Protein 9BT4 (pdb70)

B-factor: mean 22.12, std 11.56, range [0.5, 87.94]

Solvent-accessible surface area: 58934 Å² total; per-residue (Å²): 24,38,56,61,91,14,73,108,112,11,64,16,28,16,0,0,69,1,0,0,25,0,0,35,4,1,102,0,16,0,0,0,2,3,13,15,14,0,0,4,55,0,0,27,32,0,4,64,11,41,6,32,49,79,10,77,100,13,53,40,7,28,6,1,0,7,7,2,1,0,0,0,0,0,0,0,2,3,0,10,1,11,1,0,1,2,0,0,0,19,2,0,1,2,0,1,1,0,0,5,1,0,0,3,11,18,15,3,0,0,0,2,0,0,1,10,0,2,2,8,8,8,0,6,26,4,0,4,0,0,0,0,7,1,16,5,2,1,2,0,0,1,1,1,6,11,0,0,0,4,2,0,0,0,0,0,0,0,30,1,0,18,35,92,102,0,22,0,0,0,0,3,1,3,1,0,5,23,0,0,14,2,30,8,4,0,6,47,6,45,62,118,65,3,58,146,0,10,80,136,20,126,36,129,113,27,0,37,31,199,77,30,6,0,18,6,4,14,0,60,34,52,14,0,0,0,13,8,71,26,6,4,122,2,0,78,31,0,34,86,40,1,74,57,2,3,128,58,0,19,124,61,8,43,0,93,0,25,0,1,31,42,38,51,79,21,146,87,3,64,4,1,2,0,0,8,2,0,7,1,2,1,0,23,34,0,0,55,113,16,51,91,156,45,49,86,4,0,0,0,3,0,0,0,0,2,0,6,0,44,113,66,0,63,167,26,0,60,116,7,68,0,0,0,0,6,4,5,2,0,7,0,5,8,31,7,1,5,0,1,17,13,0,0,3,4,0,13,40,27,227,29,85,30,34,0,4,2,8,3,4,10,2,0,19,20,35,6,27,17,117,20,1,41,114,3,0,67,54,0,54,144,12,31,167,102,32,61,128,72,41,13,57,14,11,57,22,57,134,131,39,120,24,39,55,60,90,13,74,110,109,11,64,17,26,17,0,0,71,1,0,0,26,0,0,36,4,1,102,1,21,0,0,0,2,3,14,16,14,0,0,5,57,0,0,27,33,0,4,63,13,41,6,32,49,76,10,77,98,13,53,41,7,27,6,2,0,7,8,2,1,0,0,0,0,0,0,0,2,3,0,8,1,12,2,0,1,2,0,0,0,20,2,0,0,1,1,1,1,0,0,5,1,0,0,4,11,18,13,3,0,0,0,2,0,0,0,9,0,2,3,7,7,8,0,6,27,3,1,3,0,0,0,0,6,1,16,5,2,2,1,0,0,0,2,1,6,11,0,0,0,4,2,0,0,0,0,0,0,0,28,0,0,21,32,148,82,0,8,0,0,0,0,3,1,3,1,0,5,20,0,0,15,3,29,10,5,0,8,46,6,44,64,117,66,2,59,147,0,9,80,154,25,143,34,98,119,27,0,39,30,195,79,31,8,0,16,7,4,14,0,61,33,52,15,0,4,0,13,7,62,35,6,5,88,3,0,60,33,0,37,86,43,0,75,58,2,4,130,57,0,21,123,60,8,43,0,98,0,26,0,2,32,43,39,54,80,24,144,84,3,80,3,1,1,0,0,8,2,0,6,1,2,1,0,21,42,0,0,58,130,6,52,92,134,44,44,81,4,0,0,0,2,0,0,0,0,1,2,5,0,39,139,62,0,52,164,27,0,60,112,8,71,0,0,0,0,6,4,5,2,0,7,0,2,9,30,6,0,4,0,1,16,14,0,0,4,3,0,12,43,24,233,27,85,30,34,0,3,2,9,2,0,6,1,0,18,21,35,6,26,13,117,22,1,50,128,5,0,65,52,0,60,119,10,40,171,93,34,60,127,70,40,13,57,16,21,32,23,64,131,139,40,80,86,76,146,26,30,3,2,20,0,0,56,1,16,17,0,12,3,9,0,0,0,0,6,0,0,0,18,7,17,15,73,61,0,0,0,2,1,5,25,21,19,9,0,13,1,0,0,25,21,85,26,0,0,0,75,2,0,0,0,3,3,4,47,6,1,4,2,0,0,0,0,0,0,8,2,0,2,102,7,42,69,90,35,73,106,10,55,3,0,0,0,3,27,1,3,4,1,0,1,4,5,3,11,6,2,0,0,0,2,9,26,23,21,30,2,5,4,0,0,3,0,8,8,4,15,22,22,33,30,40,0,14,0,0,0,0,26,56,4,0,30,7,46,6,10,16,26,13,166,108,25,56,5,1,93,76,78,54,13,52,0,7,30,0,0,17,21,20,62,2,33,0,0,0,2,0,0,0,0,32,11,145,30,0,16,126,8,0,106,53,0,6,78,50,126,8,10,0,0,0,2,0,4,0,0,11,4,46,7,1,25,20,95,10,18,70,0,2,65,5,0,72,17,0,7,53,1,1,38,15,12,3,8,7,15,60,122,44,122,68,64,107,37,100,135,26,202,103,50,92,69,0,69,58,8,1,155,38,4,139,11,3,113,17,3,90,95,53,168,26,2,138,100,16,12,53,94,11,49,56,50,0,64,138,18,50,174,108,22,38,28,85,77,126,20,29,3,2,18,0,0,57,1,16,17,0,11,3,10,0,0,0,0,6,0,0,0,18,7,16,16,71,59,0,0,0,3,1,4,25,22,21,8,0,14,1,0,0,25,22,83,26,0,0,0,67,2,0,0,0,4,3,4,46,7,2,4,1,0,0,0,0,0,0,6,3,0,1,101,8,49,69,85,36,72,106,9,57,3,0,0,0,3,26,2,4,4,1,0,1,3,5,2,9,7,2,0,0,0,3,10,27,24,21,25,2,4,4,0,0,2,0,8,7,4,14,23,20,33,30,41,0,12,0,0,0,0,25,58,3,0,28,8,46,6,10,16,29,12,171,108,25,57,4,1,95,74,77,53,13,52,0,8,29,0,1,17,21,20,61,2,33,0,0,0,2,0,0,0,0,32,19,207,19,0,17,122,6,0,107,66,0,6,79,52,126,7,10,0,0,0,1,0,4,0,0,11,4,46,7,1,14,21,94,11,18,73,0,2,69,6,0,66,21,0,6,51,2,0,37,15,12,2,8,5,14,59,121,44,117,66,56,108,44,102,144,22,200,119,50,92,70,0,55,73,8,1,163,44,4,150,14,4,126,16,3,69,94,52,164,14,1,115,105,11,11,58,103,11,48,57,51,0,72,134,19,61,175,104,27,41,23,109,12,44,80,15,6,18,3,110,46,8,30,0,85,82,35,134,0,8,22,21,15,52,100,74,2,48,22,45,84,155,99,27,95,93,69,12,48,13,38,11,4,13,1,3,22,1,8,68,83,100,186,70,28,50,18,62,25,41,76,66,17,11,7,13,24,6,0,12,22,48,30,20,92,23,102,2,16,93,59,71,119,29,108,95,98,11,47,71,13,5,22,2,113,48,7,30,0,88,86,36,141,0,10,20,20,30,51,102,77,2,45,20,52,86,159,101,27,93,94,73,13,67,13,37,27,5,14,2,3,23,1,8,67,84,100,186,66,30,49,18,66,25,40,80,71,16,12,8,14,22,6,0,12,21,47,29,21,90,23,101,2,15,92,61,65,121,96,130,45,31,0,13,0,3,0,3,4,35,47,24,2,38,56,0,0,42,17,0,0,31,0,0,26,86,62,30,47,8,1,2,0,7,18,44,42,32,48,82,19,104,12,10,51,29,60,0,8,0,8,1,17,110,63,36,27,64,34,22,9,41,8,124,90,0,16,15,0,1,0,3,15,12,12,1,28,108,81,33,106,1,12,51,38,22,54,106,96,0,8,0,0,0,9,4,132,54,151,41,141,88,13,179,46,151,36,168,7,134,33,49,18,7,34,0,50,121,8,0,99,98,36,46,40,116,78,79,12,13,10,0,0,0,0,0,0,4,36,17,27,65,22,5,83,11,105,12,0,41,129,10,22,163,128,273,74,53,37,113,0,0,49,100,0,85,120,114,32,112,69,24,0,15,0,4,0,2,4,36,48,24,2,35,31,0,0,20,2,0,0,32,0,0,28,100,60,30,54,9,1,3,0,7,17,43,40,31,46,79,19,98,11,10,51,28,60,0,8,0,2,3,19,133,64,36,17,65,20,23,10,41,8,124,89,0,18,16,0,0,0,3,15,34,29,1,37,157,83,31,104,0,12,51,38,20,52,100,90,0,13,0,0,0,9,15,157,97,140,37,123,74,36,168,46,151,34,165,7,127,32,52,19,6,34,0,53,113,9,0,114,80,57,54,50,116,86,83,12,10,7,0,0,0,0,0,0,4,35,17,27,65,24,4,83,12,102,13,0,32,92,1,5,132,84,121,152,82,39,130,0,0,51,103,0,85,117,113,37

Foldseek 3Di:
DDDVVCVVQWDWDALLLLQLLLLLLLQWQEEEEDDDAPNHSNVVNNVVCVVVVNRPNHDYHDDDALCVRLVVQLQVQQQPTAYEYEEEEPRLVVNLVVLLVQQLLLGAHEYEYQYFFYDVVDFRFWFNASVLVSQVSLAWEFAAAASQRLNLVNLLSSQLCLDPLASGYYYRYAHGCVHRGDIDIYNRDDNVLSPVLHDRRDDPHHPDPVDHDDGDDDDDPVCPVVSVVSSVSSLVVSQVSQVVSQVSCCVRVVDHRDGFKDKFLQPQAQEEEEDGHNVVVLVNVLVVVCVVVVHRYMYIYGGIPGVPPLVVLLVSCVNYLEYEYEHSHDDPPPLAHPCQVVNCVSNVPPPDDHQYAYEYECHSNDDDHSVLSVVSVVQRVCCSVPNDDHRHYHSDDDPVVD/DDDVVCVVQWDWDFLLLLQLLLLLLLQWQEEEEDDDAPNHSNVVNVVVCVVVVNRPNHDYHDDDALCVRLVVVLQVQQQPTAYEYEEEEPRLVVNLVVLLVQQLLLGAHEYEYQYFFYDVVDFRFHFNASVLVNQPSLAWEFAAAASQRLNLVNLLSLQLCLPPLASGYYYRYAHGCVHRGDIDIYNRDDNVLSPVLHDRRDDPHHPDPVDDDDGDDDDDPVCPVVSVVSSVSSLVVSQVSQVVSQVSCCVRVVDHRDGFKDKFLQQQAQEEEEDGHNVVVLVNVLVVVCVVVPHRYMYIYGGIPGVPPLVVLLVSCVNYLEYEYEHSHDDPPPLAHPCQVVNCVSNVPDPDDHQYAYEYECHSNDDDHSVLSVVSVVQRVCCSVPNDDHRHHHSDDDPVVD/DQDFFFAPDFQADQLFLLVLLNRLLRSLADALEAEEEEDASNVVRAPDPPGGRGNHHYDYDYLAAQLVVLLVVLVVCVVVVNNPLYAREYEYECCSPVPRNVVNNLVNQLVFAQHEYEYEYQQARPRVPFHHDLSHAALFAGPPFHDDPPHSGDHDHRDDVQLVSLVSQFQKEWEEESLDSVLSSNRSNVSRRDGTYYYYYYYWHGCRRFPADSVCRSVLRVLCVLQQVGWTFMDGRSHTDDTDDHPRRDQCCVNLVRTPRNVCLVVDPCSVVSSVVSSVSSVVSVVVDVD/DQDFFFAPDFQADQLFLLVLLNRLLRSLADQLEAEEEEDASNVRRAVDPPGGRGNHHYDYDYLAAQLVVLQVVLVVCVVVVNNPLYAREYEYECQSPVPRHVVNNLVNQLVFAQHEYEYEYQQARPRVPFHGDLSHAALFAGPPFHDDPPHSGDHDHRDDVQLVSLVSQAQKEWEEESLDSVLSSNRSNVQRRDGTYYYYYYYWHGCRRQPADSVCRSVLRVLCVLQQVGWGFMDGRSHTDDTDDHPRHDQCCVNLVRTPRNVCLVVDPCSVVSSVVSSVSSVVSCVVVVD/DQPDVRDDDPPVCLVPQLLVLEQKDKDFQPVQDPLPCVLCVFQPFNQWAADPVSHIDGNSSHRNQPCPSCVPGPRNRMDIGGPPD/DQDDVRDDDPPVCLVPQLLVLEQKDKDFQPVQDPLPCVLCVFQPFNQWAADPVSHIDGNSSHRNQPCRSCVPGPRNRMDIGGD/DAKEKEKDAQPLPLQVLQVLLQQQLVVVVWAKDKAWDDDDGDGGHITMIMMDTHNDHDPDDDDDQAGQEYEYQDLVCVVPDQRQGRYDLAGEYEYQPPDAQVVSDHPGNYHYGYDNQQVLCCVQVNHSNRSLLVVLLVCLVPVSGDLVSSLVSPDDPSSSVSNPVSSVHD/DAKEKEKDAQPLPLQVLQVLLQQQLVVVVWAKDKDWDDDDGDGGHITMIMMDTHNDHDPDDDDDQAGQEYEYQDLVCVVPDLRQGNYDLAHEYEYQPPDAFVVSDHPGNYHYGYDVQQCLCCVPVNHSNRSLLVVLLVCLVPVSGDLVSSLVSVVVVPNSVSSPVSSVRD

InterPro domains:
  IPR002880 Pyruvate flavodoxin/ferredoxin oxidoreductase, pyrimidine binding domain [PF01855] (23-240)
  IPR002880 Pyruvate flavodoxin/ferredoxin oxidoreductase, pyrimidine binding domain [cd07034] (16-177)
  IPR009014 Transketolase C-terminal/Pyruvate-ferredoxin oxidoreductase domain II [G3DSA:3.40.50.920] (261-399)
  IPR009014 Transketolase C-terminal/Pyruvate-ferredoxin oxidoreductase domain II [SSF52922] (261-392)
  IPR029061 Thiamin diphosphate-binding fold [SSF52518] (10-257)
  IPR033412 Pyruvate:ferredoxin oxidoreductase, core domain II [PF17147] (270-372)
  IPR050722 Pyruvate:ferredoxin/flavodoxin oxidoreductase [PTHR32154] (7-387)
  IPR053390 Pyruvate Synthase Subunit PorA [NF040682] (10-400)

Organism: Methanosarcina acetivorans (strain ATCC 35395 / DSM 2834 / JCM 12185 / C2A) (NCBI:txid188937)

Nearest PDB structures (foldseek):
  9bt4-assembly2_E  TM=1.006E+00  e=4.915E-37  Methanosarcina acetivorans C2A
  9bt4-assembly1_F  TM=9.941E-01  e=3.213E-35  Methanosarcina acetivorans C2A
  6ciq-assembly2_B  TM=8.459E-01  e=4.376E-11  Moorella thermoacetica ATCC 39073
  6ciq-assembly2_C  TM=8.285E-01  e=1.799E-10  Moorella thermoacetica ATCC 39073
  3g2e-assembly1_D  TM=7.417E-01  e=1.850E-11  Campylobacter jejuni

Sequence (1894 aa):
PLNSADKAKMVVVEGSYAVAHAAKVSRPNVISAYPITPQTHIVEDLSQFMADGEIPNCEYINVESEFSAISALVGASAVGARTYSATTSQGLLLMHEVLFNAAGMRLPIVMTVANRAVSAPINIWNDHQDSIAQRDTGWLQLYAEDVQEAADMVPQIFKIAEDKDVLLPGMACMDGFILSHVYEPVVLLEQDLTDEFLPKYEPEYVLDPKNPLTFGAFADPSTYTEFRYLQEKAMQAALPKIEAVSKEFAEIYGRDHGGLIDGYQLEDAEVVIMAMGSLVGTLKDVVDRYRAKGEKIGILKVRSFRPFPKMQIRKALANANAVVVLDKNISIGTNEGALFTETKACMYNSRCDIPIIGYTLNHGGRDVSVQLVEKIIEETKKVAKSGITVESQFADVKEELLPLNSADKAKMVVVEGSYAVAHAAKVSRPNVISAYPITPQTHIVEDLSQFMADGEIPNCEYINVESEFSAISALVGASAVGARTYSATTSQGLLLMHEVLFNAAGMRLPIVMTVANRAVSAPINIWNDHQDSIAQRDTGWLQLYAEDVQEAADMVPQIFKIAEDKDVLLPGMACMDGFILSHVYEPVVLLEQDLTDEFLPKYEPEYVLDPKNPLTFGAFADPSTYTEFRYLQEKAMQAALPKIEAVSKEFAEIYGRDHGGLIDGYQLEDAEVVIMAMGSLVGTLKDVVDRYRAKGEKIGILKVRSFRPFPKMQIRKALANANAVVVLDKNISIGTNEGALFTETKACMYNSRCDIPIIGYTLNHGGRDVSVQLVEKIIEETKKVAKSGITVESQFADVKEELLAPKTYLSPGHRGCAGCCDALASKFMLMGAGPDTIVINPTGCLEVMTTPFPESAWQVPWIHSLFENGGAVASGVEAALKALGRKGNTRVIGVGGDGSTMDIGIRSLSGAFERGHDITYVCVDNEAYMNTGIQRSSGTPFDASTTTSPAGKVSFGNPRPKKDMPAIMAAHGSPYVATTSIGFPRDMMRKVKKATEIVGPTYIHSHAPCPTGWGFDGSKTIEIAKLAVETCLWPMYEMENGEITQVRKVKDSRPVEEYLRAQKRFKHLFTMEGGEEEIAKIQAAADWNIKHYGLAPKTYLSPGHRGCAGCCDALASKFMLMGAGPDTIVINPTGCLEVMTTPFPESAWQVPWIHSLFENGGAVASGVEAALKALGRKGNTRVIGVGGDGSTMDIGIRSLSGAFERGHDITYVCVDNEAYMNTGIQRSSGTPFDASTTTSPAGKVSFGNPRPKKDMPAIMAAHGSPYVATTSIGFPRDMMRKVKKATEIVGPTYIHSHAPCPTGWGFDGSKTIEIAKLAVETCLWPMYEMENGEITQVRKVKDSRPVEEYLRAQKRFKHLFTMEGGEEEIAKIQAAADWNIKHYGLAVPIGGTCEPGSTLANKTGGWRNFRPVYIYEKCTKCGICQIVCPDMSVLPREDGFFEYNYDYCKGCGICANECPADAIEMILEEKAVPIGGTCEPGSTLANKTGGWRNFRPVYIYEKCTKCGICQIVCPDMSVLPREDGFFEYNYDYCKGCGICANECPADAIEMILEMKEIRIHGRGGQGSVTAAEMLSVAAFEDGKFSQAFPAFGVERRGAPVQAFTRLSDSPIRLRSQIYTPDYVIVQDATLLETVNVASGIKDDGIIIINTKEKPEDLKLDTKARVMTVDATKVAMDIIGLPIVNTVLLGAFAGATGEINVESIKKAVKDRKNAQAIQKAYELIMKEIRIHGRGGQGSVTAAEMLSVAAFEDGKFSQAFPAFGVERRGAPVQAFTRLSDSPIRLRSQIYTPDYVIVQDATLLETVNVASGIKDDGIIIINTKEKPEDLKLDTKARVMTVDATKVAMDIIGLPIVNTVLLGAFAGATGEINVESIKKAVKDRFNAQAIQKAYELI

Secondary structure (DSSP, 8-state):
---GGGGGG-EEEEHHHHHHHHHHHT--SEEEE---TTSHHHHHHHHHHHHTT-SSS-EEEE-SSHHHHHHHHHHHHHHT--EEEEE-HHHHHHTHHHHHHHHHTT---EEEEEE---SSSB--S--SHHHHTTTTS--EEEE-SSHHHHHHHHHHHHHHHHSTTT---EEEEEETTTTTS-EEEE-PPPHHHHHHHSPPP--SS---TTS--EES-B--TTTHHHHHHHHHHHHHHHHHHHHHHHHHHHHHHS----TTEEEES-TT-SEEEEE-STHHHHHHHHHHHHHHTT--EEEEEE-EEES--HHHHHHHTTT-SEEEEEES--BTTTTB-HHHHHHHHHHTTSS----EEEEE--GGG----HHHHHHHHHHHHHHHHH--S-SEEESS--GGG-/---GGGGGG-EEEEHHHHHHHHHHHT--SEEEE---TTSHHHHHHHHHHHHTT-SSS-EEEE-SSHHHHHHHHHHHHHHT--EEEEE-HHHHHHTHHHHHHHHHTT---EEEEEE---SSSB--S--SHHHHTTTTS--EEEE-SSHHHHHHHHHHHHHHHHSTTT---EEEEEETTTTTS-EEEE-PPPHHHHHHHSPPP--SS---TTS--EES-B--TTTHHHHHHHHHHHHHHHHHHHHHHHHHHHHHHS----TTEEEES-TT-SEEEEE-STHHHHHHHHHHHHHHTT--EEEEEE-EEES--HHHHHHHTTT-SEEEEEES--BTTTTB-HHHHHHHHHHHTSS----EEEEE--GGG----HHHHHHHHHHHHHHHHH--S-SEEESS--TTT-/-PPP-B-TT--PPTT-HHHHHHHHHHHHH-SSEEEE--SSHHHHHH-BTT---BSS-EE---SS-HHHHHHHHHHHHHHTT--TT-EEEEEEEHIIIIIITHHHHHHHHHTT-S-EEEEEE-SSBTTTTSB--TTSPTT--BTTB-EETTEES--SPPP-HHHHHHTTT-SEEEEEETTSHHHHHHHHHHHHHSSS-EEEEEE---HHHHT--GGGHHHHHHHHHHTTSS--EEEETTEEEEE---SSPPPTHHHHTT-GGGGGGGTSTTHHHHHHHHHHHHHHHHHHTT-/-----B-TT--PPTT-HHHHHHHHHHHHH-SSEEEE--SSHHHHHH-BTT---BSS-EE---SS-HHHHHHHHHHHHHHTT--TT-EEEEEEEHIIIIIITHHHHHHHHHHT-S-EEEEEE-SSBTTTTSB--TTSPTT--BTTB-EETTEES--SPPP-HHHHHHTTT-SEEEEEETTSHHHHHHHHHHHHHSSS-EEEEEE---HHHHT--GGGHHHHHHHHHHTTSS--EEEETTEEEEE---SSPPPTHHHHTT-GGGTHHHHSTTHHHHHHHHHHHHHHHHHHHT-/-EEEEEEEEBTS-HHHHHHHHHHHHHHTT-EEEEEEPSS---BTSEEEEEEEEESS-----SPP-S-SEEEES-GGGGGT--TTTT--TT-EEEEE-SS-HHHH--S-SSEEEEE--HHHHHHHTSS---TTHHHHHHHHHH-SS-HHHHHHHS----HHHHHHHHHHH-/-EEEEEEEEBTS-HHHHHHHHHHHHHHTT-EEEEEEPSS---BTSEEEEEEEEESS-----SPP-S-SEEEES-GGGGGT--TTTT--TT-EEEEE-SS-HHHH--S-SSEEEEE--HHHHHHHTSS---TTHHHHHHHHHH-SS-HHHHHHHHHHH--HHHHHHHHHH-/---SS--B-TTGGGGS--GGG-SEEEEE-GGG-----HHHHH-TT--EEE-TTS-EEE-TTT-----HHHHH-TT--EEEEE---/---SS--B-TTGGGGS--GGG-SEEEEE-GGG-----HHHHH-TT--EEE-TTS-EEE-TTT-----HHHHH-TT--EEEEE-

Radius of gyration: 35.19 Å; Cα contacts (8 Å, |Δi|>4): 5048; chains: 8; bounding box: 89×86×107 Å

Structure (mmCIF, N/CA/C/O backbone):
data_9BT4
#
_entry.id   9BT4
#
_cell.length_a   79.121
_cell.length_b   79.121
_cell.length_c   496.524
_cell.angle_alpha   90.000
_cell.angle_beta   90.000
_cell.angle_gamma   120.000
#
_symmetry.space_group_name_H-M   'P 65'
#
loop_
_entity.id
_entity.type
_entity.pdbx_description
1 polymer 'Pyruvate:Ferredoxin Oxidoreductase, subunit alpha'
2 polymer 'Pyruvate:Ferredoxin Oxidoreductase, subunit beta'
3 polymer 'Pyruvate:Ferredoxin Oxidoreductase, subunit delta'
4 polymer 'Pyruvate:Ferredoxin Oxidoreductase, subunit gamma'
5 non-polymer 'IRON/SULFUR CLUSTER'
6 non-polymer 'THIAMINE DIPHOSPHATE'
7 non-polymer 'MAGNESIUM ION'
8 water water
#
loop_
_atom_site.group_PDB
_atom_site.id
_atom_site.type_symbol
_atom_site.label_atom_id
_atom_site.label_alt_id
_atom_site.label_comp_id
_atom_site.label_asym_id
_atom_site.label_entity_id
_atom_site.label_seq_id
_atom_site.pdbx_PDB_ins_code
_atom_site.Cartn_x
_atom_site.Cartn_y
_atom_site.Cartn_z
_atom_site.occupancy
_atom_site.B_iso_or_equiv
_atom_site.auth_seq_id
_atom_site.auth_comp_id
_atom_site.auth_asym_id
_atom_site.auth_atom_id
_atom_site.pdbx_PDB_model_num
ATOM 1 N N . PRO A 1 2 ? -39.726 53.350 -48.783 1.000 21.916 2 PRO B N 1
ATOM 2 C CA . PRO A 1 2 ? -39.078 53.804 -50.007 1.000 22.131 2 PRO B CA 1
ATOM 3 C C . PRO A 1 2 ? -39.603 55.182 -50.405 1.000 21.853 2 PRO B C 1
ATOM 4 O O . PRO A 1 2 ? -40.325 55.816 -49.639 1.000 21.809 2 PRO B O 1
ATOM 8 N N . LEU A 1 3 ? -39.234 55.628 -51.609 1.000 21.477 3 LEU B N 1
ATOM 9 C CA . LEU A 1 3 ? -39.595 56.944 -52.111 1.000 21.909 3 LEU B CA 1
ATOM 10 C C . LEU A 1 3 ? -41.115 57.089 -52.122 1.000 22.370 3 LEU B C 1
ATOM 11 O O . LEU A 1 3 ? -41.827 56.164 -52.503 1.000 22.280 3 LEU B O 1
ATOM 16 N N . ASN A 1 4 ? -41.588 58.266 -51.701 1.000 23.338 4 ASN B N 1
ATOM 17 C CA . ASN A 1 4 ? -43.003 58.600 -51.665 1.000 24.480 4 ASN B CA 1
ATOM 18 C C . ASN A 1 4 ? -43.283 59.600 -52.787 1.000 23.809 4 ASN B C 1
ATOM 19 O O . ASN A 1 4 ? -42.779 60.718 -52.756 1.000 22.470 4 ASN B O 1
ATOM 24 N N . SER A 1 5 ? -44.090 59.186 -53.775 1.000 23.885 5 SER B N 1
ATOM 25 C CA . SER A 1 5 ? -44.362 59.992 -54.960 1.000 24.734 5 SER B CA 1
ATOM 26 C C . SER A 1 5 ? -45.010 61.328 -54.597 1.000 23.823 5 SER B C 1
ATOM 27 O O . SER A 1 5 ? -44.869 62.301 -55.336 1.000 24.215 5 SER B O 1
ATOM 30 N N . ALA A 1 6 ? -45.705 61.365 -53.450 1.000 23.459 6 ALA B N 1
ATOM 31 C CA . ALA A 1 6 ? -46.380 62.558 -52.958 1.000 22.944 6 ALA B CA 1
ATOM 32 C C . ALA A 1 6 ? -45.385 63.668 -52.622 1.000 23.008 6 ALA B C 1
ATOM 33 O O . ALA A 1 6 ? -45.788 64.816 -52.438 1.000 23.008 6 ALA B O 1
ATOM 35 N N . ASP A 1 7 ? -44.092 63.319 -52.542 1.000 22.074 7 ASP B N 1
ATOM 36 C CA . ASP A 1 7 ? -43.043 64.231 -52.104 1.000 22.066 7 ASP B CA 1
ATOM 37 C C . ASP A 1 7 ? -42.350 64.900 -53.288 1.000 21.694 7 ASP B C 1
ATOM 38 O O . ASP A 1 7 ? -41.303 65.521 -53.112 1.000 20.939 7 ASP B O 1
ATOM 43 N N . LYS A 1 8 ? -42.943 64.780 -54.482 1.000 21.600 8 LYS B N 1
ATOM 44 C CA . LYS A 1 8 ? -42.291 65.133 -55.734 1.000 21.668 8 LYS B CA 1
ATOM 45 C C . LYS A 1 8 ? -41.713 66.550 -55.695 1.000 21.689 8 LYS B C 1
ATOM 46 O O . LYS A 1 8 ? -40.604 66.777 -56.178 1.000 20.521 8 LYS B O 1
ATOM 52 N N . ALA A 1 9 ? -42.475 67.495 -55.126 1.000 21.540 9 ALA B N 1
ATOM 53 C CA . ALA A 1 9 ? -42.129 68.911 -55.149 1.000 21.710 9 ALA B CA 1
ATOM 54 C C . ALA A 1 9 ? -40.894 69.194 -54.294 1.000 21.814 9 ALA B C 1
ATOM 55 O O . ALA A 1 9 ? -40.255 70.232 -54.460 1.000 22.736 9 ALA B O 1
ATOM 57 N N . LYS A 1 10 ? -40.558 68.260 -53.393 1.000 21.118 10 LYS B N 1
ATOM 58 C CA . LYS A 1 10 ? -39.470 68.449 -52.443 1.000 20.617 10 LYS B CA 1
ATOM 59 C C . LYS A 1 10 ? -38.215 67.699 -52.886 1.000 19.189 10 LYS B C 1
ATOM 60 O O . LYS A 1 10 ? -37.177 67.786 -52.231 1.000 18.617 10 LYS B O 1
ATOM 66 N N . MET A 1 11 ? -38.313 66.976 -54.004 1.000 18.530 11 MET B N 1
ATOM 67 C CA . MET A 1 11 ? -37.239 66.090 -54.431 1.000 18.093 11 MET B CA 1
ATOM 68 C C . MET A 1 11 ? -36.221 66.847 -55.276 1.000 17.331 11 MET B C 1
ATOM 69 O O . MET A 1 11 ? -36.547 67.845 -55.914 1.000 16.457 11 MET B O 1
ATOM 74 N N . VAL A 1 12 ? -34.985 66.340 -55.262 1.000 16.584 12 VAL B N 1
ATOM 75 C CA . VAL A 1 12 ? -33.933 66.771 -56.168 1.000 16.525 12 VAL B CA 1
ATOM 76 C C . VAL A 1 12 ? -33.267 65.523 -56.747 1.000 16.589 12 VAL B C 1
ATOM 77 O O . VAL A 1 12 ? -33.257 64.472 -56.110 1.000 16.539 12 VAL B O 1
ATOM 81 N N . VAL A 1 13 ? -32.711 65.647 -57.958 1.000 16.359 13 VAL B N 1
ATOM 82 C CA . VAL A 1 13 ? -31.994 64.544 -58.577 1.000 16.205 13 VAL B CA 1
ATOM 83 C C . VAL A 1 13 ? -30.514 64.664 -58.221 1.000 15.947 13 VAL B C 1
ATOM 84 O O . VAL A 1 13 ? -29.858 65.616 -58.632 1.000 15.886 13 VAL B O 1
ATOM 88 N N . VAL A 1 14 ? -30.013 63.695 -57.438 1.000 15.436 14 VAL B N 1
ATOM 89 C CA . VAL A 1 14 ? -28.609 63.621 -57.056 1.000 14.748 14 VAL B CA 1
ATOM 90 C C . VAL A 1 14 ? -28.154 62.161 -57.128 1.000 14.447 14 VAL B C 1
ATOM 91 O O . VAL A 1 14 ? -28.973 61.251 -57.238 1.000 14.047 14 VAL B O 1
ATOM 95 N N . GLU A 1 15 ? -26.839 61.944 -57.058 1.000 14.346 15 GLU B N 1
ATOM 96 C CA . GLU A 1 15 ? -26.302 60.592 -57.035 1.000 14.533 15 GLU B CA 1
ATOM 97 C C . GLU A 1 15 ? -26.632 59.954 -55.689 1.000 13.958 15 GLU B C 1
ATOM 98 O O . GLU A 1 15 ? -26.617 60.629 -54.664 1.000 14.056 15 GLU B O 1
ATOM 104 N N . GLY A 1 16 ? -26.914 58.646 -55.710 1.000 13.914 16 GLY B N 1
ATOM 105 C CA . GLY A 1 16 ? -27.195 57.882 -54.504 1.000 13.398 16 GLY B CA 1
ATOM 106 C C . GLY A 1 16 ? -26.137 58.107 -53.424 1.000 13.274 16 GLY B C 1
ATOM 107 O O . GLY A 1 16 ? -26.471 58.314 -52.258 1.000 12.763 16 GLY B O 1
ATOM 108 N N . SER A 1 17 ? -24.862 58.061 -53.834 1.000 13.042 17 SER B N 1
ATOM 109 C CA . SER A 1 17 ? -23.736 58.261 -52.935 1.000 12.583 17 SER B CA 1
ATOM 110 C C . SER A 1 17 ? -23.780 59.658 -52.322 1.000 12.829 17 SER B C 1
ATOM 111 O O . SER A 1 17 ? -23.413 59.832 -51.162 1.000 12.991 17 SER B O 1
ATOM 114 N N . TYR A 1 18 ? -24.232 60.642 -53.109 1.000 12.777 18 TYR B N 1
ATOM 115 C CA . TYR A 1 18 ? -24.349 62.006 -52.619 1.000 12.816 18 TYR B CA 1
ATOM 116 C C . TYR A 1 18 ? -25.427 62.062 -51.536 1.000 12.581 18 TYR B C 1
ATOM 117 O O . TYR A 1 18 ? -25.209 62.635 -50.471 1.000 12.682 18 TYR B O 1
ATOM 126 N N . ALA A 1 19 ? -26.586 61.454 -51.817 1.000 12.540 19 ALA B N 1
ATOM 127 C CA . ALA A 1 19 ? -27.703 61.475 -50.885 1.000 12.323 19 ALA B CA 1
ATOM 128 C C . ALA A 1 19 ? -27.295 60.859 -49.547 1.000 12.398 19 ALA B C 1
ATOM 129 O O . ALA A 1 19 ? -27.682 61.358 -48.495 1.000 12.402 19 ALA B O 1
ATOM 131 N N . VAL A 1 20 ? -26.500 59.783 -49.607 1.000 12.401 20 VAL B N 1
ATOM 132 C CA . VAL A 1 20 ? -26.060 59.055 -48.426 1.000 11.969 20 VAL B CA 1
ATOM 133 C C . VAL A 1 20 ? -25.013 59.869 -47.662 1.000 11.885 20 VAL B C 1
ATOM 134 O O . VAL A 1 20 ? -25.080 59.956 -46.438 1.000 11.495 20 VAL B O 1
ATOM 138 N N . ALA A 1 21 ? -24.047 60.459 -48.384 1.000 12.093 21 ALA B N 1
ATOM 139 C CA . ALA A 1 21 ? -23.025 61.290 -47.759 1.000 12.015 21 ALA B CA 1
ATOM 140 C C . ALA A 1 21 ? -23.673 62.483 -47.057 1.000 12.292 21 ALA B C 1
ATOM 141 O O . ALA A 1 21 ? -23.331 62.805 -45.918 1.000 11.997 21 ALA B O 1
ATOM 143 N N . HIS A 1 22 ? -24.623 63.117 -47.752 1.000 12.317 22 HIS B N 1
ATOM 144 C CA . HIS A 1 22 ? -25.406 64.216 -47.206 1.000 12.431 22 HIS B CA 1
ATOM 145 C C . HIS A 1 22 ? -26.099 63.785 -45.914 1.000 12.362 22 HIS B C 1
ATOM 146 O O . HIS A 1 22 ? -26.087 64.529 -44.936 1.000 12.738 22 HIS B O 1
ATOM 153 N N . ALA A 1 23 ? -26.720 62.596 -45.923 1.000 11.954 23 ALA B N 1
ATOM 154 C CA . ALA A 1 23 ? -27.465 62.112 -44.770 1.000 12.185 23 ALA B CA 1
ATOM 155 C C . ALA A 1 23 ? -26.527 61.880 -43.589 1.000 12.448 23 ALA B C 1
ATOM 156 O O . ALA A 1 23 ? -26.877 62.177 -42.446 1.000 12.272 23 ALA B O 1
ATOM 158 N N . ALA A 1 24 ? -25.331 61.352 -43.882 1.000 12.658 24 ALA B N 1
ATOM 159 C CA . ALA A 1 24 ? -24.308 61.147 -42.869 1.000 12.958 24 ALA B CA 1
ATOM 160 C C . ALA A 1 24 ? -23.903 62.478 -42.227 1.000 13.039 24 ALA B C 1
ATOM 161 O O . ALA A 1 24 ? -23.877 62.587 -41.003 1.000 13.332 24 ALA B O 1
ATOM 163 N N . LYS A 1 25 ? -23.596 63.483 -43.056 1.000 13.244 25 LYS B N 1
ATOM 164 C CA . LYS A 1 25 ? -23.263 64.823 -42.583 1.000 13.658 25 LYS B CA 1
ATOM 165 C C . LYS A 1 25 ? -24.353 65.359 -41.651 1.000 13.435 25 LYS B C 1
ATOM 166 O O . LYS A 1 25 ? -24.061 65.824 -40.551 1.000 13.393 25 LYS B O 1
ATOM 172 N N . VAL A 1 26 ? -25.609 65.287 -42.107 1.000 13.218 26 VAL B N 1
ATOM 173 C CA . VAL A 1 26 ? -26.750 65.837 -41.385 1.000 13.249 26 VAL B CA 1
ATOM 174 C C . VAL A 1 26 ? -26.953 65.093 -40.058 1.000 13.378 26 VAL B C 1
ATOM 175 O O . VAL A 1 26 ? -27.496 65.661 -39.110 1.000 13.005 26 VAL B O 1
ATOM 179 N N . SER A 1 27 ? -26.459 63.846 -39.983 1.000 13.001 27 SER B N 1
ATOM 180 C CA . SER A 1 27 ? -26.530 63.022 -38.782 1.000 13.090 27 SER B CA 1
ATOM 181 C C . SER A 1 27 ? -25.448 63.401 -37.765 1.000 13.433 27 SER B C 1
ATOM 182 O O . SER A 1 27 ? -25.403 62.830 -36.676 1.000 13.590 27 SER B O 1
ATOM 185 N N . ARG A 1 28 ? -24.566 64.340 -38.138 1.000 13.437 28 ARG B N 1
ATOM 186 C CA . ARG A 1 28 ? -23.604 64.961 -37.233 1.000 13.844 28 ARG B CA 1
ATOM 187 C C . ARG A 1 28 ? -22.667 63.931 -36.591 1.000 13.739 28 ARG B C 1
ATOM 188 O O . ARG A 1 28 ? -22.602 63.821 -35.366 1.000 13.376 28 ARG B O 1
ATOM 196 N N . PRO A 1 29 ? -21.864 63.175 -37.377 1.000 14.043 29 PRO B N 1
ATOM 197 C CA . PRO A 1 29 ? -20.833 62.319 -36.788 1.000 13.754 29 PRO B CA 1
ATOM 198 C C . PRO A 1 29 ? -19.718 63.206 -36.235 1.000 13.439 29 PRO B C 1
ATOM 199 O O . PRO A 1 29 ? -19.590 64.363 -36.638 1.000 13.220 29 PRO B O 1
ATOM 203 N N . ASN A 1 30 ? -18.922 62.658 -35.310 1.000 12.995 30 ASN B N 1
ATOM 204 C CA . ASN A 1 30 ? -17.792 63.375 -34.740 1.000 12.742 30 ASN B CA 1
ATOM 205 C C . ASN A 1 30 ? -16.486 62.812 -35.290 1.000 12.908 30 ASN B C 1
ATOM 206 O O . ASN A 1 30 ? -15.470 63.502 -35.292 1.000 12.783 30 ASN B O 1
ATOM 211 N N . VAL A 1 31 ? -16.508 61.545 -35.724 1.000 12.966 31 VAL B N 1
ATOM 212 C CA . VAL A 1 31 ? -15.341 60.953 -36.363 1.000 13.179 31 VAL B CA 1
ATOM 213 C C . VAL A 1 31 ? -15.810 60.146 -37.573 1.000 13.298 31 VAL B C 1
ATOM 214 O O . VAL A 1 31 ? -16.673 59.275 -37.450 1.000 13.389 31 VAL B O 1
ATOM 218 N N . ILE A 1 32 ? -15.254 60.493 -38.739 1.000 13.161 32 ILE B N 1
ATOM 219 C CA . ILE A 1 32 ? -15.424 59.738 -39.970 1.000 13.553 32 ILE B CA 1
ATOM 220 C C . ILE A 1 32 ? -14.063 59.153 -40.333 1.000 14.465 32 ILE B C 1
ATOM 221 O O . ILE A 1 32 ? -13.062 59.870 -40.338 1.000 14.675 32 ILE B O 1
ATOM 226 N N . SER A 1 33 ? -14.041 57.845 -40.604 1.000 15.351 33 SER B N 1
ATOM 227 C CA . SER A 1 33 ? -12.868 57.187 -41.156 1.000 16.692 33 SER B CA 1
ATOM 228 C C . SER A 1 33 ? -13.206 56.714 -42.565 1.000 17.467 33 SER B C 1
ATOM 229 O O . SER A 1 33 ? -14.362 56.417 -42.868 1.000 17.817 33 SER B O 1
ATOM 232 N N . ALA A 1 34 ? -12.190 56.658 -43.427 1.000 17.599 34 ALA B N 1
ATOM 233 C CA . ALA A 1 34 ? -12.446 56.394 -44.833 1.000 17.554 34 ALA B CA 1
ATOM 234 C C . ALA A 1 34 ? -11.295 55.608 -45.449 1.000 16.653 34 ALA B C 1
ATOM 235 O O . ALA A 1 34 ? -10.132 55.982 -45.301 1.000 17.240 34 ALA B O 1
ATOM 237 N N . TYR A 1 35 ? -11.649 54.513 -46.129 1.000 15.764 35 TYR B N 1
ATOM 238 C CA . TYR A 1 35 ? -10.729 53.819 -47.015 1.000 14.765 35 TYR B CA 1
ATOM 239 C C . TYR A 1 35 ? -11.452 53.551 -48.333 1.000 13.968 35 TYR B C 1
ATOM 240 O O . TYR A 1 35 ? -12.576 53.052 -48.326 1.000 14.022 35 TYR B O 1
ATOM 249 N N . PRO A 1 36 ? -10.856 53.896 -49.500 1.000 13.766 36 PRO B N 1
ATOM 250 C CA . PRO A 1 36 ? -11.557 53.764 -50.780 1.000 13.547 36 PRO B CA 1
ATOM 251 C C . PRO A 1 36 ? -11.643 52.325 -51.283 1.000 13.557 36 PRO B C 1
ATOM 252 O O . PRO A 1 36 ? -10.707 51.545 -51.107 1.000 13.172 36 PRO B O 1
ATOM 256 N N . ILE A 1 37 ? -12.791 51.996 -51.892 1.000 13.441 37 ILE B N 1
ATOM 257 C CA . ILE A 1 37 ? -13.009 50.748 -52.609 1.000 13.369 37 ILE B CA 1
ATOM 258 C C . ILE A 1 37 ? -14.276 50.893 -53.450 1.000 13.492 37 ILE B C 1
ATOM 259 O O . ILE A 1 37 ? -15.322 51.274 -52.928 1.000 13.351 37 ILE B O 1
ATOM 264 N N . THR A 1 38 ? -14.158 50.583 -54.749 1.000 13.667 38 THR B N 1
ATOM 265 C CA . THR A 1 38 ? -15.286 50.570 -55.671 1.000 13.930 38 THR B CA 1
ATOM 266 C C . THR A 1 38 ? -16.302 49.543 -55.181 1.000 13.612 38 THR B C 1
ATOM 267 O O . THR A 1 38 ? -15.917 48.429 -54.826 1.000 13.469 38 THR B O 1
ATOM 271 N N . PRO A 1 39 ? -17.626 49.835 -55.187 1.000 13.653 39 PRO B N 1
ATOM 272 C CA . PRO A 1 39 ? -18.172 51.142 -55.574 1.000 13.666 39 PRO B CA 1
ATOM 273 C C . PRO A 1 39 ? -18.634 52.062 -54.442 1.000 14.203 39 PRO B C 1
ATOM 274 O O . PRO A 1 39 ? -19.628 52.780 -54.586 1.000 15.032 39 PRO B O 1
ATOM 278 N N . GLN A 1 40 ? -17.890 52.045 -53.329 1.000 13.576 40 GLN B N 1
ATOM 279 C CA . GLN A 1 40 ? -18.179 52.857 -52.155 1.000 13.772 40 GLN B CA 1
ATOM 280 C C . GLN A 1 40 ? -17.592 54.265 -52.290 1.000 13.637 40 GLN B C 1
ATOM 281 O O . GLN A 1 40 ? -18.000 55.152 -51.549 1.000 13.614 40 GLN B O 1
ATOM 287 N N . THR A 1 41 ? -16.668 54.477 -53.245 1.000 14.013 41 THR B N 1
ATOM 288 C CA . THR A 1 41 ? -15.754 55.619 -53.226 1.000 14.118 41 THR B CA 1
ATOM 289 C C . THR A 1 41 ? -16.479 56.967 -53.213 1.000 14.056 41 THR B C 1
ATOM 290 O O . THR A 1 41 ? -16.009 57.903 -52.569 1.000 14.230 41 THR B O 1
ATOM 294 N N . HIS A 1 42 ? -17.585 57.084 -53.954 1.000 13.956 42 HIS B N 1
ATOM 295 C CA . HIS A 1 42 ? -18.266 58.366 -54.096 1.000 14.217 42 HIS B CA 1
ATOM 296 C C . HIS A 1 42 ? -18.781 58.864 -52.745 1.000 14.111 42 HIS B C 1
ATOM 297 O O . HIS A 1 42 ? -18.825 60.070 -52.510 1.000 14.471 42 HIS B O 1
ATOM 304 N N . ILE A 1 43 ? -19.158 57.937 -51.854 1.000 13.621 43 ILE B N 1
ATOM 305 C CA . ILE A 1 43 ? -19.640 58.316 -50.533 1.000 13.961 43 ILE B CA 1
ATOM 306 C C . ILE A 1 43 ? -18.548 59.079 -49.776 1.000 14.197 43 ILE B C 1
ATOM 307 O O . ILE A 1 43 ? -18.787 60.176 -49.273 1.000 13.580 43 ILE B O 1
ATOM 312 N N . VAL A 1 44 ? -17.342 58.504 -49.721 1.000 14.556 44 VAL B N 1
ATOM 313 C CA . VAL A 1 44 ? -16.279 59.085 -48.913 1.000 15.096 44 VAL B CA 1
ATOM 314 C C . VAL A 1 44 ? -15.673 60.305 -49.612 1.000 15.076 44 VAL B C 1
ATOM 315 O O . VAL A 1 44 ? -15.214 61.230 -48.943 1.000 15.055 44 VAL B O 1
ATOM 319 N N . GLU A 1 45 ? -15.688 60.311 -50.952 1.000 15.408 45 GLU B N 1
ATOM 320 C CA . GLU A 1 45 ? -15.234 61.463 -51.720 1.000 15.476 45 GLU B CA 1
ATOM 321 C C . GLU A 1 45 ? -16.110 62.674 -51.400 1.000 15.421 45 GLU B C 1
ATOM 322 O O . GLU A 1 45 ? -15.601 63.782 -51.221 1.000 14.957 45 GLU B O 1
ATOM 328 N N . ASP A 1 46 ? -17.428 62.445 -51.347 1.000 15.323 46 ASP B N 1
ATOM 329 C CA . ASP A 1 46 ? -18.404 63.492 -51.077 1.000 15.648 46 ASP B CA 1
ATOM 330 C C . ASP A 1 46 ? -18.221 64.028 -49.660 1.000 15.254 46 ASP B C 1
ATOM 331 O O . ASP A 1 46 ? -18.265 65.242 -49.454 1.000 14.948 46 ASP B O 1
ATOM 336 N N . LEU A 1 47 ? -18.002 63.114 -48.701 1.000 14.866 47 LEU B N 1
ATOM 337 C CA . LEU A 1 47 ? -17.754 63.471 -47.312 1.000 14.601 47 LEU B CA 1
ATOM 338 C C . LEU A 1 47 ? -16.471 64.297 -47.197 1.000 14.776 47 LEU B C 1
ATOM 339 O O . LEU A 1 47 ? -16.428 65.268 -46.448 1.000 14.495 47 LEU B O 1
ATOM 344 N N . SER A 1 48 ? -15.426 63.908 -47.938 1.000 15.105 48 SER B N 1
ATOM 345 C CA . SER A 1 48 ? -14.151 64.609 -47.861 1.000 15.738 48 SER B CA 1
ATOM 346 C C . SER A 1 48 ? -14.277 66.030 -48.411 1.000 15.491 48 SER B C 1
ATOM 347 O O . SER A 1 48 ? -13.581 66.932 -47.945 1.000 15.442 48 SER B O 1
ATOM 350 N N . GLN A 1 49 ? -15.157 66.214 -49.406 1.000 14.891 49 GLN B N 1
ATOM 351 C CA . GLN A 1 49 ? -15.403 67.525 -49.988 1.000 15.408 49 GLN B CA 1
ATOM 352 C C . GLN A 1 49 ? -16.119 68.413 -48.969 1.000 15.673 49 GLN B C 1
ATOM 353 O O . GLN A 1 49 ? -15.785 69.588 -48.832 1.000 15.520 49 GLN B O 1
ATOM 359 N N . PHE A 1 50 ? -17.105 67.841 -48.261 1.000 15.851 50 PHE B N 1
ATOM 360 C CA . PHE A 1 50 ? -17.814 68.545 -47.199 1.000 15.970 50 PHE B CA 1
ATOM 361 C C . PHE A 1 50 ? -16.817 69.019 -46.142 1.000 16.285 50 PHE B C 1
ATOM 362 O O . PHE A 1 50 ? -16.913 70.149 -45.664 1.000 16.113 50 PHE B O 1
ATOM 370 N N . MET A 1 51 ? -15.867 68.143 -45.787 1.000 16.152 51 MET B N 1
ATOM 371 C CA . MET A 1 51 ? -14.818 68.466 -44.831 1.000 17.161 51 MET B CA 1
ATOM 372 C C . MET A 1 51 ? -13.930 69.582 -45.385 1.000 17.411 51 MET B C 1
ATOM 373 O O . MET A 1 51 ? -13.571 70.501 -44.653 1.000 17.662 51 MET B O 1
ATOM 378 N N . ALA A 1 52 ? -13.595 69.499 -46.680 1.000 17.296 52 ALA B N 1
ATOM 379 C CA . ALA A 1 52 ? -12.701 70.453 -47.325 1.000 17.595 52 ALA B CA 1
ATOM 380 C C . ALA A 1 52 ? -13.324 71.849 -47.358 1.000 17.818 52 ALA B C 1
ATOM 381 O O . ALA A 1 52 ? -12.603 72.845 -47.426 1.000 17.357 52 ALA B O 1
ATOM 383 N N . ASP A 1 53 ? -14.663 71.903 -47.301 1.000 18.439 53 ASP B N 1
ATOM 384 C CA . ASP A 1 53 ? -15.413 73.151 -47.346 1.000 19.153 53 ASP B CA 1
ATOM 385 C C . ASP A 1 53 ? -15.854 73.576 -45.945 1.000 18.885 53 ASP B C 1
ATOM 386 O O . ASP A 1 53 ? -16.527 74.594 -45.792 1.000 18.265 53 ASP B O 1
ATOM 391 N N . GLY A 1 54 ? -15.469 72.788 -44.932 1.000 18.881 54 GLY B N 1
ATOM 392 C CA . GLY A 1 54 ? -15.719 73.100 -43.532 1.000 19.495 54 GLY B CA 1
ATOM 393 C C . GLY A 1 54 ? -17.193 72.961 -43.149 1.000 20.646 54 GLY B C 1
ATOM 394 O O . GLY A 1 54 ? -17.675 73.656 -42.256 1.000 20.572 54 GLY B O 1
ATOM 395 N N . GLU A 1 55 ? -17.896 72.034 -43.805 1.000 20.772 55 GLU B N 1
ATOM 396 C CA . GLU A 1 55 ? -19.340 71.939 -43.672 1.000 21.847 55 GLU B CA 1
ATOM 397 C C . GLU A 1 55 ? -19.748 71.078 -42.476 1.000 21.816 55 GLU B C 1
ATOM 398 O O . GLU A 1 55 ? -20.903 71.130 -42.064 1.000 22.331 55 GLU B O 1
ATOM 404 N N . ILE A 1 56 ? -18.823 70.277 -41.930 1.000 20.910 56 ILE B N 1
ATOM 405 C CA . ILE A 1 56 ? -19.183 69.384 -40.836 1.000 20.355 56 ILE B CA 1
ATOM 406 C C . ILE A 1 56 ? -18.494 69.841 -39.551 1.000 20.363 56 ILE B C 1
ATOM 407 O O . ILE A 1 56 ? -17.308 69.580 -39.356 1.000 20.570 56 ILE B O 1
ATOM 412 N N . PRO A 1 57 ? -19.218 70.517 -38.625 1.000 20.099 57 PRO B N 1
ATOM 413 C CA . PRO A 1 57 ? -18.627 70.961 -37.360 1.000 19.874 57 PRO B CA 1
ATOM 414 C C . PRO A 1 57 ? -18.414 69.793 -36.398 1.000 19.007 57 PRO B C 1
ATOM 415 O O . PRO A 1 57 ? -19.042 68.749 -36.550 1.000 19.132 57 PRO B O 1
ATOM 419 N N . ASN A 1 58 ? -17.521 69.991 -35.416 1.000 18.369 58 ASN B N 1
ATOM 420 C CA . ASN A 1 58 ? -17.256 69.046 -34.340 1.000 18.274 58 ASN B CA 1
ATOM 421 C C . ASN A 1 58 ? -16.970 67.659 -34.917 1.000 17.682 58 ASN B C 1
ATOM 422 O O . ASN A 1 58 ? -17.500 66.665 -34.421 1.000 16.773 58 ASN B O 1
ATOM 427 N N . CYS A 1 59 ? -16.141 67.600 -35.968 1.000 17.134 59 CYS B N 1
ATOM 428 C CA . CYS A 1 59 ? -15.912 66.351 -36.678 1.000 17.556 59 CYS B CA 1
ATOM 429 C C . CYS A 1 59 ? -14.494 66.309 -37.244 1.000 18.089 59 CYS B C 1
ATOM 430 O O . CYS A 1 59 ? -13.997 67.297 -37.784 1.000 17.890 59 CYS B O 1
ATOM 433 N N . GLU A 1 60 ? -13.859 65.141 -37.096 1.000 18.123 60 GLU B N 1
ATOM 434 C CA . GLU A 1 60 ? -12.566 64.843 -37.685 1.000 19.112 60 GLU B CA 1
ATOM 435 C C . GLU A 1 60 ? -12.752 63.731 -38.714 1.000 18.635 60 GLU B C 1
ATOM 436 O O . GLU A 1 60 ? -13.520 62.796 -38.486 1.000 17.818 60 GLU B O 1
ATOM 442 N N . TYR A 1 61 ? -12.044 63.854 -39.843 1.000 17.991 61 TYR B N 1
ATOM 443 C CA . TYR A 1 61 ? -12.094 62.875 -40.918 1.000 18.106 61 TYR B CA 1
ATOM 444 C C . TYR A 1 61 ? -10.700 62.284 -41.115 1.000 17.242 61 TYR B C 1
ATOM 445 O O . TYR A 1 61 ? -9.739 63.031 -41.269 1.000 17.260 61 TYR B O 1
ATOM 454 N N . ILE A 1 62 ? -10.603 60.948 -41.127 1.000 16.368 62 ILE B N 1
ATOM 455 C CA . ILE A 1 62 ? -9.317 60.268 -41.189 1.000 16.698 62 ILE B CA 1
ATOM 456 C C . ILE A 1 62 ? -9.241 59.429 -42.466 1.000 16.435 62 ILE B C 1
ATOM 457 O O . ILE A 1 62 ? -10.016 58.488 -42.641 1.000 16.493 62 ILE B O 1
ATOM 462 N N . ASN A 1 63 ? -8.295 59.784 -43.346 1.000 16.145 63 ASN B N 1
ATOM 463 C CA . ASN A 1 63 ? -7.900 58.964 -44.483 1.000 16.285 63 ASN B CA 1
ATOM 464 C C . ASN A 1 63 ? -6.894 57.920 -43.996 1.000 15.444 63 ASN B C 1
ATOM 465 O O . ASN A 1 63 ? -5.695 58.183 -43.962 1.000 15.433 63 ASN B O 1
ATOM 470 N N . VAL A 1 64 ? -7.395 56.734 -43.627 1.000 14.819 64 VAL B N 1
ATOM 471 C CA . VAL A 1 64 ? -6.571 55.677 -43.052 1.000 14.114 64 VAL B CA 1
ATOM 472 C C . VAL A 1 64 ? -5.860 54.905 -44.168 1.000 13.696 64 VAL B C 1
ATOM 473 O O . VAL A 1 64 ? -6.036 55.210 -45.348 1.000 13.831 64 VAL B O 1
ATOM 477 N N . GLU A 1 65 ? -5.053 53.907 -43.779 1.000 13.486 65 GLU B N 1
ATOM 478 C CA . GLU A 1 65 ? -4.209 53.153 -44.696 1.000 13.354 65 GLU B CA 1
ATOM 479 C C . GLU A 1 65 ? -4.785 51.759 -44.972 1.000 12.842 65 GLU B C 1
ATOM 480 O O . GLU A 1 65 ? -4.232 51.018 -45.785 1.000 12.617 65 GLU B O 1
ATOM 486 N N . SER A 1 66 ? -5.893 51.407 -44.304 1.000 12.255 66 SER B N 1
ATOM 487 C CA . SER A 1 66 ? -6.556 50.127 -44.526 1.000 12.060 66 SER B CA 1
ATOM 488 C C . SER A 1 66 ? -7.956 50.151 -43.921 1.000 11.773 66 SER B C 1
ATOM 489 O O . SER A 1 66 ? -8.240 50.976 -43.058 1.000 11.582 66 SER B O 1
ATOM 492 N N . GLU A 1 67 ? -8.812 49.215 -44.350 1.000 11.861 67 GLU B N 1
ATOM 493 C CA . GLU A 1 67 ? -10.139 49.095 -43.759 1.000 12.070 67 GLU B CA 1
ATOM 494 C C . GLU A 1 67 ? -10.029 48.633 -42.309 1.000 11.800 67 GLU B C 1
ATOM 495 O O . GLU A 1 67 ? -10.857 49.001 -41.476 1.000 11.678 67 GLU B O 1
ATOM 501 N N . PHE A 1 68 ? -9.019 47.804 -42.025 1.000 11.453 68 PHE B N 1
ATOM 502 C CA . PHE A 1 68 ? -8.798 47.336 -40.665 1.000 11.374 68 PHE B CA 1
ATOM 503 C C . PHE A 1 68 ? -8.652 48.548 -39.743 1.000 11.190 68 PHE B C 1
ATOM 504 O O . PHE A 1 68 ? -9.242 48.582 -38.665 1.000 11.234 68 PHE B O 1
ATOM 512 N N . SER A 1 69 ? -7.888 49.552 -40.194 1.000 11.285 69 SER B N 1
ATOM 513 C CA . SER A 1 69 ? -7.692 50.775 -39.432 1.000 11.340 69 SER B CA 1
ATOM 514 C C . SER A 1 69 ? -8.927 51.677 -39.470 1.000 11.223 69 SER B C 1
ATOM 515 O O . SER A 1 69 ? -9.158 52.428 -38.527 1.000 11.424 69 SER B O 1
ATOM 518 N N . ALA A 1 70 ? -9.715 51.607 -40.553 1.000 10.851 70 ALA B N 1
ATOM 519 C CA . ALA A 1 70 ? -10.920 52.418 -40.660 1.000 10.800 70 ALA B CA 1
ATOM 520 C C . ALA A 1 70 ? -11.859 52.124 -39.493 1.000 10.750 70 ALA B C 1
ATOM 521 O O . ALA A 1 70 ? -12.245 53.030 -38.754 1.000 10.874 70 ALA B O 1
ATOM 523 N N . ILE A 1 71 ? -12.200 50.841 -39.326 1.000 10.438 71 ILE B N 1
ATOM 524 C CA . ILE A 1 71 ? -13.124 50.418 -38.286 1.000 10.532 71 ILE B CA 1
ATOM 525 C C . ILE A 1 71 ? -12.465 50.533 -36.907 1.000 10.744 71 ILE B C 1
ATOM 526 O O . ILE A 1 71 ? -13.137 50.892 -35.940 1.000 10.756 71 ILE B O 1
ATOM 531 N N . SER A 1 72 ? -11.151 50.260 -36.822 1.000 10.931 72 SER B N 1
ATOM 532 C CA . SER A 1 72 ? -10.442 50.241 -35.548 1.000 11.115 72 SER B CA 1
ATOM 533 C C . SER A 1 72 ? -10.367 51.644 -34.947 1.000 11.430 72 SER B C 1
ATOM 534 O O . SER A 1 72 ? -10.483 51.806 -33.732 1.000 11.649 72 SER B O 1
ATOM 537 N N . ALA A 1 73 ? -10.165 52.652 -35.803 1.000 11.251 73 ALA B N 1
ATOM 538 C CA . ALA A 1 73 ? -10.183 54.035 -35.356 1.000 11.304 73 ALA B CA 1
ATOM 539 C C . ALA A 1 73 ? -11.547 54.376 -34.763 1.000 11.460 73 ALA B C 1
ATOM 540 O O . ALA A 1 73 ? -11.624 55.103 -33.779 1.000 11.535 73 ALA B O 1
ATOM 542 N N . LEU A 1 74 ? -12.619 53.838 -35.358 1.000 11.710 74 LEU B N 1
ATOM 543 C CA . LEU A 1 74 ? -13.968 54.137 -34.895 1.000 11.933 74 LEU B CA 1
ATOM 544 C C . LEU A 1 74 ? -14.247 53.470 -33.550 1.000 12.089 74 LEU B C 1
ATOM 545 O O . LEU A 1 74 ? -15.045 53.982 -32.768 1.000 12.202 74 LEU B O 1
ATOM 550 N N . VAL A 1 75 ? -13.584 52.339 -33.283 1.000 12.313 75 VAL B N 1
ATOM 551 C CA . VAL A 1 75 ? -13.674 51.689 -31.983 1.000 12.525 75 VAL B CA 1
ATOM 552 C C . VAL A 1 75 ? -13.105 52.628 -30.918 1.000 12.838 75 VAL B C 1
ATOM 553 O O . VAL A 1 75 ? -13.739 52.862 -29.890 1.000 12.682 75 VAL B O 1
ATOM 557 N N . GLY A 1 76 ? -11.908 53.168 -31.180 1.000 13.066 76 GLY B N 1
ATOM 558 C CA . GLY A 1 76 ? -11.279 54.122 -30.279 1.000 12.936 76 GLY B CA 1
ATOM 559 C C . GLY A 1 76 ? -12.151 55.363 -30.096 1.000 13.007 76 GLY B C 1
ATOM 560 O O . GLY A 1 76 ? -12.370 55.817 -28.972 1.000 13.122 76 GLY B O 1
ATOM 561 N N . ALA A 1 77 ? -12.665 55.884 -31.215 1.000 12.833 77 ALA B N 1
ATOM 562 C CA . ALA A 1 77 ? -13.404 57.136 -31.220 1.000 12.860 77 ALA B CA 1
ATOM 563 C C . ALA A 1 77 ? -14.739 56.972 -30.496 1.000 12.707 77 ALA B C 1
ATOM 564 O O . ALA A 1 77 ? -15.144 57.847 -29.729 1.000 12.532 77 ALA B O 1
ATOM 566 N N . SER A 1 78 ? -15.408 55.838 -30.737 1.000 12.658 78 SER B N 1
ATOM 567 C CA . SER A 1 78 ? -16.710 55.574 -30.144 1.000 13.082 78 SER B CA 1
ATOM 568 C C . SER A 1 78 ? -16.593 55.515 -28.620 1.000 13.368 78 SER B C 1
ATOM 569 O O . SER A 1 78 ? -17.442 56.042 -27.902 1.000 13.596 78 SER B O 1
ATOM 572 N N . ALA A 1 79 ? -15.507 54.899 -28.145 1.000 13.167 79 ALA B N 1
ATOM 573 C CA . ALA A 1 79 ? -15.274 54.678 -26.728 1.000 13.340 79 ALA B CA 1
ATOM 574 C C . ALA A 1 79 ? -14.970 55.988 -26.001 1.000 13.365 79 ALA B C 1
ATOM 575 O O . ALA A 1 79 ? -15.109 56.055 -24.782 1.000 13.358 79 ALA B O 1
ATOM 577 N N . VAL A 1 80 ? -14.544 57.015 -26.751 1.000 13.172 80 VAL B N 1
ATOM 578 C CA . VAL A 1 80 ? -14.340 58.353 -26.210 1.000 12.890 80 VAL B CA 1
ATOM 579 C C . VAL A 1 80 ? -15.683 59.081 -26.123 1.000 13.103 80 VAL B C 1
ATOM 580 O O . VAL A 1 80 ? -15.831 60.017 -25.334 1.000 13.015 80 VAL B O 1
ATOM 584 N N . GLY A 1 81 ? -16.657 58.652 -26.939 1.000 12.824 81 GLY B N 1
ATOM 585 C CA . GLY A 1 81 ? -17.992 59.231 -26.901 1.000 12.932 81 GLY B CA 1
ATOM 586 C C . GLY A 1 81 ? -18.413 59.868 -28.225 1.000 13.159 81 GLY B C 1
ATOM 587 O O . GLY A 1 81 ? -19.489 60.460 -28.305 1.000 13.262 81 GLY B O 1
ATOM 588 N N . ALA A 1 82 ? -17.580 59.728 -29.266 1.000 12.385 82 ALA B N 1
ATOM 589 C CA . ALA A 1 82 ? -17.896 60.273 -30.579 1.000 12.210 82 ALA B CA 1
ATOM 590 C C . ALA A 1 82 ? -18.973 59.437 -31.269 1.000 12.182 82 ALA B C 1
ATOM 591 O O . ALA A 1 82 ? -18.977 58.212 -31.168 1.000 11.896 82 ALA B O 1
ATOM 593 N N . ARG A 1 83 ? -19.881 60.117 -31.981 1.000 11.728 83 ARG B N 1
ATOM 594 C CA . ARG A 1 83 ? -20.682 59.459 -33.000 1.000 11.787 83 ARG B CA 1
ATOM 595 C C . ARG A 1 83 ? -19.762 59.127 -34.174 1.000 11.690 83 ARG B C 1
ATOM 596 O O . ARG A 1 83 ? -19.005 59.989 -34.618 1.000 11.713 83 ARG B O 1
ATOM 604 N N . THR A 1 84 ? -19.826 57.878 -34.660 1.000 11.612 84 THR B N 1
ATOM 605 C CA . THR A 1 84 ? -18.848 57.384 -35.622 1.000 11.638 84 THR B CA 1
ATOM 606 C C . THR A 1 84 ? -19.522 56.885 -36.899 1.000 11.736 84 THR B C 1
ATOM 607 O O . THR A 1 84 ? -20.584 56.265 -36.853 1.000 12.000 84 THR B O 1
ATOM 611 N N . TYR A 1 85 ? -18.855 57.117 -38.038 1.000 11.875 85 TYR B N 1
ATOM 612 C CA . TYR A 1 85 ? -19.384 56.718 -39.334 1.000 12.157 85 TYR B CA 1
ATOM 613 C C . TYR A 1 85 ? -18.258 56.296 -40.277 1.000 12.204 85 TYR B C 1
ATOM 614 O O . TYR A 1 85 ? -17.192 56.906 -40.309 1.000 12.023 85 TYR B O 1
ATOM 623 N N . SER A 1 86 ? -18.517 55.234 -41.047 1.000 12.285 86 SER B N 1
ATOM 624 C CA . SER A 1 86 ? -17.707 54.909 -42.210 1.000 12.522 86 SER B CA 1
ATOM 625 C C . SER A 1 86 ? -18.593 54.305 -43.297 1.000 12.255 86 SER B C 1
ATOM 626 O O . SER A 1 86 ? -19.802 54.177 -43.130 1.000 12.379 86 SER B O 1
ATOM 629 N N . ALA A 1 87 ? -17.971 53.954 -44.424 1.000 12.515 87 ALA B N 1
ATOM 630 C CA . ALA A 1 87 ? -18.626 53.203 -45.479 1.000 12.352 87 ALA B CA 1
ATOM 631 C C . ALA A 1 87 ? -17.602 52.254 -46.088 1.000 12.237 87 ALA B C 1
ATOM 632 O O . ALA A 1 87 ? -16.419 52.579 -46.156 1.000 11.957 87 ALA B O 1
ATOM 634 N N . THR A 1 88 ? -18.064 51.068 -46.492 1.000 12.087 88 THR B N 1
ATOM 635 C CA . THR A 1 88 ? -17.165 50.058 -47.030 1.000 12.153 88 THR B CA 1
ATOM 636 C C . THR A 1 88 ? -17.963 49.104 -47.917 1.000 11.978 88 THR B C 1
ATOM 637 O O . THR A 1 88 ? -19.131 49.362 -48.217 1.000 11.932 88 THR B O 1
ATOM 641 N N . THR A 1 89 ? -17.308 48.020 -48.347 1.000 11.784 89 THR B N 1
ATOM 642 C CA . THR A 1 89 ? -17.906 47.014 -49.213 1.000 11.632 89 THR B CA 1
ATOM 643 C C . THR A 1 89 ? -16.897 45.888 -49.435 1.000 11.396 89 THR B C 1
ATOM 644 O O . THR A 1 89 ? -15.697 46.080 -49.268 1.000 11.236 89 THR B O 1
ATOM 648 N N . SER A 1 90 ? -17.409 44.713 -49.817 1.000 11.193 90 SER B N 1
ATOM 649 C CA . SER A 1 90 ? -16.615 43.707 -50.507 1.000 11.011 90 SER B CA 1
ATOM 650 C C . SER A 1 90 ? -15.342 43.381 -49.725 1.000 10.857 90 SER B C 1
ATOM 651 O O . SER A 1 90 ? -15.400 43.098 -48.528 1.000 10.695 90 SER B O 1
ATOM 654 N N . GLN A 1 91 ? -14.194 43.438 -50.414 1.000 10.606 91 GLN B N 1
ATOM 655 C CA . GLN A 1 91 ? -12.896 43.087 -49.856 1.000 10.387 91 GLN B CA 1
ATOM 656 C C . GLN A 1 91 ? -12.643 43.879 -48.578 1.000 10.347 91 GLN B C 1
ATOM 657 O O . GLN A 1 91 ? -12.038 43.365 -47.640 1.000 10.262 91 GLN B O 1
ATOM 663 N N . GLY A 1 92 ? -13.117 45.129 -48.558 1.000 10.265 92 GLY B N 1
ATOM 664 C CA . GLY A 1 92 ? -12.916 46.006 -47.418 1.000 10.294 92 GLY B CA 1
ATOM 665 C C . GLY A 1 92 ? -13.636 45.480 -46.181 1.000 10.361 92 GLY B C 1
ATOM 666 O O . GLY A 1 92 ? -13.062 45.432 -45.089 1.000 10.228 92 GLY B O 1
ATOM 667 N N . LEU A 1 93 ? -14.902 45.096 -46.372 1.000 10.294 93 LEU B N 1
ATOM 668 C CA . LEU A 1 93 ? -15.726 44.575 -45.296 1.000 10.320 93 LEU B CA 1
ATOM 669 C C . LEU A 1 93 ? -15.159 43.243 -44.797 1.000 10.371 93 LEU B C 1
ATOM 670 O O . LEU A 1 93 ? -15.185 42.976 -43.597 1.000 10.237 93 LEU B O 1
ATOM 675 N N . LEU A 1 94 ? -14.632 42.423 -45.719 1.000 10.358 94 LEU B N 1
ATOM 676 C CA . LEU A 1 94 ? -14.061 41.126 -45.365 1.000 10.324 94 LEU B CA 1
ATOM 677 C C . LEU A 1 94 ? -12.839 41.311 -44.466 1.000 10.448 94 LEU B C 1
ATOM 678 O O . LEU A 1 94 ? -12.644 40.551 -43.519 1.000 10.948 94 LEU B O 1
ATOM 683 N N . LEU A 1 95 ? -11.996 42.295 -44.798 1.000 10.364 95 LEU B N 1
ATOM 684 C CA . LEU A 1 95 ? -10.799 42.573 -44.019 1.000 10.091 95 LEU B CA 1
ATOM 685 C C . LEU A 1 95 ? -11.194 42.969 -42.594 1.000 10.102 95 LEU B C 1
ATOM 686 O O . LEU A 1 95 ? -10.509 42.614 -41.641 1.000 10.077 95 LEU B O 1
ATOM 691 N N . MET A 1 96 ? -12.324 43.676 -42.459 1.000 10.153 96 MET B N 1
ATOM 692 C CA . MET A 1 96 ? -12.799 44.176 -41.173 1.000 10.342 96 MET B CA 1
ATOM 693 C C . MET A 1 96 ? -13.333 43.064 -40.262 1.000 10.302 96 MET B C 1
ATOM 694 O O . MET A 1 96 ? -13.555 43.315 -39.078 1.000 10.284 96 MET B O 1
ATOM 699 N N . HIS A 1 97 ? -13.559 41.859 -40.811 1.000 10.192 97 HIS B N 1
ATOM 700 C CA . HIS A 1 97 ? -14.291 40.768 -40.170 1.000 10.191 97 HIS B CA 1
ATOM 701 C C . HIS A 1 97 ? -14.000 40.669 -38.673 1.000 10.512 97 HIS B C 1
ATOM 702 O O . HIS A 1 97 ? -14.927 40.631 -37.860 1.000 10.593 97 HIS B O 1
ATOM 709 N N . GLU A 1 98 ? -12.710 40.601 -38.319 1.000 10.576 98 GLU B N 1
ATOM 710 C CA . GLU A 1 98 ? -12.288 40.418 -36.937 1.000 10.678 98 GLU B CA 1
ATOM 711 C C . GLU A 1 98 ? -12.731 41.605 -36.082 1.000 10.731 98 GLU B C 1
ATOM 712 O O . GLU A 1 98 ? -13.161 41.428 -34.938 1.000 10.657 98 GLU B O 1
ATOM 718 N N . VAL A 1 99 ? -12.616 42.815 -36.642 1.000 10.573 99 VAL B N 1
ATOM 719 C CA . VAL A 1 99 ? -12.969 44.017 -35.899 1.000 10.779 99 VAL B CA 1
ATOM 720 C C . VAL A 1 99 ? -14.489 44.136 -35.788 1.000 11.025 99 VAL B C 1
ATOM 721 O O . VAL A 1 99 ? -14.990 44.774 -34.864 1.000 11.696 99 VAL B O 1
ATOM 725 N N . LEU A 1 100 ? -15.224 43.543 -36.737 1.000 11.022 100 LEU B N 1
ATOM 726 C CA . LEU A 1 100 ? -16.679 43.560 -36.667 1.000 10.952 100 LEU B CA 1
ATOM 727 C C . LEU A 1 100 ? -17.141 42.837 -35.396 1.000 10.895 100 LEU B C 1
ATOM 728 O O . LEU A 1 100 ? -17.951 43.367 -34.638 1.000 10.687 100 LEU B O 1
ATOM 733 N N . PHE A 1 101 ? -16.608 41.629 -35.165 1.000 10.871 101 PHE B N 1
ATOM 734 C CA . PHE A 1 101 ? -16.865 40.868 -33.949 1.000 10.952 101 PHE B CA 1
ATOM 735 C C . PHE A 1 101 ? -16.487 41.676 -32.707 1.000 10.930 101 PHE B C 1
ATOM 736 O O . PHE A 1 101 ? -17.236 41.692 -31.726 1.000 11.097 101 PHE B O 1
ATOM 744 N N . ASN A 1 102 ? -15.321 42.336 -32.760 1.000 10.795 102 ASN B N 1
ATOM 745 C CA . ASN A 1 102 ? -14.780 43.078 -31.632 1.000 11.186 102 ASN B CA 1
ATOM 746 C C . ASN A 1 102 ? -15.696 44.249 -31.275 1.000 11.236 102 ASN B C 1
ATOM 747 O O . ASN A 1 102 ? -16.006 44.450 -30.106 1.000 11.313 102 ASN B O 1
ATOM 752 N N . ALA A 1 103 ? -16.111 45.021 -32.288 1.000 11.216 103 ALA B N 1
ATOM 753 C CA . ALA A 1 103 ? -16.909 46.221 -32.076 1.000 11.510 103 ALA B CA 1
ATOM 754 C C . ALA A 1 103 ? -18.277 45.875 -31.483 1.000 11.646 103 ALA B C 1
ATOM 755 O O . ALA A 1 103 ? -18.752 46.559 -30.581 1.000 11.662 103 ALA B O 1
ATOM 757 N N . ALA A 1 104 ? -18.919 44.823 -32.007 1.000 11.544 104 ALA B N 1
ATOM 758 C CA . ALA A 1 104 ? -20.220 44.407 -31.501 1.000 11.634 104 ALA B CA 1
ATOM 759 C C . ALA A 1 104 ? -20.104 43.887 -30.066 1.000 11.756 104 ALA B C 1
ATOM 760 O O . ALA A 1 104 ? -21.003 44.092 -29.254 1.000 11.557 104 ALA B O 1
ATOM 762 N N . GLY A 1 105 ? -18.993 43.203 -29.768 1.000 11.699 105 GLY B N 1
ATOM 763 C CA . GLY A 1 105 ? -18.743 42.686 -28.431 1.000 11.893 105 GLY B CA 1
ATOM 764 C C . GLY A 1 105 ? -18.386 43.794 -27.441 1.000 12.133 105 GLY B C 1
ATOM 765 O O . GLY A 1 105 ? -18.593 43.637 -26.242 1.000 12.043 105 GLY B O 1
ATOM 766 N N . MET A 1 106 ? -17.844 44.906 -27.953 1.000 12.111 106 MET B N 1
ATOM 767 C CA . MET A 1 106 ? -17.546 46.081 -27.144 1.000 12.725 106 MET B CA 1
ATOM 768 C C . MET A 1 106 ? -18.811 46.916 -26.945 1.000 12.413 106 MET B C 1
ATOM 769 O O . MET A 1 106 ? -18.820 47.838 -26.131 1.000 12.763 106 MET B O 1
ATOM 774 N N . ARG A 1 107 ? -19.867 46.583 -27.694 1.000 12.049 107 ARG B N 1
ATOM 775 C CA . ARG A 1 107 ? -21.169 47.227 -27.589 1.000 12.071 107 ARG B CA 1
ATOM 776 C C . ARG A 1 107 ? -21.046 48.704 -27.969 1.000 12.345 107 ARG B C 1
ATOM 777 O O . ARG A 1 107 ? -21.591 49.577 -27.292 1.000 12.298 107 ARG B O 1
ATOM 785 N N . LEU A 1 108 ? -20.329 48.966 -29.069 1.000 12.164 108 LEU B N 1
ATOM 786 C CA . LEU A 1 108 ? -20.085 50.323 -29.531 1.000 12.501 108 LEU B CA 1
ATOM 787 C C . LEU A 1 108 ? -20.942 50.597 -30.763 1.000 12.529 108 LEU B C 1
ATOM 788 O O . LEU A 1 108 ? -20.823 49.891 -31.765 1.000 12.526 108 LEU B O 1
ATOM 793 N N . PRO A 1 109 ? -21.813 51.635 -30.726 1.000 12.582 109 PRO B N 1
ATOM 794 C CA . PRO A 1 109 ? -22.790 51.872 -31.794 1.000 12.362 109 PRO B CA 1
ATOM 795 C C . PRO A 1 109 ? -22.258 52.579 -33.041 1.000 12.302 109 PRO B C 1
ATOM 796 O O . PRO A 1 109 ? -22.790 53.607 -33.466 1.000 12.325 109 PRO B O 1
ATOM 800 N N . ILE A 1 110 ? -21.207 51.995 -33.626 1.000 12.277 110 ILE B N 1
ATOM 801 C CA . ILE A 1 110 ? -20.605 52.438 -34.875 1.000 12.074 110 ILE B CA 1
ATOM 802 C C . ILE A 1 110 ? -21.562 52.129 -36.026 1.000 12.320 110 ILE B C 1
ATOM 803 O O . ILE A 1 110 ? -22.135 51.041 -36.089 1.000 12.678 110 ILE B O 1
ATOM 808 N N . VAL A 1 111 ? -21.717 53.089 -36.945 1.000 12.183 111 VAL B N 1
ATOM 809 C CA . VAL A 1 111 ? -22.570 52.911 -38.112 1.000 12.321 111 VAL B CA 1
ATOM 810 C C . VAL A 1 111 ? -21.721 52.967 -39.383 1.000 12.493 111 VAL B C 1
ATOM 811 O O . VAL A 1 111 ? -20.833 53.808 -39.514 1.000 12.168 111 VAL B O 1
ATOM 815 N N . MET A 1 112 ? -22.017 52.056 -40.318 1.000 12.449 112 MET B N 1
ATOM 816 C CA . MET A 1 112 ? -21.399 52.069 -41.635 1.000 12.830 112 MET B CA 1
ATOM 817 C C . MET A 1 112 ? -22.459 51.822 -42.702 1.000 12.626 112 MET B C 1
ATOM 818 O O . MET A 1 112 ? -23.366 51.014 -42.504 1.000 13.014 112 MET B O 1
ATOM 823 N N . THR A 1 113 ? -22.329 52.536 -43.826 1.000 12.237 113 THR B N 1
ATOM 824 C CA . THR A 1 113 ? -23.031 52.179 -45.049 1.000 12.280 113 THR B CA 1
ATOM 825 C C . THR A 1 113 ? -22.202 51.120 -45.770 1.000 12.151 113 THR B C 1
ATOM 826 O O . THR A 1 113 ? -20.992 51.272 -45.912 1.000 12.262 113 THR B O 1
ATOM 830 N N . VAL A 1 114 ? -22.863 50.046 -46.211 1.000 12.335 114 VAL B N 1
ATOM 831 C CA . VAL A 1 114 ? -22.213 49.045 -47.043 1.000 12.328 114 VAL B CA 1
ATOM 832 C C . VAL A 1 114 ? -22.807 49.130 -48.447 1.000 12.575 114 VAL B C 1
ATOM 833 O O . VAL A 1 114 ? -24.020 49.009 -48.616 1.000 12.796 114 VAL B O 1
ATOM 837 N N . ALA A 1 115 ? -21.936 49.333 -49.445 1.000 12.304 115 ALA B N 1
ATOM 838 C CA . ALA A 1 115 ? -22.342 49.371 -50.841 1.000 12.440 115 ALA B CA 1
ATOM 839 C C . ALA A 1 115 ? -22.032 48.021 -51.485 1.000 12.335 115 ALA B C 1
ATOM 840 O O . ALA A 1 115 ? -21.015 47.864 -52.156 1.000 12.755 115 ALA B O 1
ATOM 842 N N . ASN A 1 116 ? -22.940 47.063 -51.272 1.000 12.293 116 ASN B N 1
ATOM 843 C CA . ASN A 1 116 ? -22.717 45.637 -51.476 1.000 12.109 116 ASN B CA 1
ATOM 844 C C . ASN A 1 116 ? -22.050 45.343 -52.815 1.000 12.046 116 ASN B C 1
ATOM 845 O O . ASN A 1 116 ? -22.518 45.790 -53.866 1.000 12.463 116 ASN B O 1
ATOM 850 N N . ARG A 1 117 ? -20.974 44.545 -52.749 1.000 11.570 117 ARG B N 1
ATOM 851 C CA . ARG A 1 117 ? -20.232 44.104 -53.919 1.000 11.364 117 ARG B CA 1
ATOM 852 C C . ARG A 1 117 ? -19.679 42.696 -53.685 1.000 11.177 117 ARG B C 1
ATOM 853 O O . ARG A 1 117 ? -19.372 42.316 -52.556 1.000 11.068 117 ARG B O 1
ATOM 861 N N . ALA A 1 118 ? -19.541 41.946 -54.786 1.000 10.916 118 ALA B N 1
ATOM 862 C CA . ALA A 1 118 ? -19.065 40.571 -54.800 1.000 10.925 118 ALA B CA 1
ATOM 863 C C . ALA A 1 118 ? -17.648 40.464 -54.237 1.000 10.935 118 ALA B C 1
ATOM 864 O O . ALA A 1 118 ? -16.913 41.453 -54.169 1.000 10.876 118 ALA B O 1
ATOM 866 N N . VAL A 1 119 ? -17.279 39.236 -53.848 1.000 10.893 119 VAL B N 1
ATOM 867 C CA . VAL A 1 119 ? -16.021 38.983 -53.164 1.000 11.077 119 VAL B CA 1
ATOM 868 C C . VAL A 1 119 ? -15.146 38.035 -53.987 1.000 11.338 119 VAL B C 1
ATOM 869 O O . VAL A 1 119 ? -15.638 37.142 -54.682 1.000 11.431 119 VAL B O 1
ATOM 873 N N . SER A 1 120 ? -13.832 38.258 -53.874 1.000 11.522 120 SER B N 1
ATOM 874 C CA . SER A 1 120 ? -12.769 37.513 -54.532 1.000 11.978 120 SER B CA 1
ATOM 875 C C . SER A 1 120 ? -12.611 36.146 -53.859 1.000 11.890 120 SER B C 1
ATOM 876 O O . SER A 1 120 ? -12.842 36.029 -52.659 1.000 11.639 120 SER B O 1
ATOM 879 N N . ALA A 1 121 ? -12.220 35.101 -54.609 1.000 11.852 121 ALA B N 1
ATOM 880 C CA . ALA A 1 121 ? -11.829 35.146 -56.011 1.000 11.982 121 ALA B CA 1
ATOM 881 C C . ALA A 1 121 ? -12.852 34.411 -56.873 1.000 12.014 121 ALA B C 1
ATOM 882 O O . ALA A 1 121 ? -13.567 33.529 -56.393 1.000 11.986 121 ALA B O 1
ATOM 884 N N . PRO A 1 122 ? -12.933 34.730 -58.186 1.000 12.221 122 PRO B N 1
ATOM 885 C CA . PRO A 1 122 ? -12.145 35.818 -58.772 1.000 11.921 122 PRO B CA 1
ATOM 886 C C . PRO A 1 122 ? -12.660 37.199 -58.371 1.000 11.889 122 PRO B C 1
ATOM 887 O O . PRO A 1 122 ? -13.831 37.361 -58.037 1.000 11.675 122 PRO B O 1
ATOM 891 N N . ILE A 1 123 ? -11.762 38.187 -58.394 1.000 11.927 123 ILE B N 1
ATOM 892 C CA . ILE A 1 123 ? -12.121 39.562 -58.083 1.000 12.054 123 ILE B CA 1
ATOM 893 C C . ILE A 1 123 ? -13.169 40.043 -59.092 1.000 12.314 123 ILE B C 1
ATOM 894 O O . ILE A 1 123 ? -13.153 39.637 -60.254 1.000 12.242 123 ILE B O 1
ATOM 899 N N . ASN A 1 124 ? -14.086 40.895 -58.611 1.000 12.025 124 ASN B N 1
ATOM 900 C CA . ASN A 1 124 ? -15.273 41.339 -59.325 1.000 12.176 124 ASN B CA 1
ATOM 901 C C . ASN A 1 124 ? -15.812 42.551 -58.570 1.000 12.320 124 ASN B C 1
ATOM 902 O O . ASN A 1 124 ? -15.963 42.490 -57.352 1.000 12.023 124 ASN B O 1
ATOM 907 N N . ILE A 1 125 ? -16.114 43.633 -59.301 1.000 12.569 125 ILE B N 1
ATOM 908 C CA . ILE A 1 125 ? -16.387 44.920 -58.674 1.000 13.133 125 ILE B CA 1
ATOM 909 C C . ILE A 1 125 ? -17.885 45.218 -58.621 1.000 13.413 125 ILE B C 1
ATOM 910 O O . ILE A 1 125 ? -18.267 46.315 -58.215 1.000 13.266 125 ILE B O 1
ATOM 915 N N . TRP A 1 126 ? -18.725 44.241 -58.989 1.000 13.780 126 TRP B N 1
ATOM 916 C CA . TRP A 1 126 ? -20.149 44.499 -59.163 1.000 14.428 126 TRP B CA 1
ATOM 917 C C . TRP A 1 126 ? -20.975 43.934 -58.004 1.000 14.270 126 TRP B C 1
ATOM 918 O O . TRP A 1 126 ? -20.441 43.261 -57.127 1.000 14.399 126 TRP B O 1
ATOM 929 N N . ASN A 1 127 ? -22.288 44.203 -58.029 1.000 14.546 127 ASN B N 1
ATOM 930 C CA . ASN A 1 127 ? -23.181 43.987 -56.897 1.000 15.038 127 ASN B CA 1
ATOM 931 C C . ASN A 1 127 ? -23.440 42.505 -56.636 1.000 15.818 127 ASN B C 1
ATOM 932 O O . ASN A 1 127 ? -23.661 41.723 -57.559 1.000 15.265 127 ASN B O 1
ATOM 937 N N . ASP A 1 128 ? -23.490 42.186 -55.338 1.000 17.066 128 ASP B N 1
ATOM 938 C CA . ASP A 1 128 ? -23.662 40.868 -54.757 1.000 18.680 128 ASP B CA 1
ATOM 939 C C . ASP A 1 128 ? -23.755 41.133 -53.253 1.000 17.505 128 ASP B C 1
ATOM 940 O O . ASP A 1 128 ? -23.126 42.077 -52.778 1.000 17.308 128 ASP B O 1
ATOM 945 N N . HIS A 1 129 ? -24.550 40.340 -52.519 1.000 15.544 129 HIS B N 1
ATOM 946 C CA . HIS A 1 129 ? -24.732 40.569 -51.090 1.000 14.712 129 HIS B CA 1
ATOM 947 C C . HIS A 1 129 ? -23.787 39.699 -50.263 1.000 14.107 129 HIS B C 1
ATOM 948 O O . HIS A 1 129 ? -23.915 39.653 -49.043 1.000 13.412 129 HIS B O 1
ATOM 955 N N . GLN A 1 130 ? -22.844 39.015 -50.926 1.000 13.773 130 GLN B N 1
ATOM 956 C CA . GLN A 1 130 ? -21.991 38.048 -50.248 1.000 13.605 130 GLN B CA 1
ATOM 957 C C . GLN A 1 130 ? -21.183 38.723 -49.142 1.000 13.159 130 GLN B C 1
ATOM 958 O O . GLN A 1 130 ? -20.941 38.115 -48.104 1.000 12.973 130 GLN B O 1
ATOM 964 N N . ASP A 1 131 ? -20.777 39.979 -49.372 1.000 12.850 131 ASP B N 1
ATOM 965 C CA . ASP A 1 131 ? -19.902 40.703 -48.458 1.000 12.545 131 ASP B CA 1
ATOM 966 C C . ASP A 1 131 ? -20.537 40.827 -47.068 1.000 12.352 131 ASP B C 1
ATOM 967 O O . ASP A 1 131 ? -19.933 40.422 -46.077 1.000 12.296 131 ASP B O 1
ATOM 972 N N . SER A 1 132 ? -21.752 41.391 -46.997 1.000 12.277 132 SER B N 1
ATOM 973 C CA . SER A 1 132 ? -22.423 41.628 -45.723 1.000 12.147 132 SER B CA 1
ATOM 974 C C . SER A 1 132 ? -23.014 40.338 -45.150 1.000 11.959 132 SER B C 1
ATOM 975 O O . SER A 1 132 ? -22.978 40.125 -43.938 1.000 12.116 132 SER B O 1
ATOM 978 N N . ILE A 1 133 ? -23.555 39.480 -46.022 1.000 11.789 133 ILE B N 1
ATOM 979 C CA . ILE A 1 133 ? -24.171 38.224 -45.603 1.000 11.670 133 ILE B CA 1
ATOM 980 C C . ILE A 1 133 ? -23.139 37.348 -44.885 1.000 11.764 133 ILE B C 1
ATOM 981 O O . ILE A 1 133 ? -23.467 36.683 -43.903 1.000 11.600 133 ILE B O 1
ATOM 986 N N . ALA A 1 134 ? -21.886 37.383 -45.360 1.000 11.772 134 ALA B N 1
ATOM 987 C CA . ALA A 1 134 ? -20.800 36.624 -44.757 1.000 11.905 134 ALA B CA 1
ATOM 988 C C . ALA A 1 134 ? -20.472 37.134 -43.353 1.000 11.895 134 ALA B C 1
ATOM 989 O O . ALA A 1 134 ? -19.725 36.477 -42.629 1.000 11.895 134 ALA B O 1
ATOM 991 N N . GLN A 1 135 ? -21.022 38.303 -42.982 1.000 11.673 135 GLN B N 1
ATOM 992 C CA . GLN A 1 135 ? -20.790 38.893 -41.669 1.000 11.827 135 GLN B CA 1
ATOM 993 C C . GLN A 1 135 ? -21.961 38.631 -40.716 1.000 12.168 135 GLN B C 1
ATOM 994 O O . GLN A 1 135 ? -22.079 39.303 -39.689 1.000 12.019 135 GLN B O 1
ATOM 1000 N N . ARG A 1 136 ? -22.807 37.636 -41.021 1.000 12.540 136 ARG B N 1
ATOM 1001 C CA . ARG A 1 136 ? -24.079 37.506 -40.311 1.000 12.939 136 ARG B CA 1
ATOM 1002 C C . ARG A 1 136 ? -23.914 37.001 -38.873 1.000 13.369 136 ARG B C 1
ATOM 1003 O O . ARG A 1 136 ? -24.903 36.908 -38.141 1.000 13.252 136 ARG B O 1
ATOM 1011 N N . ASP A 1 137 ? -22.678 36.687 -38.458 1.000 14.045 137 ASP B N 1
ATOM 1012 C CA . ASP A 1 137 ? -22.425 36.234 -37.095 1.000 14.529 137 ASP B CA 1
ATOM 1013 C C . ASP A 1 137 ? -21.761 37.324 -36.248 1.000 14.360 137 ASP B C 1
ATOM 1014 O O . ASP A 1 137 ? -21.603 37.145 -35.043 1.000 14.497 137 ASP B O 1
ATOM 1019 N N . THR A 1 138 ? -21.382 38.452 -36.868 1.000 13.506 138 THR B N 1
ATOM 1020 C CA . THR A 1 138 ? -20.488 39.416 -36.233 1.000 13.045 138 THR B CA 1
ATOM 1021 C C . THR A 1 138 ? -21.194 40.221 -35.140 1.000 12.734 138 THR B C 1
ATOM 1022 O O . THR A 1 138 ? -20.530 40.882 -34.344 1.000 12.591 138 THR B O 1
ATOM 1026 N N . GLY A 1 139 ? -22.529 40.186 -35.121 1.000 12.213 139 GLY B N 1
ATOM 1027 C CA . GLY A 1 139 ? -23.293 40.864 -34.086 1.000 12.085 139 GLY B CA 1
ATOM 1028 C C . GLY A 1 139 ? -23.668 42.295 -34.471 1.000 12.108 139 GLY B C 1
ATOM 1029 O O . GLY A 1 139 ? -24.093 43.075 -33.613 1.000 12.414 139 GLY B O 1
ATOM 1030 N N . TRP A 1 140 ? -23.509 42.631 -35.758 1.000 11.487 140 TRP B N 1
ATOM 1031 C CA . TRP A 1 140 ? -23.936 43.924 -36.276 1.000 11.252 140 TRP B CA 1
ATOM 1032 C C . TRP A 1 140 ? -25.387 43.865 -36.744 1.000 11.495 140 TRP B C 1
ATOM 1033 O O . TRP A 1 140 ? -25.829 42.865 -37.310 1.000 11.182 140 TRP B O 1
ATOM 1044 N N . LEU A 1 141 ? -26.104 44.977 -36.535 1.000 11.539 141 LEU B N 1
ATOM 1045 C CA . LEU A 1 141 ? -27.375 45.208 -37.201 1.000 11.869 141 LEU B CA 1
ATOM 1046 C C . LEU A 1 141 ? -27.125 45.232 -38.704 1.000 12.203 141 LEU B C 1
ATOM 1047 O O . LEU A 1 141 ? -26.122 45.787 -39.150 1.000 12.245 141 LEU B O 1
ATOM 1052 N N . GLN A 1 142 ? -28.038 44.620 -39.469 1.000 12.409 142 GLN B N 1
ATOM 1053 C CA . GLN A 1 142 ? -27.985 44.678 -40.921 1.000 12.962 142 GLN B CA 1
ATOM 1054 C C . GLN A 1 142 ? -29.370 45.032 -41.457 1.000 12.891 142 GLN B C 1
ATOM 1055 O O . GLN A 1 142 ? -30.303 44.241 -41.341 1.000 12.814 142 GLN B O 1
ATOM 1061 N N . LEU A 1 143 ? -29.487 46.228 -42.042 1.000 12.887 143 LEU B N 1
ATOM 1062 C CA . LEU A 1 143 ? -30.704 46.619 -42.741 1.000 13.316 143 LEU B CA 1
ATOM 1063 C C . LEU A 1 143 ? -30.374 46.791 -44.224 1.000 13.013 143 LEU B C 1
ATOM 1064 O O . LEU A 1 143 ? -29.287 47.253 -44.564 1.000 12.540 143 LEU B O 1
ATOM 1069 N N . TYR A 1 144 ? -31.327 46.425 -45.095 1.000 12.930 144 TYR B N 1
ATOM 1070 C CA . TYR A 1 144 ? -31.127 46.451 -46.538 1.000 12.960 144 TYR B CA 1
ATOM 1071 C C . TYR A 1 144 ? -32.118 47.418 -47.184 1.000 13.272 144 TYR B C 1
ATOM 1072 O O . TYR A 1 144 ? -33.330 47.217 -47.094 1.000 13.124 144 TYR B O 1
ATOM 1081 N N . ALA A 1 145 ? -31.581 48.456 -47.840 1.000 13.297 145 ALA B N 1
ATOM 1082 C CA . ALA A 1 145 ? -32.389 49.507 -48.443 1.000 13.660 145 ALA B CA 1
ATOM 1083 C C . ALA A 1 145 ? -32.733 49.160 -49.889 1.000 14.033 145 ALA B C 1
ATOM 1084 O O . ALA A 1 145 ? -31.940 48.539 -50.591 1.000 13.850 145 ALA B O 1
ATOM 1086 N N . GLU A 1 146 ? -33.910 49.620 -50.330 1.000 14.695 146 GLU B N 1
ATOM 1087 C CA . GLU A 1 146 ? -34.467 49.302 -51.637 1.000 15.598 146 GLU B CA 1
ATOM 1088 C C . GLU A 1 146 ? -34.156 50.397 -52.660 1.000 15.524 146 GLU B C 1
ATOM 1089 O O . GLU A 1 146 ? -34.010 50.109 -53.847 1.000 16.013 146 GLU B O 1
ATOM 1095 N N . ASP A 1 147 ? -34.086 51.656 -52.211 1.000 14.970 147 ASP B N 1
ATOM 1096 C CA . ASP A 1 147 ? -33.859 52.764 -53.127 1.000 14.573 147 ASP B CA 1
ATOM 1097 C C . ASP A 1 147 ? -32.968 53.807 -52.463 1.000 14.188 147 ASP B C 1
ATOM 1098 O O . ASP A 1 147 ? -32.545 53.626 -51.325 1.000 13.833 147 ASP B O 1
ATOM 1103 N N . VAL A 1 148 ? -32.710 54.906 -53.184 1.000 13.894 148 VAL B N 1
ATOM 1104 C CA . VAL A 1 148 ? -31.842 55.962 -52.683 1.000 13.559 148 VAL B CA 1
ATOM 1105 C C . VAL A 1 148 ? -32.484 56.649 -51.477 1.000 13.278 148 VAL B C 1
ATOM 1106 O O . VAL A 1 148 ? -31.807 56.909 -50.487 1.000 13.148 148 VAL B O 1
ATOM 1110 N N . GLN A 1 149 ? -33.788 56.940 -51.555 1.000 13.143 149 GLN B N 1
ATOM 1111 C CA . GLN A 1 149 ? -34.476 57.574 -50.438 1.000 12.872 149 GLN B CA 1
ATOM 1112 C C . GLN A 1 149 ? -34.265 56.767 -49.156 1.000 12.774 149 GLN B C 1
ATOM 1113 O O . GLN A 1 149 ? -33.926 57.319 -48.108 1.000 12.509 149 GLN B O 1
ATOM 1119 N N . GLU A 1 150 ? -34.479 55.450 -49.256 1.000 12.865 150 GLU B N 1
ATOM 1120 C CA . GLU A 1 150 ? -34.415 54.570 -48.102 1.000 13.212 150 GLU B CA 1
ATOM 1121 C C . GLU A 1 150 ? -32.979 54.476 -47.591 1.000 12.833 150 GLU B C 1
ATOM 1122 O O . GLU A 1 150 ? -32.756 54.470 -46.381 1.000 12.652 150 GLU B O 1
ATOM 1128 N N . ALA A 1 151 ? -32.015 54.424 -48.522 1.000 12.553 151 ALA B N 1
ATOM 1129 C CA . ALA A 1 151 ? -30.611 54.243 -48.177 1.000 12.534 151 ALA B CA 1
ATOM 1130 C C . ALA A 1 151 ? -30.096 55.440 -47.382 1.000 12.262 151 ALA B C 1
ATOM 1131 O O . ALA A 1 151 ? -29.350 55.278 -46.416 1.000 11.867 151 ALA B O 1
ATOM 1133 N N . ALA A 1 152 ? -30.499 56.641 -47.806 1.000 12.261 152 ALA B N 1
ATOM 1134 C CA . ALA A 1 152 ? -30.073 57.859 -47.137 1.000 12.322 152 ALA B CA 1
ATOM 1135 C C . ALA A 1 152 ? -30.759 57.988 -45.775 1.000 12.325 152 ALA B C 1
ATOM 1136 O O . ALA A 1 152 ? -30.096 58.256 -44.776 1.000 12.378 152 ALA B O 1
ATOM 1138 N N . ASP A 1 153 ? -32.082 57.773 -45.744 1.000 12.717 153 ASP B N 1
ATOM 1139 C CA . ASP A 1 153 ? -32.883 57.864 -44.529 1.000 12.565 153 ASP B CA 1
ATOM 1140 C C . ASP A 1 153 ? -32.441 56.808 -43.515 1.000 12.971 153 ASP B C 1
ATOM 1141 O O . ASP A 1 153 ? -32.628 56.985 -42.311 1.000 12.349 153 ASP B O 1
ATOM 1146 N N . MET A 1 154 ? -31.829 55.725 -44.011 1.000 13.346 154 MET B N 1
ATOM 1147 C CA . MET A 1 154 ? -31.427 54.605 -43.172 1.000 14.130 154 MET B CA 1
ATOM 1148 C C . MET A 1 154 ? -30.299 55.017 -42.225 1.000 14.111 154 MET B C 1
ATOM 1149 O O . MET A 1 154 ? -30.148 54.433 -41.151 1.000 14.773 154 MET B O 1
ATOM 1154 N N . VAL A 1 155 ? -29.521 56.031 -42.620 1.000 13.584 155 VAL B N 1
ATOM 1155 C CA . VAL A 1 155 ? -28.369 56.472 -41.846 1.000 13.186 155 VAL B CA 1
ATOM 1156 C C . VAL A 1 155 ? -28.816 57.048 -40.495 1.000 13.082 155 VAL B C 1
ATOM 1157 O O . VAL A 1 155 ? -28.407 56.538 -39.452 1.000 12.705 155 VAL B O 1
ATOM 1161 N N . PRO A 1 156 ? -29.669 58.101 -40.429 1.000 12.978 156 PRO B N 1
ATOM 1162 C CA . PRO A 1 156 ? -30.168 58.575 -39.134 1.000 12.991 156 PRO B CA 1
ATOM 1163 C C . PRO A 1 156 ? -30.956 57.522 -38.352 1.000 13.145 156 PRO B C 1
ATOM 1164 O O . PRO A 1 156 ? -30.867 57.466 -37.129 1.000 12.987 156 PRO B O 1
ATOM 1168 N N . GLN A 1 157 ? -31.719 56.685 -39.063 1.000 13.445 157 GLN B N 1
ATOM 1169 C CA . GLN A 1 157 ? -32.518 55.660 -38.406 1.000 13.862 157 GLN B CA 1
ATOM 1170 C C . GLN A 1 157 ? -31.588 54.709 -37.653 1.000 13.703 157 GLN B C 1
ATOM 1171 O O . GLN A 1 157 ? -31.814 54.412 -36.481 1.000 13.000 157 GLN B O 1
ATOM 1177 N N . ILE A 1 158 ? -30.531 54.248 -38.332 1.000 13.792 158 ILE B N 1
ATOM 1178 C CA . ILE A 1 158 ? -29.670 53.222 -37.762 1.000 14.385 158 ILE B CA 1
ATOM 1179 C C . ILE A 1 158 ? -28.823 53.800 -36.622 1.000 13.825 158 ILE B C 1
ATOM 1180 O O . ILE A 1 158 ? -28.549 53.104 -35.646 1.000 13.365 158 ILE B O 1
ATOM 1185 N N . PHE A 1 159 ? -28.454 55.089 -36.713 1.000 13.552 159 PHE B N 1
ATOM 1186 C CA . PHE A 1 159 ? -27.805 55.775 -35.600 1.000 13.225 159 PHE B CA 1
ATOM 1187 C C . PHE A 1 159 ? -28.706 55.734 -34.366 1.000 13.265 159 PHE B C 1
ATOM 1188 O O . PHE A 1 159 ? -28.231 55.504 -33.258 1.000 12.890 159 PHE B O 1
ATOM 1196 N N . LYS A 1 160 ? -30.011 55.967 -34.566 1.000 13.783 160 LYS B N 1
ATOM 1197 C CA . LYS A 1 160 ? -30.950 56.052 -33.455 1.000 14.231 160 LYS B CA 1
ATOM 1198 C C . LYS A 1 160 ? -31.152 54.676 -32.824 1.000 14.469 160 LYS B C 1
ATOM 1199 O O . LYS A 1 160 ? -31.250 54.558 -31.598 1.000 14.927 160 LYS B O 1
ATOM 1205 N N . ILE A 1 161 ? -31.225 53.643 -33.670 1.000 14.008 161 ILE B N 1
ATOM 1206 C CA . ILE A 1 161 ? -31.386 52.278 -33.191 1.000 13.648 161 ILE B CA 1
ATOM 1207 C C . ILE A 1 161 ? -30.133 51.869 -32.422 1.000 13.619 161 ILE B C 1
ATOM 1208 O O . ILE A 1 161 ? -30.226 51.468 -31.265 1.000 13.746 161 ILE B O 1
ATOM 1213 N N . ALA A 1 162 ? -28.971 51.981 -33.083 1.000 13.518 162 ALA B N 1
ATOM 1214 C CA . ALA A 1 162 ? -27.709 51.469 -32.569 1.000 13.562 162 ALA B CA 1
ATOM 1215 C C . ALA A 1 162 ? -27.381 52.109 -31.222 1.000 13.757 162 ALA B C 1
ATOM 1216 O O . ALA A 1 162 ? -26.943 51.428 -30.297 1.000 13.219 162 ALA B O 1
ATOM 1218 N N . GLU A 1 163 ? -27.603 53.426 -31.127 1.000 14.101 163 GLU B N 1
ATOM 1219 C CA . GLU A 1 163 ? -27.165 54.207 -29.981 1.000 14.776 163 GLU B CA 1
ATOM 1220 C C . GLU A 1 163 ? -28.131 54.071 -28.806 1.000 15.668 163 GLU B C 1
ATOM 1221 O O . GLU A 1 163 ? -27.825 54.538 -27.711 1.000 15.433 163 GLU B O 1
ATOM 1227 N N . ASP A 1 164 ? -29.296 53.454 -29.036 1.000 16.439 164 ASP B N 1
ATOM 1228 C CA . ASP A 1 164 ? -30.280 53.281 -27.977 1.000 17.698 164 ASP B CA 1
ATOM 1229 C C . ASP A 1 164 ? -29.673 52.445 -26.851 1.000 18.132 164 ASP B C 1
ATOM 1230 O O . ASP A 1 164 ? -29.003 51.451 -27.121 1.000 17.016 164 ASP B O 1
ATOM 1235 N N . LYS A 1 165 ? -29.932 52.856 -25.598 1.000 19.082 165 LYS B N 1
ATOM 1236 C CA . LYS A 1 165 ? -29.362 52.246 -24.399 1.000 20.953 165 LYS B CA 1
ATOM 1237 C C . LYS A 1 165 ? -29.663 50.750 -24.310 1.000 19.988 165 LYS B C 1
ATOM 1238 O O . LYS A 1 165 ? -28.899 50.010 -23.694 1.000 19.837 165 LYS B O 1
ATOM 1244 N N . ASP A 1 166 ? -30.792 50.321 -24.884 1.000 19.737 166 ASP B N 1
ATOM 1245 C CA . ASP A 1 166 ? -31.200 48.925 -24.827 1.000 19.937 166 ASP B CA 1
ATOM 1246 C C . ASP A 1 166 ? -30.586 48.113 -25.965 1.000 18.514 166 ASP B C 1
ATOM 1247 O O . ASP A 1 166 ? -30.748 46.895 -26.003 1.000 18.727 166 ASP B O 1
ATOM 1252 N N . VAL A 1 167 ? -29.903 48.791 -26.895 1.000 16.478 167 VAL B N 1
ATOM 1253 C CA . VAL A 1 167 ? -29.357 48.120 -28.064 1.000 15.080 167 VAL B CA 1
ATOM 1254 C C . VAL A 1 167 ? -27.832 48.145 -27.980 1.000 14.368 167 VAL B C 1
ATOM 1255 O O . VAL A 1 167 ? -27.217 47.122 -27.685 1.000 14.002 167 VAL B O 1
ATOM 1259 N N . LEU A 1 168 ? -27.237 49.318 -28.234 1.000 13.609 168 LEU B N 1
ATOM 1260 C CA . LEU A 1 168 ? -25.791 49.492 -28.183 1.000 13.096 168 LEU B CA 1
ATOM 1261 C C . LEU A 1 168 ? -25.108 48.371 -28.967 1.000 12.798 168 LEU B C 1
ATOM 1262 O O . LEU A 1 168 ? -24.316 47.600 -28.428 1.000 12.802 168 LEU B O 1
ATOM 1267 N N . LEU A 1 169 ? -25.470 48.276 -30.248 1.000 12.367 169 LEU B N 1
ATOM 1268 C CA . LEU A 1 169 ? -24.809 47.400 -31.198 1.000 12.041 169 LEU B CA 1
ATOM 1269 C C . LEU A 1 169 ? -24.450 48.241 -32.416 1.000 12.019 169 LEU B C 1
ATOM 1270 O O . LEU A 1 169 ? -25.197 49.149 -32.778 1.000 12.024 169 LEU B O 1
ATOM 1275 N N . PRO A 1 170 ? -23.305 47.976 -33.084 1.000 11.807 170 PRO B N 1
ATOM 1276 C CA . PRO A 1 170 ? -22.990 48.651 -34.344 1.000 11.727 170 PRO B CA 1
ATOM 1277 C C . PRO A 1 170 ? -23.953 48.182 -35.435 1.000 11.578 170 PRO B C 1
ATOM 1278 O O . PRO A 1 170 ? -24.577 47.132 -35.299 1.000 11.366 170 PRO B O 1
ATOM 1282 N N . GLY A 1 171 ? -24.064 48.959 -36.520 1.000 11.535 171 GLY B N 1
ATOM 1283 C CA . GLY A 1 171 ? -25.031 48.651 -37.562 1.000 11.751 171 GLY B CA 1
ATOM 1284 C C . GLY A 1 171 ? -24.508 48.950 -38.964 1.000 11.973 171 GLY B C 1
ATOM 1285 O O . GLY A 1 171 ? -23.746 49.898 -39.153 1.000 11.785 171 GLY B O 1
ATOM 1286 N N . MET A 1 172 ? -24.947 48.122 -39.926 1.000 12.190 172 MET B N 1
ATOM 1287 C CA . MET A 1 172 ? -24.683 48.289 -41.348 1.000 12.727 172 MET B CA 1
ATOM 1288 C C . MET A 1 172 ? -25.973 48.675 -42.066 1.000 12.720 172 MET B C 1
ATOM 1289 O O . MET A 1 172 ? -26.964 47.946 -42.006 1.000 12.765 172 MET B O 1
ATOM 1294 N N . ALA A 1 173 ? -25.922 49.810 -42.770 1.000 12.755 173 ALA B N 1
ATOM 1295 C CA . ALA A 1 173 ? -26.958 50.225 -43.701 1.000 13.128 173 ALA B CA 1
ATOM 1296 C C . ALA A 1 173 ? -26.537 49.821 -45.114 1.000 13.404 173 ALA B C 1
ATOM 1297 O O . ALA A 1 173 ? -25.668 50.453 -45.711 1.000 13.692 173 ALA B O 1
ATOM 1299 N N . CYS A 1 174 ? -27.148 48.749 -45.632 1.000 13.662 174 CYS B N 1
ATOM 1300 C CA . CYS A 1 174 ? -26.689 48.118 -46.860 1.000 14.062 174 CYS B CA 1
ATOM 1301 C C . CYS A 1 174 ? -27.480 48.647 -48.054 1.000 14.438 174 CYS B C 1
ATOM 1302 O O . CYS A 1 174 ? -28.704 48.768 -47.985 1.000 15.104 174 CYS B O 1
ATOM 1305 N N . MET A 1 175 ? -26.755 48.947 -49.141 1.000 13.937 175 MET B N 1
ATOM 1306 C CA . MET A 1 175 ? -27.331 49.428 -50.389 1.000 14.060 175 MET B CA 1
ATOM 1307 C C . MET A 1 175 ? -26.537 48.834 -51.552 1.000 13.628 175 MET B C 1
ATOM 1308 O O . MET A 1 175 ? -25.316 48.731 -51.476 1.000 13.231 175 MET B O 1
ATOM 1313 N N . ASP A 1 176 ? -27.230 48.470 -52.639 1.000 13.624 176 ASP B N 1
ATOM 1314 C CA . ASP A 1 176 ? -26.586 47.746 -53.729 1.000 13.876 176 ASP B CA 1
ATOM 1315 C C . ASP A 1 176 ? -25.523 48.608 -54.409 1.000 13.426 176 ASP B C 1
ATOM 1316 O O . ASP A 1 176 ? -25.806 49.719 -54.854 1.000 13.414 176 ASP B O 1
ATOM 1321 N N . GLY A 1 177 ? -24.300 48.069 -54.467 1.000 13.063 177 GLY B N 1
ATOM 1322 C CA . GLY A 1 177 ? -23.176 48.698 -55.141 1.000 13.358 177 GLY B CA 1
ATOM 1323 C C . GLY A 1 177 ? -23.479 48.944 -56.618 1.000 13.487 177 GLY B C 1
ATOM 1324 O O . GLY A 1 177 ? -24.018 48.070 -57.296 1.000 13.518 177 GLY B O 1
ATOM 1325 N N . PHE A 1 178 ? -23.150 50.160 -57.077 1.000 13.353 178 PHE B N 1
ATOM 1326 C CA . PHE A 1 178 ? -23.442 50.655 -58.416 1.000 13.531 178 PHE B CA 1
ATOM 1327 C C . PHE A 1 178 ? -24.933 50.953 -58.565 1.000 13.731 178 PHE B C 1
ATOM 1328 O O . PHE A 1 178 ? -25.311 52.095 -58.833 1.000 13.803 178 PHE B O 1
ATOM 1336 N N . ILE A 1 179 ? -25.767 49.920 -58.388 1.000 13.607 179 ILE B N 1
ATOM 1337 C CA . ILE A 1 179 ? -27.201 50.035 -58.618 1.000 13.534 179 ILE B CA 1
ATOM 1338 C C . ILE A 1 179 ? -27.756 51.236 -57.850 1.000 13.530 179 ILE B C 1
ATOM 1339 O O . ILE A 1 179 ? -28.527 52.012 -58.412 1.000 13.359 179 ILE B O 1
ATOM 1344 N N . LEU A 1 180 ? -27.350 51.388 -56.582 1.000 13.047 180 LEU B N 1
ATOM 1345 C CA . LEU A 1 180 ? -27.860 52.469 -55.750 1.000 13.300 180 LEU B CA 1
ATOM 1346 C C . LEU A 1 180 ? -26.800 53.546 -55.527 1.000 13.877 180 LEU B C 1
ATOM 1347 O O . LEU A 1 180 ? -27.140 54.717 -55.345 1.000 14.411 180 LEU B O 1
ATOM 1352 N N . SER A 1 181 ? -25.523 53.155 -55.541 1.000 13.470 181 SER B N 1
ATOM 1353 C CA . SER A 1 181 ? -24.464 54.095 -55.210 1.000 13.757 181 SER B CA 1
ATOM 1354 C C . SER A 1 181 ? -24.216 55.076 -56.355 1.000 13.866 181 SER B C 1
ATOM 1355 O O . SER A 1 181 ? -23.849 56.223 -56.105 1.000 14.312 181 SER B O 1
ATOM 1358 N N . HIS A 1 182 ? -24.419 54.621 -57.599 1.000 14.026 182 HIS B N 1
ATOM 1359 C CA . HIS A 1 182 ? -23.978 55.355 -58.776 1.000 13.919 182 HIS B CA 1
ATOM 1360 C C . HIS A 1 182 ? -25.156 55.864 -59.610 1.000 14.028 182 HIS B C 1
ATOM 1361 O O . HIS A 1 182 ? -24.945 56.491 -60.652 1.000 13.786 182 HIS B O 1
ATOM 1368 N N . VAL A 1 183 ? -26.382 55.585 -59.149 1.000 13.699 183 VAL B N 1
ATOM 1369 C CA . VAL A 1 183 ? -27.593 56.032 -59.822 1.000 13.955 183 VAL B CA 1
ATOM 1370 C C . VAL A 1 183 ? -27.897 57.477 -59.420 1.000 14.555 183 VAL B C 1
ATOM 1371 O O . VAL A 1 183 ? -27.613 57.887 -58.293 1.000 15.292 183 VAL B O 1
ATOM 1375 N N . TYR A 1 184 ? -28.465 58.235 -60.366 1.000 14.523 184 TYR B N 1
ATOM 1376 C CA . TYR A 1 184 ? -29.062 59.536 -60.102 1.000 15.278 184 TYR B CA 1
ATOM 1377 C C . TYR A 1 184 ? -30.573 59.374 -60.208 1.000 15.185 184 TYR B C 1
ATOM 1378 O O . TYR A 1 184 ? -31.070 58.880 -61.218 1.000 15.198 184 TYR B O 1
ATOM 1387 N N . GLU A 1 185 ? -31.290 59.768 -59.151 1.000 15.582 185 GLU B N 1
ATOM 1388 C CA . GLU A 1 185 ? -32.740 59.666 -59.137 1.000 16.191 185 GLU B CA 1
ATOM 1389 C C . GLU A 1 185 ? -33.310 60.706 -58.176 1.000 16.203 185 GLU B C 1
ATOM 1390 O O . GLU A 1 185 ? -32.600 61.202 -57.303 1.000 16.435 185 GLU B O 1
ATOM 1396 N N . PRO A 1 186 ? -34.603 61.084 -58.320 1.000 16.565 186 PRO B N 1
ATOM 1397 C CA . PRO A 1 186 ? -35.233 62.023 -57.393 1.000 16.206 186 PRO B CA 1
ATOM 1398 C C . PRO A 1 186 ? -35.220 61.466 -55.973 1.000 16.249 186 PRO B C 1
ATOM 1399 O O . PRO A 1 186 ? -35.487 60.280 -55.759 1.000 16.184 186 PRO B O 1
ATOM 1403 N N . VAL A 1 187 ? -34.894 62.340 -55.015 1.000 15.694 187 VAL B N 1
ATOM 1404 C CA . VAL A 1 187 ? -34.843 61.978 -53.608 1.000 15.771 187 VAL B CA 1
ATOM 1405 C C . VAL A 1 187 ? -35.065 63.238 -52.775 1.000 15.379 187 VAL B C 1
ATOM 1406 O O . VAL A 1 187 ? -34.708 64.337 -53.200 1.000 15.485 187 VAL B O 1
ATOM 1410 N N . VAL A 1 188 ? -35.661 63.064 -51.589 1.000 14.821 188 VAL B N 1
ATOM 1411 C CA . VAL A 1 188 ? -35.725 64.142 -50.616 1.000 14.930 188 VAL B CA 1
ATOM 1412 C C . VAL A 1 188 ? -34.475 64.056 -49.744 1.000 14.652 188 VAL B C 1
ATOM 1413 O O . VAL A 1 188 ? -34.317 63.101 -48.981 1.000 14.038 188 VAL B O 1
ATOM 1417 N N . LEU A 1 189 ? -33.591 65.054 -49.898 1.000 14.586 189 LEU B N 1
ATOM 1418 C CA . LEU A 1 189 ? -32.364 65.164 -49.122 1.000 14.775 189 LEU B CA 1
ATOM 1419 C C . LEU A 1 189 ? -32.719 65.338 -47.648 1.000 14.733 189 LEU B C 1
ATOM 1420 O O . LEU A 1 189 ? -33.702 66.003 -47.317 1.000 14.927 189 LEU B O 1
ATOM 1425 N N . LEU A 1 190 ? -31.890 64.755 -46.776 1.000 14.606 190 LEU B N 1
ATOM 1426 C CA . LEU A 1 190 ? -32.193 64.687 -45.355 1.000 14.839 190 LEU B CA 1
ATOM 1427 C C . LEU A 1 190 ? -32.218 66.094 -44.760 1.000 15.123 190 LEU B C 1
ATOM 1428 O O . LEU A 1 190 ? -31.329 66.899 -45.024 1.000 14.892 190 LEU B O 1
ATOM 1433 N N . GLU A 1 191 ? -33.249 66.364 -43.952 1.000 15.419 191 GLU B N 1
ATOM 1434 C CA . GLU A 1 191 ? -33.532 67.700 -43.450 1.000 16.027 191 GLU B CA 1
ATOM 1435 C C . GLU A 1 191 ? -32.824 67.890 -42.109 1.000 15.690 191 GLU B C 1
ATOM 1436 O O . GLU A 1 191 ? -32.992 67.081 -41.200 1.000 15.376 191 GLU B O 1
ATOM 1442 N N . GLN A 1 192 ? -32.052 68.980 -41.998 1.000 15.709 192 GLN B N 1
ATOM 1443 C CA . GLN A 1 192 ? -31.143 69.206 -40.880 1.000 15.580 192 GLN B CA 1
ATOM 1444 C C . GLN A 1 192 ? -31.906 69.420 -39.573 1.000 15.157 192 GLN B C 1
ATOM 1445 O O . GLN A 1 192 ? -31.574 68.813 -38.552 1.000 14.504 192 GLN B O 1
ATOM 1451 N N . ASP A 1 193 ? -32.904 70.312 -39.601 1.000 15.057 193 ASP B N 1
ATOM 1452 C CA . ASP A 1 193 ? -33.617 70.681 -38.387 1.000 15.538 193 ASP B CA 1
ATOM 1453 C C . ASP A 1 193 ? -34.485 69.522 -37.896 1.000 15.072 193 ASP B C 1
ATOM 1454 O O . ASP A 1 193 ? -34.617 69.317 -36.689 1.000 14.572 193 ASP B O 1
ATOM 1459 N N . LEU A 1 194 ? -35.065 68.766 -38.837 1.000 14.996 194 LEU B N 1
ATOM 1460 C CA . LEU A 1 194 ? -35.842 67.583 -38.496 1.000 15.097 194 LEU B CA 1
ATOM 1461 C C . LEU A 1 194 ? -34.942 66.556 -37.810 1.000 15.699 194 LEU B C 1
ATOM 1462 O O . LEU A 1 194 ? -35.340 65.967 -36.804 1.000 16.117 194 LEU B O 1
ATOM 1467 N N . THR A 1 195 ? -33.731 66.361 -38.356 1.000 15.233 195 THR B N 1
ATOM 1468 C CA . THR A 1 195 ? -32.819 65.336 -37.865 1.000 15.101 195 THR B CA 1
ATOM 1469 C C . THR A 1 195 ? -32.296 65.716 -36.479 1.000 15.515 195 THR B C 1
ATOM 1470 O O . THR A 1 195 ? -32.085 64.849 -35.636 1.000 15.258 195 THR B O 1
ATOM 1474 N N . ASP A 1 196 ? -32.089 67.018 -36.254 1.000 16.423 196 ASP B N 1
ATOM 1475 C CA . ASP A 1 196 ? -31.620 67.514 -34.969 1.000 16.966 196 ASP B CA 1
ATOM 1476 C C . ASP A 1 196 ? -32.644 67.220 -33.876 1.000 17.366 196 ASP B C 1
ATOM 1477 O O . ASP A 1 196 ? -32.290 67.144 -32.703 1.000 17.606 196 ASP B O 1
ATOM 1482 N N . GLU A 1 197 ? -33.909 67.046 -34.270 1.000 17.693 197 GLU B N 1
ATOM 1483 C CA . GLU A 1 197 ? -34.960 66.741 -33.313 1.000 18.418 197 GLU B CA 1
ATOM 1484 C C . GLU A 1 197 ? -35.193 65.234 -33.237 1.000 18.246 197 GLU B C 1
ATOM 1485 O O . GLU A 1 197 ? -35.481 64.708 -32.165 1.000 18.708 197 GLU B O 1
ATOM 1491 N N . PHE A 1 198 ? -35.039 64.548 -34.375 1.000 17.102 198 PHE B N 1
ATOM 1492 C CA . PHE A 1 198 ? -35.325 63.123 -34.449 1.000 16.725 198 PHE B CA 1
ATOM 1493 C C . PHE A 1 198 ? -34.216 62.321 -33.768 1.000 16.352 198 PHE B C 1
ATOM 1494 O O . PHE A 1 198 ? -34.496 61.362 -33.049 1.000 16.504 198 PHE B O 1
ATOM 1502 N N . LEU A 1 199 ? -32.964 62.718 -34.018 1.000 15.898 199 LEU B N 1
ATOM 1503 C CA . LEU A 1 199 ? -31.801 61.948 -33.604 1.000 16.112 199 LEU B CA 1
ATOM 1504 C C . LEU A 1 199 ? -31.097 62.659 -32.449 1.000 16.445 199 LEU B C 1
ATOM 1505 O O . LEU A 1 199 ? -30.360 63.623 -32.663 1.000 16.067 199 LEU B O 1
ATOM 1510 N N . PRO A 1 200 ? -31.301 62.195 -31.193 1.000 16.783 200 PRO B N 1
ATOM 1511 C CA . PRO A 1 200 ? -30.651 62.796 -30.028 1.000 17.396 200 PRO B CA 1
ATOM 1512 C C . PRO A 1 200 ? -29.141 62.631 -30.162 1.000 17.826 200 PRO B C 1
ATOM 1513 O O . PRO A 1 200 ? -28.673 61.626 -30.697 1.000 17.977 200 PRO B O 1
ATOM 1517 N N . LYS A 1 201 ? -28.393 63.624 -29.670 1.000 18.389 201 LYS B N 1
ATOM 1518 C CA . LYS A 1 201 ? -26.943 63.534 -29.595 1.000 19.207 201 LYS B CA 1
ATOM 1519 C C . LYS A 1 201 ? -26.572 62.265 -28.826 1.000 18.154 201 LYS B C 1
ATOM 1520 O O . LYS A 1 201 ? -27.251 61.891 -27.872 1.000 17.948 201 LYS B O 1
ATOM 1526 N N . TYR A 1 202 ? -25.508 61.590 -29.271 1.000 17.481 202 TYR B N 1
ATOM 1527 C CA . TYR A 1 202 ? -25.042 60.388 -28.598 1.000 17.613 202 TYR B CA 1
ATOM 1528 C C . TYR A 1 202 ? -24.533 60.790 -27.218 1.000 18.610 202 TYR B C 1
ATOM 1529 O O . TYR A 1 202 ? -23.619 61.604 -27.110 1.000 18.304 202 TYR B O 1
ATOM 1538 N N . GLU A 1 203 ? -25.156 60.237 -26.173 1.000 20.574 203 GLU B N 1
ATOM 1539 C CA . GLU A 1 203 ? -24.768 60.552 -24.807 1.000 23.354 203 GLU B CA 1
ATOM 1540 C C . GLU A 1 203 ? -24.490 59.253 -24.055 1.000 23.499 203 GLU B C 1
ATOM 1541 O O . GLU A 1 203 ? -25.334 58.784 -23.294 1.000 25.523 203 GLU B O 1
ATOM 1547 N N . PRO A 1 204 ? -23.313 58.619 -24.270 1.000 23.057 204 PRO B N 1
ATOM 1548 C CA . PRO A 1 204 ? -22.969 57.374 -23.576 1.000 23.228 204 PRO B CA 1
ATOM 1549 C C . PRO A 1 204 ? -22.747 57.588 -22.081 1.000 24.368 204 PRO B C 1
ATOM 1550 O O . PRO A 1 204 ? -22.246 58.632 -21.674 1.000 23.185 204 PRO B O 1
ATOM 1554 N N . GLU A 1 205 ? -23.105 56.579 -21.278 1.000 26.577 205 GLU B N 1
ATOM 1555 C CA . GLU A 1 205 ? -22.953 56.653 -19.832 1.000 29.796 205 GLU B CA 1
ATOM 1556 C C . GLU A 1 205 ? -21.478 56.591 -19.432 1.000 27.712 205 GLU B C 1
ATOM 1557 O O . GLU A 1 205 ? -21.070 57.275 -18.497 1.000 28.220 205 GLU B O 1
ATOM 1563 N N . TYR A 1 206 ? -20.684 55.777 -20.140 1.000 24.971 206 TYR B N 1
ATOM 1564 C CA . TYR A 1 206 ? -19.301 55.539 -19.752 1.000 22.888 206 TYR B CA 1
ATOM 1565 C C . TYR A 1 206 ? -18.384 55.701 -20.960 1.000 20.441 206 TYR B C 1
ATOM 1566 O O . TYR A 1 206 ? -18.613 55.099 -22.006 1.000 19.331 206 TYR B O 1
ATOM 1575 N N . VAL A 1 207 ? -17.336 56.514 -20.793 1.000 17.948 207 VAL B N 1
ATOM 1576 C CA . VAL A 1 207 ? -16.410 56.800 -21.876 1.000 17.032 207 VAL B CA 1
ATOM 1577 C C . VAL A 1 207 ? -14.991 56.810 -21.318 1.000 16.472 207 VAL B C 1
ATOM 1578 O O . VAL A 1 207 ? -14.792 56.795 -20.103 1.000 16.310 207 VAL B O 1
ATOM 1582 N N . LEU A 1 208 ? -14.020 56.829 -22.234 1.000 16.014 208 LEU B N 1
ATOM 1583 C CA . LEU A 1 208 ? -12.635 57.101 -21.899 1.000 15.971 208 LEU B CA 1
ATOM 1584 C C . LEU A 1 208 ? -12.516 58.579 -21.535 1.000 16.443 208 LEU B C 1
ATOM 1585 O O . LEU A 1 208 ? -12.787 59.454 -22.361 1.000 16.156 208 LEU B O 1
ATOM 1590 N N . ASP A 1 209 ? -12.096 58.831 -20.290 1.000 16.572 209 ASP B N 1
ATOM 1591 C CA . ASP A 1 209 ? -12.096 60.162 -19.710 1.000 17.022 209 ASP B CA 1
ATOM 1592 C C . ASP A 1 209 ? -11.174 60.166 -18.492 1.000 16.863 209 ASP B C 1
ATOM 1593 O O . ASP A 1 209 ? -11.458 59.492 -17.504 1.000 16.389 209 ASP B O 1
ATOM 1598 N N . PRO A 1 210 ? -10.040 60.908 -18.534 1.000 16.692 210 PRO B N 1
ATOM 1599 C CA . PRO A 1 210 ? -9.098 60.945 -17.411 1.000 17.121 210 PRO B CA 1
ATOM 1600 C C . PRO A 1 210 ? -9.683 61.364 -16.062 1.000 17.442 210 PRO B C 1
ATOM 1601 O O . PRO A 1 210 ? -9.131 61.017 -15.020 1.000 16.741 210 PRO B O 1
ATOM 1605 N N . LYS A 1 211 ? -10.793 62.111 -16.098 1.000 18.436 211 LYS B N 1
ATOM 1606 C CA . LYS A 1 211 ? -11.464 62.581 -14.894 1.000 20.597 211 LYS B CA 1
ATOM 1607 C C . LYS A 1 211 ? -12.345 61.481 -14.301 1.000 20.667 211 LYS B C 1
ATOM 1608 O O . LYS A 1 211 ? -12.725 61.561 -13.136 1.000 20.874 211 LYS B O 1
ATOM 1614 N N . ASN A 1 212 ? -12.664 60.458 -15.106 1.000 19.709 212 ASN B N 1
ATOM 1615 C CA . ASN A 1 212 ? -13.464 59.331 -14.652 1.000 19.554 212 ASN B CA 1
ATOM 1616 C C . ASN A 1 212 ? -12.882 58.045 -15.240 1.000 18.522 212 ASN B C 1
ATOM 1617 O O . ASN A 1 212 ? -13.480 57.442 -16.130 1.000 18.488 212 ASN B O 1
ATOM 1622 N N . PRO A 1 213 ? -11.677 57.616 -14.789 1.000 17.817 213 PRO B N 1
ATOM 1623 C CA . PRO A 1 213 ? -10.968 56.497 -15.415 1.000 17.183 213 PRO B CA 1
ATOM 1624 C C . PRO A 1 213 ? -11.740 55.184 -15.341 1.000 16.536 213 PRO B C 1
ATOM 1625 O O . PRO A 1 213 ? -12.232 54.815 -14.277 1.000 16.530 213 PRO B O 1
ATOM 1629 N N . LEU A 1 214 ? -11.857 54.515 -16.496 1.000 15.580 214 LEU B N 1
ATOM 1630 C CA . LEU A 1 214 ? -12.498 53.213 -16.620 1.000 15.184 214 LEU B CA 1
ATOM 1631 C C . LEU A 1 214 ? -11.717 52.365 -17.625 1.000 14.644 214 LEU B C 1
ATOM 1632 O O . LEU A 1 214 ? -10.973 52.896 -18.449 1.000 13.871 214 LEU B O 1
ATOM 1637 N N . THR A 1 215 ? -11.926 51.043 -17.553 1.000 14.376 215 THR B N 1
ATOM 1638 C CA . THR A 1 215 ? -11.266 50.068 -18.409 1.000 14.102 215 THR B CA 1
ATOM 1639 C C . THR A 1 215 ? -12.293 49.444 -19.359 1.000 13.940 215 THR B C 1
ATOM 1640 O O . THR A 1 215 ? -13.336 48.966 -18.914 1.000 13.947 215 THR B O 1
ATOM 1644 N N . PHE A 1 216 ? -11.969 49.444 -20.661 1.000 13.506 216 PHE B N 1
ATOM 1645 C CA . PHE A 1 216 ? -12.826 48.921 -21.718 1.000 13.766 216 PHE B CA 1
ATOM 1646 C C . PHE A 1 216 ? -12.059 47.851 -22.490 1.000 13.468 216 PHE B C 1
ATOM 1647 O O . PHE A 1 216 ? -10.905 48.064 -22.852 1.000 13.693 216 PHE B O 1
ATOM 1655 N N . GLY A 1 217 ? -12.703 46.702 -22.734 1.000 13.006 217 GLY B N 1
ATOM 1656 C CA . GLY A 1 217 ? -12.086 45.626 -23.501 1.000 12.923 217 GLY B CA 1
ATOM 1657 C C . GLY A 1 217 ? -11.323 44.641 -22.617 1.000 12.955 217 GLY B C 1
ATOM 1658 O O . GLY A 1 217 ? -10.283 44.112 -23.016 1.000 12.661 217 GLY B O 1
ATOM 1659 N N . ALA A 1 218 ? -11.868 44.387 -21.422 1.000 12.584 218 ALA B N 1
ATOM 1660 C CA . ALA A 1 218 ? -11.297 43.446 -20.470 1.000 13.099 218 ALA B CA 1
ATOM 1661 C C . ALA A 1 218 ? -11.423 42.008 -20.984 1.000 13.454 218 ALA B C 1
ATOM 1662 O O . ALA A 1 218 ? -12.125 41.746 -21.960 1.000 13.570 218 ALA B O 1
ATOM 1664 N N . PHE A 1 219 ? -10.739 41.089 -20.293 1.000 14.144 219 PHE B N 1
ATOM 1665 C CA . PHE A 1 219 ? -10.620 39.685 -20.653 1.000 14.811 219 PHE B CA 1
ATOM 1666 C C . PHE A 1 219 ? -11.642 38.879 -19.851 1.000 14.779 219 PHE B C 1
ATOM 1667 O O . PHE A 1 219 ? -11.678 38.965 -18.625 1.000 14.527 219 PHE B O 1
ATOM 1675 N N . ALA A 1 220 ? -12.470 38.092 -20.551 1.000 14.588 220 ALA B N 1
ATOM 1676 C CA . ALA A 1 220 ? -13.518 37.331 -19.887 1.000 15.006 220 ALA B CA 1
ATOM 1677 C C . ALA A 1 220 ? -13.202 35.838 -19.920 1.000 15.702 220 ALA B C 1
ATOM 1678 O O . ALA A 1 220 ? -13.028 35.257 -20.989 1.000 16.692 220 ALA B O 1
ATOM 1680 N N . ASP A 1 221 ? -13.154 35.223 -18.734 1.000 16.151 221 ASP B N 1
ATOM 1681 C CA . ASP A 1 221 ? -12.916 33.793 -18.619 1.000 16.289 221 ASP B CA 1
ATOM 1682 C C . ASP A 1 221 ? -14.241 33.048 -18.787 1.000 15.148 221 ASP B C 1
ATOM 1683 O O . ASP A 1 221 ? -15.288 33.674 -18.966 1.000 14.891 221 ASP B O 1
ATOM 1688 N N . PRO A 1 222 ? -14.246 31.694 -18.756 1.000 14.319 222 PRO B N 1
ATOM 1689 C CA . PRO A 1 222 ? -15.486 30.930 -18.916 1.000 14.202 222 PRO B CA 1
ATOM 1690 C C . PRO A 1 222 ? -16.631 31.257 -17.953 1.000 14.194 222 PRO B C 1
ATOM 1691 O O . PRO A 1 222 ? -17.785 30.947 -18.245 1.000 13.893 222 PRO B O 1
ATOM 1695 N N . SER A 1 223 ? -16.315 31.904 -16.822 1.000 14.250 223 SER B N 1
ATOM 1696 C CA . SER A 1 223 ? -17.323 32.161 -15.803 1.000 14.975 223 SER B CA 1
ATOM 1697 C C . SER A 1 223 ? -18.197 33.378 -16.124 1.000 14.685 223 SER B C 1
ATOM 1698 O O . SER A 1 223 ? -19.209 33.577 -15.452 1.000 14.908 223 SER B O 1
ATOM 1701 N N . THR A 1 224 ? -17.843 34.165 -17.158 1.000 14.082 224 THR B N 1
ATOM 1702 C CA . THR A 1 224 ? -18.625 35.352 -17.504 1.000 13.879 224 THR B CA 1
ATOM 1703 C C . THR A 1 224 ? -18.883 35.486 -19.010 1.000 13.359 224 THR B C 1
ATOM 1704 O O . THR A 1 224 ? -19.786 36.221 -19.402 1.000 12.903 224 THR B O 1
ATOM 1708 N N . TYR A 1 225 ? -18.091 34.812 -19.857 1.000 12.673 225 TYR B N 1
ATOM 1709 C CA . TYR A 1 225 ? -18.167 35.023 -21.299 1.000 12.400 225 TYR B CA 1
ATOM 1710 C C . TYR A 1 225 ? -19.588 34.775 -21.815 1.000 12.210 225 TYR B C 1
ATOM 1711 O O . TYR A 1 225 ? -20.108 35.576 -22.593 1.000 12.251 225 TYR B O 1
ATOM 1720 N N . THR A 1 226 ? -20.219 33.679 -21.365 1.000 12.018 226 THR B N 1
ATOM 1721 C CA . THR A 1 226 ? -21.553 33.309 -21.818 1.000 11.872 226 THR B CA 1
ATOM 1722 C C . THR A 1 226 ? -22.517 34.489 -21.673 1.000 11.798 226 THR B C 1
ATOM 1723 O O . THR A 1 226 ? -23.323 34.740 -22.568 1.000 11.242 226 THR B O 1
ATOM 1727 N N . GLU A 1 227 ? -22.424 35.208 -20.546 1.000 11.913 227 GLU B N 1
ATOM 1728 C CA . GLU A 1 227 ? -23.366 36.268 -20.206 1.000 12.393 227 GLU B CA 1
ATOM 1729 C C . GLU A 1 227 ? -23.223 37.462 -21.153 1.000 12.382 227 GLU B C 1
ATOM 1730 O O . GLU A 1 227 ? -24.215 38.122 -21.468 1.000 12.305 227 GLU B O 1
ATOM 1736 N N . PHE A 1 228 ? -21.991 37.738 -21.602 1.000 12.446 228 PHE B N 1
ATOM 1737 C CA . PHE A 1 228 ? -21.733 38.783 -22.587 1.000 12.371 228 PHE B CA 1
ATOM 1738 C C . PHE A 1 228 ? -22.460 38.451 -23.890 1.000 12.453 228 PHE B C 1
ATOM 1739 O O . PHE A 1 228 ? -23.116 39.306 -24.479 1.000 12.445 228 PHE B O 1
ATOM 1747 N N . ARG A 1 229 ? -22.340 37.191 -24.324 1.000 12.623 229 ARG B N 1
ATOM 1748 C CA . ARG A 1 229 ? -22.955 36.718 -25.551 1.000 12.484 229 ARG B CA 1
ATOM 1749 C C . ARG A 1 229 ? -24.474 36.777 -25.424 1.000 12.518 229 ARG B C 1
ATOM 1750 O O . ARG A 1 229 ? -25.159 37.152 -26.371 1.000 12.346 229 ARG B O 1
ATOM 1758 N N . TYR A 1 230 ? -24.983 36.388 -24.249 1.000 12.840 230 TYR B N 1
ATOM 1759 C CA . TYR A 1 230 ? -26.411 36.384 -23.985 1.000 13.922 230 TYR B CA 1
ATOM 1760 C C . TYR A 1 230 ? -26.966 37.802 -24.124 1.000 13.603 230 TYR B C 1
ATOM 1761 O O . TYR A 1 230 ? -28.046 37.992 -24.675 1.000 13.497 230 TYR B O 1
ATOM 1770 N N . LEU A 1 231 ? -26.214 38.789 -23.622 1.000 13.685 231 LEU B N 1
ATOM 1771 C CA . LEU A 1 231 ? -26.658 40.176 -23.608 1.000 13.687 231 LEU B CA 1
ATOM 1772 C C . LEU A 1 231 ? -26.633 40.770 -25.016 1.000 13.461 231 LEU B C 1
ATOM 1773 O O . LEU A 1 231 ? -27.449 41.632 -25.325 1.000 13.411 231 LEU B O 1
ATOM 1778 N N . GLN A 1 232 ? -25.691 40.320 -25.856 1.000 13.212 232 GLN B N 1
ATOM 1779 C CA . GLN A 1 232 ? -25.683 40.705 -27.261 1.000 13.307 232 GLN B CA 1
ATOM 1780 C C . GLN A 1 232 ? -26.970 40.231 -27.936 1.000 13.578 232 GLN B C 1
ATOM 1781 O O . GLN A 1 232 ? -27.613 40.987 -28.666 1.000 13.062 232 GLN B O 1
ATOM 1787 N N . GLU A 1 233 ? -27.334 38.967 -27.691 1.000 13.891 233 GLU B N 1
ATOM 1788 C CA . GLU A 1 233 ? -28.555 38.408 -28.248 1.000 14.468 233 GLU B CA 1
ATOM 1789 C C . GLU A 1 233 ? -29.757 39.204 -27.742 1.000 14.777 233 GLU B C 1
ATOM 1790 O O . GLU A 1 233 ? -30.646 39.547 -28.521 1.000 14.575 233 GLU B O 1
ATOM 1796 N N . LYS A 1 234 ? -29.753 39.523 -26.441 1.000 14.995 234 LYS B N 1
ATOM 1797 C CA . LYS A 1 234 ? -30.831 40.280 -25.819 1.000 16.428 234 LYS B CA 1
ATOM 1798 C C . LYS A 1 234 ? -30.954 41.661 -26.468 1.000 15.799 234 LYS B C 1
ATOM 1799 O O . LYS A 1 234 ? -32.062 42.162 -26.654 1.000 15.545 234 LYS B O 1
ATOM 1805 N N . ALA A 1 235 ? -29.807 42.259 -26.814 1.000 15.346 235 ALA B N 1
ATOM 1806 C CA . ALA A 1 235 ? -29.759 43.556 -27.473 1.000 15.219 235 ALA B CA 1
ATOM 1807 C C . ALA A 1 235 ? -30.382 43.482 -28.869 1.000 15.223 235 ALA B C 1
ATOM 1808 O O . ALA A 1 235 ? -31.059 44.417 -29.292 1.000 14.927 235 ALA B O 1
ATOM 1810 N N . MET A 1 236 ? -30.145 42.368 -29.576 1.000 15.151 236 MET B N 1
ATOM 1811 C CA . MET A 1 236 ? -30.752 42.125 -30.878 1.000 15.357 236 MET B CA 1
ATOM 1812 C C . MET A 1 236 ? -32.271 41.989 -30.755 1.000 16.345 236 MET B C 1
ATOM 1813 O O . MET A 1 236 ? -33.014 42.485 -31.608 1.000 15.061 236 MET B O 1
ATOM 1818 N N . GLN A 1 237 ? -32.713 41.301 -29.693 1.000 17.567 237 GLN B N 1
ATOM 1819 C CA . GLN A 1 237 ? -34.123 41.153 -29.360 1.000 19.598 237 GLN B CA 1
ATOM 1820 C C . GLN A 1 237 ? -34.774 42.517 -29.148 1.000 18.093 237 GLN B C 1
ATOM 1821 O O . GLN A 1 237 ? -35.891 42.742 -29.605 1.000 18.245 237 GLN B O 1
ATOM 1827 N N . ALA A 1 238 ? -34.079 43.404 -28.427 1.000 17.029 238 ALA B N 1
ATOM 1828 C CA . ALA A 1 238 ? -34.564 44.748 -28.151 1.000 16.095 238 ALA B CA 1
ATOM 1829 C C . ALA A 1 238 ? -34.631 45.567 -29.439 1.000 15.643 238 ALA B C 1
ATOM 1830 O O . ALA A 1 238 ? -35.483 46.447 -29.572 1.000 15.181 238 ALA B O 1
ATOM 1832 N N . ALA A 1 239 ? -33.726 45.268 -30.382 1.000 14.879 239 ALA B N 1
ATOM 1833 C CA . ALA A 1 239 ? -33.643 46.011 -31.629 1.000 14.975 239 ALA B CA 1
ATOM 1834 C C . ALA A 1 239 ? -34.843 45.715 -32.531 1.000 14.862 239 ALA B C 1
ATOM 1835 O O . ALA A 1 239 ? -35.180 46.526 -33.390 1.000 15.079 239 ALA B O 1
ATOM 1837 N N . LEU A 1 240 ? -35.509 44.573 -32.316 1.000 14.727 240 LEU B N 1
ATOM 1838 C CA . LEU A 1 240 ? -36.668 44.208 -33.119 1.000 14.996 240 LEU B CA 1
ATOM 1839 C C . LEU A 1 240 ? -37.753 45.284 -33.010 1.000 15.522 240 LEU B C 1
ATOM 1840 O O . LEU A 1 240 ? -38.117 45.885 -34.021 1.000 15.551 240 LEU B O 1
ATOM 1845 N N . PRO A 1 241 ? -38.317 45.571 -31.808 1.000 16.112 241 PRO B N 1
ATOM 1846 C CA . PRO A 1 241 ? -39.307 46.644 -31.673 1.000 16.265 241 PRO B CA 1
ATOM 1847 C C . PRO A 1 241 ? -38.734 48.047 -31.870 1.000 16.221 241 PRO B C 1
ATOM 1848 O O . PRO A 1 241 ? -39.462 48.966 -32.240 1.000 15.641 241 PRO B O 1
ATOM 1852 N N . LYS A 1 242 ? -37.428 48.201 -31.621 1.000 16.203 242 LYS B N 1
ATOM 1853 C CA . LYS A 1 242 ? -36.763 49.479 -31.815 1.000 16.914 242 LYS B CA 1
ATOM 1854 C C . LYS A 1 242 ? -36.792 49.861 -33.294 1.000 16.248 242 LYS B C 1
ATOM 1855 O O . LYS A 1 242 ? -37.062 51.012 -33.632 1.000 16.488 242 LYS B O 1
ATOM 1861 N N . ILE A 1 243 ? -36.526 48.883 -34.170 1.000 15.931 243 ILE B N 1
ATOM 1862 C CA . ILE A 1 243 ? -36.506 49.111 -35.607 1.000 15.740 243 ILE B CA 1
ATOM 1863 C C . ILE A 1 243 ? -37.896 49.528 -36.091 1.000 16.319 243 ILE B C 1
ATOM 1864 O O . ILE A 1 243 ? -38.010 50.404 -36.948 1.000 16.496 243 ILE B O 1
ATOM 1869 N N . GLU A 1 244 ? -38.941 48.898 -35.539 1.000 16.693 244 GLU B N 1
ATOM 1870 C CA . GLU A 1 244 ? -40.319 49.242 -35.861 1.000 17.695 244 GLU B CA 1
ATOM 1871 C C . GLU A 1 244 ? -40.649 50.648 -35.360 1.000 17.209 244 GLU B C 1
ATOM 1872 O O . GLU A 1 244 ? -41.283 51.434 -36.065 1.000 16.611 244 GLU B O 1
ATOM 1878 N N . ALA A 1 245 ? -40.227 50.944 -34.125 1.000 17.038 245 ALA B N 1
ATOM 1879 C CA . ALA A 1 245 ? -40.563 52.197 -33.466 1.000 16.910 245 ALA B CA 1
ATOM 1880 C C . ALA A 1 245 ? -39.904 53.372 -34.184 1.000 16.578 245 ALA B C 1
ATOM 1881 O O . ALA A 1 245 ? -40.537 54.403 -34.399 1.000 16.441 245 ALA B O 1
ATOM 1883 N N . VAL A 1 246 ? -38.628 53.202 -34.553 1.000 16.633 246 VAL B N 1
ATOM 1884 C CA . VAL A 1 246 ? -37.850 54.264 -35.177 1.000 16.469 246 VAL B CA 1
ATOM 1885 C C . VAL A 1 246 ? -38.386 54.523 -36.583 1.000 17.087 246 VAL B C 1
ATOM 1886 O O . VAL A 1 246 ? -38.484 55.675 -37.005 1.000 17.233 246 VAL B O 1
ATOM 1890 N N . SER A 1 247 ? -38.757 53.448 -37.287 1.000 17.571 247 SER B N 1
ATOM 1891 C CA . SER A 1 247 ? -39.337 53.568 -38.617 1.000 18.839 247 SER B CA 1
ATOM 1892 C C . SER A 1 247 ? -40.640 54.365 -38.557 1.000 19.166 247 SER B C 1
ATOM 1893 O O . SER A 1 247 ? -40.873 55.236 -39.396 1.000 18.476 247 SER B O 1
ATOM 1896 N N . LYS A 1 248 ? -41.476 54.059 -37.555 1.000 19.572 248 LYS B N 1
ATOM 1897 C CA . LYS A 1 248 ? -42.755 54.730 -37.370 1.000 20.798 248 LYS B CA 1
ATOM 1898 C C . LYS A 1 248 ? -42.520 56.194 -37.003 1.000 20.939 248 LYS B C 1
ATOM 1899 O O . LYS A 1 248 ? -43.207 57.080 -37.514 1.000 21.075 248 LYS B O 1
ATOM 1905 N N . GLU A 1 249 ? -41.544 56.438 -36.119 1.000 21.070 249 GLU B N 1
ATOM 1906 C CA . GLU A 1 249 ? -41.251 57.787 -35.659 1.000 21.253 249 GLU B CA 1
ATOM 1907 C C . GLU A 1 249 ? -40.722 58.632 -36.819 1.000 20.084 249 GLU B C 1
ATOM 1908 O O . GLU A 1 249 ? -41.043 59.816 -36.932 1.000 19.531 249 GLU B O 1
ATOM 1914 N N . PHE A 1 250 ? -39.906 58.010 -37.678 1.000 18.278 250 PHE B N 1
ATOM 1915 C CA . PHE A 1 250 ? -39.384 58.672 -38.862 1.000 17.344 250 PHE B CA 1
ATOM 1916 C C . PHE A 1 250 ? -40.548 59.055 -39.771 1.000 17.346 250 PHE B C 1
ATOM 1917 O O . PHE A 1 250 ? -40.585 60.164 -40.297 1.000 16.645 250 PHE B O 1
ATOM 1925 N N . ALA A 1 251 ? -41.494 58.122 -39.947 1.000 17.520 251 ALA B N 1
ATOM 1926 C CA . ALA A 1 251 ? -42.663 58.366 -40.777 1.000 18.767 251 ALA B CA 1
ATOM 1927 C C . ALA A 1 251 ? -43.424 59.593 -40.274 1.000 19.547 251 ALA B C 1
ATOM 1928 O O . ALA A 1 251 ? -43.881 60.404 -41.075 1.000 19.684 251 ALA B O 1
ATOM 1930 N N . GLU A 1 252 ? -43.532 59.718 -38.946 1.000 20.695 252 GLU B N 1
ATOM 1931 C CA . GLU A 1 252 ? -44.303 60.769 -38.301 1.000 22.907 252 GLU B CA 1
ATOM 1932 C C . GLU A 1 252 ? -43.614 62.123 -38.464 1.000 22.390 252 GLU B C 1
ATOM 1933 O O . GLU A 1 252 ? -44.276 63.149 -38.603 1.000 22.943 252 GLU B O 1
ATOM 1939 N N . ILE A 1 253 ? -42.281 62.120 -38.439 1.000 20.636 253 ILE B N 1
ATOM 1940 C CA . ILE A 1 253 ? -41.535 63.367 -38.449 1.000 19.781 253 ILE B CA 1
ATOM 1941 C C . ILE A 1 253 ? -41.260 63.812 -39.885 1.000 19.431 253 ILE B C 1
ATOM 1942 O O . ILE A 1 253 ? -41.402 64.995 -40.200 1.000 19.322 253 ILE B O 1
ATOM 1947 N N . TYR A 1 254 ? -40.906 62.858 -40.757 1.000 18.154 254 TYR B N 1
ATOM 1948 C CA . TYR A 1 254 ? -40.427 63.180 -42.093 1.000 17.865 254 TYR B CA 1
ATOM 1949 C C . TYR A 1 254 ? -41.500 62.927 -43.151 1.000 17.752 254 TYR B C 1
ATOM 1950 O O . TYR A 1 254 ? -41.377 63.409 -44.276 1.000 18.345 254 TYR B O 1
ATOM 1959 N N . GLY A 1 255 ? -42.523 62.139 -42.804 1.000 17.530 255 GLY B N 1
ATOM 1960 C CA . GLY A 1 255 ? -43.552 61.752 -43.757 1.000 17.455 255 GLY B CA 1
ATOM 1961 C C . GLY A 1 255 ? -43.053 60.704 -44.750 1.000 17.813 255 GLY B C 1
ATOM 1962 O O . GLY A 1 255 ? -43.541 60.635 -45.877 1.000 18.626 255 GLY B O 1
ATOM 1963 N N . ARG A 1 256 ? -42.060 59.905 -44.331 1.000 17.606 256 ARG B N 1
ATOM 1964 C CA . ARG A 1 256 ? -41.519 58.842 -45.166 1.000 17.591 256 ARG B CA 1
ATOM 1965 C C . ARG A 1 256 ? -41.500 57.540 -44.366 1.000 17.395 256 ARG B C 1
ATOM 1966 O O . ARG A 1 256 ? -40.863 57.469 -43.318 1.000 17.281 256 ARG B O 1
ATOM 1974 N N . ASP A 1 257 ? -42.205 56.525 -44.880 1.000 17.833 257 ASP B N 1
ATOM 1975 C CA . ASP A 1 257 ? -42.419 55.268 -44.178 1.000 18.888 257 ASP B CA 1
ATOM 1976 C C . ASP A 1 257 ? -41.633 54.155 -44.866 1.000 18.171 257 ASP B C 1
ATOM 1977 O O . ASP A 1 257 ? -41.950 53.762 -45.988 1.000 18.307 257 ASP B O 1
ATOM 1982 N N . HIS A 1 258 ? -40.615 53.642 -44.165 1.000 17.188 258 HIS B N 1
ATOM 1983 C CA . HIS A 1 258 ? -39.713 52.653 -44.734 1.000 16.331 258 HIS B CA 1
ATOM 1984 C C . HIS A 1 258 ? -40.082 51.241 -44.277 1.000 16.116 258 HIS B C 1
ATOM 1985 O O . HIS A 1 258 ? -39.425 50.284 -44.670 1.000 16.495 258 HIS B O 1
ATOM 1992 N N . GLY A 1 259 ? -41.112 51.115 -43.433 1.000 16.103 259 GLY B N 1
ATOM 1993 C CA . GLY A 1 259 ? -41.783 49.837 -43.225 1.000 16.065 259 GLY B CA 1
ATOM 1994 C C . GLY A 1 259 ? -41.194 48.949 -42.123 1.000 16.033 259 GLY B C 1
ATOM 1995 O O . GLY A 1 259 ? -41.695 47.848 -41.908 1.000 16.356 259 GLY B O 1
ATOM 1996 N N . GLY A 1 260 ? -40.136 49.392 -41.432 1.000 15.397 260 GLY B N 1
ATOM 1997 C CA . GLY A 1 260 ? -39.692 48.681 -40.238 1.000 15.443 260 GLY B CA 1
ATOM 1998 C C . GLY A 1 260 ? -38.915 47.401 -40.559 1.000 14.962 260 GLY B C 1
ATOM 1999 O O . GLY A 1 260 ? -37.920 47.454 -41.269 1.000 15.021 260 GLY B O 1
ATOM 2000 N N . LEU A 1 261 ? -39.377 46.256 -40.033 1.000 14.465 261 LEU B N 1
ATOM 2001 C CA . LEU A 1 261 ? -38.639 44.999 -40.135 1.000 14.456 261 LEU B CA 1
ATOM 2002 C C . LEU A 1 261 ? -38.836 44.345 -41.507 1.000 14.689 261 LEU B C 1
ATOM 2003 O O . LEU A 1 261 ? -37.875 43.878 -42.118 1.000 14.466 261 LEU B O 1
ATOM 2008 N N . ILE A 1 262 ? -40.093 44.257 -41.955 1.000 14.725 262 ILE B N 1
ATOM 2009 C CA . ILE A 1 262 ? -40.431 43.636 -43.229 1.000 14.934 262 ILE B CA 1
ATOM 2010 C C . ILE A 1 262 ? -41.471 44.511 -43.921 1.000 15.227 262 ILE B C 1
ATOM 2011 O O . ILE A 1 262 ? -42.107 45.334 -43.274 1.000 15.322 262 ILE B O 1
ATOM 2016 N N . ASP A 1 263 ? -41.659 44.301 -45.229 1.000 15.385 263 ASP B N 1
ATOM 2017 C CA . ASP A 1 263 ? -42.575 45.122 -46.006 1.000 15.735 263 ASP B CA 1
ATOM 2018 C C . ASP A 1 263 ? -43.224 44.266 -47.091 1.000 15.283 263 ASP B C 1
ATOM 2019 O O . ASP A 1 263 ? -42.546 43.768 -47.985 1.000 15.563 263 ASP B O 1
ATOM 2024 N N . GLY A 1 264 ? -44.548 44.111 -47.007 1.000 15.401 264 GLY B N 1
ATOM 2025 C CA . GLY A 1 264 ? -45.295 43.341 -47.989 1.000 15.295 264 GLY B CA 1
ATOM 2026 C C . GLY A 1 264 ? -45.744 44.216 -49.157 1.000 15.502 264 GLY B C 1
ATOM 2027 O O . GLY A 1 264 ? -46.065 45.384 -48.973 1.000 15.271 264 GLY B O 1
ATOM 2028 N N . TYR A 1 265 ? -45.747 43.638 -50.363 1.000 15.899 265 TYR B N 1
ATOM 2029 C CA . TYR A 1 265 ? -46.297 44.304 -51.534 1.000 16.336 265 TYR B CA 1
ATOM 2030 C C . TYR A 1 265 ? -47.273 43.341 -52.197 1.000 16.901 265 TYR B C 1
ATOM 2031 O O . TYR A 1 265 ? -46.851 42.311 -52.720 1.000 16.791 265 TYR B O 1
ATOM 2040 N N . GLN A 1 266 ? -48.571 43.674 -52.137 1.000 17.407 266 GLN B N 1
ATOM 2041 C CA . GLN A 1 266 ? -49.629 42.811 -52.650 1.000 18.394 266 GLN B CA 1
ATOM 2042 C C . GLN A 1 266 ? -49.521 41.430 -52.000 1.000 18.096 266 GLN B C 1
ATOM 2043 O O . GLN A 1 266 ? -49.669 40.409 -52.672 1.000 17.993 266 GLN B O 1
ATOM 2049 N N . LEU A 1 267 ? -49.280 41.412 -50.682 1.000 17.869 267 LEU B N 1
ATOM 2050 C CA . LEU A 1 267 ? -48.855 40.208 -49.982 1.000 18.002 267 LEU B CA 1
ATOM 2051 C C . LEU A 1 267 ? -50.048 39.422 -49.437 1.000 18.732 267 LEU B C 1
ATOM 2052 O O . LEU A 1 267 ? -50.026 38.194 -49.442 1.000 18.288 267 LEU B O 1
ATOM 2057 N N . GLU A 1 268 ? -51.089 40.135 -48.985 1.000 19.947 268 GLU B N 1
ATOM 2058 C CA . GLU A 1 268 ? -52.152 39.567 -48.164 1.000 21.241 268 GLU B CA 1
ATOM 2059 C C . GLU A 1 268 ? -52.843 38.380 -48.840 1.000 20.381 268 GLU B C 1
ATOM 2060 O O . GLU A 1 268 ? -53.157 37.398 -48.170 1.000 20.242 268 GLU B O 1
ATOM 2066 N N . ASP A 1 269 ? -53.085 38.479 -50.155 1.000 19.208 269 ASP B N 1
ATOM 2067 C CA . ASP A 1 269 ? -53.850 37.481 -50.891 1.000 18.910 269 ASP B CA 1
ATOM 2068 C C . ASP A 1 269 ? -52.956 36.738 -51.886 1.000 18.015 269 ASP B C 1
ATOM 2069 O O . ASP A 1 269 ? -53.455 36.018 -52.749 1.000 18.126 269 ASP B O 1
ATOM 2074 N N . ALA A 1 270 ? -51.636 36.924 -51.767 1.000 16.765 270 ALA B N 1
ATOM 2075 C CA . ALA A 1 270 ? -50.678 36.310 -52.674 1.000 16.636 270 ALA B CA 1
ATOM 2076 C C . ALA A 1 270 ? -50.698 34.791 -52.518 1.000 16.906 270 ALA B C 1
ATOM 2077 O O . ALA A 1 270 ? -50.659 34.279 -51.400 1.000 16.505 270 ALA B O 1
ATOM 2079 N N . GLU A 1 271 ? -50.768 34.092 -53.660 1.000 16.686 271 GLU B N 1
ATOM 2080 C CA . GLU A 1 271 ? -50.600 32.649 -53.727 1.000 17.322 271 GLU B CA 1
ATOM 2081 C C . GLU A 1 271 ? -49.108 32.321 -53.788 1.000 16.727 271 GLU B C 1
ATOM 2082 O O . GLU A 1 271 ? -48.642 31.404 -53.109 1.000 16.974 271 GLU B O 1
ATOM 2088 N N . VAL A 1 272 ? -48.377 33.077 -54.617 1.000 15.689 272 VAL B N 1
ATOM 2089 C CA . VAL A 1 272 ? -46.928 32.970 -54.726 1.000 15.247 272 VAL B CA 1
ATOM 2090 C C . VAL A 1 272 ? -46.312 34.203 -54.068 1.000 14.576 272 VAL B C 1
ATOM 2091 O O . VAL A 1 272 ? -46.623 35.329 -54.447 1.000 14.304 272 VAL B O 1
ATOM 2095 N N . VAL A 1 273 ? -45.427 33.974 -53.095 1.000 14.045 273 VAL B N 1
ATOM 2096 C CA . VAL A 1 273 ? -44.741 35.064 -52.424 1.000 14.176 273 VAL B CA 1
ATOM 2097 C C . VAL A 1 273 ? -43.262 35.017 -52.801 1.000 14.019 273 VAL B C 1
ATOM 2098 O O . VAL A 1 273 ? -42.629 33.966 -52.705 1.000 14.176 273 VAL B O 1
ATOM 2102 N N . ILE A 1 274 ? -42.739 36.163 -53.255 1.000 13.644 274 ILE B N 1
ATOM 2103 C CA . ILE A 1 274 ? -41.319 36.334 -53.521 1.000 13.484 274 ILE B CA 1
ATOM 2104 C C . ILE A 1 274 ? -40.694 37.060 -52.331 1.000 13.564 274 ILE B C 1
ATOM 2105 O O . ILE A 1 274 ? -41.143 38.145 -51.959 1.000 13.155 274 ILE B O 1
ATOM 2110 N N . MET A 1 275 ? -39.638 36.466 -51.765 1.000 13.009 275 MET B N 1
ATOM 2111 C CA . MET A 1 275 ? -38.877 37.103 -50.703 1.000 13.323 275 MET B CA 1
ATOM 2112 C C . MET A 1 275 ? -37.534 37.568 -51.258 1.000 13.252 275 MET B C 1
ATOM 2113 O O . MET A 1 275 ? -36.908 36.853 -52.036 1.000 13.061 275 MET B O 1
ATOM 2118 N N . ALA A 1 276 ? -37.113 38.774 -50.851 1.000 13.344 276 ALA B N 1
ATOM 2119 C CA . ALA A 1 276 ? -35.861 39.366 -51.302 1.000 13.347 276 ALA B CA 1
ATOM 2120 C C . ALA A 1 276 ? -35.473 40.531 -50.394 1.000 13.622 276 ALA B C 1
ATOM 2121 O O . ALA A 1 276 ? -36.272 40.974 -49.572 1.000 13.015 276 ALA B O 1
ATOM 2123 N N . MET A 1 277 ? -34.235 41.019 -50.568 1.000 13.809 277 MET B N 1
ATOM 2124 C CA . MET A 1 277 ? -33.726 42.161 -49.823 1.000 14.138 277 MET B CA 1
ATOM 2125 C C . MET A 1 277 ? -33.040 43.130 -50.784 1.000 13.749 277 MET B C 1
ATOM 2126 O O . MET A 1 277 ? -32.406 42.708 -51.747 1.000 13.802 277 MET B O 1
ATOM 2131 N N . GLY A 1 278 ? -33.184 44.434 -50.517 1.000 13.867 278 GLY B N 1
ATOM 2132 C CA . GLY A 1 278 ? -32.446 45.452 -51.250 1.000 13.654 278 GLY B CA 1
ATOM 2133 C C . GLY A 1 278 ? -33.141 45.880 -52.543 1.000 13.782 278 GLY B C 1
ATOM 2134 O O . GLY A 1 278 ? -34.344 45.680 -52.711 1.000 13.115 278 GLY B O 1
ATOM 2135 N N . SER A 1 279 ? -32.347 46.460 -53.458 1.000 14.152 279 SER B N 1
ATOM 2136 C CA . SER A 1 279 ? -32.833 47.182 -54.629 1.000 14.495 279 SER B CA 1
ATOM 2137 C C . SER A 1 279 ? -33.631 46.284 -55.576 1.000 14.347 279 SER B C 1
ATOM 2138 O O . SER A 1 279 ? -34.468 46.773 -56.331 1.000 14.218 279 SER B O 1
ATOM 2141 N N . LEU A 1 280 ? -33.381 44.971 -55.515 1.000 14.059 280 LEU B N 1
ATOM 2142 C CA . LEU A 1 280 ? -34.058 44.006 -56.369 1.000 13.886 280 LEU B CA 1
ATOM 2143 C C . LEU A 1 280 ? -35.575 44.140 -56.227 1.000 13.838 280 LEU B C 1
ATOM 2144 O O . LEU A 1 280 ? -36.308 43.887 -57.179 1.000 13.651 280 LEU B O 1
ATOM 2149 N N . VAL A 1 281 ? -36.029 44.550 -55.034 1.000 14.125 281 VAL B N 1
ATOM 2150 C CA . VAL A 1 281 ? -37.445 44.671 -54.715 1.000 13.748 281 VAL B CA 1
ATOM 2151 C C . VAL A 1 281 ? -38.133 45.636 -55.685 1.000 13.570 281 VAL B C 1
ATOM 2152 O O . VAL A 1 281 ? -39.304 45.451 -56.006 1.000 13.435 281 VAL B O 1
ATOM 2156 N N . GLY A 1 282 ? -37.409 46.669 -56.129 1.000 13.650 282 GLY B N 1
ATOM 2157 C CA . GLY A 1 282 ? -37.923 47.614 -57.109 1.000 13.755 282 GLY B CA 1
ATOM 2158 C C . GLY A 1 282 ? -38.322 46.919 -58.412 1.000 14.129 282 GLY B C 1
ATOM 2159 O O . GLY A 1 282 ? -39.429 47.118 -58.912 1.000 13.958 282 GLY B O 1
ATOM 2160 N N . THR A 1 283 ? -37.405 46.109 -58.958 1.000 13.904 283 THR B N 1
ATOM 2161 C CA . THR A 1 283 ? -37.657 45.356 -60.177 1.000 13.840 283 THR B CA 1
ATOM 2162 C C . THR A 1 283 ? -38.837 44.412 -59.943 1.000 13.979 283 THR B C 1
ATOM 2163 O O . THR A 1 283 ? -39.723 44.308 -60.789 1.000 13.688 283 THR B O 1
ATOM 2167 N N . LEU A 1 284 ? -38.832 43.743 -58.780 1.000 13.937 284 LEU B N 1
ATOM 2168 C CA . LEU A 1 284 ? -39.859 42.782 -58.402 1.000 13.607 284 LEU B CA 1
ATOM 2169 C C . LEU A 1 284 ? -41.239 43.442 -58.389 1.000 14.237 284 LEU B C 1
ATOM 2170 O O . LEU A 1 284 ? -42.220 42.824 -58.804 1.000 14.029 284 LEU B O 1
ATOM 2175 N N . LYS A 1 285 ? -41.313 44.686 -57.894 1.000 14.238 285 LYS B N 1
ATOM 2176 C CA . LYS A 1 285 ? -42.581 45.401 -57.798 1.000 14.577 285 LYS B CA 1
ATOM 2177 C C . LYS A 1 285 ? -43.181 45.624 -59.184 1.000 15.431 285 LYS B C 1
ATOM 2178 O O . LYS A 1 285 ? -44.389 45.470 -59.361 1.000 15.933 285 LYS B O 1
ATOM 2184 N N . ASP A 1 286 ? -42.327 45.984 -60.151 1.000 15.858 286 ASP B N 1
ATOM 2185 C CA . ASP A 1 286 ? -42.748 46.224 -61.522 1.000 16.725 286 ASP B CA 1
ATOM 2186 C C . ASP A 1 286 ? -43.284 44.938 -62.146 1.000 16.482 286 ASP B C 1
ATOM 2187 O O . ASP A 1 286 ? -44.286 44.972 -62.858 1.000 16.336 286 ASP B O 1
ATOM 2192 N N . VAL A 1 287 ? -42.613 43.813 -61.869 1.000 15.822 287 VAL B N 1
ATOM 2193 C CA . VAL A 1 287 ? -43.002 42.535 -62.450 1.000 16.094 287 VAL B CA 1
ATOM 2194 C C . VAL A 1 287 ? -44.314 42.073 -61.818 1.000 16.085 287 VAL B C 1
ATOM 2195 O O . VAL A 1 287 ? -45.199 41.577 -62.514 1.000 16.762 287 VAL B O 1
ATOM 2199 N N . VAL A 1 288 ? -44.426 42.255 -60.499 1.000 15.526 288 VAL B N 1
ATOM 2200 C CA . VAL A 1 288 ? -45.619 41.869 -59.761 1.000 16.066 288 VAL B CA 1
ATOM 2201 C C . VAL A 1 288 ? -46.831 42.630 -60.300 1.000 15.964 288 VAL B C 1
ATOM 2202 O O . VAL A 1 288 ? -47.901 42.046 -60.444 1.000 15.632 288 VAL B O 1
ATOM 2206 N N . ASP A 1 289 ? -46.643 43.921 -60.601 1.000 16.134 289 ASP B N 1
ATOM 2207 C CA . ASP A 1 289 ? -47.690 44.764 -61.166 1.000 17.632 289 ASP B CA 1
ATOM 2208 C C . ASP A 1 289 ? -48.185 44.183 -62.489 1.000 18.149 289 ASP B C 1
ATOM 2209 O O . ASP A 1 289 ? -49.384 44.175 -62.754 1.000 17.726 289 ASP B O 1
ATOM 2214 N N . ARG A 1 290 ? -47.249 43.702 -63.314 1.000 19.334 290 ARG B N 1
ATOM 2215 C CA . ARG A 1 290 ? -47.580 43.099 -64.596 1.000 20.859 290 ARG B CA 1
ATOM 2216 C C . ARG A 1 290 ? -48.400 41.824 -64.390 1.000 20.130 290 ARG B C 1
ATOM 2217 O O . ARG A 1 290 ? -49.361 41.582 -65.120 1.000 19.288 290 ARG B O 1
ATOM 2225 N N . TYR A 1 291 ? -48.016 41.014 -63.395 1.000 19.146 291 TYR B N 1
ATOM 2226 C CA . TYR A 1 291 ? -48.735 39.787 -63.081 1.000 19.372 291 TYR B CA 1
ATOM 2227 C C . TYR A 1 291 ? -50.116 40.115 -62.522 1.000 19.666 291 TYR B C 1
ATOM 2228 O O . TYR A 1 291 ? -51.099 39.456 -62.861 1.000 20.041 291 TYR B O 1
ATOM 2237 N N . ARG A 1 292 ? -50.156 41.137 -61.663 1.000 19.743 292 ARG B N 1
ATOM 2238 C CA . ARG A 1 292 ? -51.372 41.626 -61.035 1.000 21.420 292 ARG B CA 1
ATOM 2239 C C . ARG A 1 292 ? -52.335 42.180 -62.084 1.000 21.654 292 ARG B C 1
ATOM 2240 O O . ARG A 1 292 ? -53.547 42.048 -61.940 1.000 21.746 292 ARG B O 1
ATOM 2248 N N . ALA A 1 293 ? -51.783 42.798 -63.135 1.000 21.693 293 ALA B N 1
ATOM 2249 C CA . ALA A 1 293 ? -52.583 43.339 -64.223 1.000 22.301 293 ALA B CA 1
ATOM 2250 C C . ALA A 1 293 ? -53.307 42.221 -64.973 1.000 22.647 293 ALA B C 1
ATOM 2251 O O . ALA A 1 293 ? -54.349 42.467 -65.581 1.000 22.963 293 ALA B O 1
ATOM 2253 N N . LYS A 1 294 ? -52.752 41.000 -64.916 1.000 23.064 294 LYS B N 1
ATOM 2254 C CA . LYS A 1 294 ? -53.320 39.829 -65.573 1.000 24.053 294 LYS B CA 1
ATOM 2255 C C . LYS A 1 294 ? -54.041 38.945 -64.554 1.000 22.919 294 LYS B C 1
ATOM 2256 O O . LYS A 1 294 ? -54.350 37.791 -64.848 1.000 21.416 294 LYS B O 1
ATOM 2262 N N . GLY A 1 295 ? -54.272 39.488 -63.352 1.000 22.602 295 GLY B N 1
ATOM 2263 C CA . GLY A 1 295 ? -55.081 38.849 -62.324 1.000 22.732 295 GLY B CA 1
ATOM 2264 C C . GLY A 1 295 ? -54.392 37.673 -61.630 1.000 22.806 295 GLY B C 1
ATOM 2265 O O . GLY A 1 295 ? -55.067 36.802 -61.083 1.000 22.686 295 GLY B O 1
ATOM 2266 N N . GLU A 1 296 ? -53.054 37.661 -61.630 1.000 21.703 296 GLU B N 1
ATOM 2267 C CA . GLU A 1 296 ? -52.311 36.590 -60.977 1.000 21.840 296 GLU B CA 1
ATOM 2268 C C . GLU A 1 296 ? -51.852 37.034 -59.588 1.000 20.201 296 GLU B C 1
ATOM 2269 O O . GLU A 1 296 ? -51.242 38.091 -59.446 1.000 19.215 296 GLU B O 1
ATOM 2275 N N . LYS A 1 297 ? -52.132 36.196 -58.578 1.000 19.354 297 LYS B N 1
ATOM 2276 C CA . LYS A 1 297 ? -51.934 36.558 -57.182 1.000 19.206 297 LYS B CA 1
ATOM 2277 C C . LYS A 1 297 ? -50.471 36.336 -56.799 1.000 17.609 297 LYS B C 1
ATOM 2278 O O . LYS A 1 297 ? -50.143 35.377 -56.101 1.000 17.060 297 LYS B O 1
ATOM 2284 N N . ILE A 1 298 ? -49.602 37.228 -57.284 1.000 16.705 298 ILE B N 1
ATOM 2285 C CA . ILE A 1 298 ? -48.191 37.231 -56.930 1.000 15.749 298 ILE B CA 1
ATOM 2286 C C . ILE A 1 298 ? -47.967 38.398 -55.976 1.000 15.284 298 ILE B C 1
ATOM 2287 O O . ILE A 1 298 ? -48.551 39.463 -56.162 1.000 15.088 298 ILE B O 1
ATOM 2292 N N . GLY A 1 299 ? -47.123 38.183 -54.961 1.000 14.484 299 GLY B N 1
ATOM 2293 C CA . GLY A 1 299 ? -46.764 39.244 -54.037 1.000 14.563 299 GLY B CA 1
ATOM 2294 C C . GLY A 1 299 ? -45.296 39.156 -53.631 1.000 14.428 299 GLY B C 1
ATOM 2295 O O . GLY A 1 299 ? -44.604 38.199 -53.986 1.000 14.547 299 GLY B O 1
ATOM 2296 N N . ILE A 1 300 ? -44.850 40.171 -52.882 1.000 14.012 300 ILE B N 1
ATOM 2297 C CA . ILE A 1 300 ? -43.483 40.269 -52.393 1.000 13.605 300 ILE B CA 1
ATOM 2298 C C . ILE A 1 300 ? -43.517 40.424 -50.875 1.000 13.559 300 ILE B C 1
ATOM 2299 O O . ILE A 1 300 ? -44.347 41.159 -50.340 1.000 13.165 300 ILE B O 1
ATOM 2304 N N . LEU A 1 301 ? -42.593 39.729 -50.206 1.000 13.057 301 LEU B N 1
ATOM 2305 C CA . LEU A 1 301 ? -42.250 40.002 -48.821 1.000 13.255 301 LEU B CA 1
ATOM 2306 C C . LEU A 1 301 ? -40.807 40.498 -48.791 1.000 13.135 301 LEU B C 1
ATOM 2307 O O . LEU A 1 301 ? -39.875 39.710 -48.920 1.000 12.360 301 LEU B O 1
ATOM 2312 N N . LYS A 1 302 ? -40.645 41.818 -48.651 1.000 13.394 302 LYS B N 1
ATOM 2313 C CA . LYS A 1 302 ? -39.324 42.412 -48.519 1.000 13.874 302 LYS B CA 1
ATOM 2314 C C . LYS A 1 302 ? -38.851 42.244 -47.078 1.000 14.025 302 LYS B C 1
ATOM 2315 O O . LYS A 1 302 ? -39.566 42.593 -46.140 1.000 14.216 302 LYS B O 1
ATOM 2321 N N . VAL A 1 303 ? -37.640 41.701 -46.922 1.000 13.722 303 VAL B N 1
ATOM 2322 C CA . VAL A 1 303 ? -36.990 41.667 -45.622 1.000 13.607 303 VAL B CA 1
ATOM 2323 C C . VAL A 1 303 ? -36.043 42.861 -45.544 1.000 13.738 303 VAL B C 1
ATOM 2324 O O . VAL A 1 303 ? -35.075 42.941 -46.299 1.000 13.810 303 VAL B O 1
ATOM 2328 N N . ARG A 1 304 ? -36.368 43.804 -44.650 1.000 13.295 304 ARG B N 1
ATOM 2329 C CA . ARG A 1 304 ? -35.582 45.017 -44.483 1.000 13.440 304 ARG B CA 1
ATOM 2330 C C . ARG A 1 304 ? -34.498 44.779 -43.433 1.000 13.345 304 ARG B C 1
ATOM 2331 O O . ARG A 1 304 ? -33.331 45.072 -43.675 1.000 14.073 304 ARG B O 1
ATOM 2339 N N . SER A 1 305 ? -34.899 44.243 -42.273 1.000 12.733 305 SER B N 1
ATOM 2340 C CA . SER A 1 305 ? -33.973 43.891 -41.207 1.000 12.562 305 SER B CA 1
ATOM 2341 C C . SER A 1 305 ? -33.553 42.431 -41.352 1.000 12.293 305 SER B C 1
ATOM 2342 O O . SER A 1 305 ? -34.385 41.533 -41.234 1.000 12.253 305 SER B O 1
ATOM 2345 N N . PHE A 1 306 ? -32.261 42.200 -41.599 1.000 11.792 306 PHE B N 1
ATOM 2346 C CA . PHE A 1 306 ? -31.746 40.844 -41.700 1.000 11.793 306 PHE B CA 1
ATOM 2347 C C . PHE A 1 306 ? -31.157 40.417 -40.357 1.000 11.381 306 PHE B C 1
ATOM 2348 O O . PHE A 1 306 ? -31.241 39.251 -39.989 1.000 11.354 306 PHE B O 1
ATOM 2356 N N . ARG A 1 307 ? -30.518 41.369 -39.671 1.000 11.270 307 ARG B N 1
ATOM 2357 C CA . ARG A 1 307 ? -30.071 41.212 -38.296 1.000 11.170 307 ARG B CA 1
ATOM 2358 C C . ARG A 1 307 ? -30.549 42.435 -37.515 1.000 11.369 307 ARG B C 1
ATOM 2359 O O . ARG A 1 307 ? -30.148 43.556 -37.824 1.000 11.428 307 ARG B O 1
ATOM 2367 N N . PRO A 1 308 ? -31.451 42.287 -36.517 1.000 11.591 308 PRO B N 1
ATOM 2368 C CA . PRO A 1 308 ? -31.981 40.983 -36.105 1.000 11.696 308 PRO B CA 1
ATOM 2369 C C . PRO A 1 308 ? -32.897 40.353 -37.150 1.000 11.913 308 PRO B C 1
ATOM 2370 O O . PRO A 1 308 ? -33.505 41.056 -37.961 1.000 12.003 308 PRO B O 1
ATOM 2374 N N . PHE A 1 309 ? -32.996 39.022 -37.107 1.000 12.276 309 PHE B N 1
ATOM 2375 C CA . PHE A 1 309 ? -33.823 38.296 -38.053 1.000 12.818 309 PHE B CA 1
ATOM 2376 C C . PHE A 1 309 ? -35.267 38.279 -37.555 1.000 13.331 309 PHE B C 1
ATOM 2377 O O . PHE A 1 309 ? -35.539 37.777 -36.469 1.000 13.317 309 PHE B O 1
ATOM 2385 N N . PRO A 1 310 C -36.226 38.855 -38.318 1.000 13.910 310 PRO B N 1
ATOM 2386 C CA . PRO A 1 310 C -37.613 38.975 -37.857 1.000 14.497 310 PRO B CA 1
ATOM 2387 C C . PRO A 1 310 C -38.462 37.714 -38.027 1.000 15.626 310 PRO B C 1
ATOM 2388 O O . PRO A 1 310 C -39.417 37.701 -38.800 1.000 14.745 310 PRO B O 1
ATOM 2392 N N . LYS A 1 311 ? -38.112 36.670 -37.264 1.000 17.063 311 LYS B N 1
ATOM 2393 C CA . LYS A 1 311 ? -38.679 35.336 -37.415 1.000 19.635 311 LYS B CA 1
ATOM 2394 C C . LYS A 1 311 ? -40.202 35.352 -37.266 1.000 20.052 311 LYS B C 1
ATOM 2395 O O . LYS A 1 311 ? -40.906 34.782 -38.098 1.000 19.974 311 LYS B O 1
ATOM 2401 N N . MET A 1 312 ? -40.700 35.981 -36.193 1.000 20.429 312 MET B N 1
ATOM 2402 C CA . MET A 1 312 ? -42.119 35.947 -35.872 1.000 21.031 312 MET B CA 1
ATOM 2403 C C . MET A 1 312 ? -42.907 36.711 -36.931 1.000 19.726 312 MET B C 1
ATOM 2404 O O . MET A 1 312 ? -43.996 36.295 -37.318 1.000 18.254 312 MET B O 1
ATOM 2409 N N . GLN A 1 313 ? -42.329 37.827 -37.394 1.000 18.375 313 GLN B N 1
ATOM 2410 C CA . GLN A 1 313 ? -42.946 38.681 -38.394 1.000 17.935 313 GLN B CA 1
ATOM 2411 C C . GLN A 1 313 ? -43.060 37.931 -39.721 1.000 17.488 313 GLN B C 1
ATOM 2412 O O . GLN A 1 313 ? -44.098 37.984 -40.379 1.000 17.039 313 GLN B O 1
ATOM 2418 N N . ILE A 1 314 ? -41.983 37.235 -40.107 1.000 16.977 314 ILE B N 1
ATOM 2419 C CA . ILE A 1 314 ? -41.944 36.492 -41.358 1.000 16.970 314 ILE B CA 1
ATOM 2420 C C . ILE A 1 314 ? -42.956 35.347 -41.309 1.000 18.163 314 ILE B C 1
ATOM 2421 O O . ILE A 1 314 ? -43.698 35.136 -42.267 1.000 17.236 314 ILE B O 1
ATOM 2426 N N . ARG A 1 315 ? -42.984 34.624 -40.181 1.000 19.897 315 ARG B N 1
ATOM 2427 C CA . ARG A 1 315 ? -43.871 33.483 -40.013 1.000 22.711 315 ARG B CA 1
ATOM 2428 C C . ARG A 1 315 ? -45.325 33.907 -40.203 1.000 22.260 315 ARG B C 1
ATOM 2429 O O . ARG A 1 315 ? -46.078 33.222 -40.889 1.000 22.309 315 ARG B O 1
ATOM 2437 N N . LYS A 1 316 ? -45.700 35.045 -39.606 1.000 21.882 316 LYS B N 1
ATOM 2438 C CA . LYS A 1 316 ? -47.067 35.537 -39.675 1.000 21.884 316 LYS B CA 1
ATOM 2439 C C . LYS A 1 316 ? -47.401 35.978 -41.101 1.000 20.961 316 LYS B C 1
ATOM 2440 O O . LYS A 1 316 ? -48.514 35.752 -41.575 1.000 20.597 316 LYS B O 1
ATOM 2446 N N . ALA A 1 317 ? -46.425 36.607 -41.768 1.000 19.382 317 ALA B N 1
ATOM 2447 C CA . ALA A 1 317 ? -46.626 37.233 -43.067 1.000 18.627 317 ALA B CA 1
ATOM 2448 C C . ALA A 1 317 ? -46.811 36.193 -44.174 1.000 17.827 317 ALA B C 1
ATOM 2449 O O . ALA A 1 317 ? -47.433 36.491 -45.191 1.000 17.686 317 ALA B O 1
ATOM 2451 N N . LEU A 1 318 ? -46.275 34.981 -43.965 1.000 17.323 318 LEU B N 1
ATOM 2452 C CA . LEU A 1 318 ? -46.286 33.918 -44.963 1.000 17.798 318 LEU B CA 1
ATOM 2453 C C . LEU A 1 318 ? -47.470 32.972 -44.764 1.000 18.800 318 LEU B C 1
ATOM 2454 O O . LEU A 1 318 ? -47.606 31.999 -45.507 1.000 19.196 318 LEU B O 1
ATOM 2459 N N . ALA A 1 319 ? -48.332 33.272 -43.784 1.000 19.494 319 ALA B N 1
ATOM 2460 C CA . ALA A 1 319 ? -49.331 32.329 -43.295 1.000 21.079 319 ALA B CA 1
ATOM 2461 C C . ALA A 1 319 ? -50.329 31.910 -44.378 1.000 22.080 319 ALA B C 1
ATOM 2462 O O . ALA A 1 319 ? -50.847 30.797 -44.320 1.000 22.699 319 ALA B O 1
ATOM 2464 N N . ASN A 1 320 ? -50.587 32.781 -45.363 1.000 22.777 320 ASN B N 1
ATOM 2465 C CA . ASN A 1 320 ? -51.624 32.516 -46.353 1.000 23.928 320 ASN B CA 1
ATOM 2466 C C . ASN A 1 320 ? -51.051 32.077 -47.702 1.000 22.767 320 ASN B C 1
ATOM 2467 O O . ASN A 1 320 ? -51.816 31.777 -48.617 1.000 22.517 320 ASN B O 1
ATOM 2472 N N . ALA A 1 321 ? -49.719 32.027 -47.822 1.000 21.557 321 ALA B N 1
ATOM 2473 C CA . ALA A 1 321 ? -49.066 31.723 -49.089 1.000 19.939 321 ALA B CA 1
ATOM 2474 C C . ALA A 1 321 ? -49.248 30.251 -49.452 1.000 19.563 321 ALA B C 1
ATOM 2475 O O . ALA A 1 321 ? -49.381 29.408 -48.569 1.000 20.784 321 ALA B O 1
ATOM 2477 N N . ASN A 1 322 ? -49.253 29.960 -50.761 1.000 18.516 322 ASN B N 1
ATOM 2478 C CA . ASN A 1 322 ? -49.350 28.601 -51.275 1.000 18.067 322 ASN B CA 1
ATOM 2479 C C . ASN A 1 322 ? -47.957 28.073 -51.614 1.000 17.319 322 ASN B C 1
ATOM 2480 O O . ASN A 1 322 ? -47.725 26.865 -51.588 1.000 17.665 322 ASN B O 1
ATOM 2485 N N . ALA A 1 323 ? -47.048 28.990 -51.964 1.000 16.208 323 ALA B N 1
ATOM 2486 C CA . ALA A 1 323 ? -45.656 28.675 -52.251 1.000 15.415 323 ALA B CA 1
ATOM 2487 C C . ALA A 1 323 ? -44.808 29.930 -52.060 1.000 15.038 323 ALA B C 1
ATOM 2488 O O . ALA A 1 323 ? -45.274 31.043 -52.314 1.000 14.371 323 ALA B O 1
ATOM 2490 N N . VAL A 1 324 ? -43.565 29.738 -51.602 1.000 14.214 324 VAL B N 1
ATOM 2491 C CA . VAL A 1 324 ? -42.656 30.850 -51.372 1.000 13.558 324 VAL B CA 1
ATOM 2492 C C . VAL A 1 324 ? -41.394 30.614 -52.197 1.000 13.464 324 VAL B C 1
ATOM 2493 O O . VAL A 1 324 ? -40.852 29.508 -52.193 1.000 13.377 324 VAL B O 1
ATOM 2497 N N . VAL A 1 325 ? -40.955 31.661 -52.911 1.000 12.996 325 VAL B N 1
ATOM 2498 C CA . VAL A 1 325 ? -39.677 31.658 -53.602 1.000 12.771 325 VAL B CA 1
ATOM 2499 C C . VAL A 1 325 ? -38.768 32.713 -52.972 1.000 12.848 325 VAL B C 1
ATOM 2500 O O . VAL A 1 325 ? -39.125 33.890 -52.881 1.000 13.155 325 VAL B O 1
ATOM 2504 N N . VAL A 1 326 ? -37.586 32.270 -52.531 1.000 12.585 326 VAL B N 1
ATOM 2505 C CA . VAL A 1 326 ? -36.641 33.149 -51.863 1.000 12.474 326 VAL B CA 1
ATOM 2506 C C . VAL A 1 326 ? -35.485 33.438 -52.818 1.000 12.783 326 VAL B C 1
ATOM 2507 O O . VAL A 1 326 ? -34.862 32.511 -53.333 1.000 13.147 326 VAL B O 1
ATOM 2511 N N . LEU A 1 327 ? -35.213 34.731 -53.033 1.000 12.445 327 LEU B N 1
ATOM 2512 C CA . LEU A 1 327 ? -34.130 35.183 -53.894 1.000 12.711 327 LEU B CA 1
ATOM 2513 C C . LEU A 1 327 ? -32.974 35.679 -53.030 1.000 12.924 327 LEU B C 1
ATOM 2514 O O . LEU A 1 327 ? -33.164 36.547 -52.183 1.000 13.044 327 LEU B O 1
ATOM 2519 N N . ASP A 1 328 ? -31.783 35.112 -53.261 1.000 12.836 328 ASP B N 1
ATOM 2520 C CA . ASP A 1 328 ? -30.578 35.491 -52.541 1.000 13.223 328 ASP B CA 1
ATOM 2521 C C . ASP A 1 328 ? -29.495 35.910 -53.525 1.000 12.852 328 ASP B C 1
ATOM 2522 O O . ASP A 1 328 ? -29.245 35.201 -54.498 1.000 13.091 328 ASP B O 1
ATOM 2527 N N . LYS A 1 329 ? -28.849 37.045 -53.228 1.000 12.307 329 LYS B N 1
ATOM 2528 C CA . LYS A 1 329 ? -27.672 37.498 -53.952 1.000 12.549 329 LYS B CA 1
ATOM 2529 C C . LYS A 1 329 ? -26.415 37.024 -53.223 1.000 12.457 329 LYS B C 1
ATOM 2530 O O . LYS A 1 329 ? -25.476 37.791 -53.014 1.000 12.417 329 LYS B O 1
ATOM 2536 N N . ASN A 1 330 ? -26.406 35.738 -52.857 1.000 12.420 330 ASN B N 1
ATOM 2537 C CA . ASN A 1 330 ? -25.333 35.140 -52.078 1.000 12.678 330 ASN B CA 1
ATOM 2538 C C . ASN A 1 330 ? -25.538 33.629 -52.071 1.000 12.998 330 ASN B C 1
ATOM 2539 O O . ASN A 1 330 ? -26.602 33.146 -52.463 1.000 12.830 330 ASN B O 1
ATOM 2544 N N . ILE A 1 331 ? -24.521 32.903 -51.595 1.000 13.176 331 ILE B N 1
ATOM 2545 C CA . ILE A 1 331 ? -24.597 31.456 -51.469 1.000 13.844 331 ILE B CA 1
ATOM 2546 C C . ILE A 1 331 ? -23.582 31.004 -50.422 1.000 14.104 331 ILE B C 1
ATOM 2547 O O . ILE A 1 331 ? -22.457 31.495 -50.398 1.000 14.377 331 ILE B O 1
ATOM 2552 N N . SER A 1 332 ? -24.000 30.074 -49.558 1.000 13.764 332 SER B N 1
ATOM 2553 C CA . SER A 1 332 ? -23.077 29.418 -48.649 1.000 14.148 332 SER B CA 1
ATOM 2554 C C . SER A 1 332 ? -22.514 28.187 -49.357 1.000 14.017 332 SER B C 1
ATOM 2555 O O . SER A 1 332 ? -23.157 27.138 -49.390 1.000 14.038 332 SER B O 1
ATOM 2558 N N . ILE A 1 333 ? -21.340 28.361 -49.978 1.000 13.766 333 ILE B N 1
ATOM 2559 C CA . ILE A 1 333 ? -20.691 27.318 -50.762 1.000 13.913 333 ILE B CA 1
ATOM 2560 C C . ILE A 1 333 ? -20.592 26.054 -49.911 1.000 13.377 333 ILE B C 1
ATOM 2561 O O . ILE A 1 333 ? -19.969 26.057 -48.853 1.000 13.993 333 ILE B O 1
ATOM 2566 N N . GLY A 1 334 ? -21.235 24.981 -50.379 1.000 13.133 334 GLY B N 1
ATOM 2567 C CA . GLY A 1 334 ? -21.285 23.737 -49.629 1.000 13.433 334 GLY B CA 1
ATOM 2568 C C . GLY A 1 334 ? -22.705 23.382 -49.200 1.000 13.527 334 GLY B C 1
ATOM 2569 O O . GLY A 1 334 ? -22.934 22.285 -48.693 1.000 13.556 334 GLY B O 1
ATOM 2570 N N . THR A 1 335 ? -23.646 24.315 -49.401 1.000 13.722 335 THR B N 1
ATOM 2571 C CA . THR A 1 335 ? -25.041 24.097 -49.045 1.000 14.358 335 THR B CA 1
ATOM 2572 C C . THR A 1 335 ? -25.942 24.312 -50.260 1.000 15.253 335 THR B C 1
ATOM 2573 O O . THR A 1 335 ? -27.103 23.898 -50.241 1.000 16.678 335 THR B O 1
ATOM 2577 N N . ASN A 1 336 ? -25.406 24.999 -51.282 1.000 14.940 336 ASN B N 1
ATOM 2578 C CA . ASN A 1 336 ? -26.139 25.365 -52.487 1.000 15.354 336 ASN B CA 1
ATOM 2579 C C . ASN A 1 336 ? -27.286 26.323 -52.157 1.000 15.033 336 ASN B C 1
ATOM 2580 O O . ASN A 1 336 ? -28.194 26.499 -52.965 1.000 14.786 336 ASN B O 1
ATOM 2585 N N . GLU A 1 337 ? -27.243 26.950 -50.976 1.000 14.579 337 GLU B N 1
ATOM 2586 C CA . GLU A 1 337 ? -28.356 27.788 -50.554 1.000 14.795 337 GLU B CA 1
ATOM 2587 C C . GLU A 1 337 ? -27.877 29.186 -50.168 1.000 14.064 337 GLU B C 1
ATOM 2588 O O . GLU A 1 337 ? -26.810 29.345 -49.581 1.000 13.332 337 GLU B O 1
ATOM 2594 N N . GLY A 1 338 ? -28.703 30.190 -50.490 1.000 13.739 338 GLY B N 1
ATOM 2595 C CA . GLY A 1 338 ? -28.531 31.531 -49.952 1.000 13.069 338 GLY B CA 1
ATOM 2596 C C . GLY A 1 338 ? -29.034 31.606 -48.511 1.000 12.712 338 GLY B C 1
ATOM 2597 O O . GLY A 1 338 ? -29.829 30.769 -48.088 1.000 12.454 338 GLY B O 1
ATOM 2598 N N . ALA A 1 339 ? -28.570 32.620 -47.768 1.000 12.459 339 ALA B N 1
ATOM 2599 C CA . ALA A 1 339 ? -28.783 32.696 -46.328 1.000 12.423 339 ALA B CA 1
ATOM 2600 C C . ALA A 1 339 ? -30.237 33.016 -45.985 1.000 12.363 339 ALA B C 1
ATOM 2601 O O . ALA A 1 339 ? -30.751 32.528 -44.976 1.000 12.046 339 ALA B O 1
ATOM 2603 N N . LEU A 1 340 ? -30.900 33.833 -46.817 1.000 12.063 340 LEU B N 1
ATOM 2604 C CA . LEU A 1 340 ? -32.296 34.159 -46.553 1.000 11.993 340 LEU B CA 1
ATOM 2605 C C . LEU A 1 340 ? -33.164 32.913 -46.724 1.000 11.671 340 LEU B C 1
ATOM 2606 O O . LEU A 1 340 ? -34.103 32.704 -45.960 1.000 11.523 340 LEU B O 1
ATOM 2611 N N . PHE A 1 341 ? -32.845 32.096 -47.733 1.000 11.616 341 PHE B N 1
ATOM 2612 C CA . PHE A 1 341 ? -33.590 30.872 -47.997 1.000 11.648 341 PHE B CA 1
ATOM 2613 C C . PHE A 1 341 ? -33.447 29.927 -46.804 1.000 11.726 341 PHE B C 1
ATOM 2614 O O . PHE A 1 341 ? -34.442 29.406 -46.299 1.000 11.690 341 PHE B O 1
ATOM 2622 N N . THR A 1 342 ? -32.197 29.721 -46.371 1.000 11.778 342 THR B N 1
ATOM 2623 C CA . THR A 1 342 ? -31.876 28.849 -45.251 1.000 12.276 342 THR B CA 1
ATOM 2624 C C . THR A 1 342 ? -32.632 29.304 -44.004 1.000 12.757 342 THR B C 1
ATOM 2625 O O . THR A 1 342 ? -33.272 28.494 -43.336 1.000 12.654 342 THR B O 1
ATOM 2629 N N . GLU A 1 343 ? -32.567 30.608 -43.710 1.000 13.172 343 GLU B N 1
ATOM 2630 C CA . GLU A 1 343 ? -33.133 31.139 -42.478 1.000 13.827 343 GLU B CA 1
ATOM 2631 C C . GLU A 1 343 ? -34.660 31.188 -42.530 1.000 13.431 343 GLU B C 1
ATOM 2632 O O . GLU A 1 343 ? -35.307 31.040 -41.493 1.000 13.224 343 GLU B O 1
ATOM 2638 N N . THR A 1 344 ? -35.229 31.395 -43.725 1.000 13.633 344 THR B N 1
ATOM 2639 C CA . THR A 1 344 ? -36.678 31.391 -43.882 1.000 13.718 344 THR B CA 1
ATOM 2640 C C . THR A 1 344 ? -37.217 29.996 -43.565 1.000 13.710 344 THR B C 1
ATOM 2641 O O . THR A 1 344 ? -38.152 29.854 -42.782 1.000 13.582 344 THR B O 1
ATOM 2645 N N . LYS A 1 345 ? -36.609 28.967 -44.165 1.000 13.777 345 LYS B N 1
ATOM 2646 C CA . LYS A 1 345 ? -36.982 27.586 -43.889 1.000 14.132 345 LYS B CA 1
ATOM 2647 C C . LYS A 1 345 ? -36.841 27.283 -42.399 1.000 14.545 345 LYS B C 1
ATOM 2648 O O . LYS A 1 345 ? -37.698 26.608 -41.826 1.000 14.636 345 LYS B O 1
ATOM 2654 N N . ALA A 1 346 ? -35.765 27.793 -41.779 1.000 14.655 346 ALA B N 1
ATOM 2655 C CA . ALA A 1 346 ? -35.473 27.498 -40.384 1.000 15.242 346 ALA B CA 1
ATOM 2656 C C . ALA A 1 346 ? -36.546 28.083 -39.467 1.000 15.568 346 ALA B C 1
ATOM 2657 O O . ALA A 1 346 ? -36.950 27.434 -38.506 1.000 15.201 346 ALA B O 1
ATOM 2659 N N . CYS A 1 347 ? -37.000 29.307 -39.772 1.000 16.073 347 CYS B N 1
ATOM 2660 C CA . CYS A 1 347 ? -37.996 29.970 -38.943 1.000 17.027 347 CYS B CA 1
ATOM 2661 C C . CYS A 1 347 ? -39.383 29.370 -39.181 1.000 17.343 347 CYS B C 1
ATOM 2662 O O . CYS A 1 347 ? -40.250 29.456 -38.313 1.000 17.272 347 CYS B O 1
ATOM 2665 N N . MET A 1 348 ? -39.573 28.720 -40.337 1.000 17.102 348 MET B N 1
ATOM 2666 C CA . MET A 1 348 ? -40.870 28.166 -40.702 1.000 17.153 348 MET B CA 1
ATOM 2667 C C . MET A 1 348 ? -40.998 26.710 -40.252 1.000 16.877 348 MET B C 1
ATOM 2668 O O . MET A 1 348 ? -42.105 26.183 -40.202 1.000 16.702 348 MET B O 1
ATOM 2673 N N . TYR A 1 349 ? -39.869 26.073 -39.910 1.000 16.771 349 TYR B N 1
ATOM 2674 C CA . TYR A 1 349 ? -39.818 24.634 -39.689 1.000 17.026 349 TYR B CA 1
ATOM 2675 C C . TYR A 1 349 ? -40.806 24.194 -38.604 1.000 18.087 349 TYR B C 1
ATOM 2676 O O . TYR A 1 349 ? -41.613 23.294 -38.835 1.000 17.003 349 TYR B O 1
ATOM 2685 N N . ASN A 1 350 ? -40.715 24.802 -37.414 1.000 19.065 350 ASN B N 1
ATOM 2686 C CA . ASN A 1 350 ? -41.492 24.345 -36.268 1.000 21.420 350 ASN B CA 1
ATOM 2687 C C . ASN A 1 350 ? -42.884 24.979 -36.249 1.000 23.837 350 ASN B C 1
ATOM 2688 O O . ASN A 1 350 ? -43.562 24.952 -35.223 1.000 25.368 350 ASN B O 1
ATOM 2693 N N . SER A 1 351 ? -43.314 25.544 -37.379 1.000 25.510 351 SER B N 1
ATOM 2694 C CA . SER A 1 351 ? -44.668 26.063 -37.465 1.000 28.111 351 SER B CA 1
ATOM 2695 C C . SER A 1 351 ? -45.560 25.037 -38.162 1.000 29.428 351 SER B C 1
ATOM 2696 O O . SER A 1 351 ? -45.064 24.065 -38.733 1.000 28.685 351 SER B O 1
ATOM 2699 N N . ARG A 1 352 ? -46.876 25.264 -38.106 1.000 31.065 352 ARG B N 1
ATOM 2700 C CA . ARG A 1 352 ? -47.843 24.325 -38.653 1.000 35.365 352 ARG B CA 1
ATOM 2701 C C . ARG A 1 352 ? -47.908 24.470 -40.175 1.000 35.141 352 ARG B C 1
ATOM 2702 O O . ARG A 1 352 ? -48.390 23.575 -40.867 1.000 34.479 352 ARG B O 1
ATOM 2710 N N . CYS A 1 353 ? -47.399 25.598 -40.685 1.000 35.081 353 CYS B N 1
ATOM 2711 C CA . CYS A 1 353 ? -47.407 25.903 -42.108 1.000 36.850 353 CYS B CA 1
ATOM 2712 C C . CYS A 1 353 ? -46.309 25.105 -42.811 1.000 36.431 353 CYS B C 1
ATOM 2713 O O . CYS A 1 353 ? -45.127 25.299 -42.528 1.000 37.269 353 CYS B O 1
ATOM 2716 N N . ASP A 1 354 ? -46.712 24.218 -43.732 1.000 33.682 354 ASP B N 1
ATOM 2717 C CA . ASP A 1 354 ? -45.784 23.301 -44.379 1.000 33.247 354 ASP B CA 1
ATOM 2718 C C . ASP A 1 354 ? -45.751 23.516 -45.893 1.000 30.462 354 ASP B C 1
ATOM 2719 O O . ASP A 1 354 ? -45.479 22.579 -46.641 1.000 30.477 354 ASP B O 1
ATOM 2724 N N . ILE A 1 355 ? -46.002 24.753 -46.336 1.000 26.637 355 ILE B N 1
ATOM 2725 C CA . ILE A 1 355 ? -46.049 25.084 -47.753 1.000 24.656 355 ILE B CA 1
ATOM 2726 C C . ILE A 1 355 ? -44.652 24.969 -48.365 1.000 21.787 355 ILE B C 1
ATOM 2727 O O . ILE A 1 355 ? -43.652 25.165 -47.677 1.000 21.331 355 ILE B O 1
ATOM 2732 N N . PRO A 1 356 ? -44.536 24.649 -49.676 1.000 20.101 356 PRO B N 1
ATOM 2733 C CA . PRO A 1 356 ? -43.228 24.566 -50.328 1.000 18.674 356 PRO B CA 1
ATOM 2734 C C . PRO A 1 356 ? -42.522 25.919 -50.364 1.000 17.426 356 PRO B C 1
ATOM 2735 O O . PRO A 1 356 ? -43.128 26.933 -50.713 1.000 16.629 356 PRO B O 1
ATOM 2739 N N . ILE A 1 357 ? -41.242 25.908 -49.970 1.000 15.463 357 ILE B N 1
ATOM 2740 C CA . ILE A 1 357 ? -40.376 27.071 -50.076 1.000 14.846 357 ILE B CA 1
ATOM 2741 C C . ILE A 1 357 ? -39.172 26.674 -50.925 1.000 14.277 357 ILE B C 1
ATOM 2742 O O . ILE A 1 357 ? -38.496 25.693 -50.614 1.000 14.124 357 ILE B O 1
ATOM 2747 N N . ILE A 1 358 ? -38.932 27.432 -52.002 1.000 13.464 358 ILE B N 1
ATOM 2748 C CA . ILE A 1 358 ? -37.811 27.168 -52.895 1.000 13.471 358 ILE B CA 1
ATOM 2749 C C . ILE A 1 358 ? -36.872 28.372 -52.918 1.000 13.240 358 ILE B C 1
ATOM 2750 O O . ILE A 1 358 ? -37.258 29.480 -52.540 1.000 12.575 358 ILE B O 1
ATOM 2755 N N . GLY A 1 359 ? -35.638 28.130 -53.380 1.000 13.229 359 GLY B N 1
ATOM 2756 C CA . GLY A 1 359 ? -34.613 29.161 -53.420 1.000 13.643 359 GLY B CA 1
ATOM 2757 C C . GLY A 1 359 ? -33.974 29.286 -54.801 1.000 13.859 359 GLY B C 1
ATOM 2758 O O . GLY A 1 359 ? -33.770 28.289 -55.495 1.000 13.952 359 GLY B O 1
ATOM 2759 N N . TYR A 1 360 ? -33.674 30.533 -55.183 1.000 13.938 360 TYR B N 1
ATOM 2760 C CA . TYR A 1 360 ? -32.843 30.845 -56.332 1.000 14.649 360 TYR B CA 1
ATOM 2761 C C . TYR A 1 360 ? -31.729 31.782 -55.872 1.000 14.391 360 TYR B C 1
ATOM 2762 O O . TYR A 1 360 ? -32.003 32.794 -55.232 1.000 14.315 360 TYR B O 1
ATOM 2771 N N . THR A 1 361 ? -30.480 31.445 -56.214 1.000 13.688 361 THR B N 1
ATOM 2772 C CA . THR A 1 361 ? -29.388 32.390 -56.038 1.000 13.383 361 THR B CA 1
ATOM 2773 C C . THR A 1 361 ? -29.124 33.078 -57.378 1.000 13.190 361 THR B C 1
ATOM 2774 O O . THR A 1 361 ? -29.151 32.442 -58.433 1.000 13.177 361 THR B O 1
ATOM 2778 N N . LEU A 1 362 ? -28.904 34.395 -57.327 1.000 12.989 362 LEU B N 1
ATOM 2779 C CA . LEU A 1 362 ? -28.837 35.197 -58.537 1.000 13.022 362 LEU B CA 1
ATOM 2780 C C . LEU A 1 362 ? -28.045 36.472 -58.262 1.000 12.951 362 LEU B C 1
ATOM 2781 O O . LEU A 1 362 ? -27.726 36.774 -57.109 1.000 12.420 362 LEU B O 1
ATOM 2786 N N . ASN A 1 363 ? -27.724 37.196 -59.344 1.000 12.917 363 ASN B N 1
ATOM 2787 C CA . ASN A 1 363 ? -27.036 38.475 -59.271 1.000 13.122 363 ASN B CA 1
ATOM 2788 C C . ASN A 1 363 ? -25.615 38.268 -58.748 1.000 12.998 363 ASN B C 1
ATOM 2789 O O . ASN A 1 363 ? -25.017 39.197 -58.209 1.000 13.240 363 ASN B O 1
ATOM 2794 N N . HIS A 1 364 ? -25.075 37.050 -58.912 1.000 13.007 364 HIS B N 1
ATOM 2795 C CA . HIS A 1 364 ? -23.702 36.779 -58.509 1.000 12.888 364 HIS B CA 1
ATOM 2796 C C . HIS A 1 364 ? -22.773 37.611 -59.384 1.000 12.815 364 HIS B C 1
ATOM 2797 O O . HIS A 1 364 ? -22.922 37.626 -60.603 1.000 12.880 364 HIS B O 1
ATOM 2804 N N . GLY A 1 365 ? -21.825 38.299 -58.742 1.000 12.788 365 GLY B N 1
ATOM 2805 C CA . GLY A 1 365 ? -20.839 39.103 -59.445 1.000 12.893 365 GLY B CA 1
ATOM 2806 C C . GLY A 1 365 ? -21.492 40.111 -60.387 1.000 13.026 365 GLY B C 1
ATOM 2807 O O . GLY A 1 365 ? -20.958 40.385 -61.458 1.000 13.432 365 GLY B O 1
ATOM 2808 N N . GLY A 1 366 ? -22.660 40.628 -59.984 1.000 13.225 366 GLY B N 1
ATOM 2809 C CA . GLY A 1 366 ? -23.316 41.739 -60.659 1.000 13.786 366 GLY B CA 1
ATOM 2810 C C . GLY A 1 366 ? -24.150 41.332 -61.874 1.000 14.573 366 GLY B C 1
ATOM 2811 O O . GLY A 1 366 ? -24.633 42.205 -62.597 1.000 14.655 366 GLY B O 1
ATOM 2812 N N . ARG A 1 367 ? -24.326 40.021 -62.102 1.000 14.595 367 ARG B N 1
ATOM 2813 C CA . ARG A 1 367 ? -25.078 39.570 -63.267 1.000 15.008 367 ARG B CA 1
ATOM 2814 C C . ARG A 1 367 ? -26.503 40.111 -63.179 1.000 15.849 367 ARG B C 1
ATOM 2815 O O . ARG A 1 367 ? -27.195 39.888 -62.188 1.000 16.410 367 ARG B O 1
ATOM 2823 N N . ASP A 1 368 ? -26.930 40.809 -64.235 1.000 16.232 368 ASP B N 1
ATOM 2824 C CA . ASP A 1 368 ? -28.150 41.599 -64.194 1.000 17.301 368 ASP B CA 1
ATOM 2825 C C . ASP A 1 368 ? -29.358 40.692 -63.982 1.000 17.433 368 ASP B C 1
ATOM 2826 O O . ASP A 1 368 ? -29.453 39.624 -64.584 1.000 17.471 368 ASP B O 1
ATOM 2831 N N . VAL A 1 369 ? -30.275 41.140 -63.117 1.000 17.532 369 VAL B N 1
ATOM 2832 C CA . VAL A 1 369 ? -31.559 40.481 -62.951 1.000 17.776 369 VAL B CA 1
ATOM 2833 C C . VAL A 1 369 ? -32.591 41.247 -63.775 1.000 18.438 369 VAL B C 1
ATOM 2834 O O . VAL A 1 369 ? -33.013 42.345 -63.409 1.000 18.369 369 VAL B O 1
ATOM 2838 N N . SER A 1 370 ? -32.984 40.646 -64.901 1.000 18.264 370 SER B N 1
ATOM 2839 C CA . SER A 1 370 ? -33.921 41.267 -65.820 1.000 18.656 370 SER B CA 1
ATOM 2840 C C . SER A 1 370 ? -35.351 40.906 -65.426 1.000 18.761 370 SER B C 1
ATOM 2841 O O . SER A 1 370 ? -35.584 39.945 -64.690 1.000 18.656 370 SER B O 1
ATOM 2844 N N . VAL A 1 371 ? -36.300 41.683 -65.958 1.000 19.006 371 VAL B N 1
ATOM 2845 C CA . VAL A 1 371 ? -37.720 41.411 -65.811 1.000 18.988 371 VAL B CA 1
ATOM 2846 C C . VAL A 1 371 ? -38.025 39.989 -66.286 1.000 18.653 371 VAL B C 1
ATOM 2847 O O . VAL A 1 371 ? -38.809 39.279 -65.658 1.000 18.714 371 VAL B O 1
ATOM 2851 N N . GLN A 1 372 ? -37.374 39.574 -67.381 1.000 18.513 372 GLN B N 1
ATOM 2852 C CA . GLN A 1 372 ? -37.637 38.283 -68.002 1.000 18.616 372 GLN B CA 1
ATOM 2853 C C . GLN A 1 372 ? -37.165 37.145 -67.097 1.000 18.008 372 GLN B C 1
ATOM 2854 O O . GLN A 1 372 ? -37.812 36.103 -67.021 1.000 18.130 372 GLN B O 1
ATOM 2860 N N . LEU A 1 373 ? -36.030 37.340 -66.415 1.000 17.920 373 LEU B N 1
ATOM 2861 C CA . LEU A 1 373 ? -35.551 36.340 -65.469 1.000 17.556 373 LEU B CA 1
ATOM 2862 C C . LEU A 1 373 ? -36.532 36.208 -64.303 1.000 16.848 373 LEU B C 1
ATOM 2863 O O . LEU A 1 373 ? -36.829 35.102 -63.857 1.000 15.945 373 LEU B O 1
ATOM 2868 N N . VAL A 1 374 ? -37.033 37.348 -63.816 1.000 16.543 374 VAL B N 1
ATOM 2869 C CA . VAL A 1 374 ? -37.996 37.344 -62.727 1.000 16.622 374 VAL B CA 1
ATOM 2870 C C . VAL A 1 374 ? -39.245 36.585 -63.174 1.000 16.850 374 VAL B C 1
ATOM 2871 O O . VAL A 1 374 ? -39.786 35.785 -62.412 1.000 16.543 374 VAL B O 1
ATOM 2875 N N . GLU A 1 375 ? -39.678 36.816 -64.422 1.000 17.229 375 GLU B N 1
ATOM 2876 C CA . GLU A 1 375 ? -40.864 36.151 -64.946 1.000 18.298 375 GLU B CA 1
ATOM 2877 C C . GLU A 1 375 ? -40.660 34.636 -64.964 1.000 17.559 375 GLU B C 1
ATOM 2878 O O . GLU A 1 375 ? -41.547 33.888 -64.558 1.000 17.441 375 GLU B O 1
ATOM 2884 N N . LYS A 1 376 ? -39.481 34.197 -65.422 1.000 17.427 376 LYS B N 1
ATOM 2885 C CA . LYS A 1 376 ? -39.135 32.782 -65.463 1.000 18.127 376 LYS B CA 1
ATOM 2886 C C . LYS A 1 376 ? -39.257 32.173 -64.065 1.000 17.288 376 LYS B C 1
ATOM 2887 O O . LYS A 1 376 ? -39.832 31.100 -63.901 1.000 16.760 376 LYS B O 1
ATOM 2893 N N . ILE A 1 377 ? -38.722 32.876 -63.058 1.000 16.138 377 ILE B N 1
ATOM 2894 C CA . ILE A 1 377 ? -38.716 32.381 -61.690 1.000 16.069 377 ILE B CA 1
ATOM 2895 C C . ILE A 1 377 ? -40.150 32.262 -61.164 1.000 16.077 377 ILE B C 1
ATOM 2896 O O . ILE A 1 377 ? -40.496 31.268 -60.525 1.000 16.235 377 ILE B O 1
ATOM 2901 N N . ILE A 1 378 ? -40.989 33.260 -61.463 1.000 16.389 378 ILE B N 1
ATOM 2902 C CA . ILE A 1 378 ? -42.376 33.255 -61.019 1.000 17.179 378 ILE B CA 1
ATOM 2903 C C . ILE A 1 378 ? -43.118 32.071 -61.640 1.000 17.773 378 ILE B C 1
ATOM 2904 O O . ILE A 1 378 ? -43.853 31.370 -60.948 1.000 18.411 378 ILE B O 1
ATOM 2909 N N . GLU A 1 379 ? -42.904 31.839 -62.941 1.000 18.713 379 GLU B N 1
ATOM 2910 C CA . GLU A 1 379 ? -43.573 30.751 -63.640 1.000 19.885 379 GLU B CA 1
ATOM 2911 C C . GLU A 1 379 ? -43.213 29.408 -63.004 1.000 20.800 379 GLU B C 1
ATOM 2912 O O . GLU A 1 379 ? -44.082 28.555 -62.824 1.000 20.865 379 GLU B O 1
ATOM 2918 N N . GLU A 1 380 ? -41.930 29.228 -62.663 1.000 21.490 380 GLU B N 1
ATOM 2919 C CA . GLU A 1 380 ? -41.460 27.986 -62.064 1.000 22.435 380 GLU B CA 1
ATOM 2920 C C . GLU A 1 380 ? -42.115 27.782 -60.696 1.000 21.700 380 GLU B C 1
ATOM 2921 O O . GLU A 1 380 ? -42.485 26.659 -60.351 1.000 21.755 380 GLU B O 1
ATOM 2927 N N . THR A 1 381 ? -42.279 28.878 -59.939 1.000 20.012 381 THR B N 1
ATOM 2928 C CA . THR A 1 381 ? -42.830 28.825 -58.593 1.000 20.052 381 THR B CA 1
ATOM 2929 C C . THR A 1 381 ? -44.335 28.555 -58.654 1.000 21.144 381 THR B C 1
ATOM 2930 O O . THR A 1 381 ? -44.882 27.908 -57.761 1.000 20.446 381 THR B O 1
ATOM 2934 N N . LYS A 1 382 ? -44.991 29.061 -59.708 1.000 21.870 382 LYS B N 1
ATOM 2935 C CA . LYS A 1 382 ? -46.407 28.801 -59.938 1.000 23.177 382 LYS B CA 1
ATOM 2936 C C . LYS A 1 382 ? -46.637 27.301 -60.105 1.000 23.623 382 LYS B C 1
ATOM 2937 O O . LYS A 1 382 ? -47.600 26.757 -59.569 1.000 23.892 382 LYS B O 1
ATOM 2943 N N . LYS A 1 383 ? -45.730 26.645 -60.842 1.000 24.568 383 LYS B N 1
ATOM 2944 C CA . LYS A 1 383 ? -45.759 25.205 -61.056 1.000 26.038 383 LYS B CA 1
ATOM 2945 C C . LYS A 1 383 ? -45.580 24.464 -59.730 1.000 25.874 383 LYS B C 1
ATOM 2946 O O . LYS A 1 383 ? -46.246 23.458 -59.493 1.000 26.266 383 LYS B O 1
ATOM 2952 N N . VAL A 1 384 ? -44.672 24.962 -58.881 1.000 24.121 384 VAL B N 1
ATOM 2953 C CA . VAL A 1 384 ? -44.420 24.381 -57.570 1.000 24.419 384 VAL B CA 1
ATOM 2954 C C . VAL A 1 384 ? -45.692 24.445 -56.722 1.000 24.826 384 VAL B C 1
ATOM 2955 O O . VAL A 1 384 ? -46.064 23.455 -56.093 1.000 24.437 384 VAL B O 1
ATOM 2959 N N . ALA A 1 385 ? -46.354 25.610 -56.723 1.000 25.721 385 ALA B N 1
ATOM 2960 C CA . ALA A 1 385 ? -47.587 25.822 -55.979 1.000 27.501 385 ALA B CA 1
ATOM 2961 C C . ALA A 1 385 ? -48.638 24.782 -56.368 1.000 29.524 385 ALA B C 1
ATOM 2962 O O . ALA A 1 385 ? -49.421 24.351 -55.525 1.000 30.213 385 ALA B O 1
ATOM 2964 N N . LYS A 1 386 ? -48.635 24.377 -57.643 1.000 31.009 386 LYS B N 1
ATOM 2965 C CA . LYS A 1 386 ? -49.676 23.513 -58.175 1.000 33.781 386 LYS B CA 1
ATOM 2966 C C . LYS A 1 386 ? -49.268 22.044 -58.093 1.000 34.138 386 LYS B C 1
ATOM 2967 O O . LYS A 1 386 ? -50.133 21.182 -57.969 1.000 34.899 386 LYS B O 1
ATOM 2973 N N . SER A 1 387 ? -47.958 21.764 -58.153 1.000 33.473 387 SER B N 1
ATOM 2974 C CA . SER A 1 387 ? -47.506 20.421 -58.486 1.000 33.811 387 SER B CA 1
ATOM 2975 C C . SER A 1 387 ? -46.390 19.923 -57.566 1.000 33.807 387 SER B C 1
ATOM 2976 O O . SER A 1 387 ? -46.107 18.726 -57.542 1.000 36.338 387 SER B O 1
ATOM 2979 N N . GLY A 1 388 ? -45.745 20.836 -56.828 1.000 31.246 388 GLY B N 1
ATOM 2980 C CA . GLY A 1 388 ? -44.728 20.452 -55.859 1.000 27.582 388 GLY B CA 1
ATOM 2981 C C . GLY A 1 388 ? -43.319 20.803 -56.332 1.000 24.955 388 GLY B C 1
ATOM 2982 O O . GLY A 1 388 ? -43.131 21.214 -57.473 1.000 24.238 388 GLY B O 1
ATOM 2983 N N . ILE A 1 389 ? -42.339 20.626 -55.435 1.000 23.686 389 ILE B N 1
ATOM 2984 C CA . ILE A 1 389 ? -40.953 21.000 -55.683 1.000 23.049 389 ILE B CA 1
ATOM 2985 C C . ILE A 1 389 ? -40.316 20.006 -56.649 1.000 23.237 389 ILE B C 1
ATOM 2986 O O . ILE A 1 389 ? -40.471 18.798 -56.486 1.000 23.725 389 ILE B O 1
ATOM 2991 N N . THR A 1 390 ? -39.595 20.546 -57.641 1.000 23.312 390 THR B N 1
ATOM 2992 C CA . THR A 1 390 ? -38.725 19.784 -58.526 1.000 24.005 390 THR B CA 1
ATOM 2993 C C . THR A 1 390 ? -37.278 19.963 -58.069 1.000 22.288 390 THR B C 1
ATOM 2994 O O . THR A 1 390 ? -36.571 18.989 -57.833 1.000 22.225 390 THR B O 1
ATOM 2998 N N . VAL A 1 391 ? -36.842 21.224 -57.981 1.000 20.716 391 VAL B N 1
ATOM 2999 C CA . VAL A 1 391 ? -35.500 21.566 -57.541 1.000 20.410 391 VAL B CA 1
ATOM 3000 C C . VAL A 1 391 ? -35.630 22.552 -56.383 1.000 19.694 391 VAL B C 1
ATOM 3001 O O . VAL A 1 391 ? -36.219 23.618 -56.545 1.000 19.453 391 VAL B O 1
ATOM 3005 N N . GLU A 1 392 ? -35.085 22.180 -55.216 1.000 19.158 392 GLU B N 1
ATOM 3006 C CA . GLU A 1 392 ? -35.268 22.962 -54.003 1.000 18.651 392 GLU B CA 1
ATOM 3007 C C . GLU A 1 392 ? -34.511 24.286 -54.101 1.000 17.845 392 GLU B C 1
ATOM 3008 O O . GLU A 1 392 ? -35.073 25.341 -53.810 1.000 17.714 392 GLU B O 1
ATOM 3014 N N . SER A 1 393 ? -33.233 24.213 -54.498 1.000 16.946 393 SER B N 1
ATOM 3015 C CA . SER A 1 393 ? -32.374 25.382 -54.611 1.000 16.127 393 SER B CA 1
ATOM 3016 C C . SER A 1 393 ? -31.520 25.256 -55.871 1.000 16.294 393 SER B C 1
ATOM 3017 O O . SER A 1 393 ? -31.100 24.155 -56.223 1.000 16.107 393 SER B O 1
ATOM 3020 N N . GLN A 1 394 ? -31.279 26.387 -56.544 1.000 15.771 394 GLN B N 1
ATOM 3021 C CA . GLN A 1 394 ? -30.501 26.408 -57.775 1.000 16.101 394 GLN B CA 1
ATOM 3022 C C . GLN A 1 394 ? -30.024 27.827 -58.074 1.000 15.581 394 GLN B C 1
ATOM 3023 O O . GLN A 1 394 ? -30.608 28.796 -57.591 1.000 15.528 394 GLN B O 1
ATOM 3029 N N . PHE A 1 395 ? -28.956 27.925 -58.878 1.000 15.493 395 PHE B N 1
ATOM 3030 C CA . PHE A 1 395 ? -28.556 29.169 -59.519 1.000 15.573 395 PHE B CA 1
ATOM 3031 C C . PHE A 1 395 ? -29.582 29.493 -60.602 1.000 15.986 395 PHE B C 1
ATOM 3032 O O . PHE A 1 395 ? -29.910 28.630 -61.411 1.000 15.165 395 PHE B O 1
ATOM 3040 N N . ALA A 1 396 ? -30.076 30.737 -60.612 1.000 16.532 396 ALA B N 1
ATOM 3041 C CA . ALA A 1 396 ? -31.143 31.133 -61.521 1.000 18.323 396 ALA B CA 1
ATOM 3042 C C . ALA A 1 396 ? -30.647 31.263 -62.962 1.000 19.647 396 ALA B C 1
ATOM 3043 O O . ALA A 1 396 ? -31.412 31.022 -63.893 1.000 19.422 396 ALA B O 1
ATOM 3045 N N . ASP A 1 397 ? -29.377 31.646 -63.145 1.000 21.602 397 ASP B N 1
ATOM 3046 C CA . ASP A 1 397 ? -28.900 32.031 -64.466 1.000 25.084 397 ASP B CA 1
ATOM 3047 C C . ASP A 1 397 ? -27.430 31.649 -64.647 1.000 25.735 397 ASP B C 1
ATOM 3048 O O . ASP A 1 397 ? -26.573 32.522 -64.745 1.000 26.418 397 ASP B O 1
ATOM 3053 N N . VAL A 1 398 ? -27.153 30.341 -64.706 1.000 27.574 398 VAL B N 1
ATOM 3054 C CA . VAL A 1 398 ? -25.823 29.835 -65.023 1.000 28.125 398 VAL B CA 1
ATOM 3055 C C . VAL A 1 398 ? -25.748 29.630 -66.533 1.000 27.921 398 VAL B C 1
ATOM 3056 O O . VAL A 1 398 ? -26.732 29.226 -67.147 1.000 28.025 398 VAL B O 1
ATOM 3060 N N . LYS A 1 399 ? -24.573 29.902 -67.115 1.000 27.511 399 LYS B N 1
ATOM 3061 C CA . LYS A 1 399 ? -24.335 29.680 -68.533 1.000 28.621 399 LYS B CA 1
ATOM 3062 C C . LYS A 1 399 ? -23.663 28.322 -68.734 1.000 30.612 399 LYS B C 1
ATOM 3063 O O . LYS A 1 399 ? -22.456 28.179 -68.551 1.000 28.258 399 LYS B O 1
ATOM 3069 N N . GLU A 1 400 ? -24.467 27.337 -69.147 1.000 35.269 400 GLU B N 1
ATOM 3070 C CA . GLU A 1 400 ? -24.046 25.949 -69.263 1.000 39.982 400 GLU B CA 1
ATOM 3071 C C . GLU A 1 400 ? -22.988 25.779 -70.355 1.000 39.987 400 GLU B C 1
ATOM 3072 O O . GLU A 1 400 ? -22.289 24.769 -70.375 1.000 40.905 400 GLU B O 1
ATOM 3078 N N . GLU A 1 401 ? -22.856 26.782 -71.234 1.000 40.843 401 GLU B N 1
ATOM 3079 C CA . GLU A 1 401 ? -21.878 26.753 -72.313 1.000 42.552 401 GLU B CA 1
ATOM 3080 C C . GLU A 1 401 ? -20.469 26.904 -71.739 1.000 42.160 401 GLU B C 1
ATOM 3081 O O . GLU A 1 401 ? -19.515 26.344 -72.276 1.000 41.274 401 GLU B O 1
ATOM 3087 N N . LEU A 1 402 ? -20.351 27.675 -70.651 1.000 41.567 402 LEU B N 1
ATOM 3088 C CA . LEU A 1 402 ? -19.078 27.886 -69.977 1.000 42.685 402 LEU B CA 1
ATOM 3089 C C . LEU A 1 402 ? -18.821 26.747 -68.991 1.000 44.651 402 LEU B C 1
ATOM 3090 O O . LEU A 1 402 ? -17.687 26.562 -68.548 1.000 44.665 402 LEU B O 1
ATOM 3095 N N . LEU A 1 403 ? -19.889 26.004 -68.659 1.000 45.767 403 LEU B N 1
ATOM 3096 C CA . LEU A 1 403 ? -19.895 24.952 -67.650 1.000 44.654 403 LEU B CA 1
ATOM 3097 C C . LEU A 1 403 ? -19.767 25.580 -66.251 1.000 44.071 403 LEU B C 1
ATOM 3098 O O . LEU A 1 403 ? -20.827 25.783 -65.619 1.000 42.446 403 LEU B O 1
ATOM 3103 N N . PRO B 1 2 ? -13.256 7.543 -34.775 1.000 23.064 2 PRO A N 1
ATOM 3104 C CA . PRO B 1 2 ? -12.518 7.820 -33.549 1.000 22.873 2 PRO A CA 1
ATOM 3105 C C . PRO B 1 2 ? -11.568 6.678 -33.193 1.000 22.592 2 PRO A C 1
ATOM 3106 O O . PRO B 1 2 ? -11.360 5.767 -33.993 1.000 22.345 2 PRO A O 1
ATOM 3110 N N . LEU B 1 3 ? -11.001 6.744 -31.984 1.000 21.895 3 LEU A N 1
ATOM 3111 C CA . LEU B 1 3 ? -10.047 5.759 -31.500 1.000 22.466 3 LEU A CA 1
ATOM 3112 C C . LEU B 1 3 ? -10.693 4.376 -31.492 1.000 22.548 3 LEU A C 1
ATOM 3113 O O . LEU B 1 3 ? -11.855 4.232 -31.128 1.000 22.676 3 LEU A O 1
ATOM 3118 N N . ASN B 1 4 ? -9.911 3.368 -31.891 1.000 23.801 4 ASN A N 1
ATOM 3119 C CA . ASN B 1 4 ? -10.338 1.979 -31.919 1.000 25.157 4 ASN A CA 1
ATOM 3120 C C . ASN B 1 4 ? -9.585 1.228 -30.821 1.000 24.647 4 ASN A C 1
ATOM 3121 O O . ASN B 1 4 ? -8.366 1.102 -30.888 1.000 24.097 4 ASN A O 1
ATOM 3126 N N . SER B 1 5 ? -10.324 0.724 -29.824 1.000 24.077 5 SER A N 1
ATOM 3127 C CA . SER B 1 5 ? -9.735 0.074 -28.660 1.000 25.207 5 SER A CA 1
ATOM 3128 C C . SER B 1 5 ? -8.927 -1.164 -29.053 1.000 24.503 5 SER A C 1
ATOM 3129 O O . SER B 1 5 ? -8.016 -1.556 -28.328 1.000 25.416 5 SER A O 1
ATOM 3132 N N . ALA B 1 6 ? -9.255 -1.761 -30.207 1.000 23.982 6 ALA A N 1
ATOM 3133 C CA . ALA B 1 6 ? -8.562 -2.940 -30.704 1.000 23.712 6 ALA A CA 1
ATOM 3134 C C . ALA B 1 6 ? -7.107 -2.619 -31.045 1.000 23.194 6 ALA A C 1
ATOM 3135 O O . ALA B 1 6 ? -6.299 -3.531 -31.216 1.000 22.604 6 ALA A O 1
ATOM 3137 N N . ASP B 1 7 ? -6.783 -1.322 -31.134 1.000 22.532 7 ASP A N 1
ATOM 3138 C CA . ASP B 1 7 ? -5.465 -0.861 -31.546 1.000 22.387 7 ASP A CA 1
ATOM 3139 C C . ASP B 1 7 ? -4.558 -0.623 -30.340 1.000 22.010 7 ASP A C 1
ATOM 3140 O O . ASP B 1 7 ? -3.485 -0.042 -30.489 1.000 21.022 7 ASP A O 1
ATOM 3145 N N . LYS B 1 8 ? -4.989 -1.082 -29.158 1.000 21.772 8 LYS A N 1
ATOM 3146 C CA . LYS B 1 8 ? -4.379 -0.712 -27.888 1.000 22.200 8 LYS A CA 1
ATOM 3147 C C . LYS B 1 8 ? -2.861 -0.906 -27.912 1.000 22.915 8 LYS A C 1
ATOM 3148 O O . LYS B 1 8 ? -2.121 -0.046 -27.433 1.000 22.082 8 LYS A O 1
ATOM 3154 N N . ALA B 1 9 ? -2.407 -2.033 -28.478 1.000 22.736 9 ALA A N 1
ATOM 3155 C CA . ALA B 1 9 ? -1.005 -2.425 -28.430 1.000 22.876 9 ALA A CA 1
ATOM 3156 C C . ALA B 1 9 ? -0.137 -1.513 -29.298 1.000 22.866 9 ALA A C 1
ATOM 3157 O O . ALA B 1 9 ? 1.087 -1.531 -29.179 1.000 23.500 9 ALA A O 1
ATOM 3159 N N . LYS B 1 10 ? -0.773 -0.710 -30.161 1.000 22.312 10 LYS A N 1
ATOM 3160 C CA . LYS B 1 10 ? -0.056 0.119 -31.120 1.000 21.628 10 LYS A CA 1
ATOM 3161 C C . LYS B 1 10 ? -0.063 1.584 -30.685 1.000 20.214 10 LYS A C 1
ATOM 3162 O O . LYS B 1 10 ? 0.539 2.430 -31.347 1.000 19.769 10 LYS A O 1
ATOM 3168 N N . MET B 1 11 ? -0.739 1.869 -29.569 1.000 19.346 11 MET A N 1
ATOM 3169 C CA . MET B 1 11 ? -0.972 3.239 -29.137 1.000 18.866 11 MET A CA 1
ATOM 3170 C C . MET B 1 11 ? 0.195 3.736 -28.293 1.000 18.351 11 MET A C 1
ATOM 3171 O O . MET B 1 11 ? 0.884 2.951 -27.646 1.000 17.588 11 MET A O 1
ATOM 3176 N N . VAL B 1 12 ? 0.389 5.060 -28.315 1.000 17.863 12 VAL A N 1
ATOM 3177 C CA . VAL B 1 12 ? 1.309 5.758 -27.430 1.000 17.854 12 VAL A CA 1
ATOM 3178 C C . VAL B 1 12 ? 0.560 6.941 -26.818 1.000 18.002 12 VAL A C 1
ATOM 3179 O O . VAL B 1 12 ? -0.390 7.452 -27.412 1.000 17.962 12 VAL A O 1
ATOM 3183 N N . VAL B 1 13 ? 0.994 7.375 -25.630 1.000 17.601 13 VAL A N 1
ATOM 3184 C CA . VAL B 1 13 ? 0.377 8.532 -25.003 1.000 17.557 13 VAL A CA 1
ATOM 3185 C C . VAL B 1 13 ? 1.205 9.766 -25.353 1.000 17.187 13 VAL A C 1
ATOM 3186 O O . VAL B 1 13 ? 2.352 9.883 -24.931 1.000 17.400 13 VAL A O 1
ATOM 3190 N N . VAL B 1 14 ? 0.604 10.668 -26.139 1.000 16.465 14 VAL A N 1
ATOM 3191 C CA . VAL B 1 14 ? 1.230 11.922 -26.531 1.000 15.525 14 VAL A CA 1
ATOM 3192 C C . VAL B 1 14 ? 0.186 13.037 -26.464 1.000 14.795 14 VAL A C 1
ATOM 3193 O O . VAL B 1 14 ? -1.013 12.776 -26.367 1.000 14.009 14 VAL A O 1
ATOM 3197 N N . GLU B 1 15 ? 0.655 14.285 -26.546 1.000 14.270 15 GLU A N 1
ATOM 3198 C CA . GLU B 1 15 ? -0.234 15.435 -26.570 1.000 14.136 15 GLU A CA 1
ATOM 3199 C C . GLU B 1 15 ? -0.961 15.477 -27.912 1.000 13.302 15 GLU A C 1
ATOM 3200 O O . GLU B 1 15 ? -0.386 15.132 -28.939 1.000 12.952 15 GLU A O 1
ATOM 3206 N N . GLY B 1 16 ? -2.225 15.915 -27.890 1.000 13.292 16 GLY A N 1
ATOM 3207 C CA . GLY B 1 16 ? -3.029 16.034 -29.097 1.000 13.076 16 GLY A CA 1
ATOM 3208 C C . GLY B 1 16 ? -2.318 16.841 -30.184 1.000 13.015 16 GLY A C 1
ATOM 3209 O O . GLY B 1 16 ? -2.304 16.444 -31.350 1.000 12.614 16 GLY A O 1
ATOM 3210 N N . SER B 1 17 ? -1.718 17.969 -29.780 1.000 13.055 17 SER A N 1
ATOM 3211 C CA . SER B 1 17 ? -0.981 18.834 -30.689 1.000 12.856 17 SER A CA 1
ATOM 3212 C C . SER B 1 17 ? 0.207 18.099 -31.302 1.000 13.109 17 SER A C 1
ATOM 3213 O O . SER B 1 17 ? 0.554 18.347 -32.456 1.000 13.110 17 SER A O 1
ATOM 3216 N N . TYR B 1 18 ? 0.830 17.207 -30.521 1.000 12.963 18 TYR A N 1
ATOM 3217 C CA . TYR B 1 18 ? 1.948 16.417 -31.016 1.000 12.862 18 TYR A CA 1
ATOM 3218 C C . TYR B 1 18 ? 1.452 15.438 -32.082 1.000 12.575 18 TYR A C 1
ATOM 3219 O O . TYR B 1 18 ? 2.046 15.326 -33.153 1.000 12.785 18 TYR A O 1
ATOM 3228 N N . ALA B 1 19 ? 0.353 14.735 -31.788 1.000 12.596 19 ALA A N 1
ATOM 3229 C CA . ALA B 1 19 ? -0.189 13.756 -32.719 1.000 12.042 19 ALA A CA 1
ATOM 3230 C C . ALA B 1 19 ? -0.541 14.417 -34.052 1.000 11.947 19 ALA A C 1
ATOM 3231 O O . ALA B 1 19 ? -0.321 13.835 -35.110 1.000 11.763 19 ALA A O 1
ATOM 3233 N N . VAL B 1 20 ? -1.070 15.644 -33.985 1.000 11.722 20 VAL A N 1
ATOM 3234 C CA . VAL B 1 20 ? -1.474 16.386 -35.171 1.000 11.344 20 VAL A CA 1
ATOM 3235 C C . VAL B 1 20 ? -0.244 16.890 -35.932 1.000 11.240 20 VAL A C 1
ATOM 3236 O O . VAL B 1 20 ? -0.183 16.767 -37.155 1.000 11.118 20 VAL A O 1
ATOM 3240 N N . ALA B 1 21 ? 0.734 17.459 -35.213 1.000 11.170 21 ALA A N 1
ATOM 3241 C CA . ALA B 1 21 ? 1.969 17.922 -35.834 1.000 11.116 21 ALA A CA 1
ATOM 3242 C C . ALA B 1 21 ? 2.695 16.770 -36.535 1.000 11.377 21 ALA A C 1
ATOM 3243 O O . ALA B 1 21 ? 3.180 16.923 -37.657 1.000 11.338 21 ALA A O 1
ATOM 3245 N N . HIS B 1 22 ? 2.758 15.618 -35.858 1.000 11.343 22 HIS A N 1
ATOM 3246 C CA . HIS B 1 22 ? 3.350 14.410 -36.411 1.000 11.552 22 HIS A CA 1
ATOM 3247 C C . HIS B 1 22 ? 2.639 14.025 -37.709 1.000 11.434 22 HIS A C 1
ATOM 3248 O O . HIS B 1 22 ? 3.298 13.695 -38.692 1.000 11.502 22 HIS A O 1
ATOM 3255 N N . ALA B 1 23 ? 1.298 14.061 -37.698 1.000 11.079 23 ALA A N 1
ATOM 3256 C CA . ALA B 1 23 ? 0.501 13.666 -38.852 1.000 11.607 23 ALA A CA 1
ATOM 3257 C C . ALA B 1 23 ? 0.767 14.600 -40.028 1.000 11.902 23 ALA A C 1
ATOM 3258 O O . ALA B 1 23 ? 0.853 14.154 -41.172 1.000 12.173 23 ALA A O 1
ATOM 3260 N N . ALA B 1 24 ? 0.880 15.901 -39.733 1.000 12.235 24 ALA A N 1
ATOM 3261 C CA . ALA B 1 24 ? 1.215 16.886 -40.750 1.000 12.448 24 ALA A CA 1
ATOM 3262 C C . ALA B 1 24 ? 2.577 16.573 -41.376 1.000 12.697 24 ALA A C 1
ATOM 3263 O O . ALA B 1 24 ? 2.700 16.554 -42.600 1.000 13.042 24 ALA A O 1
ATOM 3265 N N . LYS B 1 25 ? 3.593 16.324 -40.536 1.000 13.007 25 LYS A N 1
ATOM 3266 C CA . LYS B 1 25 ? 4.927 15.951 -41.000 1.000 13.471 25 LYS A CA 1
ATOM 3267 C C . LYS B 1 25 ? 4.858 14.733 -41.926 1.000 13.409 25 LYS A C 1
ATOM 3268 O O . LYS B 1 25 ? 5.403 14.752 -43.030 1.000 13.039 25 LYS A O 1
ATOM 3274 N N . VAL B 1 26 ? 4.167 13.682 -41.470 1.000 13.244 26 VAL A N 1
ATOM 3275 C CA . VAL B 1 26 ? 4.074 12.421 -42.194 1.000 13.431 26 VAL A CA 1
ATOM 3276 C C . VAL B 1 26 ? 3.346 12.630 -43.529 1.000 13.528 26 VAL A C 1
ATOM 3277 O O . VAL B 1 26 ? 3.559 11.868 -44.473 1.000 13.038 26 VAL A O 1
ATOM 3281 N N . SER B 1 27 ? 2.523 13.688 -43.612 1.000 13.176 27 SER A N 1
ATOM 3282 C CA . SER B 1 27 ? 1.777 14.020 -44.820 1.000 13.361 27 SER A CA 1
ATOM 3283 C C . SER B 1 27 ? 2.641 14.776 -45.835 1.000 13.673 27 SER A C 1
ATOM 3284 O O . SER B 1 27 ? 2.165 15.102 -46.921 1.000 13.508 27 SER A O 1
ATOM 3287 N N . ARG B 1 28 ? 3.899 15.064 -45.471 1.000 13.889 28 ARG A N 1
ATOM 3288 C CA . ARG B 1 28 ? 4.906 15.592 -46.387 1.000 14.449 28 ARG A CA 1
ATOM 3289 C C . ARG B 1 28 ? 4.475 16.925 -47.010 1.000 14.430 28 ARG A C 1
ATOM 3290 O O . ARG B 1 28 ? 4.385 17.046 -48.234 1.000 13.800 28 ARG A O 1
ATOM 3298 N N . PRO B 1 29 ? 4.250 17.994 -46.211 1.000 14.776 29 PRO A N 1
ATOM 3299 C CA . PRO B 1 29 ? 4.024 19.324 -46.783 1.000 14.365 29 PRO A CA 1
ATOM 3300 C C . PRO B 1 29 ? 5.336 19.845 -47.366 1.000 14.157 29 PRO A C 1
ATOM 3301 O O . PRO B 1 29 ? 6.415 19.379 -46.995 1.000 14.111 29 PRO A O 1
ATOM 3305 N N . ASN B 1 30 ? 5.237 20.807 -48.288 1.000 13.481 30 ASN A N 1
ATOM 3306 C CA . ASN B 1 30 ? 6.424 21.431 -48.853 1.000 13.378 30 ASN A CA 1
ATOM 3307 C C . ASN B 1 30 ? 6.593 22.834 -48.278 1.000 13.191 30 ASN A C 1
ATOM 3308 O O . ASN B 1 30 ? 7.705 23.348 -48.229 1.000 13.147 30 ASN A O 1
ATOM 3313 N N . VAL B 1 31 ? 5.481 23.457 -47.868 1.000 13.034 31 VAL A N 1
ATOM 3314 C CA . VAL B 1 31 ? 5.541 24.763 -47.227 1.000 13.361 31 VAL A CA 1
ATOM 3315 C C . VAL B 1 31 ? 4.606 24.767 -46.019 1.000 13.666 31 VAL A C 1
ATOM 3316 O O . VAL B 1 31 ? 3.409 24.507 -46.146 1.000 13.983 31 VAL A O 1
ATOM 3320 N N . ILE B 1 32 ? 5.189 25.054 -44.850 1.000 13.612 32 ILE A N 1
ATOM 3321 C CA . ILE B 1 32 ? 4.448 25.288 -43.624 1.000 13.761 32 ILE A CA 1
ATOM 3322 C C . ILE B 1 32 ? 4.614 26.760 -43.265 1.000 14.530 32 ILE A C 1
ATOM 3323 O O . ILE B 1 32 ? 5.733 27.272 -43.250 1.000 14.768 32 ILE A O 1
ATOM 3328 N N . SER B 1 33 ? 3.491 27.434 -42.993 1.000 15.400 33 SER A N 1
ATOM 3329 C CA . SER B 1 33 ? 3.532 28.772 -42.427 1.000 16.670 33 SER A CA 1
ATOM 3330 C C . SER B 1 33 ? 2.956 28.717 -41.015 1.000 17.383 33 SER A C 1
ATOM 3331 O O . SER B 1 33 ? 2.112 27.873 -40.712 1.000 18.017 33 SER A O 1
ATOM 3334 N N . ALA B 1 34 ? 3.430 29.615 -40.151 1.000 17.290 34 ALA A N 1
ATOM 3335 C CA . ALA B 1 34 ? 3.071 29.542 -38.745 1.000 17.166 34 ALA A CA 1
ATOM 3336 C C . ALA B 1 34 ? 2.957 30.941 -38.155 1.000 16.171 34 ALA A C 1
ATOM 3337 O O . ALA B 1 34 ? 3.861 31.762 -38.316 1.000 16.018 34 ALA A O 1
ATOM 3339 N N . TYR B 1 35 ? 1.826 31.183 -37.483 1.000 15.216 35 TYR A N 1
ATOM 3340 C CA . TYR B 1 35 ? 1.671 32.320 -36.591 1.000 14.473 35 TYR A CA 1
ATOM 3341 C C . TYR B 1 35 ? 1.074 31.822 -35.275 1.000 14.031 35 TYR A C 1
ATOM 3342 O O . TYR B 1 35 ? 0.085 31.086 -35.284 1.000 13.607 35 TYR A O 1
ATOM 3351 N N . PRO B 1 36 ? 1.669 32.166 -34.106 1.000 14.130 36 PRO A N 1
ATOM 3352 C CA . PRO B 1 36 ? 1.210 31.619 -32.825 1.000 13.854 36 PRO A CA 1
ATOM 3353 C C . PRO B 1 36 ? -0.066 32.268 -32.300 1.000 13.904 36 PRO A C 1
ATOM 3354 O O . PRO B 1 36 ? -0.246 33.479 -32.427 1.000 13.659 36 PRO A O 1
ATOM 3358 N N . ILE B 1 37 ? -0.944 31.428 -31.733 1.000 13.353 37 ILE A N 1
ATOM 3359 C CA . ILE B 1 37 ? -2.124 31.855 -30.997 1.000 13.211 37 ILE A CA 1
ATOM 3360 C C . ILE B 1 37 ? -2.628 30.679 -30.160 1.000 13.324 37 ILE A C 1
ATOM 3361 O O . ILE B 1 37 ? -2.792 29.575 -30.680 1.000 13.331 37 ILE A O 1
ATOM 3366 N N . THR B 1 38 ? -2.865 30.934 -28.866 1.000 13.468 38 THR A N 1
ATOM 3367 C CA . THR B 1 38 ? -3.435 29.958 -27.946 1.000 13.739 38 THR A CA 1
ATOM 3368 C C . THR B 1 38 ? -4.834 29.593 -28.437 1.000 13.454 38 THR A C 1
ATOM 3369 O O . THR B 1 38 ? -5.595 30.481 -28.815 1.000 13.038 38 THR A O 1
ATOM 3373 N N . PRO B 1 39 ? -5.252 28.304 -28.413 1.000 13.569 39 PRO A N 1
ATOM 3374 C CA . PRO B 1 39 ? -4.384 27.174 -28.054 1.000 13.696 39 PRO A CA 1
ATOM 3375 C C . PRO B 1 39 ? -3.806 26.323 -29.189 1.000 14.207 39 PRO A C 1
ATOM 3376 O O . PRO B 1 39 ? -3.669 25.103 -29.050 1.000 14.772 39 PRO A O 1
ATOM 3380 N N . GLN B 1 40 ? -3.436 26.982 -30.295 1.000 13.489 40 GLN A N 1
ATOM 3381 C CA . GLN B 1 40 ? -2.861 26.325 -31.460 1.000 14.087 40 GLN A CA 1
ATOM 3382 C C . GLN B 1 40 ? -1.343 26.152 -31.323 1.000 14.264 40 GLN A C 1
ATOM 3383 O O . GLN B 1 40 ? -0.759 25.382 -32.079 1.000 14.260 40 GLN A O 1
ATOM 3389 N N . THR B 1 41 ? -0.712 26.830 -30.350 1.000 14.654 41 THR A N 1
ATOM 3390 C CA . THR B 1 41 ? 0.732 27.060 -30.373 1.000 14.916 41 THR A CA 1
ATOM 3391 C C . THR B 1 41 ? 1.539 25.759 -30.365 1.000 14.629 41 THR A C 1
ATOM 3392 O O . THR B 1 41 ? 2.595 25.692 -30.992 1.000 14.767 41 THR A O 1
ATOM 3396 N N . HIS B 1 42 ? 1.064 24.737 -29.645 1.000 14.212 42 HIS A N 1
ATOM 3397 C CA . HIS B 1 42 ? 1.840 23.514 -29.479 1.000 14.357 42 HIS A CA 1
ATOM 3398 C C . HIS B 1 42 ? 2.027 22.807 -30.822 1.000 14.096 42 HIS A C 1
ATOM 3399 O O . HIS B 1 42 ? 3.051 22.163 -31.039 1.000 14.180 42 HIS A O 1
ATOM 3406 N N . ILE B 1 43 ? 1.049 22.950 -31.728 1.000 13.420 43 ILE A N 1
ATOM 3407 C CA . ILE B 1 43 ? 1.131 22.346 -33.051 1.000 13.593 43 ILE A CA 1
ATOM 3408 C C . ILE B 1 43 ? 2.325 22.917 -33.824 1.000 13.973 43 ILE A C 1
ATOM 3409 O O . ILE B 1 43 ? 3.159 22.164 -34.330 1.000 13.169 43 ILE A O 1
ATOM 3414 N N . VAL B 1 44 ? 2.412 24.250 -33.901 1.000 14.515 44 VAL A N 1
ATOM 3415 C CA . VAL B 1 44 ? 3.445 24.895 -34.700 1.000 15.310 44 VAL A CA 1
ATOM 3416 C C . VAL B 1 44 ? 4.804 24.813 -33.997 1.000 15.494 44 VAL A C 1
ATOM 3417 O O . VAL B 1 44 ? 5.844 24.799 -34.660 1.000 15.633 44 VAL A O 1
ATOM 3421 N N . GLU B 1 45 ? 4.794 24.743 -32.659 1.000 15.589 45 GLU A N 1
ATOM 3422 C CA . GLU B 1 45 ? 6.016 24.558 -31.886 1.000 15.522 45 GLU A CA 1
ATOM 3423 C C . GLU B 1 45 ? 6.633 23.197 -32.208 1.000 15.170 45 GLU A C 1
ATOM 3424 O O . GLU B 1 45 ? 7.850 23.079 -32.344 1.000 14.694 45 GLU A O 1
ATOM 3430 N N . ASP B 1 46 ? 5.776 22.171 -32.302 1.000 15.116 46 ASP A N 1
ATOM 3431 C CA . ASP B 1 46 ? 6.204 20.805 -32.570 1.000 15.066 46 ASP A CA 1
ATOM 3432 C C . ASP B 1 46 ? 6.776 20.699 -33.982 1.000 14.748 46 ASP A C 1
ATOM 3433 O O . ASP B 1 46 ? 7.829 20.091 -34.172 1.000 14.757 46 ASP A O 1
ATOM 3438 N N . LEU B 1 47 ? 6.081 21.311 -34.956 1.000 14.114 47 LEU A N 1
ATOM 3439 C CA . LEU B 1 47 ? 6.515 21.351 -36.345 1.000 14.009 47 LEU A CA 1
ATOM 3440 C C . LEU B 1 47 ? 7.861 22.065 -36.452 1.000 14.588 47 LEU A C 1
ATOM 3441 O O . LEU B 1 47 ? 8.735 21.650 -37.209 1.000 14.497 47 LEU A O 1
ATOM 3446 N N . SER B 1 48 ? 7.994 23.157 -35.698 1.000 15.133 48 SER A N 1
ATOM 3447 C CA . SER B 1 48 ? 9.204 23.959 -35.660 1.000 16.399 48 SER A CA 1
ATOM 3448 C C . SER B 1 48 ? 10.400 23.138 -35.170 1.000 15.968 48 SER A C 1
ATOM 3449 O O . SER B 1 48 ? 11.510 23.298 -35.679 1.000 16.110 48 SER A O 1
ATOM 3452 N N . GLN B 1 49 ? 10.163 22.271 -34.177 1.000 15.162 49 GLN A N 1
ATOM 3453 C CA . GLN B 1 49 ? 11.203 21.423 -33.614 1.000 15.272 49 GLN A CA 1
ATOM 3454 C C . GLN B 1 49 ? 11.607 20.362 -34.637 1.000 15.550 49 GLN A C 1
ATOM 3455 O O . GLN B 1 49 ? 12.792 20.060 -34.778 1.000 15.481 49 GLN A O 1
ATOM 3461 N N . PHE B 1 50 ? 10.615 19.807 -35.351 1.000 15.784 50 PHE A N 1
ATOM 3462 C CA . PHE B 1 50 ? 10.872 18.844 -36.417 1.000 16.072 50 PHE A CA 1
ATOM 3463 C C . PHE B 1 50 ? 11.803 19.462 -37.460 1.000 16.345 50 PHE A C 1
ATOM 3464 O O . PHE B 1 50 ? 12.734 18.801 -37.926 1.000 16.196 50 PHE A O 1
ATOM 3472 N N . MET B 1 51 ? 11.530 20.725 -37.819 1.000 15.962 51 MET A N 1
ATOM 3473 C CA . MET B 1 51 ? 12.331 21.477 -38.775 1.000 16.912 51 MET A CA 1
ATOM 3474 C C . MET B 1 51 ? 13.739 21.704 -38.222 1.000 17.124 51 MET A C 1
ATOM 3475 O O . MET B 1 51 ? 14.716 21.606 -38.961 1.000 17.303 51 MET A O 1
ATOM 3480 N N . ALA B 1 52 ? 13.828 22.003 -36.920 1.000 17.224 52 ALA A N 1
ATOM 3481 C CA . ALA B 1 52 ? 15.091 22.296 -36.254 1.000 17.611 52 ALA A CA 1
ATOM 3482 C C . ALA B 1 52 ? 15.994 21.063 -36.227 1.000 17.895 52 ALA A C 1
ATOM 3483 O O . ALA B 1 52 ? 17.217 21.196 -36.167 1.000 17.315 52 ALA A O 1
ATOM 3485 N N . ASP B 1 53 ? 15.376 19.873 -36.282 1.000 18.040 53 ASP A N 1
ATOM 3486 C CA . ASP B 1 53 ? 16.088 18.604 -36.265 1.000 18.839 53 ASP A CA 1
ATOM 3487 C C . ASP B 1 53 ? 16.224 18.031 -37.675 1.000 18.824 53 ASP A C 1
ATOM 3488 O O . ASP B 1 53 ? 16.757 16.935 -37.842 1.000 18.191 53 ASP A O 1
ATOM 3493 N N . GLY B 1 54 ? 15.741 18.776 -38.679 1.000 18.814 54 GLY A N 1
ATOM 3494 C CA . GLY B 1 54 ? 15.863 18.396 -40.080 1.000 19.409 54 GLY A CA 1
ATOM 3495 C C . GLY B 1 54 ? 15.046 17.150 -40.427 1.000 20.427 54 GLY A C 1
ATOM 3496 O O . GLY B 1 54 ? 15.461 16.337 -41.251 1.000 20.379 54 GLY A O 1
ATOM 3497 N N . GLU B 1 55 ? 13.863 17.024 -39.822 1.000 20.608 55 GLU A N 1
ATOM 3498 C CA . GLU B 1 55 ? 13.078 15.806 -39.933 1.000 21.688 55 GLU A CA 1
ATOM 3499 C C . GLU B 1 55 ? 12.092 15.868 -41.099 1.000 21.817 55 GLU A C 1
ATOM 3500 O O . GLU B 1 55 ? 11.519 14.844 -41.462 1.000 21.783 55 GLU A O 1
ATOM 3506 N N . ILE B 1 56 ? 11.871 17.062 -41.666 1.000 21.251 56 ILE A N 1
ATOM 3507 C CA . ILE B 1 56 ? 10.910 17.195 -42.753 1.000 20.690 56 ILE A CA 1
ATOM 3508 C C . ILE B 1 56 ? 11.650 17.562 -44.038 1.000 20.318 56 ILE A C 1
ATOM 3509 O O . ILE B 1 56 ? 12.007 18.719 -44.235 1.000 20.009 56 ILE A O 1
ATOM 3514 N N . PRO B 1 57 ? 11.879 16.598 -44.964 1.000 20.241 57 PRO A N 1
ATOM 3515 C CA . PRO B 1 57 ? 12.579 16.887 -46.218 1.000 20.109 57 PRO A CA 1
ATOM 3516 C C . PRO B 1 57 ? 11.677 17.646 -47.187 1.000 19.210 57 PRO A C 1
ATOM 3517 O O . PRO B 1 57 ? 10.458 17.618 -47.042 1.000 19.480 57 PRO A O 1
ATOM 3521 N N . ASN B 1 58 ? 12.299 18.324 -48.164 1.000 18.905 58 ASN A N 1
ATOM 3522 C CA . ASN B 1 58 ? 11.607 19.019 -49.242 1.000 19.058 58 ASN A CA 1
ATOM 3523 C C . ASN B 1 58 ? 10.563 19.975 -48.668 1.000 18.260 58 ASN A C 1
ATOM 3524 O O . ASN B 1 58 ? 9.443 20.028 -49.169 1.000 17.591 58 ASN A O 1
ATOM 3529 N N . CYS B 1 59 ? 10.926 20.716 -47.613 1.000 17.686 59 CYS A N 1
ATOM 3530 C CA . CYS B 1 59 ? 9.943 21.529 -46.913 1.000 17.689 59 CYS A CA 1
ATOM 3531 C C . CYS B 1 59 ? 10.598 22.781 -46.339 1.000 18.053 59 CYS A C 1
ATOM 3532 O O . CYS B 1 59 ? 11.670 22.716 -45.740 1.000 17.971 59 CYS A O 1
ATOM 3535 N N . GLU B 1 60 ? 9.926 23.919 -46.536 1.000 17.873 60 GLU A N 1
ATOM 3536 C CA . GLU B 1 60 ? 10.316 25.179 -45.929 1.000 18.109 60 GLU A CA 1
ATOM 3537 C C . GLU B 1 60 ? 9.256 25.566 -44.903 1.000 17.413 60 GLU A C 1
ATOM 3538 O O . GLU B 1 60 ? 8.064 25.348 -45.126 1.000 16.136 60 GLU A O 1
ATOM 3544 N N . TYR B 1 61 ? 9.715 26.130 -43.780 1.000 16.949 61 TYR A N 1
ATOM 3545 C CA . TYR B 1 61 ? 8.852 26.590 -42.704 1.000 17.395 61 TYR A CA 1
ATOM 3546 C C . TYR B 1 61 ? 9.044 28.096 -42.538 1.000 16.633 61 TYR A C 1
ATOM 3547 O O . TYR B 1 61 ? 10.178 28.560 -42.458 1.000 16.370 61 TYR A O 1
ATOM 3556 N N . ILE B 1 62 ? 7.935 28.846 -42.476 1.000 16.040 62 ILE A N 1
ATOM 3557 C CA . ILE B 1 62 ? 7.989 30.301 -42.416 1.000 16.141 62 ILE A CA 1
ATOM 3558 C C . ILE B 1 62 ? 7.280 30.792 -41.153 1.000 16.054 62 ILE A C 1
ATOM 3559 O O . ILE B 1 62 ? 6.066 30.628 -41.028 1.000 15.982 62 ILE A O 1
ATOM 3564 N N . ASN B 1 63 ? 8.050 31.399 -40.235 1.000 15.475 63 ASN A N 1
ATOM 3565 C CA . ASN B 1 63 ? 7.505 32.166 -39.124 1.000 15.583 63 ASN A CA 1
ATOM 3566 C C . ASN B 1 63 ? 7.132 33.562 -39.623 1.000 14.840 63 ASN A C 1
ATOM 3567 O O . ASN B 1 63 ? 7.976 34.457 -39.677 1.000 14.257 63 ASN A O 1
ATOM 3572 N N . VAL B 1 64 ? 5.853 33.742 -39.966 1.000 14.102 64 VAL A N 1
ATOM 3573 C CA . VAL B 1 64 ? 5.371 34.985 -40.550 1.000 13.641 64 VAL A CA 1
ATOM 3574 C C . VAL B 1 64 ? 5.047 35.993 -39.444 1.000 13.047 64 VAL A C 1
ATOM 3575 O O . VAL B 1 64 ? 5.211 35.698 -38.259 1.000 12.769 64 VAL A O 1
ATOM 3579 N N . GLU B 1 65 ? 4.584 37.185 -39.849 1.000 12.801 65 GLU A N 1
ATOM 3580 C CA . GLU B 1 65 ? 4.351 38.299 -38.940 1.000 12.695 65 GLU A CA 1
ATOM 3581 C C . GLU B 1 65 ? 2.859 38.490 -38.651 1.000 12.430 65 GLU A C 1
ATOM 3582 O O . GLU B 1 65 ? 2.504 39.326 -37.820 1.000 12.292 65 GLU A O 1
ATOM 3588 N N . SER B 1 66 ? 1.990 37.720 -39.329 1.000 12.194 66 SER A N 1
ATOM 3589 C CA . SER B 1 66 ? 0.551 37.766 -39.088 1.000 12.012 66 SER A CA 1
ATOM 3590 C C . SER B 1 66 ? -0.127 36.539 -39.696 1.000 11.961 66 SER A C 1
ATOM 3591 O O . SER B 1 66 ? 0.429 35.907 -40.587 1.000 12.303 66 SER A O 1
ATOM 3594 N N . GLU B 1 67 ? -1.347 36.229 -39.238 1.000 12.012 67 GLU A N 1
ATOM 3595 C CA . GLU B 1 67 ? -2.125 35.160 -39.851 1.000 12.029 67 GLU A CA 1
ATOM 3596 C C . GLU B 1 67 ? -2.465 35.513 -41.297 1.000 11.691 67 GLU A C 1
ATOM 3597 O O . GLU B 1 67 ? -2.580 34.623 -42.139 1.000 11.462 67 GLU A O 1
ATOM 3603 N N . PHE B 1 68 ? -2.653 36.811 -41.570 1.000 11.291 68 PHE A N 1
ATOM 3604 C CA . PHE B 1 68 ? -2.934 37.247 -42.930 1.000 11.282 68 PHE A CA 1
ATOM 3605 C C . PHE B 1 68 ? -1.816 36.745 -43.846 1.000 11.132 68 PHE A C 1
ATOM 3606 O O . PHE B 1 68 ? -2.083 36.209 -44.920 1.000 11.086 68 PHE A O 1
ATOM 3614 N N . SER B 1 69 ? -0.563 36.895 -43.395 1.000 11.397 69 SER A N 1
ATOM 3615 C CA . SER B 1 69 ? 0.587 36.449 -44.169 1.000 11.570 69 SER A CA 1
ATOM 3616 C C . SER B 1 69 ? 0.731 34.927 -44.154 1.000 11.650 69 SER A C 1
ATOM 3617 O O . SER B 1 69 ? 1.255 34.358 -45.108 1.000 12.298 69 SER A O 1
ATOM 3620 N N . ALA B 1 70 ? 0.282 34.274 -43.076 1.000 11.253 70 ALA A N 1
ATOM 3621 C CA . ALA B 1 70 ? 0.401 32.825 -42.974 1.000 11.035 70 ALA A CA 1
ATOM 3622 C C . ALA B 1 70 ? -0.320 32.160 -44.144 1.000 11.119 70 ALA A C 1
ATOM 3623 O O . ALA B 1 70 ? 0.275 31.368 -44.877 1.000 11.043 70 ALA A O 1
ATOM 3625 N N . ILE B 1 71 ? -1.603 32.505 -44.312 1.000 10.740 71 ILE A N 1
ATOM 3626 C CA . ILE B 1 71 ? -2.443 31.909 -45.339 1.000 10.971 71 ILE A CA 1
ATOM 3627 C C . ILE B 1 71 ? -2.052 32.445 -46.720 1.000 11.106 71 ILE A C 1
ATOM 3628 O O . ILE B 1 71 ? -2.097 31.703 -47.701 1.000 11.190 71 ILE A O 1
ATOM 3633 N N . SER B 1 72 ? -1.633 33.720 -46.785 1.000 11.094 72 SER A N 1
ATOM 3634 C CA . SER B 1 72 ? -1.256 34.360 -48.038 1.000 11.006 72 SER A CA 1
ATOM 3635 C C . SER B 1 72 ? -0.003 33.716 -48.629 1.000 11.195 72 SER A C 1
ATOM 3636 O O . SER B 1 72 ? 0.095 33.565 -49.844 1.000 11.138 72 SER A O 1
ATOM 3639 N N . ALA B 1 73 ? 0.961 33.369 -47.766 1.000 10.810 73 ALA A N 1
ATOM 3640 C CA . ALA B 1 73 ? 2.151 32.667 -48.225 1.000 10.797 73 ALA A CA 1
ATOM 3641 C C . ALA B 1 73 ? 1.764 31.308 -48.799 1.000 10.886 73 ALA A C 1
ATOM 3642 O O . ALA B 1 73 ? 2.382 30.847 -49.753 1.000 10.945 73 ALA A O 1
ATOM 3644 N N . LEU B 1 74 ? 0.731 30.681 -48.223 1.000 11.051 74 LEU A N 1
ATOM 3645 C CA . LEU B 1 74 ? 0.300 29.366 -48.680 1.000 11.343 74 LEU A CA 1
ATOM 3646 C C . LEU B 1 74 ? -0.401 29.455 -50.036 1.000 11.519 74 LEU A C 1
ATOM 3647 O O . LEU B 1 74 ? -0.328 28.516 -50.827 1.000 11.649 74 LEU A O 1
ATOM 3652 N N . VAL B 1 75 ? -1.064 30.587 -50.305 1.000 11.649 75 VAL A N 1
ATOM 3653 C CA . VAL B 1 75 ? -1.658 30.836 -51.611 1.000 11.971 75 VAL A CA 1
ATOM 3654 C C . VAL B 1 75 ? -0.552 30.840 -52.669 1.000 12.439 75 VAL A C 1
ATOM 3655 O O . VAL B 1 75 ? -0.660 30.155 -53.686 1.000 12.368 75 VAL A O 1
ATOM 3659 N N . GLY B 1 76 ? 0.515 31.609 -52.413 1.000 12.764 76 GLY A N 1
ATOM 3660 C CA . GLY B 1 76 ? 1.666 31.666 -53.303 1.000 12.898 76 GLY A CA 1
ATOM 3661 C C . GLY B 1 76 ? 2.294 30.286 -53.495 1.000 13.300 76 GLY A C 1
ATOM 3662 O O . GLY B 1 76 ? 2.540 29.861 -54.624 1.000 13.808 76 GLY A O 1
ATOM 3663 N N . ALA B 1 77 ? 2.515 29.584 -52.378 1.000 12.966 77 ALA A N 1
ATOM 3664 C CA . ALA B 1 77 ? 3.217 28.310 -52.384 1.000 13.125 77 ALA A CA 1
ATOM 3665 C C . ALA B 1 77 ? 2.396 27.245 -53.107 1.000 13.215 77 ALA A C 1
ATOM 3666 O O . ALA B 1 77 ? 2.944 26.457 -53.878 1.000 13.136 77 ALA A O 1
ATOM 3668 N N . SER B 1 78 ? 1.082 27.237 -52.856 1.000 12.902 78 SER A N 1
ATOM 3669 C CA . SER B 1 78 ? 0.191 26.261 -53.462 1.000 13.176 78 SER A CA 1
ATOM 3670 C C . SER B 1 78 ? 0.207 26.401 -54.984 1.000 13.294 78 SER A C 1
ATOM 3671 O O . SER B 1 78 ? 0.241 25.403 -55.700 1.000 13.377 78 SER A O 1
ATOM 3674 N N . ALA B 1 79 ? 0.199 27.652 -55.461 1.000 12.913 79 ALA A N 1
ATOM 3675 C CA . ALA B 1 79 ? 0.128 27.956 -56.880 1.000 13.237 79 ALA A CA 1
ATOM 3676 C C . ALA B 1 79 ? 1.417 27.560 -57.604 1.000 13.480 79 ALA A C 1
ATOM 3677 O O . ALA B 1 79 ? 1.405 27.369 -58.818 1.000 13.549 79 ALA A O 1
ATOM 3679 N N . VAL B 1 80 ? 2.524 27.454 -56.858 1.000 13.325 80 VAL A N 1
ATOM 3680 C CA . VAL B 1 80 ? 3.786 26.966 -57.397 1.000 13.289 80 VAL A CA 1
ATOM 3681 C C . VAL B 1 80 ? 3.737 25.439 -57.485 1.000 13.457 80 VAL A C 1
ATOM 3682 O O . VAL B 1 80 ? 4.452 24.837 -58.290 1.000 13.400 80 VAL A O 1
ATOM 3686 N N . GLY B 1 81 ? 2.886 24.821 -56.654 1.000 13.162 81 GLY A N 1
ATOM 3687 C CA . GLY B 1 81 ? 2.695 23.380 -56.691 1.000 13.522 81 GLY A CA 1
ATOM 3688 C C . GLY B 1 81 ? 3.073 22.682 -55.383 1.000 13.672 81 GLY A C 1
ATOM 3689 O O . GLY B 1 81 ? 3.087 21.452 -55.329 1.000 13.813 81 GLY A O 1
ATOM 3690 N N . ALA B 1 82 ? 3.353 23.462 -54.329 1.000 13.053 82 ALA A N 1
ATOM 3691 C CA . ALA B 1 82 ? 3.670 22.899 -53.025 1.000 12.715 82 ALA A CA 1
ATOM 3692 C C . ALA B 1 82 ? 2.404 22.390 -52.337 1.000 12.789 82 ALA A C 1
ATOM 3693 O O . ALA B 1 82 ? 1.348 23.013 -52.431 1.000 12.583 82 ALA A O 1
ATOM 3695 N N . ARG B 1 83 ? 2.534 21.259 -51.629 1.000 12.215 83 ARG A N 1
ATOM 3696 C CA . ARG B 1 83 ? 1.576 20.902 -50.593 1.000 12.304 83 ARG A CA 1
ATOM 3697 C C . ARG B 1 83 ? 1.768 21.873 -49.432 1.000 12.074 83 ARG A C 1
ATOM 3698 O O . ARG B 1 83 ? 2.901 22.114 -49.020 1.000 12.332 83 ARG A O 1
ATOM 3706 N N . THR B 1 84 ? 0.658 22.430 -48.923 1.000 11.943 84 THR A N 1
ATOM 3707 C CA . THR B 1 84 ? 0.715 23.523 -47.960 1.000 11.822 84 THR A CA 1
ATOM 3708 C C . THR B 1 84 ? -0.071 23.188 -46.693 1.000 11.830 84 THR A C 1
ATOM 3709 O O . THR B 1 84 ? -1.144 22.589 -46.751 1.000 12.055 84 THR A O 1
ATOM 3713 N N . TYR B 1 85 ? 0.464 23.628 -45.547 1.000 11.955 85 TYR A N 1
ATOM 3714 C CA . TYR B 1 85 ? -0.145 23.371 -44.252 1.000 11.962 85 TYR A CA 1
ATOM 3715 C C . TYR B 1 85 ? 0.062 24.563 -43.324 1.000 12.042 85 TYR A C 1
ATOM 3716 O O . TYR B 1 85 ? 1.125 25.175 -43.313 1.000 11.902 85 TYR A O 1
ATOM 3725 N N . SER B 1 86 ? -0.984 24.880 -42.552 1.000 12.191 86 SER A N 1
ATOM 3726 C CA . SER B 1 86 ? -0.854 25.731 -41.380 1.000 12.310 86 SER A CA 1
ATOM 3727 C C . SER B 1 86 ? -1.831 25.266 -40.303 1.000 12.073 86 SER A C 1
ATOM 3728 O O . SER B 1 86 ? -2.540 24.276 -40.476 1.000 12.404 86 SER A O 1
ATOM 3731 N N . ALA B 1 87 ? -1.827 25.977 -39.174 1.000 12.297 87 ALA A N 1
ATOM 3732 C CA . ALA B 1 87 ? -2.798 25.782 -38.113 1.000 12.135 87 ALA A CA 1
ATOM 3733 C C . ALA B 1 87 ? -3.113 27.142 -37.500 1.000 12.048 87 ALA A C 1
ATOM 3734 O O . ALA B 1 87 ? -2.240 28.001 -37.415 1.000 11.912 87 ALA A O 1
ATOM 3736 N N . THR B 1 88 ? -4.372 27.326 -37.089 1.000 12.096 88 THR A N 1
ATOM 3737 C CA . THR B 1 88 ? -4.810 28.607 -36.561 1.000 12.087 88 THR A CA 1
ATOM 3738 C C . THR B 1 88 ? -6.044 28.396 -35.684 1.000 12.024 88 THR A C 1
ATOM 3739 O O . THR B 1 88 ? -6.416 27.257 -35.385 1.000 11.815 88 THR A O 1
ATOM 3743 N N . THR B 1 89 ? -6.655 29.511 -35.265 1.000 11.619 89 THR A N 1
ATOM 3744 C CA . THR B 1 89 ? -7.813 29.504 -34.386 1.000 11.437 89 THR A CA 1
ATOM 3745 C C . THR B 1 89 ? -8.272 30.945 -34.167 1.000 11.067 89 THR A C 1
ATOM 3746 O O . THR B 1 89 ? -7.502 31.881 -34.357 1.000 10.471 89 THR A O 1
ATOM 3750 N N . SER B 1 90 ? -9.541 31.097 -33.768 1.000 10.950 90 SER A N 1
ATOM 3751 C CA . SER B 1 90 ? -10.016 32.287 -33.079 1.000 10.865 90 SER A CA 1
ATOM 3752 C C . SER B 1 90 ? -9.657 33.549 -33.862 1.000 10.718 90 SER A C 1
ATOM 3753 O O . SER B 1 90 ? -9.954 33.648 -35.051 1.000 10.724 90 SER A O 1
ATOM 3756 N N . GLN B 1 91 ? -9.011 34.505 -33.184 1.000 10.718 91 GLN A N 1
ATOM 3757 C CA . GLN B 1 91 ? -8.689 35.809 -33.744 1.000 10.558 91 GLN A CA 1
ATOM 3758 C C . GLN B 1 91 ? -7.896 35.639 -35.036 1.000 10.577 91 GLN A C 1
ATOM 3759 O O . GLN B 1 91 ? -8.051 36.424 -35.968 1.000 10.313 91 GLN A O 1
ATOM 3765 N N . GLY B 1 92 ? -7.047 34.606 -35.067 1.000 10.510 92 GLY A N 1
ATOM 3766 C CA . GLY B 1 92 ? -6.182 34.344 -36.205 1.000 10.594 92 GLY A CA 1
ATOM 3767 C C . GLY B 1 92 ? -6.986 33.964 -37.445 1.000 10.693 92 GLY A C 1
ATOM 3768 O O . GLY B 1 92 ? -6.729 34.481 -38.533 1.000 10.764 92 GLY A O 1
ATOM 3769 N N . LEU B 1 93 ? -7.958 33.062 -37.258 1.000 10.633 93 LEU A N 1
ATOM 3770 C CA . LEU B 1 93 ? -8.831 32.618 -38.333 1.000 10.814 93 LEU A CA 1
ATOM 3771 C C . LEU B 1 93 ? -9.696 33.780 -38.827 1.000 11.004 93 LEU A C 1
ATOM 3772 O O . LEU B 1 93 ? -9.968 33.882 -40.025 1.000 10.910 93 LEU A O 1
ATOM 3777 N N . LEU B 1 94 ? -10.122 34.653 -37.900 1.000 11.068 94 LEU A N 1
ATOM 3778 C CA . LEU B 1 94 ? -10.943 35.812 -38.234 1.000 10.843 94 LEU A CA 1
ATOM 3779 C C . LEU B 1 94 ? -10.158 36.790 -39.106 1.000 10.664 94 LEU A C 1
ATOM 3780 O O . LEU B 1 94 ? -10.709 37.379 -40.036 1.000 10.988 94 LEU A O 1
ATOM 3785 N N . LEU B 1 95 ? -8.882 37.003 -38.769 1.000 10.614 95 LEU A N 1
ATOM 3786 C CA . LEU B 1 95 ? -8.040 37.887 -39.561 1.000 10.445 95 LEU A CA 1
ATOM 3787 C C . LEU B 1 95 ? -7.919 37.334 -40.984 1.000 10.449 95 LEU A C 1
ATOM 3788 O O . LEU B 1 95 ? -7.859 38.098 -41.945 1.000 10.512 95 LEU A O 1
ATOM 3793 N N . MET B 1 96 ? -7.927 35.999 -41.114 1.000 10.480 96 MET A N 1
ATOM 3794 C CA . MET B 1 96 ? -7.725 35.330 -42.395 1.000 10.754 96 MET A CA 1
ATOM 3795 C C . MET B 1 96 ? -8.944 35.432 -43.319 1.000 10.571 96 MET A C 1
ATOM 3796 O O . MET B 1 96 ? -8.826 35.150 -44.511 1.000 10.436 96 MET A O 1
ATOM 3801 N N . HIS B 1 97 ? -10.107 35.815 -42.771 1.000 10.345 97 HIS A N 1
ATOM 3802 C CA . HIS B 1 97 ? -11.415 35.742 -43.421 1.000 10.345 97 HIS A CA 1
ATOM 3803 C C . HIS B 1 97 ? -11.345 36.047 -44.919 1.000 10.481 97 HIS A C 1
ATOM 3804 O O . HIS B 1 97 ? -11.825 35.259 -45.738 1.000 10.296 97 HIS A O 1
ATOM 3811 N N . GLU B 1 98 ? -10.769 37.205 -45.269 1.000 10.490 98 GLU A N 1
ATOM 3812 C CA . GLU B 1 98 ? -10.718 37.664 -46.651 1.000 10.560 98 GLU A CA 1
ATOM 3813 C C . GLU B 1 98 ? -9.929 36.682 -47.518 1.000 10.673 98 GLU A C 1
ATOM 3814 O O . GLU B 1 98 ? -10.324 36.390 -48.650 1.000 10.793 98 GLU A O 1
ATOM 3820 N N . VAL B 1 99 ? -8.805 36.190 -46.983 1.000 10.621 99 VAL A N 1
ATOM 3821 C CA . VAL B 1 99 ? -7.936 35.284 -47.718 1.000 10.704 99 VAL A CA 1
ATOM 3822 C C . VAL B 1 99 ? -8.587 33.907 -47.822 1.000 10.863 99 VAL A C 1
ATOM 3823 O O . VAL B 1 99 ? -8.285 33.154 -48.746 1.000 11.215 99 VAL A O 1
ATOM 3827 N N . LEU B 1 100 ? -9.459 33.561 -46.865 1.000 10.788 100 LEU A N 1
ATOM 3828 C CA . LEU B 1 100 ? -10.164 32.286 -46.937 1.000 10.709 100 LEU A CA 1
ATOM 3829 C C . LEU B 1 100 ? -11.018 32.250 -48.210 1.000 10.548 100 LEU A C 1
ATOM 3830 O O . LEU B 1 100 ? -10.957 31.289 -48.974 1.000 10.501 100 LEU A O 1
ATOM 3835 N N . PHE B 1 101 ? -11.801 33.314 -48.440 1.000 10.439 101 PHE A N 1
ATOM 3836 C CA . PHE B 1 101 ? -12.602 33.472 -49.649 1.000 10.512 101 PHE A CA 1
ATOM 3837 C C . PHE B 1 101 ? -11.722 33.408 -50.899 1.000 10.596 101 PHE A C 1
ATOM 3838 O O . PHE B 1 101 ? -12.094 32.771 -51.887 1.000 10.733 101 PHE A O 1
ATOM 3846 N N . ASN B 1 102 ? -10.564 34.083 -50.846 1.000 10.558 102 ASN A N 1
ATOM 3847 C CA . ASN B 1 102 ? -9.656 34.174 -51.979 1.000 11.111 102 ASN A CA 1
ATOM 3848 C C . ASN B 1 102 ? -9.109 32.789 -52.326 1.000 11.169 102 ASN A C 1
ATOM 3849 O O . ASN B 1 102 ? -9.127 32.396 -53.485 1.000 11.411 102 ASN A O 1
ATOM 3854 N N . ALA B 1 103 ? -8.631 32.054 -51.315 1.000 11.111 103 ALA A N 1
ATOM 3855 C CA . ALA B 1 103 ? -7.986 30.765 -51.524 1.000 11.485 103 ALA A CA 1
ATOM 3856 C C . ALA B 1 103 ? -8.956 29.747 -52.129 1.000 11.959 103 ALA A C 1
ATOM 3857 O O . ALA B 1 103 ? -8.581 28.983 -53.019 1.000 11.872 103 ALA A O 1
ATOM 3859 N N . ALA B 1 104 ? -10.198 29.727 -51.629 1.000 11.962 104 ALA A N 1
ATOM 3860 C CA . ALA B 1 104 ? -11.202 28.802 -52.138 1.000 12.123 104 ALA A CA 1
ATOM 3861 C C . ALA B 1 104 ? -11.604 29.169 -53.570 1.000 12.282 104 ALA A C 1
ATOM 3862 O O . ALA B 1 104 ? -11.886 28.292 -54.383 1.000 11.770 104 ALA A O 1
ATOM 3864 N N . GLY B 1 105 ? -11.630 30.473 -53.870 1.000 12.283 105 GLY A N 1
ATOM 3865 C CA . GLY B 1 105 ? -11.949 30.943 -55.209 1.000 12.418 105 GLY A CA 1
ATOM 3866 C C . GLY B 1 105 ? -10.811 30.681 -56.195 1.000 12.935 105 GLY A C 1
ATOM 3867 O O . GLY B 1 105 ? -11.045 30.539 -57.393 1.000 13.117 105 GLY A O 1
ATOM 3868 N N . MET B 1 106 ? -9.579 30.621 -55.677 1.000 13.075 106 MET A N 1
ATOM 3869 C CA . MET B 1 106 ? -8.406 30.286 -56.475 1.000 13.527 106 MET A CA 1
ATOM 3870 C C . MET B 1 106 ? -8.308 28.771 -56.645 1.000 13.107 106 MET A C 1
ATOM 3871 O O . MET B 1 106 ? -7.472 28.286 -57.405 1.000 13.541 106 MET A O 1
ATOM 3876 N N . ARG B 1 107 ? -9.167 28.036 -55.927 1.000 12.669 107 ARG A N 1
ATOM 3877 C CA . ARG B 1 107 ? -9.263 26.586 -56.016 1.000 12.518 107 ARG A CA 1
ATOM 3878 C C . ARG B 1 107 ? -7.928 25.950 -55.623 1.000 12.804 107 ARG A C 1
ATOM 3879 O O . ARG B 1 107 ? -7.452 25.028 -56.285 1.000 12.827 107 ARG A O 1
ATOM 3887 N N . LEU B 1 108 ? -7.339 26.453 -54.530 1.000 12.567 108 LEU A N 1
ATOM 3888 C CA . LEU B 1 108 ? -6.041 25.988 -54.066 1.000 12.762 108 LEU A CA 1
ATOM 3889 C C . LEU B 1 108 ? -6.242 25.091 -52.848 1.000 12.721 108 LEU A C 1
ATOM 3890 O O . LEU B 1 108 ? -6.819 25.528 -51.852 1.000 12.648 108 LEU A O 1
ATOM 3895 N N . PRO B 1 109 ? -5.776 23.817 -52.892 1.000 12.752 109 PRO A N 1
ATOM 3896 C CA . PRO B 1 109 ? -6.053 22.851 -51.823 1.000 12.483 109 PRO A CA 1
ATOM 3897 C C . PRO B 1 109 ? -5.173 22.961 -50.577 1.000 12.357 109 PRO A C 1
ATOM 3898 O O . PRO B 1 109 ? -4.552 21.984 -50.158 1.000 12.151 109 PRO A O 1
ATOM 3902 N N . ILE B 1 110 ? -5.156 24.159 -49.982 1.000 12.085 110 ILE A N 1
ATOM 3903 C CA . ILE B 1 110 ? -4.454 24.442 -48.738 1.000 11.718 110 ILE A CA 1
ATOM 3904 C C . ILE B 1 110 ? -5.206 23.784 -47.581 1.000 11.899 110 ILE A C 1
ATOM 3905 O O . ILE B 1 110 ? -6.434 23.831 -47.533 1.000 12.034 110 ILE A O 1
ATOM 3910 N N . VAL B 1 111 ? -4.454 23.197 -46.639 1.000 11.955 111 VAL A N 1
ATOM 3911 C CA . VAL B 1 111 ? -5.023 22.527 -45.476 1.000 12.224 111 VAL A CA 1
ATOM 3912 C C . VAL B 1 111 ? -4.563 23.233 -44.199 1.000 12.429 111 VAL A C 1
ATOM 3913 O O . VAL B 1 111 ? -3.388 23.571 -44.055 1.000 12.188 111 VAL A O 1
ATOM 3917 N N . MET B 1 112 ? -5.508 23.449 -43.274 1.000 12.367 112 MET A N 1
ATOM 3918 C CA . MET B 1 112 ? -5.178 23.960 -41.954 1.000 12.818 112 MET A CA 1
ATOM 3919 C C . MET B 1 112 ? -5.916 23.163 -40.885 1.000 12.569 112 MET A C 1
ATOM 3920 O O . MET B 1 112 ? -7.061 22.761 -41.084 1.000 12.994 112 MET A O 1
ATOM 3925 N N . THR B 1 113 ? -5.235 22.934 -39.757 1.000 12.376 113 THR A N 1
ATOM 3926 C CA . THR B 1 113 ? -5.893 22.504 -38.534 1.000 12.272 113 THR A CA 1
ATOM 3927 C C . THR B 1 113 ? -6.394 23.751 -37.810 1.000 12.132 113 THR A C 1
ATOM 3928 O O . THR B 1 113 ? -5.663 24.730 -37.688 1.000 12.252 113 THR A O 1
ATOM 3932 N N . VAL B 1 114 ? -7.656 23.717 -37.374 1.000 11.966 114 VAL A N 1
ATOM 3933 C CA . VAL B 1 114 ? -8.203 24.784 -36.551 1.000 12.171 114 VAL A CA 1
ATOM 3934 C C . VAL B 1 114 ? -8.427 24.231 -35.144 1.000 12.104 114 VAL A C 1
ATOM 3935 O O . VAL B 1 114 ? -9.162 23.261 -34.968 1.000 12.299 114 VAL A O 1
ATOM 3939 N N . ALA B 1 115 ? -7.768 24.846 -34.154 1.000 11.981 115 ALA A N 1
ATOM 3940 C CA . ALA B 1 115 ? -7.963 24.490 -32.757 1.000 12.186 115 ALA A CA 1
ATOM 3941 C C . ALA B 1 115 ? -8.985 25.439 -32.135 1.000 12.253 115 ALA A C 1
ATOM 3942 O O . ALA B 1 115 ? -8.616 26.412 -31.483 1.000 12.463 115 ALA A O 1
ATOM 3944 N N . ASN B 1 116 ? -10.271 25.113 -32.326 1.000 12.441 116 ASN A N 1
ATOM 3945 C CA . ASN B 1 116 ? -11.396 26.020 -32.123 1.000 12.291 116 ASN A CA 1
ATOM 3946 C C . ASN B 1 116 ? -11.313 26.744 -30.782 1.000 12.235 116 ASN A C 1
ATOM 3947 O O . ASN B 1 116 ? -11.199 26.111 -29.730 1.000 12.604 116 ASN A O 1
ATOM 3952 N N . ARG B 1 117 ? -11.409 28.079 -30.850 1.000 11.996 117 ARG A N 1
ATOM 3953 C CA . ARG B 1 117 ? -11.441 28.945 -29.683 1.000 11.721 117 ARG A CA 1
ATOM 3954 C C . ARG B 1 117 ? -12.392 30.119 -29.927 1.000 11.459 117 ARG A C 1
ATOM 3955 O O . ARG B 1 117 ? -12.539 30.586 -31.056 1.000 11.097 117 ARG A O 1
ATOM 3963 N N . ALA B 1 118 ? -13.010 30.590 -28.834 1.000 11.182 118 ALA A N 1
ATOM 3964 C CA . ALA B 1 118 ? -13.957 31.697 -28.810 1.000 11.327 118 ALA A CA 1
ATOM 3965 C C . ALA B 1 118 ? -13.337 32.986 -29.350 1.000 11.365 118 ALA A C 1
ATOM 3966 O O . ALA B 1 118 ? -12.113 33.129 -29.395 1.000 11.210 118 ALA A O 1
ATOM 3968 N N . VAL B 1 119 ? -14.214 33.932 -29.728 1.000 11.365 119 VAL A N 1
ATOM 3969 C CA . VAL B 1 119 ? -13.814 35.142 -30.430 1.000 11.702 119 VAL A CA 1
ATOM 3970 C C . VAL B 1 119 ? -14.193 36.390 -29.625 1.000 11.914 119 VAL A C 1
ATOM 3971 O O . VAL B 1 119 ? -15.200 36.421 -28.915 1.000 12.150 119 VAL A O 1
ATOM 3975 N N . SER B 1 120 ? -13.354 37.420 -29.772 1.000 12.008 120 SER A N 1
ATOM 3976 C CA . SER B 1 120 ? -13.462 38.713 -29.115 1.000 12.227 120 SER A CA 1
ATOM 3977 C C . SER B 1 120 ? -14.569 39.536 -29.782 1.000 12.264 120 SER A C 1
ATOM 3978 O O . SER B 1 120 ? -14.812 39.373 -30.976 1.000 12.027 120 SER A O 1
ATOM 3981 N N . ALA B 1 121 ? -15.248 40.422 -29.030 1.000 12.198 121 ALA A N 1
ATOM 3982 C CA . ALA B 1 121 ? -14.999 40.718 -27.626 1.000 12.401 121 ALA A CA 1
ATOM 3983 C C . ALA B 1 121 ? -16.143 40.200 -26.759 1.000 12.532 121 ALA A C 1
ATOM 3984 O O . ALA B 1 121 ? -17.258 40.001 -27.245 1.000 12.506 121 ALA A O 1
ATOM 3986 N N . PRO B 1 122 ? -15.909 39.985 -25.442 1.000 12.891 122 PRO A N 1
ATOM 3987 C CA . PRO B 1 122 ? -14.578 40.144 -24.850 1.000 12.812 122 PRO A CA 1
ATOM 3988 C C . PRO B 1 122 ? -13.654 38.988 -25.221 1.000 12.735 122 PRO A C 1
ATOM 3989 O O . PRO B 1 122 ? -14.113 37.886 -25.503 1.000 12.967 122 PRO A O 1
ATOM 3993 N N . ILE B 1 123 ? -12.346 39.259 -25.216 1.000 12.689 123 ILE A N 1
ATOM 3994 C CA . ILE B 1 123 ? -11.343 38.249 -25.516 1.000 12.588 123 ILE A CA 1
ATOM 3995 C C . ILE B 1 123 ? -11.456 37.098 -24.511 1.000 12.774 123 ILE A C 1
ATOM 3996 O O . ILE B 1 123 ? -11.740 37.312 -23.333 1.000 13.191 123 ILE A O 1
ATOM 4001 N N . ASN B 1 124 ? -11.239 35.876 -25.014 1.000 12.376 124 ASN A N 1
ATOM 4002 C CA . ASN B 1 124 ? -11.430 34.624 -24.298 1.000 12.223 124 ASN A CA 1
ATOM 4003 C C . ASN B 1 124 ? -10.615 33.565 -25.040 1.000 12.141 124 ASN A C 1
ATOM 4004 O O . ASN B 1 124 ? -10.698 33.482 -26.262 1.000 11.788 124 ASN A O 1
ATOM 4009 N N . ILE B 1 125 ? -9.828 32.767 -24.304 1.000 12.291 125 ILE A N 1
ATOM 4010 C CA . ILE B 1 125 ? -8.858 31.873 -24.927 1.000 12.674 125 ILE A CA 1
ATOM 4011 C C . ILE B 1 125 ? -9.362 30.431 -24.989 1.000 13.010 125 ILE A C 1
ATOM 4012 O O . ILE B 1 125 ? -8.618 29.545 -25.414 1.000 13.138 125 ILE A O 1
ATOM 4017 N N . TRP B 1 126 ? -10.623 30.197 -24.599 1.000 13.355 126 TRP A N 1
ATOM 4018 C CA . TRP B 1 126 ? -11.096 28.829 -24.425 1.000 13.876 126 TRP A CA 1
ATOM 4019 C C . TRP B 1 126 ? -11.978 28.389 -25.597 1.000 13.380 126 TRP A C 1
ATOM 4020 O O . TRP B 1 126 ? -12.251 29.176 -26.497 1.000 13.627 126 TRP A O 1
ATOM 4031 N N . ASN B 1 127 ? -12.410 27.121 -25.581 1.000 13.076 127 ASN A N 1
ATOM 4032 C CA . ASN B 1 127 ? -13.046 26.475 -26.725 1.000 12.810 127 ASN A CA 1
ATOM 4033 C C . ASN B 1 127 ? -14.475 26.971 -26.954 1.000 12.799 127 ASN A C 1
ATOM 4034 O O . ASN B 1 127 ? -15.283 27.030 -26.032 1.000 12.413 127 ASN A O 1
ATOM 4039 N N . ASP B 1 128 ? -14.750 27.342 -28.211 1.000 12.875 128 ASP A N 1
ATOM 4040 C CA . ASP B 1 128 ? -16.065 27.270 -28.834 1.000 13.168 128 ASP A CA 1
ATOM 4041 C C . ASP B 1 128 ? -15.836 27.166 -30.341 1.000 13.153 128 ASP A C 1
ATOM 4042 O O . ASP B 1 128 ? -14.685 27.134 -30.771 1.000 12.975 128 ASP A O 1
ATOM 4047 N N . HIS B 1 129 ? -16.919 27.067 -31.125 1.000 12.591 129 HIS A N 1
ATOM 4048 C CA . HIS B 1 129 ? -16.795 26.823 -32.556 1.000 12.708 129 HIS A CA 1
ATOM 4049 C C . HIS B 1 129 ? -17.067 28.089 -33.361 1.000 12.609 129 HIS A C 1
ATOM 4050 O O . HIS B 1 129 ? -17.138 28.025 -34.583 1.000 12.394 129 HIS A O 1
ATOM 4057 N N . GLN B 1 130 ? -17.223 29.232 -32.679 1.000 12.757 130 GLN A N 1
ATOM 4058 C CA . GLN B 1 130 ? -17.618 30.457 -33.361 1.000 12.918 130 GLN A CA 1
ATOM 4059 C C . GLN B 1 130 ? -16.616 30.816 -34.457 1.000 12.591 130 GLN A C 1
ATOM 4060 O O . GLN B 1 130 ? -17.005 31.340 -35.496 1.000 12.660 130 GLN A O 1
ATOM 4066 N N . ASP B 1 131 ? -15.329 30.523 -34.225 1.000 12.375 131 ASP A N 1
ATOM 4067 C CA . ASP B 1 131 ? -14.266 30.923 -35.137 1.000 11.977 131 ASP A CA 1
ATOM 4068 C C . ASP B 1 131 ? -14.484 30.316 -36.527 1.000 11.890 131 ASP A C 1
ATOM 4069 O O . ASP B 1 131 ? -14.553 31.043 -37.515 1.000 11.699 131 ASP A O 1
ATOM 4074 N N . SER B 1 132 ? -14.594 28.983 -36.602 1.000 11.967 132 SER A N 1
ATOM 4075 C CA . SER B 1 132 ? -14.726 28.293 -37.879 1.000 12.099 132 SER A CA 1
ATOM 4076 C C . SER B 1 132 ? -16.141 28.433 -38.444 1.000 12.012 132 SER A C 1
ATOM 4077 O O . SER B 1 132 ? -16.316 28.575 -39.654 1.000 12.219 132 SER A O 1
ATOM 4080 N N . ILE B 1 133 ? -17.150 28.398 -37.567 1.000 12.027 133 ILE A N 1
ATOM 4081 C CA . ILE B 1 133 ? -18.541 28.493 -37.994 1.000 12.128 133 ILE A CA 1
ATOM 4082 C C . ILE B 1 133 ? -18.769 29.821 -38.721 1.000 12.167 133 ILE A C 1
ATOM 4083 O O . ILE B 1 133 ? -19.493 29.868 -39.715 1.000 12.124 133 ILE A O 1
ATOM 4088 N N . ALA B 1 134 ? -18.109 30.887 -38.248 1.000 11.823 134 ALA A N 1
ATOM 4089 C CA . ALA B 1 134 ? -18.204 32.202 -38.865 1.000 11.954 134 ALA A CA 1
ATOM 4090 C C . ALA B 1 134 ? -17.615 32.204 -40.277 1.000 11.997 134 ALA A C 1
ATOM 4091 O O . ALA B 1 134 ? -17.817 33.166 -41.017 1.000 11.981 134 ALA A O 1
ATOM 4093 N N . GLN B 1 135 ? -16.888 31.135 -40.645 1.000 11.913 135 GLN A N 1
ATOM 4094 C CA . GLN B 1 135 ? -16.260 31.051 -41.959 1.000 11.960 135 GLN A CA 1
ATOM 4095 C C . GLN B 1 135 ? -17.069 30.174 -42.920 1.000 12.275 135 GLN A C 1
ATOM 4096 O O . GLN B 1 135 ? -16.557 29.761 -43.961 1.000 12.180 135 GLN A O 1
ATOM 4102 N N . ARG B 1 136 ? -18.343 29.914 -42.599 1.000 12.637 136 ARG A N 1
ATOM 4103 C CA . ARG B 1 136 ? -19.104 28.890 -43.308 1.000 13.092 136 ARG A CA 1
ATOM 4104 C C . ARG B 1 136 ? -19.467 29.307 -44.739 1.000 13.519 136 ARG A C 1
ATOM 4105 O O . ARG B 1 136 ? -20.038 28.503 -45.474 1.000 13.645 136 ARG A O 1
ATOM 4113 N N . ASP B 1 137 ? -19.137 30.542 -45.140 1.000 14.144 137 ASP A N 1
ATOM 4114 C CA . ASP B 1 137 ? -19.399 30.996 -46.501 1.000 14.861 137 ASP A CA 1
ATOM 4115 C C . ASP B 1 137 ? -18.121 31.028 -47.345 1.000 14.352 137 ASP A C 1
ATOM 4116 O O . ASP B 1 137 ? -18.198 31.226 -48.555 1.000 14.838 137 ASP A O 1
ATOM 4121 N N . THR B 1 138 ? -16.954 30.816 -46.719 1.000 13.418 138 THR A N 1
ATOM 4122 C CA . THR B 1 138 ? -15.667 31.097 -47.350 1.000 12.636 138 THR A CA 1
ATOM 4123 C C . THR B 1 138 ? -15.326 30.088 -48.449 1.000 12.151 138 THR A C 1
ATOM 4124 O O . THR B 1 138 ? -14.430 30.337 -49.254 1.000 11.705 138 THR A O 1
ATOM 4128 N N . GLY B 1 139 ? -16.020 28.944 -48.465 1.000 11.604 139 GLY A N 1
ATOM 4129 C CA . GLY B 1 139 ? -15.814 27.954 -49.508 1.000 11.597 139 GLY A CA 1
ATOM 4130 C C . GLY B 1 139 ? -14.782 26.897 -49.114 1.000 11.552 139 GLY A C 1
ATOM 4131 O O . GLY B 1 139 ? -14.318 26.132 -49.962 1.000 11.826 139 GLY A O 1
ATOM 4132 N N . TRP B 1 140 ? -14.436 26.853 -47.823 1.000 11.234 140 TRP A N 1
ATOM 4133 C CA . TRP B 1 140 ? -13.520 25.847 -47.307 1.000 11.203 140 TRP A CA 1
ATOM 4134 C C . TRP B 1 140 ? -14.278 24.603 -46.852 1.000 11.529 140 TRP A C 1
ATOM 4135 O O . TRP B 1 140 ? -15.355 24.708 -46.270 1.000 11.266 140 TRP A O 1
ATOM 4146 N N . LEU B 1 141 ? -13.671 23.433 -47.100 1.000 11.723 141 LEU A N 1
ATOM 4147 C CA . LEU B 1 141 ? -14.045 22.192 -46.438 1.000 12.480 141 LEU A CA 1
ATOM 4148 C C . LEU B 1 141 ? -13.965 22.406 -44.931 1.000 12.570 141 LEU A C 1
ATOM 4149 O O . LEU B 1 141 ? -13.028 23.039 -44.446 1.000 12.381 141 LEU A O 1
ATOM 4154 N N . GLN B 1 142 ? -14.946 21.867 -44.196 1.000 12.785 142 GLN A N 1
ATOM 4155 C CA . GLN B 1 142 ? -14.924 21.932 -42.743 1.000 13.188 142 GLN A CA 1
ATOM 4156 C C . GLN B 1 142 ? -15.304 20.571 -42.164 1.000 13.277 142 GLN A C 1
ATOM 4157 O O . GLN B 1 142 ? -16.452 20.145 -42.271 1.000 12.994 142 GLN A O 1
ATOM 4163 N N . LEU B 1 143 ? -14.319 19.907 -41.551 1.000 13.223 143 LEU A N 1
ATOM 4164 C CA . LEU B 1 143 ? -14.520 18.640 -40.863 1.000 13.714 143 LEU A CA 1
ATOM 4165 C C . LEU B 1 143 ? -14.188 18.833 -39.383 1.000 13.450 143 LEU A C 1
ATOM 4166 O O . LEU B 1 143 ? -13.237 19.540 -39.055 1.000 13.135 143 LEU A O 1
ATOM 4171 N N . TYR B 1 144 ? -14.979 18.199 -38.503 1.000 13.231 144 TYR A N 1
ATOM 4172 C CA . TYR B 1 144 ? -14.865 18.356 -37.060 1.000 13.540 144 TYR A CA 1
ATOM 4173 C C . TYR B 1 144 ? -14.543 17.009 -36.417 1.000 13.919 144 TYR A C 1
ATOM 4174 O O . TYR B 1 144 ? -15.333 16.071 -36.527 1.000 13.537 144 TYR A O 1
ATOM 4183 N N . ALA B 1 145 ? -13.382 16.943 -35.744 1.000 13.927 145 ALA A N 1
ATOM 4184 C CA . ALA B 1 145 ? -12.877 15.718 -35.138 1.000 14.385 145 ALA A CA 1
ATOM 4185 C C . ALA B 1 145 ? -13.342 15.595 -33.688 1.000 14.755 145 ALA A C 1
ATOM 4186 O O . ALA B 1 145 ? -13.469 16.591 -32.983 1.000 14.645 145 ALA A O 1
ATOM 4188 N N . GLU B 1 146 ? -13.535 14.345 -33.246 1.000 15.363 146 GLU A N 1
ATOM 4189 C CA . GLU B 1 146 ? -14.094 14.029 -31.940 1.000 15.907 146 GLU A CA 1
ATOM 4190 C C . GLU B 1 146 ? -12.990 13.725 -30.925 1.000 15.442 146 GLU A C 1
ATOM 4191 O O . GLU B 1 146 ? -13.162 13.974 -29.733 1.000 15.367 146 GLU A O 1
ATOM 4197 N N . ASP B 1 147 ? -11.865 13.171 -31.392 1.000 14.867 147 ASP A N 1
ATOM 4198 C CA . ASP B 1 147 ? -10.798 12.778 -30.484 1.000 14.516 147 ASP A CA 1
ATOM 4199 C C . ASP B 1 147 ? -9.445 13.040 -31.137 1.000 14.008 147 ASP A C 1
ATOM 4200 O O . ASP B 1 147 ? -9.383 13.521 -32.265 1.000 13.594 147 ASP A O 1
ATOM 4205 N N . VAL B 1 148 ? -8.368 12.709 -30.414 1.000 13.607 148 VAL A N 1
ATOM 4206 C CA . VAL B 1 148 ? -7.021 12.950 -30.909 1.000 13.366 148 VAL A CA 1
ATOM 4207 C C . VAL B 1 148 ? -6.754 12.066 -32.128 1.000 13.061 148 VAL A C 1
ATOM 4208 O O . VAL B 1 148 ? -6.190 12.530 -33.113 1.000 13.121 148 VAL A O 1
ATOM 4212 N N . GLN B 1 149 ? -7.170 10.795 -32.059 1.000 13.149 149 GLN A N 1
ATOM 4213 C CA . GLN B 1 149 ? -6.965 9.875 -33.168 1.000 13.052 149 GLN A CA 1
ATOM 4214 C C . GLN B 1 149 ? -7.555 10.460 -34.451 1.000 12.930 149 GLN A C 1
ATOM 4215 O O . GLN B 1 149 ? -6.909 10.467 -35.498 1.000 12.716 149 GLN A O 1
ATOM 4221 N N . GLU B 1 150 ? -8.800 10.934 -34.356 1.000 13.053 150 GLU A N 1
ATOM 4222 C CA . GLU B 1 150 ? -9.519 11.435 -35.512 1.000 13.283 150 GLU A CA 1
ATOM 4223 C C . GLU B 1 150 ? -8.888 12.740 -35.995 1.000 12.785 150 GLU A C 1
ATOM 4224 O O . GLU B 1 150 ? -8.776 12.956 -37.200 1.000 12.388 150 GLU A O 1
ATOM 4230 N N . ALA B 1 151 ? -8.466 13.591 -35.046 1.000 12.293 151 ALA A N 1
ATOM 4231 C CA . ALA B 1 151 ? -7.910 14.896 -35.380 1.000 12.141 151 ALA A CA 1
ATOM 4232 C C . ALA B 1 151 ? -6.627 14.739 -36.195 1.000 12.102 151 ALA A C 1
ATOM 4233 O O . ALA B 1 151 ? -6.395 15.486 -37.145 1.000 11.625 151 ALA A O 1
ATOM 4235 N N . ALA B 1 152 ? -5.792 13.770 -35.797 1.000 12.082 152 ALA A N 1
ATOM 4236 C CA . ALA B 1 152 ? -4.522 13.542 -36.465 1.000 12.153 152 ALA A CA 1
ATOM 4237 C C . ALA B 1 152 ? -4.754 12.875 -37.820 1.000 12.218 152 ALA A C 1
ATOM 4238 O O . ALA B 1 152 ? -4.217 13.324 -38.827 1.000 12.378 152 ALA A O 1
ATOM 4240 N N . ASP B 1 153 ? -5.580 11.820 -37.840 1.000 12.587 153 ASP A N 1
ATOM 4241 C CA . ASP B 1 153 ? -5.888 11.084 -39.059 1.000 12.639 153 ASP A CA 1
ATOM 4242 C C . ASP B 1 153 ? -6.563 11.999 -40.082 1.000 12.826 153 ASP A C 1
ATOM 4243 O O . ASP B 1 153 ? -6.493 11.748 -41.283 1.000 12.354 153 ASP A O 1
ATOM 4248 N N . MET B 1 154 ? -7.199 13.075 -39.598 1.000 13.125 154 MET A N 1
ATOM 4249 C CA . MET B 1 154 ? -7.962 13.971 -40.452 1.000 13.714 154 MET A CA 1
ATOM 4250 C C . MET B 1 154 ? -7.036 14.761 -41.378 1.000 13.418 154 MET A C 1
ATOM 4251 O O . MET B 1 154 ? -7.459 15.211 -42.441 1.000 13.869 154 MET A O 1
ATOM 4256 N N . VAL B 1 155 ? -5.774 14.927 -40.969 1.000 12.856 155 VAL A N 1
ATOM 4257 C CA . VAL B 1 155 ? -4.816 15.707 -41.738 1.000 12.540 155 VAL A CA 1
ATOM 4258 C C . VAL B 1 155 ? -4.555 15.040 -43.094 1.000 12.526 155 VAL A C 1
ATOM 4259 O O . VAL B 1 155 ? -4.793 15.660 -44.131 1.000 12.194 155 VAL A O 1
ATOM 4263 N N . PRO B 1 156 ? -4.075 13.772 -43.165 1.000 12.481 156 PRO A N 1
ATOM 4264 C CA . PRO B 1 156 ? -3.926 13.099 -44.459 1.000 12.709 156 PRO A CA 1
ATOM 4265 C C . PRO B 1 156 ? -5.236 12.953 -45.231 1.000 12.913 156 PRO A C 1
ATOM 4266 O O . PRO B 1 156 ? -5.241 13.023 -46.459 1.000 12.915 156 PRO A O 1
ATOM 4270 N N . GLN B 1 157 ? -6.345 12.751 -44.509 1.000 13.230 157 GLN A N 1
ATOM 4271 C CA . GLN B 1 157 ? -7.640 12.592 -45.157 1.000 13.508 157 GLN A CA 1
ATOM 4272 C C . GLN B 1 157 ? -8.003 13.873 -45.913 1.000 13.728 157 GLN A C 1
ATOM 4273 O O . GLN B 1 157 ? -8.402 13.810 -47.077 1.000 13.077 157 GLN A O 1
ATOM 4279 N N . ILE B 1 158 ? -7.862 15.029 -45.246 1.000 13.908 158 ILE A N 1
ATOM 4280 C CA . ILE B 1 158 ? -8.273 16.295 -45.842 1.000 14.840 158 ILE A CA 1
ATOM 4281 C C . ILE B 1 158 ? -7.358 16.656 -47.011 1.000 14.059 158 ILE A C 1
ATOM 4282 O O . ILE B 1 158 ? -7.836 17.158 -48.023 1.000 13.786 158 ILE A O 1
ATOM 4287 N N . PHE B 1 159 ? -6.050 16.387 -46.880 1.000 13.599 159 PHE A N 1
ATOM 4288 C CA . PHE B 1 159 ? -5.144 16.540 -48.012 1.000 13.362 159 PHE A CA 1
ATOM 4289 C C . PHE B 1 159 ? -5.673 15.757 -49.214 1.000 13.402 159 PHE A C 1
ATOM 4290 O O . PHE B 1 159 ? -5.691 16.277 -50.325 1.000 13.311 159 PHE A O 1
ATOM 4298 N N . LYS B 1 160 ? -6.100 14.506 -48.988 1.000 13.613 160 LYS A N 1
ATOM 4299 C CA . LYS B 1 160 ? -6.521 13.649 -50.088 1.000 14.016 160 LYS A CA 1
ATOM 4300 C C . LYS B 1 160 ? -7.784 14.208 -50.745 1.000 14.185 160 LYS A C 1
ATOM 4301 O O . LYS B 1 160 ? -7.887 14.237 -51.973 1.000 14.432 160 LYS A O 1
ATOM 4307 N N . ILE B 1 161 ? -8.732 14.662 -49.920 1.000 13.904 161 ILE A N 1
ATOM 4308 C CA . ILE B 1 161 ? -9.982 15.221 -50.414 1.000 13.795 161 ILE A CA 1
ATOM 4309 C C . ILE B 1 161 ? -9.706 16.521 -51.166 1.000 14.048 161 ILE A C 1
ATOM 4310 O O . ILE B 1 161 ? -10.092 16.663 -52.328 1.000 13.948 161 ILE A O 1
ATOM 4315 N N . ALA B 1 162 ? -9.033 17.461 -50.489 1.000 13.965 162 ALA A N 1
ATOM 4316 C CA . ALA B 1 162 ? -8.824 18.809 -51.001 1.000 13.999 162 ALA A CA 1
ATOM 4317 C C . ALA B 1 162 ? -8.129 18.766 -52.361 1.000 14.107 162 ALA A C 1
ATOM 4318 O O . ALA B 1 162 ? -8.533 19.462 -53.289 1.000 13.365 162 ALA A O 1
ATOM 4320 N N . GLU B 1 163 ? -7.097 17.918 -52.470 1.000 14.654 163 GLU A N 1
ATOM 4321 C CA . GLU B 1 163 ? -6.216 17.902 -53.630 1.000 15.307 163 GLU A CA 1
ATOM 4322 C C . GLU B 1 163 ? -6.815 17.112 -54.793 1.000 15.896 163 GLU A C 1
ATOM 4323 O O . GLU B 1 163 ? -6.269 17.147 -55.891 1.000 15.587 163 GLU A O 1
ATOM 4329 N N . ASP B 1 164 ? -7.917 16.391 -54.556 1.000 16.570 164 ASP A N 1
ATOM 4330 C CA . ASP B 1 164 ? -8.572 15.634 -55.614 1.000 17.878 164 ASP A CA 1
ATOM 4331 C C . ASP B 1 164 ? -8.996 16.584 -56.733 1.000 18.029 164 ASP A C 1
ATOM 4332 O O . ASP B 1 164 ? -9.524 17.658 -56.458 1.000 16.589 164 ASP A O 1
ATOM 4337 N N . LYS B 1 165 ? -8.779 16.160 -57.989 1.000 19.118 165 LYS A N 1
ATOM 4338 C CA . LYS B 1 165 ? -8.981 16.991 -59.172 1.000 20.990 165 LYS A CA 1
ATOM 4339 C C . LYS B 1 165 ? -10.437 17.441 -59.319 1.000 20.121 165 LYS A C 1
ATOM 4340 O O . LYS B 1 165 ? -10.701 18.443 -59.980 1.000 20.299 165 LYS A O 1
ATOM 4346 N N . ASP B 1 166 ? -11.377 16.693 -58.728 1.000 19.595 166 ASP A N 1
ATOM 4347 C CA . ASP B 1 166 ? -12.791 17.037 -58.793 1.000 19.489 166 ASP A CA 1
ATOM 4348 C C . ASP B 1 166 ? -13.190 17.975 -57.654 1.000 18.204 166 ASP A C 1
ATOM 4349 O O . ASP B 1 166 ? -14.327 18.451 -57.621 1.000 18.305 166 ASP A O 1
ATOM 4354 N N . VAL B 1 167 ? -12.261 18.230 -56.722 1.000 16.027 167 VAL A N 1
ATOM 4355 C CA . VAL B 1 167 ? -12.563 19.038 -55.550 1.000 15.064 167 VAL A CA 1
ATOM 4356 C C . VAL B 1 167 ? -11.777 20.346 -55.632 1.000 14.429 167 VAL A C 1
ATOM 4357 O O . VAL B 1 167 ? -12.353 21.389 -55.928 1.000 14.085 167 VAL A O 1
ATOM 4361 N N . LEU B 1 168 ? -10.464 20.279 -55.373 1.000 13.724 168 LEU A N 1
ATOM 4362 C CA . LEU B 1 168 ? -9.590 21.444 -55.423 1.000 13.336 168 LEU A CA 1
ATOM 4363 C C . LEU B 1 168 ? -10.216 22.602 -54.645 1.000 13.273 168 LEU A C 1
ATOM 4364 O O . LEU B 1 168 ? -10.481 23.674 -55.189 1.000 13.256 168 LEU A O 1
ATOM 4369 N N . LEU B 1 169 ? -10.484 22.337 -53.362 1.000 12.795 169 LEU A N 1
ATOM 4370 C CA . LEU B 1 169 ? -10.923 23.340 -52.410 1.000 12.455 169 LEU A CA 1
ATOM 4371 C C . LEU B 1 169 ? -10.026 23.219 -51.186 1.000 12.392 169 LEU A C 1
ATOM 4372 O O . LEU B 1 169 ? -9.615 22.115 -50.829 1.000 12.589 169 LEU A O 1
ATOM 4377 N N . PRO B 1 170 ? -9.686 24.341 -50.514 1.000 12.182 170 PRO A N 1
ATOM 4378 C CA . PRO B 1 170 ? -8.949 24.280 -49.251 1.000 12.063 170 PRO A CA 1
ATOM 4379 C C . PRO B 1 170 ? -9.838 23.687 -48.157 1.000 12.087 170 PRO A C 1
ATOM 4380 O O . PRO B 1 170 ? -11.061 23.657 -48.294 1.000 11.986 170 PRO A O 1
ATOM 4384 N N . GLY B 1 171 ? -9.213 23.214 -47.073 1.000 11.994 171 GLY A N 1
ATOM 4385 C CA . GLY B 1 171 ? -9.957 22.522 -46.033 1.000 12.296 171 GLY A CA 1
ATOM 4386 C C . GLY B 1 171 ? -9.448 22.840 -44.631 1.000 12.527 171 GLY A C 1
ATOM 4387 O O . GLY B 1 171 ? -8.249 23.034 -44.430 1.000 12.436 171 GLY A O 1
ATOM 4388 N N . MET B 1 172 ? -10.391 22.872 -43.678 1.000 12.617 172 MET A N 1
ATOM 4389 C CA . MET B 1 172 ? -10.114 23.012 -42.256 1.000 12.986 172 MET A CA 1
ATOM 4390 C C . MET B 1 172 ? -10.417 21.693 -41.552 1.000 12.922 172 MET A C 1
ATOM 4391 O O . MET B 1 172 ? -11.532 21.178 -41.642 1.000 13.079 172 MET A O 1
ATOM 4396 N N . ALA B 1 173 ? -9.412 21.176 -40.838 1.000 12.935 173 ALA A N 1
ATOM 4397 C CA . ALA B 1 173 ? -9.558 20.077 -39.899 1.000 13.285 173 ALA A CA 1
ATOM 4398 C C . ALA B 1 173 ? -9.700 20.654 -38.490 1.000 13.727 173 ALA A C 1
ATOM 4399 O O . ALA B 1 173 ? -8.722 21.111 -37.902 1.000 13.771 173 ALA A O 1
ATOM 4401 N N . CYS B 1 174 ? -10.929 20.645 -37.962 1.000 13.966 174 CYS A N 1
ATOM 4402 C CA . CYS B 1 174 ? -11.234 21.366 -36.735 1.000 14.284 174 CYS A CA 1
ATOM 4403 C C . CYS B 1 174 ? -11.174 20.424 -35.537 1.000 14.224 174 CYS A C 1
ATOM 4404 O O . CYS B 1 174 ? -11.663 19.294 -35.604 1.000 14.913 174 CYS A O 1
ATOM 4407 N N . MET B 1 175 ? -10.567 20.914 -34.451 1.000 13.614 175 MET A N 1
ATOM 4408 C CA . MET B 1 175 ? -10.421 20.163 -33.214 1.000 13.792 175 MET A CA 1
ATOM 4409 C C . MET B 1 175 ? -10.531 21.132 -32.039 1.000 13.199 175 MET A C 1
ATOM 4410 O O . MET B 1 175 ? -9.984 22.229 -32.085 1.000 12.602 175 MET A O 1
ATOM 4415 N N . ASP B 1 176 ? -11.219 20.707 -30.975 1.000 12.974 176 ASP A N 1
ATOM 4416 C CA . ASP B 1 176 ? -11.519 21.602 -29.865 1.000 13.048 176 ASP A CA 1
ATOM 4417 C C . ASP B 1 176 ? -10.239 22.092 -29.190 1.000 12.589 176 ASP A C 1
ATOM 4418 O O . ASP B 1 176 ? -9.404 21.297 -28.766 1.000 12.416 176 ASP A O 1
ATOM 4423 N N . GLY B 1 177 ? -10.109 23.422 -29.116 1.000 12.184 177 GLY A N 1
ATOM 4424 C CA . GLY B 1 177 ? -8.981 24.072 -28.470 1.000 12.524 177 GLY A CA 1
ATOM 4425 C C . GLY B 1 177 ? -8.907 23.701 -26.992 1.000 12.606 177 GLY A C 1
ATOM 4426 O O . GLY B 1 177 ? -9.927 23.691 -26.305 1.000 12.553 177 GLY A O 1
ATOM 4427 N N . PHE B 1 178 ? -7.689 23.373 -26.538 1.000 12.588 178 PHE A N 1
ATOM 4428 C CA . PHE B 1 178 ? -7.413 22.872 -25.199 1.000 12.971 178 PHE A CA 1
ATOM 4429 C C . PHE B 1 178 ? -7.917 21.436 -25.063 1.000 13.377 178 PHE A C 1
ATOM 4430 O O . PHE B 1 178 ? -7.129 20.524 -24.800 1.000 13.436 178 PHE A O 1
ATOM 4438 N N . ILE B 1 179 ? -9.231 21.247 -25.241 1.000 13.565 179 ILE A N 1
ATOM 4439 C CA . ILE B 1 179 ? -9.854 19.951 -25.013 1.000 13.787 179 ILE A CA 1
ATOM 4440 C C . ILE B 1 179 ? -9.090 18.861 -25.768 1.000 13.870 179 ILE A C 1
ATOM 4441 O O . ILE B 1 179 ? -8.819 17.805 -25.199 1.000 13.961 179 ILE A O 1
ATOM 4446 N N . LEU B 1 180 ? -8.749 19.121 -27.040 1.000 13.271 180 LEU A N 1
ATOM 4447 C CA . LEU B 1 180 ? -8.060 18.134 -27.858 1.000 13.235 180 LEU A CA 1
ATOM 4448 C C . LEU B 1 180 ? -6.603 18.529 -28.099 1.000 13.431 180 LEU A C 1
ATOM 4449 O O . LEU B 1 180 ? -5.756 17.663 -28.319 1.000 13.646 180 LEU A O 1
ATOM 4454 N N . SER B 1 181 ? -6.307 19.830 -28.070 1.000 13.066 181 SER A N 1
ATOM 4455 C CA . SER B 1 181 ? -4.963 20.280 -28.397 1.000 13.103 181 SER A CA 1
ATOM 4456 C C . SER B 1 181 ? -3.993 20.010 -27.248 1.000 13.151 181 SER A C 1
ATOM 4457 O O . SER B 1 181 ? -2.814 19.768 -27.495 1.000 13.496 181 SER A O 1
ATOM 4460 N N . HIS B 1 182 ? -4.492 20.064 -26.004 1.000 13.239 182 HIS A N 1
ATOM 4461 C CA . HIS B 1 182 ? -3.629 20.080 -24.830 1.000 13.388 182 HIS A CA 1
ATOM 4462 C C . HIS B 1 182 ? -3.764 18.801 -24.001 1.000 13.468 182 HIS A C 1
ATOM 4463 O O . HIS B 1 182 ? -3.085 18.657 -22.983 1.000 13.616 182 HIS A O 1
ATOM 4470 N N . VAL B 1 183 ? -4.643 17.892 -24.435 1.000 13.424 183 VAL A N 1
ATOM 4471 C CA . VAL B 1 183 ? -4.865 16.629 -23.749 1.000 13.607 183 VAL A CA 1
ATOM 4472 C C . VAL B 1 183 ? -3.765 15.639 -24.139 1.000 14.279 183 VAL A C 1
ATOM 4473 O O . VAL B 1 183 ? -3.257 15.678 -25.259 1.000 14.700 183 VAL A O 1
ATOM 4477 N N . TYR B 1 184 ? -3.398 14.766 -23.192 1.000 14.531 184 TYR A N 1
ATOM 4478 C CA . TYR B 1 184 ? -2.570 13.603 -23.470 1.000 15.293 184 TYR A CA 1
ATOM 4479 C C . TYR B 1 184 ? -3.463 12.370 -23.384 1.000 15.267 184 TYR A C 1
ATOM 4480 O O . TYR B 1 184 ? -4.133 12.159 -22.377 1.000 15.641 184 TYR A O 1
ATOM 4489 N N . GLU B 1 185 ? -3.490 11.581 -24.461 1.000 15.476 185 GLU A N 1
ATOM 4490 C CA . GLU B 1 185 ? -4.282 10.363 -24.481 1.000 16.249 185 GLU A CA 1
ATOM 4491 C C . GLU B 1 185 ? -3.632 9.348 -25.418 1.000 16.252 185 GLU A C 1
ATOM 4492 O O . GLU B 1 185 ? -2.853 9.718 -26.294 1.000 15.967 185 GLU A O 1
ATOM 4498 N N . PRO B 1 186 ? -3.923 8.038 -25.240 1.000 16.934 186 PRO A N 1
ATOM 4499 C CA . PRO B 1 186 ? -3.457 7.006 -26.166 1.000 16.745 186 PRO A CA 1
ATOM 4500 C C . PRO B 1 186 ? -3.921 7.294 -27.591 1.000 16.659 186 PRO A C 1
ATOM 4501 O O . PRO B 1 186 ? -5.083 7.638 -27.811 1.000 17.048 186 PRO A O 1
ATOM 4505 N N . VAL B 1 187 ? -2.998 7.143 -28.548 1.000 16.134 187 VAL A N 1
ATOM 4506 C CA . VAL B 1 187 ? -3.294 7.329 -29.960 1.000 16.012 187 VAL A CA 1
ATOM 4507 C C . VAL B 1 187 ? -2.302 6.510 -30.785 1.000 15.528 187 VAL A C 1
ATOM 4508 O O . VAL B 1 187 ? -1.171 6.288 -30.359 1.000 15.739 187 VAL A O 1
ATOM 4512 N N . VAL B 1 188 ? -2.740 6.079 -31.974 1.000 14.923 188 VAL A N 1
ATOM 4513 C CA . VAL B 1 188 ? -1.840 5.489 -32.952 1.000 14.899 188 VAL A CA 1
ATOM 4514 C C . VAL B 1 188 ? -1.310 6.615 -33.836 1.000 14.855 188 VAL A C 1
ATOM 4515 O O . VAL B 1 188 ? -2.070 7.230 -34.587 1.000 14.300 188 VAL A O 1
ATOM 4519 N N . LEU B 1 189 ? -0.005 6.891 -33.702 1.000 14.635 189 LEU A N 1
ATOM 4520 C CA . LEU B 1 189 ? 0.674 7.918 -34.476 1.000 14.699 189 LEU A CA 1
ATOM 4521 C C . LEU B 1 189 ? 0.653 7.532 -35.954 1.000 14.762 189 LEU A C 1
ATOM 4522 O O . LEU B 1 189 ? 0.717 6.350 -36.296 1.000 14.552 189 LEU A O 1
ATOM 4527 N N . LEU B 1 190 ? 0.583 8.551 -36.818 1.000 14.578 190 LEU A N 1
ATOM 4528 C CA . LEU B 1 190 ? 0.393 8.332 -38.242 1.000 14.560 190 LEU A CA 1
ATOM 4529 C C . LEU B 1 190 ? 1.589 7.575 -38.819 1.000 14.887 190 LEU A C 1
ATOM 4530 O O . LEU B 1 190 ? 2.741 7.912 -38.548 1.000 14.814 190 LEU A O 1
ATOM 4535 N N . GLU B 1 191 ? 1.284 6.545 -39.616 1.000 15.210 191 GLU A N 1
ATOM 4536 C CA . GLU B 1 191 ? 2.281 5.627 -40.146 1.000 16.030 191 GLU A CA 1
ATOM 4537 C C . GLU B 1 191 ? 2.803 6.164 -41.477 1.000 15.699 191 GLU A C 1
ATOM 4538 O O . GLU B 1 191 ? 2.023 6.435 -42.385 1.000 15.344 191 GLU A O 1
ATOM 4544 N N . GLN B 1 192 ? 4.134 6.292 -41.581 1.000 15.864 192 GLN A N 1
ATOM 4545 C CA . GLN B 1 192 ? 4.785 6.960 -42.700 1.000 15.753 192 GLN A CA 1
ATOM 4546 C C . GLN B 1 192 ? 4.591 6.190 -44.008 1.000 15.181 192 GLN A C 1
ATOM 4547 O O . GLN B 1 192 ? 4.244 6.777 -45.035 1.000 14.480 192 GLN A O 1
ATOM 4553 N N . ASP B 1 193 ? 4.849 4.879 -43.973 1.000 15.416 193 ASP A N 1
ATOM 4554 C CA . ASP B 1 193 ? 4.837 4.070 -45.183 1.000 15.776 193 ASP A CA 1
ATOM 4555 C C . ASP B 1 193 ? 3.407 3.868 -45.678 1.000 15.462 193 ASP A C 1
ATOM 4556 O O . ASP B 1 193 ? 3.172 3.808 -46.886 1.000 14.898 193 ASP A O 1
ATOM 4561 N N . LEU B 1 194 ? 2.465 3.753 -44.737 1.000 15.504 194 LEU A N 1
ATOM 4562 C CA . LEU B 1 194 ? 1.051 3.680 -45.073 1.000 15.866 194 LEU A CA 1
ATOM 4563 C C . LEU B 1 194 ? 0.620 4.972 -45.765 1.000 16.034 194 LEU A C 1
ATOM 4564 O O . LEU B 1 194 ? -0.089 4.924 -46.770 1.000 16.659 194 LEU A O 1
ATOM 4569 N N . THR B 1 195 ? 1.064 6.119 -45.228 1.000 15.357 195 THR A N 1
ATOM 4570 C CA . THR B 1 195 ? 0.619 7.416 -45.720 1.000 15.298 195 THR A CA 1
ATOM 4571 C C . THR B 1 195 ? 1.205 7.680 -47.107 1.000 15.553 195 THR A C 1
ATOM 4572 O O . THR B 1 195 ? 0.552 8.290 -47.950 1.000 15.235 195 THR A O 1
ATOM 4576 N N . ASP B 1 196 ? 2.436 7.209 -47.338 1.000 16.219 196 ASP A N 1
ATOM 4577 C CA . ASP B 1 196 ? 3.097 7.389 -48.622 1.000 17.071 196 ASP A CA 1
ATOM 4578 C C . ASP B 1 196 ? 2.340 6.659 -49.727 1.000 17.465 196 ASP A C 1
ATOM 4579 O O . ASP B 1 196 ? 2.469 7.020 -50.892 1.000 18.003 196 ASP A O 1
ATOM 4584 N N . GLU B 1 197 ? 1.559 5.639 -49.352 1.000 17.514 197 GLU A N 1
ATOM 4585 C CA . GLU B 1 197 ? 0.780 4.874 -50.313 1.000 18.441 197 GLU A CA 1
ATOM 4586 C C . GLU B 1 197 ? -0.662 5.376 -50.358 1.000 18.268 197 GLU A C 1
ATOM 4587 O O . GLU B 1 197 ? -1.307 5.304 -51.402 1.000 19.214 197 GLU A O 1
ATOM 4593 N N . PHE B 1 198 ? -1.160 5.887 -49.228 1.000 17.083 198 PHE A N 1
ATOM 4594 C CA . PHE B 1 198 ? -2.537 6.351 -49.146 1.000 16.804 198 PHE A CA 1
ATOM 4595 C C . PHE B 1 198 ? -2.683 7.712 -49.823 1.000 16.249 198 PHE A C 1
ATOM 4596 O O . PHE B 1 198 ? -3.671 7.958 -50.513 1.000 15.516 198 PHE A O 1
ATOM 4604 N N . LEU B 1 199 ? -1.703 8.593 -49.592 1.000 16.079 199 LEU A N 1
ATOM 4605 C CA . LEU B 1 199 ? -1.797 9.988 -49.992 1.000 16.292 199 LEU A CA 1
ATOM 4606 C C . LEU B 1 199 ? -0.842 10.249 -51.155 1.000 17.135 199 LEU A C 1
ATOM 4607 O O . LEU B 1 199 ? 0.365 10.396 -50.950 1.000 16.655 199 LEU A O 1
ATOM 4612 N N . PRO B 1 200 ? -1.353 10.316 -52.407 1.000 17.675 200 PRO A N 1
ATOM 4613 C CA . PRO B 1 200 ? -0.500 10.563 -53.569 1.000 18.383 200 PRO A CA 1
ATOM 4614 C C . PRO B 1 200 ? 0.101 11.960 -53.451 1.000 18.863 200 PRO A C 1
ATOM 4615 O O . PRO B 1 200 ? -0.532 12.869 -52.911 1.000 18.222 200 PRO A O 1
ATOM 4619 N N . LYS B 1 201 ? 1.331 12.108 -53.956 1.000 19.133 201 LYS A N 1
ATOM 4620 C CA . LYS B 1 201 ? 1.983 13.404 -54.046 1.000 20.314 201 LYS A CA 1
ATOM 4621 C C . LYS B 1 201 ? 1.046 14.365 -54.776 1.000 19.084 201 LYS A C 1
ATOM 4622 O O . LYS B 1 201 ? 0.338 13.965 -55.698 1.000 18.352 201 LYS A O 1
ATOM 4628 N N . TYR B 1 202 ? 1.023 15.626 -54.334 1.000 18.240 202 TYR A N 1
ATOM 4629 C CA . TYR B 1 202 ? 0.219 16.633 -55.007 1.000 18.470 202 TYR A CA 1
ATOM 4630 C C . TYR B 1 202 ? 0.825 16.867 -56.388 1.000 19.358 202 TYR A C 1
ATOM 4631 O O . TYR B 1 202 ? 1.986 17.250 -56.501 1.000 19.352 202 TYR A O 1
ATOM 4640 N N . GLU B 1 203 ? 0.038 16.603 -57.433 1.000 21.148 203 GLU A N 1
ATOM 4641 C CA . GLU B 1 203 ? 0.507 16.801 -58.795 1.000 23.317 203 GLU A CA 1
ATOM 4642 C C . GLU B 1 203 ? -0.469 17.720 -59.520 1.000 22.766 203 GLU A C 1
ATOM 4643 O O . GLU B 1 203 ? -1.314 17.254 -60.283 1.000 24.387 203 GLU A O 1
ATOM 4649 N N . PRO B 1 204 ? -0.404 19.048 -59.271 1.000 21.957 204 PRO A N 1
ATOM 4650 C CA . PRO B 1 204 ? -1.312 19.996 -59.918 1.000 21.836 204 PRO A CA 1
ATOM 4651 C C . PRO B 1 204 ? -1.102 20.051 -61.428 1.000 22.649 204 PRO A C 1
ATOM 4652 O O . PRO B 1 204 ? 0.025 19.963 -61.907 1.000 21.303 204 PRO A O 1
ATOM 4656 N N . GLU B 1 205 ? -2.211 20.211 -62.156 1.000 24.718 205 GLU A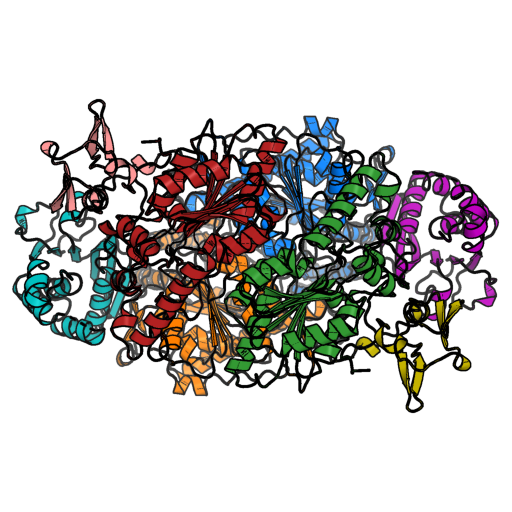 N 1
ATOM 4657 C CA . GLU B 1 205 ? -2.204 20.302 -63.607 1.000 27.186 205 GLU A CA 1
ATOM 4658 C C . GLU B 1 205 ? -1.453 21.558 -64.066 1.000 26.642 205 GLU A C 1
ATOM 4659 O O . GLU B 1 205 ? -0.628 21.481 -64.974 1.000 27.247 205 GLU A O 1
ATOM 4665 N N . TYR B 1 206 ? -1.720 22.704 -63.423 1.000 24.743 206 TYR A N 1
ATOM 4666 C CA . TYR B 1 206 ? -1.169 23.982 -63.852 1.000 23.002 206 TYR A CA 1
ATOM 4667 C C . TYR B 1 206 ? -0.563 24.717 -62.659 1.000 20.414 206 TYR A C 1
ATOM 4668 O O . TYR B 1 206 ? -1.197 24.821 -61.610 1.000 19.316 206 TYR A O 1
ATOM 4677 N N . VAL B 1 207 ? 0.660 25.234 -62.841 1.000 18.122 207 VAL A N 1
ATOM 4678 C CA . VAL B 1 207 ? 1.395 25.883 -61.765 1.000 16.733 207 VAL A CA 1
ATOM 4679 C C . VAL B 1 207 ? 2.131 27.103 -62.313 1.000 16.137 207 VAL A C 1
ATOM 4680 O O . VAL B 1 207 ? 2.245 27.282 -63.526 1.000 16.124 207 VAL A O 1
ATOM 4684 N N . LEU B 1 208 ? 2.637 27.924 -61.388 1.000 15.141 208 LEU A N 1
ATOM 4685 C CA . LEU B 1 208 ? 3.573 28.988 -61.704 1.000 15.154 208 LEU A CA 1
ATOM 4686 C C . LEU B 1 208 ? 4.910 28.349 -62.068 1.000 15.692 208 LEU A C 1
ATOM 4687 O O . LEU B 1 208 ? 5.522 27.668 -61.242 1.000 15.344 208 LEU A O 1
ATOM 4692 N N . ASP B 1 209 ? 5.346 28.598 -63.310 1.000 16.153 209 ASP A N 1
ATOM 4693 C CA . ASP B 1 209 ? 6.505 27.942 -63.889 1.000 16.954 209 ASP A CA 1
ATOM 4694 C C . ASP B 1 209 ? 6.970 28.744 -65.102 1.000 16.566 209 ASP A C 1
ATOM 4695 O O . ASP B 1 209 ? 6.252 28.818 -66.099 1.000 16.114 209 ASP A O 1
ATOM 4700 N N . PRO B 1 210 ? 8.168 29.376 -65.049 1.000 16.347 210 PRO A N 1
ATOM 4701 C CA . PRO B 1 210 ? 8.671 30.179 -66.169 1.000 16.921 210 PRO A CA 1
ATOM 4702 C C . PRO B 1 210 ? 8.746 29.467 -67.518 1.000 17.421 210 PRO A C 1
ATOM 4703 O O . PRO B 1 210 ? 8.719 30.119 -68.560 1.000 17.245 210 PRO A O 1
ATOM 4707 N N . LYS B 1 211 ? 8.835 28.132 -67.485 1.000 18.401 211 LYS A N 1
ATOM 4708 C CA . LYS B 1 211 ? 8.923 27.321 -68.691 1.000 20.483 211 LYS A CA 1
ATOM 4709 C C . LYS B 1 211 ? 7.534 27.089 -69.283 1.000 20.477 211 LYS A C 1
ATOM 4710 O O . LYS B 1 211 ? 7.418 26.683 -70.437 1.000 20.827 211 LYS A O 1
ATOM 4716 N N . ASN B 1 212 ? 6.490 27.353 -68.489 1.000 19.149 212 ASN A N 1
ATOM 4717 C CA . ASN B 1 212 ? 5.115 27.212 -68.942 1.000 19.085 212 ASN A CA 1
ATOM 4718 C C . ASN B 1 212 ? 4.283 28.351 -68.351 1.000 18.053 212 ASN A C 1
ATOM 4719 O O . ASN B 1 212 ? 3.458 28.129 -67.465 1.000 17.856 212 ASN A O 1
ATOM 4724 N N . PRO B 1 213 ? 4.502 29.612 -68.800 1.000 17.170 213 PRO A N 1
ATOM 4725 C CA . PRO B 1 213 ? 3.871 30.777 -68.174 1.000 16.457 213 PRO A CA 1
ATOM 4726 C C . PRO B 1 213 ? 2.347 30.767 -68.246 1.000 15.728 213 PRO A C 1
ATOM 4727 O O . PRO B 1 213 ? 1.780 30.560 -69.315 1.000 15.518 213 PRO A O 1
ATOM 4731 N N . LEU B 1 214 ? 1.710 30.977 -67.087 1.000 14.606 214 LEU A N 1
ATOM 4732 C CA . LEU B 1 214 ? 0.262 31.055 -66.968 1.000 14.190 214 LEU A CA 1
ATOM 4733 C C . LEU B 1 214 ? -0.090 32.180 -65.995 1.000 13.553 214 LEU A C 1
ATOM 4734 O O . LEU B 1 214 ? 0.754 32.612 -65.212 1.000 12.724 214 LEU A O 1
ATOM 4739 N N . THR B 1 215 ? -1.351 32.635 -66.056 1.000 13.302 215 THR A N 1
ATOM 4740 C CA . THR B 1 215 ? -1.856 33.699 -65.199 1.000 13.307 215 THR A CA 1
ATOM 4741 C C . THR B 1 215 ? -2.906 33.131 -64.243 1.000 13.378 215 THR A C 1
ATOM 4742 O O . THR B 1 215 ? -3.862 32.494 -64.685 1.000 13.722 215 THR A O 1
ATOM 4746 N N . PHE B 1 216 ? -2.722 33.390 -62.940 1.000 13.312 216 PHE A N 1
ATOM 4747 C CA . PHE B 1 216 ? -3.610 32.920 -61.884 1.000 13.543 216 PHE A CA 1
ATOM 4748 C C . PHE B 1 216 ? -4.182 34.123 -61.138 1.000 13.643 216 PHE A C 1
ATOM 4749 O O . PHE B 1 216 ? -3.440 35.036 -60.777 1.000 13.569 216 PHE A O 1
ATOM 4757 N N . GLY B 1 217 ? -5.504 34.118 -60.913 1.000 13.182 217 GLY A N 1
ATOM 4758 C CA . GLY B 1 217 ? -6.159 35.175 -60.150 1.000 13.517 217 GLY A CA 1
ATOM 4759 C C . GLY B 1 217 ? -6.579 36.357 -61.025 1.000 13.661 217 GLY A C 1
ATOM 4760 O O . GLY B 1 217 ? -6.484 37.516 -60.610 1.000 13.671 217 GLY A O 1
ATOM 4761 N N . ALA B 1 218 ? -7.050 36.043 -62.237 1.000 13.234 218 ALA A N 1
ATOM 4762 C CA . ALA B 1 218 ? -7.584 37.023 -63.171 1.000 13.775 218 ALA A CA 1
ATOM 4763 C C . ALA B 1 218 ? -8.884 37.633 -62.641 1.000 13.982 218 ALA A C 1
ATOM 4764 O O . ALA B 1 218 ? -9.450 37.162 -61.657 1.000 13.711 218 ALA A O 1
ATOM 4766 N N . PHE B 1 219 ? -9.341 38.689 -63.324 1.000 14.544 219 PHE A N 1
ATOM 4767 C CA . PHE B 1 219 ? -10.501 39.483 -62.953 1.000 14.758 219 PHE A CA 1
ATOM 4768 C C . PHE B 1 219 ? -11.702 38.997 -63.761 1.000 14.753 219 PHE A C 1
ATOM 4769 O O . PHE B 1 219 ? -11.625 38.889 -64.982 1.000 14.488 219 PHE A O 1
ATOM 4777 N N . ALA B 1 220 ? -12.814 38.709 -63.074 1.000 14.505 220 ALA A N 1
ATOM 4778 C CA . ALA B 1 220 ? -13.985 38.165 -63.746 1.000 14.668 220 ALA A CA 1
ATOM 4779 C C . ALA B 1 220 ? -15.136 39.165 -63.706 1.000 15.038 220 ALA A C 1
ATOM 4780 O O . ALA B 1 220 ? -15.561 39.578 -62.632 1.000 15.563 220 ALA A O 1
ATOM 4782 N N . ASP B 1 221 ? -15.644 39.529 -64.889 1.000 15.451 221 ASP A N 1
ATOM 4783 C CA . ASP B 1 221 ? -16.772 40.442 -64.989 1.000 15.953 221 ASP A CA 1
ATOM 4784 C C . ASP B 1 221 ? -18.074 39.656 -64.824 1.000 14.996 221 ASP A C 1
ATOM 4785 O O . ASP B 1 221 ? -18.043 38.435 -64.659 1.000 14.480 221 ASP A O 1
ATOM 4790 N N . PRO B 1 222 ? -19.255 40.321 -64.844 1.000 14.480 222 PRO A N 1
ATOM 4791 C CA . PRO B 1 222 ? -20.532 39.624 -64.664 1.000 14.568 222 PRO A CA 1
ATOM 4792 C C . PRO B 1 222 ? -20.832 38.473 -65.625 1.000 14.809 222 PRO A C 1
ATOM 4793 O O . PRO B 1 222 ? -21.690 37.641 -65.333 1.000 14.914 222 PRO A O 1
ATOM 4797 N N . SER B 1 223 ? -20.122 38.423 -66.759 1.000 15.260 223 SER A N 1
ATOM 4798 C CA . SER B 1 223 ? -20.407 37.418 -67.773 1.000 16.057 223 SER A CA 1
ATOM 4799 C C . SER B 1 223 ? -19.756 36.067 -67.457 1.000 15.619 223 SER A C 1
ATOM 4800 O O . SER B 1 223 ? -20.064 35.085 -68.133 1.000 15.578 223 SER A O 1
ATOM 4803 N N . THR B 1 224 ? -18.885 35.999 -66.433 1.000 14.811 224 THR A N 1
ATOM 4804 C CA . THR B 1 224 ? -18.238 34.733 -66.089 1.000 14.305 224 THR A CA 1
ATOM 4805 C C . THR B 1 224 ? -18.273 34.428 -64.587 1.000 13.630 224 THR A C 1
ATOM 4806 O O . THR B 1 224 ? -18.126 33.268 -64.202 1.000 12.871 224 THR A O 1
ATOM 4810 N N . TYR B 1 225 ? -18.452 35.450 -63.736 1.000 12.974 225 TYR A N 1
ATOM 4811 C CA . TYR B 1 225 ? -18.308 35.267 -62.295 1.000 12.442 225 TYR A CA 1
ATOM 4812 C C . TYR B 1 225 ? -19.234 34.159 -61.783 1.000 12.299 225 TYR A C 1
ATOM 4813 O O . TYR B 1 225 ? -18.803 33.307 -61.005 1.000 12.390 225 TYR A O 1
ATOM 4822 N N . THR B 1 226 ? -20.502 34.167 -62.220 1.000 12.148 226 THR A N 1
ATOM 4823 C CA . THR B 1 226 ? -21.490 33.200 -61.758 1.000 11.980 226 THR A CA 1
ATOM 4824 C C . THR B 1 226 ? -20.946 31.776 -61.901 1.000 12.006 226 THR A C 1
ATOM 4825 O O . THR B 1 226 ? -21.114 30.953 -61.002 1.000 11.801 226 THR A O 1
ATOM 4829 N N . GLU B 1 227 ? -20.295 31.500 -63.038 1.000 12.123 227 GLU A N 1
ATOM 4830 C CA . GLU B 1 227 ? -19.842 30.160 -63.385 1.000 12.560 227 GLU A CA 1
ATOM 4831 C C . GLU B 1 227 ? -18.736 29.690 -62.440 1.000 12.472 227 GLU A C 1
ATOM 4832 O O . GLU B 1 227 ? -18.681 28.509 -62.103 1.000 12.348 227 GLU A O 1
ATOM 4838 N N . PHE B 1 228 ? -17.854 30.608 -62.022 1.000 12.482 228 PHE A N 1
ATOM 4839 C CA . PHE B 1 228 ? -16.837 30.301 -61.022 1.000 12.361 228 PHE A CA 1
ATOM 4840 C C . PHE B 1 228 ? -17.515 29.828 -59.736 1.000 12.675 228 PHE A C 1
ATOM 4841 O O . PHE B 1 228 ? -17.132 28.809 -59.161 1.000 12.344 228 PHE A O 1
ATOM 4849 N N . ARG B 1 229 ? -18.544 30.568 -59.305 1.000 12.764 229 ARG A N 1
ATOM 4850 C CA . ARG B 1 229 ? -19.249 30.274 -58.069 1.000 12.781 229 ARG A CA 1
ATOM 4851 C C . ARG B 1 229 ? -19.948 28.923 -58.183 1.000 13.052 229 ARG A C 1
ATOM 4852 O O . ARG B 1 229 ? -19.937 28.138 -57.236 1.000 12.829 229 ARG A O 1
ATOM 4860 N N . TYR B 1 230 ? -20.552 28.674 -59.353 1.000 13.477 230 TYR A N 1
ATOM 4861 C CA . TYR B 1 230 ? -21.256 27.432 -59.624 1.000 14.500 230 TYR A CA 1
ATOM 4862 C C . TYR B 1 230 ? -20.298 26.248 -59.482 1.000 13.844 230 TYR A C 1
ATOM 4863 O O . TYR B 1 230 ? -20.673 25.224 -58.922 1.000 13.641 230 TYR A O 1
ATOM 4872 N N . LEU B 1 231 ? -19.065 26.404 -59.985 1.000 13.781 231 LEU A N 1
ATOM 4873 C CA . LEU B 1 231 ? -18.079 25.331 -59.994 1.000 13.738 231 LEU A CA 1
ATOM 4874 C C . LEU B 1 231 ? -17.543 25.062 -58.588 1.000 13.522 231 LEU A C 1
ATOM 4875 O O . LEU B 1 231 ? -17.173 23.931 -58.287 1.000 12.913 231 LEU A O 1
ATOM 4880 N N . GLN B 1 232 ? -17.485 26.102 -57.741 1.000 13.056 232 GLN A N 1
ATOM 4881 C CA . GLN B 1 232 ? -17.158 25.918 -56.334 1.000 12.992 232 GLN A CA 1
ATOM 4882 C C . GLN B 1 232 ? -18.216 25.043 -55.662 1.000 13.264 232 GLN A C 1
ATOM 4883 O O . GLN B 1 232 ? -17.888 24.112 -54.925 1.000 12.813 232 GLN A O 1
ATOM 4889 N N . GLU B 1 233 ? -19.493 25.361 -55.908 1.000 13.702 233 GLU A N 1
ATOM 4890 C CA . GLU B 1 233 ? -20.589 24.586 -55.349 1.000 14.680 233 GLU A CA 1
ATOM 4891 C C . GLU B 1 233 ? -20.495 23.143 -55.846 1.000 15.186 233 GLU A C 1
ATOM 4892 O O . GLU B 1 233 ? -20.676 22.209 -55.067 1.000 14.836 233 GLU A O 1
ATOM 4898 N N . LYS B 1 234 ? -20.164 22.977 -57.134 1.000 15.429 234 LYS A N 1
ATOM 4899 C CA . LYS B 1 234 ? -20.045 21.660 -57.742 1.000 16.808 234 LYS A CA 1
ATOM 4900 C C . LYS B 1 234 ? -18.914 20.857 -57.100 1.000 15.563 234 LYS A C 1
ATOM 4901 O O . LYS B 1 234 ? -19.049 19.648 -56.924 1.000 15.278 234 LYS A O 1
ATOM 4907 N N . ALA B 1 235 ? -17.817 21.542 -56.763 1.000 14.663 235 ALA A N 1
ATOM 4908 C CA . ALA B 1 235 ? -16.672 20.943 -56.092 1.000 14.401 235 ALA A CA 1
ATOM 4909 C C . ALA B 1 235 ? -17.050 20.439 -54.698 1.000 14.332 235 ALA A C 1
ATOM 4910 O O . ALA B 1 235 ? -16.580 19.383 -54.278 1.000 13.523 235 ALA A O 1
ATOM 4912 N N . MET B 1 236 ? -17.890 21.206 -53.986 1.000 14.198 236 MET A N 1
ATOM 4913 C CA . MET B 1 236 ? -18.410 20.807 -52.686 1.000 14.682 236 MET A CA 1
ATOM 4914 C C . MET B 1 236 ? -19.297 19.568 -52.815 1.000 15.251 236 MET A C 1
ATOM 4915 O O . MET B 1 236 ? -19.238 18.664 -51.978 1.000 14.136 236 MET A O 1
ATOM 4920 N N . GLN B 1 237 ? -20.118 19.535 -53.871 1.000 16.143 237 GLN A N 1
ATOM 4921 C CA . GLN B 1 237 ? -20.992 18.400 -54.127 1.000 17.576 237 GLN A CA 1
ATOM 4922 C C . GLN B 1 237 ? -20.166 17.150 -54.444 1.000 16.660 237 GLN A C 1
ATOM 4923 O O . GLN B 1 237 ? -20.535 16.053 -54.033 1.000 17.110 237 GLN A O 1
ATOM 4929 N N . ALA B 1 238 ? -19.043 17.323 -55.150 1.000 16.003 238 ALA A N 1
ATOM 4930 C CA . ALA B 1 238 ? -18.120 16.227 -55.422 1.000 15.792 238 ALA A CA 1
ATOM 4931 C C . ALA B 1 238 ? -17.430 15.774 -54.136 1.000 15.750 238 ALA A C 1
ATOM 4932 O O . ALA B 1 238 ? -17.062 14.605 -54.004 1.000 15.437 238 ALA A O 1
ATOM 4934 N N . ALA B 1 239 ? -17.258 16.708 -53.189 1.000 15.178 239 ALA A N 1
ATOM 4935 C CA . ALA B 1 239 ? -16.576 16.409 -51.939 1.000 15.368 239 ALA A CA 1
ATOM 4936 C C . ALA B 1 239 ? -17.421 15.494 -51.049 1.000 15.354 239 ALA A C 1
ATOM 4937 O O . ALA B 1 239 ? -16.873 14.782 -50.213 1.000 15.439 239 ALA A O 1
ATOM 4939 N N . LEU B 1 240 ? -18.747 15.495 -51.245 1.000 15.457 240 LEU A N 1
ATOM 4940 C CA . LEU B 1 240 ? -19.645 14.653 -50.464 1.000 15.484 240 LEU A CA 1
ATOM 4941 C C . LEU B 1 240 ? -19.229 13.182 -50.578 1.000 16.114 240 LEU A C 1
ATOM 4942 O O . LEU B 1 240 ? -18.831 12.586 -49.577 1.000 16.166 240 LEU A O 1
ATOM 4947 N N . PRO B 1 241 ? -19.300 12.534 -51.770 1.000 16.643 241 PRO A N 1
ATOM 4948 C CA . PRO B 1 241 ? -18.853 11.144 -51.905 1.000 16.689 241 PRO A CA 1
ATOM 4949 C C . PRO B 1 241 ? -17.346 10.945 -51.743 1.000 16.607 241 PRO A C 1
ATOM 4950 O O . PRO B 1 241 ? -16.894 9.849 -51.413 1.000 16.224 241 PRO A O 1
ATOM 4954 N N . LYS B 1 242 ? -16.573 12.011 -51.978 1.000 16.331 242 LYS A N 1
ATOM 4955 C CA . LYS B 1 242 ? -15.134 11.958 -51.780 1.000 16.976 242 LYS A CA 1
ATOM 4956 C C . LYS B 1 242 ? -14.814 11.740 -50.300 1.000 16.263 242 LYS A C 1
ATOM 4957 O O . LYS B 1 242 ? -13.958 10.925 -49.968 1.000 16.402 242 LYS A O 1
ATOM 4963 N N . ILE B 1 243 ? -15.511 12.466 -49.416 1.000 15.560 243 ILE A N 1
ATOM 4964 C CA . ILE B 1 243 ? -15.292 12.346 -47.980 1.000 15.541 243 ILE A CA 1
ATOM 4965 C C . ILE B 1 243 ? -15.624 10.926 -47.517 1.000 16.229 243 ILE A C 1
ATOM 4966 O O . ILE B 1 243 ? -14.912 10.369 -46.682 1.000 16.098 243 ILE A O 1
ATOM 4971 N N . GLU B 1 244 ? -16.701 10.351 -48.069 1.000 16.678 244 GLU A N 1
ATOM 4972 C CA . GLU B 1 244 ? -17.096 8.979 -47.780 1.000 17.902 244 GLU A CA 1
ATOM 4973 C C . GLU B 1 244 ? -16.032 7.997 -48.269 1.000 17.492 244 GLU A C 1
ATOM 4974 O O . GLU B 1 244 ? -15.632 7.095 -47.533 1.000 17.445 244 GLU A O 1
ATOM 4980 N N . ALA B 1 245 ? -15.594 8.175 -49.521 1.000 17.513 245 ALA A N 1
ATOM 4981 C CA . ALA B 1 245 ? -14.651 7.274 -50.168 1.000 17.263 245 ALA A CA 1
ATOM 4982 C C . ALA B 1 245 ? -13.307 7.277 -49.443 1.000 16.795 245 ALA A C 1
ATOM 4983 O O . ALA B 1 245 ? -12.709 6.222 -49.243 1.000 16.511 245 ALA A O 1
ATOM 4985 N N . VAL B 1 246 ? -12.833 8.470 -49.062 1.000 16.570 246 VAL A N 1
ATOM 4986 C CA . VAL B 1 246 ? -11.527 8.618 -48.433 1.000 16.041 246 VAL A CA 1
ATOM 4987 C C . VAL B 1 246 ? -11.569 8.042 -47.019 1.000 16.511 246 VAL A C 1
ATOM 4988 O O . VAL B 1 246 ? -10.608 7.414 -46.576 1.000 16.583 246 VAL A O 1
ATOM 4992 N N . SER B 1 247 ? -12.696 8.240 -46.327 1.000 16.767 247 SER A N 1
ATOM 4993 C CA . SER B 1 247 ? -12.878 7.681 -44.995 1.000 17.777 247 SER A CA 1
ATOM 4994 C C . SER B 1 247 ? -12.812 6.154 -45.049 1.000 18.533 247 SER A C 1
ATOM 4995 O O . SER B 1 247 ? -12.149 5.532 -44.218 1.000 17.819 247 SER A O 1
ATOM 4998 N N . LYS B 1 248 ? -13.496 5.566 -46.039 1.000 19.150 248 LYS A N 1
ATOM 4999 C CA . LYS B 1 248 ? -13.547 4.119 -46.204 1.000 20.635 248 LYS A CA 1
ATOM 5000 C C . LYS B 1 248 ? -12.161 3.594 -46.572 1.000 20.934 248 LYS A C 1
ATOM 5001 O O . LYS B 1 248 ? -11.714 2.577 -46.036 1.000 20.785 248 LYS A O 1
ATOM 5007 N N . GLU B 1 249 ? -11.485 4.306 -47.482 1.000 21.059 249 GLU A N 1
ATOM 5008 C CA . GLU B 1 249 ? -10.162 3.916 -47.945 1.000 21.660 249 GLU A CA 1
ATOM 5009 C C . GLU B 1 249 ? -9.164 3.949 -46.785 1.000 20.778 249 GLU A C 1
ATOM 5010 O O . GLU B 1 249 ? -8.304 3.077 -46.675 1.000 20.930 249 GLU A O 1
ATOM 5016 N N . PHE B 1 250 ? -9.287 4.962 -45.920 1.000 18.770 250 PHE A N 1
ATOM 5017 C CA . PHE B 1 250 ? -8.425 5.078 -44.756 1.000 17.811 250 PHE A CA 1
ATOM 5018 C C . PHE B 1 250 ? -8.673 3.891 -43.828 1.000 17.919 250 PHE A C 1
ATOM 5019 O O . PHE B 1 250 ? -7.731 3.333 -43.274 1.000 17.839 250 PHE A O 1
ATOM 5027 N N . ALA B 1 251 ? -9.948 3.518 -43.665 1.000 17.938 251 ALA A N 1
ATOM 5028 C CA . ALA B 1 251 ? -10.323 2.389 -42.829 1.000 19.574 251 ALA A CA 1
ATOM 5029 C C . ALA B 1 251 ? -9.662 1.105 -43.331 1.000 20.323 251 ALA A C 1
ATOM 5030 O O . ALA B 1 251 ? -9.201 0.298 -42.527 1.000 20.703 251 ALA A O 1
ATOM 5032 N N . GLU B 1 252 ? -9.618 0.941 -44.659 1.000 21.477 252 GLU A N 1
ATOM 5033 C CA . GLU B 1 252 ? -9.092 -0.249 -45.309 1.000 23.494 252 GLU A CA 1
ATOM 5034 C C . GLU B 1 252 ? -7.572 -0.317 -45.168 1.000 22.846 252 GLU A C 1
ATOM 5035 O O . GLU B 1 252 ? -7.005 -1.400 -45.044 1.000 22.613 252 GLU A O 1
ATOM 5041 N N . ILE B 1 253 ? -6.915 0.846 -45.201 1.000 21.275 253 ILE A N 1
ATOM 5042 C CA . ILE B 1 253 ? -5.462 0.884 -45.196 1.000 20.166 253 ILE A CA 1
ATOM 5043 C C . ILE B 1 253 ? -4.934 0.880 -43.761 1.000 19.618 253 ILE A C 1
ATOM 5044 O O . ILE B 1 253 ? -3.953 0.192 -43.471 1.000 19.330 253 ILE A O 1
ATOM 5049 N N . TYR B 1 254 ? -5.607 1.617 -42.866 1.000 18.190 254 TYR A N 1
ATOM 5050 C CA . TYR B 1 254 ? -5.073 1.891 -41.540 1.000 17.632 254 TYR A CA 1
ATOM 5051 C C . TYR B 1 254 ? -5.830 1.123 -40.457 1.000 17.466 254 TYR A C 1
ATOM 5052 O O . TYR B 1 254 ? -5.358 1.038 -39.322 1.000 17.556 254 TYR A O 1
ATOM 5061 N N . GLY B 1 255 ? -7.014 0.601 -40.800 1.000 17.280 255 GLY A N 1
ATOM 5062 C CA . GLY B 1 255 ? -7.871 -0.077 -39.838 1.000 17.426 255 GLY A CA 1
ATOM 5063 C C . GLY B 1 255 ? -8.525 0.894 -38.856 1.000 17.693 255 GLY A C 1
ATOM 5064 O O . GLY B 1 255 ? -8.830 0.523 -37.724 1.000 18.933 255 GLY A O 1
ATOM 5065 N N . ARG B 1 256 ? -8.722 2.147 -39.286 1.000 17.250 256 ARG A N 1
ATOM 5066 C CA . ARG B 1 256 ? -9.351 3.150 -38.442 1.000 17.446 256 ARG A CA 1
ATOM 5067 C C . ARG B 1 256 ? -10.468 3.832 -39.228 1.000 17.819 256 ARG A C 1
ATOM 5068 O O . ARG B 1 256 ? -10.214 4.444 -40.263 1.000 16.990 256 ARG A O 1
ATOM 5076 N N . ASP B 1 257 ? -11.696 3.709 -38.711 1.000 18.672 257 ASP A N 1
ATOM 5077 C CA . ASP B 1 257 ? -12.908 4.124 -39.398 1.000 20.312 257 ASP A CA 1
ATOM 5078 C C . ASP B 1 257 ? -13.482 5.369 -38.722 1.000 19.523 257 ASP A C 1
ATOM 5079 O O . ASP B 1 257 ? -13.975 5.301 -37.598 1.000 19.309 257 ASP A O 1
ATOM 5084 N N . HIS B 1 258 ? -13.434 6.499 -39.436 1.000 18.590 258 HIS A N 1
ATOM 5085 C CA . HIS B 1 258 ? -13.821 7.782 -38.867 1.000 17.477 258 HIS A CA 1
ATOM 5086 C C . HIS B 1 258 ? -15.220 8.198 -39.328 1.000 17.201 258 HIS A C 1
ATOM 5087 O O . HIS B 1 258 ? -15.708 9.251 -38.931 1.000 17.765 258 HIS A O 1
ATOM 5094 N N . GLY B 1 259 ? -15.857 7.386 -40.179 1.000 17.266 259 GLY A N 1
ATOM 5095 C CA . GLY B 1 259 ? -17.301 7.461 -40.362 1.000 17.180 259 GLY A CA 1
ATOM 5096 C C . GLY B 1 259 ? -17.782 8.371 -41.498 1.000 16.790 259 GLY A C 1
ATOM 5097 O O . GLY B 1 259 ? -18.983 8.439 -41.745 1.000 17.218 259 GLY A O 1
ATOM 5098 N N . GLY B 1 260 ? -16.878 9.085 -42.182 1.000 15.959 260 GLY A N 1
ATOM 5099 C CA . GLY B 1 260 ? -17.285 9.823 -43.374 1.000 15.748 260 GLY A CA 1
ATOM 5100 C C . GLY B 1 260 ? -18.001 11.137 -43.050 1.000 14.903 260 GLY A C 1
ATOM 5101 O O . GLY B 1 260 ? -17.446 11.976 -42.350 1.000 14.873 260 GLY A O 1
ATOM 5102 N N . LEU B 1 261 ? -19.231 11.305 -43.561 1.000 14.453 261 LEU A N 1
ATOM 5103 C CA . LEU B 1 261 ? -19.963 12.566 -43.463 1.000 14.693 261 LEU A CA 1
ATOM 5104 C C . LEU B 1 261 ? -20.624 12.737 -42.090 1.000 14.689 261 LEU A C 1
ATOM 5105 O O . LEU B 1 261 ? -20.555 13.814 -41.495 1.000 14.302 261 LEU A O 1
ATOM 5110 N N . ILE B 1 262 ? -21.320 11.694 -41.625 1.000 14.910 262 ILE A N 1
ATOM 5111 C CA . ILE B 1 262 ? -22.029 11.715 -40.352 1.000 15.166 262 ILE A CA 1
ATOM 5112 C C . ILE B 1 262 ? -21.786 10.376 -39.657 1.000 15.433 262 ILE A C 1
ATOM 5113 O O . ILE B 1 262 ? -21.371 9.418 -40.295 1.000 15.449 262 ILE A O 1
ATOM 5118 N N . ASP B 1 263 ? -22.049 10.319 -38.348 1.000 15.669 263 ASP A N 1
ATOM 5119 C CA . ASP B 1 263 ? -21.780 9.115 -37.577 1.000 15.981 263 ASP A CA 1
ATOM 5120 C C . ASP B 1 263 ? -22.833 8.969 -36.481 1.000 15.549 263 ASP A C 1
ATOM 5121 O O . ASP B 1 263 ? -22.916 9.798 -35.579 1.000 15.622 263 ASP A O 1
ATOM 5126 N N . GLY B 1 264 ? -23.629 7.901 -36.567 1.000 15.511 264 GLY A N 1
ATOM 5127 C CA . GLY B 1 264 ? -24.668 7.644 -35.581 1.000 15.759 264 GLY A CA 1
ATOM 5128 C C . GLY B 1 264 ? -24.154 6.784 -34.428 1.000 15.701 264 GLY A C 1
ATOM 5129 O O . GLY B 1 264 ? -23.339 5.889 -34.630 1.000 15.291 264 GLY A O 1
ATOM 5130 N N . TYR B 1 265 ? -24.639 7.073 -33.214 1.000 15.879 265 TYR A N 1
ATOM 5131 C CA . TYR B 1 265 ? -24.347 6.255 -32.046 1.000 16.230 265 TYR A CA 1
ATOM 5132 C C . TYR B 1 265 ? -25.675 5.908 -31.385 1.000 16.871 265 TYR A C 1
ATOM 5133 O O . TYR B 1 265 ? -26.350 6.797 -30.868 1.000 16.526 265 TYR A O 1
ATOM 5142 N N . GLN B 1 266 ? -26.053 4.622 -31.450 1.000 17.205 266 GLN A N 1
ATOM 5143 C CA . GLN B 1 266 ? -27.327 4.144 -30.930 1.000 17.952 266 GLN A CA 1
ATOM 5144 C C . GLN B 1 266 ? -28.473 4.908 -31.596 1.000 17.610 266 GLN A C 1
ATOM 5145 O O . GLN B 1 266 ? -29.444 5.282 -30.937 1.000 17.308 266 GLN A O 1
ATOM 5151 N N . LEU B 1 267 ? -28.358 5.125 -32.911 1.000 17.551 267 LEU A N 1
ATOM 5152 C CA . LEU B 1 267 ? -29.185 6.098 -33.610 1.000 17.723 267 LEU A CA 1
ATOM 5153 C C . LEU B 1 267 ? -30.462 5.461 -34.156 1.000 18.559 267 LEU A C 1
ATOM 5154 O O . LEU B 1 267 ? -31.510 6.101 -34.150 1.000 18.028 267 LEU A O 1
ATOM 5159 N N . GLU B 1 268 ? -30.367 4.202 -34.609 1.000 19.875 268 GLU A N 1
ATOM 5160 C CA . GLU B 1 268 ? -31.385 3.568 -35.439 1.000 21.437 268 GLU A CA 1
ATOM 5161 C C . GLU B 1 268 ? -32.760 3.571 -34.769 1.000 20.711 268 GLU A C 1
ATOM 5162 O O . GLU B 1 268 ? -33.769 3.761 -35.445 1.000 20.760 268 GLU A O 1
ATOM 5168 N N . ASP B 1 269 ? -32.794 3.329 -33.451 1.000 19.638 269 ASP A N 1
ATOM 5169 C CA . ASP B 1 269 ? -34.040 3.162 -32.718 1.000 19.078 269 ASP A CA 1
ATOM 5170 C C . ASP B 1 269 ? -34.229 4.305 -31.718 1.000 18.323 269 ASP A C 1
ATOM 5171 O O . ASP B 1 269 ? -35.112 4.238 -30.865 1.000 18.653 269 ASP A O 1
ATOM 5176 N N . ALA B 1 270 ? -33.393 5.346 -31.821 1.000 16.959 270 ALA A N 1
ATOM 5177 C CA . ALA B 1 270 ? -33.450 6.477 -30.907 1.000 16.545 270 ALA A CA 1
ATOM 5178 C C . ALA B 1 270 ? -34.776 7.219 -31.066 1.000 16.700 270 ALA A C 1
ATOM 5179 O O . ALA B 1 270 ? -35.200 7.505 -32.187 1.000 16.298 270 ALA A O 1
ATOM 5181 N N . GLU B 1 271 ? -35.419 7.512 -29.926 1.000 16.584 271 GLU A N 1
ATOM 5182 C CA . GLU B 1 271 ? -36.590 8.373 -29.875 1.000 17.342 271 GLU A CA 1
ATOM 5183 C C . GLU B 1 271 ? -36.129 9.828 -29.812 1.000 16.599 271 GLU A C 1
ATOM 5184 O O . GLU B 1 271 ? -36.707 10.696 -30.466 1.000 16.106 271 GLU A O 1
ATOM 5190 N N . VAL B 1 272 ? -35.089 10.071 -29.006 1.000 15.953 272 VAL A N 1
ATOM 5191 C CA . VAL B 1 272 ? -34.462 11.379 -28.889 1.000 15.610 272 VAL A CA 1
ATOM 5192 C C . VAL B 1 272 ? -33.079 11.302 -29.534 1.000 14.788 272 VAL A C 1
ATOM 5193 O O . VAL B 1 272 ? -32.263 10.462 -29.160 1.000 14.269 272 VAL A O 1
ATOM 5197 N N . VAL B 1 273 ? -32.831 12.192 -30.499 1.000 14.301 273 VAL A N 1
ATOM 5198 C CA . VAL B 1 273 ? -31.547 12.241 -31.181 1.000 14.065 273 VAL A CA 1
ATOM 5199 C C . VAL B 1 273 ? -30.833 13.539 -30.807 1.000 14.125 273 VAL A C 1
ATOM 5200 O O . VAL B 1 273 ? -31.411 14.623 -30.906 1.000 13.678 273 VAL A O 1
ATOM 5204 N N . ILE B 1 274 ? -29.582 13.405 -30.348 1.000 13.543 274 ILE A N 1
ATOM 5205 C CA . ILE B 1 274 ? -28.729 14.552 -30.083 1.000 13.486 274 ILE A CA 1
ATOM 5206 C C . ILE B 1 274 ? -27.799 14.740 -31.280 1.000 13.517 274 ILE A C 1
ATOM 5207 O O . ILE B 1 274 ? -27.098 13.807 -31.674 1.000 12.998 274 ILE A O 1
ATOM 5212 N N . MET B 1 275 ? -27.790 15.959 -31.832 1.000 13.112 275 MET A N 1
ATOM 5213 C CA . MET B 1 275 ? -26.864 16.312 -32.895 1.000 13.289 275 MET A CA 1
ATOM 5214 C C . MET B 1 275 ? -25.796 17.257 -32.354 1.000 13.243 275 MET A C 1
ATOM 5215 O O . MET B 1 275 ? -26.096 18.164 -31.580 1.000 12.802 275 MET A O 1
ATOM 5220 N N . ALA B 1 276 ? -24.547 17.024 -32.776 1.000 13.527 276 ALA A N 1
ATOM 5221 C CA . ALA B 1 276 ? -23.411 17.814 -32.329 1.000 13.787 276 ALA A CA 1
ATOM 5222 C C . ALA B 1 276 ? -22.208 17.548 -33.231 1.000 14.029 276 ALA A C 1
ATOM 5223 O O . ALA B 1 276 ? -22.222 16.615 -34.036 1.000 13.302 276 ALA A O 1
ATOM 5225 N N . MET B 1 277 ? -21.175 18.386 -33.075 1.000 13.996 277 MET A N 1
ATOM 5226 C CA . MET B 1 277 ? -19.924 18.239 -33.799 1.000 14.525 277 MET A CA 1
ATOM 5227 C C . MET B 1 277 ? -18.759 18.343 -32.819 1.000 14.214 277 MET A C 1
ATOM 5228 O O . MET B 1 277 ? -18.826 19.086 -31.845 1.000 14.292 277 MET A O 1
ATOM 5233 N N . GLY B 1 278 ? -17.698 17.572 -33.081 1.000 14.100 278 GLY A N 1
ATOM 5234 C CA . GLY B 1 278 ? -16.450 17.711 -32.350 1.000 13.845 278 GLY A CA 1
ATOM 5235 C C . GLY B 1 278 ? -16.423 16.890 -31.060 1.000 13.651 278 GLY A C 1
ATOM 5236 O O . GLY B 1 278 ? -17.199 15.951 -30.892 1.000 13.188 278 GLY A O 1
ATOM 5237 N N . SER B 1 279 ? -15.523 17.285 -30.149 1.000 13.917 279 SER A N 1
ATOM 5238 C CA . SER B 1 279 ? -15.132 16.490 -28.990 1.000 14.083 279 SER A CA 1
ATOM 5239 C C . SER B 1 279 ? -16.304 16.239 -28.040 1.000 14.022 279 SER A C 1
ATOM 5240 O O . SER B 1 279 ? -16.297 15.255 -27.304 1.000 13.642 279 SER A O 1
ATOM 5243 N N . LEU B 1 280 ? -17.307 17.128 -28.071 1.000 13.616 280 LEU A N 1
ATOM 5244 C CA . LEU B 1 280 ? -18.482 17.023 -27.219 1.000 13.507 280 LEU A CA 1
ATOM 5245 C C . LEU B 1 280 ? -19.127 15.647 -27.379 1.000 13.618 280 LEU A C 1
ATOM 5246 O O . LEU B 1 280 ? -19.698 15.123 -26.428 1.000 13.403 280 LEU A O 1
ATOM 5251 N N . VAL B 1 281 ? -19.023 15.076 -28.588 1.000 13.802 281 VAL A N 1
ATOM 5252 C CA . VAL B 1 281 ? -19.621 13.787 -28.912 1.000 13.828 281 VAL A CA 1
ATOM 5253 C C . VAL B 1 281 ? -19.134 12.719 -27.930 1.000 13.878 281 VAL A C 1
ATOM 5254 O O . VAL B 1 281 ? -19.892 11.821 -27.577 1.000 14.552 281 VAL A O 1
ATOM 5258 N N . GLY B 1 282 ? -17.870 12.820 -27.502 1.000 13.796 282 GLY A N 1
ATOM 5259 C CA . GLY B 1 282 ? -17.304 11.900 -26.526 1.000 13.625 282 GLY A CA 1
ATOM 5260 C C . GLY B 1 282 ? -18.115 11.882 -25.228 1.000 13.800 282 GLY A C 1
ATOM 5261 O O . GLY B 1 282 ? -18.526 10.819 -24.764 1.000 13.686 282 GLY A O 1
ATOM 5262 N N . THR B 1 283 ? -18.343 13.071 -24.656 1.000 13.557 283 THR A N 1
ATOM 5263 C CA . THR B 1 283 ? -19.115 13.219 -23.432 1.000 13.638 283 THR A CA 1
ATOM 5264 C C . THR B 1 283 ? -20.522 12.672 -23.666 1.000 13.697 283 THR A C 1
ATOM 5265 O O . THR B 1 283 ? -21.062 11.964 -22.817 1.000 13.689 283 THR A O 1
ATOM 5269 N N . LEU B 1 284 ? -21.091 13.000 -24.835 1.000 13.643 284 LEU A N 1
ATOM 5270 C CA . LEU B 1 284 ? -22.444 12.597 -25.191 1.000 13.664 284 LEU A CA 1
ATOM 5271 C C . LEU B 1 284 ? -22.562 11.072 -25.200 1.000 14.254 284 LEU A C 1
ATOM 5272 O O . LEU B 1 284 ? -23.584 10.532 -24.775 1.000 14.060 284 LEU A O 1
ATOM 5277 N N . LYS B 1 285 ? -21.525 10.391 -25.705 1.000 14.320 285 LYS A N 1
ATOM 5278 C CA . LYS B 1 285 ? -21.524 8.935 -25.783 1.000 15.017 285 LYS A CA 1
ATOM 5279 C C . LYS B 1 285 ? -21.633 8.331 -24.385 1.000 15.596 285 LYS A C 1
ATOM 5280 O O . LYS B 1 285 ? -22.398 7.391 -24.180 1.000 16.322 285 LYS A O 1
ATOM 5286 N N . ASP B 1 286 ? -20.873 8.889 -23.434 1.000 16.136 286 ASP A N 1
ATOM 5287 C CA . ASP B 1 286 ? -20.879 8.420 -22.056 1.000 17.106 286 ASP A CA 1
ATOM 5288 C C . ASP B 1 286 ? -22.258 8.607 -21.430 1.000 17.286 286 ASP A C 1
ATOM 5289 O O . ASP B 1 286 ? -22.723 7.740 -20.691 1.000 17.493 286 ASP A O 1
ATOM 5294 N N . VAL B 1 287 ? -22.907 9.736 -21.733 1.000 16.582 287 VAL A N 1
ATOM 5295 C CA . VAL B 1 287 ? -24.214 10.020 -21.161 1.000 16.842 287 VAL A CA 1
ATOM 5296 C C . VAL B 1 287 ? -25.262 9.106 -21.796 1.000 16.778 287 VAL A C 1
ATOM 5297 O O . VAL B 1 287 ? -26.114 8.565 -21.094 1.000 17.137 287 VAL A O 1
ATOM 5301 N N . VAL B 1 288 ? -25.177 8.928 -23.120 1.000 16.235 288 VAL A N 1
ATOM 5302 C CA . VAL B 1 288 ? -26.102 8.071 -23.846 1.000 16.731 288 VAL A CA 1
ATOM 5303 C C . VAL B 1 288 ? -26.040 6.647 -23.291 1.000 16.837 288 VAL A C 1
ATOM 5304 O O . VAL B 1 288 ? -27.080 6.020 -23.110 1.000 17.135 288 VAL A O 1
ATOM 5308 N N . ASP B 1 289 ? -24.824 6.158 -23.012 1.000 16.919 289 ASP A N 1
ATOM 5309 C CA . ASP B 1 289 ? -24.614 4.836 -22.436 1.000 18.553 289 ASP A CA 1
ATOM 5310 C C . ASP B 1 289 ? -25.367 4.700 -21.114 1.000 19.033 289 ASP A C 1
ATOM 5311 O O . ASP B 1 289 ? -25.971 3.664 -20.850 1.000 18.600 289 ASP A O 1
ATOM 5316 N N . ARG B 1 290 ? -25.311 5.746 -20.281 1.000 20.432 290 ARG A N 1
ATOM 5317 C CA . ARG B 1 290 ? -26.000 5.742 -18.999 1.000 21.624 290 ARG A CA 1
ATOM 5318 C C . ARG B 1 290 ? -27.511 5.661 -19.217 1.000 20.554 290 ARG A C 1
ATOM 5319 O O . ARG B 1 290 ? -28.201 4.931 -18.507 1.000 19.459 290 ARG A O 1
ATOM 5327 N N . TYR B 1 291 ? -28.014 6.420 -20.200 1.000 19.408 291 TYR A N 1
ATOM 5328 C CA . TYR B 1 291 ? -29.431 6.417 -20.535 1.000 19.153 291 TYR A CA 1
ATOM 5329 C C . TYR B 1 291 ? -29.854 5.052 -21.075 1.000 19.316 291 TYR A C 1
ATOM 5330 O O . TYR B 1 291 ? -30.913 4.550 -20.701 1.000 19.402 291 TYR A O 1
ATOM 5339 N N . ARG B 1 292 ? -29.022 4.468 -21.946 1.000 19.592 292 ARG A N 1
ATOM 5340 C CA . ARG B 1 292 ? -29.336 3.191 -22.570 1.000 20.926 292 ARG A CA 1
ATOM 5341 C C . ARG B 1 292 ? -29.288 2.076 -21.525 1.000 21.529 292 ARG A C 1
ATOM 5342 O O . ARG B 1 292 ? -30.033 1.105 -21.624 1.000 22.583 292 ARG A O 1
ATOM 5350 N N . ALA B 1 293 ? -28.415 2.229 -20.521 1.000 21.665 293 ALA A N 1
ATOM 5351 C CA . ALA B 1 293 ? -28.340 1.280 -19.421 1.000 22.152 293 ALA A CA 1
ATOM 5352 C C . ALA B 1 293 ? -29.650 1.259 -18.634 1.000 22.300 293 ALA A C 1
ATOM 5353 O O . ALA B 1 293 ? -29.958 0.257 -17.995 1.000 23.117 293 ALA A O 1
ATOM 5355 N N . LYS B 1 294 ? -30.413 2.360 -18.692 1.000 22.655 294 LYS A N 1
ATOM 5356 C CA . LYS B 1 294 ? -31.711 2.456 -18.036 1.000 24.059 294 LYS A CA 1
ATOM 5357 C C . LYS B 1 294 ? -32.837 2.222 -19.043 1.000 23.447 294 LYS A C 1
ATOM 5358 O O . LYS B 1 294 ? -34.002 2.433 -18.718 1.000 22.867 294 LYS A O 1
ATOM 5364 N N . GLY B 1 295 ? -32.476 1.824 -20.268 1.000 23.161 295 GLY A N 1
ATOM 5365 C CA . GLY B 1 295 ? -33.440 1.433 -21.286 1.000 23.473 295 GLY A CA 1
ATOM 5366 C C . GLY B 1 295 ? -34.149 2.613 -21.955 1.000 23.097 295 GLY A C 1
ATOM 5367 O O . GLY B 1 295 ? -35.253 2.453 -22.473 1.000 21.986 295 GLY A O 1
ATOM 5368 N N . GLU B 1 296 ? -33.508 3.788 -21.965 1.000 22.010 296 GLU A N 1
ATOM 5369 C CA . GLU B 1 296 ? -34.075 4.943 -22.647 1.000 22.382 296 GLU A CA 1
ATOM 5370 C C . GLU B 1 296 ? -33.444 5.095 -24.031 1.000 21.237 296 GLU A C 1
ATOM 5371 O O . GLU B 1 296 ? -32.224 5.042 -24.164 1.000 20.302 296 GLU A O 1
ATOM 5377 N N . LYS B 1 297 ? -34.293 5.289 -25.052 1.000 20.715 297 LYS A N 1
ATOM 5378 C CA . LYS B 1 297 ? -33.851 5.286 -26.439 1.000 20.384 297 LYS A CA 1
ATOM 5379 C C . LYS B 1 297 ? -33.307 6.667 -26.804 1.000 18.646 297 LYS A C 1
ATOM 5380 O O . LYS B 1 297 ? -33.972 7.440 -27.493 1.000 18.210 297 LYS A O 1
ATOM 5386 N N . ILE B 1 298 ? -32.103 6.974 -26.304 1.000 17.651 298 ILE A N 1
ATOM 5387 C CA . ILE B 1 298 ? -31.387 8.189 -26.662 1.000 16.088 298 ILE A CA 1
ATOM 5388 C C . ILE B 1 298 ? -30.266 7.790 -27.617 1.000 15.833 298 ILE A C 1
ATOM 5389 O O . ILE B 1 298 ? -29.661 6.735 -27.456 1.000 15.349 298 ILE A O 1
ATOM 5394 N N . GLY B 1 299 ? -30.006 8.636 -28.618 1.000 15.232 299 GLY A N 1
ATOM 5395 C CA . GLY B 1 299 ? -28.925 8.386 -29.554 1.000 15.086 299 GLY A CA 1
ATOM 5396 C C . GLY B 1 299 ? -28.276 9.693 -29.997 1.000 15.057 299 GLY A C 1
ATOM 5397 O O . GLY B 1 299 ? -28.774 10.775 -29.678 1.000 15.194 299 GLY A O 1
ATOM 5398 N N . ILE B 1 300 ? -27.159 9.567 -30.724 1.000 14.439 300 ILE A N 1
ATOM 5399 C CA . ILE B 1 300 ? -26.403 10.707 -31.219 1.000 14.123 300 ILE A CA 1
ATOM 5400 C C . ILE B 1 300 ? -26.296 10.607 -32.738 1.000 13.903 300 ILE A C 1
ATOM 5401 O O . ILE B 1 300 ? -26.053 9.529 -33.278 1.000 13.160 300 ILE A O 1
ATOM 5406 N N . LEU B 1 301 ? -26.460 11.756 -33.400 1.000 13.502 301 LEU A N 1
ATOM 5407 C CA . LEU B 1 301 ? -26.032 11.937 -34.775 1.000 13.588 301 LEU A CA 1
ATOM 5408 C C . LEU B 1 301 ? -24.887 12.947 -34.788 1.000 13.401 301 LEU A C 1
ATOM 5409 O O . LEU B 1 301 ? -25.100 14.147 -34.628 1.000 12.772 301 LEU A O 1
ATOM 5414 N N . LYS B 1 302 ? -23.665 12.434 -34.956 1.000 13.403 302 LYS A N 1
ATOM 5415 C CA . LYS B 1 302 ? -22.494 13.285 -35.085 1.000 13.641 302 LYS A CA 1
ATOM 5416 C C . LYS B 1 302 ? -22.393 13.761 -36.530 1.000 13.681 302 LYS A C 1
ATOM 5417 O O . LYS B 1 302 ? -22.423 12.951 -37.456 1.000 13.704 302 LYS A O 1
ATOM 5423 N N . VAL B 1 303 ? -22.277 15.083 -36.700 1.000 13.339 303 VAL A N 1
ATOM 5424 C CA . VAL B 1 303 ? -21.984 15.655 -38.003 1.000 13.170 303 VAL A CA 1
ATOM 5425 C C . VAL B 1 303 ? -20.475 15.878 -38.088 1.000 13.329 303 VAL A C 1
ATOM 5426 O O . VAL B 1 303 ? -19.917 16.677 -37.335 1.000 13.544 303 VAL A O 1
ATOM 5430 N N . ARG B 1 304 ? -19.824 15.124 -38.982 1.000 12.756 304 ARG A N 1
ATOM 5431 C CA . ARG B 1 304 ? -18.379 15.189 -39.141 1.000 12.660 304 ARG A CA 1
ATOM 5432 C C . ARG B 1 304 ? -18.024 16.234 -40.196 1.000 12.409 304 ARG A C 1
ATOM 5433 O O . ARG B 1 304 ? -17.145 17.064 -39.974 1.000 13.180 304 ARG A O 1
ATOM 5441 N N . SER B 1 305 ? -18.706 16.174 -41.345 1.000 11.898 305 SER A N 1
ATOM 5442 C CA . SER B 1 305 ? -18.544 17.168 -42.395 1.000 11.894 305 SER A CA 1
ATOM 5443 C C . SER B 1 305 ? -19.602 18.257 -42.237 1.000 11.664 305 SER A C 1
ATOM 5444 O O . SER B 1 305 ? -20.796 17.974 -42.316 1.000 11.787 305 SER A O 1
ATOM 5447 N N . PHE B 1 306 ? -19.156 19.499 -42.031 1.000 11.387 306 PHE A N 1
ATOM 5448 C CA . PHE B 1 306 ? -20.074 20.622 -41.920 1.000 11.360 306 PHE A CA 1
ATOM 5449 C C . PHE B 1 306 ? -20.152 21.348 -43.262 1.000 11.098 306 PHE A C 1
ATOM 5450 O O . PHE B 1 306 ? -21.203 21.866 -43.631 1.000 10.830 306 PHE A O 1
ATOM 5458 N N . ARG B 1 307 ? -19.015 21.393 -43.963 1.000 11.141 307 ARG A N 1
ATOM 5459 C CA . ARG B 1 307 ? -18.921 21.876 -45.331 1.000 11.337 307 ARG A CA 1
ATOM 5460 C C . ARG B 1 307 ? -18.083 20.869 -46.116 1.000 11.556 307 ARG A C 1
ATOM 5461 O O . ARG B 1 307 ? -16.902 20.690 -45.822 1.000 11.726 307 ARG A O 1
ATOM 5469 N N . PRO B 1 308 ? -18.664 20.146 -47.102 1.000 11.630 308 PRO A N 1
ATOM 5470 C CA . PRO B 1 308 ? -20.062 20.335 -47.502 1.000 11.621 308 PRO A CA 1
ATOM 5471 C C . PRO B 1 308 ? -21.051 19.847 -46.447 1.000 11.875 308 PRO A C 1
ATOM 5472 O O . PRO B 1 308 ? -20.733 18.961 -45.649 1.000 11.340 308 PRO A O 1
ATOM 5476 N N . PHE B 1 309 ? -22.255 20.431 -46.472 1.000 12.141 309 PHE A N 1
ATOM 5477 C CA . PHE B 1 309 ? -23.300 20.077 -45.528 1.000 12.854 309 PHE A CA 1
ATOM 5478 C C . PHE B 1 309 ? -24.051 18.850 -46.039 1.000 13.497 309 PHE A C 1
ATOM 5479 O O . PHE B 1 309 ? -24.626 18.874 -47.127 1.000 13.260 309 PHE A O 1
ATOM 5487 N N . PRO B 1 310 ? -24.049 17.731 -45.278 1.000 14.149 310 PRO A N 1
ATOM 5488 C CA . PRO B 1 310 ? -24.647 16.479 -45.753 1.000 14.722 310 PRO A CA 1
ATOM 5489 C C . PRO B 1 310 ? -26.165 16.396 -45.587 1.000 15.471 310 PRO A C 1
ATOM 5490 O O . PRO B 1 310 ? -26.664 15.566 -44.832 1.000 15.137 310 PRO A O 1
ATOM 5494 N N . LYS B 1 311 ? -26.878 17.251 -46.333 1.000 16.854 311 LYS A N 1
ATOM 5495 C CA . LYS B 1 311 ? -28.326 17.420 -46.259 1.000 19.007 311 LYS A CA 1
ATOM 5496 C C . LYS B 1 311 ? -29.056 16.079 -46.382 1.000 19.889 311 LYS A C 1
ATOM 5497 O O . LYS B 1 311 ? -29.903 15.759 -45.549 1.000 19.923 311 LYS A O 1
ATOM 5503 N N . MET B 1 312 ? -28.735 15.306 -47.427 1.000 20.591 312 MET A N 1
ATOM 5504 C CA . MET B 1 312 ? -29.465 14.087 -47.747 1.000 21.534 312 MET A CA 1
ATOM 5505 C C . MET B 1 312 ? -29.223 13.031 -46.671 1.000 20.001 312 MET A C 1
ATOM 5506 O O . MET B 1 312 ? -30.136 12.295 -46.300 1.000 18.326 312 MET A O 1
ATOM 5511 N N . GLN B 1 313 ? -27.976 12.973 -46.192 1.000 18.592 313 GLN A N 1
ATOM 5512 C CA . GLN B 1 313 ? -27.542 12.002 -45.204 1.000 18.268 313 GLN A CA 1
ATOM 5513 C C . GLN B 1 313 ? -28.232 12.270 -43.867 1.000 17.436 313 GLN A C 1
ATOM 5514 O O . GLN B 1 313 ? -28.657 11.334 -43.193 1.000 16.680 313 GLN A O 1
ATOM 5520 N N . ILE B 1 314 ? -28.344 13.552 -43.493 1.000 16.904 314 ILE A N 1
ATOM 5521 C CA . ILE B 1 314 ? -28.934 13.932 -42.218 1.000 17.042 314 ILE A CA 1
ATOM 5522 C C . ILE B 1 314 ? -30.434 13.643 -42.247 1.000 18.199 314 ILE A C 1
ATOM 5523 O O . ILE B 1 314 ? -30.979 13.085 -41.295 1.000 17.133 314 ILE A O 1
ATOM 5528 N N . ARG B 1 315 ? -31.081 14.009 -43.360 1.000 19.479 315 ARG A N 1
ATOM 5529 C CA . ARG B 1 315 ? -32.517 13.845 -43.510 1.000 21.959 315 ARG A CA 1
ATOM 5530 C C . ARG B 1 315 ? -32.886 12.369 -43.370 1.000 21.673 315 ARG A C 1
ATOM 5531 O O . ARG B 1 315 ? -33.866 12.038 -42.708 1.000 22.384 315 ARG A O 1
ATOM 5539 N N . LYS B 1 316 ? -32.078 11.486 -43.972 1.000 21.553 316 LYS A N 1
ATOM 5540 C CA . LYS B 1 316 ? -32.337 10.054 -43.931 1.000 21.457 316 LYS A CA 1
ATOM 5541 C C . LYS B 1 316 ? -32.126 9.512 -42.517 1.000 20.595 316 LYS A C 1
ATOM 5542 O O . LYS B 1 316 ? -32.891 8.663 -42.057 1.000 19.912 316 LYS A O 1
ATOM 5548 N N . ALA B 1 317 ? -31.082 10.008 -41.841 1.000 19.170 317 ALA A N 1
ATOM 5549 C CA . ALA B 1 317 ? -30.675 9.499 -40.540 1.000 18.585 317 ALA A CA 1
ATOM 5550 C C . ALA B 1 317 ? -31.654 9.910 -39.437 1.000 18.007 317 ALA A C 1
ATOM 5551 O O . ALA B 1 317 ? -31.707 9.257 -38.395 1.000 17.936 317 ALA A O 1
ATOM 5553 N N . LEU B 1 318 ? -32.423 10.982 -39.671 1.000 17.498 318 LEU A N 1
ATOM 5554 C CA . LEU B 1 318 ? -33.365 11.504 -38.688 1.000 17.810 318 LEU A CA 1
ATOM 5555 C C . LEU B 1 318 ? -34.771 10.941 -38.907 1.000 18.368 318 LEU A C 1
ATOM 5556 O O . LEU B 1 318 ? -35.699 11.326 -38.198 1.000 18.757 318 LEU A O 1
ATOM 5561 N N . ALA B 1 319 ? -34.916 10.015 -39.861 1.000 19.335 319 ALA A N 1
ATOM 5562 C CA . ALA B 1 319 ? -36.218 9.575 -40.346 1.000 20.867 319 ALA A CA 1
ATOM 5563 C C . ALA B 1 319 ? -37.069 8.923 -39.255 1.000 21.648 319 ALA A C 1
ATOM 5564 O O . ALA B 1 319 ? -38.293 8.966 -39.339 1.000 23.029 319 ALA A O 1
ATOM 5566 N N . ASN B 1 320 ? -36.440 8.320 -38.239 1.000 22.148 320 ASN A N 1
ATOM 5567 C CA . ASN B 1 320 ? -37.197 7.560 -37.252 1.000 23.066 320 ASN A CA 1
ATOM 5568 C C . ASN B 1 320 ? -37.258 8.263 -35.897 1.000 21.880 320 ASN A C 1
ATOM 5569 O O . ASN B 1 320 ? -37.838 7.719 -34.960 1.000 22.102 320 ASN A O 1
ATOM 5574 N N . ALA B 1 321 ? -36.670 9.460 -35.795 1.000 20.448 321 ALA A N 1
ATOM 5575 C CA . ALA B 1 321 ? -36.599 10.172 -34.524 1.000 19.409 321 ALA A CA 1
ATOM 5576 C C . ALA B 1 321 ? -37.963 10.755 -34.163 1.000 18.825 321 ALA A C 1
ATOM 5577 O O . ALA B 1 321 ? -38.759 11.054 -35.047 1.000 19.450 321 ALA A O 1
ATOM 5579 N N . ASN B 1 322 ? -38.218 10.898 -32.855 1.000 18.338 322 ASN A N 1
ATOM 5580 C CA . ASN B 1 322 ? -39.453 11.472 -32.340 1.000 17.977 322 ASN A CA 1
ATOM 5581 C C . ASN B 1 322 ? -39.227 12.942 -31.988 1.000 16.825 322 ASN A C 1
ATOM 5582 O O . ASN B 1 322 ? -40.164 13.737 -31.996 1.000 17.284 322 ASN A O 1
ATOM 5587 N N . ALA B 1 323 ? -37.978 13.279 -31.650 1.000 15.649 323 ALA A N 1
ATOM 5588 C CA . ALA B 1 323 ? -37.558 14.647 -31.389 1.000 14.678 323 ALA A CA 1
ATOM 5589 C C . ALA B 1 323 ? -36.045 14.737 -31.564 1.000 14.251 323 ALA A C 1
ATOM 5590 O O . ALA B 1 323 ? -35.335 13.762 -31.316 1.000 13.725 323 ALA A O 1
ATOM 5592 N N . VAL B 1 324 ? -35.571 15.912 -31.997 1.000 13.406 324 VAL A N 1
ATOM 5593 C CA . VAL B 1 324 ? -34.155 16.144 -32.238 1.000 12.768 324 VAL A CA 1
ATOM 5594 C C . VAL B 1 324 ? -33.721 17.348 -31.404 1.000 12.632 324 VAL A C 1
ATOM 5595 O O . VAL B 1 324 ? -34.410 18.367 -31.382 1.000 12.366 324 VAL A O 1
ATOM 5599 N N . VAL B 1 325 ? -32.581 17.211 -30.715 1.000 12.511 325 VAL A N 1
ATOM 5600 C CA . VAL B 1 325 ? -31.968 18.334 -30.023 1.000 12.557 325 VAL A CA 1
ATOM 5601 C C . VAL B 1 325 ? -30.597 18.603 -30.640 1.000 12.844 325 VAL A C 1
ATOM 5602 O O . VAL B 1 325 ? -29.759 17.707 -30.733 1.000 13.196 325 VAL A O 1
ATOM 5606 N N . VAL B 1 326 ? -30.385 19.851 -31.071 1.000 12.608 326 VAL A N 1
ATOM 5607 C CA . VAL B 1 326 ? -29.146 20.225 -31.734 1.000 12.430 326 VAL A CA 1
ATOM 5608 C C . VAL B 1 326 ? -28.320 21.079 -30.777 1.000 12.607 326 VAL A C 1
ATOM 5609 O O . VAL B 1 326 ? -28.808 22.082 -30.262 1.000 12.908 326 VAL A O 1
ATOM 5613 N N . LEU B 1 327 ? -27.067 20.664 -30.558 1.000 12.500 327 LEU A N 1
ATOM 5614 C CA . LEU B 1 327 ? -26.141 21.368 -29.687 1.000 12.783 327 LEU A CA 1
ATOM 5615 C C . LEU B 1 327 ? -25.133 22.120 -30.548 1.000 13.037 327 LEU A C 1
ATOM 5616 O O . LEU B 1 327 ? -24.498 21.526 -31.416 1.000 13.076 327 LEU A O 1
ATOM 5621 N N . ASP B 1 328 ? -25.013 23.428 -30.292 1.000 12.800 328 ASP A N 1
ATOM 5622 C CA . ASP B 1 328 ? -24.118 24.308 -31.026 1.000 13.397 328 ASP A CA 1
ATOM 5623 C C . ASP B 1 328 ? -23.207 25.043 -30.051 1.000 12.879 328 ASP A C 1
ATOM 5624 O O . ASP B 1 328 ? -23.684 25.613 -29.072 1.000 12.880 328 ASP A O 1
ATOM 5629 N N . LYS B 1 329 ? -21.901 25.024 -30.345 1.000 12.386 329 LYS A N 1
ATOM 5630 C CA . LYS B 1 329 ? -20.925 25.823 -29.623 1.000 12.741 329 LYS A CA 1
ATOM 5631 C C . LYS B 1 329 ? -20.712 27.131 -30.379 1.000 12.404 329 LYS A C 1
ATOM 5632 O O . LYS B 1 329 ? -19.582 27.535 -30.640 1.000 12.535 329 LYS A O 1
ATOM 5638 N N . ASN B 1 330 ? -21.823 27.781 -30.735 1.000 12.326 330 ASN A N 1
ATOM 5639 C CA . ASN B 1 330 ? -21.797 28.992 -31.537 1.000 12.508 330 ASN A CA 1
ATOM 5640 C C . ASN B 1 330 ? -23.200 29.588 -31.542 1.000 12.800 330 ASN A C 1
ATOM 5641 O O . ASN B 1 330 ? -24.155 28.935 -31.123 1.000 12.863 330 ASN A O 1
ATOM 5646 N N . ILE B 1 331 ? -23.310 30.818 -32.049 1.000 12.914 331 ILE A N 1
ATOM 5647 C CA . ILE B 1 331 ? -24.597 31.484 -32.154 1.000 13.484 331 ILE A CA 1
ATOM 5648 C C . ILE B 1 331 ? -24.476 32.597 -33.188 1.000 13.677 331 ILE A C 1
ATOM 5649 O O . ILE B 1 331 ? -23.494 33.333 -33.190 1.000 14.042 331 ILE A O 1
ATOM 5654 N N . SER B 1 332 ? -25.474 32.692 -34.069 1.000 13.482 332 SER A N 1
ATOM 5655 C CA . SER B 1 332 ? -25.574 33.816 -34.982 1.000 13.773 332 SER A CA 1
ATOM 5656 C C . SER B 1 332 ? -26.372 34.914 -34.284 1.000 13.780 332 SER A C 1
ATOM 5657 O O . SER B 1 332 ? -27.602 34.859 -34.241 1.000 13.576 332 SER A O 1
ATOM 5660 N N . ILE B 1 333 ? -25.645 35.875 -33.697 1.000 13.557 333 ILE A N 1
ATOM 5661 C CA . ILE B 1 333 ? -26.230 36.951 -32.907 1.000 13.803 333 ILE A CA 1
ATOM 5662 C C . ILE B 1 333 ? -27.286 37.675 -33.741 1.000 13.498 333 ILE A C 1
ATOM 5663 O O . ILE B 1 333 ? -26.990 38.215 -34.806 1.000 14.299 333 ILE A O 1
ATOM 5668 N N . GLY B 1 334 ? -28.525 37.652 -33.243 1.000 13.271 334 GLY A N 1
ATOM 5669 C CA . GLY B 1 334 ? -29.654 38.238 -33.943 1.000 13.268 334 GLY A CA 1
ATOM 5670 C C . GLY B 1 334 ? -30.656 37.183 -34.397 1.000 13.450 334 GLY A C 1
ATOM 5671 O O . GLY B 1 334 ? -31.704 37.532 -34.939 1.000 13.817 334 GLY A O 1
ATOM 5672 N N . THR B 1 335 ? -30.320 35.901 -34.186 1.000 13.211 335 THR A N 1
ATOM 5673 C CA . THR B 1 335 ? -31.213 34.804 -34.531 1.000 13.342 335 THR A CA 1
ATOM 5674 C C . THR B 1 335 ? -31.466 33.924 -33.308 1.000 13.653 335 THR A C 1
ATOM 5675 O O . THR B 1 335 ? -32.404 33.130 -33.316 1.000 13.041 335 THR A O 1
ATOM 5679 N N . ASN B 1 336 ? -30.596 34.039 -32.293 1.000 13.913 336 ASN A N 1
ATOM 5680 C CA . ASN B 1 336 ? -30.645 33.214 -31.093 1.000 14.779 336 ASN A CA 1
ATOM 5681 C C . ASN B 1 336 ? -30.393 31.741 -31.425 1.000 14.852 336 ASN A C 1
ATOM 5682 O O . ASN B 1 336 ? -30.707 30.863 -30.624 1.000 14.715 336 ASN A O 1
ATOM 5687 N N . GLU B 1 337 ? -29.814 31.467 -32.600 1.000 14.873 337 GLU A N 1
ATOM 5688 C CA . GLU B 1 337 ? -29.643 30.089 -33.035 1.000 14.863 337 GLU A CA 1
ATOM 5689 C C . GLU B 1 337 ? -28.197 29.812 -33.436 1.000 13.999 337 GLU A C 1
ATOM 5690 O O . GLU B 1 337 ? -27.538 30.657 -34.038 1.000 13.533 337 GLU A O 1
ATOM 5696 N N . GLY B 1 338 ? -27.732 28.600 -33.112 1.000 13.512 338 GLY A N 1
ATOM 5697 C CA . GLY B 1 338 ? -26.491 28.068 -33.658 1.000 12.956 338 GLY A CA 1
ATOM 5698 C C . GLY B 1 338 ? -26.698 27.571 -35.089 1.000 12.350 338 GLY A C 1
ATOM 5699 O O . GLY B 1 338 ? -27.827 27.305 -35.490 1.000 12.123 338 GLY A O 1
ATOM 5700 N N . ALA B 1 339 ? -25.597 27.436 -35.843 1.000 12.080 339 ALA A N 1
ATOM 5701 C CA . ALA B 1 339 ? -25.649 27.224 -37.283 1.000 12.126 339 ALA A CA 1
ATOM 5702 C C . ALA B 1 339 ? -26.117 25.811 -37.628 1.000 12.138 339 ALA A C 1
ATOM 5703 O O . ALA B 1 339 ? -26.802 25.619 -38.634 1.000 11.962 339 ALA A O 1
ATOM 5705 N N . LEU B 1 340 ? -25.749 24.826 -36.797 1.000 11.768 340 LEU A N 1
ATOM 5706 C CA . LEU B 1 340 ? -26.154 23.454 -37.070 1.000 11.966 340 LEU A CA 1
ATOM 5707 C C . LEU B 1 340 ? -27.665 23.317 -36.888 1.000 11.635 340 LEU A C 1
ATOM 5708 O O . LEU B 1 340 ? -28.319 22.633 -37.668 1.000 11.705 340 LEU A O 1
ATOM 5713 N N . PHE B 1 341 ? -28.202 23.976 -35.858 1.000 11.699 341 PHE A N 1
ATOM 5714 C CA . PHE B 1 341 ? -29.636 23.987 -35.604 1.000 11.793 341 PHE A CA 1
ATOM 5715 C C . PHE B 1 341 ? -30.358 24.596 -36.807 1.000 11.948 341 PHE A C 1
ATOM 5716 O O . PHE B 1 341 ? -31.302 24.004 -37.328 1.000 12.198 341 PHE A O 1
ATOM 5724 N N . THR B 1 342 ? -29.906 25.781 -37.234 1.000 12.128 342 THR A N 1
ATOM 5725 C CA . THR B 1 342 ? -30.523 26.489 -38.347 1.000 12.592 342 THR A CA 1
ATOM 5726 C C . THR B 1 342 ? -30.521 25.601 -39.592 1.000 13.005 342 THR A C 1
ATOM 5727 O O . THR B 1 342 ? -31.556 25.424 -40.234 1.000 13.110 342 THR A O 1
ATOM 5731 N N . GLU B 1 343 ? -29.358 25.021 -39.908 1.000 13.335 343 GLU A N 1
ATOM 5732 C CA . GLU B 1 343 ? -29.188 24.277 -41.149 1.000 13.866 343 GLU A CA 1
ATOM 5733 C C . GLU B 1 343 ? -29.909 22.932 -41.094 1.000 13.477 343 GLU A C 1
ATOM 5734 O O . GLU B 1 343 ? -30.361 22.441 -42.128 1.000 13.350 343 GLU A O 1
ATOM 5740 N N . THR B 1 344 ? -30.008 22.342 -39.895 1.000 13.399 344 THR A N 1
ATOM 5741 C CA . THR B 1 344 ? -30.719 21.081 -39.734 1.000 13.458 344 THR A CA 1
ATOM 5742 C C . THR B 1 344 ? -32.200 21.295 -40.043 1.000 13.401 344 THR A C 1
ATOM 5743 O O . THR B 1 344 ? -32.772 20.567 -40.846 1.000 13.276 344 THR A O 1
ATOM 5747 N N . LYS B 1 345 ? -32.801 22.317 -39.422 1.000 13.587 345 LYS A N 1
ATOM 5748 C CA . LYS B 1 345 ? -34.178 22.696 -39.710 1.000 13.929 345 LYS A CA 1
ATOM 5749 C C . LYS B 1 345 ? -34.350 22.985 -41.201 1.000 14.416 345 LYS A C 1
ATOM 5750 O O . LYS B 1 345 ? -35.354 22.590 -41.798 1.000 14.400 345 LYS A O 1
ATOM 5756 N N . ALA B 1 346 ? -33.366 23.669 -41.802 1.000 14.624 346 ALA A N 1
ATOM 5757 C CA . ALA B 1 346 ? -33.461 24.056 -43.203 1.000 15.449 346 ALA A CA 1
ATOM 5758 C C . ALA B 1 346 ? -33.499 22.824 -44.108 1.000 15.818 346 ALA A C 1
ATOM 5759 O O . ALA B 1 346 ? -34.265 22.788 -45.069 1.000 15.693 346 ALA A O 1
ATOM 5761 N N . CYS B 1 347 ? -32.674 21.816 -43.796 1.000 16.472 347 CYS A N 1
ATOM 5762 C CA . CYS B 1 347 ? -32.610 20.621 -44.627 1.000 17.212 347 CYS A CA 1
ATOM 5763 C C . CYS B 1 347 ? -33.833 19.733 -44.390 1.000 17.616 347 CYS A C 1
ATOM 5764 O O . CYS B 1 347 ? -34.182 18.927 -45.250 1.000 17.956 347 CYS A O 1
ATOM 5767 N N . MET B 1 348 ? -34.498 19.896 -43.240 1.000 17.321 348 MET A N 1
ATOM 5768 C CA . MET B 1 348 ? -35.631 19.046 -42.896 1.000 17.279 348 MET A CA 1
ATOM 5769 C C . MET B 1 348 ? -36.947 19.666 -43.361 1.000 16.840 348 MET A C 1
ATOM 5770 O O . MET B 1 348 ? -37.953 18.968 -43.452 1.000 16.895 348 MET A O 1
ATOM 5775 N N . TYR B 1 349 ? -36.924 20.966 -43.681 1.000 16.572 349 TYR A N 1
ATOM 5776 C CA . TYR B 1 349 ? -38.135 21.744 -43.911 1.000 16.532 349 TYR A CA 1
ATOM 5777 C C . TYR B 1 349 ? -39.023 21.109 -44.985 1.000 17.268 349 TYR A C 1
ATOM 5778 O O . TYR B 1 349 ? -40.207 20.873 -44.745 1.000 16.616 349 TYR A O 1
ATOM 5787 N N . ASN B 1 350 ? -38.462 20.864 -46.177 1.000 18.022 350 ASN A N 1
ATOM 5788 C CA . ASN B 1 350 ? -39.268 20.431 -47.312 1.000 19.874 350 ASN A CA 1
ATOM 5789 C C . ASN B 1 350 ? -39.438 18.911 -47.327 1.000 21.757 350 ASN A C 1
ATOM 5790 O O . ASN B 1 350 ? -39.799 18.344 -48.355 1.000 23.377 350 ASN A O 1
ATOM 5795 N N . SER B 1 351 ? -39.189 18.250 -46.194 1.000 23.642 351 SER A N 1
ATOM 5796 C CA . SER B 1 351 ? -39.391 16.812 -46.130 1.000 26.373 351 SER A CA 1
ATOM 5797 C C . SER B 1 351 ? -40.722 16.496 -45.449 1.000 27.475 351 SER A C 1
ATOM 5798 O O . SER B 1 351 ? -41.350 17.381 -44.870 1.000 26.882 351 SER A O 1
ATOM 5801 N N . ARG B 1 352 ? -41.134 15.225 -45.534 1.000 28.957 352 ARG A N 1
ATOM 5802 C CA . ARG B 1 352 ? -42.370 14.740 -44.938 1.000 33.659 352 ARG A CA 1
ATOM 5803 C C . ARG B 1 352 ? -42.255 14.754 -43.413 1.000 34.208 352 ARG A C 1
ATOM 5804 O O . ARG B 1 352 ? -43.255 14.915 -42.715 1.000 34.459 352 ARG A O 1
ATOM 5812 N N . CYS B 1 353 ? -41.025 14.587 -42.911 1.000 34.732 353 CYS A N 1
ATOM 5813 C CA . CYS B 1 353 ? -40.759 14.471 -41.485 1.000 37.014 353 CYS A CA 1
ATOM 5814 C C . CYS B 1 353 ? -40.943 15.829 -40.807 1.000 36.555 353 CYS A C 1
ATOM 5815 O O . CYS B 1 353 ? -40.223 16.778 -41.114 1.000 37.743 353 CYS A O 1
ATOM 5818 N N . ASP B 1 354 ? -41.907 15.903 -39.877 1.000 33.865 354 ASP A N 1
ATOM 5819 C CA . ASP B 1 354 ? -42.301 17.163 -39.262 1.000 32.660 354 ASP A CA 1
ATOM 5820 C C . ASP B 1 354 ? -42.074 17.145 -37.749 1.000 29.967 354 ASP A C 1
ATOM 5821 O O . ASP B 1 354 ? -42.744 17.876 -37.022 1.000 30.569 354 ASP A O 1
ATOM 5826 N N . ILE B 1 355 ? -41.109 16.340 -37.285 1.000 25.716 355 ILE A N 1
ATOM 5827 C CA . ILE B 1 355 ? -40.873 16.139 -35.861 1.000 24.083 355 ILE A CA 1
ATOM 5828 C C . ILE B 1 355 ? -40.268 17.397 -35.237 1.000 21.336 355 ILE A C 1
ATOM 5829 O O . ILE B 1 355 ? -39.563 18.149 -35.904 1.000 20.723 355 ILE A O 1
ATOM 5834 N N . PRO B 1 356 ? -40.506 17.652 -33.930 1.000 19.849 356 PRO A N 1
ATOM 5835 C CA . PRO B 1 356 ? -39.924 18.817 -33.259 1.000 18.691 356 PRO A CA 1
ATOM 5836 C C . PRO B 1 356 ? -38.400 18.751 -33.226 1.000 17.581 356 PRO A C 1
ATOM 5837 O O . PRO B 1 356 ? -37.827 17.715 -32.879 1.000 17.534 356 PRO A O 1
ATOM 5841 N N . ILE B 1 357 ? -37.768 19.865 -33.617 1.000 15.792 357 ILE A N 1
ATOM 5842 C CA . ILE B 1 357 ? -36.326 20.035 -33.527 1.000 14.802 357 ILE A CA 1
ATOM 5843 C C . ILE B 1 357 ? -36.058 21.277 -32.678 1.000 14.387 357 ILE A C 1
ATOM 5844 O O . ILE B 1 357 ? -36.554 22.360 -32.991 1.000 14.173 357 ILE A O 1
ATOM 5849 N N . ILE B 1 358 ? -35.291 21.099 -31.596 1.000 13.747 358 ILE A N 1
ATOM 5850 C CA . ILE B 1 358 ? -34.946 22.201 -30.706 1.000 13.632 358 ILE A CA 1
ATOM 5851 C C . ILE B 1 358 ? -33.430 22.399 -30.675 1.000 13.290 358 ILE A C 1
ATOM 5852 O O . ILE B 1 358 ? -32.668 21.503 -31.041 1.000 12.739 358 ILE A O 1
ATOM 5857 N N . GLY B 1 359 ? -33.008 23.582 -30.210 1.000 13.315 359 GLY A N 1
ATOM 5858 C CA . GLY B 1 359 ? -31.599 23.942 -30.185 1.000 13.874 359 GLY A CA 1
ATOM 5859 C C . GLY B 1 359 ? -31.153 24.442 -28.812 1.000 14.253 359 GLY A C 1
ATOM 5860 O O . GLY B 1 359 ? -31.899 25.136 -28.125 1.000 14.851 359 GLY A O 1
ATOM 5861 N N . TYR B 1 360 ? -29.924 24.069 -28.431 1.000 14.274 360 TYR A N 1
ATOM 5862 C CA . TYR B 1 360 ? -29.238 24.628 -27.279 1.000 14.949 360 TYR A CA 1
ATOM 5863 C C . TYR B 1 360 ? -27.862 25.108 -27.729 1.000 14.712 360 TYR A C 1
ATOM 5864 O O . TYR B 1 360 ? -27.106 24.340 -28.323 1.000 14.953 360 TYR A O 1
ATOM 5873 N N . THR B 1 361 ? -27.544 26.375 -27.433 1.000 13.977 361 THR A N 1
ATOM 5874 C CA . THR B 1 361 ? -26.177 26.854 -27.583 1.000 13.831 361 THR A CA 1
ATOM 5875 C C . THR B 1 361 ? -25.476 26.744 -26.227 1.000 13.701 361 THR A C 1
ATOM 5876 O O . THR B 1 361 ? -26.059 27.060 -25.191 1.000 13.626 361 THR A O 1
ATOM 5880 N N . LEU B 1 362 ? -24.229 26.260 -26.248 1.000 13.707 362 LEU A N 1
ATOM 5881 C CA . LEU B 1 362 ? -23.491 25.957 -25.031 1.000 13.872 362 LEU A CA 1
ATOM 5882 C C . LEU B 1 362 ? -21.991 26.016 -25.311 1.000 13.590 362 LEU A C 1
ATOM 5883 O O . LEU B 1 362 ? -21.572 26.151 -26.461 1.000 13.114 362 LEU A O 1
ATOM 5888 N N . ASN B 1 363 ? -21.200 25.914 -24.233 1.000 13.454 363 ASN A N 1
ATOM 5889 C CA . ASN B 1 363 ? -19.748 25.868 -24.310 1.000 13.752 363 ASN A CA 1
ATOM 5890 C C . ASN B 1 363 ? -19.216 27.204 -24.826 1.000 13.764 363 ASN A C 1
ATOM 5891 O O . ASN B 1 363 ? -18.117 27.252 -25.371 1.000 13.789 363 ASN A O 1
ATOM 5896 N N . HIS B 1 364 ? -20.001 28.280 -24.661 1.000 13.956 364 HIS A N 1
ATOM 5897 C CA . HIS B 1 364 ? -19.559 29.605 -25.071 1.000 13.979 364 HIS A CA 1
ATOM 5898 C C . HIS B 1 364 ? -18.357 29.997 -24.219 1.000 13.832 364 HIS A C 1
ATOM 5899 O O . HIS B 1 364 ? -18.411 29.896 -22.997 1.000 13.869 364 HIS A O 1
ATOM 5906 N N . GLY B 1 365 ? -17.287 30.450 -24.880 1.000 13.948 365 GLY A N 1
ATOM 5907 C CA . GLY B 1 365 ? -16.094 30.913 -24.191 1.000 13.616 365 GLY A CA 1
ATOM 5908 C C . GLY B 1 365 ? -15.563 29.857 -23.226 1.000 13.750 365 GLY A C 1
ATOM 5909 O O . GLY B 1 365 ? -15.107 30.189 -22.135 1.000 14.097 365 GLY A O 1
ATOM 5910 N N . GLY B 1 366 ? -15.671 28.585 -23.629 1.000 13.888 366 GLY A N 1
ATOM 5911 C CA . GLY B 1 366 ? -15.033 27.479 -22.935 1.000 14.315 366 GLY A CA 1
ATOM 5912 C C . GLY B 1 366 ? -15.815 26.970 -21.724 1.000 14.965 366 GLY A C 1
ATOM 5913 O O . GLY B 1 366 ? -15.301 26.138 -20.978 1.000 15.335 366 GLY A O 1
ATOM 5914 N N . ARG B 1 367 ? -17.045 27.458 -21.520 1.000 14.784 367 ARG A N 1
ATOM 5915 C CA . ARG B 1 367 ? -17.817 27.034 -20.359 1.000 15.143 367 ARG A CA 1
ATOM 5916 C C . ARG B 1 367 ? -18.065 25.531 -20.457 1.000 15.938 367 ARG A C 1
ATOM 5917 O O . ARG B 1 367 ? -18.589 25.048 -21.459 1.000 16.154 367 ARG A O 1
ATOM 5925 N N . ASP B 1 368 ? -17.694 24.813 -19.394 1.000 16.283 368 ASP A N 1
ATOM 5926 C CA . ASP B 1 368 ? -17.597 23.363 -19.439 1.000 17.406 368 ASP A CA 1
ATOM 5927 C C . ASP B 1 368 ? -18.982 22.745 -19.605 1.000 17.286 368 ASP A C 1
ATOM 5928 O O . ASP B 1 368 ? -19.941 23.188 -18.983 1.000 17.401 368 ASP A O 1
ATOM 5933 N N . VAL B 1 369 ? -19.063 21.720 -20.460 1.000 17.337 369 VAL A N 1
ATOM 5934 C CA . VAL B 1 369 ? -20.284 20.950 -20.617 1.000 17.768 369 VAL A CA 1
ATOM 5935 C C . VAL B 1 369 ? -20.127 19.660 -19.816 1.000 18.412 369 VAL A C 1
ATOM 5936 O O . VAL B 1 369 ? -19.359 18.772 -20.185 1.000 18.740 369 VAL A O 1
ATOM 5940 N N . SER B 1 370 ? -20.866 19.585 -18.708 1.000 18.411 370 SER A N 1
ATOM 5941 C CA . SER B 1 370 ? -20.792 18.453 -17.803 1.000 18.659 370 SER A CA 1
ATOM 5942 C C . SER B 1 370 ? -21.820 17.402 -18.210 1.000 18.736 370 SER A C 1
ATOM 5943 O O . SER B 1 370 ? -22.772 17.694 -18.937 1.000 18.318 370 SER A O 1
ATOM 5946 N N . VAL B 1 371 ? -21.618 16.183 -17.695 1.000 18.834 371 VAL A N 1
ATOM 5947 C CA . VAL B 1 371 ? -22.585 15.105 -17.812 1.000 18.947 371 VAL A CA 1
ATOM 5948 C C . VAL B 1 371 ? -23.952 15.587 -17.323 1.000 18.550 371 VAL A C 1
ATOM 5949 O O . VAL B 1 371 ? -24.969 15.294 -17.947 1.000 18.439 371 VAL A O 1
ATOM 5953 N N . GLN B 1 372 ? -23.957 16.366 -16.231 1.000 18.555 372 GLN A N 1
ATOM 5954 C CA . GLN B 1 372 ? -25.184 16.812 -15.587 1.000 18.653 372 GLN A CA 1
ATOM 5955 C C . GLN B 1 372 ? -25.955 17.762 -16.501 1.000 18.121 372 GLN A C 1
ATOM 5956 O O . GLN B 1 372 ? -27.181 17.699 -16.568 1.000 18.511 372 GLN A O 1
ATOM 5962 N N . LEU B 1 373 ? -25.227 18.641 -17.199 1.000 18.174 373 LEU A N 1
ATOM 5963 C CA . LEU B 1 373 ? -25.842 19.573 -18.132 1.000 18.022 373 LEU A CA 1
ATOM 5964 C C . LEU B 1 373 ? -26.452 18.807 -19.307 1.000 17.542 373 LEU A C 1
ATOM 5965 O O . LEU B 1 373 ? -27.551 19.124 -19.756 1.000 17.209 373 LEU A O 1
ATOM 5970 N N . VAL B 1 374 ? -25.734 17.787 -19.787 1.000 17.366 374 VAL A N 1
ATOM 5971 C CA . VAL B 1 374 ? -26.233 16.951 -20.867 1.000 17.496 374 VAL A CA 1
ATOM 5972 C C . VAL B 1 374 ? -27.518 16.257 -20.409 1.000 17.586 374 VAL A C 1
ATOM 5973 O O . VAL B 1 374 ? -28.483 16.185 -21.170 1.000 17.347 374 VAL A O 1
ATOM 5977 N N . GLU B 1 375 ? -27.534 15.772 -19.159 1.000 18.115 375 GLU A N 1
ATOM 5978 C CA . GLU B 1 375 ? -28.697 15.061 -18.641 1.000 19.494 375 GLU A CA 1
ATOM 5979 C C . GLU B 1 375 ? -29.915 15.984 -18.620 1.000 18.811 375 GLU A C 1
ATOM 5980 O O . GLU B 1 375 ? -31.011 15.577 -19.002 1.000 18.827 375 GLU A O 1
ATOM 5986 N N . LYS B 1 376 ? -29.705 17.233 -18.191 1.000 18.886 376 LYS A N 1
ATOM 5987 C CA . LYS B 1 376 ? -30.773 18.222 -18.134 1.000 19.822 376 LYS A CA 1
ATOM 5988 C C . LYS B 1 376 ? -31.358 18.425 -19.532 1.000 18.312 376 LYS A C 1
ATOM 5989 O O . LYS B 1 376 ? -32.576 18.438 -19.708 1.000 17.672 376 LYS A O 1
ATOM 5995 N N . ILE B 1 377 ? -30.474 18.549 -20.530 1.000 17.155 377 ILE A N 1
ATOM 5996 C CA . ILE B 1 377 ? -30.890 18.807 -21.901 1.000 16.711 377 ILE A CA 1
ATOM 5997 C C . ILE B 1 377 ? -31.724 17.636 -22.427 1.000 16.760 377 ILE A C 1
ATOM 5998 O O . ILE B 1 377 ? -32.754 17.846 -23.064 1.000 16.538 377 ILE A O 1
ATOM 6003 N N . ILE B 1 378 ? -31.290 16.406 -22.129 1.000 17.014 378 ILE A N 1
ATOM 6004 C CA . ILE B 1 378 ? -31.984 15.210 -22.583 1.000 17.788 378 ILE A CA 1
ATOM 6005 C C . ILE B 1 378 ? -33.379 15.156 -21.963 1.000 18.368 378 ILE A C 1
ATOM 6006 O O . ILE B 1 378 ? -34.356 14.896 -22.663 1.000 18.546 378 ILE A O 1
ATOM 6011 N N . GLU B 1 379 ? -33.464 15.435 -20.656 1.000 19.292 379 GLU A N 1
ATOM 6012 C CA . GLU B 1 379 ? -34.734 15.422 -19.946 1.000 20.422 379 GLU A CA 1
ATOM 6013 C C . GLU B 1 379 ? -35.705 16.418 -20.579 1.000 21.069 379 GLU A C 1
ATOM 6014 O O . GLU B 1 379 ? -36.889 16.119 -20.732 1.000 20.840 379 GLU A O 1
ATOM 6020 N N . GLU B 1 380 ? -35.196 17.602 -20.940 1.000 21.690 380 GLU A N 1
ATOM 6021 C CA . GLU B 1 380 ? -36.024 18.638 -21.541 1.000 22.509 380 GLU A CA 1
ATOM 6022 C C . GLU B 1 380 ? -36.516 18.181 -22.915 1.000 22.089 380 GLU A C 1
ATOM 6023 O O . GLU B 1 380 ? -37.671 18.424 -23.268 1.000 22.001 380 GLU A O 1
ATOM 6029 N N . THR B 1 381 ? -35.646 17.492 -23.668 1.000 20.552 381 THR A N 1
ATOM 6030 C CA . THR B 1 381 ? -35.977 17.039 -25.011 1.000 20.120 381 THR A CA 1
ATOM 6031 C C . THR B 1 381 ? -36.980 15.886 -24.946 1.000 20.965 381 THR A C 1
ATOM 6032 O O . THR B 1 381 ? -37.806 15.733 -25.846 1.000 20.213 381 THR A O 1
ATOM 6036 N N . LYS B 1 382 ? -36.891 15.073 -23.883 1.000 21.412 382 LYS A N 1
ATOM 6037 C CA . LYS B 1 382 ? -37.823 13.972 -23.673 1.000 22.942 382 LYS A CA 1
ATOM 6038 C C . LYS B 1 382 ? -39.245 14.508 -23.520 1.000 24.088 382 LYS A C 1
ATOM 6039 O O . LYS B 1 382 ? -40.191 13.917 -24.037 1.000 24.564 382 LYS A O 1
ATOM 6045 N N . LYS B 1 383 ? -39.374 15.637 -22.811 1.000 25.511 383 LYS A N 1
ATOM 6046 C CA . LYS B 1 383 ? -40.644 16.314 -22.597 1.000 27.175 383 LYS A CA 1
ATOM 6047 C C . LYS B 1 383 ? -41.197 16.829 -23.925 1.000 26.593 383 LYS A C 1
ATOM 6048 O O . LYS B 1 383 ? -42.398 16.743 -24.169 1.000 26.449 383 LYS A O 1
ATOM 6054 N N . VAL B 1 384 ? -40.310 17.367 -24.772 1.000 25.116 384 VAL A N 1
ATOM 6055 C CA . VAL B 1 384 ? -40.692 17.879 -26.079 1.000 25.535 384 VAL A CA 1
ATOM 6056 C C . VAL B 1 384 ? -41.274 16.744 -26.925 1.000 26.655 384 VAL A C 1
ATOM 6057 O O . VAL B 1 384 ? -42.295 16.928 -27.586 1.000 26.380 384 VAL A O 1
ATOM 6061 N N . ALA B 1 385 ? -40.619 15.575 -26.881 1.000 27.495 385 ALA A N 1
ATOM 6062 C CA . ALA B 1 385 ? -41.009 14.402 -27.650 1.000 29.623 385 ALA A CA 1
ATOM 6063 C C . ALA B 1 385 ? -42.442 13.979 -27.331 1.000 32.053 385 ALA A C 1
ATOM 6064 O O . ALA B 1 385 ? -43.131 13.446 -28.198 1.000 33.080 385 ALA A O 1
ATOM 6066 N N . LYS B 1 386 ? -42.885 14.222 -26.090 1.000 33.857 386 LYS A N 1
ATOM 6067 C CA . LYS B 1 386 ? -44.184 13.743 -25.643 1.000 36.036 386 LYS A CA 1
ATOM 6068 C C . LYS B 1 386 ? -45.205 14.878 -25.598 1.000 35.430 386 LYS A C 1
ATOM 6069 O O . LYS B 1 386 ? -46.401 14.621 -25.696 1.000 35.545 386 LYS A O 1
ATOM 6075 N N . SER B 1 387 ? -44.736 16.127 -25.475 1.000 34.404 387 SER A N 1
ATOM 6076 C CA . SER B 1 387 ? -45.619 17.214 -25.079 1.000 33.927 387 SER A CA 1
ATOM 6077 C C . SER B 1 387 ? -45.481 18.439 -25.985 1.000 33.829 387 SER A C 1
ATOM 6078 O O . SER B 1 387 ? -46.320 19.338 -25.932 1.000 35.225 387 SER A O 1
ATOM 6081 N N . GLY B 1 388 ? -44.424 18.481 -26.806 1.000 30.934 388 GLY A N 1
ATOM 6082 C CA . GLY B 1 388 ? -44.243 19.568 -27.758 1.000 27.922 388 GLY A CA 1
ATOM 6083 C C . GLY B 1 388 ? -43.238 20.609 -27.269 1.000 25.122 388 GLY A C 1
ATOM 6084 O O . GLY B 1 388 ? -42.793 20.562 -26.124 1.000 23.952 388 GLY A O 1
ATOM 6085 N N . ILE B 1 389 ? -42.902 21.554 -28.157 1.000 23.639 389 ILE A N 1
ATOM 6086 C CA . ILE B 1 389 ? -41.870 22.551 -27.907 1.000 22.568 389 ILE A CA 1
ATOM 6087 C C . ILE B 1 389 ? -42.397 23.610 -26.943 1.000 22.786 389 ILE A C 1
ATOM 6088 O O . ILE B 1 389 ? -43.500 24.121 -27.120 1.000 23.013 389 ILE A O 1
ATOM 6093 N N . THR B 1 390 ? -41.576 23.924 -25.934 1.000 23.203 390 THR A N 1
ATOM 6094 C CA . THR B 1 390 ? -41.778 25.054 -25.041 1.000 24.349 390 THR A CA 1
ATOM 6095 C C . THR B 1 390 ? -40.918 26.217 -25.535 1.000 22.997 390 THR A C 1
ATOM 6096 O O . THR B 1 390 ? -41.424 27.299 -25.819 1.000 22.784 390 THR A O 1
ATOM 6100 N N . VAL B 1 391 ? -39.605 25.973 -25.618 1.000 21.147 391 VAL A N 1
ATOM 6101 C CA . VAL B 1 391 ? -38.641 26.968 -26.057 1.000 20.517 391 VAL A CA 1
ATOM 6102 C C . VAL B 1 391 ? -37.821 26.356 -27.190 1.000 19.555 391 VAL A C 1
ATOM 6103 O O . VAL B 1 391 ? -37.197 25.311 -27.008 1.000 19.096 391 VAL A O 1
ATOM 6107 N N . GLU B 1 392 ? -37.845 27.017 -28.356 1.000 18.772 392 GLU A N 1
ATOM 6108 C CA . GLU B 1 392 ? -37.287 26.459 -29.580 1.000 18.222 392 GLU A CA 1
ATOM 6109 C C . GLU B 1 392 ? -35.759 26.466 -29.531 1.000 17.482 392 GLU A C 1
ATOM 6110 O O . GLU B 1 392 ? -35.121 25.489 -29.924 1.000 17.347 392 GLU A O 1
ATOM 6116 N N . SER B 1 393 ? -35.188 27.583 -29.067 1.000 16.742 393 SER A N 1
ATOM 6117 C CA . SER B 1 393 ? -33.747 27.749 -28.966 1.000 16.075 393 SER A CA 1
ATOM 6118 C C . SER B 1 393 ? -33.433 28.560 -27.711 1.000 15.941 393 SER A C 1
ATOM 6119 O O . SER B 1 393 ? -34.188 29.466 -27.358 1.000 15.659 393 SER A O 1
ATOM 6122 N N . GLN B 1 394 ? -32.332 28.206 -27.036 1.000 15.685 394 GLN A N 1
ATOM 6123 C CA . GLN B 1 394 ? -31.915 28.874 -25.812 1.000 15.942 394 GLN A CA 1
ATOM 6124 C C . GLN B 1 394 ? -30.443 28.587 -25.523 1.000 15.553 394 GLN A C 1
ATOM 6125 O O . GLN B 1 394 ? -29.887 27.605 -26.010 1.000 15.749 394 GLN A O 1
ATOM 6131 N N . PHE B 1 395 ? -29.829 29.467 -24.721 1.000 15.396 395 PHE A N 1
ATOM 6132 C CA . PHE B 1 395 ? -28.556 29.201 -24.068 1.000 15.438 395 PHE A CA 1
ATOM 6133 C C . PHE B 1 395 ? -28.797 28.154 -22.983 1.000 15.877 395 PHE A C 1
ATOM 6134 O O . PHE B 1 395 ? -29.738 28.287 -22.204 1.000 15.667 395 PHE A O 1
ATOM 6142 N N . ALA B 1 396 ? -27.945 27.120 -22.941 1.000 16.232 396 ALA A N 1
ATOM 6143 C CA . ALA B 1 396 ? -28.146 25.987 -22.049 1.000 17.701 396 ALA A CA 1
ATOM 6144 C C . ALA B 1 396 ? -27.810 26.334 -20.599 1.000 19.130 396 ALA A C 1
ATOM 6145 O O . ALA B 1 396 ? -28.401 25.767 -19.683 1.000 18.624 396 ALA A O 1
ATOM 6147 N N . ASP B 1 397 ? -26.854 27.247 -20.389 1.000 21.220 397 ASP A N 1
ATOM 6148 C CA . ASP B 1 397 ? -26.330 27.463 -19.047 1.000 24.263 397 ASP A CA 1
ATOM 6149 C C . ASP B 1 397 ? -25.901 28.918 -18.848 1.000 24.946 397 ASP A C 1
ATOM 6150 O O . ASP B 1 397 ? -24.728 29.192 -18.613 1.000 25.158 397 ASP A O 1
ATOM 6155 N N . VAL B 1 398 ? -26.867 29.841 -18.918 1.000 27.011 398 VAL A N 1
ATOM 6156 C CA . VAL B 1 398 ? -26.624 31.236 -18.573 1.000 27.612 398 VAL A CA 1
ATOM 6157 C C . VAL B 1 398 ? -26.800 31.384 -17.064 1.000 27.538 398 VAL A C 1
ATOM 6158 O O . VAL B 1 398 ? -27.618 30.692 -16.466 1.000 27.636 398 VAL A O 1
ATOM 6162 N N . LYS B 1 399 ? -26.021 32.294 -16.466 1.000 27.530 399 LYS A N 1
ATOM 6163 C CA . LYS B 1 399 ? -26.101 32.598 -15.047 1.000 27.734 399 LYS A CA 1
ATOM 6164 C C . LYS B 1 399 ? -26.928 33.868 -14.846 1.000 29.338 399 LYS A C 1
ATOM 6165 O O . LYS B 1 399 ? -26.411 34.977 -14.973 1.000 26.885 399 LYS A O 1
ATOM 6171 N N . GLU B 1 400 ? -28.211 33.689 -14.506 1.000 33.476 400 GLU A N 1
ATOM 6172 C CA . GLU B 1 400 ? -29.162 34.782 -14.344 1.000 37.666 400 GLU A CA 1
ATOM 6173 C C . GLU B 1 400 ? -28.674 35.752 -13.267 1.000 37.796 400 GLU A C 1
ATOM 6174 O O . GLU B 1 400 ? -29.061 36.919 -13.258 1.000 38.872 400 GLU A O 1
ATOM 6180 N N . GLU B 1 401 ? -27.810 35.245 -12.382 1.000 38.255 401 GLU A N 1
ATOM 6181 C CA . GLU B 1 401 ? -27.178 35.980 -11.297 1.000 38.761 401 GLU A CA 1
ATOM 6182 C C . GLU B 1 401 ? -26.435 37.199 -11.842 1.000 37.888 401 GLU A C 1
ATOM 6183 O O . GLU B 1 401 ? -26.505 38.281 -11.264 1.000 37.673 401 GLU A O 1
ATOM 6189 N N . LEU B 1 402 ? -25.723 37.009 -12.960 1.000 36.607 402 LEU A N 1
ATOM 6190 C CA . LEU B 1 402 ? -24.849 38.030 -13.522 1.000 36.961 402 LEU A CA 1
ATOM 6191 C C . LEU B 1 402 ? -25.645 39.019 -14.374 1.000 36.660 402 LEU A C 1
ATOM 6192 O O . LEU B 1 402 ? -25.080 39.978 -14.895 1.000 36.028 402 LEU A O 1
ATOM 6197 N N . LEU B 1 403 ? -26.955 38.780 -14.513 1.000 36.419 403 LEU A N 1
ATOM 6198 C CA . LEU B 1 403 ? -27.793 39.609 -15.364 1.000 36.242 403 LEU A CA 1
ATOM 6199 C C . LEU B 1 403 ? -28.671 40.515 -14.483 1.000 37.362 403 LEU A C 1
ATOM 6200 O O . LEU B 1 403 ? -29.572 41.165 -15.057 1.000 38.631 403 LEU A O 1
ATOM 6205 N N . ALA C 2 5 ? 9.222 59.270 -4.809 1.000 32.093 5 ALA C N 1
ATOM 6206 C CA . ALA C 2 5 ? 9.048 58.606 -6.125 1.000 32.280 5 ALA C CA 1
ATOM 6207 C C . ALA C 2 5 ? 7.780 59.118 -6.804 1.000 30.830 5 ALA C C 1
ATOM 6208 O O . ALA C 2 5 ? 6.757 59.293 -6.144 1.000 31.287 5 ALA C O 1
ATOM 6210 N N . PRO C 2 6 ? 7.802 59.368 -8.136 1.000 29.366 6 PRO C N 1
ATOM 6211 C CA . PRO C 2 6 ? 6.590 59.754 -8.865 1.000 28.039 6 PRO C CA 1
ATOM 6212 C C . PRO C 2 6 ? 5.522 58.672 -8.718 1.000 25.961 6 PRO C C 1
ATOM 6213 O O . PRO C 2 6 ? 5.847 57.490 -8.655 1.000 25.873 6 PRO C O 1
ATOM 6217 N N . LYS C 2 7 ? 4.252 59.088 -8.659 1.000 24.892 7 LYS C N 1
ATOM 6218 C CA . LYS C 2 7 ? 3.141 58.152 -8.579 1.000 24.391 7 LYS C CA 1
ATOM 6219 C C . LYS C 2 7 ? 3.060 57.338 -9.868 1.000 22.454 7 LYS C C 1
ATOM 6220 O O . LYS C 2 7 ? 3.298 57.865 -10.956 1.000 21.995 7 LYS C O 1
ATOM 6226 N N . THR C 2 8 ? 2.734 56.047 -9.727 1.000 20.767 8 THR C N 1
ATOM 6227 C CA . THR C 2 8 ? 2.361 55.222 -10.865 1.000 19.659 8 THR C CA 1
ATOM 6228 C C . THR C 2 8 ? 0.845 55.049 -10.838 1.000 19.603 8 THR C C 1
ATOM 6229 O O . THR C 2 8 ? 0.200 55.415 -9.855 1.000 20.077 8 THR C O 1
ATOM 6233 N N . TYR C 2 9 ? 0.285 54.511 -11.928 1.000 18.677 9 TYR C N 1
ATOM 6234 C CA . TYR C 2 9 ? -1.160 54.414 -12.065 1.000 18.516 9 TYR C CA 1
ATOM 6235 C C . TYR C 2 9 ? -1.553 52.981 -12.419 1.000 18.049 9 TYR C C 1
ATOM 6236 O O . TYR C 2 9 ? -2.575 52.752 -13.062 1.000 17.236 9 TYR C O 1
ATOM 6245 N N . LEU C 2 10 ? -0.712 52.035 -11.988 1.000 17.936 10 LEU C N 1
ATOM 6246 C CA . LEU C 2 10 ? -0.995 50.612 -12.070 1.000 18.011 10 LEU C CA 1
ATOM 6247 C C . LEU C 2 10 ? -1.135 50.074 -10.645 1.000 17.857 10 LEU C C 1
ATOM 6248 O O . LEU C 2 10 ? -0.342 50.415 -9.769 1.000 17.013 10 LEU C O 1
ATOM 6253 N N . SER C 2 11 ? -2.168 49.254 -10.420 1.000 18.052 11 SER C N 1
ATOM 6254 C CA . SER C 2 11 ? -2.474 48.746 -9.093 1.000 17.733 11 SER C CA 1
ATOM 6255 C C . SER C 2 11 ? -1.842 47.376 -8.880 1.000 17.414 11 SER C C 1
ATOM 6256 O O . SER C 2 11 ? -1.578 46.655 -9.842 1.000 17.114 11 SER C O 1
ATOM 6259 N N . PRO C 2 12 ? -1.591 46.988 -7.606 1.000 17.049 12 PRO C N 1
ATOM 6260 C CA . PRO C 2 12 ? -1.315 45.593 -7.258 1.000 16.900 12 PRO C CA 1
ATOM 6261 C C . PRO C 2 12 ? -2.476 44.687 -7.663 1.000 16.594 12 PRO C C 1
ATOM 6262 O O . PRO C 2 12 ? -3.598 45.156 -7.856 1.000 15.811 12 PRO C O 1
ATOM 6266 N N . GLY C 2 13 ? -2.189 43.384 -7.767 1.000 16.235 13 GLY C N 1
ATOM 6267 C CA . GLY C 2 13 ? -3.235 42.390 -7.941 1.000 15.803 13 GLY C CA 1
ATOM 6268 C C . GLY C 2 13 ? -3.298 41.846 -9.367 1.000 15.724 13 GLY C C 1
ATOM 6269 O O . GLY C 2 13 ? -4.082 40.936 -9.641 1.000 15.646 13 GLY C O 1
ATOM 6270 N N . HIS C 2 14 ? -2.469 42.406 -10.261 1.000 15.482 14 HIS C N 1
ATOM 6271 C CA . HIS C 2 14 ? -2.352 41.906 -11.624 1.000 15.132 14 HIS C CA 1
ATOM 6272 C C . HIS C 2 14 ? -1.694 40.528 -11.594 1.000 15.571 14 HIS C C 1
ATOM 6273 O O . HIS C 2 14 ? -1.125 40.133 -10.575 1.000 15.998 14 HIS C O 1
ATOM 6280 N N . ARG C 2 15 ? -1.747 39.823 -12.731 1.000 15.342 15 ARG C N 1
ATOM 6281 C CA . ARG C 2 15 ? -1.373 38.418 -12.777 1.000 14.980 15 ARG C CA 1
ATOM 6282 C C . ARG C 2 15 ? -0.013 38.222 -13.441 1.000 15.095 15 ARG C C 1
ATOM 6283 O O . ARG C 2 15 ? 0.278 37.127 -13.915 1.000 14.931 15 ARG C O 1
ATOM 6291 N N . GLY C 2 16 ? 0.829 39.261 -13.448 1.000 14.847 16 GLY C N 1
ATOM 6292 C CA . GLY C 2 16 ? 2.163 39.123 -14.014 1.000 15.261 16 GLY C CA 1
ATOM 6293 C C . GLY C 2 16 ? 2.987 38.106 -13.226 1.000 15.422 16 GLY C C 1
ATOM 6294 O O . GLY C 2 16 ? 2.812 37.989 -12.017 1.000 14.989 16 GLY C O 1
ATOM 6295 N N . CYS C 2 17 ? 3.878 37.370 -13.911 1.000 15.590 17 CYS C N 1
ATOM 6296 C CA . CYS C 2 17 ? 4.774 36.463 -13.204 1.000 16.095 17 CYS C CA 1
ATOM 6297 C C . CYS C 2 17 ? 5.546 37.253 -12.151 1.000 16.458 17 CYS C C 1
ATOM 6298 O O . CYS C 2 17 ? 5.656 38.473 -12.248 1.000 16.229 17 CYS C O 1
ATOM 6301 N N . ALA C 2 18 ? 6.073 36.546 -11.144 1.000 16.787 18 ALA C N 1
ATOM 6302 C CA . ALA C 2 18 ? 7.010 37.154 -10.216 1.000 17.136 18 ALA C CA 1
ATOM 6303 C C . ALA C 2 18 ? 8.161 37.764 -11.013 1.000 16.724 18 ALA C C 1
ATOM 6304 O O . ALA C 2 18 ? 8.795 37.078 -11.814 1.000 16.989 18 ALA C O 1
ATOM 6306 N N . GLY C 2 19 ? 8.377 39.071 -10.821 1.000 16.411 19 GLY C N 1
ATOM 6307 C CA . GLY C 2 19 ? 9.465 39.797 -11.457 1.000 16.112 19 GLY C CA 1
ATOM 6308 C C . GLY C 2 19 ? 9.149 40.236 -12.888 1.000 15.810 19 GLY C C 1
ATOM 6309 O O . GLY C 2 19 ? 10.067 40.395 -13.696 1.000 16.120 19 GLY C O 1
ATOM 6310 N N . CYS C 2 20 ? 7.861 40.472 -13.182 1.000 15.163 20 CYS C N 1
ATOM 6311 C CA . CYS C 2 20 ? 7.395 40.720 -14.543 1.000 14.760 20 CYS C CA 1
ATOM 6312 C C . CYS C 2 20 ? 7.962 42.018 -15.129 1.000 14.601 20 CYS C C 1
ATOM 6313 O O . CYS C 2 20 ? 7.818 43.094 -14.545 1.000 14.373 20 CYS C O 1
ATOM 6316 N N . CYS C 2 21 ? 8.551 41.891 -16.326 1.000 13.959 21 CYS C N 1
ATOM 6317 C CA . CYS C 2 21 ? 9.103 42.984 -17.113 1.000 13.832 21 CYS C CA 1
ATOM 6318 C C . CYS C 2 21 ? 8.001 43.876 -17.686 1.000 13.624 21 CYS C C 1
ATOM 6319 O O . CYS C 2 21 ? 8.188 45.087 -17.811 1.000 13.500 21 CYS C O 1
ATOM 6322 N N . ASP C 2 22 ? 6.864 43.270 -18.054 1.000 13.425 22 ASP C N 1
ATOM 6323 C CA . ASP C 2 22 ? 5.750 44.016 -18.620 1.000 13.335 22 ASP C CA 1
ATOM 6324 C C . ASP C 2 22 ? 5.117 44.909 -17.554 1.000 13.358 22 ASP C C 1
ATOM 6325 O O . ASP C 2 22 ? 4.682 46.018 -17.862 1.000 13.282 22 ASP C O 1
ATOM 6330 N N . ALA C 2 23 ? 5.054 44.402 -16.313 1.000 13.038 23 ALA C N 1
ATOM 6331 C CA . ALA C 2 23 ? 4.582 45.178 -15.178 1.000 13.509 23 ALA C CA 1
ATOM 6332 C C . ALA C 2 23 ? 5.485 46.390 -14.956 1.000 13.805 23 ALA C C 1
ATOM 6333 O O . ALA C 2 23 ? 4.990 47.505 -14.807 1.000 14.218 23 ALA C O 1
ATOM 6335 N N . LEU C 2 24 ? 6.807 46.165 -14.964 1.000 13.670 24 LEU C N 1
ATOM 6336 C CA . LEU C 2 24 ? 7.784 47.227 -14.755 1.000 13.851 24 LEU C CA 1
ATOM 6337 C C . LEU C 2 24 ? 7.689 48.295 -15.848 1.000 13.957 24 LEU C C 1
ATOM 6338 O O . LEU C 2 24 ? 7.659 49.489 -15.540 1.000 13.740 24 LEU C O 1
ATOM 6343 N N . ALA C 2 25 ? 7.665 47.863 -17.119 1.000 13.498 25 ALA C N 1
ATOM 6344 C CA . ALA C 2 25 ? 7.650 48.794 -18.240 1.000 13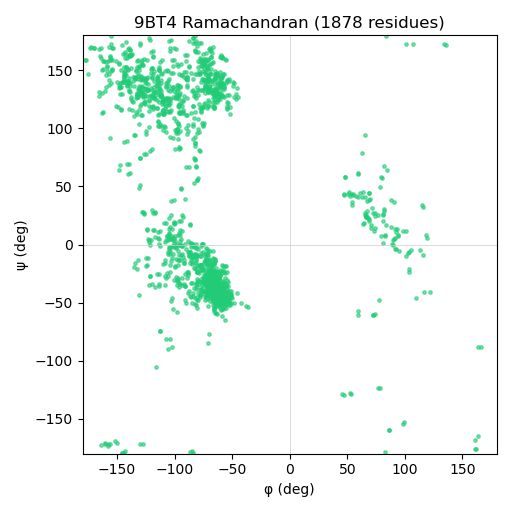.647 25 ALA C CA 1
ATOM 6345 C C . ALA C 2 25 ? 6.421 49.696 -18.176 1.000 13.679 25 ALA C C 1
ATOM 6346 O O . ALA C 2 25 ? 6.530 50.908 -18.367 1.000 13.220 25 ALA C O 1
ATOM 6348 N N . SER C 2 26 ? 5.255 49.089 -17.914 1.000 13.863 26 SER C N 1
ATOM 6349 C CA . SER C 2 26 ? 4.007 49.834 -17.860 1.000 13.812 26 SER C CA 1
ATOM 6350 C C . SER C 2 26 ? 3.989 50.771 -16.654 1.000 13.611 26 SER C C 1
ATOM 6351 O O . SER C 2 26 ? 3.501 51.896 -16.754 1.000 13.240 26 SER C O 1
ATOM 6354 N N . LYS C 2 27 ? 4.531 50.295 -15.525 1.000 13.785 27 LYS C N 1
ATOM 6355 C CA . LYS C 2 27 ? 4.674 51.094 -14.317 1.000 14.286 27 LYS C CA 1
ATOM 6356 C C . LYS C 2 27 ? 5.491 52.358 -14.598 1.000 14.261 27 LYS C C 1
ATOM 6357 O O . LYS C 2 27 ? 5.086 53.456 -14.217 1.000 13.665 27 LYS C O 1
ATOM 6363 N N . PHE C 2 28 ? 6.642 52.198 -15.265 1.000 14.175 28 PHE C N 1
ATOM 6364 C CA . PHE C 2 28 ? 7.534 53.320 -15.519 1.000 14.716 28 PHE C CA 1
ATOM 6365 C C . PHE C 2 28 ? 6.893 54.280 -16.520 1.000 15.708 28 PHE C C 1
ATOM 6366 O O . PHE C 2 28 ? 7.015 55.497 -16.385 1.000 15.872 28 PHE C O 1
ATOM 6374 N N . MET C 2 29 ? 6.205 53.717 -17.521 1.000 16.138 29 MET C N 1
ATOM 6375 C CA . MET C 2 29 ? 5.508 54.507 -18.522 1.000 16.597 29 MET C CA 1
ATOM 6376 C C . MET C 2 29 ? 4.530 55.471 -17.851 1.000 16.089 29 MET C C 1
ATOM 6377 O O . MET C 2 29 ? 4.501 56.661 -18.176 1.000 16.049 29 MET C O 1
ATOM 6382 N N . LEU C 2 30 ? 3.722 54.939 -16.925 1.000 15.816 30 LEU C N 1
ATOM 6383 C CA . LEU C 2 30 ? 2.675 55.707 -16.262 1.000 15.715 30 LEU C CA 1
ATOM 6384 C C . LEU C 2 30 ? 3.276 56.786 -15.360 1.000 15.336 30 LEU C C 1
ATOM 6385 O O . LEU C 2 30 ? 2.692 57.858 -15.201 1.000 15.201 30 LEU C O 1
ATOM 6390 N N . MET C 2 31 ? 4.434 56.485 -14.760 1.000 15.545 31 MET C N 1
ATOM 6391 C CA . MET C 2 31 ? 5.140 57.425 -13.900 1.000 16.032 31 MET C CA 1
ATOM 6392 C C . MET C 2 31 ? 5.603 58.630 -14.715 1.000 15.994 31 MET C C 1
ATOM 6393 O O . MET C 2 31 ? 5.501 59.766 -14.255 1.000 15.936 31 MET C O 1
ATOM 6398 N N . GLY C 2 32 ? 6.091 58.366 -15.934 1.000 15.630 32 GLY C N 1
ATOM 6399 C CA . GLY C 2 32 ? 6.512 59.420 -16.842 1.000 16.178 32 GLY C CA 1
ATOM 6400 C C . GLY C 2 32 ? 5.334 60.209 -17.413 1.000 16.633 32 GLY C C 1
ATOM 6401 O O . GLY C 2 32 ? 5.442 61.419 -17.604 1.000 16.589 32 GLY C O 1
ATOM 6402 N N . ALA C 2 33 ? 4.213 59.524 -17.681 1.000 16.699 33 ALA C N 1
ATOM 6403 C CA . ALA C 2 33 ? 3.100 60.135 -18.397 1.000 17.659 33 ALA C CA 1
ATOM 6404 C C . ALA C 2 33 ? 2.197 60.948 -17.468 1.000 18.174 33 ALA C C 1
ATOM 6405 O O . ALA C 2 33 ? 1.678 61.992 -17.867 1.000 18.235 33 ALA C O 1
ATOM 6407 N N . GLY C 2 34 ? 1.990 60.451 -16.244 1.000 17.987 34 GLY C N 1
ATOM 6408 C CA . GLY C 2 34 ? 1.074 61.083 -15.306 1.000 18.761 34 GLY C CA 1
ATOM 6409 C C . GLY C 2 34 ? -0.371 60.667 -15.576 1.000 18.618 34 GLY C C 1
ATOM 6410 O O . GLY C 2 34 ? -0.621 59.868 -16.476 1.000 18.148 34 GLY C O 1
ATOM 6411 N N . PRO C 2 35 ? -1.358 61.190 -14.806 1.000 18.766 35 PRO C N 1
ATOM 6412 C CA . PRO C 2 35 ? -2.746 60.722 -14.894 1.000 18.509 35 PRO C CA 1
ATOM 6413 C C . PRO C 2 35 ? -3.654 61.305 -15.977 1.000 18.718 35 PRO C C 1
ATOM 6414 O O . PRO C 2 35 ? -4.769 60.820 -16.165 1.000 18.498 35 PRO C O 1
ATOM 6418 N N . ASP C 2 36 ? -3.189 62.353 -16.668 1.000 18.079 36 ASP C N 1
ATOM 6419 C CA . ASP C 2 36 ? -3.999 62.960 -17.714 1.000 18.397 36 ASP C CA 1
ATOM 6420 C C . ASP C 2 36 ? -3.698 62.262 -19.040 1.000 17.653 36 ASP C C 1
ATOM 6421 O O . ASP C 2 36 ? -3.095 62.848 -19.942 1.000 17.272 36 ASP C O 1
ATOM 6426 N N . THR C 2 37 ? -4.081 60.981 -19.116 1.000 17.580 37 THR C N 1
ATOM 6427 C CA . THR C 2 37 ? -3.702 60.130 -20.235 1.000 17.839 37 THR C CA 1
ATOM 6428 C C . THR C 2 37 ? -4.802 59.103 -20.496 1.000 16.920 37 THR C C 1
ATOM 6429 O O . THR C 2 37 ? -5.599 58.800 -19.609 1.000 16.735 37 THR C O 1
ATOM 6433 N N . ILE C 2 38 ? -4.852 58.615 -21.743 1.000 15.544 38 ILE C N 1
ATOM 6434 C CA . ILE C 2 38 ? -5.691 57.490 -22.127 1.000 14.279 38 ILE C CA 1
ATOM 6435 C C . ILE C 2 38 ? -4.778 56.439 -22.750 1.000 13.471 38 ILE C C 1
ATOM 6436 O O . ILE C 2 38 ? -4.008 56.741 -23.659 1.000 12.890 38 ILE C O 1
ATOM 6441 N N . VAL C 2 39 ? -4.868 55.207 -22.242 1.000 13.148 39 VAL C N 1
ATOM 6442 C CA . VAL C 2 39 ? -3.975 54.144 -22.673 1.000 12.557 39 VAL C CA 1
ATOM 6443 C C . VAL C 2 39 ? -4.716 53.223 -23.641 1.000 12.259 39 VAL C C 1
ATOM 6444 O O . VAL C 2 39 ? -5.853 52.834 -23.380 1.000 12.060 39 VAL C O 1
ATOM 6448 N N . ILE C 2 40 ? -4.042 52.891 -24.753 1.000 11.911 40 ILE C N 1
ATOM 6449 C CA . ILE C 2 40 ? -4.482 51.880 -25.706 1.000 11.568 40 ILE C CA 1
ATOM 6450 C C . ILE C 2 40 ? -3.496 50.715 -25.621 1.000 11.513 40 ILE C C 1
ATOM 6451 O O . ILE C 2 40 ? -2.294 50.925 -25.764 1.000 10.937 40 ILE C O 1
ATOM 6456 N N . ASN C 2 41 ? -4.009 49.495 -25.406 1.000 11.775 41 ASN C N 1
ATOM 6457 C CA . ASN C 2 41 ? -3.162 48.368 -25.036 1.000 12.229 41 ASN C CA 1
ATOM 6458 C C . ASN C 2 41 ? -3.549 47.126 -25.839 1.000 12.472 41 ASN C C 1
ATOM 6459 O O . ASN C 2 41 ? -4.456 46.394 -25.442 1.000 13.137 41 ASN C O 1
ATOM 6464 N N . PRO C 2 42 ? -2.878 46.850 -26.983 1.000 12.609 42 PRO C N 1
ATOM 6465 C CA . PRO C 2 42 ? -3.094 45.609 -27.733 1.000 12.440 42 PRO C CA 1
ATOM 6466 C C . PRO C 2 42 ? -2.811 44.335 -26.943 1.000 12.098 42 PRO C C 1
ATOM 6467 O O . PRO C 2 42 ? -2.102 44.365 -25.938 1.000 12.260 42 PRO C O 1
ATOM 6471 N N . THR C 2 43 ? -3.366 43.222 -27.445 1.000 11.626 43 THR C N 1
ATOM 6472 C CA . THR C 2 43 ? -3.327 41.917 -26.803 1.000 11.831 43 THR C CA 1
ATOM 6473 C C . THR C 2 43 ? -1.883 41.519 -26.494 1.000 11.729 43 THR C C 1
ATOM 6474 O O . THR C 2 43 ? -0.971 41.755 -27.284 1.000 11.597 43 THR C O 1
ATOM 6478 N N . GLY C 2 44 ? -1.703 40.896 -25.329 1.000 12.011 44 GLY C N 1
ATOM 6479 C CA . GLY C 2 44 ? -0.406 40.428 -24.875 1.000 12.265 44 GLY C CA 1
ATOM 6480 C C . GLY C 2 44 ? -0.440 40.211 -23.367 1.000 12.659 44 GLY C C 1
ATOM 6481 O O . GLY C 2 44 ? -1.487 40.374 -22.744 1.000 13.160 44 GLY C O 1
ATOM 6482 N N . CYS C 2 45 ? 0.714 39.853 -22.799 1.000 12.604 45 CYS C N 1
ATOM 6483 C CA . CYS C 2 45 ? 0.834 39.598 -21.374 1.000 12.504 45 CYS C CA 1
ATOM 6484 C C . CYS C 2 45 ? 0.288 40.778 -20.577 1.000 12.206 45 CYS C C 1
ATOM 6485 O O . CYS C 2 45 ? -0.519 40.585 -19.675 1.000 12.193 45 CYS C O 1
ATOM 6488 N N . LEU C 2 46 ? 0.727 41.994 -20.926 1.000 12.056 46 LEU C N 1
ATOM 6489 C CA . LEU C 2 46 ? 0.366 43.189 -20.180 1.000 12.039 46 LEU C CA 1
ATOM 6490 C C . LEU C 2 46 ? -1.155 43.311 -20.094 1.000 12.124 46 LEU C C 1
ATOM 6491 O O . LEU C 2 46 ? -1.705 43.483 -19.005 1.000 11.962 46 LEU C O 1
ATOM 6496 N N . GLU C 2 47 ? -1.816 43.209 -21.253 1.000 11.774 47 GLU C N 1
ATOM 6497 C CA . GLU C 2 47 ? -3.262 43.322 -21.353 1.000 12.147 47 GLU C CA 1
ATOM 6498 C C . GLU C 2 47 ? -3.940 42.223 -20.535 1.000 12.583 47 GLU C C 1
ATOM 6499 O O . GLU C 2 47 ? -4.785 42.518 -19.689 1.000 12.812 47 GLU C O 1
ATOM 6505 N N . VAL C 2 48 ? -3.564 40.960 -20.787 1.000 13.091 48 VAL C N 1
ATOM 6506 C CA . VAL C 2 48 ? -4.243 39.827 -20.169 1.000 13.519 48 VAL C CA 1
ATOM 6507 C C . VAL C 2 48 ? -4.105 39.901 -18.645 1.000 13.540 48 VAL C C 1
ATOM 6508 O O . VAL C 2 48 ? -5.074 39.689 -17.917 1.000 13.379 48 VAL C O 1
ATOM 6512 N N . MET C 2 49 ? -2.899 40.220 -18.167 1.000 13.427 49 MET C N 1
ATOM 6513 C CA . MET C 2 49 ? -2.595 40.080 -16.750 1.000 13.932 49 MET C CA 1
ATOM 6514 C C . MET C 2 49 ? -3.228 41.205 -15.930 1.000 13.963 49 MET C C 1
ATOM 6515 O O . MET C 2 49 ? -3.411 41.050 -14.725 1.000 14.383 49 MET C O 1
ATOM 6520 N N . THR C 2 50 ? -3.569 42.323 -16.582 1.000 13.903 50 THR C N 1
ATOM 6521 C CA . THR C 2 50 ? -4.042 43.495 -15.859 1.000 14.054 50 THR C CA 1
ATOM 6522 C C . THR C 2 50 ? -5.564 43.606 -15.894 1.000 14.556 50 THR C C 1
ATOM 6523 O O . THR C 2 50 ? -6.123 44.307 -15.055 1.000 14.951 50 THR C O 1
ATOM 6527 N N . THR C 2 51 ? -6.234 42.936 -16.847 1.000 14.353 51 THR C N 1
ATOM 6528 C CA . THR C 2 51 ? -7.656 43.198 -17.035 1.000 14.247 51 THR C CA 1
ATOM 6529 C C . THR C 2 51 ? -8.506 41.925 -17.080 1.000 14.523 51 THR C C 1
ATOM 6530 O O . THR C 2 51 ? -9.357 41.799 -17.957 1.000 14.431 51 THR C O 1
ATOM 6534 N N . PRO C 2 52 ? -8.394 40.987 -16.106 1.000 15.107 52 PRO C N 1
ATOM 6535 C CA . PRO C 2 52 ? -9.351 39.881 -16.015 1.000 15.083 52 PRO C CA 1
ATOM 6536 C C . PRO C 2 52 ? -10.682 40.372 -15.444 1.000 15.156 52 PRO C C 1
ATOM 6537 O O . PRO C 2 52 ? -10.801 40.590 -14.237 1.000 15.328 52 PRO C O 1
ATOM 6541 N N . PHE C 2 53 ? -11.669 40.564 -16.330 1.000 14.643 53 PHE C N 1
ATOM 6542 C CA . PHE C 2 53 ? -13.002 41.017 -15.958 1.000 14.687 53 PHE C CA 1
ATOM 6543 C C . PHE C 2 53 ? -13.482 40.227 -14.740 1.000 15.186 53 PHE C C 1
ATOM 6544 O O . PHE C 2 53 ? -13.362 39.002 -14.726 1.000 15.382 53 PHE C O 1
ATOM 6552 N N . PRO C 2 54 ? -14.064 40.869 -13.697 1.000 15.627 54 PRO C N 1
ATOM 6553 C CA . PRO C 2 54 ? -14.339 42.311 -13.690 1.000 15.785 54 PRO C CA 1
ATOM 6554 C C . PRO C 2 54 ? -13.301 43.257 -13.081 1.000 16.387 54 PRO C C 1
ATOM 6555 O O . PRO C 2 54 ? -13.641 44.359 -12.655 1.000 16.527 54 PRO C O 1
ATOM 6559 N N . GLU C 2 55 ? -12.030 42.839 -13.073 1.000 16.237 55 GLU C N 1
ATOM 6560 C CA . GLU C 2 55 ? -10.980 43.605 -12.421 1.000 16.911 55 GLU C CA 1
ATOM 6561 C C . GLU C 2 55 ? -10.096 44.291 -13.460 1.000 16.434 55 GLU C C 1
ATOM 6562 O O . GLU C 2 55 ? -9.878 43.753 -14.546 1.000 16.680 55 GLU C O 1
ATOM 6568 N N . SER C 2 56 ? -9.555 45.458 -13.086 1.000 15.605 56 SER C N 1
ATOM 6569 C CA . SER C 2 56 ? -8.535 46.141 -13.866 1.000 15.116 56 SER C CA 1
ATOM 6570 C C . SER C 2 56 ? -7.489 46.768 -12.946 1.000 14.533 56 SER C C 1
ATOM 6571 O O . SER C 2 56 ? -7.837 47.401 -11.951 1.000 14.284 56 SER C O 1
ATOM 6574 N N . ALA C 2 57 ? -6.214 46.622 -13.327 1.000 14.179 57 ALA C N 1
ATOM 6575 C CA . ALA C 2 57 ? -5.102 47.192 -12.578 1.000 14.391 57 ALA C CA 1
ATOM 6576 C C . ALA C 2 57 ? -4.898 48.669 -12.914 1.000 14.424 57 ALA C C 1
ATOM 6577 O O . ALA C 2 57 ? -4.176 49.364 -12.203 1.000 14.657 57 ALA C O 1
ATOM 6579 N N . TRP C 2 58 ? -5.522 49.138 -14.002 1.000 14.535 58 TRP C N 1
ATOM 6580 C CA . TRP C 2 58 ? -5.273 50.481 -14.509 1.000 14.512 58 TRP C CA 1
ATOM 6581 C C . TRP C 2 58 ? -6.091 51.511 -13.734 1.000 14.693 58 TRP C C 1
ATOM 6582 O O . TRP C 2 58 ? -7.296 51.349 -13.560 1.000 14.497 58 TRP C O 1
ATOM 6593 N N . GLN C 2 59 ? -5.412 52.576 -13.294 1.000 15.373 59 GLN C N 1
ATOM 6594 C CA . GLN C 2 59 ? -6.041 53.661 -12.552 1.000 16.339 59 GLN C CA 1
ATOM 6595 C C . GLN C 2 59 ? -6.260 54.860 -13.473 1.000 15.823 59 GLN C C 1
ATOM 6596 O O . GLN C 2 59 ? -6.688 55.923 -13.023 1.000 16.284 59 GLN C O 1
ATOM 6602 N N . VAL C 2 60 ? -5.960 54.668 -14.763 1.000 14.794 60 VAL C N 1
ATOM 6603 C CA . VAL C 2 60 ? -6.217 55.656 -15.800 1.000 14.384 60 VAL C CA 1
ATOM 6604 C C . VAL C 2 60 ? -7.152 55.022 -16.828 1.000 13.858 60 VAL C C 1
ATOM 6605 O O . VAL C 2 60 ? -7.334 53.802 -16.816 1.000 13.647 60 VAL C O 1
ATOM 6609 N N . PRO C 2 61 ? -7.785 55.813 -17.730 1.000 13.761 61 PRO C N 1
ATOM 6610 C CA . PRO C 2 61 ? -8.599 55.243 -18.808 1.000 13.348 61 PRO C CA 1
ATOM 6611 C C . PRO C 2 61 ? -7.748 54.301 -19.656 1.000 12.785 61 PRO C C 1
ATOM 6612 O O . PRO C 2 61 ? -6.591 54.595 -19.952 1.000 11.948 61 PRO C O 1
ATOM 6616 N N . TRP C 2 62 ? -8.342 53.159 -20.022 1.000 12.386 62 TRP C N 1
ATOM 6617 C CA . TRP C 2 62 ? -7.637 52.112 -20.740 1.000 12.220 62 TRP C CA 1
ATOM 6618 C C . TRP C 2 62 ? -8.614 51.409 -21.675 1.000 12.171 62 TRP C C 1
ATOM 6619 O O . TRP C 2 62 ? -9.759 51.157 -21.298 1.000 11.939 62 TRP C O 1
ATOM 6630 N N . ILE C 2 63 ? -8.141 51.108 -22.893 1.000 11.888 63 ILE C N 1
ATOM 6631 C CA . ILE C 2 63 ? -8.935 50.370 -23.859 1.000 11.766 63 ILE C CA 1
ATOM 6632 C C . ILE C 2 63 ? -8.056 49.345 -24.571 1.000 11.970 63 ILE C C 1
ATOM 6633 O O . ILE C 2 63 ? -6.927 49.636 -24.965 1.000 12.313 63 ILE C O 1
ATOM 6638 N N . HIS C 2 64 ? -8.612 48.140 -24.717 1.000 11.535 64 HIS C N 1
ATOM 6639 C CA . HIS C 2 64 ? -8.042 47.088 -25.539 1.000 11.078 64 HIS C CA 1
ATOM 6640 C C . HIS C 2 64 ? -9.066 46.714 -26.605 1.000 10.802 64 HIS C C 1
ATOM 6641 O O . HIS C 2 64 ? -10.227 46.451 -26.294 1.000 10.566 64 HIS C O 1
ATOM 6648 N N . SER C 2 65 ? -8.610 46.703 -27.859 1.000 10.380 65 SER C N 1
ATOM 6649 C CA . SER C 2 65 ? -9.407 46.209 -28.966 1.000 10.253 65 SER C CA 1
ATOM 6650 C C . SER C 2 65 ? -8.862 44.845 -29.386 1.000 10.209 65 SER C C 1
ATOM 6651 O O . SER C 2 65 ? -9.274 43.822 -28.843 1.000 10.181 65 SER C O 1
ATOM 6654 N N . LEU C 2 66 ? -7.904 44.847 -30.319 1.000 10.371 66 LEU C N 1
ATOM 6655 C CA . LEU C 2 66 ? -7.337 43.613 -30.839 1.000 10.660 66 LEU C CA 1
ATOM 6656 C C . LEU C 2 66 ? -5.813 43.659 -30.725 1.000 11.044 66 LEU C C 1
ATOM 6657 O O . LEU C 2 66 ? -5.254 44.565 -30.104 1.000 10.968 66 LEU C O 1
ATOM 6662 N N . PHE C 2 67 ? -5.153 42.658 -31.322 1.000 11.191 67 PHE C N 1
ATOM 6663 C CA . PHE C 2 67 ? -3.707 42.511 -31.262 1.000 11.392 67 PHE C CA 1
ATOM 6664 C C . PHE C 2 67 ? -3.030 43.439 -32.272 1.000 11.750 67 PHE C C 1
ATOM 6665 O O . PHE C 2 67 ? -1.912 43.899 -32.031 1.000 11.452 67 PHE C O 1
ATOM 6673 N N . GLU C 2 68 ? -3.715 43.733 -33.391 1.000 11.751 68 GLU C N 1
ATOM 6674 C CA . GLU C 2 68 ? -3.059 44.350 -34.536 1.000 11.934 68 GLU C CA 1
ATOM 6675 C C . GLU C 2 68 ? -3.270 45.868 -34.599 1.000 12.166 68 GLU C C 1
ATOM 6676 O O . GLU C 2 68 ? -2.596 46.537 -35.384 1.000 12.343 68 GLU C O 1
ATOM 6682 N N . ASN C 2 69 ? -4.199 46.423 -33.803 1.000 12.034 69 ASN C N 1
ATOM 6683 C CA . ASN C 2 69 ? -4.774 47.717 -34.155 1.000 11.752 69 ASN C CA 1
ATOM 6684 C C . ASN C 2 69 ? -4.477 48.824 -33.140 1.000 12.254 69 ASN C C 1
ATOM 6685 O O . ASN C 2 69 ? -5.235 49.790 -33.057 1.000 12.300 69 ASN C O 1
ATOM 6690 N N . GLY C 2 70 ? -3.356 48.718 -32.413 1.000 12.179 70 GLY C N 1
ATOM 6691 C CA . GLY C 2 70 ? -2.968 49.730 -31.436 1.000 12.462 70 GLY C CA 1
ATOM 6692 C C . GLY C 2 70 ? -2.855 51.130 -32.043 1.000 12.502 70 GLY C C 1
ATOM 6693 O O . GLY C 2 70 ? -3.362 52.104 -31.481 1.000 12.552 70 GLY C O 1
ATOM 6694 N N . GLY C 2 71 ? -2.177 51.217 -33.194 1.000 12.358 71 GLY C N 1
ATOM 6695 C CA . GLY C 2 71 ? -1.956 52.482 -33.879 1.000 11.907 71 GLY C CA 1
ATOM 6696 C C . GLY C 2 71 ? -3.268 53.161 -34.268 1.000 11.684 71 GLY C C 1
ATOM 6697 O O . GLY C 2 71 ? -3.451 54.350 -34.007 1.000 11.592 71 GLY C O 1
ATOM 6698 N N . ALA C 2 72 ? -4.176 52.383 -34.875 1.000 11.289 72 ALA C N 1
ATOM 6699 C CA . ALA C 2 72 ? -5.438 52.887 -35.400 1.000 11.025 72 ALA C CA 1
ATOM 6700 C C . ALA C 2 72 ? -6.396 53.267 -34.270 1.000 11.214 72 ALA C C 1
ATOM 6701 O O . ALA C 2 72 ? -7.108 54.263 -34.382 1.000 11.174 72 ALA C O 1
ATOM 6703 N N . VAL C 2 73 ? -6.426 52.465 -33.196 1.000 11.189 73 VAL C N 1
ATOM 6704 C CA . VAL C 2 73 ? -7.303 52.732 -32.063 1.000 11.437 73 VAL C CA 1
ATOM 6705 C C . VAL C 2 73 ? -6.871 54.042 -31.398 1.000 11.841 73 VAL C C 1
ATOM 6706 O O . VAL C 2 73 ? -7.711 54.886 -31.089 1.000 12.123 73 VAL C O 1
ATOM 6710 N N . ALA C 2 74 ? -5.554 54.229 -31.227 1.000 11.742 74 ALA C N 1
ATOM 6711 C CA . ALA C 2 74 ? -5.022 55.455 -30.647 1.000 11.931 74 ALA C CA 1
ATOM 6712 C C . ALA C 2 74 ? -5.362 56.664 -31.519 1.000 12.108 74 ALA C C 1
ATOM 6713 O O . ALA C 2 74 ? -5.691 57.730 -30.992 1.000 12.568 74 ALA C O 1
ATOM 6715 N N . SER C 2 75 ? -5.257 56.497 -32.847 1.000 12.222 75 SER C N 1
ATOM 6716 C CA . SER C 2 75 ? -5.628 57.520 -33.818 1.000 12.340 75 SER C CA 1
ATOM 6717 C C . SER C 2 75 ? -7.063 57.981 -33.585 1.000 12.518 75 SER C C 1
ATOM 6718 O O . SER C 2 75 ? -7.337 59.180 -33.576 1.000 12.679 75 SER C O 1
ATOM 6721 N N . GLY C 2 76 ? -7.974 57.010 -33.448 1.000 12.293 76 GLY C N 1
ATOM 6722 C CA . GLY C 2 76 ? -9.389 57.287 -33.255 1.000 12.490 76 GLY C CA 1
ATOM 6723 C C . GLY C 2 76 ? -9.663 57.992 -31.927 1.000 12.700 76 GLY C C 1
ATOM 6724 O O . GLY C 2 76 ? -10.525 58.862 -31.854 1.000 12.439 76 GLY C O 1
ATOM 6725 N N . VAL C 2 77 ? -8.921 57.610 -30.881 1.000 12.956 77 VAL C N 1
ATOM 6726 C CA . VAL C 2 77 ? -9.044 58.252 -29.580 1.000 13.110 77 VAL C CA 1
ATOM 6727 C C . VAL C 2 77 ? -8.661 59.727 -29.705 1.000 13.882 77 VAL C C 1
ATOM 6728 O O . VAL C 2 77 ? -9.411 60.597 -29.263 1.000 13.490 77 VAL C O 1
ATOM 6732 N N . GLU C 2 78 ? -7.504 59.990 -30.329 1.000 14.679 78 GLU C N 1
ATOM 6733 C CA . GLU C 2 78 ? -6.971 61.336 -30.503 1.000 15.936 78 GLU C CA 1
ATOM 6734 C C . GLU C 2 78 ? -7.941 62.187 -31.327 1.000 15.618 78 GLU C C 1
ATOM 6735 O O . GLU C 2 78 ? -8.197 63.343 -30.985 1.000 15.609 78 GLU C O 1
ATOM 6741 N N . ALA C 2 79 ? -8.483 61.598 -32.403 1.000 14.813 79 ALA C N 1
ATOM 6742 C CA . ALA C 2 79 ? -9.394 62.288 -33.304 1.000 14.482 79 ALA C CA 1
ATOM 6743 C C . ALA C 2 79 ? -10.696 62.652 -32.591 1.000 14.385 79 ALA C C 1
ATOM 6744 O O . ALA C 2 79 ? -11.232 63.742 -32.802 1.000 14.259 79 ALA C O 1
ATOM 6746 N N . ALA C 2 80 ? -11.192 61.734 -31.750 1.000 13.593 80 ALA C N 1
ATOM 6747 C CA . ALA C 2 80 ? -12.430 61.959 -31.016 1.000 14.068 80 ALA C CA 1
ATOM 6748 C C . ALA C 2 80 ? -12.275 63.104 -30.013 1.000 14.358 80 ALA C C 1
ATOM 6749 O O . ALA C 2 80 ? -13.163 63.942 -29.905 1.000 14.602 80 ALA C O 1
ATOM 6751 N N . LEU C 2 81 ? -11.144 63.139 -29.298 1.000 14.582 81 LEU C N 1
ATOM 6752 C CA . LEU C 2 81 ? -10.864 64.197 -28.336 1.000 15.165 81 LEU C CA 1
ATOM 6753 C C . LEU C 2 81 ? -10.866 65.558 -29.034 1.000 15.658 81 LEU C C 1
ATOM 6754 O O . LEU C 2 81 ? -11.429 66.516 -28.514 1.000 16.256 81 LEU C O 1
ATOM 6759 N N . LYS C 2 82 ? -10.232 65.633 -30.211 1.000 16.513 82 LYS C N 1
ATOM 6760 C CA . LYS C 2 82 ? -10.180 66.869 -30.980 1.000 17.319 82 LYS C CA 1
ATOM 6761 C C . LYS C 2 82 ? -11.581 67.260 -31.447 1.000 17.155 82 LYS C C 1
ATOM 6762 O O . LYS C 2 82 ? -11.999 68.405 -31.269 1.000 17.104 82 LYS C O 1
ATOM 6768 N N . ALA C 2 83 ? -12.313 66.298 -32.020 1.000 16.695 83 ALA C N 1
ATOM 6769 C CA . ALA C 2 83 ? -13.643 66.568 -32.544 1.000 16.821 83 ALA C CA 1
ATOM 6770 C C . ALA C 2 83 ? -14.565 67.092 -31.442 1.000 17.026 83 ALA C C 1
ATOM 6771 O O . ALA C 2 83 ? -15.378 67.983 -31.689 1.000 16.463 83 ALA C O 1
ATOM 6773 N N . LEU C 2 84 ? -14.411 66.545 -30.227 1.000 16.970 84 LEU C N 1
ATOM 6774 C CA . LEU C 2 84 ? -15.324 66.811 -29.127 1.000 17.768 84 LEU C CA 1
ATOM 6775 C C . LEU C 2 84 ? -14.802 67.942 -28.241 1.000 18.520 84 LEU C C 1
ATOM 6776 O O . LEU C 2 84 ? -15.450 68.298 -27.260 1.000 19.271 84 LEU C O 1
ATOM 6781 N N . GLY C 2 85 ? -13.628 68.485 -28.582 1.000 19.055 85 GLY C N 1
ATOM 6782 C CA . GLY C 2 85 ? -13.052 69.622 -27.879 1.000 19.175 85 GLY C CA 1
ATOM 6783 C C . GLY C 2 85 ? -12.604 69.255 -26.464 1.000 19.726 85 GLY C C 1
ATOM 6784 O O . GLY C 2 85 ? -12.750 70.053 -25.538 1.000 19.517 85 GLY C O 1
ATOM 6785 N N . ARG C 2 86 ? -12.049 68.047 -26.313 1.000 18.896 86 ARG C N 1
ATOM 6786 C CA . ARG C 2 86 ? -11.679 67.530 -25.006 1.000 19.380 86 ARG C CA 1
ATOM 6787 C C . ARG C 2 86 ? -10.199 67.154 -24.971 1.000 19.271 86 ARG C C 1
ATOM 6788 O O . ARG C 2 86 ? -9.756 66.492 -24.040 1.000 19.735 86 ARG C O 1
ATOM 6796 N N . LYS C 2 87 ? -9.432 67.594 -25.974 1.000 20.340 87 LYS C N 1
ATOM 6797 C CA . LYS C 2 87 ? -8.041 67.188 -26.107 1.000 21.634 87 LYS C CA 1
ATOM 6798 C C . LYS C 2 87 ? -7.215 67.706 -24.926 1.000 21.638 87 LYS C C 1
ATOM 6799 O O . LYS C 2 87 ? -6.535 66.930 -24.259 1.000 21.044 87 LYS C O 1
ATOM 6805 N N . GLY C 2 88 ? -7.271 69.021 -24.679 1.000 21.933 88 GLY C N 1
ATOM 6806 C CA . GLY C 2 88 ? -6.499 69.628 -23.604 1.000 21.623 88 GLY C CA 1
ATOM 6807 C C . GLY C 2 88 ? -5.051 69.145 -23.631 1.000 20.979 88 GLY C C 1
ATOM 6808 O O . GLY C 2 88 ? -4.415 69.172 -24.684 1.000 20.762 88 GLY C O 1
ATOM 6809 N N . ASN C 2 89 ? -4.553 68.681 -22.474 1.000 20.181 89 ASN C N 1
ATOM 6810 C CA . ASN C 2 89 ? -3.198 68.156 -22.363 1.000 19.964 89 ASN C CA 1
ATOM 6811 C C . ASN C 2 89 ? -3.210 66.639 -22.167 1.000 18.972 89 ASN C C 1
ATOM 6812 O O . ASN C 2 89 ? -2.214 66.071 -21.716 1.000 18.541 89 ASN C O 1
ATOM 6817 N N . THR C 2 90 ? -4.335 65.988 -22.493 1.000 17.713 90 THR C N 1
ATOM 6818 C CA . THR C 2 90 ? -4.449 64.546 -22.328 1.000 17.202 90 THR C CA 1
ATOM 6819 C C . THR C 2 90 ? -3.442 63.856 -23.244 1.000 17.176 90 THR C C 1
ATOM 6820 O O . THR C 2 90 ? -3.318 64.218 -24.410 1.000 17.182 90 THR C O 1
ATOM 6824 N N . ARG C 2 91 ? -2.735 62.859 -22.699 1.000 17.031 91 ARG C N 1
ATOM 6825 C CA . ARG C 2 91 ? -1.749 62.103 -23.452 1.000 17.049 91 ARG C CA 1
ATOM 6826 C C . ARG C 2 91 ? -2.395 60.813 -23.956 1.000 16.367 91 ARG C C 1
ATOM 6827 O O . ARG C 2 91 ? -2.859 59.997 -23.165 1.000 16.848 91 ARG C O 1
ATOM 6835 N N . VAL C 2 92 ? -2.433 60.649 -25.282 1.000 15.444 92 VAL C N 1
ATOM 6836 C CA . VAL C 2 92 ? -2.924 59.422 -25.889 1.000 14.809 92 VAL C CA 1
ATOM 6837 C C . VAL C 2 92 ? -1.720 58.513 -26.121 1.000 14.602 92 VAL C C 1
ATOM 6838 O O . VAL C 2 92 ? -0.845 58.837 -26.919 1.000 14.434 92 VAL C O 1
ATOM 6842 N N . ILE C 2 93 ? -1.677 57.389 -25.396 1.000 14.503 93 ILE C N 1
ATOM 6843 C CA . ILE C 2 93 ? -0.499 56.536 -25.384 1.000 15.042 93 ILE C CA 1
ATOM 6844 C C . ILE C 2 93 ? -0.890 55.108 -25.758 1.000 15.150 93 ILE C C 1
ATOM 6845 O O . ILE C 2 93 ? -1.741 54.498 -25.112 1.000 15.495 93 ILE C O 1
ATOM 6850 N N . GLY C 2 94 ? -0.241 54.584 -26.803 1.000 14.754 94 GLY C N 1
ATOM 6851 C CA . GLY C 2 94 ? -0.290 53.164 -27.100 1.000 13.849 94 GLY C CA 1
ATOM 6852 C C . GLY C 2 94 ? 0.835 52.434 -26.373 1.000 13.507 94 GLY C C 1
ATOM 6853 O O . GLY C 2 94 ? 1.965 52.917 -26.325 1.000 13.038 94 GLY C O 1
ATOM 6854 N N . VAL C 2 95 ? 0.509 51.272 -25.795 1.000 13.331 95 VAL C N 1
ATOM 6855 C CA . VAL C 2 95 ? 1.522 50.439 -25.164 1.000 12.953 95 VAL C CA 1
ATOM 6856 C C . VAL C 2 95 ? 1.314 49.000 -25.632 1.000 13.090 95 VAL C C 1
ATOM 6857 O O . VAL C 2 95 ? 0.213 48.461 -25.531 1.000 12.962 95 VAL C O 1
ATOM 6861 N N . GLY C 2 96 ? 2.380 48.394 -26.163 1.000 12.905 96 GLY C N 1
ATOM 6862 C CA . GLY C 2 96 ? 2.264 47.058 -26.725 1.000 12.927 96 GLY C CA 1
ATOM 6863 C C . GLY C 2 96 ? 3.605 46.335 -26.724 1.000 12.938 96 GLY C C 1
ATOM 6864 O O . GLY C 2 96 ? 4.652 46.964 -26.627 1.000 12.992 96 GLY C O 1
ATOM 6865 N N . GLY C 2 97 ? 3.552 45.006 -26.843 1.000 13.061 97 GLY C N 1
ATOM 6866 C CA . GLY C 2 97 ? 4.763 44.205 -26.895 1.000 12.933 97 GLY C CA 1
ATOM 6867 C C . GLY C 2 97 ? 5.427 44.282 -28.268 1.000 13.224 97 GLY C C 1
ATOM 6868 O O . GLY C 2 97 ? 4.877 44.860 -29.206 1.000 13.054 97 GLY C O 1
ATOM 6869 N N . ASP C 2 98 ? 6.619 43.680 -28.355 1.000 13.582 98 ASP C N 1
ATOM 6870 C CA . ASP C 2 98 ? 7.404 43.573 -29.574 1.000 13.615 98 ASP C CA 1
ATOM 6871 C C . ASP C 2 98 ? 6.555 42.972 -30.697 1.000 14.003 98 ASP C C 1
ATOM 6872 O O . ASP C 2 98 ? 6.554 43.472 -31.820 1.000 14.199 98 ASP C O 1
ATOM 6877 N N . GLY C 2 99 ? 5.830 41.893 -30.383 1.000 14.357 99 GLY C N 1
ATOM 6878 C CA . GLY C 2 99 ? 5.016 41.201 -31.368 1.000 15.046 99 GLY C CA 1
ATOM 6879 C C . GLY C 2 99 ? 3.934 42.113 -31.934 1.000 15.688 99 GLY C C 1
ATOM 6880 O O . GLY C 2 99 ? 3.762 42.208 -33.149 1.000 15.669 99 GLY C O 1
ATOM 6881 N N . SER C 2 100 ? 3.225 42.794 -31.030 1.000 16.404 100 SER C N 1
ATOM 6882 C CA . SER C 2 100 ? 2.146 43.689 -31.407 1.000 17.792 100 SER C CA 1
ATOM 6883 C C . SER C 2 100 ? 2.669 44.860 -32.235 1.000 18.226 100 SER C C 1
ATOM 6884 O O . SER C 2 100 ? 2.013 45.280 -33.184 1.000 19.893 100 SER C O 1
ATOM 6887 N N . THR C 2 101 ? 3.846 45.382 -31.866 1.000 17.654 101 THR C N 1
ATOM 6888 C CA . THR C 2 101 ? 4.371 46.607 -32.451 1.000 17.312 101 THR C CA 1
ATOM 6889 C C . THR C 2 101 ? 5.063 46.310 -33.780 1.000 17.171 101 THR C C 1
ATOM 6890 O O . THR C 2 101 ? 4.809 46.970 -34.787 1.000 16.934 101 THR C O 1
ATOM 6894 N N . MET C 2 102 ? 5.970 45.331 -33.755 1.000 16.444 102 MET C N 1
ATOM 6895 C CA . MET C 2 102 ? 6.946 45.162 -34.815 1.000 16.560 102 MET C CA 1
ATOM 6896 C C . MET C 2 102 ? 6.421 44.221 -35.900 1.000 16.542 102 MET C C 1
ATOM 6897 O O . MET C 2 102 ? 6.850 44.305 -37.049 1.000 17.276 102 MET C O 1
ATOM 6902 N N . ASP C 2 103 ? 5.489 43.336 -35.532 1.000 15.791 103 ASP C N 1
ATOM 6903 C CA . ASP C 2 103 ? 5.018 42.305 -36.444 1.000 15.562 103 ASP C CA 1
ATOM 6904 C C . ASP C 2 103 ? 3.604 42.619 -36.923 1.000 14.993 103 ASP C C 1
ATOM 6905 O O . ASP C 2 103 ? 3.427 43.149 -38.017 1.000 15.451 103 ASP C O 1
ATOM 6910 N N . ILE C 2 104 ? 2.606 42.289 -36.094 1.000 13.993 104 ILE C N 1
ATOM 6911 C CA . ILE C 2 104 ? 1.230 42.231 -36.562 1.000 13.449 104 ILE C CA 1
ATOM 6912 C C . ILE C 2 104 ? 0.594 43.624 -36.566 1.000 12.938 104 ILE C C 1
ATOM 6913 O O . ILE C 2 104 ? -0.383 43.860 -37.280 1.000 12.383 104 ILE C O 1
ATOM 6918 N N . GLY C 2 105 ? 1.172 44.555 -35.798 1.000 12.694 105 GLY C N 1
ATOM 6919 C CA . GLY C 2 105 ? 0.576 45.876 -35.659 1.000 12.248 105 GLY C CA 1
ATOM 6920 C C . GLY C 2 105 ? 1.310 46.967 -36.438 1.000 12.023 105 GLY C C 1
ATOM 6921 O O . GLY C 2 105 ? 0.977 48.136 -36.280 1.000 11.892 105 GLY C O 1
ATOM 6922 N N . ILE C 2 106 ? 2.275 46.588 -37.291 1.000 12.217 106 ILE C N 1
ATOM 6923 C CA . ILE C 2 106 ? 3.151 47.558 -37.939 1.000 12.435 106 ILE C CA 1
ATOM 6924 C C . ILE C 2 106 ? 2.401 48.394 -38.982 1.000 12.234 106 ILE C C 1
ATOM 6925 O O . ILE C 2 106 ? 2.732 49.560 -39.172 1.000 12.243 106 ILE C O 1
ATOM 6930 N N . ARG C 2 107 ? 1.399 47.815 -39.657 1.000 12.071 107 ARG C N 1
ATOM 6931 C CA . ARG C 2 107 ? 0.602 48.586 -40.604 1.000 12.168 107 ARG C CA 1
ATOM 6932 C C . ARG C 2 107 ? -0.207 49.649 -39.855 1.000 12.444 107 ARG C C 1
ATOM 6933 O O . ARG C 2 107 ? -0.252 50.809 -40.263 1.000 12.428 107 ARG C O 1
ATOM 6941 N N . SER C 2 108 ? -0.849 49.242 -38.755 1.000 12.560 108 SER C N 1
ATOM 6942 C CA . SER C 2 108 ? -1.657 50.143 -37.947 1.000 13.047 108 SER C CA 1
ATOM 6943 C C . SER C 2 108 ? -0.816 51.331 -37.471 1.000 13.512 108 SER C C 1
ATOM 6944 O O . SER C 2 108 ? -1.262 52.477 -37.526 1.000 13.699 108 SER C O 1
ATOM 6947 N N . LEU C 2 109 ? 0.418 51.043 -37.039 1.000 13.479 109 LEU C N 1
ATOM 6948 C CA . LEU C 2 109 ? 1.321 52.042 -36.486 1.000 13.540 109 LEU C CA 1
ATOM 6949 C C . LEU C 2 109 ? 1.850 52.953 -37.593 1.000 13.377 109 LEU C C 1
ATOM 6950 O O . LEU C 2 109 ? 1.960 54.166 -37.401 1.000 13.374 109 LEU C O 1
ATOM 6955 N N . SER C 2 110 ? 2.183 52.351 -38.741 1.000 12.877 110 SER C N 1
ATOM 6956 C CA . SER C 2 110 ? 2.688 53.072 -39.899 1.000 13.068 110 SER C CA 1
ATOM 6957 C C . SER C 2 110 ? 1.684 54.137 -40.346 1.000 12.895 110 SER C C 1
ATOM 6958 O O . SER C 2 110 ? 2.058 55.282 -40.593 1.000 12.978 110 SER C O 1
ATOM 6961 N N . GLY C 2 111 ? 0.409 53.744 -40.447 1.000 12.916 111 GLY C N 1
ATOM 6962 C CA . GLY C 2 111 ? -0.661 54.657 -40.829 1.000 12.957 111 GLY C CA 1
ATOM 6963 C C . GLY C 2 111 ? -0.788 55.819 -39.846 1.000 13.179 111 GLY C C 1
ATOM 6964 O O . GLY C 2 111 ? -0.884 56.976 -40.258 1.000 13.681 111 GLY C O 1
ATOM 6965 N N . ALA C 2 112 ? -0.771 55.499 -38.546 1.000 13.038 112 ALA C N 1
ATOM 6966 C CA . ALA C 2 112 ? -0.939 56.490 -37.494 1.000 13.139 112 ALA C CA 1
ATOM 6967 C C . ALA C 2 112 ? 0.216 57.493 -37.491 1.000 13.277 112 ALA C C 1
ATOM 6968 O O . ALA C 2 112 ? -0.002 58.682 -37.265 1.000 13.888 112 ALA C O 1
ATOM 6970 N N . PHE C 2 113 ? 1.440 57.009 -37.730 1.000 13.376 113 PHE C N 1
ATOM 6971 C CA . PHE C 2 113 ? 2.625 57.858 -37.725 1.000 14.075 113 PHE C CA 1
ATOM 6972 C C . PHE C 2 113 ? 2.644 58.762 -38.957 1.000 14.367 113 PHE C C 1
ATOM 6973 O O . PHE C 2 113 ? 2.952 59.948 -38.849 1.000 14.363 113 PHE C O 1
ATOM 6981 N N . GLU C 2 114 ? 2.305 58.204 -40.127 1.000 14.726 114 GLU C N 1
ATOM 6982 C CA . GLU C 2 114 ? 2.386 58.991 -41.351 1.000 15.200 114 GLU C CA 1
ATOM 6983 C C . GLU C 2 114 ? 1.339 60.105 -41.332 1.000 14.720 114 GLU C C 1
ATOM 6984 O O . GLU C 2 114 ? 1.570 61.176 -41.881 1.000 14.334 114 GLU C O 1
ATOM 6990 N N . ARG C 2 115 ? 0.202 59.855 -40.667 1.000 14.654 115 ARG C N 1
ATOM 6991 C CA . ARG C 2 115 ? -0.888 60.818 -40.600 1.000 14.344 115 ARG C CA 1
ATOM 6992 C C . ARG C 2 115 ? -0.567 61.930 -39.603 1.000 14.593 115 ARG C C 1
ATOM 6993 O O . ARG C 2 115 ? -1.223 62.968 -39.612 1.000 14.996 115 ARG C O 1
ATOM 7001 N N . GLY C 2 116 ? 0.411 61.687 -38.723 1.000 14.603 116 GLY C N 1
ATOM 7002 C CA . GLY C 2 116 ? 0.956 62.712 -37.845 1.000 14.913 116 GLY C CA 1
ATOM 7003 C C . GLY C 2 116 ? 0.098 62.958 -36.604 1.000 15.192 116 GLY C C 1
ATOM 7004 O O . GLY C 2 116 ? 0.134 64.046 -36.033 1.000 14.845 116 GLY C O 1
ATOM 7005 N N . HIS C 2 117 ? -0.671 61.943 -36.188 1.000 15.148 117 HIS C N 1
ATOM 7006 C CA . HIS C 2 117 ? -1.504 62.059 -34.999 1.000 15.178 117 HIS C CA 1
ATOM 7007 C C . HIS C 2 117 ? -0.626 62.345 -33.785 1.000 15.022 117 HIS C C 1
ATOM 7008 O O . HIS C 2 117 ? 0.492 61.839 -33.692 1.000 15.145 117 HIS C O 1
ATOM 7015 N N . ASP C 2 118 ? -1.142 63.176 -32.872 1.000 14.609 118 ASP C N 1
ATOM 7016 C CA . ASP C 2 118 ? -0.467 63.461 -31.617 1.000 14.876 118 ASP C CA 1
ATOM 7017 C C . ASP C 2 118 ? -0.675 62.292 -30.657 1.000 14.673 118 ASP C C 1
ATOM 7018 O O . ASP C 2 118 ? -1.544 62.339 -29.789 1.000 14.567 118 ASP C O 1
ATOM 7023 N N . ILE C 2 119 ? 0.128 61.239 -30.840 1.000 14.781 119 ILE C N 1
ATOM 7024 C CA . ILE C 2 119 ? 0.074 60.064 -29.987 1.000 14.894 119 ILE C CA 1
ATOM 7025 C C . ILE C 2 119 ? 1.499 59.721 -29.568 1.000 14.683 119 ILE C C 1
ATOM 7026 O O . ILE C 2 119 ? 2.456 60.151 -30.208 1.000 14.905 119 ILE C O 1
ATOM 7031 N N . THR C 2 120 ? 1.619 58.967 -28.470 1.000 14.426 120 THR C N 1
ATOM 7032 C CA . THR C 2 120 ? 2.877 58.356 -28.073 1.000 14.257 120 THR C CA 1
ATOM 7033 C C . THR C 2 120 ? 2.681 56.848 -28.157 1.000 14.348 120 THR C C 1
ATOM 7034 O O . THR C 2 120 ? 1.605 56.353 -27.838 1.000 14.802 120 THR C O 1
ATOM 7038 N N . TYR C 2 121 ? 3.723 56.132 -28.584 1.000 14.245 121 TYR C N 1
ATOM 7039 C CA . TYR C 2 121 ? 3.649 54.683 -28.636 1.000 14.304 121 TYR C CA 1
ATOM 7040 C C . TYR C 2 121 ? 4.867 54.111 -27.922 1.000 13.635 121 TYR C C 1
ATOM 7041 O O . TYR C 2 121 ? 5.995 54.502 -28.219 1.000 13.626 121 TYR C O 1
ATOM 7050 N N . VAL C 2 122 ? 4.606 53.191 -26.984 1.000 12.909 122 VAL C N 1
ATOM 7051 C CA . VAL C 2 122 ? 5.648 52.553 -26.197 1.000 12.973 122 VAL C CA 1
ATOM 7052 C C . VAL C 2 122 ? 5.670 51.065 -26.540 1.000 13.186 122 VAL C C 1
ATOM 7053 O O . VAL C 2 122 ? 4.690 50.358 -26.310 1.000 13.086 122 VAL C O 1
ATOM 7057 N N . CYS C 2 123 ? 6.800 50.604 -27.086 1.000 13.375 123 CYS C N 1
ATOM 7058 C CA . CYS C 2 123 ? 7.011 49.189 -27.333 1.000 14.005 123 CYS C CA 1
ATOM 7059 C C . CYS C 2 123 ? 7.717 48.565 -26.128 1.000 13.854 123 CYS C C 1
ATOM 7060 O O . CYS C 2 123 ? 8.793 49.013 -25.732 1.000 13.436 123 CYS C O 1
ATOM 7063 N N . VAL C 2 124 ? 7.090 47.523 -25.568 1.000 13.680 124 VAL C N 1
ATOM 7064 C CA . VAL C 2 124 ? 7.662 46.729 -24.493 1.000 13.835 124 VAL C CA 1
ATOM 7065 C C . VAL C 2 124 ? 8.278 45.475 -25.109 1.000 13.877 124 VAL C C 1
ATOM 7066 O O . VAL C 2 124 ? 7.581 44.491 -25.369 1.000 13.440 124 VAL C O 1
ATOM 7070 N N . ASP C 2 125 ? 9.595 45.525 -25.332 1.000 13.730 125 ASP C N 1
ATOM 7071 C CA . ASP C 2 125 ? 10.273 44.524 -26.139 1.000 13.483 125 ASP C CA 1
ATOM 7072 C C . ASP C 2 125 ? 10.912 43.470 -25.238 1.000 13.483 125 ASP C C 1
ATOM 7073 O O . ASP C 2 125 ? 12.007 43.683 -24.722 1.000 13.110 125 ASP C O 1
ATOM 7078 N N . ASN C 2 126 ? 10.230 42.324 -25.095 1.000 13.432 126 ASN C N 1
ATOM 7079 C CA . ASN C 2 126 ? 10.774 41.171 -24.390 1.000 13.205 126 ASN C CA 1
ATOM 7080 C C . ASN C 2 126 ? 11.221 40.087 -25.377 1.000 13.272 126 ASN C C 1
ATOM 7081 O O . ASN C 2 126 ? 11.416 38.939 -24.984 1.000 13.033 126 ASN C O 1
ATOM 7086 N N . GLU C 2 127 ? 11.349 40.453 -26.662 1.000 13.352 127 GLU C N 1
ATOM 7087 C CA . GLU C 2 127 ? 12.083 39.674 -27.655 1.000 13.919 127 GLU C CA 1
ATOM 7088 C C . GLU C 2 127 ? 11.431 38.317 -27.938 1.000 14.090 127 GLU C C 1
ATOM 7089 O O . GLU C 2 127 ? 12.106 37.380 -28.370 1.000 14.092 127 GLU C O 1
ATOM 7095 N N . ALA C 2 128 ? 10.114 38.226 -27.710 1.000 14.030 128 ALA C N 1
ATOM 7096 C CA . ALA C 2 128 ? 9.310 37.076 -28.093 1.000 14.141 128 ALA C CA 1
ATOM 7097 C C . ALA C 2 128 ? 7.837 37.372 -27.822 1.000 14.125 128 ALA C C 1
ATOM 7098 O O . ALA C 2 128 ? 7.502 38.378 -27.188 1.000 13.734 128 ALA C O 1
ATOM 7100 N N . TYR C 2 129 ? 6.975 36.486 -28.336 1.000 14.496 129 TYR C N 1
ATOM 7101 C CA . TYR C 2 129 ? 5.559 36.471 -28.004 1.000 14.905 129 TYR C CA 1
ATOM 7102 C C . TYR C 2 129 ? 5.397 35.680 -26.710 1.000 14.678 129 TYR C C 1
ATOM 7103 O O . TYR C 2 129 ? 5.420 34.451 -26.734 1.000 14.305 129 TYR C O 1
ATOM 7112 N N . MET C 2 130 ? 5.222 36.388 -25.585 1.000 15.045 130 MET C N 1
ATOM 7113 C CA . MET C 2 130 ? 5.270 35.730 -24.286 1.000 15.368 130 MET C CA 1
ATOM 7114 C C . MET C 2 130 ? 3.915 35.148 -23.890 1.000 15.829 130 MET C C 1
ATOM 7115 O O . MET C 2 130 ? 3.861 34.009 -23.427 1.000 15.480 130 MET C O 1
ATOM 7120 N N . ASN C 2 131 ? 2.832 35.919 -24.069 1.000 16.097 131 ASN C N 1
ATOM 7121 C CA . ASN C 2 131 ? 1.532 35.487 -23.569 1.000 17.167 131 ASN C CA 1
ATOM 7122 C C . ASN C 2 131 ? 1.162 34.120 -24.141 1.000 16.426 131 ASN C C 1
ATOM 7123 O O . ASN C 2 131 ? 0.530 33.319 -23.457 1.000 16.374 131 ASN C O 1
ATOM 7128 N N . THR C 2 132 ? 1.571 33.871 -25.393 1.000 15.891 132 THR C N 1
ATOM 7129 C CA . THR C 2 132 ? 1.223 32.658 -26.122 1.000 15.370 132 THR C CA 1
ATOM 7130 C C . THR C 2 132 ? 2.219 31.527 -25.855 1.000 15.582 132 THR C C 1
ATOM 7131 O O . THR C 2 132 ? 1.983 30.405 -26.301 1.000 15.838 132 THR C O 1
ATOM 7135 N N . GLY C 2 133 ? 3.341 31.822 -25.179 1.000 14.889 133 GLY C N 1
ATOM 7136 C CA . GLY C 2 133 ? 4.243 30.773 -24.721 1.000 15.227 133 GLY C CA 1
ATOM 7137 C C . GLY C 2 133 ? 5.631 30.791 -25.371 1.000 15.253 133 GLY C C 1
ATOM 7138 O O . GLY C 2 133 ? 6.237 29.735 -25.552 1.000 15.657 133 GLY C O 1
ATOM 7139 N N . ILE C 2 134 ? 6.138 31.991 -25.682 1.000 14.990 134 ILE C N 1
ATOM 7140 C CA . ILE C 2 134 ? 7.538 32.253 -26.012 1.000 15.036 134 ILE C CA 1
ATOM 7141 C C . ILE C 2 134 ? 7.842 31.858 -27.458 1.000 15.189 134 ILE C C 1
ATOM 7142 O O . ILE C 2 134 ? 8.738 31.049 -27.713 1.000 15.692 134 ILE C O 1
ATOM 7147 N N . GLN C 2 135 ? 7.120 32.454 -28.411 1.000 14.892 135 GLN C N 1
ATOM 7148 C CA . GLN C 2 135 ? 7.372 32.160 -29.814 1.000 15.236 135 GLN C CA 1
ATOM 7149 C C . GLN C 2 135 ? 8.172 33.301 -30.437 1.000 15.593 135 GLN C C 1
ATOM 7150 O O . GLN C 2 135 ? 8.149 34.423 -29.936 1.000 15.851 135 GLN C O 1
ATOM 7156 N N . ARG C 2 136 ? 8.850 32.999 -31.552 1.000 15.750 136 ARG C N 1
ATOM 7157 C CA . ARG C 2 136 ? 9.720 33.948 -32.231 1.000 15.964 136 ARG C CA 1
ATOM 7158 C C . ARG C 2 136 ? 8.906 35.114 -32.791 1.000 15.811 136 ARG C C 1
ATOM 7159 O O . ARG C 2 136 ? 7.871 34.908 -33.421 1.000 15.429 136 ARG C O 1
ATOM 7167 N N . SER C 2 137 ? 9.408 36.333 -32.542 1.000 15.902 137 SER C N 1
ATOM 7168 C CA . SER C 2 137 ? 8.961 37.550 -33.204 1.000 16.160 137 SER C CA 1
ATOM 7169 C C . SER C 2 137 ? 10.159 38.210 -33.885 1.000 15.812 137 SER C C 1
ATOM 7170 O O . SER C 2 137 ? 11.285 37.733 -33.757 1.000 15.751 137 SER C O 1
ATOM 7173 N N . SER C 2 138 ? 9.924 39.321 -34.594 1.000 15.379 138 SER C N 1
ATOM 7174 C CA . SER C 2 138 ? 11.034 40.009 -35.238 1.000 15.537 138 SER C CA 1
ATOM 7175 C C . SER C 2 138 ? 11.881 40.743 -34.199 1.000 15.428 138 SER C C 1
ATOM 7176 O O . SER C 2 138 ? 12.970 41.217 -34.517 1.000 15.448 138 SER C O 1
ATOM 7179 N N . GLY C 2 139 ? 11.370 40.803 -32.959 1.000 15.058 139 GLY C N 1
ATOM 7180 C CA . GLY C 2 139 ? 12.096 41.328 -31.812 1.000 14.838 139 GLY C CA 1
ATOM 7181 C C . GLY C 2 139 ? 13.100 40.321 -31.247 1.000 14.462 139 GLY C C 1
ATOM 7182 O O . GLY C 2 139 ? 14.002 40.698 -30.498 1.000 13.948 139 GLY C O 1
ATOM 7183 N N . THR C 2 140 ? 12.925 39.040 -31.596 1.000 14.198 140 THR C N 1
ATOM 7184 C CA . THR C 2 140 ? 13.832 37.983 -31.174 1.000 14.557 140 THR C CA 1
ATOM 7185 C C . THR C 2 140 ? 15.203 38.216 -31.813 1.000 15.201 140 THR C C 1
ATOM 7186 O O . THR C 2 140 ? 15.299 38.463 -33.017 1.000 15.558 140 THR C O 1
ATOM 7190 N N . PRO C 2 141 ? 16.303 38.174 -31.025 1.000 15.866 141 PRO C N 1
ATOM 7191 C CA . PRO C 2 141 ? 17.645 38.385 -31.570 1.000 16.471 141 PRO C CA 1
ATOM 7192 C C . PRO C 2 141 ? 18.208 37.110 -32.192 1.000 17.129 141 PRO C C 1
ATOM 7193 O O . PRO C 2 141 ? 17.605 36.041 -32.097 1.000 17.125 141 PRO C O 1
ATOM 7197 N N . PHE C 2 142 ? 19.375 37.248 -32.826 1.000 17.571 142 PHE C N 1
ATOM 7198 C CA . PHE C 2 142 ? 20.031 36.146 -33.509 1.000 18.165 142 PHE C CA 1
ATOM 7199 C C . PHE C 2 142 ? 20.388 35.045 -32.511 1.000 18.122 142 PHE C C 1
ATOM 7200 O O . PHE C 2 142 ? 20.974 35.311 -31.464 1.000 18.357 142 PHE C O 1
ATOM 7208 N N . ASP C 2 143 ? 20.007 33.808 -32.854 1.000 18.011 143 ASP C N 1
ATOM 7209 C CA . ASP C 2 143 ? 20.399 32.594 -32.147 1.000 18.083 143 ASP C CA 1
ATOM 7210 C C . ASP C 2 143 ? 19.696 32.442 -30.798 1.000 17.750 143 ASP C C 1
ATOM 7211 O O . ASP C 2 143 ? 20.065 31.570 -30.012 1.000 17.698 143 ASP C O 1
ATOM 7216 N N . ALA C 2 144 ? 18.673 33.264 -30.540 1.000 17.093 144 ALA C N 1
ATOM 7217 C CA . ALA C 2 144 ? 17.816 33.025 -29.389 1.000 16.851 144 ALA C CA 1
ATOM 7218 C C . ALA C 2 144 ? 16.934 31.806 -29.654 1.000 16.768 144 ALA C C 1
ATOM 7219 O O . ALA C 2 144 ? 16.379 31.648 -30.746 1.000 16.764 144 ALA C O 1
ATOM 7221 N N . SER C 2 145 ? 16.838 30.933 -28.646 1.000 16.239 145 SER C N 1
ATOM 7222 C CA . SER C 2 145 ? 15.897 29.826 -28.675 1.000 15.936 145 SER C CA 1
ATOM 7223 C C . SER C 2 145 ? 14.513 30.325 -28.266 1.000 15.464 145 SER C C 1
ATOM 7224 O O . SER C 2 145 ? 14.364 30.958 -27.222 1.000 15.413 145 SER C O 1
ATOM 7227 N N . THR C 2 146 ? 13.518 30.053 -29.120 1.000 15.251 146 THR C N 1
ATOM 7228 C CA . THR C 2 146 ? 12.108 30.232 -28.799 1.000 15.278 146 THR C CA 1
ATOM 7229 C C . THR C 2 146 ? 11.387 28.935 -29.162 1.000 15.219 146 THR C C 1
ATOM 7230 O O . THR C 2 146 ? 11.986 28.057 -29.780 1.000 15.564 146 THR C O 1
ATOM 7234 N N . THR C 2 147 ? 10.104 28.818 -28.793 1.000 15.235 147 THR C N 1
ATOM 7235 C CA . THR C 2 147 ? 9.379 27.576 -29.036 1.000 15.484 147 THR C CA 1
ATOM 7236 C C . THR C 2 147 ? 9.049 27.403 -30.521 1.000 15.392 147 THR C C 1
ATOM 7237 O O . THR C 2 147 ? 8.645 26.316 -30.922 1.000 15.762 147 THR C O 1
ATOM 7241 N N . THR C 2 148 ? 9.218 28.461 -31.334 1.000 15.368 148 THR C N 1
ATOM 7242 C CA . THR C 2 148 ? 9.071 28.321 -32.780 1.000 15.309 148 THR C CA 1
ATOM 7243 C C . THR C 2 148 ? 10.398 28.569 -33.497 1.000 15.244 148 THR C C 1
ATOM 7244 O O . THR C 2 148 ? 10.434 28.597 -34.725 1.000 14.890 148 THR C O 1
ATOM 7248 N N . SER C 2 149 ? 11.478 28.751 -32.727 1.000 15.228 149 SER C N 1
ATOM 7249 C CA . SER C 2 149 ? 12.824 28.732 -33.283 1.000 15.875 149 SER C CA 1
ATOM 7250 C C . SER C 2 149 ? 13.762 28.014 -32.316 1.000 16.260 149 SER C C 1
ATOM 7251 O O . SER C 2 149 ? 14.720 28.599 -31.813 1.000 16.046 149 SER C O 1
ATOM 7254 N N . PRO C 2 150 ? 13.512 26.719 -32.015 1.000 17.021 150 PRO C N 1
ATOM 7255 C CA . PRO C 2 150 ? 14.290 26.013 -30.998 1.000 17.381 150 PRO C CA 1
ATOM 7256 C C . PRO C 2 150 ? 15.630 25.554 -31.566 1.000 17.861 150 PRO C C 1
ATOM 7257 O O . PRO C 2 150 ? 15.779 25.414 -32.778 1.000 18.011 150 PRO C O 1
ATOM 7261 N N . ALA C 2 151 ? 16.599 25.326 -30.673 1.000 18.670 151 ALA C N 1
ATOM 7262 C CA . ALA C 2 151 ? 17.840 24.675 -31.057 1.000 18.870 151 ALA C CA 1
ATOM 7263 C C . ALA C 2 151 ? 17.522 23.250 -31.496 1.000 19.613 151 ALA C C 1
ATOM 7264 O O . ALA C 2 151 ? 16.567 22.648 -31.008 1.000 19.914 151 ALA C O 1
ATOM 7266 N N . GLY C 2 152 ? 18.323 22.730 -32.428 1.000 20.209 152 GLY C N 1
ATOM 7267 C CA . GLY C 2 152 ? 18.133 21.378 -32.926 1.000 21.123 152 GLY C CA 1
ATOM 7268 C C . GLY C 2 152 ? 19.373 20.881 -33.660 1.000 22.116 152 GLY C C 1
ATOM 7269 O O . GLY C 2 152 ? 20.402 21.555 -33.672 1.000 21.503 152 GLY C O 1
ATOM 7270 N N . LYS C 2 153 ? 19.244 19.706 -34.289 1.000 22.863 153 LYS C N 1
ATOM 7271 C CA . LYS C 2 153 ? 20.345 19.069 -34.997 1.000 24.648 153 LYS C CA 1
ATOM 7272 C C . LYS C 2 153 ? 20.898 20.006 -36.070 1.000 24.075 153 LYS C C 1
ATOM 7273 O O . LYS C 2 153 ? 22.098 19.995 -36.330 1.000 23.612 153 LYS C O 1
ATOM 7279 N N . VAL C 2 154 ? 20.025 20.824 -36.676 1.000 22.559 154 VAL C N 1
ATOM 7280 C CA . VAL C 2 154 ? 20.446 21.697 -37.762 1.000 21.793 154 VAL C CA 1
ATOM 7281 C C . VAL C 2 154 ? 20.046 23.150 -37.486 1.000 20.749 154 VAL C C 1
ATOM 7282 O O . VAL C 2 154 ? 19.869 23.928 -38.422 1.000 20.835 154 VAL C O 1
ATOM 7286 N N . SER C 2 155 ? 19.931 23.535 -36.208 1.000 20.089 155 SER C N 1
ATOM 7287 C CA . SER C 2 155 ? 19.497 24.890 -35.890 1.000 19.796 155 SER C CA 1
ATOM 7288 C C . SER C 2 155 ? 20.149 25.414 -34.613 1.000 19.591 155 SER C C 1
ATOM 7289 O O . SER C 2 155 ? 20.203 24.717 -33.599 1.000 19.616 155 SER C O 1
ATOM 7292 N N . PHE C 2 156 ? 20.602 26.672 -34.675 1.000 19.199 156 PHE C N 1
ATOM 7293 C CA . PHE C 2 156 ? 21.082 27.391 -33.504 1.000 19.323 156 PHE C CA 1
ATOM 7294 C C . PHE C 2 156 ? 20.013 28.352 -32.986 1.000 18.956 156 PHE C C 1
ATOM 7295 O O . PHE C 2 156 ? 20.326 29.281 -32.243 1.000 18.877 156 PHE C O 1
ATOM 7303 N N . GLY C 2 157 ? 18.752 28.126 -33.373 1.000 18.969 157 GLY C N 1
ATOM 7304 C CA . GLY C 2 157 ? 17.656 28.989 -32.954 1.000 17.948 157 GLY C CA 1
ATOM 7305 C C . GLY C 2 157 ? 17.294 29.992 -34.046 1.000 18.089 157 GLY C C 1
ATOM 7306 O O . GLY C 2 157 ? 17.504 29.729 -35.230 1.000 17.864 157 GLY C O 1
ATOM 7307 N N . ASN C 2 158 ? 16.749 31.142 -33.630 1.000 17.919 158 ASN C N 1
ATOM 7308 C CA . ASN C 2 158 ? 16.317 32.195 -34.537 1.000 17.914 158 ASN C CA 1
ATOM 7309 C C . ASN C 2 158 ? 17.470 32.606 -35.453 1.000 18.733 158 ASN C C 1
ATOM 7310 O O . ASN C 2 158 ? 18.490 33.104 -34.980 1.000 18.909 158 ASN C O 1
ATOM 7315 N N . PRO C 2 159 ? 17.346 32.414 -36.790 1.000 19.915 159 PRO C N 1
ATOM 7316 C CA . PRO C 2 159 ? 18.440 32.713 -37.720 1.000 20.443 159 PRO C CA 1
ATOM 7317 C C . PRO C 2 159 ? 18.488 34.146 -38.251 1.000 21.101 159 PRO C C 1
ATOM 7318 O O . PRO C 2 159 ? 19.350 34.473 -39.066 1.000 20.930 159 PRO C O 1
ATOM 7322 N N . ARG C 2 160 ? 17.567 34.994 -37.775 1.000 21.408 160 ARG C N 1
ATOM 7323 C CA . ARG C 2 160 ? 17.419 36.347 -38.290 1.000 21.971 160 ARG C CA 1
ATOM 7324 C C . ARG C 2 160 ? 17.922 37.356 -37.262 1.000 22.224 160 ARG C C 1
ATOM 7325 O O . ARG C 2 160 ? 17.812 37.122 -36.061 1.000 22.500 160 ARG C O 1
ATOM 7333 N N . PRO C 2 161 ? 18.457 38.525 -37.693 1.000 22.426 161 PRO C N 1
ATOM 7334 C CA . PRO C 2 161 ? 18.800 39.596 -36.757 1.000 22.098 161 PRO C CA 1
ATOM 7335 C C . PRO C 2 161 ? 17.516 40.246 -36.246 1.000 21.791 161 PRO C C 1
ATOM 7336 O O . PRO C 2 161 ? 16.443 40.055 -36.817 1.000 21.070 161 PRO C O 1
ATOM 7340 N N . LYS C 2 162 ? 17.645 41.014 -35.162 1.000 20.795 162 LYS C N 1
ATOM 7341 C CA . LYS C 2 162 ? 16.539 41.777 -34.613 1.000 20.526 162 LYS C CA 1
ATOM 7342 C C . LYS C 2 162 ? 16.162 42.888 -35.593 1.000 20.197 162 LYS C C 1
ATOM 7343 O O . LYS C 2 162 ? 17.025 43.630 -36.058 1.000 20.078 162 LYS C O 1
ATOM 7349 N N . LYS C 2 163 ? 14.864 42.996 -35.909 1.000 19.427 163 LYS C N 1
ATOM 7350 C CA . LYS C 2 163 ? 14.364 44.099 -36.717 1.000 19.276 163 LYS C CA 1
ATOM 7351 C C . LYS C 2 163 ? 14.590 45.413 -35.968 1.000 18.899 163 LYS C C 1
ATOM 7352 O O . LYS C 2 163 ? 14.408 45.473 -34.754 1.000 18.581 163 LYS C O 1
ATOM 7358 N N . ASP C 2 164 ? 15.000 46.454 -36.706 1.000 18.630 164 ASP C N 1
ATOM 7359 C CA . ASP C 2 164 ? 15.356 47.738 -36.118 1.000 18.328 164 ASP C CA 1
ATOM 7360 C C . ASP C 2 164 ? 14.148 48.672 -36.170 1.000 17.402 164 ASP C C 1
ATOM 7361 O O . ASP C 2 164 ? 14.035 49.506 -37.064 1.000 17.070 164 ASP C O 1
ATOM 7366 N N . MET C 2 165 ? 13.264 48.531 -35.180 1.000 16.869 165 MET C N 1
ATOM 7367 C CA . MET C 2 165 ? 12.013 49.269 -35.150 1.000 16.664 165 MET C CA 1
ATOM 7368 C C . MET C 2 165 ? 12.263 50.767 -34.947 1.000 16.020 165 MET C C 1
ATOM 7369 O O . MET C 2 165 ? 11.602 51.582 -35.582 1.000 15.560 165 MET C O 1
ATOM 7374 N N . PRO C 2 166 ? 13.198 51.201 -34.065 1.000 16.121 166 PRO C N 1
ATOM 7375 C CA . PRO C 2 166 ? 13.499 52.630 -33.931 1.000 15.891 166 PRO C CA 1
ATOM 7376 C C . PRO C 2 166 ? 13.869 53.313 -35.248 1.000 15.721 166 PRO C C 1
ATOM 7377 O O . PRO C 2 166 ? 13.376 54.400 -35.540 1.000 15.609 166 PRO C O 1
ATOM 7381 N N . ALA C 2 167 ? 14.734 52.670 -36.040 1.000 15.155 167 ALA C N 1
ATOM 7382 C CA . ALA C 2 167 ? 15.110 53.205 -37.340 1.000 15.151 167 ALA C CA 1
ATOM 7383 C C . ALA C 2 167 ? 13.886 53.281 -38.253 1.000 14.807 167 ALA C C 1
ATOM 7384 O O . ALA C 2 167 ? 13.714 54.251 -38.989 1.000 14.353 167 ALA C O 1
ATOM 7386 N N . ILE C 2 168 ? 13.035 52.251 -38.198 1.000 14.425 168 ILE C N 1
ATOM 7387 C CA . ILE C 2 168 ? 11.867 52.208 -39.063 1.000 14.826 168 ILE C CA 1
ATOM 7388 C C . ILE C 2 168 ? 10.942 53.382 -38.736 1.000 15.216 168 ILE C C 1
ATOM 7389 O O . ILE C 2 168 ? 10.399 54.012 -39.641 1.000 15.560 168 ILE C O 1
ATOM 7394 N N . MET C 2 169 ? 10.778 53.688 -37.443 1.000 15.782 169 MET C N 1
ATOM 7395 C CA . MET C 2 169 ? 9.857 54.740 -37.038 1.000 17.047 169 MET C CA 1
ATOM 7396 C C . MET C 2 169 ? 10.463 56.114 -37.323 1.000 16.590 169 MET C C 1
ATOM 7397 O O . MET C 2 169 ? 9.739 57.055 -37.645 1.000 16.523 169 MET C O 1
ATOM 7402 N N . ALA C 2 170 ? 11.793 56.210 -37.207 1.000 16.171 170 ALA C N 1
ATOM 7403 C CA . ALA C 2 170 ? 12.516 57.414 -37.591 1.000 16.288 170 ALA C CA 1
ATOM 7404 C C . ALA C 2 170 ? 12.282 57.708 -39.072 1.000 15.901 170 ALA C C 1
ATOM 7405 O O . ALA C 2 170 ? 12.053 58.858 -39.446 1.000 15.872 170 ALA C O 1
ATOM 7407 N N . ALA C 2 171 ? 12.306 56.650 -39.895 1.000 15.356 171 ALA C N 1
ATOM 7408 C CA . ALA C 2 171 ? 12.090 56.745 -41.332 1.000 15.694 171 ALA C CA 1
ATOM 7409 C C . ALA C 2 171 ? 10.665 57.194 -41.661 1.000 16.062 171 ALA C C 1
ATOM 7410 O O . ALA C 2 171 ? 10.401 57.613 -42.791 1.000 16.671 171 ALA C O 1
ATOM 7412 N N . HIS C 2 172 ? 9.755 57.104 -40.678 1.000 15.706 172 HIS C N 1
ATOM 7413 C CA . HIS C 2 172 ? 8.381 57.563 -40.833 1.000 16.012 172 HIS C CA 1
ATOM 7414 C C . HIS C 2 172 ? 8.265 59.057 -40.531 1.000 16.722 172 HIS C C 1
ATOM 7415 O O . HIS C 2 172 ? 7.168 59.616 -40.586 1.000 17.505 172 HIS C O 1
ATOM 7422 N N . GLY C 2 173 ? 9.396 59.694 -40.208 1.000 16.216 173 GLY C N 1
ATOM 7423 C CA . GLY C 2 173 ? 9.418 61.123 -39.936 1.000 16.140 173 GLY C CA 1
ATOM 7424 C C . GLY C 2 173 ? 8.967 61.465 -38.516 1.000 15.860 173 GLY C C 1
ATOM 7425 O O . GLY C 2 173 ? 8.595 62.603 -38.252 1.000 16.291 173 GLY C O 1
ATOM 7426 N N . SER C 2 174 ? 9.010 60.486 -37.600 1.000 15.586 174 SER C N 1
ATOM 7427 C CA . SER C 2 174 ? 8.663 60.727 -36.205 1.000 15.938 174 SER C CA 1
ATOM 7428 C C . SER C 2 174 ? 9.604 61.773 -35.606 1.000 15.849 174 SER C C 1
ATOM 7429 O O . SER C 2 174 ? 10.817 61.643 -35.731 1.000 15.676 174 SER C O 1
ATOM 7432 N N . PRO C 2 175 ? 9.079 62.845 -34.961 1.000 15.911 175 PRO C N 1
ATOM 7433 C CA . PRO C 2 175 ? 9.922 63.891 -34.378 1.000 16.050 175 PRO C CA 1
ATOM 7434 C C . PRO C 2 175 ? 10.799 63.451 -33.208 1.000 16.101 175 PRO C C 1
ATOM 7435 O O . PRO C 2 175 ? 11.796 64.106 -32.918 1.000 15.991 175 PRO C O 1
ATOM 7439 N N . TYR C 2 176 ? 10.421 62.349 -32.541 1.000 15.748 176 TYR C N 1
ATOM 7440 C CA . TYR C 2 176 ? 11.168 61.871 -31.388 1.000 15.546 176 TYR C CA 1
ATOM 7441 C C . TYR C 2 176 ? 11.042 60.355 -31.251 1.000 15.297 176 TYR C C 1
ATOM 7442 O O . TYR C 2 176 ? 9.948 59.829 -31.053 1.000 14.845 176 TYR C O 1
ATOM 7451 N N . VAL C 2 177 ? 12.196 59.683 -31.334 1.000 15.196 177 VAL C N 1
ATOM 7452 C CA . VAL C 2 177 ? 12.334 58.244 -31.178 1.000 15.160 177 VAL C CA 1
ATOM 7453 C C . VAL C 2 177 ? 13.445 58.010 -30.155 1.000 15.545 177 VAL C C 1
ATOM 7454 O O . VAL C 2 177 ? 14.505 58.623 -30.251 1.000 15.571 177 VAL C O 1
ATOM 7458 N N . ALA C 2 178 ? 13.184 57.150 -29.164 1.000 15.387 178 ALA C N 1
ATOM 7459 C CA . ALA C 2 178 ? 14.172 56.858 -28.135 1.000 15.215 178 ALA C CA 1
ATOM 7460 C C . ALA C 2 178 ? 14.123 55.384 -27.752 1.000 15.397 178 ALA C C 1
ATOM 7461 O O . ALA C 2 178 ? 13.043 54.801 -27.644 1.000 15.619 178 ALA C O 1
ATOM 7463 N N . THR C 2 179 ? 15.309 54.805 -27.541 1.000 15.581 179 THR C N 1
ATOM 7464 C CA . THR C 2 179 ? 15.425 53.503 -26.906 1.000 16.617 179 THR C CA 1
ATOM 7465 C C . THR C 2 179 ? 15.644 53.700 -25.409 1.000 16.949 179 THR C C 1
ATOM 7466 O O . THR C 2 179 ? 16.262 54.675 -24.977 1.000 16.613 179 THR C O 1
ATOM 7470 N N . THR C 2 180 ? 15.098 52.768 -24.624 1.000 16.664 180 THR C N 1
ATOM 7471 C CA . THR C 2 180 ? 15.298 52.779 -23.185 1.000 16.498 180 THR C CA 1
ATOM 7472 C C . THR C 2 180 ? 15.240 51.341 -22.679 1.000 16.141 180 THR C C 1
ATOM 7473 O O . THR C 2 180 ? 15.233 50.405 -23.477 1.000 15.851 180 THR C O 1
ATOM 7477 N N . SER C 2 181 ? 15.209 51.182 -21.352 1.000 15.541 181 SER C N 1
ATOM 7478 C CA . SER C 2 181 ? 15.305 49.877 -20.724 1.000 15.084 181 SER C CA 1
ATOM 7479 C C . SER C 2 181 ? 14.692 49.949 -19.329 1.000 14.875 181 SER C C 1
ATOM 7480 O O . SER C 2 181 ? 14.861 50.946 -18.632 1.000 14.625 181 SER C O 1
ATOM 7483 N N . ILE C 2 182 ? 13.978 48.887 -18.933 1.000 14.423 182 ILE C N 1
ATOM 7484 C CA . ILE C 2 182 ? 13.426 48.806 -17.589 1.000 14.394 182 ILE C CA 1
ATOM 7485 C C . ILE C 2 182 ? 14.569 48.718 -16.576 1.000 14.868 182 ILE C C 1
ATOM 7486 O O . ILE C 2 182 ? 14.348 48.898 -15.381 1.000 14.815 182 ILE C O 1
ATOM 7491 N N . GLY C 2 183 ? 15.788 48.464 -17.075 1.000 15.099 183 GLY C N 1
ATOM 7492 C CA . GLY C 2 183 ? 16.985 48.406 -16.247 1.000 15.850 183 GLY C CA 1
ATOM 7493 C C . GLY C 2 183 ? 17.406 49.788 -15.752 1.000 16.436 183 GLY C C 1
ATOM 7494 O O . GLY C 2 183 ? 18.199 49.898 -14.822 1.000 16.514 183 GLY C O 1
ATOM 7495 N N . PHE C 2 184 ? 16.873 50.834 -16.393 1.000 17.204 184 PHE C N 1
ATOM 7496 C CA . PHE C 2 184 ? 17.204 52.216 -16.083 1.000 18.023 184 PHE C CA 1
ATOM 7497 C C . PHE C 2 184 ? 15.895 52.980 -15.920 1.000 18.143 184 PHE C C 1
ATOM 7498 O O . PHE C 2 184 ? 15.493 53.716 -16.820 1.000 18.055 184 PHE C O 1
ATOM 7506 N N . PRO C 2 185 ? 15.183 52.784 -14.783 1.000 18.329 185 PRO C N 1
ATOM 7507 C CA . PRO C 2 185 ? 13.823 53.303 -14.608 1.000 18.902 185 PRO C CA 1
ATOM 7508 C C . PRO C 2 185 ? 13.639 54.800 -14.845 1.000 19.785 185 PRO C C 1
ATOM 7509 O O . PRO C 2 185 ? 12.663 55.205 -15.473 1.000 19.758 185 PRO C O 1
ATOM 7513 N N . ARG C 2 186 ? 14.581 55.603 -14.331 1.000 20.044 186 ARG C N 1
ATOM 7514 C CA . ARG C 2 186 ? 14.499 57.054 -14.413 1.000 21.318 186 ARG C CA 1
ATOM 7515 C C . ARG C 2 186 ? 14.688 57.501 -15.861 1.000 20.004 186 ARG C C 1
ATOM 7516 O O . ARG C 2 186 ? 14.018 58.423 -16.315 1.000 19.057 186 ARG C O 1
ATOM 7524 N N . ASP C 2 187 ? 15.601 56.829 -16.572 1.000 19.256 187 ASP C N 1
ATOM 7525 C CA . ASP C 2 187 ? 15.822 57.067 -17.990 1.000 18.815 187 ASP C CA 1
ATOM 7526 C C . ASP C 2 187 ? 14.523 56.836 -18.760 1.000 17.889 187 ASP C C 1
ATOM 7527 O O . ASP C 2 187 ? 14.152 57.640 -19.614 1.000 16.803 187 ASP C O 1
ATOM 7532 N N . MET C 2 188 ? 13.838 55.726 -18.453 1.000 17.323 188 MET C N 1
ATOM 7533 C CA . MET C 2 188 ? 12.616 55.371 -19.158 1.000 17.140 188 MET C CA 1
ATOM 7534 C C . MET C 2 188 ? 11.521 56.398 -18.869 1.000 16.741 188 MET C C 1
ATOM 7535 O O . MET C 2 188 ? 10.838 56.839 -19.789 1.000 16.083 188 MET C O 1
ATOM 7540 N N . MET C 2 189 ? 11.358 56.768 -17.592 1.000 16.876 189 MET C N 1
ATOM 7541 C CA . MET C 2 189 ? 10.322 57.716 -17.201 1.000 17.472 189 MET C CA 1
ATOM 7542 C C . MET C 2 189 ? 10.538 59.044 -17.924 1.000 17.221 189 MET C C 1
ATOM 7543 O O . MET C 2 189 ? 9.584 59.660 -18.387 1.000 16.466 189 MET C O 1
ATOM 7548 N N . ARG C 2 190 ? 11.803 59.472 -17.997 1.000 17.346 190 ARG C N 1
ATOM 7549 C CA . ARG C 2 190 ? 12.177 60.749 -18.585 1.000 18.311 190 ARG C CA 1
ATOM 7550 C C . ARG C 2 190 ? 11.852 60.762 -20.080 1.000 16.856 190 ARG C C 1
ATOM 7551 O O . ARG C 2 190 ? 11.360 61.764 -20.604 1.000 15.411 190 ARG C O 1
ATOM 7559 N N . LYS C 2 191 ? 12.148 59.646 -20.758 1.000 15.991 191 LYS C N 1
ATOM 7560 C CA . LYS C 2 191 ? 11.969 59.544 -22.199 1.000 15.646 191 LYS C CA 1
ATOM 7561 C C . LYS C 2 191 ? 10.482 59.485 -22.545 1.000 15.209 191 LYS C C 1
ATOM 7562 O O . LYS C 2 191 ? 10.044 60.124 -23.498 1.000 15.173 191 LYS C O 1
ATOM 7568 N N . VAL C 2 192 ? 9.710 58.737 -21.752 1.000 14.961 192 VAL C N 1
ATOM 7569 C CA . VAL C 2 192 ? 8.272 58.653 -21.945 1.000 15.335 192 VAL C CA 1
ATOM 7570 C C . VAL C 2 192 ? 7.653 60.043 -21.772 1.000 15.869 192 VAL C C 1
ATOM 7571 O O . VAL C 2 192 ? 6.901 60.495 -22.634 1.000 15.754 192 VAL C O 1
ATOM 7575 N N . LYS C 2 193 ? 7.984 60.718 -20.661 1.000 15.840 193 LYS C N 1
ATOM 7576 C CA . LYS C 2 193 ? 7.434 62.033 -20.368 1.000 16.721 193 LYS C CA 1
ATOM 7577 C C . LYS C 2 193 ? 7.666 62.976 -21.550 1.000 16.673 193 LYS C C 1
ATOM 7578 O O . LYS C 2 193 ? 6.731 63.624 -22.016 1.000 17.002 193 LYS C O 1
ATOM 7584 N N . LYS C 2 194 ? 8.915 63.032 -22.028 1.000 16.845 194 LYS C N 1
ATOM 7585 C CA . LYS C 2 194 ? 9.298 63.886 -23.143 1.000 17.958 194 LYS C CA 1
ATOM 7586 C C . LYS C 2 194 ? 8.510 63.515 -24.401 1.000 17.276 194 LYS C C 1
ATOM 7587 O O . LYS C 2 194 ? 7.979 64.390 -25.083 1.000 16.933 194 LYS C O 1
ATOM 7593 N N . ALA C 2 195 ? 8.422 62.212 -24.695 1.000 16.725 195 ALA C N 1
ATOM 7594 C CA . ALA C 2 195 ? 7.717 61.749 -25.883 1.000 16.875 195 ALA C CA 1
ATOM 7595 C C . ALA C 2 195 ? 6.249 62.180 -25.846 1.000 17.312 195 ALA C C 1
ATOM 7596 O O . ALA C 2 195 ? 5.694 62.554 -26.878 1.000 17.818 195 ALA C O 1
ATOM 7598 N N . THR C 2 196 ? 5.628 62.139 -24.656 1.000 17.434 196 THR C N 1
ATOM 7599 C CA . THR C 2 196 ? 4.207 62.442 -24.535 1.000 17.768 196 THR C CA 1
ATOM 7600 C C . THR C 2 196 ? 3.965 63.939 -24.716 1.000 17.965 196 THR C C 1
ATOM 7601 O O . THR C 2 196 ? 2.869 64.340 -25.099 1.000 18.152 196 THR C O 1
ATOM 7605 N N . GLU C 2 197 ? 4.988 64.752 -24.430 1.000 18.462 197 GLU C N 1
ATOM 7606 C CA . GLU C 2 197 ? 4.829 66.197 -24.356 1.000 20.155 197 GLU C CA 1
ATOM 7607 C C . GLU C 2 197 ? 5.040 66.847 -25.721 1.000 20.271 197 GLU C C 1
ATOM 7608 O O . GLU C 2 197 ? 4.515 67.929 -25.971 1.000 20.803 197 GLU C O 1
ATOM 7614 N N . ILE C 2 198 ? 5.817 66.186 -26.587 1.000 20.084 198 ILE C N 1
ATOM 7615 C CA . ILE C 2 198 ? 5.981 66.603 -27.970 1.000 19.477 198 ILE C CA 1
ATOM 7616 C C . ILE C 2 198 ? 4.660 66.369 -28.702 1.000 19.853 198 ILE C C 1
ATOM 7617 O O . ILE C 2 198 ? 4.020 65.332 -28.521 1.000 19.527 198 ILE C O 1
ATOM 7622 N N . VAL C 2 199 ? 4.244 67.362 -29.495 1.000 19.505 199 VAL C N 1
ATOM 7623 C CA . VAL C 2 199 ? 3.027 67.261 -30.287 1.000 19.270 199 VAL C CA 1
ATOM 7624 C C . VAL C 2 199 ? 3.379 66.566 -31.600 1.000 19.039 199 VAL C C 1
ATOM 7625 O O . VAL C 2 199 ? 4.119 67.114 -32.415 1.000 19.643 199 VAL C O 1
ATOM 7629 N N . GLY C 2 200 ? 2.843 65.355 -31.785 1.000 17.820 200 GLY C N 1
ATOM 7630 C CA . GLY C 2 200 ? 3.144 64.546 -32.956 1.000 16.618 200 GLY C CA 1
ATOM 7631 C C . GLY C 2 200 ? 3.412 63.095 -32.561 1.000 15.464 200 GLY C C 1
ATOM 7632 O O . GLY C 2 200 ? 3.485 62.781 -31.374 1.000 15.028 200 GLY C O 1
ATOM 7633 N N . PRO C 2 201 ? 3.541 62.165 -33.536 1.000 14.734 201 PRO C N 1
ATOM 7634 C CA . PRO C 2 201 ? 3.710 60.743 -33.221 1.000 14.243 201 PRO C CA 1
ATOM 7635 C C . PRO C 2 201 ? 5.128 60.400 -32.768 1.000 14.096 201 PRO C C 1
ATOM 7636 O O . PRO C 2 201 ? 6.084 60.534 -33.530 1.000 14.152 201 PRO C O 1
ATOM 7640 N N . THR C 2 202 ? 5.250 59.972 -31.506 1.000 13.801 202 THR C N 1
ATOM 7641 C CA . THR C 2 202 ? 6.545 59.706 -30.901 1.000 13.641 202 THR C CA 1
ATOM 7642 C C . THR C 2 202 ? 6.609 58.242 -30.473 1.000 13.804 202 THR C C 1
ATOM 7643 O O . THR C 2 202 ? 5.583 57.634 -30.165 1.000 13.729 202 THR C O 1
ATOM 7647 N N . TYR C 2 203 ? 7.829 57.696 -30.452 1.000 14.283 203 TYR C N 1
ATOM 7648 C CA . TYR C 2 203 ? 8.026 56.265 -30.278 1.000 14.591 203 TYR C CA 1
ATOM 7649 C C . TYR C 2 203 ? 9.104 55.992 -29.230 1.000 14.652 203 TYR C C 1
ATOM 7650 O O . TYR C 2 203 ? 10.214 56.516 -29.328 1.000 14.667 203 TYR C O 1
ATOM 7659 N N . ILE C 2 204 ? 8.763 55.134 -28.253 1.000 14.506 204 ILE C N 1
ATOM 7660 C CA . ILE C 2 204 ? 9.677 54.682 -27.214 1.000 14.431 204 ILE C CA 1
ATOM 7661 C C . ILE C 2 204 ? 9.815 53.164 -27.324 1.000 14.566 204 ILE C C 1
ATOM 7662 O O . ILE C 2 204 ? 8.816 52.448 -27.309 1.000 14.819 204 ILE C O 1
ATOM 7667 N N . HIS C 2 205 ? 11.061 52.690 -27.421 1.000 14.213 205 HIS C N 1
ATOM 7668 C CA . HIS C 2 205 ? 11.341 51.268 -27.529 1.000 14.564 205 HIS C CA 1
ATOM 7669 C C . HIS C 2 205 ? 12.094 50.823 -26.276 1.000 14.511 205 HIS C C 1
ATOM 7670 O O . HIS C 2 205 ? 13.279 51.118 -26.129 1.000 13.911 205 HIS C O 1
ATOM 7677 N N . SER C 2 206 ? 11.392 50.117 -25.379 1.000 14.796 206 SER C N 1
ATOM 7678 C CA . SER C 2 206 ? 11.951 49.732 -24.091 1.000 15.337 206 SER C CA 1
ATOM 7679 C C . SER C 2 206 ? 12.307 48.247 -24.073 1.000 15.438 206 SER C C 1
ATOM 7680 O O . SER C 2 206 ? 11.442 47.391 -24.258 1.000 15.330 206 SER C O 1
ATOM 7683 N N . HIS C 2 207 ? 13.596 47.969 -23.838 1.000 15.443 207 HIS C N 1
ATOM 7684 C CA . HIS C 2 207 ? 14.107 46.623 -23.627 1.000 15.872 207 HIS C CA 1
ATOM 7685 C C . HIS C 2 207 ? 13.557 46.096 -22.300 1.000 15.752 207 HIS C C 1
ATOM 7686 O O . HIS C 2 207 ? 13.635 46.779 -21.278 1.000 15.561 207 HIS C O 1
ATOM 7693 N N . ALA C 2 208 ? 12.999 44.876 -22.315 1.000 15.565 208 ALA C N 1
ATOM 7694 C CA . ALA C 2 208 ? 12.308 44.359 -21.143 1.000 15.738 208 ALA C CA 1
ATOM 7695 C C . ALA C 2 208 ? 12.585 42.867 -20.961 1.000 15.692 208 ALA C C 1
ATOM 7696 O O . ALA C 2 208 ? 11.842 42.032 -21.473 1.000 15.853 208 ALA C O 1
ATOM 7698 N N . PRO C 2 209 ? 13.661 42.480 -20.234 1.000 15.394 209 PRO C N 1
ATOM 7699 C CA . PRO C 2 209 ? 13.965 41.066 -19.992 1.000 15.243 209 PRO C CA 1
ATOM 7700 C C . PRO C 2 209 ? 12.866 40.291 -19.270 1.000 15.070 209 PRO C C 1
ATOM 7701 O O . PRO C 2 209 ? 12.398 40.698 -18.208 1.000 14.973 209 PRO C O 1
ATOM 7705 N N . CYS C 2 210 ? 12.473 39.157 -19.859 1.000 14.702 210 CYS C N 1
ATOM 7706 C CA . CYS C 2 210 ? 11.381 38.361 -19.322 1.000 14.798 210 CYS C CA 1
ATOM 7707 C C . CYS C 2 210 ? 11.963 37.137 -18.626 1.000 14.897 210 CYS C C 1
ATOM 7708 O O . CYS C 2 210 ? 12.563 36.290 -19.287 1.000 15.301 210 CYS C O 1
ATOM 7711 N N . PRO C 2 211 ? 11.814 37.016 -17.284 1.000 14.929 211 PRO C N 1
ATOM 7712 C CA . PRO C 2 211 ? 12.369 35.877 -16.548 1.000 15.051 211 PRO C CA 1
ATOM 7713 C C . PRO C 2 211 ? 11.816 34.540 -17.039 1.000 15.357 211 PRO C C 1
ATOM 7714 O O . PRO C 2 211 ? 12.574 33.588 -17.207 1.000 15.504 211 PRO C O 1
ATOM 7718 N N . THR C 2 212 ? 10.500 34.497 -17.289 1.000 15.643 212 THR C N 1
ATOM 7719 C CA . THR C 2 212 ? 9.816 33.293 -17.743 1.000 15.703 212 THR C CA 1
ATOM 7720 C C . THR C 2 212 ? 10.296 32.903 -19.140 1.000 15.793 212 THR C C 1
ATOM 7721 O O . THR C 2 212 ? 10.596 31.735 -19.383 1.000 16.470 212 THR C O 1
ATOM 7725 N N . GLY C 2 213 ? 10.387 33.889 -20.042 1.000 15.761 213 GLY C N 1
ATOM 7726 C CA . GLY C 2 213 ? 10.617 33.639 -21.458 1.000 15.322 213 GLY C CA 1
ATOM 7727 C C . GLY C 2 213 ? 12.094 33.493 -21.822 1.000 15.431 213 GLY C C 1
ATOM 7728 O O . GLY C 2 213 ? 12.432 32.741 -22.735 1.000 15.539 213 GLY C O 1
ATOM 7729 N N . TRP C 2 214 ? 12.964 34.230 -21.119 1.000 15.394 214 TRP C N 1
ATOM 7730 C CA . TRP C 2 214 ? 14.398 34.183 -21.366 1.000 15.354 214 TRP C CA 1
ATOM 7731 C C . TRP C 2 214 ? 15.043 33.079 -20.530 1.000 15.537 214 TRP C C 1
ATOM 7732 O O . TRP C 2 214 ? 16.120 32.599 -20.869 1.000 15.289 214 TRP C O 1
ATOM 7743 N N . GLY C 2 215 ? 14.387 32.709 -19.423 1.000 15.653 215 GLY C N 1
ATOM 7744 C CA . GLY C 2 215 ? 14.875 31.661 -18.540 1.000 15.762 215 GLY C CA 1
ATOM 7745 C C . GLY C 2 215 ? 15.939 32.187 -17.578 1.000 16.056 215 GLY C C 1
ATOM 7746 O O . GLY C 2 215 ? 17.105 31.818 -17.676 1.000 15.938 215 GLY C O 1
ATOM 7747 N N . PHE C 2 216 ? 15.518 33.066 -16.661 1.000 16.459 216 PHE C N 1
ATOM 7748 C CA . PHE C 2 216 ? 16.353 33.510 -15.555 1.000 16.545 216 PHE C CA 1
ATOM 7749 C C . PHE C 2 216 ? 15.456 33.728 -14.339 1.000 17.388 216 PHE C C 1
ATOM 7750 O O . PHE C 2 216 ? 14.236 33.816 -14.473 1.000 17.064 216 PHE C O 1
ATOM 7758 N N . ASP C 2 217 ? 16.070 33.813 -13.153 1.000 18.251 217 ASP C N 1
ATOM 7759 C CA . ASP C 2 217 ? 15.317 33.977 -11.920 1.000 19.486 217 ASP C CA 1
ATOM 7760 C C . ASP C 2 217 ? 14.645 35.348 -11.892 1.000 19.010 217 ASP C C 1
ATOM 7761 O O . ASP C 2 217 ? 15.245 36.342 -12.291 1.000 19.212 217 ASP C O 1
ATOM 7766 N N . GLY C 2 218 ? 13.415 35.385 -11.363 1.000 19.130 218 GLY C N 1
ATOM 7767 C CA . GLY C 2 218 ? 12.585 36.581 -11.336 1.000 19.546 218 GLY C CA 1
ATOM 7768 C C . GLY C 2 218 ? 13.224 37.757 -10.592 1.000 19.824 218 GLY C C 1
ATOM 7769 O O . GLY C 2 218 ? 12.804 38.898 -10.776 1.000 20.417 218 GLY C O 1
ATOM 7770 N N . SER C 2 219 ? 14.240 37.484 -9.761 1.000 19.688 219 SER C N 1
ATOM 7771 C CA . SER C 2 219 ? 14.904 38.531 -8.994 1.000 19.861 219 SER C CA 1
ATOM 7772 C C . SER C 2 219 ? 15.889 39.325 -9.855 1.000 19.658 219 SER C C 1
ATOM 7773 O O . SER C 2 219 ? 16.394 40.360 -9.418 1.000 19.201 219 SER C O 1
ATOM 7776 N N . LYS C 2 220 ? 16.151 38.844 -11.078 1.000 19.781 220 LYS C N 1
ATOM 7777 C CA . LYS C 2 220 ? 17.262 39.345 -11.873 1.000 20.006 220 LYS C CA 1
ATOM 7778 C C . LYS C 2 220 ? 16.799 40.225 -13.036 1.000 20.017 220 LYS C C 1
ATOM 7779 O O . LYS C 2 220 ? 17.626 40.637 -13.848 1.000 20.329 220 LYS C O 1
ATOM 7785 N N . THR C 2 221 ? 15.499 40.543 -13.100 1.000 18.869 221 THR C N 1
ATOM 7786 C CA . THR C 2 221 ? 14.935 41.246 -14.247 1.000 17.858 221 THR C CA 1
ATOM 7787 C C . THR C 2 221 ? 15.716 42.529 -14.543 1.000 17.988 221 THR C C 1
ATOM 7788 O O . THR C 2 221 ? 16.116 42.756 -15.684 1.000 17.450 221 THR C O 1
ATOM 7792 N N . ILE C 2 222 ? 15.917 43.366 -13.517 1.000 18.503 222 ILE C N 1
ATOM 7793 C CA . ILE C 2 222 ? 16.622 44.635 -13.663 1.000 19.034 222 ILE C CA 1
ATOM 7794 C C . ILE C 2 222 ? 18.090 44.374 -14.006 1.000 19.355 222 ILE C C 1
ATOM 7795 O O . ILE C 2 222 ? 18.671 45.062 -14.847 1.000 19.050 222 ILE C O 1
ATOM 7800 N N . GLU C 2 223 ? 18.681 43.372 -13.343 1.000 19.982 223 GLU C N 1
ATOM 7801 C CA . GLU C 2 223 ? 20.095 43.066 -13.497 1.000 20.985 223 GLU C CA 1
ATOM 7802 C C . GLU C 2 223 ? 20.387 42.653 -14.939 1.000 19.536 223 GLU C C 1
ATOM 7803 O O . GLU C 2 223 ? 21.386 43.075 -15.518 1.000 18.986 223 GLU C O 1
ATOM 7809 N N . ILE C 2 224 ? 19.507 41.821 -15.506 1.000 18.916 224 ILE C N 1
ATOM 7810 C CA . ILE C 2 224 ? 19.665 41.333 -16.869 1.000 18.680 224 ILE C CA 1
ATOM 7811 C C . ILE C 2 224 ? 19.579 42.505 -17.847 1.000 18.190 224 ILE C C 1
ATOM 7812 O O . ILE C 2 224 ? 20.339 42.564 -18.811 1.000 18.391 224 ILE C O 1
ATOM 7817 N N . ALA C 2 225 ? 18.657 43.438 -17.579 1.000 18.032 225 ALA C N 1
ATOM 7818 C CA . ALA C 2 225 ? 18.451 44.618 -18.407 1.000 18.079 225 ALA C CA 1
ATOM 7819 C C . ALA C 2 225 ? 19.714 45.479 -18.462 1.000 18.599 225 ALA C C 1
ATOM 7820 O O . ALA C 2 225 ? 20.105 45.941 -19.535 1.000 18.230 225 ALA C O 1
ATOM 7822 N N . LYS C 2 226 ? 20.358 45.674 -17.306 1.000 19.150 226 LYS C N 1
ATOM 7823 C CA . LYS C 2 226 ? 21.582 46.463 -17.223 1.000 21.104 226 LYS C CA 1
ATOM 7824 C C . LYS C 2 226 ? 22.707 45.778 -18.002 1.000 20.976 226 LYS C C 1
ATOM 7825 O O . LYS C 2 226 ? 23.548 46.443 -18.601 1.000 21.164 226 LYS C O 1
ATOM 7831 N N . LEU C 2 227 ? 22.695 44.441 -17.999 1.000 21.634 227 LEU C N 1
ATOM 7832 C CA . LEU C 2 227 ? 23.727 43.631 -18.628 1.000 21.643 227 LEU C CA 1
ATOM 7833 C C . LEU C 2 227 ? 23.632 43.752 -20.151 1.000 21.041 227 LEU C C 1
ATOM 7834 O O . LEU C 2 227 ? 24.649 43.710 -20.843 1.000 20.917 227 LEU C O 1
ATOM 7839 N N . ALA C 2 228 ? 22.407 43.929 -20.666 1.000 19.481 228 ALA C N 1
ATOM 7840 C CA . ALA C 2 228 ? 22.188 44.142 -22.090 1.000 19.521 228 ALA C CA 1
ATOM 7841 C C . ALA C 2 228 ? 22.856 45.438 -22.549 1.000 19.409 228 ALA C C 1
ATOM 7842 O O . ALA C 2 228 ? 23.419 45.492 -23.639 1.000 18.823 228 ALA C O 1
ATOM 7844 N N . VAL C 2 229 ? 22.783 46.476 -21.709 1.000 19.748 229 VAL C N 1
ATOM 7845 C CA . VAL C 2 229 ? 23.355 47.777 -22.027 1.000 20.453 229 VAL C CA 1
ATOM 7846 C C . VAL C 2 229 ? 24.878 47.729 -21.872 1.000 21.911 229 VAL C C 1
ATOM 7847 O O . VAL C 2 229 ? 25.599 48.286 -22.699 1.000 22.337 229 VAL C O 1
ATOM 7851 N N . GLU C 2 230 ? 25.354 47.036 -20.826 1.000 23.025 230 GLU C N 1
ATOM 7852 C CA . GLU C 2 230 ? 26.773 46.936 -20.511 1.000 24.760 230 GLU C CA 1
ATOM 7853 C C . GLU C 2 230 ? 27.545 46.185 -21.600 1.000 24.076 230 GLU C C 1
ATOM 7854 O O . GLU C 2 230 ? 28.715 46.482 -21.829 1.000 23.134 230 GLU C O 1
ATOM 7860 N N . THR C 2 231 ? 26.896 45.209 -22.254 1.000 22.782 231 THR C N 1
ATOM 7861 C CA . THR C 2 231 ? 27.515 44.421 -23.313 1.000 22.300 231 THR C CA 1
ATOM 7862 C C . THR C 2 231 ? 27.351 45.121 -24.662 1.000 22.494 231 THR C C 1
ATOM 7863 O O . THR C 2 231 ? 27.881 44.650 -25.669 1.000 22.807 231 THR C O 1
ATOM 7867 N N . CYS C 2 232 ? 26.585 46.221 -24.673 1.000 22.193 232 CYS C N 1
ATOM 7868 C CA . CYS C 2 232 ? 26.343 47.028 -25.860 1.000 22.501 232 CYS C CA 1
ATOM 7869 C C . CYS C 2 232 ? 25.477 46.284 -26.878 1.000 21.741 232 CYS C C 1
ATOM 7870 O O . CYS C 2 232 ? 25.474 46.631 -28.058 1.000 22.099 232 CYS C O 1
ATOM 7873 N N . LEU C 2 233 ? 24.742 45.266 -26.415 1.000 20.341 233 LEU C N 1
ATOM 7874 C CA . LEU C 2 233 ? 23.764 44.589 -27.251 1.000 20.000 233 LEU C CA 1
ATOM 7875 C C . LEU C 2 233 ? 22.491 45.426 -27.357 1.000 20.158 233 LEU C C 1
ATOM 7876 O O . LEU C 2 233 ? 21.726 45.250 -28.305 1.000 20.655 233 LEU C O 1
ATOM 7881 N N . TRP C 2 234 ? 22.276 46.329 -26.388 1.000 19.515 234 TRP C N 1
ATOM 7882 C CA . TRP C 2 234 ? 21.140 47.240 -26.428 1.000 19.685 234 TRP C CA 1
ATOM 7883 C C . TRP C 2 234 ? 21.594 48.696 -26.318 1.000 19.350 234 TRP C C 1
ATOM 7884 O O . TRP C 2 234 ? 21.841 49.198 -25.222 1.000 19.541 234 TRP C O 1
ATOM 7895 N N . PRO C 2 235 ? 21.725 49.414 -27.456 1.000 19.838 235 PRO C N 1
ATOM 7896 C CA . PRO C 2 235 ? 22.104 50.829 -27.446 1.000 19.850 235 PRO C CA 1
ATOM 7897 C C . PRO C 2 235 ? 20.985 51.713 -26.902 1.000 19.563 235 PRO C C 1
ATOM 7898 O O . PRO C 2 235 ? 19.820 51.553 -27.264 1.000 19.288 235 PRO C O 1
ATOM 7902 N N . MET C 2 236 ? 21.368 52.652 -26.034 1.000 19.397 236 MET C N 1
ATOM 7903 C CA . MET C 2 236 ? 20.439 53.572 -25.402 1.000 20.262 236 MET C CA 1
ATOM 7904 C C . MET C 2 236 ? 20.677 54.960 -25.986 1.000 20.339 236 MET C C 1
ATOM 7905 O O . MET C 2 236 ? 21.742 55.537 -25.772 1.000 19.817 236 MET C O 1
ATOM 7910 N N . TYR C 2 237 ? 19.689 55.476 -26.734 1.000 20.454 237 TYR C N 1
ATOM 7911 C CA . TYR C 2 237 ? 19.878 56.727 -27.452 1.000 21.202 237 TYR C CA 1
ATOM 7912 C C . TYR C 2 237 ? 18.548 57.442 -27.684 1.000 21.603 237 TYR C C 1
ATOM 7913 O O . TYR C 2 237 ? 17.478 56.875 -27.470 1.000 20.553 237 TYR C O 1
ATOM 7922 N N . GLU C 2 238 ? 18.652 58.699 -28.138 1.000 21.898 238 GLU C N 1
ATOM 7923 C CA . GLU C 2 238 ? 17.521 59.526 -28.523 1.000 23.465 238 GLU C CA 1
ATOM 7924 C C . GLU C 2 238 ? 17.733 60.033 -29.947 1.000 24.174 238 GLU C C 1
ATOM 7925 O O . GLU C 2 238 ? 18.853 60.388 -30.325 1.000 24.735 238 GLU C O 1
ATOM 7931 N N . MET C 2 239 ? 16.645 60.043 -30.724 1.000 23.703 239 MET C N 1
ATOM 7932 C CA . MET C 2 239 ? 16.629 60.609 -32.063 1.000 24.686 239 MET C CA 1
ATOM 7933 C C . MET C 2 239 ? 15.584 61.719 -32.120 1.000 25.495 239 MET C C 1
ATOM 7934 O O . MET C 2 239 ? 14.398 61.469 -31.911 1.000 23.561 239 MET C O 1
ATOM 7939 N N . GLU C 2 240 ? 16.051 62.941 -32.399 1.000 27.067 240 GLU C N 1
ATOM 7940 C CA . GLU C 2 240 ? 15.195 64.105 -32.555 1.000 29.905 240 GLU C CA 1
ATOM 7941 C C . GLU C 2 240 ? 15.226 64.522 -34.023 1.000 30.770 240 GLU C C 1
ATOM 7942 O O . GLU C 2 240 ? 16.273 64.915 -34.533 1.000 30.393 240 GLU C O 1
ATOM 7948 N N . ASN C 2 241 ? 14.073 64.383 -34.689 1.000 32.132 241 ASN C N 1
ATOM 7949 C CA . ASN C 2 241 ? 13.913 64.646 -36.113 1.000 33.699 241 ASN C CA 1
ATOM 7950 C C . ASN C 2 241 ? 14.840 63.753 -36.936 1.000 34.401 241 ASN C C 1
ATOM 7951 O O . ASN C 2 241 ? 15.441 64.210 -37.907 1.000 35.275 241 ASN C O 1
ATOM 7956 N N . GLY C 2 242 ? 14.950 62.481 -36.532 1.000 33.933 242 GLY C N 1
ATOM 7957 C CA . GLY C 2 242 ? 15.653 61.465 -37.300 1.000 34.824 242 GLY C CA 1
ATOM 7958 C C . GLY C 2 242 ? 17.171 61.539 -37.141 1.000 35.758 242 GLY C C 1
ATOM 7959 O O . GLY C 2 242 ? 17.895 60.819 -37.826 1.000 37.530 242 GLY C O 1
ATOM 7960 N N . GLU C 2 243 ? 17.638 62.402 -36.231 1.000 35.422 243 GLU C N 1
ATOM 7961 C CA . GLU C 2 243 ? 19.057 62.597 -35.983 1.000 35.424 243 GLU C CA 1
ATOM 7962 C C . GLU C 2 243 ? 19.361 62.211 -34.537 1.000 32.419 243 GLU C C 1
ATOM 7963 O O . GLU C 2 243 ? 18.672 62.647 -33.618 1.000 30.822 243 GLU C O 1
ATOM 7969 N N . ILE C 2 244 ? 20.397 61.387 -34.343 1.000 30.878 244 ILE C N 1
ATOM 7970 C CA . ILE C 2 244 ? 20.779 60.965 -33.004 1.000 30.435 244 ILE C CA 1
ATOM 7971 C C . ILE C 2 244 ? 21.395 62.160 -32.281 1.000 30.672 244 ILE C C 1
ATOM 7972 O O . ILE C 2 244 ? 22.352 62.752 -32.772 1.000 31.090 244 ILE C O 1
ATOM 7977 N N . THR C 2 245 ? 20.832 62.506 -31.115 1.000 29.634 245 THR C N 1
ATOM 7978 C CA . THR C 2 245 ? 21.240 63.704 -30.395 1.000 29.998 245 THR C CA 1
ATOM 7979 C C . THR C 2 245 ? 21.868 63.340 -29.052 1.000 30.483 245 THR C C 1
ATOM 7980 O O . THR C 2 245 ? 22.658 64.112 -28.512 1.000 31.214 245 THR C O 1
ATOM 7984 N N . GLN C 2 246 ? 21.495 62.176 -28.506 1.000 30.168 246 GLN C N 1
ATOM 7985 C CA . GLN C 2 246 ? 22.027 61.717 -27.232 1.000 30.527 246 GLN C CA 1
ATOM 7986 C C . GLN C 2 246 ? 22.278 60.216 -27.314 1.000 29.404 246 GLN C C 1
ATOM 7987 O O . GLN C 2 246 ? 21.475 59.479 -27.882 1.000 28.010 246 GLN C O 1
ATOM 7993 N N . VAL C 2 247 ? 23.407 59.787 -26.743 1.000 28.586 247 VAL C N 1
ATOM 7994 C CA . VAL C 2 247 ? 23.797 58.388 -26.710 1.000 29.298 247 VAL C CA 1
ATOM 7995 C C . VAL C 2 247 ? 24.381 58.102 -25.330 1.000 30.011 247 VAL C C 1
ATOM 7996 O O . VAL C 2 247 ? 25.208 58.867 -24.837 1.000 31.156 247 VAL C O 1
ATOM 8000 N N . ARG C 2 248 ? 23.923 57.010 -24.709 1.000 29.695 248 ARG C N 1
ATOM 8001 C CA . ARG C 2 248 ? 24.470 56.573 -23.436 1.000 29.931 248 ARG C CA 1
ATOM 8002 C C . ARG C 2 248 ? 25.784 55.836 -23.689 1.000 30.140 248 ARG C C 1
ATOM 8003 O O . ARG C 2 248 ? 25.783 54.721 -24.208 1.000 29.353 248 ARG C O 1
ATOM 8011 N N . LYS C 2 249 ? 26.897 56.483 -23.322 1.000 30.958 249 LYS C N 1
ATOM 8012 C CA . LYS C 2 249 ? 28.228 55.910 -23.457 1.000 32.724 249 LYS C CA 1
ATOM 8013 C C . LYS C 2 249 ? 28.388 54.758 -22.469 1.000 32.264 249 LYS C C 1
ATOM 8014 O O . LYS C 2 249 ? 27.815 54.778 -21.382 1.000 31.156 249 LYS C O 1
ATOM 8020 N N . VAL C 2 250 ? 29.175 53.755 -22.869 1.000 34.157 250 VAL C N 1
ATOM 8021 C CA . VAL C 2 250 ? 29.557 52.672 -21.978 1.000 35.549 250 VAL C CA 1
ATOM 8022 C C . VAL C 2 250 ? 31.069 52.474 -22.077 1.000 37.201 250 VAL C C 1
ATOM 8023 O O . VAL C 2 250 ? 31.581 51.931 -23.056 1.000 37.445 250 VAL C O 1
ATOM 8027 N N . LYS C 2 251 ? 31.760 52.963 -21.041 1.000 39.878 251 LYS C N 1
ATOM 8028 C CA . LYS C 2 251 ? 33.210 53.018 -20.974 1.000 43.167 251 LYS C CA 1
ATOM 8029 C C . LYS C 2 251 ? 33.775 51.599 -20.946 1.000 42.889 251 LYS C C 1
ATOM 8030 O O . LYS C 2 251 ? 34.579 51.234 -21.801 1.000 43.029 251 LYS C O 1
ATOM 8036 N N . ASP C 2 252 ? 33.341 50.815 -19.951 1.000 44.066 252 ASP C N 1
ATOM 8037 C CA . ASP C 2 252 ? 33.744 49.423 -19.816 1.000 46.188 252 ASP C CA 1
ATOM 8038 C C . ASP C 2 252 ? 32.653 48.519 -20.386 1.000 42.717 252 ASP C C 1
ATOM 8039 O O . ASP C 2 252 ? 31.683 48.199 -19.700 1.000 43.049 252 ASP C O 1
ATOM 8044 N N . SER C 2 253 ? 32.825 48.118 -21.650 1.000 40.854 253 SER C N 1
ATOM 8045 C CA . SER C 2 253 ? 31.927 47.164 -22.279 1.000 39.313 253 SER C CA 1
ATOM 8046 C C . SER C 2 253 ? 32.300 45.749 -21.844 1.000 37.763 253 SER C C 1
ATOM 8047 O O . SER C 2 253 ? 33.479 45.398 -21.802 1.000 37.171 253 SER C O 1
ATOM 8050 N N . ARG C 2 254 ? 31.280 44.952 -21.510 1.000 35.002 254 ARG C N 1
ATOM 8051 C CA . ARG C 2 254 ? 31.476 43.574 -21.090 1.000 33.468 254 ARG C CA 1
ATOM 8052 C C . ARG C 2 254 ? 31.328 42.652 -22.298 1.000 31.229 254 ARG C C 1
ATOM 8053 O O . ARG C 2 254 ? 30.528 42.930 -23.190 1.000 29.607 254 ARG C O 1
ATOM 8061 N N . PRO C 2 255 ? 32.094 41.536 -22.369 1.000 30.022 255 PRO C N 1
ATOM 8062 C CA . PRO C 2 255 ? 31.890 40.528 -23.412 1.000 28.521 255 PRO C CA 1
ATOM 8063 C C . PRO C 2 255 ? 30.457 40.004 -23.362 1.000 26.139 255 PRO C C 1
ATOM 8064 O O . PRO C 2 255 ? 29.867 39.907 -22.288 1.000 25.416 255 PRO C O 1
ATOM 8068 N N . VAL C 2 256 ? 29.918 39.667 -24.538 1.000 24.905 256 VAL C N 1
ATOM 8069 C CA . VAL C 2 256 ? 28.517 39.303 -24.691 1.000 24.711 256 VAL C CA 1
ATOM 8070 C C . VAL C 2 256 ? 28.201 38.037 -23.891 1.000 25.502 256 VAL C C 1
ATOM 8071 O O . VAL C 2 256 ? 27.065 37.856 -23.459 1.000 25.458 256 VAL C O 1
ATOM 8075 N N . GLU C 2 257 ? 29.211 37.178 -23.684 1.000 25.896 257 GLU C N 1
ATOM 8076 C CA . GLU C 2 257 ? 29.028 35.903 -23.002 1.000 27.018 257 GLU C CA 1
ATOM 8077 C C . GLU C 2 257 ? 28.381 36.105 -21.633 1.000 27.123 257 GLU C C 1
ATOM 8078 O O . GLU C 2 257 ? 27.557 35.293 -21.219 1.000 27.420 257 GLU C O 1
ATOM 8084 N N . GLU C 2 258 ? 28.768 37.182 -20.938 1.000 26.909 258 GLU C N 1
ATOM 8085 C CA . GLU C 2 258 ? 28.316 37.431 -19.577 1.000 27.362 258 GLU C CA 1
ATOM 8086 C C . GLU C 2 258 ? 26.800 37.617 -19.548 1.000 25.777 258 GLU C C 1
ATOM 8087 O O . GLU C 2 258 ? 26.153 37.282 -18.558 1.000 26.311 258 GLU C O 1
ATOM 8093 N N . TYR C 2 259 ? 26.250 38.146 -20.645 1.000 23.758 259 TYR C N 1
ATOM 8094 C CA . TYR C 2 259 ? 24.816 38.342 -20.779 1.000 22.400 259 TYR C CA 1
ATOM 8095 C C . TYR C 2 259 ? 24.173 37.026 -21.208 1.000 22.343 259 TYR C C 1
ATOM 8096 O O . TYR C 2 259 ? 23.172 36.606 -20.630 1.000 22.689 259 TYR C O 1
ATOM 8105 N N . LEU C 2 260 ? 24.788 36.374 -22.202 1.000 21.903 260 LEU C N 1
ATOM 8106 C CA . LEU C 2 260 ? 24.229 35.192 -22.838 1.000 21.908 260 LEU C CA 1
ATOM 8107 C C . LEU C 2 260 ? 24.132 34.044 -21.835 1.000 22.194 260 LEU C C 1
ATOM 8108 O O . LEU C 2 260 ? 23.145 33.311 -21.830 1.000 21.068 260 LEU C O 1
ATOM 8113 N N . ARG C 2 261 ? 25.150 33.912 -20.975 1.000 22.711 261 ARG C N 1
ATOM 8114 C CA . ARG C 2 261 ? 25.283 32.749 -20.111 1.000 23.713 261 ARG C CA 1
ATOM 8115 C C . ARG C 2 261 ? 24.239 32.783 -18.994 1.000 22.774 261 ARG C C 1
ATOM 8116 O O . ARG C 2 261 ? 23.956 31.755 -18.385 1.000 23.206 261 ARG C O 1
ATOM 8124 N N . ALA C 2 262 ? 23.663 33.965 -18.743 1.000 21.283 262 ALA C N 1
ATOM 8125 C CA . ALA C 2 262 ? 22.718 34.154 -17.654 1.000 20.582 262 ALA C CA 1
ATOM 8126 C C . ALA C 2 262 ? 21.311 33.693 -18.042 1.000 20.259 262 ALA C C 1
ATOM 8127 O O . ALA C 2 262 ? 20.399 33.764 -17.221 1.000 20.400 262 ALA C O 1
ATOM 8129 N N . GLN C 2 263 ? 21.146 33.190 -19.275 1.000 19.492 263 GLN C N 1
ATOM 8130 C CA . GLN C 2 263 ? 19.825 33.003 -19.857 1.000 19.261 263 GLN C CA 1
ATOM 8131 C C . GLN C 2 263 ? 19.693 31.618 -20.487 1.000 18.876 263 GLN C C 1
ATOM 8132 O O . GLN C 2 263 ? 20.488 31.246 -21.346 1.000 18.678 263 GLN C O 1
ATOM 8138 N N . LYS C 2 264 ? 18.640 30.893 -20.088 1.000 18.932 264 LYS C N 1
ATOM 8139 C CA . LYS C 2 264 ? 18.306 29.583 -20.632 1.000 20.069 264 LYS C CA 1
ATOM 8140 C C . LYS C 2 264 ? 18.129 29.640 -22.154 1.000 19.377 264 LYS C C 1
ATOM 8141 O O . LYS C 2 264 ? 18.510 28.701 -22.853 1.000 18.103 264 LYS C O 1
ATOM 8147 N N . ARG C 2 265 ? 17.572 30.746 -22.672 1.000 18.064 265 ARG C N 1
ATOM 8148 C CA . ARG C 2 265 ? 17.284 30.854 -24.098 1.000 18.085 265 ARG C CA 1
ATOM 8149 C C . ARG C 2 265 ? 18.571 30.877 -24.932 1.000 18.535 265 ARG C C 1
ATOM 8150 O O . ARG C 2 265 ? 18.502 30.859 -26.161 1.000 18.914 265 ARG C O 1
ATOM 8158 N N . PHE C 2 266 ? 19.740 30.916 -24.271 1.000 18.589 266 PHE C N 1
ATOM 8159 C CA . PHE C 2 266 ? 21.015 30.926 -24.977 1.000 18.579 266 PHE C CA 1
ATOM 8160 C C . PHE C 2 266 ? 21.891 29.748 -24.552 1.000 19.431 266 PHE C C 1
ATOM 8161 O O . PHE C 2 266 ? 23.023 29.623 -25.020 1.000 19.090 266 PHE C O 1
ATOM 8169 N N . LYS C 2 267 ? 21.356 28.874 -23.691 1.000 20.096 267 LYS C N 1
ATOM 8170 C CA . LYS C 2 267 ? 22.140 27.794 -23.109 1.000 21.630 267 LYS C CA 1
ATOM 8171 C C . LYS C 2 267 ? 22.764 26.927 -24.204 1.000 21.101 267 LYS C C 1
ATOM 8172 O O . LYS C 2 267 ? 23.888 26.451 -24.049 1.000 21.044 267 LYS C O 1
ATOM 8178 N N . HIS C 2 268 ? 22.025 26.741 -25.306 1.000 20.396 268 HIS C N 1
ATOM 8179 C CA . HIS C 2 268 ? 22.428 25.878 -26.407 1.000 20.660 268 HIS C CA 1
ATOM 8180 C C . HIS C 2 268 ? 23.743 26.348 -27.029 1.000 20.972 268 HIS C C 1
ATOM 8181 O O . HIS C 2 268 ? 24.482 25.539 -27.583 1.000 21.891 268 HIS C O 1
ATOM 8188 N N . LEU C 2 269 ? 24.035 27.650 -26.933 1.000 20.628 269 LEU C N 1
ATOM 8189 C CA . LEU C 2 269 ? 25.257 28.192 -27.511 1.000 21.174 269 LEU C CA 1
ATOM 8190 C C . LEU C 2 269 ? 26.470 27.738 -26.702 1.000 21.971 269 LEU C C 1
ATOM 8191 O O . LEU C 2 269 ? 27.600 27.826 -27.180 1.000 21.285 269 LEU C O 1
ATOM 8196 N N . PHE C 2 270 ? 26.217 27.248 -25.482 1.000 23.234 270 PHE C N 1
ATOM 8197 C CA . PHE C 2 270 ? 27.274 26.828 -24.577 1.000 24.293 270 PHE C CA 1
ATOM 8198 C C . PHE C 2 270 ? 27.424 25.307 -24.582 1.000 25.396 270 PHE C C 1
ATOM 8199 O O . PHE C 2 270 ? 28.371 24.792 -23.995 1.000 25.867 270 PHE C O 1
ATOM 8207 N N . THR C 2 271 ? 26.506 24.596 -25.251 1.000 26.624 271 THR C N 1
ATOM 8208 C CA . THR C 2 271 ? 26.513 23.138 -25.217 1.000 27.273 271 THR C CA 1
ATOM 8209 C C . THR C 2 271 ? 26.758 22.557 -26.612 1.000 27.426 271 THR C C 1
ATOM 8210 O O . THR C 2 271 ? 27.436 21.538 -26.743 1.000 27.525 271 THR C O 1
ATOM 8214 N N . MET C 2 272 ? 26.202 23.205 -27.645 1.000 26.390 272 MET C N 1
ATOM 8215 C CA . MET C 2 272 ? 26.258 22.691 -29.005 1.000 26.819 272 MET C CA 1
ATOM 8216 C C . MET C 2 272 ? 27.632 22.946 -29.621 1.000 27.946 272 MET C C 1
ATOM 8217 O O . MET C 2 272 ? 28.266 23.962 -29.353 1.000 27.702 272 MET C O 1
ATOM 8222 N N . GLU C 2 273 ? 28.060 22.007 -30.473 1.000 30.070 273 GLU C N 1
ATOM 8223 C CA . GLU C 2 273 ? 29.251 22.141 -31.295 1.000 31.379 273 GLU C CA 1
ATOM 8224 C C . GLU C 2 273 ? 29.084 23.340 -32.228 1.000 29.615 273 GLU C C 1
ATOM 8225 O O . GLU C 2 273 ? 28.088 23.442 -32.944 1.000 29.050 273 GLU C O 1
ATOM 8231 N N . GLY C 2 274 ? 30.066 24.249 -32.197 1.000 28.061 274 GLY C N 1
ATOM 8232 C CA . GLY C 2 274 ? 30.061 25.436 -33.040 1.000 27.848 274 GLY C CA 1
ATOM 8233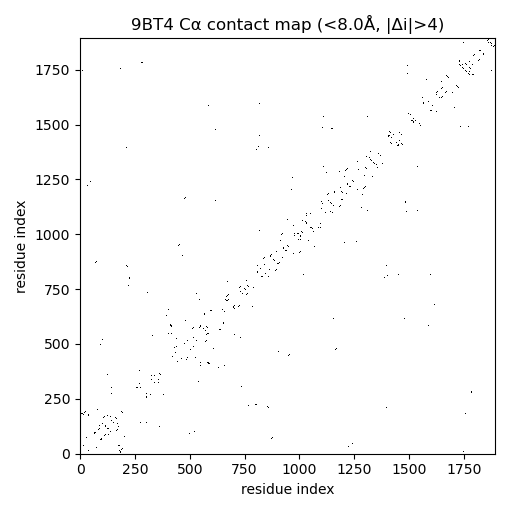 C C . GLY C 2 274 ? 29.396 26.627 -32.352 1.000 28.218 274 GLY C C 1
ATOM 8234 O O . GLY C 2 274 ? 29.224 27.679 -32.964 1.000 27.982 274 GLY C O 1
ATOM 8235 N N . GLY C 2 275 ? 29.036 26.450 -31.073 1.000 28.580 275 GLY C N 1
ATOM 8236 C CA . GLY C 2 275 ? 28.383 27.485 -30.285 1.000 28.670 275 GLY C CA 1
ATOM 8237 C C . GLY C 2 275 ? 29.275 28.711 -30.087 1.000 28.718 275 GLY C C 1
ATOM 8238 O O . GLY C 2 275 ? 28.794 29.842 -30.131 1.000 27.468 275 GLY C O 1
ATOM 8239 N N . GLU C 2 276 ? 30.573 28.463 -29.868 1.000 28.575 276 GLU C N 1
ATOM 8240 C CA . GLU C 2 276 ? 31.587 29.492 -29.690 1.000 29.758 276 GLU C CA 1
ATOM 8241 C C . GLU C 2 276 ? 31.588 30.435 -30.893 1.000 29.025 276 GLU C C 1
ATOM 8242 O O . GLU C 2 276 ? 31.674 31.653 -30.740 1.000 28.136 276 GLU C O 1
ATOM 8248 N N . GLU C 2 277 ? 31.477 29.847 -32.088 1.000 27.748 277 GLU C N 1
ATOM 8249 C CA . GLU C 2 277 ? 31.472 30.570 -33.349 1.000 27.968 277 GLU C CA 1
ATOM 8250 C C . GLU C 2 277 ? 30.226 31.453 -33.434 1.000 26.854 277 GLU C C 1
ATOM 8251 O O . GLU C 2 277 ? 30.276 32.563 -33.964 1.000 26.085 277 GLU C O 1
ATOM 8257 N N . GLU C 2 278 ? 29.110 30.950 -32.894 1.000 25.358 278 GLU C N 1
ATOM 8258 C CA . GLU C 2 278 ? 27.845 31.668 -32.921 1.000 24.945 278 GLU C CA 1
ATOM 8259 C C . GLU C 2 278 ? 27.897 32.857 -31.964 1.000 24.130 278 GLU C C 1
ATOM 8260 O O . GLU C 2 278 ? 27.387 33.929 -32.280 1.000 24.296 278 GLU C O 1
ATOM 8266 N N . ILE C 2 279 ? 28.536 32.661 -30.805 1.000 24.088 279 ILE C N 1
ATOM 8267 C CA . ILE C 2 279 ? 28.684 33.710 -29.806 1.000 24.203 279 ILE C CA 1
ATOM 8268 C C . ILE C 2 279 ? 29.516 34.854 -30.392 1.000 24.925 279 ILE C C 1
ATOM 8269 O O . ILE C 2 279 ? 29.278 36.020 -30.073 1.000 24.693 279 ILE C O 1
ATOM 8274 N N . ALA C 2 280 ? 30.477 34.504 -31.259 1.000 24.224 280 ALA C N 1
ATOM 8275 C CA . ALA C 2 280 ? 31.331 35.471 -31.931 1.000 24.451 280 ALA C CA 1
ATOM 8276 C C . ALA C 2 280 ? 30.506 36.357 -32.864 1.000 24.446 280 ALA C C 1
ATOM 8277 O O . ALA C 2 280 ? 30.780 37.549 -32.987 1.000 24.251 280 ALA C O 1
ATOM 8279 N N . LYS C 2 281 ? 29.497 35.768 -33.518 1.000 23.904 281 LYS C N 1
ATOM 8280 C CA . LYS C 2 281 ? 28.601 36.534 -34.372 1.000 24.070 281 LYS C CA 1
ATOM 8281 C C . LYS C 2 281 ? 27.835 37.558 -33.533 1.000 23.824 281 LYS C C 1
ATOM 8282 O O . LYS C 2 281 ? 27.632 38.687 -33.977 1.000 24.579 281 LYS C O 1
ATOM 8288 N N . ILE C 2 282 ? 27.408 37.151 -32.327 1.000 22.080 282 ILE C N 1
ATOM 8289 C CA . ILE C 2 282 ? 26.673 38.014 -31.411 1.000 21.494 282 ILE C CA 1
ATOM 8290 C C . ILE C 2 282 ? 27.601 39.114 -30.888 1.000 21.689 282 ILE C C 1
ATOM 8291 O O . ILE C 2 282 ? 27.183 40.261 -30.736 1.000 21.484 282 ILE C O 1
ATOM 8296 N N . GLN C 2 283 ? 28.866 38.761 -30.627 1.000 22.275 283 GLN C N 1
ATOM 8297 C CA . GLN C 2 283 ? 29.865 39.744 -30.230 1.000 23.267 283 GLN C CA 1
ATOM 8298 C C . GLN C 2 283 ? 30.060 40.781 -31.339 1.000 23.551 283 GLN C C 1
ATOM 8299 O O . GLN C 2 283 ? 30.254 41.965 -31.058 1.000 24.153 283 GLN C O 1
ATOM 8305 N N . ALA C 2 284 ? 30.007 40.321 -32.596 1.000 23.806 284 ALA C N 1
ATOM 8306 C CA . ALA C 2 284 ? 30.173 41.185 -33.754 1.000 23.792 284 ALA C CA 1
ATOM 8307 C C . ALA C 2 284 ? 29.029 42.197 -33.836 1.000 23.813 284 ALA C C 1
ATOM 8308 O O . ALA C 2 284 ? 29.251 43.349 -34.209 1.000 23.810 284 ALA C O 1
ATOM 8310 N N . ALA C 2 285 ? 27.814 41.754 -33.481 1.000 22.147 285 ALA C N 1
ATOM 8311 C CA . ALA C 2 285 ? 26.642 42.616 -33.455 1.000 22.082 285 ALA C CA 1
ATOM 8312 C C . ALA C 2 285 ? 26.833 43.752 -32.450 1.000 22.349 285 ALA C C 1
ATOM 8313 O O . ALA C 2 285 ? 26.513 44.903 -32.744 1.000 22.178 285 ALA C O 1
ATOM 8315 N N . ALA C 2 286 ? 27.370 43.420 -31.268 1.000 21.974 286 ALA C N 1
ATOM 8316 C CA . ALA C 2 286 ? 27.602 44.402 -30.220 1.000 22.914 286 ALA C CA 1
ATOM 8317 C C . ALA C 2 286 ? 28.691 45.386 -30.647 1.000 24.111 286 ALA C C 1
ATOM 8318 O O . ALA C 2 286 ? 28.589 46.582 -30.378 1.000 23.280 286 ALA C O 1
ATOM 8320 N N . ASP C 2 287 ? 29.727 44.866 -31.319 1.000 25.732 287 ASP C N 1
ATOM 8321 C CA . ASP C 2 287 ? 30.843 45.668 -31.799 1.000 27.566 287 ASP C CA 1
ATOM 8322 C C . ASP C 2 287 ? 30.369 46.623 -32.892 1.000 27.655 287 ASP C C 1
ATOM 8323 O O . ASP C 2 287 ? 30.841 47.754 -32.980 1.000 27.643 287 ASP C O 1
ATOM 8328 N N . TRP C 2 288 ? 29.430 46.151 -33.720 1.000 27.617 288 TRP C N 1
ATOM 8329 C CA . TRP C 2 288 ? 28.800 46.997 -34.719 1.000 28.151 288 TRP C CA 1
ATOM 8330 C C . TRP C 2 288 ? 28.045 48.138 -34.034 1.000 28.220 288 TRP C C 1
ATOM 8331 O O . TRP C 2 288 ? 28.136 49.286 -34.470 1.000 27.651 288 TRP C O 1
ATOM 8342 N N . ASN C 2 289 ? 27.318 47.812 -32.953 1.000 27.271 289 ASN C N 1
ATOM 8343 C CA . ASN C 2 289 ? 26.595 48.798 -32.161 1.000 26.902 289 ASN C CA 1
ATOM 8344 C C . ASN C 2 289 ? 27.554 49.863 -31.637 1.000 27.689 289 ASN C C 1
ATOM 8345 O O . ASN C 2 289 ? 27.253 51.051 -31.704 1.000 28.014 289 ASN C O 1
ATOM 8350 N N . ILE C 2 290 ? 28.703 49.424 -31.109 1.000 29.045 290 ILE C N 1
ATOM 8351 C CA . ILE C 2 290 ? 29.700 50.334 -30.567 1.000 31.148 290 ILE C CA 1
ATOM 8352 C C . ILE C 2 290 ? 30.132 51.326 -31.649 1.000 32.419 290 ILE C C 1
ATOM 8353 O O . ILE C 2 290 ? 30.223 52.521 -31.380 1.000 32.899 290 ILE C O 1
ATOM 8358 N N . LYS C 2 291 ? 30.359 50.829 -32.872 1.000 34.373 291 LYS C N 1
ATOM 8359 C CA . LYS C 2 291 ? 30.829 51.661 -33.971 1.000 36.593 291 LYS C CA 1
ATOM 8360 C C . LYS C 2 291 ? 29.727 52.603 -34.449 1.000 36.609 291 LYS C C 1
ATOM 8361 O O . LYS C 2 291 ? 29.949 53.809 -34.536 1.000 36.944 291 LYS C O 1
ATOM 8367 N N . HIS C 2 292 ? 28.552 52.036 -34.759 1.000 35.786 292 HIS C N 1
ATOM 8368 C CA . HIS C 2 292 ? 27.478 52.752 -35.431 1.000 36.953 292 HIS C CA 1
ATOM 8369 C C . HIS C 2 292 ? 26.916 53.858 -34.539 1.000 36.108 292 HIS C C 1
ATOM 8370 O O . HIS C 2 292 ? 26.712 54.979 -34.999 1.000 36.754 292 HIS C O 1
ATOM 8377 N N . TYR C 2 293 ? 26.649 53.528 -33.270 1.000 34.922 293 TYR C N 1
ATOM 8378 C CA . TYR C 2 293 ? 26.273 54.534 -32.290 1.000 35.812 293 TYR C CA 1
ATOM 8379 C C . TYR C 2 293 ? 27.558 55.082 -31.675 1.000 37.464 293 TYR C C 1
ATOM 8380 O O . TYR C 2 293 ? 28.643 54.602 -31.986 1.000 41.762 293 TYR C O 1
ATOM 8389 N N . GLY C 2 294 ? 27.443 56.098 -30.817 1.000 37.531 294 GLY C N 1
ATOM 8390 C CA . GLY C 2 294 ? 28.641 56.739 -30.297 1.000 38.665 294 GLY C CA 1
ATOM 8391 C C . GLY C 2 294 ? 29.126 56.099 -28.998 1.000 38.607 294 GLY C C 1
ATOM 8392 O O . GLY C 2 294 ? 29.595 56.806 -28.111 1.000 40.208 294 GLY C O 1
ATOM 8393 N N . LEU C 2 295 ? 29.038 54.764 -28.915 1.000 37.267 295 LEU C N 1
ATOM 8394 C CA . LEU C 2 295 ? 29.185 54.033 -27.664 1.000 34.752 295 LEU C CA 1
ATOM 8395 C C . LEU C 2 295 ? 30.636 54.109 -27.161 1.000 33.805 295 LEU C C 1
ATOM 8396 O O . LEU C 2 295 ? 30.783 54.232 -25.926 1.000 33.023 295 LEU C O 1
ATOM 8401 N N . ALA D 2 5 ? 16.334 46.973 -78.718 1.000 33.845 5 ALA D N 1
ATOM 8402 C CA . ALA D 2 5 ? 15.584 47.102 -77.443 1.000 33.743 5 ALA D CA 1
ATOM 8403 C C . ALA D 2 5 ? 15.468 45.738 -76.767 1.000 32.578 5 ALA D C 1
ATOM 8404 O O . ALA D 2 5 ? 15.131 44.752 -77.420 1.000 33.087 5 ALA D O 1
ATOM 8406 N N . PRO D 2 6 ? 15.733 45.641 -75.441 1.000 30.393 6 PRO D N 1
ATOM 8407 C CA . PRO D 2 6 ? 15.503 44.398 -74.700 1.000 28.704 6 PRO D CA 1
ATOM 8408 C C . PRO D 2 6 ? 14.037 43.990 -74.824 1.000 26.443 6 PRO D C 1
ATOM 8409 O O . PRO D 2 6 ? 13.157 44.842 -74.910 1.000 25.812 6 PRO D O 1
ATOM 8413 N N . LYS D 2 7 ? 13.788 42.678 -74.836 1.000 25.247 7 LYS D N 1
ATOM 8414 C CA . LYS D 2 7 ? 12.436 42.164 -74.973 1.000 25.093 7 LYS D CA 1
ATOM 8415 C C . LYS D 2 7 ? 11.646 42.463 -73.699 1.000 22.942 7 LYS D C 1
ATOM 8416 O O . LYS D 2 7 ? 12.190 42.383 -72.596 1.000 21.765 7 LYS D O 1
ATOM 8422 N N . THR D 2 8 ? 10.369 42.832 -73.867 1.000 20.993 8 THR D N 1
ATOM 8423 C CA . THR D 2 8 ? 9.444 42.928 -72.748 1.000 20.018 8 THR D CA 1
ATOM 8424 C C . THR D 2 8 ? 8.512 41.718 -72.786 1.000 20.134 8 THR D C 1
ATOM 8425 O O . THR D 2 8 ? 8.470 41.001 -73.785 1.000 20.807 8 THR D O 1
ATOM 8429 N N . TYR D 2 9 ? 7.786 41.491 -71.686 1.000 19.431 9 TYR D N 1
ATOM 8430 C CA . TYR D 2 9 ? 6.980 40.287 -71.541 1.000 19.057 9 TYR D CA 1
ATOM 8431 C C . TYR D 2 9 ? 5.542 40.663 -71.200 1.000 18.553 9 TYR D C 1
ATOM 8432 O O . TYR D 2 9 ? 4.824 39.889 -70.571 1.000 17.914 9 TYR D O 1
ATOM 8441 N N . LEU D 2 10 ? 5.149 41.865 -71.636 1.000 18.303 10 LEU D N 1
ATOM 8442 C CA . LEU D 2 10 ? 3.776 42.336 -71.563 1.000 18.298 10 LEU D CA 1
ATOM 8443 C C . LEU D 2 10 ? 3.245 42.475 -72.989 1.000 17.855 10 LEU D C 1
ATOM 8444 O O . LEU D 2 10 ? 3.946 42.963 -73.872 1.000 16.939 10 LEU D O 1
ATOM 8449 N N . SER D 2 11 ? 1.999 42.039 -73.203 1.000 18.166 11 SER D N 1
ATOM 8450 C CA . SER D 2 11 ? 1.400 42.034 -74.526 1.000 18.185 11 SER D CA 1
ATOM 8451 C C . SER D 2 11 ? 0.522 43.265 -74.720 1.000 18.035 11 SER D C 1
ATOM 8452 O O . SER D 2 11 ? 0.024 43.836 -73.750 1.000 17.668 11 SER D O 1
ATOM 8455 N N . PRO D 2 12 ? 0.310 43.697 -75.986 1.000 18.000 12 PRO D N 1
ATOM 8456 C CA . PRO D 2 12 ? -0.759 44.642 -76.315 1.000 17.540 12 PRO D CA 1
ATOM 8457 C C . PRO D 2 12 ? -2.131 44.077 -75.947 1.000 17.042 12 PRO D C 1
ATOM 8458 O O . PRO D 2 12 ? -2.281 42.871 -75.756 1.000 16.489 12 PRO D O 1
ATOM 8462 N N . GLY D 2 13 ? -3.129 44.965 -75.878 1.000 16.854 13 GLY D N 1
ATOM 8463 C CA . GLY D 2 13 ? -4.514 44.555 -75.703 1.000 15.902 13 GLY D CA 1
ATOM 8464 C C . GLY D 2 13 ? -5.017 44.775 -74.277 1.000 15.366 13 GLY D C 1
ATOM 8465 O O . GLY D 2 13 ? -6.204 44.588 -74.003 1.000 15.062 13 GLY D O 1
ATOM 8466 N N . HIS D 2 14 ? -4.108 45.175 -73.379 1.000 15.239 14 HIS D N 1
ATOM 8467 C CA . HIS D 2 14 ? -4.481 45.532 -72.019 1.000 15.047 14 HIS D CA 1
ATOM 8468 C C . HIS D 2 14 ? -5.318 46.810 -72.055 1.000 15.707 14 HIS D C 1
ATOM 8469 O O . HIS D 2 14 ? -5.326 47.523 -73.061 1.000 15.920 14 HIS D O 1
ATOM 8476 N N . ARG D 2 15 ? -5.997 47.097 -70.938 1.000 15.656 15 ARG D N 1
ATOM 8477 C CA . ARG D 2 15 ? -7.008 48.142 -70.892 1.000 15.482 15 ARG D CA 1
ATOM 8478 C C . ARG D 2 15 ? -6.481 49.405 -70.213 1.000 15.585 15 ARG D C 1
ATOM 8479 O O . ARG D 2 15 ? -7.266 50.198 -69.703 1.000 15.536 15 ARG D O 1
ATOM 8487 N N . GLY D 2 16 ? -5.160 49.613 -70.229 1.000 15.334 16 GLY D N 1
ATOM 8488 C CA . GLY D 2 16 ? -4.597 50.827 -69.657 1.000 15.582 16 GLY D CA 1
ATOM 8489 C C . GLY D 2 16 ? -5.078 52.064 -70.415 1.000 15.684 16 GLY D C 1
ATOM 8490 O O . GLY D 2 16 ? -5.299 51.996 -71.622 1.000 15.447 16 GLY D O 1
ATOM 8491 N N . CYS D 2 17 ? -5.242 53.194 -69.710 1.000 15.723 17 CYS D N 1
ATOM 8492 C CA . CYS D 2 17 ? -5.579 54.430 -70.403 1.000 16.023 17 CYS D CA 1
ATOM 8493 C C . CYS D 2 17 ? -4.521 54.704 -71.469 1.000 16.350 17 CYS D C 1
ATOM 8494 O O . CYS D 2 17 ? -3.412 54.176 -71.396 1.000 16.193 17 CYS D O 1
ATOM 8497 N N . ALA D 2 18 ? -4.877 55.529 -72.463 1.000 16.335 18 ALA D N 1
ATOM 8498 C CA . ALA D 2 18 ? -3.889 56.051 -73.390 1.000 16.487 18 ALA D CA 1
ATOM 8499 C C . ALA D 2 18 ? -2.774 56.708 -72.582 1.000 16.043 18 ALA D C 1
ATOM 8500 O O . ALA D 2 18 ? -3.038 57.589 -71.765 1.000 16.683 18 ALA D O 1
ATOM 8502 N N . GLY D 2 19 ? -1.543 56.225 -72.779 1.000 15.676 19 GLY D N 1
ATOM 8503 C CA . GLY D 2 19 ? -0.355 56.791 -72.157 1.000 15.309 19 GLY D CA 1
ATOM 8504 C C . GLY D 2 19 ? -0.136 56.306 -70.723 1.000 15.010 19 GLY D C 1
ATOM 8505 O O . GLY D 2 19 ? 0.454 57.026 -69.915 1.000 15.061 19 GLY D O 1
ATOM 8506 N N . CYS D 2 20 ? -0.571 55.074 -70.425 1.000 14.866 20 CYS D N 1
ATOM 8507 C CA . CYS D 2 20 ? -0.612 54.558 -69.059 1.000 14.728 20 CYS D CA 1
ATOM 8508 C C . CYS D 2 20 ? 0.784 54.387 -68.451 1.000 14.468 20 CYS D C 1
ATOM 8509 O O . CYS D 2 20 ? 1.637 53.695 -69.011 1.000 14.347 20 CYS D O 1
ATOM 8512 N N . CYS D 2 21 ? 0.961 54.970 -67.257 1.000 14.160 21 CYS D N 1
ATOM 8513 C CA . CYS D 2 21 ? 2.187 54.919 -66.470 1.000 14.384 21 CYS D CA 1
ATOM 8514 C C . CYS D 2 21 ? 2.426 53.526 -65.884 1.000 14.230 21 CYS D C 1
ATOM 8515 O O . CYS D 2 21 ? 3.572 53.094 -65.759 1.000 13.968 21 CYS D O 1
ATOM 8518 N N . ASP D 2 22 ? 1.341 52.833 -65.511 1.000 13.968 22 ASP D N 1
ATOM 8519 C CA . ASP D 2 22 ? 1.445 51.494 -64.948 1.000 13.834 22 ASP D CA 1
ATOM 8520 C C . ASP D 2 22 ? 1.923 50.513 -66.018 1.000 14.242 22 ASP D C 1
ATOM 8521 O O . ASP D 2 22 ? 2.730 49.631 -65.723 1.000 14.232 22 ASP D O 1
ATOM 8526 N N . ALA D 2 23 ? 1.413 50.676 -67.249 1.000 13.983 23 ALA D N 1
ATOM 8527 C CA . ALA D 2 23 ? 1.852 49.885 -68.389 1.000 14.307 23 ALA D CA 1
ATOM 8528 C C . ALA D 2 23 ? 3.352 50.066 -68.623 1.000 14.673 23 ALA D C 1
ATOM 8529 O O . ALA D 2 23 ? 4.070 49.082 -68.782 1.000 14.810 23 ALA D O 1
ATOM 8531 N N . LEU D 2 24 ? 3.821 51.324 -68.615 1.000 14.528 24 LEU D N 1
ATOM 8532 C CA . LEU D 2 24 ? 5.231 51.635 -68.825 1.000 14.642 24 LEU D CA 1
ATOM 8533 C C . LEU D 2 24 ? 6.111 51.013 -67.738 1.000 14.657 24 LEU D C 1
ATOM 8534 O O . LEU D 2 24 ? 7.138 50.401 -68.045 1.000 14.627 24 LEU D O 1
ATOM 8539 N N . ALA D 2 25 ? 5.719 51.194 -66.468 1.000 14.413 25 ALA D N 1
ATOM 8540 C CA . ALA D 2 25 ? 6.508 50.719 -65.341 1.000 14.264 25 ALA D CA 1
ATOM 8541 C C . ALA D 2 25 ? 6.683 49.204 -65.397 1.000 14.294 25 ALA D C 1
ATOM 8542 O O . ALA D 2 25 ? 7.791 48.701 -65.206 1.000 14.295 25 ALA D O 1
ATOM 8544 N N . SER D 2 26 ? 5.582 48.486 -65.656 1.000 14.213 26 SER D N 1
ATOM 8545 C CA . SER D 2 26 ? 5.617 47.034 -65.718 1.000 14.197 26 SER D CA 1
ATOM 8546 C C . SER D 2 26 ? 6.425 46.569 -66.928 1.000 14.083 26 SER D C 1
ATOM 8547 O O . SER D 2 26 ? 7.189 45.611 -66.830 1.000 13.773 26 SER D O 1
ATOM 8550 N N . LYS D 2 27 ? 6.255 47.270 -68.058 1.000 14.294 27 LYS D N 1
ATOM 8551 C CA . LYS D 2 27 ? 7.005 47.002 -69.275 1.000 14.909 27 LYS D CA 1
ATOM 8552 C C . LYS D 2 27 ? 8.512 47.068 -69.010 1.000 14.730 27 LYS D C 1
ATOM 8553 O O . LYS D 2 27 ? 9.247 46.166 -69.410 1.000 14.326 27 LYS D O 1
ATOM 8559 N N . PHE D 2 28 ? 8.965 48.139 -68.343 1.000 14.493 28 PHE D N 1
ATOM 8560 C CA . PHE D 2 28 ? 10.387 48.349 -68.101 1.000 15.308 28 PHE D CA 1
ATOM 8561 C C . PHE D 2 28 ? 10.902 47.325 -67.092 1.000 15.841 28 PHE D C 1
ATOM 8562 O O . PHE D 2 28 ? 12.006 46.804 -67.237 1.000 16.024 28 PHE D O 1
ATOM 8570 N N . MET D 2 29 ? 10.090 47.050 -66.066 1.000 16.475 29 MET D N 1
ATOM 8571 C CA . MET D 2 29 ? 10.412 46.046 -65.066 1.000 16.694 29 MET D CA 1
ATOM 8572 C C . MET D 2 29 ? 10.744 44.714 -65.741 1.000 15.854 29 MET D C 1
ATOM 8573 O O . MET D 2 29 ? 11.755 44.088 -65.422 1.000 15.721 29 MET D O 1
ATOM 8578 N N . LEU D 2 30 ? 9.876 44.285 -66.666 1.000 15.439 30 LEU D N 1
ATOM 8579 C CA . LEU D 2 30 ? 10.027 42.999 -67.336 1.000 15.170 30 LEU D CA 1
ATOM 8580 C C . LEU D 2 30 ? 11.269 42.992 -68.232 1.000 14.934 30 LEU D C 1
ATOM 8581 O O . LEU D 2 30 ? 11.922 41.959 -68.382 1.000 14.736 30 LEU D O 1
ATOM 8586 N N . MET D 2 31 ? 11.572 44.141 -68.846 1.000 15.036 31 MET D N 1
ATOM 8587 C CA . MET D 2 31 ? 12.737 44.269 -69.712 1.000 15.559 31 MET D CA 1
ATOM 8588 C C . MET D 2 31 ? 14.016 44.055 -68.906 1.000 15.347 31 MET D C 1
ATOM 8589 O O . MET D 2 31 ? 14.936 43.385 -69.372 1.000 15.084 31 MET D O 1
ATOM 8594 N N . GLY D 2 32 ? 14.050 44.615 -67.689 1.000 15.080 32 GLY D N 1
ATOM 8595 C CA . GLY D 2 32 ? 15.173 44.436 -66.784 1.000 15.662 32 GLY D CA 1
ATOM 8596 C C . GLY D 2 32 ? 15.241 43.025 -66.197 1.000 16.375 32 GLY D C 1
ATOM 8597 O O . GLY D 2 32 ? 16.330 42.495 -65.992 1.000 16.712 32 GLY D O 1
ATOM 8598 N N . ALA D 2 33 ? 14.079 42.419 -65.923 1.000 16.224 33 ALA D N 1
ATOM 8599 C CA . ALA D 2 33 ? 14.034 41.160 -65.191 1.000 16.549 33 ALA D CA 1
ATOM 8600 C C . ALA D 2 33 ? 14.305 39.962 -66.099 1.000 16.738 33 ALA D C 1
ATOM 8601 O O . ALA D 2 33 ? 14.948 38.999 -65.683 1.000 16.681 33 ALA D O 1
ATOM 8603 N N . GLY D 2 34 ? 13.781 40.012 -67.328 1.000 16.840 34 GLY D N 1
ATOM 8604 C CA . GLY D 2 34 ? 13.892 38.891 -68.250 1.000 17.825 34 GLY D CA 1
ATOM 8605 C C . GLY D 2 34 ? 12.792 37.862 -67.996 1.000 18.303 34 GLY D C 1
ATOM 8606 O O . GLY D 2 34 ? 11.966 38.058 -67.106 1.000 18.082 34 GLY D O 1
ATOM 8607 N N . PRO D 2 35 ? 12.739 36.751 -68.771 1.000 18.401 35 PRO D N 1
ATOM 8608 C CA . PRO D 2 35 ? 11.630 35.796 -68.682 1.000 18.282 35 PRO D CA 1
ATOM 8609 C C . PRO D 2 35 ? 11.686 34.709 -67.609 1.000 18.467 35 PRO D C 1
ATOM 8610 O O . PRO D 2 35 ? 10.698 34.005 -67.401 1.000 18.432 35 PRO D O 1
ATOM 8614 N N . ASP D 2 36 ? 12.836 34.569 -66.936 1.000 17.847 36 ASP D N 1
ATOM 8615 C CA . ASP D 2 36 ? 12.956 33.571 -65.883 1.000 17.937 36 ASP D CA 1
ATOM 8616 C C . ASP D 2 36 ? 12.489 34.183 -64.562 1.000 17.310 36 ASP D C 1
ATOM 8617 O O . ASP D 2 36 ? 13.288 34.409 -63.654 1.000 16.621 36 ASP D O 1
ATOM 8622 N N . THR D 2 37 ? 11.186 34.482 -64.488 1.000 17.451 37 THR D N 1
ATOM 8623 C CA . THR D 2 37 ? 10.642 35.240 -63.372 1.000 17.743 37 THR D CA 1
ATOM 8624 C C . THR D 2 37 ? 9.205 34.803 -63.102 1.000 16.962 37 THR D C 1
ATOM 8625 O O . THR D 2 37 ? 8.537 34.266 -63.984 1.000 16.779 37 THR D O 1
ATOM 8629 N N . ILE D 2 38 ? 8.762 35.018 -61.858 1.000 15.972 38 ILE D N 1
ATOM 8630 C CA . ILE D 2 38 ? 7.368 34.861 -61.475 1.000 15.054 38 ILE D CA 1
ATOM 8631 C C . ILE D 2 38 ? 6.927 36.173 -60.836 1.000 14.360 38 ILE D C 1
ATOM 8632 O O . ILE D 2 38 ? 7.584 36.682 -59.931 1.000 14.306 38 ILE D O 1
ATOM 8637 N N . VAL D 2 39 ? 5.812 36.713 -61.331 1.000 14.018 39 VAL D N 1
ATOM 8638 C CA . VAL D 2 39 ? 5.345 38.019 -60.902 1.000 13.353 39 VAL D CA 1
ATOM 8639 C C . VAL D 2 39 ? 4.166 37.843 -59.947 1.000 13.089 39 VAL D C 1
ATOM 8640 O O . VAL D 2 39 ? 3.244 37.081 -60.235 1.000 12.697 39 VAL D O 1
ATOM 8644 N N . ILE D 2 40 ? 4.225 38.563 -58.814 1.000 12.719 40 ILE D N 1
ATOM 8645 C CA . ILE D 2 40 ? 3.124 38.698 -57.868 1.000 12.409 40 ILE D CA 1
ATOM 8646 C C . ILE D 2 40 ? 2.612 40.136 -57.965 1.000 12.290 40 ILE D C 1
ATOM 8647 O O . ILE D 2 40 ? 3.391 41.076 -57.811 1.000 11.735 40 ILE D O 1
ATOM 8652 N N . ASN D 2 41 ? 1.303 40.302 -58.203 1.000 12.380 41 ASN D N 1
ATOM 8653 C CA . ASN D 2 41 ? 0.754 41.598 -58.583 1.000 12.647 41 ASN D CA 1
ATOM 8654 C C . ASN D 2 41 ? -0.512 41.896 -57.781 1.000 12.939 41 ASN D C 1
ATOM 8655 O O . ASN D 2 41 ? -1.605 41.488 -58.175 1.000 13.589 41 ASN D O 1
ATOM 8660 N N . PRO D 2 42 ? -0.412 42.617 -56.639 1.000 12.853 42 PRO D N 1
ATOM 8661 C CA . PRO D 2 42 ? -1.597 43.032 -55.882 1.000 12.705 42 PRO D CA 1
ATOM 8662 C C . PRO D 2 42 ? -2.564 43.916 -56.667 1.000 12.136 42 PRO D C 1
ATOM 8663 O O . PRO D 2 42 ? -2.181 44.526 -57.666 1.000 12.161 42 PRO D O 1
ATOM 8667 N N . THR D 2 43 ? -3.808 43.982 -56.170 1.000 11.486 43 THR D N 1
ATOM 8668 C CA . THR D 2 43 ? -4.920 44.670 -56.807 1.000 11.565 43 THR D CA 1
ATOM 8669 C C . THR D 2 43 ? -4.532 46.113 -57.126 1.000 11.486 43 THR D C 1
ATOM 8670 O O . THR D 2 43 ? -3.889 46.790 -56.327 1.000 11.154 43 THR D O 1
ATOM 8674 N N . GLY D 2 44 ? -4.974 46.580 -58.295 1.000 11.880 44 GLY D N 1
ATOM 8675 C CA . GLY D 2 44 ? -4.718 47.941 -58.739 1.000 11.967 44 GLY D CA 1
ATOM 8676 C C . GLY D 2 44 ? -4.935 48.035 -60.243 1.000 12.290 44 GLY D C 1
ATOM 8677 O O . GLY D 2 44 ? -5.340 47.055 -60.862 1.000 13.031 44 GLY D O 1
ATOM 8678 N N . CYS D 2 45 ? -4.653 49.211 -60.814 1.000 12.260 45 CYS D N 1
ATOM 8679 C CA . CYS D 2 45 ? -4.846 49.436 -62.237 1.000 12.194 45 CYS D CA 1
ATOM 8680 C C . CYS D 2 45 ? -4.092 48.386 -63.044 1.000 11.864 45 CYS D C 1
ATOM 8681 O O . CYS D 2 45 ? -4.647 47.822 -63.978 1.000 11.741 45 CYS D O 1
ATOM 8684 N N . LEU D 2 46 ? -2.825 48.146 -62.682 1.000 11.640 46 LEU D N 1
ATOM 8685 C CA . LEU D 2 46 ? -1.974 47.226 -63.420 1.000 11.564 46 LEU D CA 1
ATOM 8686 C C . LEU D 2 46 ? -2.637 45.852 -63.500 1.000 11.558 46 LEU D C 1
ATOM 8687 O O . LEU D 2 46 ? -2.759 45.285 -64.586 1.000 11.528 46 LEU D O 1
ATOM 8692 N N . GLU D 2 47 ? -3.059 45.332 -62.341 1.000 11.558 47 GLU D N 1
ATOM 8693 C CA . GLU D 2 47 ? -3.672 44.015 -62.252 1.000 11.877 47 GLU D CA 1
ATOM 8694 C C . GLU D 2 47 ? -4.965 43.969 -63.067 1.000 12.346 47 GLU D C 1
ATOM 8695 O O . GLU D 2 47 ? -5.133 43.077 -63.898 1.000 12.568 47 GLU D O 1
ATOM 8701 N N . VAL D 2 48 ? -5.866 44.937 -62.828 1.000 12.837 48 VAL D N 1
ATOM 8702 C CA . VAL D 2 48 ? -7.190 44.937 -63.443 1.000 13.452 48 VAL D CA 1
ATOM 8703 C C . VAL D 2 48 ? -7.059 45.034 -64.965 1.000 13.459 48 VAL D C 1
ATOM 8704 O O . VAL D 2 48 ? -7.761 44.339 -65.697 1.000 13.511 48 VAL D O 1
ATOM 8708 N N . MET D 2 49 ? -6.159 45.902 -65.436 1.000 13.416 49 MET D N 1
ATOM 8709 C CA . MET D 2 49 ? -6.132 46.259 -66.846 1.000 13.654 49 MET D CA 1
ATOM 8710 C C . MET D 2 49 ? -5.500 45.147 -67.685 1.000 13.811 49 MET D C 1
ATOM 8711 O O . MET D 2 49 ? -5.757 45.076 -68.887 1.000 13.901 49 MET D O 1
ATOM 8716 N N . THR D 2 50 ? -4.696 44.281 -67.046 1.000 13.544 50 THR D N 1
ATOM 8717 C CA . THR D 2 50 ? -3.924 43.271 -67.756 1.000 13.669 50 THR D CA 1
ATOM 8718 C C . THR D 2 50 ? -4.588 41.895 -67.703 1.000 14.409 50 THR D C 1
ATOM 8719 O O . THR D 2 50 ? -4.237 41.042 -68.512 1.000 14.630 50 THR D O 1
ATOM 8723 N N . THR D 2 51 ? -5.519 41.658 -66.761 1.000 14.326 51 THR D N 1
ATOM 8724 C CA . THR D 2 51 ? -5.995 40.293 -66.560 1.000 14.275 51 THR D CA 1
ATOM 8725 C C . THR D 2 51 ? -7.522 40.181 -66.516 1.000 14.753 51 THR D C 1
ATOM 8726 O O . THR D 2 51 ? -8.052 39.482 -65.653 1.000 14.203 51 THR D O 1
ATOM 8730 N N . PRO D 2 52 ? -8.285 40.773 -67.469 1.000 15.175 52 PRO D N 1
ATOM 8731 C CA . PRO D 2 52 ? -9.723 40.505 -67.558 1.000 15.235 52 PRO D CA 1
ATOM 8732 C C . PRO D 2 52 ? -9.954 39.111 -68.143 1.000 15.206 52 PRO D C 1
ATOM 8733 O O . PRO D 2 52 ? -9.790 38.903 -69.345 1.000 15.627 52 PRO D O 1
ATOM 8737 N N . PHE D 2 53 ? -10.316 38.160 -67.273 1.000 14.968 53 PHE D N 1
ATOM 8738 C CA . PHE D 2 53 ? -10.542 36.773 -67.656 1.000 14.918 53 PHE D CA 1
ATOM 8739 C C . PHE D 2 53 ? -11.460 36.729 -68.878 1.000 15.383 53 PHE D C 1
ATOM 8740 O O . PHE D 2 53 ? -12.470 37.426 -68.899 1.000 15.139 53 PHE D O 1
ATOM 8748 N N . PRO D 2 54 ? -11.185 35.894 -69.913 1.000 16.164 54 PRO D N 1
ATOM 8749 C CA . PRO D 2 54 ? -10.082 34.927 -69.900 1.000 16.325 54 PRO D CA 1
ATOM 8750 C C . PRO D 2 54 ? -8.739 35.360 -70.493 1.000 16.824 54 PRO D C 1
ATOM 8751 O O . PRO D 2 54 ? -7.926 34.516 -70.871 1.000 16.872 54 PRO D O 1
ATOM 8755 N N . GLU D 2 55 ? -8.500 36.676 -70.538 1.000 16.860 55 GLU D N 1
ATOM 8756 C CA . GLU D 2 55 ? -7.318 37.227 -71.183 1.000 17.435 55 GLU D CA 1
ATOM 8757 C C . GLU D 2 55 ? -6.282 37.647 -70.143 1.000 17.068 55 GLU D C 1
ATOM 8758 O O . GLU D 2 55 ? -6.644 38.113 -69.063 1.000 17.710 55 GLU D O 1
ATOM 8764 N N . SER D 2 56 B -4.998 37.528 -70.514 1.000 16.100 56 SER D N 1
ATOM 8765 C CA . SER D 2 56 B -3.885 38.054 -69.736 1.000 15.263 56 SER D CA 1
ATOM 8766 C C . SER D 2 56 B -2.810 38.635 -70.655 1.000 14.657 56 SER D C 1
ATOM 8767 O O . SER D 2 56 B -2.433 38.010 -71.644 1.000 14.309 56 SER D O 1
ATOM 8770 N N . ALA D 2 57 ? -2.290 39.811 -70.279 1.000 14.091 57 ALA D N 1
ATOM 8771 C CA . ALA D 2 57 ? -1.244 40.485 -71.037 1.000 14.209 57 ALA D CA 1
ATOM 8772 C C . ALA D 2 57 ? 0.142 39.950 -70.678 1.000 14.516 57 ALA D C 1
ATOM 8773 O O . ALA D 2 57 ? 1.119 40.275 -71.352 1.000 14.656 57 ALA D O 1
ATOM 8775 N N . TRP D 2 58 ? 0.225 39.144 -69.612 1.000 14.434 58 TRP D N 1
ATOM 8776 C CA . TRP D 2 58 ? 1.506 38.695 -69.084 1.000 14.527 58 TRP D CA 1
ATOM 8777 C C . TRP D 2 58 ? 2.010 37.479 -69.854 1.000 14.916 58 TRP D C 1
ATOM 8778 O O . TRP D 2 58 ? 1.281 36.504 -70.025 1.000 14.932 58 TRP D O 1
ATOM 8789 N N . GLN D 2 59 ? 3.274 37.547 -70.292 1.000 15.797 59 GLN D N 1
ATOM 8790 C CA . GLN D 2 59 ? 3.903 36.457 -71.025 1.000 16.652 59 GLN D CA 1
ATOM 8791 C C . GLN D 2 59 ? 4.820 35.661 -70.098 1.000 16.332 59 GLN D C 1
ATOM 8792 O O . GLN D 2 59 ? 5.499 34.736 -70.540 1.000 16.901 59 GLN D O 1
ATOM 8798 N N . VAL D 2 60 ? 4.825 36.034 -68.812 1.000 15.296 60 VAL D N 1
ATOM 8799 C CA . VAL D 2 60 ? 5.545 35.314 -67.774 1.000 14.687 60 VAL D CA 1
ATOM 8800 C C . VAL D 2 60 ? 4.523 34.821 -66.751 1.000 13.870 60 VAL D C 1
ATOM 8801 O O . VAL D 2 60 ? 3.374 35.267 -66.773 1.000 13.422 60 VAL D O 1
ATOM 8805 N N . PRO D 2 61 ? 4.890 33.889 -65.835 1.000 13.683 61 PRO D N 1
ATOM 8806 C CA . PRO D 2 61 ? 3.981 33.468 -64.765 1.000 13.365 61 PRO D CA 1
ATOM 8807 C C . PRO D 2 61 ? 3.591 34.669 -63.907 1.000 13.018 61 PRO D C 1
ATOM 8808 O O . PRO D 2 61 ? 4.430 35.512 -63.586 1.000 12.353 61 PRO D O 1
ATOM 8812 N N . TRP D 2 62 ? 2.304 34.720 -63.543 1.000 12.501 62 TRP D N 1
ATOM 8813 C CA . TRP D 2 62 ? 1.734 35.853 -62.836 1.000 12.272 62 TRP D CA 1
ATOM 8814 C C . TRP D 2 62 ? 0.637 35.359 -61.900 1.000 12.227 62 TRP D C 1
ATOM 8815 O O . TRP D 2 62 ? -0.191 34.535 -62.290 1.000 11.993 62 TRP D O 1
ATOM 8826 N N . ILE D 2 63 ? 0.643 35.883 -60.670 1.000 11.947 63 ILE D N 1
ATOM 8827 C CA . ILE D 2 63 ? -0.402 35.570 -59.713 1.000 11.869 63 ILE D CA 1
ATOM 8828 C C . ILE D 2 63 ? -0.857 36.850 -59.014 1.000 12.012 63 ILE D C 1
ATOM 8829 O O . ILE D 2 63 ? -0.043 37.686 -58.630 1.000 12.615 63 ILE D O 1
ATOM 8834 N N . HIS D 2 64 ? -2.178 36.977 -58.870 1.000 11.535 64 HIS D N 1
ATOM 8835 C CA . HIS D 2 64 ? -2.790 37.999 -58.038 1.000 11.330 64 HIS D CA 1
ATOM 8836 C C . HIS D 2 64 ? -3.646 37.302 -56.986 1.000 11.129 64 HIS D C 1
ATOM 8837 O O . HIS D 2 64 ? -4.477 36.459 -57.318 1.000 11.000 64 HIS D O 1
ATOM 8844 N N . SER D 2 65 ? -3.414 37.667 -55.723 1.000 10.871 65 SER D N 1
ATOM 8845 C CA . SER D 2 65 ? -4.260 37.236 -54.624 1.000 10.962 65 SER D CA 1
ATOM 8846 C C . SER D 2 65 ? -5.181 38.387 -54.223 1.000 10.948 65 SER D C 1
ATOM 8847 O O . SER D 2 65 ? -6.279 38.503 -54.759 1.000 11.267 65 SER D O 1
ATOM 8850 N N . LEU D 2 66 ? -4.700 39.248 -53.315 1.000 10.845 66 LEU D N 1
ATOM 8851 C CA . LEU D 2 66 ? -5.490 40.344 -52.771 1.000 10.875 66 LEU D CA 1
ATOM 8852 C C . LEU D 2 66 ? -4.700 41.650 -52.870 1.000 10.961 66 LEU D C 1
ATOM 8853 O O . LEU D 2 66 ? -3.637 41.700 -53.485 1.000 11.058 66 LEU D O 1
ATOM 8858 N N . PHE D 2 67 ? -5.235 42.706 -52.249 1.000 11.084 67 PHE D N 1
ATOM 8859 C CA . PHE D 2 67 ? -4.645 44.036 -52.307 1.000 11.331 67 PHE D CA 1
ATOM 8860 C C . PHE D 2 67 ? -3.481 44.146 -51.320 1.000 11.348 67 PHE D C 1
ATOM 8861 O O . PHE D 2 67 ? -2.507 44.851 -51.592 1.000 11.378 67 PHE D O 1
ATOM 8869 N N . GLU D 2 68 ? -3.567 43.418 -50.197 1.000 11.331 68 GLU D N 1
ATOM 8870 C CA . GLU D 2 68 ? -2.699 43.668 -49.055 1.000 11.664 68 GLU D CA 1
ATOM 8871 C C . GLU D 2 68 ? -1.482 42.735 -49.017 1.000 11.969 68 GLU D C 1
ATOM 8872 O O . GLU D 2 68 ? -0.555 42.990 -48.246 1.000 12.320 68 GLU D O 1
ATOM 8878 N N . ASN D 2 69 ? -1.468 41.661 -49.821 1.000 11.773 69 ASN D N 1
ATOM 8879 C CA . ASN D 2 69 ? -0.623 40.521 -49.479 1.000 11.586 69 ASN D CA 1
ATOM 8880 C C . ASN D 2 69 ? 0.482 40.231 -50.500 1.000 11.873 69 ASN D C 1
ATOM 8881 O O . ASN D 2 69 ? 0.952 39.095 -50.585 1.000 11.787 69 ASN D O 1
ATOM 8886 N N . GLY D 2 70 ? 0.950 41.258 -51.220 1.000 11.743 70 GLY D N 1
ATOM 8887 C CA . GLY D 2 70 ? 2.049 41.095 -52.164 1.000 12.046 70 GLY D CA 1
ATOM 8888 C C . GLY D 2 70 ? 3.291 40.461 -51.532 1.000 12.147 70 GLY D C 1
ATOM 8889 O O . GLY D 2 70 ? 3.827 39.478 -52.050 1.000 12.156 70 GLY D O 1
ATOM 8890 N N . GLY D 2 71 ? 3.743 41.040 -50.411 1.000 12.010 71 GLY D N 1
ATOM 8891 C CA . GLY D 2 71 ? 4.936 40.582 -49.713 1.000 11.726 71 GLY D CA 1
ATOM 8892 C C . GLY D 2 71 ? 4.856 39.103 -49.333 1.000 11.586 71 GLY D C 1
ATOM 8893 O O . GLY D 2 71 ? 5.772 38.337 -49.634 1.000 11.565 71 GLY D O 1
ATOM 8894 N N . ALA D 2 72 ? 3.748 38.716 -48.681 1.000 11.070 72 ALA D N 1
ATOM 8895 C CA . ALA D 2 72 ? 3.536 37.359 -48.188 1.000 11.131 72 ALA D CA 1
ATOM 8896 C C . ALA D 2 72 ? 3.399 36.356 -49.336 1.000 11.245 72 ALA D C 1
ATOM 8897 O O . ALA D 2 72 ? 3.908 35.240 -49.240 1.000 11.187 72 ALA D O 1
ATOM 8899 N N . VAL D 2 73 ? 2.680 36.737 -50.399 1.000 11.259 73 VAL D N 1
ATOM 8900 C CA . VAL D 2 73 ? 2.462 35.839 -51.526 1.000 11.651 73 VAL D CA 1
ATOM 8901 C C . VAL D 2 73 ? 3.809 35.546 -52.192 1.000 12.005 73 VAL D C 1
ATOM 8902 O O . VAL D 2 73 ? 4.132 34.389 -52.467 1.000 11.967 73 VAL D O 1
ATOM 8906 N N . ALA D 2 74 ? 4.612 36.598 -52.398 1.000 12.174 74 ALA D N 1
ATOM 8907 C CA . ALA D 2 74 ? 5.942 36.443 -52.969 1.000 12.451 74 ALA D CA 1
ATOM 8908 C C . ALA D 2 74 ? 6.818 35.554 -52.083 1.000 12.713 74 ALA D C 1
ATOM 8909 O O . ALA D 2 74 ? 7.590 34.744 -52.603 1.000 12.953 74 ALA D O 1
ATOM 8911 N N . SER D 2 75 ? 6.684 35.705 -50.756 1.000 12.734 75 SER D N 1
ATOM 8912 C CA . SER D 2 75 ? 7.402 34.891 -49.781 1.000 12.982 75 SER D CA 1
ATOM 8913 C C . SER D 2 75 ? 7.103 33.412 -49.999 1.000 13.088 75 SER D C 1
ATOM 8914 O O . SER D 2 75 ? 8.010 32.580 -49.952 1.000 13.240 75 SER D O 1
ATOM 8917 N N . GLY D 2 76 ? 5.815 33.104 -50.197 1.000 12.803 76 GLY D N 1
ATOM 8918 C CA . GLY D 2 76 ? 5.349 31.737 -50.360 1.000 12.871 76 GLY D CA 1
ATOM 8919 C C . GLY D 2 76 ? 5.821 31.130 -51.679 1.000 13.144 76 GLY D C 1
ATOM 8920 O O . GLY D 2 76 ? 6.128 29.943 -51.734 1.000 12.943 76 GLY D O 1
ATOM 8921 N N . VAL D 2 77 ? 5.869 31.957 -52.734 1.000 13.116 77 VAL D N 1
ATOM 8922 C CA . VAL D 2 77 ? 6.379 31.536 -54.031 1.000 13.155 77 VAL D CA 1
ATOM 8923 C C . VAL D 2 77 ? 7.843 31.119 -53.889 1.000 13.728 77 VAL D C 1
ATOM 8924 O O . VAL D 2 77 ? 8.208 30.015 -54.288 1.000 13.512 77 VAL D O 1
ATOM 8928 N N . GLU D 2 78 ? 8.661 32.000 -53.298 1.000 14.422 78 GLU D N 1
ATOM 8929 C CA . GLU D 2 78 ? 10.092 31.778 -53.132 1.000 15.384 78 GLU D CA 1
ATOM 8930 C C . GLU D 2 78 ? 10.338 30.518 -52.298 1.000 14.868 78 GLU D C 1
ATOM 8931 O O . GLU D 2 78 ? 11.188 29.699 -52.646 1.000 14.710 78 GLU D O 1
ATOM 8937 N N . ALA D 2 79 ? 9.570 30.359 -51.213 1.000 14.360 79 ALA D N 1
ATOM 8938 C CA . ALA D 2 79 ? 9.719 29.229 -50.305 1.000 13.916 79 ALA D CA 1
ATOM 8939 C C . ALA D 2 79 ? 9.363 27.919 -51.007 1.000 14.038 79 ALA D C 1
ATOM 8940 O O . ALA D 2 79 ? 10.025 26.899 -50.800 1.000 13.802 79 ALA D O 1
ATOM 8942 N N . ALA D 2 80 ? 8.318 27.961 -51.842 1.000 13.725 80 ALA D N 1
ATOM 8943 C CA . ALA D 2 80 ? 7.874 26.786 -52.576 1.000 14.018 80 ALA D CA 1
ATOM 8944 C C . ALA D 2 80 ? 8.929 26.353 -53.591 1.000 14.005 80 ALA D C 1
ATOM 8945 O O . ALA D 2 80 ? 9.197 25.165 -53.727 1.000 14.237 80 ALA D O 1
ATOM 8947 N N . LEU D 2 81 ? 9.539 27.322 -54.282 1.000 14.266 81 LEU D N 1
ATOM 8948 C CA . LEU D 2 81 ? 10.582 27.030 -55.254 1.000 14.567 81 LEU D CA 1
ATOM 8949 C C . LEU D 2 81 ? 11.759 26.334 -54.569 1.000 15.001 81 LEU D C 1
ATOM 8950 O O . LEU D 2 81 ? 12.309 25.375 -55.107 1.000 15.211 81 LEU D O 1
ATOM 8955 N N . LYS D 2 82 ? 12.142 26.827 -53.384 1.000 15.689 82 LYS D N 1
ATOM 8956 C CA . LYS D 2 82 ? 13.240 26.241 -52.626 1.000 16.484 82 LYS D CA 1
ATOM 8957 C C . LYS D 2 82 ? 12.882 24.828 -52.170 1.000 16.497 82 LYS D C 1
ATOM 8958 O O . LYS D 2 82 ? 13.675 23.901 -52.341 1.000 16.674 82 LYS D O 1
ATOM 8964 N N . ALA D 2 83 ? 11.676 24.665 -51.611 1.000 15.920 83 ALA D N 1
ATOM 8965 C CA . ALA D 2 83 ? 11.244 23.378 -51.086 1.000 16.289 83 ALA D CA 1
ATOM 8966 C C . ALA D 2 83 ? 11.259 22.316 -52.186 1.000 16.653 83 ALA D C 1
ATOM 8967 O O . ALA D 2 83 ? 11.656 21.178 -51.937 1.000 16.901 83 ALA D O 1
ATOM 8969 N N . LEU D 2 84 ? 10.846 22.712 -53.399 1.000 16.505 84 LEU D N 1
ATOM 8970 C CA . LEU D 2 84 ? 10.615 21.785 -54.496 1.000 17.053 84 LEU D CA 1
ATOM 8971 C C . LEU D 2 84 ? 11.855 21.671 -55.385 1.000 17.663 84 LEU D C 1
ATOM 8972 O O . LEU D 2 84 ? 11.841 20.929 -56.367 1.000 18.198 84 LEU D O 1
ATOM 8977 N N . GLY D 2 85 ? 12.911 22.418 -55.039 1.000 18.063 85 GLY D N 1
ATOM 8978 C CA . GLY D 2 85 ? 14.189 22.368 -55.737 1.000 18.522 85 GLY D CA 1
ATOM 8979 C C . GLY D 2 85 ? 14.106 22.960 -57.144 1.000 19.453 85 GLY D C 1
ATOM 8980 O O . GLY D 2 85 ? 14.728 22.444 -58.072 1.000 18.935 85 GLY D O 1
ATOM 8981 N N . ARG D 2 86 ? 13.351 24.057 -57.285 1.000 18.652 86 ARG D N 1
ATOM 8982 C CA . ARG D 2 86 ? 13.068 24.637 -58.588 1.000 18.985 86 ARG D CA 1
ATOM 8983 C C . ARG D 2 86 ? 13.484 26.106 -58.636 1.000 19.346 86 ARG D C 1
ATOM 8984 O O . ARG D 2 86 ? 13.133 26.811 -59.575 1.000 19.989 86 ARG D O 1
ATOM 8992 N N . LYS D 2 87 ? 14.244 26.559 -57.635 1.000 20.106 87 LYS D N 1
ATOM 8993 C CA . LYS D 2 87 ? 14.579 27.970 -57.513 1.000 21.687 87 LYS D CA 1
ATOM 8994 C C . LYS D 2 87 ? 15.466 28.406 -58.682 1.000 21.585 87 LYS D C 1
ATOM 8995 O O . LYS D 2 87 ? 15.151 29.371 -59.375 1.000 20.563 87 LYS D O 1
ATOM 9001 N N . GLY D 2 88 ? 16.575 27.687 -58.897 1.000 21.557 88 GLY D N 1
ATOM 9002 C CA . GLY D 2 88 ? 17.519 28.046 -59.946 1.000 21.275 88 GLY D CA 1
ATOM 9003 C C . GLY D 2 88 ? 17.799 29.547 -59.939 1.000 20.633 88 GLY D C 1
ATOM 9004 O O . GLY D 2 88 ? 18.105 30.111 -58.891 1.000 20.872 88 GLY D O 1
ATOM 9005 N N . ASN D 2 89 ? 17.657 30.184 -61.110 1.000 20.455 89 ASN D N 1
ATOM 9006 C CA . ASN D 2 89 ? 17.897 31.614 -61.257 1.000 19.868 89 ASN D CA 1
ATOM 9007 C C . ASN D 2 89 ? 16.583 32.373 -61.437 1.000 18.738 89 ASN D C 1
ATOM 9008 O O . ASN D 2 89 ? 16.591 33.510 -61.911 1.000 18.063 89 ASN D O 1
ATOM 9013 N N . THR D 2 90 ? 15.463 31.742 -61.066 1.000 17.453 90 THR D N 1
ATOM 9014 C CA . THR D 2 90 ? 14.148 32.351 -61.217 1.000 16.772 90 THR D CA 1
ATOM 9015 C C . THR D 2 90 ? 14.051 33.581 -60.317 1.000 17.072 90 THR D C 1
ATOM 9016 O O . THR D 2 90 ? 14.440 33.531 -59.153 1.000 17.120 90 THR D O 1
ATOM 9020 N N . ARG D 2 91 ? 13.539 34.685 -60.879 1.000 17.004 91 ARG D N 1
ATOM 9021 C CA . ARG D 2 91 ? 13.369 35.926 -60.143 1.000 17.488 91 ARG D CA 1
ATOM 9022 C C . ARG D 2 91 ? 11.933 36.002 -59.629 1.000 17.029 91 ARG D C 1
ATOM 9023 O O . ARG D 2 91 ? 10.988 35.953 -60.412 1.000 17.466 91 ARG D O 1
ATOM 9031 N N . VAL D 2 92 ? 11.776 36.100 -58.305 1.000 16.287 92 VAL D N 1
ATOM 9032 C CA . VAL D 2 92 ? 10.458 36.288 -57.716 1.000 15.529 92 VAL D CA 1
ATOM 9033 C C . VAL D 2 92 ? 10.263 37.783 -57.480 1.000 15.474 92 VAL D C 1
ATOM 9034 O O . VAL D 2 92 ? 10.965 38.375 -56.662 1.000 15.471 92 VAL D O 1
ATOM 9038 N N 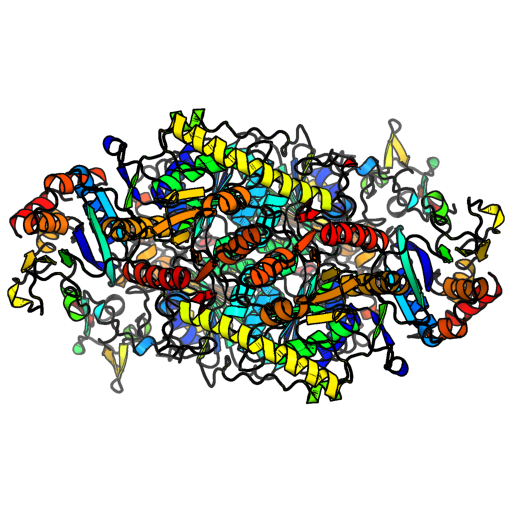. ILE D 2 93 ? 9.307 38.383 -58.204 1.000 15.230 93 ILE D N 1
ATOM 9039 C CA . ILE D 2 93 ? 9.162 39.830 -58.222 1.000 15.454 93 ILE D CA 1
ATOM 9040 C C . ILE D 2 93 ? 7.729 40.212 -57.859 1.000 15.279 93 ILE D C 1
ATOM 9041 O O . ILE D 2 93 ? 6.778 39.802 -58.523 1.000 15.443 93 ILE D O 1
ATOM 9046 N N . GLY D 2 94 ? 7.602 41.030 -56.811 1.000 14.620 94 GLY D N 1
ATOM 9047 C CA . GLY D 2 94 ? 6.346 41.692 -56.505 1.000 14.245 94 GLY D CA 1
ATOM 9048 C C . GLY D 2 94 ? 6.269 43.033 -57.228 1.000 13.876 94 GLY D C 1
ATOM 9049 O O . GLY D 2 94 ? 7.240 43.786 -57.261 1.000 13.515 94 GLY D O 1
ATOM 9050 N N . VAL D 2 95 ? 5.105 43.315 -57.822 1.000 13.682 95 VAL D N 1
ATOM 9051 C CA . VAL D 2 95 ? 4.887 44.605 -58.454 1.000 13.290 95 VAL D CA 1
ATOM 9052 C C . VAL D 2 95 ? 3.540 45.138 -57.972 1.000 13.475 95 VAL D C 1
ATOM 9053 O O . VAL D 2 95 ? 2.529 44.442 -58.048 1.000 13.280 95 VAL D O 1
ATOM 9057 N N . GLY D 2 96 ? 3.552 46.366 -57.446 1.000 13.326 96 GLY D N 1
ATOM 9058 C CA . GLY D 2 96 ? 2.344 46.936 -56.872 1.000 13.474 96 GLY D CA 1
ATOM 9059 C C . GLY D 2 96 ? 2.395 48.457 -56.880 1.000 13.249 96 GLY D C 1
ATOM 9060 O O . GLY D 2 96 ? 3.462 49.044 -56.999 1.000 13.382 96 GLY D O 1
ATOM 9061 N N . GLY D 2 97 ? 1.223 49.078 -56.737 1.000 13.523 97 GLY D N 1
ATOM 9062 C CA . GLY D 2 97 ? 1.133 50.527 -56.687 1.000 13.478 97 GLY D CA 1
ATOM 9063 C C . GLY D 2 97 ? 1.526 51.070 -55.316 1.000 13.737 97 GLY D C 1
ATOM 9064 O O . GLY D 2 97 ? 1.754 50.311 -54.370 1.000 13.545 97 GLY D O 1
ATOM 9065 N N . ASP D 2 98 ? 1.593 52.404 -55.240 1.000 13.784 98 ASP D N 1
ATOM 9066 C CA . ASP D 2 98 ? 1.891 53.138 -54.021 1.000 13.915 98 ASP D CA 1
ATOM 9067 C C . ASP D 2 98 ? 0.948 52.700 -52.899 1.000 14.206 98 ASP D C 1
ATOM 9068 O O . ASP D 2 98 ? 1.385 52.442 -51.779 1.000 14.300 98 ASP D O 1
ATOM 9073 N N . GLY D 2 99 ? -0.350 52.616 -53.210 1.000 14.801 99 GLY D N 1
ATOM 9074 C CA . GLY D 2 99 ? -1.362 52.251 -52.231 1.000 15.596 99 GLY D CA 1
ATOM 9075 C C . GLY D 2 99 ? -1.117 50.857 -51.660 1.000 16.200 99 GLY D C 1
ATOM 9076 O O . GLY D 2 99 ? -1.134 50.665 -50.445 1.000 16.424 99 GLY D O 1
ATOM 9077 N N . SER D 2 100 ? -0.876 49.896 -52.555 1.000 16.820 100 SER D N 1
ATOM 9078 C CA . SER D 2 100 ? -0.634 48.519 -52.161 1.000 18.043 100 SER D CA 1
ATOM 9079 C C . SER D 2 100 ? 0.656 48.393 -51.352 1.000 18.447 100 SER D C 1
ATOM 9080 O O . SER D 2 100 ? 0.715 47.604 -50.414 1.000 19.399 100 SER D O 1
ATOM 9083 N N . THR D 2 101 ? 1.690 49.156 -51.733 1.000 18.197 101 THR D N 1
ATOM 9084 C CA . THR D 2 101 ? 3.017 49.002 -51.150 1.000 17.755 101 THR D CA 1
ATOM 9085 C C . THR D 2 101 ? 3.100 49.744 -49.817 1.000 17.570 101 THR D C 1
ATOM 9086 O O . THR D 2 101 ? 3.534 49.189 -48.809 1.000 17.327 101 THR D O 1
ATOM 9090 N N . MET D 2 102 ? 2.717 51.022 -49.846 1.000 16.796 102 MET D N 1
ATOM 9091 C CA . MET D 2 102 ? 3.037 51.956 -48.783 1.000 16.714 102 MET D CA 1
ATOM 9092 C C . MET D 2 102 ? 1.958 51.944 -47.699 1.000 16.593 102 MET D C 1
ATOM 9093 O O . MET D 2 102 ? 2.251 52.214 -46.537 1.000 17.071 102 MET D O 1
ATOM 9098 N N . ASP D 2 103 ? 0.715 51.632 -48.083 1.000 16.179 103 ASP D N 1
ATOM 9099 C CA . ASP D 2 103 ? -0.413 51.723 -47.167 1.000 15.954 103 ASP D CA 1
ATOM 9100 C C . ASP D 2 103 ? -0.835 50.336 -46.689 1.000 15.508 103 ASP D C 1
ATOM 9101 O O . ASP D 2 103 ? -0.458 49.913 -45.598 1.000 16.245 103 ASP D O 1
ATOM 9106 N N . ILE D 2 104 ? -1.620 49.632 -47.514 1.000 14.384 104 ILE D N 1
ATOM 9107 C CA . ILE D 2 104 ? -2.356 48.472 -47.035 1.000 13.535 104 ILE D CA 1
ATOM 9108 C C . ILE D 2 104 ? -1.462 47.229 -47.024 1.000 13.042 104 ILE D C 1
ATOM 9109 O O . ILE D 2 104 ? -1.740 46.272 -46.307 1.000 12.677 104 ILE D O 1
ATOM 9114 N N . GLY D 2 105 ? -0.372 47.259 -47.796 1.000 12.698 105 GLY D N 1
ATOM 9115 C CA . GLY D 2 105 ? 0.462 46.076 -47.948 1.000 12.092 105 GLY D CA 1
ATOM 9116 C C . GLY D 2 105 ? 1.774 46.146 -47.167 1.000 11.770 105 GLY D C 1
ATOM 9117 O O . GLY D 2 105 ? 2.620 45.276 -47.346 1.000 11.717 105 GLY D O 1
ATOM 9118 N N . ILE D 2 106 ? 1.929 47.150 -46.292 1.000 11.823 106 ILE D N 1
ATOM 9119 C CA . ILE D 2 106 ? 3.208 47.428 -45.646 1.000 12.061 106 ILE D CA 1
ATOM 9120 C C . ILE D 2 106 ? 3.563 46.370 -44.596 1.000 11.998 106 ILE D C 1
ATOM 9121 O O . ILE D 2 106 ? 4.742 46.081 -44.396 1.000 11.939 106 ILE D O 1
ATOM 9126 N N . ARG D 2 107 ? 2.560 45.796 -43.920 1.000 11.815 107 ARG D N 1
ATOM 9127 C CA . ARG D 2 107 ? 2.828 44.726 -42.967 1.000 11.964 107 ARG D CA 1
ATOM 9128 C C . ARG D 2 107 ? 3.339 43.495 -43.719 1.000 12.149 107 ARG D C 1
ATOM 9129 O O . ARG D 2 107 ? 4.327 42.883 -43.321 1.000 12.006 107 ARG D O 1
ATOM 9137 N N . SER D 2 108 ? 2.663 43.157 -44.821 1.000 12.193 108 SER D N 1
ATOM 9138 C CA . SER D 2 108 ? 3.026 42.015 -45.645 1.000 12.683 108 SER D CA 1
ATOM 9139 C C . SER D 2 108 ? 4.471 42.150 -46.126 1.000 12.819 108 SER D C 1
ATOM 9140 O O . SER D 2 108 ? 5.241 41.188 -46.093 1.000 12.569 108 SER D O 1
ATOM 9143 N N . LEU D 2 109 ? 4.834 43.370 -46.538 1.000 12.889 109 LEU D N 1
ATOM 9144 C CA . LEU D 2 109 ? 6.145 43.653 -47.101 1.000 13.071 109 LEU D CA 1
ATOM 9145 C C . LEU D 2 109 ? 7.206 43.656 -46.001 1.000 12.922 109 LEU D C 1
ATOM 9146 O O . LEU D 2 109 ? 8.314 43.165 -46.215 1.000 13.004 109 LEU D O 1
ATOM 9151 N N . SER D 2 110 ? 6.859 44.223 -44.838 1.000 12.678 110 SER D N 1
ATOM 9152 C CA . SER D 2 110 ? 7.760 44.321 -43.699 1.000 12.693 110 SER D CA 1
ATOM 9153 C C . SER D 2 110 ? 8.183 42.921 -43.252 1.000 12.723 110 SER D C 1
ATOM 9154 O O . SER D 2 110 ? 9.365 42.667 -43.019 1.000 12.486 110 SER D O 1
ATOM 9157 N N . GLY D 2 111 ? 7.198 42.020 -43.138 1.000 12.900 111 GLY D N 1
ATOM 9158 C CA . GLY D 2 111 ? 7.452 40.634 -42.771 1.000 12.888 111 GLY D CA 1
ATOM 9159 C C . GLY D 2 111 ? 8.377 39.945 -43.771 1.000 13.135 111 GLY D C 1
ATOM 9160 O O . GLY D 2 111 ? 9.303 39.238 -43.373 1.000 13.922 111 GLY D O 1
ATOM 9161 N N . ALA D 2 112 ? 8.122 40.156 -45.068 1.000 13.330 112 ALA D N 1
ATOM 9162 C CA . ALA D 2 112 ? 8.885 39.498 -46.120 1.000 13.597 112 ALA D CA 1
ATOM 9163 C C . ALA D 2 112 ? 10.342 39.968 -46.119 1.000 13.664 112 ALA D C 1
ATOM 9164 O O . ALA D 2 112 ? 11.253 39.161 -46.289 1.000 13.773 112 ALA D O 1
ATOM 9166 N N . PHE D 2 113 ? 10.555 41.274 -45.924 1.000 13.763 113 PHE D N 1
ATOM 9167 C CA . PHE D 2 113 ? 11.896 41.845 -45.929 1.000 14.456 113 PHE D CA 1
ATOM 9168 C C . PHE D 2 113 ? 12.656 41.400 -44.683 1.000 14.726 113 PHE D C 1
ATOM 9169 O O . PHE D 2 113 ? 13.832 41.053 -44.754 1.000 14.968 113 PHE D O 1
ATOM 9177 N N . GLU D 2 114 ? 11.962 41.412 -43.542 1.000 15.726 114 GLU D N 1
ATOM 9178 C CA . GLU D 2 114 ? 12.568 41.084 -42.261 1.000 16.474 114 GLU D CA 1
ATOM 9179 C C . GLU D 2 114 ? 13.071 39.637 -42.284 1.000 15.846 114 GLU D C 1
ATOM 9180 O O . GLU D 2 114 ? 14.136 39.341 -41.747 1.000 15.066 114 GLU D O 1
ATOM 9186 N N . ARG D 2 115 ? 12.311 38.750 -42.940 1.000 14.992 115 ARG D N 1
ATOM 9187 C CA . ARG D 2 115 ? 12.633 37.332 -42.999 1.000 15.004 115 ARG D CA 1
ATOM 9188 C C . ARG D 2 115 ? 13.770 37.068 -43.987 1.000 15.137 115 ARG D C 1
ATOM 9189 O O . ARG D 2 115 ? 14.371 35.995 -43.960 1.000 15.603 115 ARG D O 1
ATOM 9197 N N . GLY D 2 116 ? 14.039 38.035 -44.872 1.000 15.023 116 GLY D N 1
ATOM 9198 C CA . GLY D 2 116 ? 15.199 37.990 -45.749 1.000 15.172 116 GLY D CA 1
ATOM 9199 C C . GLY D 2 116 ? 14.993 37.104 -46.977 1.000 15.579 116 GLY D C 1
ATOM 9200 O O . GLY D 2 116 ? 15.962 36.592 -47.538 1.000 15.176 116 GLY D O 1
ATOM 9201 N N . HIS D 2 117 ? 13.731 36.939 -47.400 1.000 15.735 117 HIS D N 1
ATOM 9202 C CA . HIS D 2 117 ? 13.416 36.171 -48.597 1.000 15.743 117 HIS D CA 1
ATOM 9203 C C . HIS D 2 117 ? 14.124 36.787 -49.800 1.000 15.599 117 HIS D C 1
ATOM 9204 O O . HIS D 2 117 ? 14.271 38.005 -49.879 1.000 15.203 117 HIS D O 1
ATOM 9211 N N . ASP D 2 118 ? 14.571 35.923 -50.720 1.000 15.253 118 ASP D N 1
ATOM 9212 C CA . ASP D 2 118 ? 15.165 36.369 -51.968 1.000 15.254 118 ASP D CA 1
ATOM 9213 C C . ASP D 2 118 ? 14.051 36.768 -52.932 1.000 14.696 118 ASP D C 1
ATOM 9214 O O . ASP D 2 118 ? 13.660 35.985 -53.792 1.000 14.302 118 ASP D O 1
ATOM 9219 N N . ILE D 2 119 ? 13.540 37.991 -52.751 1.000 14.644 119 ILE D N 1
ATOM 9220 C CA . ILE D 2 119 ? 12.492 38.543 -53.594 1.000 14.573 119 ILE D CA 1
ATOM 9221 C C . ILE D 2 119 ? 12.902 39.954 -54.001 1.000 14.268 119 ILE D C 1
ATOM 9222 O O . ILE D 2 119 ? 13.738 40.570 -53.344 1.000 14.234 119 ILE D O 1
ATOM 9227 N N . THR D 2 120 ? 12.317 40.434 -55.104 1.000 14.003 120 THR D N 1
ATOM 9228 C CA . THR D 2 120 ? 12.416 41.826 -55.513 1.000 13.833 120 THR D CA 1
ATOM 9229 C C . THR D 2 120 ? 11.013 42.415 -55.444 1.000 14.230 120 THR D C 1
ATOM 9230 O O . THR D 2 120 ? 10.044 41.734 -55.769 1.000 14.722 120 THR D O 1
ATOM 9234 N N . TYR D 2 121 ? 10.910 43.669 -54.995 1.000 14.622 121 TYR D N 1
ATOM 9235 C CA . TYR D 2 121 ? 9.618 44.334 -54.938 1.000 14.957 121 TYR D CA 1
ATOM 9236 C C . TYR D 2 121 ? 9.721 45.672 -55.660 1.000 14.370 121 TYR D C 1
ATOM 9237 O O . TYR D 2 121 ? 10.613 46.469 -55.364 1.000 14.335 121 TYR D O 1
ATOM 9246 N N . VAL D 2 122 ? 8.793 45.896 -56.602 1.000 13.554 122 VAL D N 1
ATOM 9247 C CA . VAL D 2 122 ? 8.773 47.108 -57.405 1.000 13.418 122 VAL D CA 1
ATOM 9248 C C . VAL D 2 122 ? 7.504 47.895 -57.079 1.000 13.676 122 VAL D C 1
ATOM 9249 O O . VAL D 2 122 ? 6.396 47.423 -57.317 1.000 13.692 122 VAL D O 1
ATO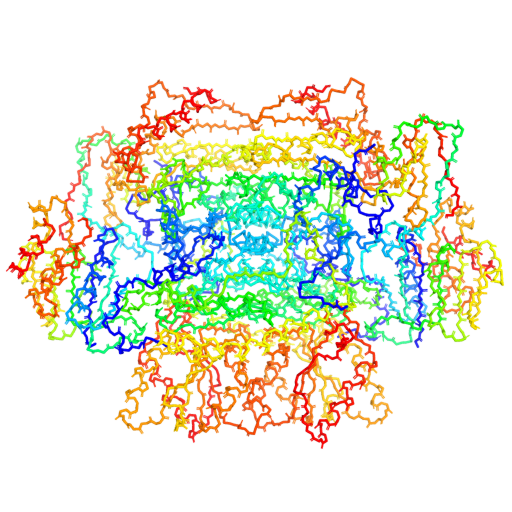M 9253 N N . CYS D 2 123 ? 7.683 49.106 -56.544 1.000 13.821 123 CYS D N 1
ATOM 9254 C CA . CYS D 2 123 ? 6.562 49.994 -56.284 1.000 14.105 123 CYS D CA 1
ATOM 9255 C C . CYS D 2 123 ? 6.350 50.922 -57.479 1.000 14.054 123 CYS D C 1
ATOM 9256 O O . CYS D 2 123 ? 7.257 51.653 -57.875 1.000 14.062 123 CYS D O 1
ATOM 9259 N N . VAL D 2 124 ? 5.131 50.889 -58.030 1.000 14.054 124 VAL D N 1
ATOM 9260 C CA . VAL D 2 124 ? 4.738 51.780 -59.110 1.000 13.966 124 VAL D CA 1
ATOM 9261 C C . VAL D 2 124 ? 3.975 52.951 -58.491 1.000 14.166 124 VAL D C 1
ATOM 9262 O O . VAL D 2 124 ? 2.779 52.845 -58.218 1.000 13.923 124 VAL D O 1
ATOM 9266 N N . ASP D 2 125 ? 4.681 54.069 -58.279 1.000 13.762 125 ASP D N 1
ATOM 9267 C CA . ASP D 2 125 ? 4.157 55.158 -57.467 1.000 13.643 125 ASP D CA 1
ATOM 9268 C C . ASP D 2 125 ? 3.562 56.245 -58.360 1.000 13.585 125 ASP D C 1
ATOM 9269 O O . ASP D 2 125 ? 4.287 57.089 -58.882 1.000 13.181 125 ASP D O 1
ATOM 9274 N N . ASN D 2 126 ? 2.229 56.224 -58.493 1.000 13.447 126 ASN D N 1
ATOM 9275 C CA . ASN D 2 126 ? 1.503 57.259 -59.213 1.000 13.303 126 ASN D CA 1
ATOM 9276 C C . ASN D 2 126 ? 0.790 58.206 -58.242 1.000 13.711 126 ASN D C 1
ATOM 9277 O O . ASN D 2 126 ? -0.083 58.964 -58.657 1.000 13.852 126 ASN D O 1
ATOM 9282 N N . GLU D 2 127 ? 1.145 58.135 -56.949 1.000 13.764 127 GLU D N 1
ATOM 9283 C CA . GLU D 2 127 ? 0.829 59.162 -55.960 1.000 14.108 127 GLU D CA 1
ATOM 9284 C C . GLU D 2 127 ? -0.674 59.289 -55.688 1.000 14.169 127 GLU D C 1
ATOM 9285 O O . GLU D 2 127 ? -1.142 60.350 -55.265 1.000 14.227 127 GLU D O 1
ATOM 9291 N N . ALA D 2 128 ? -1.415 58.197 -55.923 1.000 14.089 128 ALA D N 1
ATOM 9292 C CA . ALA D 2 128 ? -2.806 58.055 -55.522 1.000 14.021 128 ALA D CA 1
ATOM 9293 C C . ALA D 2 128 ? -3.270 56.624 -55.789 1.000 14.214 128 ALA D C 1
ATOM 9294 O O . ALA D 2 128 ? -2.554 55.828 -56.410 1.000 13.714 128 ALA D O 1
ATOM 9296 N N . TYR D 2 129 ? -4.465 56.308 -55.270 1.000 14.387 129 TYR D N 1
ATOM 9297 C CA . TYR D 2 129 ? -5.173 55.084 -55.612 1.000 14.958 129 TYR D CA 1
ATOM 9298 C C . TYR D 2 129 ? -5.944 55.343 -56.903 1.000 14.622 129 TYR D C 1
ATOM 9299 O O . TYR D 2 129 ? -6.990 55.989 -56.876 1.000 14.001 129 TYR D O 1
ATOM 9308 N N . MET D 2 130 ? -5.429 54.827 -58.026 1.000 15.038 130 MET D N 1
ATOM 9309 C CA . MET D 2 130 ? -5.962 55.206 -59.327 1.000 15.144 130 MET D CA 1
ATOM 9310 C C . MET D 2 130 ? -7.144 54.329 -59.732 1.000 15.618 130 MET D C 1
ATOM 9311 O O . MET D 2 130 ? -8.145 54.853 -60.218 1.000 15.099 130 MET D O 1
ATOM 9316 N N . ASN D 2 131 ? -7.031 53.007 -59.536 1.000 15.940 131 ASN D N 1
ATOM 9317 C CA . ASN D 2 131 ? -8.061 52.111 -60.047 1.000 17.000 131 ASN D CA 1
ATOM 9318 C C . ASN D 2 131 ? -9.425 52.482 -59.464 1.000 16.382 131 ASN D C 1
ATOM 9319 O O . ASN D 2 131 ? -10.442 52.347 -60.141 1.000 15.923 131 ASN D O 1
ATOM 9324 N N . THR D 2 132 ? -9.425 52.953 -58.210 1.000 15.682 132 THR D N 1
ATOM 9325 C CA . THR D 2 132 ? -10.648 53.258 -57.480 1.000 15.553 132 THR D CA 1
ATOM 9326 C C . THR D 2 132 ? -11.147 54.680 -57.751 1.000 15.701 132 THR D C 1
ATOM 9327 O O . THR D 2 132 ? -12.253 55.020 -57.330 1.000 15.918 132 THR D O 1
ATOM 9331 N N . GLY D 2 133 ? -10.338 55.513 -58.422 1.000 15.406 133 GLY D N 1
ATOM 9332 C CA . GLY D 2 133 ? -10.807 56.819 -58.869 1.000 15.717 133 GLY D CA 1
ATOM 9333 C C . GLY D 2 133 ? -10.085 58.001 -58.217 1.000 15.667 133 GLY D C 1
ATOM 9334 O O . GLY D 2 133 ? -10.685 59.059 -58.023 1.000 16.019 133 GLY D O 1
ATOM 9335 N N . ILE D 2 134 ? -8.796 57.817 -57.903 1.000 15.244 134 ILE D N 1
ATOM 9336 C CA . ILE D 2 134 ? -7.849 58.882 -57.579 1.000 15.285 134 ILE D CA 1
ATOM 9337 C C . ILE D 2 134 ? -8.022 59.351 -56.133 1.000 15.494 134 ILE D C 1
ATOM 9338 O O . ILE D 2 134 ? -8.239 60.539 -55.885 1.000 16.307 134 ILE D O 1
ATOM 9343 N N . GLN D 2 135 ? -7.892 58.429 -55.176 1.000 15.223 135 GLN D N 1
ATOM 9344 C CA . GLN D 2 135 ? -8.004 58.807 -53.776 1.000 15.631 135 GLN D CA 1
ATOM 9345 C C . GLN D 2 135 ? -6.608 58.935 -53.173 1.000 15.811 135 GLN D C 1
ATOM 9346 O O . GLN D 2 135 ? -5.650 58.368 -53.696 1.000 16.062 135 GLN D O 1
ATOM 9352 N N . ARG D 2 136 ? -6.516 59.679 -52.063 1.000 15.508 136 ARG D N 1
ATOM 9353 C CA . ARG D 2 136 ? -5.253 59.949 -51.393 1.000 15.540 136 ARG D CA 1
ATOM 9354 C C . ARG D 2 136 ? -4.656 58.659 -50.832 1.000 15.447 136 ARG D C 1
ATOM 9355 O O . ARG D 2 136 ? -5.353 57.881 -50.187 1.000 15.231 136 ARG D O 1
ATOM 9363 N N . SER D 2 137 ? -3.353 58.470 -51.084 1.000 15.454 137 SER D N 1
ATOM 9364 C CA . SER D 2 137 ? -2.534 57.465 -50.423 1.000 15.982 137 SER D CA 1
ATOM 9365 C C . SER D 2 137 ? -1.370 58.168 -49.727 1.000 15.511 137 SER D C 1
ATOM 9366 O O . SER D 2 137 ? -1.209 59.378 -49.869 1.000 15.197 137 SER D O 1
ATOM 9369 N N . SER D 2 138 ? -0.546 57.413 -48.987 1.000 15.039 138 SER D N 1
ATOM 9370 C CA . SER D 2 138 ? 0.612 58.026 -48.351 1.000 15.401 138 SER D CA 1
ATOM 9371 C C . SER D 2 138 ? 1.672 58.387 -49.393 1.000 15.704 138 SER D C 1
ATOM 9372 O O . SER D 2 138 ? 2.637 59.081 -49.077 1.000 15.868 138 SER D O 1
ATOM 9375 N N . GLY D 2 139 ? 1.466 57.920 -50.635 1.000 15.629 139 GLY D N 1
ATOM 9376 C CA . GLY D 2 139 ? 2.288 58.287 -51.779 1.000 15.678 139 GLY D CA 1
ATOM 9377 C C . GLY D 2 139 ? 1.942 59.674 -52.325 1.000 15.611 139 GLY D C 1
ATOM 9378 O O . GLY D 2 139 ? 2.737 60.269 -53.057 1.000 15.113 139 GLY D O 1
ATOM 9379 N N . THR D 2 140 ? 0.749 60.173 -51.969 1.000 15.154 140 THR D N 1
ATOM 9380 C CA . THR D 2 140 ? 0.274 61.478 -52.406 1.000 15.109 140 THR D CA 1
ATOM 9381 C C . THR D 2 140 ? 1.165 62.561 -51.796 1.000 15.521 140 THR D C 1
ATOM 9382 O O . THR D 2 140 ? 1.449 62.536 -50.599 1.000 15.708 140 THR D O 1
ATOM 9386 N N . PRO D 2 141 ? 1.666 63.527 -52.602 1.000 16.268 141 PRO D N 1
ATOM 9387 C CA . PRO D 2 141 ? 2.521 64.592 -52.076 1.000 16.346 141 PRO D CA 1
ATOM 9388 C C . PRO D 2 141 ? 1.699 65.700 -51.424 1.000 17.187 141 PRO D C 1
ATOM 9389 O O . PRO D 2 141 ? 0.473 65.721 -51.536 1.000 16.581 141 PRO D O 1
ATOM 9393 N N . PHE D 2 142 ? 2.403 66.617 -50.751 1.000 17.467 142 PHE D N 1
ATOM 9394 C CA . PHE D 2 142 ? 1.787 67.747 -50.073 1.000 18.247 142 PHE D CA 1
ATOM 9395 C C . PHE D 2 142 ? 1.013 68.605 -51.073 1.000 18.174 142 PHE D C 1
ATOM 9396 O O . PHE D 2 142 ? 1.538 68.965 -52.125 1.000 17.919 142 PHE D O 1
ATOM 9404 N N . ASP D 2 143 ? -0.244 68.910 -50.723 1.000 18.355 143 ASP D N 1
ATOM 9405 C CA . ASP D 2 143 ? -1.098 69.856 -51.432 1.000 18.637 143 ASP D CA 1
ATOM 9406 C C . ASP D 2 143 ? -1.551 69.344 -52.798 1.000 18.417 143 ASP D C 1
ATOM 9407 O O . ASP D 2 143 ? -2.079 70.116 -53.597 1.000 18.243 143 ASP D O 1
ATOM 9412 N N . ALA D 2 144 ? -1.380 68.043 -53.057 1.000 18.130 144 ALA D N 1
ATOM 9413 C CA . ALA D 2 144 ? -2.018 67.445 -54.218 1.000 17.865 144 ALA D CA 1
ATOM 9414 C C . ALA D 2 144 ? -3.515 67.295 -53.955 1.000 17.920 144 ALA D C 1
ATOM 9415 O O . ALA D 2 144 ? -3.933 66.911 -52.858 1.000 17.944 144 ALA D O 1
ATOM 9417 N N . SER D 2 145 ? -4.318 67.620 -54.971 1.000 17.317 145 SER D N 1
ATOM 9418 C CA . SER D 2 145 ? -5.749 67.375 -54.914 1.000 17.033 145 SER D CA 1
ATOM 9419 C C . SER D 2 145 ? -6.025 65.925 -55.310 1.000 16.526 145 SER D C 1
ATOM 9420 O O . SER D 2 145 ? -5.540 65.461 -56.340 1.000 16.611 145 SER D O 1
ATOM 9423 N N . THR D 2 146 ? -6.770 65.212 -54.456 1.000 16.188 146 THR D N 1
ATOM 9424 C CA . THR D 2 146 ? -7.320 63.904 -54.784 1.000 15.866 146 THR D CA 1
ATOM 9425 C C . THR D 2 146 ? -8.808 63.930 -54.442 1.000 15.706 146 THR D C 1
ATOM 9426 O O . THR D 2 146 ? -9.285 64.896 -53.849 1.000 15.342 146 THR D O 1
ATOM 9430 N N . THR D 2 147 ? -9.537 62.864 -54.797 1.000 15.866 147 THR D N 1
ATOM 9431 C CA . THR D 2 147 ? -10.975 62.862 -54.563 1.000 16.274 147 THR D CA 1
ATOM 9432 C C . THR D 2 147 ? -11.297 62.674 -53.079 1.000 16.120 147 THR D C 1
ATOM 9433 O O . THR D 2 147 ? -12.436 62.895 -52.682 1.000 16.459 147 THR D O 1
ATOM 9437 N N . THR D 2 148 ? -10.309 62.267 -52.264 1.000 16.052 148 THR D N 1
ATOM 9438 C CA . THR D 2 148 ? -10.517 62.216 -50.821 1.000 15.927 148 THR D CA 1
ATOM 9439 C C . THR D 2 148 ? -9.643 63.248 -50.109 1.000 15.756 148 THR D C 1
ATOM 9440 O O . THR D 2 148 ? -9.617 63.292 -48.881 1.000 15.275 148 THR D O 1
ATOM 9444 N N . SER D 2 149 ? -8.930 64.070 -50.888 1.000 15.810 149 SER D N 1
ATOM 9445 C CA . SER D 2 149 ? -8.264 65.248 -50.350 1.000 16.248 149 SER D CA 1
ATOM 9446 C C . SER D 2 149 ? -8.442 66.412 -51.321 1.000 16.405 149 SER D C 1
ATOM 9447 O O . SER D 2 149 ? -7.472 66.930 -51.873 1.000 16.877 149 SER D O 1
ATOM 9450 N N . PRO D 2 150 ? -9.697 66.838 -51.593 1.000 16.736 150 PRO D N 1
ATOM 9451 C CA . PRO D 2 150 ? -9.946 67.869 -52.600 1.000 17.076 150 PRO D CA 1
ATOM 9452 C C . PRO D 2 150 ? -9.627 69.255 -52.051 1.000 17.419 150 PRO D C 1
ATOM 9453 O O . PRO D 2 150 ? -9.604 69.456 -50.838 1.000 17.371 150 PRO D O 1
ATOM 9457 N N . ALA D 2 151 ? -9.359 70.197 -52.963 1.000 18.406 151 ALA D N 1
ATOM 9458 C CA . ALA D 2 151 ? -9.287 71.602 -52.603 1.000 19.053 151 ALA D CA 1
ATOM 9459 C C . ALA D 2 151 ? -10.670 72.052 -52.145 1.000 19.857 151 ALA D C 1
ATOM 9460 O O . ALA D 2 151 ? -11.683 71.572 -52.658 1.000 20.304 151 ALA D O 1
ATOM 9462 N N . GLY D 2 152 ? -10.699 72.959 -51.165 1.000 20.195 152 GLY D N 1
ATOM 9463 C CA . GLY D 2 152 ? -11.955 73.480 -50.653 1.000 21.189 152 GLY D CA 1
ATOM 9464 C C . GLY D 2 152 ? -11.768 74.833 -49.973 1.000 21.978 152 GLY D C 1
ATOM 9465 O O . GLY D 2 152 ? -10.678 75.401 -50.006 1.000 21.626 152 GLY D O 1
ATOM 9466 N N . LYS D 2 153 ? -12.848 75.321 -49.349 1.000 22.500 153 LYS D N 1
ATOM 9467 C CA . LYS D 2 153 ? -12.856 76.595 -48.648 1.000 24.052 153 LYS D CA 1
ATOM 9468 C C . LYS D 2 153 ? -11.794 76.608 -47.551 1.000 23.980 153 LYS D C 1
ATOM 9469 O O . LYS D 2 153 ? -11.222 77.660 -47.268 1.000 23.321 153 LYS D O 1
ATOM 9475 N N . VAL D 2 154 ? -11.526 75.440 -46.947 1.000 22.411 154 VAL D N 1
ATOM 9476 C CA . VAL D 2 154 ? -10.568 75.373 -45.851 1.000 21.692 154 VAL D CA 1
ATOM 9477 C C . VAL D 2 154 ? -9.487 74.319 -46.118 1.000 21.043 154 VAL D C 1
ATOM 9478 O O . VAL D 2 154 ? -8.878 73.810 -45.178 1.000 21.047 154 VAL D O 1
ATOM 9482 N N . SER D 2 155 ? -9.210 74.019 -47.395 1.000 19.960 155 SER D N 1
ATOM 9483 C CA . SER D 2 155 ? -8.242 72.973 -47.702 1.000 19.832 155 SER D CA 1
ATOM 9484 C C . SER D 2 155 ? -7.469 73.264 -48.985 1.000 19.663 155 SER D C 1
ATOM 9485 O O . SER D 2 155 ? -8.055 73.626 -50.006 1.000 19.665 155 SER D O 1
ATOM 9488 N N . PHE D 2 156 ? -6.150 73.043 -48.917 1.000 19.058 156 PHE D N 1
ATOM 9489 C CA . PHE D 2 156 ? -5.272 73.121 -50.075 1.000 19.292 156 PHE D CA 1
ATOM 9490 C C . PHE D 2 156 ? -4.970 71.723 -50.613 1.000 19.069 156 PHE D C 1
ATOM 9491 O O . PHE D 2 156 ? -4.003 71.541 -51.350 1.000 19.243 156 PHE D O 1
ATOM 9499 N N . GLY D 2 157 ? -5.801 70.741 -50.245 1.000 18.993 157 GLY D N 1
ATOM 9500 C CA . GLY D 2 157 ? -5.589 69.364 -50.665 1.000 18.462 157 GLY D CA 1
ATOM 9501 C C . GLY D 2 157 ? -4.906 68.553 -49.566 1.000 18.675 157 GLY D C 1
ATOM 9502 O O . GLY D 2 157 ? -5.023 68.878 -48.386 1.000 18.507 157 GLY D O 1
ATOM 9503 N N . ASN D 2 158 ? -4.198 67.494 -49.974 1.000 18.919 158 ASN D N 1
ATOM 9504 C CA . ASN D 2 158 ? -3.525 66.586 -49.059 1.000 18.945 158 ASN D CA 1
ATOM 9505 C C . ASN D 2 158 ? -2.593 67.375 -48.141 1.000 19.981 158 ASN D C 1
ATOM 9506 O O . ASN D 2 158 ? -1.661 68.023 -48.613 1.000 19.951 158 ASN D O 1
ATOM 9511 N N . PRO D 2 159 ? -2.826 67.361 -46.805 1.000 20.955 159 PRO D N 1
ATOM 9512 C CA . PRO D 2 159 ? -1.998 68.131 -45.871 1.000 21.495 159 PRO D CA 1
ATOM 9513 C C . PRO D 2 159 ? -0.734 67.443 -45.355 1.000 22.389 159 PRO D C 1
ATOM 9514 O O . PRO D 2 159 ? 0.001 68.018 -44.554 1.000 22.176 159 PRO D O 1
ATOM 9518 N N . ARG D 2 160 ? -0.485 66.215 -45.826 1.000 22.233 160 ARG D N 1
ATOM 9519 C CA . ARG D 2 160 ? 0.616 65.407 -45.323 1.000 22.550 160 ARG D CA 1
ATOM 9520 C C . ARG D 2 160 ? 1.738 65.353 -46.356 1.000 22.756 160 ARG D C 1
ATOM 9521 O O . ARG D 2 160 ? 1.483 65.418 -47.557 1.000 22.789 160 ARG D O 1
ATOM 9529 N N . PRO D 2 161 ? 3.015 65.210 -45.927 1.000 22.775 161 PRO D N 1
ATOM 9530 C CA . PRO D 2 161 ? 4.111 64.978 -46.867 1.000 22.374 161 PRO D CA 1
ATOM 9531 C C . PRO D 2 161 ? 4.053 63.532 -47.350 1.000 21.676 161 PRO D C 1
ATOM 9532 O O . PRO D 2 161 ? 3.382 62.696 -46.748 1.000 20.903 161 PRO D O 1
ATOM 9536 N N . LYS D 2 162 ? 4.758 63.260 -48.450 1.000 21.005 162 LYS D N 1
ATOM 9537 C CA . LYS D 2 162 ? 4.901 61.921 -48.991 1.000 21.067 162 LYS D CA 1
ATOM 9538 C C . LYS D 2 162 ? 5.667 61.045 -47.998 1.000 20.228 162 LYS D C 1
ATOM 9539 O O . LYS D 2 162 ? 6.745 61.423 -47.545 1.000 19.794 162 LYS D O 1
ATOM 9545 N N . LYS D 2 163 ? 5.100 59.877 -47.663 1.000 19.316 163 LYS D N 1
ATOM 9546 C CA . LYS D 2 163 ? 5.803 58.874 -46.873 1.000 18.971 163 LYS D CA 1
ATOM 9547 C C . LYS D 2 163 ? 7.058 58.439 -47.629 1.000 18.601 163 LYS D C 1
ATOM 9548 O O . LYS D 2 163 ? 7.020 58.278 -48.847 1.000 18.682 163 LYS D O 1
ATOM 9554 N N . ASP D 2 164 ? 8.164 58.258 -46.894 1.000 18.358 164 ASP D N 1
ATOM 9555 C CA . ASP D 2 164 ? 9.458 57.932 -47.478 1.000 18.140 164 ASP D CA 1
ATOM 9556 C C . ASP D 2 164 ? 9.675 56.420 -47.439 1.000 17.365 164 ASP D C 1
ATOM 9557 O O . ASP D 2 164 ? 10.379 55.905 -46.572 1.000 17.201 164 ASP D O 1
ATOM 9562 N N . MET D 2 165 ? 9.098 55.723 -48.422 1.000 16.618 165 MET D N 1
ATOM 9563 C CA . MET D 2 165 ? 9.115 54.269 -48.449 1.000 16.283 165 MET D CA 1
ATOM 9564 C C . MET D 2 165 ? 10.541 53.743 -48.646 1.000 15.837 165 MET D C 1
ATOM 9565 O O . MET D 2 165 ? 10.928 52.776 -47.996 1.000 15.588 165 MET D O 1
ATOM 9570 N N . PRO D 2 166 ? 11.380 54.337 -49.530 1.000 15.963 166 PRO D N 1
ATOM 9571 C CA . PRO D 2 166 ? 12.768 53.886 -49.673 1.000 15.748 166 PRO D CA 1
ATOM 9572 C C . PRO D 2 166 ? 13.559 53.896 -48.364 1.000 15.256 166 PRO D C 1
ATOM 9573 O O . PRO D 2 166 ? 14.302 52.962 -48.081 1.000 14.983 166 PRO D O 1
ATOM 9577 N N . ALA D 2 167 ? 13.397 54.957 -47.566 1.000 14.921 167 ALA D N 1
ATOM 9578 C CA . ALA D 2 167 ? 14.041 55.019 -46.264 1.000 14.763 167 ALA D CA 1
ATOM 9579 C C . ALA D 2 167 ? 13.496 53.918 -45.353 1.000 14.510 167 ALA D C 1
ATOM 9580 O O . ALA D 2 167 ? 14.253 53.282 -44.623 1.000 13.857 167 ALA D O 1
ATOM 9582 N N . ILE D 2 168 ? 12.178 53.692 -45.407 1.000 14.177 168 ILE D N 1
ATOM 9583 C CA . ILE D 2 168 ? 11.550 52.685 -44.565 1.000 14.506 168 ILE D CA 1
ATOM 9584 C C . ILE D 2 168 ? 12.132 51.308 -44.882 1.000 14.783 168 ILE D C 1
ATOM 9585 O O . ILE D 2 168 ? 12.420 50.537 -43.970 1.000 14.848 168 ILE D O 1
ATOM 9590 N N . MET D 2 169 ? 12.320 51.007 -46.174 1.000 15.430 169 MET D N 1
ATOM 9591 C CA . MET D 2 169 ? 12.780 49.682 -46.561 1.000 16.106 169 MET D CA 1
ATOM 9592 C C . MET D 2 169 ? 14.276 49.542 -46.288 1.000 16.109 169 MET D C 1
ATOM 9593 O O . MET D 2 169 ? 14.747 48.450 -45.973 1.000 16.152 169 MET D O 1
ATOM 9598 N N . ALA D 2 170 ? 15.008 50.658 -46.391 1.000 15.971 170 ALA D N 1
ATOM 9599 C CA . ALA D 2 170 ? 16.409 50.679 -46.001 1.000 16.113 170 ALA D CA 1
ATOM 9600 C C . ALA D 2 170 ? 16.536 50.309 -44.522 1.000 15.946 170 ALA D C 1
ATOM 9601 O O . ALA D 2 170 ? 17.420 49.539 -44.150 1.000 16.145 170 ALA D O 1
ATOM 9603 N N . ALA D 2 171 ? 15.621 50.836 -43.696 1.000 15.529 171 ALA D N 1
ATOM 9604 C CA . ALA D 2 171 ? 15.618 50.586 -42.262 1.000 16.156 171 ALA D CA 1
ATOM 9605 C C . ALA D 2 171 ? 15.307 49.122 -41.947 1.000 16.769 171 ALA D C 1
ATOM 9606 O O . ALA D 2 171 ? 15.565 48.668 -40.830 1.000 17.160 171 ALA D O 1
ATOM 9608 N N . HIS D 2 172 ? 14.765 48.389 -42.932 1.000 16.742 172 HIS D N 1
ATOM 9609 C CA . HIS D 2 172 ? 14.478 46.969 -42.778 1.000 17.094 172 HIS D CA 1
ATOM 9610 C C . HIS D 2 172 ? 15.717 46.128 -43.081 1.000 17.860 172 HIS D C 1
ATOM 9611 O O . HIS D 2 172 ? 15.658 44.899 -43.016 1.000 18.697 172 HIS D O 1
ATOM 9618 N N . GLY D 2 173 ? 16.827 46.791 -43.428 1.000 17.760 173 GLY D N 1
ATOM 9619 C CA . GLY D 2 173 ? 18.079 46.095 -43.686 1.000 17.285 173 GLY D CA 1
ATOM 9620 C C . GLY D 2 173 ? 18.170 45.551 -45.112 1.000 16.783 173 GLY D C 1
ATOM 9621 O O . GLY D 2 173 ? 19.007 44.696 -45.391 1.000 17.016 173 GLY D O 1
ATOM 9622 N N . SER D 2 174 ? 17.318 46.055 -46.017 1.000 16.381 174 SER D N 1
ATOM 9623 C CA . SER D 2 174 ? 17.356 45.650 -47.416 1.000 16.036 174 SER D CA 1
ATOM 9624 C C . SER D 2 174 ? 18.738 45.933 -48.005 1.000 15.743 174 SER D C 1
ATOM 9625 O O . SER D 2 174 ? 19.232 47.051 -47.890 1.000 15.644 174 SER D O 1
ATOM 9628 N N . PRO D 2 175 ? 19.402 44.936 -48.642 1.000 15.407 175 PRO D N 1
ATOM 9629 C CA . PRO D 2 175 ? 20.720 45.144 -49.244 1.000 15.368 175 PRO D CA 1
ATOM 9630 C C . PRO D 2 175 ? 20.770 46.132 -50.409 1.000 15.382 175 PRO D C 1
ATOM 9631 O O . PRO D 2 175 ? 21.830 46.685 -50.691 1.000 15.084 175 PRO D O 1
ATOM 9635 N N . TYR D 2 176 ? 19.628 46.344 -51.081 1.000 15.144 176 TYR D N 1
ATOM 9636 C CA . TYR D 2 176 ? 19.589 47.221 -52.240 1.000 15.268 176 TYR D CA 1
ATOM 9637 C C . TYR D 2 176 ? 18.219 47.887 -52.365 1.000 15.231 176 TYR D C 1
ATOM 9638 O O . TYR D 2 176 ? 17.203 47.215 -52.540 1.000 14.891 176 TYR D O 1
ATOM 9647 N N . VAL D 2 177 ? 18.227 49.220 -52.273 1.000 15.116 177 VAL D N 1
ATOM 9648 C CA . VAL D 2 177 ? 17.047 50.057 -52.425 1.000 15.155 177 VAL D CA 1
ATOM 9649 C C . VAL D 2 177 ? 17.396 51.136 -53.446 1.000 15.338 177 VAL D C 1
ATOM 9650 O O . VAL D 2 177 ? 18.447 51.765 -53.338 1.000 14.969 177 VAL D O 1
ATOM 9654 N N . ALA D 2 178 ? 16.525 51.324 -54.444 1.000 15.543 178 ALA D N 1
ATOM 9655 C CA . ALA D 2 178 ? 16.766 52.324 -55.473 1.000 15.786 178 ALA D CA 1
ATOM 9656 C C . ALA D 2 178 ? 15.469 53.025 -55.860 1.000 15.748 178 ALA D C 1
ATOM 9657 O O . ALA D 2 178 ? 14.418 52.391 -55.957 1.000 15.944 178 ALA D O 1
ATOM 9659 N N . THR D 2 179 ? 15.573 54.340 -56.078 1.000 15.526 179 THR D N 1
ATOM 9660 C CA . THR D 2 179 ? 14.506 55.097 -56.710 1.000 16.424 179 THR D CA 1
ATOM 9661 C C . THR D 2 179 ? 14.805 55.220 -58.201 1.000 16.832 179 THR D C 1
ATOM 9662 O O . THR D 2 179 ? 15.963 55.286 -58.622 1.000 16.649 179 THR D O 1
ATOM 9666 N N . THR D 2 180 ? 13.730 55.232 -58.989 1.000 16.700 180 THR D N 1
ATOM 9667 C CA . THR D 2 180 ? 13.834 55.394 -60.428 1.000 16.276 180 THR D CA 1
ATOM 9668 C C . THR D 2 180 ? 12.551 56.060 -60.916 1.000 15.954 180 THR D C 1
ATOM 9669 O O . THR D 2 180 ? 11.759 56.545 -60.111 1.000 15.848 180 THR D O 1
ATOM 9673 N N . SER D 2 181 ? 12.362 56.078 -62.238 1.000 15.604 181 SER D N 1
ATOM 9674 C CA . SER D 2 181 ? 11.266 56.803 -62.854 1.000 15.104 181 SER D CA 1
ATOM 9675 C C . SER D 2 181 ? 11.034 56.233 -64.246 1.000 14.880 181 SER D C 1
ATOM 9676 O O . SER D 2 181 ? 11.983 55.824 -64.908 1.000 14.993 181 SER D O 1
ATOM 9679 N N . ILE D 2 182 ? 9.770 56.218 -64.684 1.000 14.590 182 ILE D N 1
ATOM 9680 C CA . ILE D 2 182 ? 9.446 55.784 -66.034 1.000 14.580 182 ILE D CA 1
ATOM 9681 C C . ILE D 2 182 ? 9.939 56.829 -67.037 1.000 15.036 182 ILE D C 1
ATOM 9682 O O . ILE D 2 182 ? 9.985 56.559 -68.235 1.000 15.519 182 ILE D O 1
ATOM 9687 N N . GLY D 2 183 ? 10.321 58.009 -66.531 1.000 15.214 183 GLY D N 1
ATOM 9688 C CA . GLY D 2 183 ? 10.896 59.070 -67.346 1.000 15.702 183 GLY D CA 1
ATOM 9689 C C . GLY D 2 183 ? 12.294 58.709 -67.843 1.000 16.043 183 GLY D C 1
ATOM 9690 O O . GLY D 2 183 ? 12.795 59.315 -68.786 1.000 16.061 183 GLY D O 1
ATOM 9691 N N . PHE D 2 184 ? 12.913 57.719 -67.191 1.000 16.662 184 PHE D N 1
ATOM 9692 C CA . PHE D 2 184 ? 14.269 57.290 -67.497 1.000 17.382 184 PHE D CA 1
ATOM 9693 C C . PHE D 2 184 ? 14.265 55.773 -67.657 1.000 17.417 184 PHE D C 1
ATOM 9694 O O . PHE D 2 184 ? 14.720 55.054 -66.766 1.000 17.178 184 PHE D O 1
ATOM 9702 N N . PRO D 2 185 ? 13.726 55.256 -68.788 1.000 17.499 185 PRO D N 1
ATOM 9703 C CA . PRO D 2 185 ? 13.526 53.816 -68.976 1.000 18.079 185 PRO D CA 1
ATOM 9704 C C . PRO D 2 185 ? 14.753 52.934 -68.747 1.000 19.015 185 PRO D C 1
ATOM 9705 O O . PRO D 2 185 ? 14.651 51.903 -68.087 1.000 18.583 185 PRO D O 1
ATOM 9709 N N . ARG D 2 186 ? 15.902 53.356 -69.294 1.000 19.432 186 ARG D N 1
ATOM 9710 C CA . ARG D 2 186 ? 17.134 52.586 -69.213 1.000 21.017 186 ARG D CA 1
ATOM 9711 C C . ARG D 2 186 ? 17.592 52.486 -67.760 1.000 20.339 186 ARG D C 1
ATOM 9712 O O . ARG D 2 186 ? 18.031 51.428 -67.315 1.000 19.774 186 ARG D O 1
ATOM 9720 N N . ASP D 2 187 ? 17.477 53.603 -67.035 1.000 19.514 187 ASP D N 1
ATOM 9721 C CA . ASP D 2 187 ? 17.797 53.666 -65.619 1.000 19.189 187 ASP D CA 1
ATOM 9722 C C . ASP D 2 187 ? 16.955 52.648 -64.849 1.000 18.112 187 ASP D C 1
ATOM 9723 O O . ASP D 2 187 ? 17.473 51.917 -64.005 1.000 17.012 187 ASP D O 1
ATOM 9728 N N . MET D 2 188 ? 15.652 52.611 -65.150 1.000 17.484 188 MET D N 1
ATOM 9729 C CA . MET D 2 188 ? 14.729 51.740 -64.440 1.000 17.235 188 MET D CA 1
ATOM 9730 C C . MET D 2 188 ? 15.064 50.275 -64.715 1.000 16.732 188 MET D C 1
ATOM 9731 O O . MET D 2 188 ? 15.124 49.478 -63.781 1.000 16.311 188 MET D O 1
ATOM 9736 N N . MET D 2 189 ? 15.276 49.932 -65.993 1.000 17.001 189 MET D N 1
ATOM 9737 C CA . MET D 2 189 ? 15.602 48.566 -66.378 1.000 17.410 189 MET D CA 1
ATOM 9738 C C . MET D 2 189 ? 16.861 48.102 -65.645 1.000 17.400 189 MET D C 1
ATOM 9739 O O . MET D 2 189 ? 16.897 46.985 -65.135 1.000 16.634 189 MET D O 1
ATOM 9744 N N . ARG D 2 190 ? 17.885 48.965 -65.619 1.000 17.857 190 ARG D N 1
ATOM 9745 C CA . ARG D 2 190 ? 19.172 48.665 -65.005 1.000 19.023 190 ARG D CA 1
ATOM 9746 C C . ARG D 2 190 ? 18.999 48.379 -63.513 1.000 17.618 190 ARG D C 1
ATOM 9747 O O . ARG D 2 190 ? 19.590 47.433 -62.992 1.000 16.653 190 ARG D O 1
ATOM 9755 N N . LYS D 2 191 ? 18.201 49.219 -62.839 1.000 16.744 191 LYS D N 1
ATOM 9756 C CA . LYS D 2 191 ? 18.021 49.130 -61.396 1.000 16.458 191 LYS D CA 1
ATOM 9757 C C . LYS D 2 191 ? 17.227 47.873 -61.042 1.000 15.900 191 LYS D C 1
ATOM 9758 O O . LYS D 2 191 ? 17.559 47.180 -60.083 1.000 16.033 191 LYS D O 1
ATOM 9764 N N . VAL D 2 192 ? 16.198 47.576 -61.841 1.000 15.385 192 VAL D N 1
ATOM 9765 C CA . VAL D 2 192 ? 15.389 46.383 -61.648 1.000 15.874 192 VAL D CA 1
ATOM 9766 C C . VAL D 2 192 ? 16.261 45.138 -61.824 1.000 16.289 192 VAL D C 1
ATOM 9767 O O . VAL D 2 192 ? 16.250 44.248 -60.974 1.000 16.000 192 VAL D O 1
ATOM 9771 N N . LYS D 2 193 ? 17.014 45.088 -62.932 1.000 16.540 193 LYS D N 1
ATOM 9772 C CA . LYS D 2 193 ? 17.875 43.954 -63.237 1.000 17.346 193 LYS D CA 1
ATOM 9773 C C . LYS D 2 193 ? 18.808 43.684 -62.056 1.000 17.403 193 LYS D C 1
ATOM 9774 O O . LYS D 2 193 ? 18.895 42.553 -61.583 1.000 17.344 193 LYS D O 1
ATOM 9780 N N . LYS D 2 194 ? 19.484 44.739 -61.585 1.000 17.596 194 LYS D N 1
ATOM 9781 C CA . LYS D 2 194 ? 20.415 44.657 -60.469 1.000 18.208 194 LYS D CA 1
ATOM 9782 C C . LYS D 2 194 ? 19.701 44.152 -59.213 1.000 17.401 194 LYS D C 1
ATOM 9783 O O . LYS D 2 194 ? 20.209 43.266 -58.529 1.000 17.063 194 LYS D O 1
ATOM 9789 N N . ALA D 2 195 ? 18.514 44.704 -58.933 1.000 16.554 195 ALA D N 1
ATOM 9790 C CA . ALA D 2 195 ? 17.762 44.335 -57.741 1.000 16.292 195 ALA D CA 1
ATOM 9791 C C . ALA D 2 195 ? 17.393 42.851 -57.760 1.000 16.103 195 ALA D C 1
ATOM 9792 O O . ALA D 2 195 ? 17.445 42.194 -56.721 1.000 15.798 195 ALA D O 1
A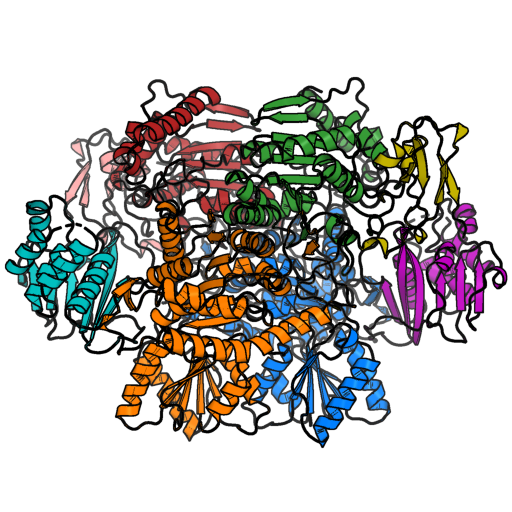TOM 9794 N N . THR D 2 196 ? 17.032 42.328 -58.940 1.000 16.356 196 THR D N 1
ATOM 9795 C CA . THR D 2 196 ? 16.596 40.941 -59.050 1.000 16.877 196 THR D CA 1
ATOM 9796 C C . THR D 2 196 ? 17.772 39.986 -58.849 1.000 17.101 196 THR D C 1
ATOM 9797 O O . THR D 2 196 ? 17.565 38.844 -58.453 1.000 17.470 196 THR D O 1
ATOM 9801 N N . GLU D 2 197 ? 18.992 40.452 -59.142 1.000 17.524 197 GLU D N 1
ATOM 9802 C CA . GLU D 2 197 ? 20.152 39.576 -59.223 1.000 19.161 197 GLU D CA 1
ATOM 9803 C C . GLU D 2 197 ? 20.841 39.434 -57.868 1.000 19.142 197 GLU D C 1
ATOM 9804 O O . GLU D 2 197 ? 21.553 38.459 -57.642 1.000 19.728 197 GLU D O 1
ATOM 9810 N N . ILE D 2 198 ? 20.646 40.421 -56.985 1.000 19.177 198 ILE D N 1
ATOM 9811 C CA . ILE D 2 198 ? 21.110 40.342 -55.609 1.000 18.892 198 ILE D CA 1
ATOM 9812 C C . ILE D 2 198 ? 20.243 39.330 -54.860 1.000 19.216 198 ILE D C 1
ATOM 9813 O O . ILE D 2 198 ? 19.020 39.330 -55.002 1.000 18.863 198 ILE D O 1
ATOM 9818 N N . VAL D 2 199 ? 20.898 38.449 -54.093 1.000 18.728 199 VAL D N 1
ATOM 9819 C CA . VAL D 2 199 ? 20.200 37.454 -53.294 1.000 18.529 199 VAL D CA 1
ATOM 9820 C C . VAL D 2 199 ? 19.760 38.121 -51.994 1.000 18.272 199 VAL D C 1
ATOM 9821 O O . VAL D 2 199 ? 20.590 38.521 -51.181 1.000 19.098 199 VAL D O 1
ATOM 9825 N N . GLY D 2 200 ? 18.442 38.244 -51.817 1.000 17.127 200 GLY D N 1
ATOM 9826 C CA . GLY D 2 200 ? 17.885 38.907 -50.651 1.000 16.048 200 GLY D CA 1
ATOM 9827 C C . GLY D 2 200 ? 16.779 39.881 -51.050 1.000 14.743 200 GLY D C 1
ATOM 9828 O O . GLY D 2 200 ? 16.547 40.104 -52.238 1.000 14.157 200 GLY D O 1
ATOM 9829 N N . PRO D 2 201 ? 16.056 40.473 -50.071 1.000 14.030 201 PRO D N 1
ATOM 9830 C CA . PRO D 2 201 ? 14.911 41.339 -50.373 1.000 13.627 201 PRO D CA 1
ATOM 9831 C C . PRO D 2 201 ? 15.334 42.729 -50.841 1.000 13.467 201 PRO D C 1
ATOM 9832 O O . PRO D 2 201 ? 15.923 43.492 -50.080 1.000 13.567 201 PRO D O 1
ATOM 9836 N N . THR D 2 202 ? 15.033 43.045 -52.107 1.000 13.375 202 THR D N 1
ATOM 9837 C CA . THR D 2 202 ? 15.443 44.307 -52.706 1.000 13.187 202 THR D CA 1
ATOM 9838 C C . THR D 2 202 ? 14.206 45.091 -53.138 1.000 13.279 202 THR D C 1
ATOM 9839 O O . THR D 2 202 ? 13.174 44.505 -53.466 1.000 13.138 202 THR D O 1
ATOM 9843 N N . TYR D 2 203 ? 14.339 46.423 -53.155 1.000 13.705 203 TYR D N 1
ATOM 9844 C CA . TYR D 2 203 ? 13.198 47.309 -53.326 1.000 13.686 203 TYR D CA 1
ATOM 9845 C C . TYR D 2 203 ? 13.495 48.387 -54.367 1.000 13.862 203 TYR D C 1
ATOM 9846 O O . TYR D 2 203 ? 14.496 49.096 -54.259 1.000 14.046 203 TYR D O 1
ATOM 9855 N N . ILE D 2 204 ? 12.585 48.517 -55.347 1.000 13.571 204 ILE D N 1
ATOM 9856 C CA . ILE D 2 204 ? 12.643 49.542 -56.380 1.000 13.645 204 ILE D CA 1
ATOM 9857 C C . ILE D 2 204 ? 11.394 50.417 -56.264 1.000 13.628 204 ILE D C 1
ATOM 9858 O O . ILE D 2 204 ? 10.273 49.912 -56.281 1.000 13.648 204 ILE D O 1
ATOM 9863 N N . HIS D 2 205 ? 11.605 51.733 -56.173 1.000 13.526 205 HIS D N 1
ATOM 9864 C CA . HIS D 2 205 ? 10.508 52.683 -56.066 1.000 14.238 205 HIS D CA 1
ATOM 9865 C C . HIS D 2 205 ? 10.493 53.544 -57.327 1.000 14.208 205 HIS D C 1
ATOM 9866 O O . HIS D 2 205 ? 11.343 54.419 -57.485 1.000 13.709 205 HIS D O 1
ATOM 9873 N N . SER D 2 206 ? 9.518 53.291 -58.210 1.000 14.672 206 SER D N 1
ATOM 9874 C CA . SER D 2 206 ? 9.470 53.946 -59.509 1.000 15.776 206 SER D CA 1
ATOM 9875 C C . SER D 2 206 ? 8.381 55.016 -59.544 1.000 16.116 206 SER D C 1
ATOM 9876 O O . SER D 2 206 ? 7.204 54.724 -59.339 1.000 16.276 206 SER D O 1
ATOM 9879 N N . HIS D 2 207 ? 8.799 56.258 -59.818 1.000 16.291 207 HIS D N 1
ATOM 9880 C CA . HIS D 2 207 ? 7.887 57.376 -60.011 1.000 16.280 207 HIS D CA 1
ATOM 9881 C C . HIS D 2 207 ? 7.153 57.179 -61.340 1.000 16.020 207 HIS D C 1
ATOM 9882 O O . HIS D 2 207 ? 7.777 56.878 -62.359 1.000 15.463 207 HIS D O 1
ATOM 9889 N N . ALA D 2 208 ? 5.821 57.339 -61.324 1.000 15.528 208 ALA D N 1
ATOM 9890 C CA . ALA D 2 208 ? 5.017 56.997 -62.486 1.000 15.767 208 ALA D CA 1
ATOM 9891 C C . ALA D 2 208 ? 3.861 57.983 -62.646 1.000 15.767 208 ALA D C 1
ATOM 9892 O O . ALA D 2 208 ? 2.774 57.757 -62.124 1.000 16.310 208 ALA D O 1
ATOM 9894 N N . PRO D 2 209 ? 4.059 59.113 -63.363 1.000 15.277 209 PRO D N 1
ATOM 9895 C CA . PRO D 2 209 ? 2.987 60.090 -63.578 1.000 15.089 209 PRO D CA 1
ATOM 9896 C C . PRO D 2 209 ? 1.772 59.515 -64.298 1.000 14.739 209 PRO D C 1
ATOM 9897 O O . PRO D 2 209 ? 1.897 58.899 -65.354 1.000 14.542 209 PRO D O 1
ATOM 9901 N N . CYS D 2 210 ? 0.594 59.730 -63.706 1.000 14.738 210 CYS D N 1
ATOM 9902 C CA . CYS D 2 210 ? -0.641 59.191 -64.252 1.000 14.591 210 CYS D CA 1
ATOM 9903 C C . CYS D 2 210 ? -1.395 60.316 -64.948 1.000 14.467 210 CYS D C 1
ATOM 9904 O O . CYS D 2 210 ? -1.814 61.267 -64.294 1.000 14.523 210 CYS D O 1
ATOM 9907 N N . PRO D 2 211 ? -1.587 60.246 -66.285 1.000 14.774 211 PRO D N 1
ATOM 9908 C CA . PRO D 2 211 ? -2.281 61.309 -67.013 1.000 14.838 211 PRO D CA 1
ATOM 9909 C C . PRO D 2 211 ? -3.725 61.481 -66.542 1.000 15.071 211 PRO D C 1
ATOM 9910 O O . PRO D 2 211 ? -4.186 62.606 -66.370 1.000 15.111 211 PRO D O 1
ATOM 9914 N N . THR D 2 212 ? -4.414 60.358 -66.301 1.000 14.972 212 THR D N 1
ATOM 9915 C CA . THR D 2 212 ? -5.807 60.370 -65.870 1.000 15.297 212 THR D CA 1
ATOM 9916 C C . THR D 2 212 ? -5.920 60.981 -64.474 1.000 15.216 212 THR D C 1
ATOM 9917 O O . THR D 2 212 ? -6.762 61.852 -64.248 1.000 15.421 212 THR D O 1
ATOM 9921 N N . GLY D 2 213 ? -5.044 60.545 -63.558 1.000 15.086 213 GLY D N 1
ATOM 9922 C CA . GLY D 2 213 ? -5.152 60.879 -62.145 1.000 14.991 213 GLY D CA 1
ATOM 9923 C C . GLY D 2 213 ? -4.521 62.223 -61.780 1.000 15.150 213 GLY D C 1
ATOM 9924 O O . GLY D 2 213 ? -4.991 62.897 -60.865 1.000 15.405 213 GLY D O 1
ATOM 9925 N N . TRP D 2 214 ? -3.440 62.595 -62.476 1.000 14.966 214 TRP D N 1
ATOM 9926 C CA . TRP D 2 214 ? -2.754 63.852 -62.213 1.000 14.904 214 TRP D CA 1
ATOM 9927 C C . TRP D 2 214 ? -3.379 64.977 -63.036 1.000 15.183 214 TRP D C 1
ATOM 9928 O O . TRP D 2 214 ? -3.257 66.144 -62.675 1.000 15.155 214 TRP D O 1
ATOM 9939 N N . GLY 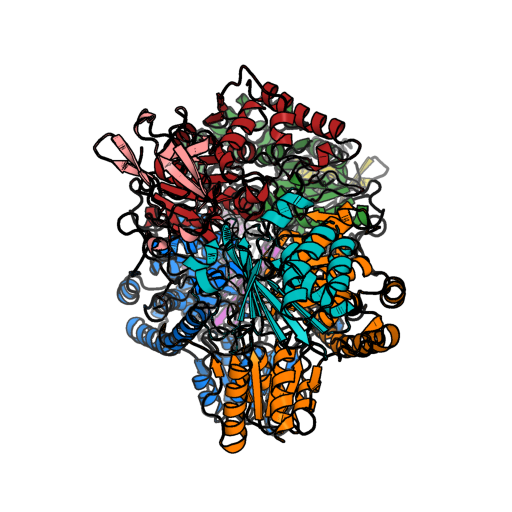D 2 215 ? -4.011 64.611 -64.159 1.000 15.469 215 GLY D N 1
ATOM 9940 C CA . GLY D 2 215 ? -4.688 65.565 -65.025 1.000 15.709 215 GLY D CA 1
ATOM 9941 C C . GLY D 2 215 ? -3.722 66.214 -66.016 1.000 16.308 215 GLY D C 1
ATOM 9942 O O . GLY D 2 215 ? -3.486 67.417 -65.957 1.000 16.646 215 GLY D O 1
ATOM 9943 N N . PHE D 2 216 ? -3.156 65.398 -66.912 1.000 16.521 216 PHE D N 1
ATOM 9944 C CA . PHE D 2 216 ? -2.364 65.884 -68.034 1.000 16.619 216 PHE D CA 1
ATOM 9945 C C . PHE D 2 216 ? -2.633 64.994 -69.246 1.000 17.396 216 PHE D C 1
ATOM 9946 O O . PHE D 2 216 ? -3.159 63.890 -69.109 1.000 17.066 216 PHE D O 1
ATOM 9954 N N . ASP D 2 217 ? -2.251 65.481 -70.433 1.000 18.407 217 ASP D N 1
ATOM 9955 C CA . ASP D 2 217 ? -2.469 64.750 -71.671 1.000 19.406 217 ASP D CA 1
ATOM 9956 C C . ASP D 2 217 ? -1.601 63.494 -71.702 1.000 19.368 217 ASP D C 1
ATOM 9957 O O . ASP D 2 217 ? -0.437 63.529 -71.311 1.000 18.857 217 ASP D O 1
ATOM 9962 N N . GLY D 2 218 ? -2.177 62.404 -72.226 1.000 19.501 218 GLY D N 1
ATOM 9963 C CA . GLY D 2 218 ? -1.544 61.095 -72.272 1.000 19.689 218 GLY D CA 1
ATOM 9964 C C . GLY D 2 218 ? -0.204 61.088 -73.012 1.000 19.921 218 GLY D C 1
ATOM 9965 O O . GLY D 2 218 ? 0.592 60.169 -72.827 1.000 19.793 218 GLY D O 1
ATOM 9966 N N . SER D 2 219 ? 0.049 62.113 -73.837 1.000 19.558 219 SER D N 1
ATOM 9967 C CA . SER D 2 219 ? 1.279 62.180 -74.615 1.000 19.413 219 SER D CA 1
ATOM 9968 C C . SER D 2 219 ? 2.465 62.614 -73.752 1.000 18.976 219 SER D C 1
ATOM 9969 O O . SER D 2 219 ? 3.612 62.520 -74.189 1.000 18.358 219 SER D O 1
ATOM 9972 N N . LYS D 2 220 ? 2.185 63.061 -72.520 1.000 19.133 220 LYS D N 1
ATOM 9973 C CA . LYS D 2 220 ? 3.167 63.787 -71.729 1.000 19.462 220 LYS D CA 1
ATOM 9974 C C . LYS D 2 220 ? 3.709 62.951 -70.569 1.000 19.136 220 LYS D C 1
ATOM 9975 O O . LYS D 2 220 ? 4.515 63.450 -69.786 1.000 19.621 220 LYS D O 1
ATOM 9981 N N . THR D 2 221 ? 3.298 61.678 -70.479 1.000 17.809 221 THR D N 1
ATOM 9982 C CA . THR D 2 221 ? 3.625 60.826 -69.343 1.000 16.950 221 THR D CA 1
ATOM 9983 C C . THR D 2 221 ? 5.128 60.845 -69.054 1.000 16.993 221 THR D C 1
ATOM 9984 O O . THR D 2 221 ? 5.535 61.039 -67.908 1.000 16.454 221 THR D O 1
ATOM 9988 N N . ILE D 2 222 ? 5.943 60.628 -70.092 1.000 17.401 222 ILE D N 1
ATOM 9989 C CA . ILE D 2 222 ? 7.394 60.593 -69.954 1.000 18.087 222 ILE D CA 1
ATOM 9990 C C . ILE D 2 222 ? 7.911 61.992 -69.610 1.000 18.494 222 ILE D C 1
ATOM 9991 O O . ILE D 2 222 ? 8.804 62.141 -68.775 1.000 18.111 222 ILE D O 1
ATOM 9996 N N . GLU D 2 223 ? 7.342 63.014 -70.262 1.000 18.560 223 GLU D N 1
ATOM 9997 C CA . GLU D 2 223 ? 7.809 64.385 -70.108 1.000 19.721 223 GLU D CA 1
ATOM 9998 C C . GLU D 2 223 ? 7.604 64.854 -68.667 1.000 18.435 223 GLU D C 1
ATOM 9999 O O . GLU D 2 223 ? 8.480 65.495 -68.089 1.000 17.694 223 GLU D O 1
ATOM 10005 N N . ILE D 2 224 ? 6.439 64.530 -68.098 1.000 18.098 224 ILE D N 1
ATOM 10006 C CA . ILE D 2 224 ? 6.107 64.908 -66.730 1.000 17.778 224 ILE D CA 1
ATOM 10007 C C . ILE D 2 224 ? 7.077 64.231 -65.761 1.000 17.784 224 ILE D C 1
ATOM 10008 O O . ILE D 2 224 ? 7.532 64.853 -64.803 1.000 18.094 224 ILE D O 1
ATOM 10013 N N . ALA D 2 225 ? 7.401 62.963 -66.035 1.000 17.890 225 ALA D N 1
ATOM 10014 C CA . ALA D 2 225 ? 8.322 62.188 -65.217 1.000 18.235 225 ALA D CA 1
ATOM 10015 C C . ALA D 2 225 ? 9.698 62.854 -65.154 1.000 18.749 225 ALA D C 1
ATOM 10016 O O . ALA D 2 225 ? 10.281 62.975 -64.078 1.000 18.421 225 ALA D O 1
ATOM 10018 N N . LYS D 2 226 ? 10.207 63.291 -66.310 1.000 19.635 226 LYS D N 1
ATOM 10019 C CA . LYS D 2 226 ? 11.508 63.943 -66.384 1.000 21.974 226 LYS D CA 1
ATOM 10020 C C . LYS D 2 226 ? 11.477 65.252 -65.596 1.000 21.547 226 LYS D C 1
ATOM 10021 O O . LYS D 2 226 ? 12.454 65.613 -64.945 1.000 22.036 226 LYS D O 1
ATOM 10027 N N . LEU D 2 227 ? 10.335 65.946 -65.654 1.000 21.921 227 LEU D N 1
ATOM 10028 C CA . LEU D 2 227 ? 10.158 67.243 -65.022 1.000 22.214 227 LEU D CA 1
ATOM 10029 C C . LEU D 2 227 ? 10.188 67.095 -63.500 1.000 21.297 227 LEU D C 1
ATOM 10030 O O . LEU D 2 227 ? 10.667 67.988 -62.801 1.000 21.208 227 LEU D O 1
ATOM 10035 N N . ALA D 2 228 ? 9.691 65.958 -62.992 1.000 19.565 228 ALA D N 1
ATOM 10036 C CA . ALA D 2 228 ? 9.753 65.658 -61.567 1.000 19.383 228 ALA D CA 1
ATOM 10037 C C . ALA D 2 228 ? 11.207 65.615 -61.094 1.000 19.292 228 ALA D C 1
ATOM 10038 O O . ALA D 2 228 ? 11.527 66.106 -60.012 1.000 19.017 228 ALA D O 1
ATOM 10040 N N . VAL D 2 229 ? 12.077 65.024 -61.918 1.000 19.490 229 VAL D N 1
ATOM 10041 C CA . VAL D 2 229 ? 13.483 64.851 -61.580 1.000 20.398 229 VAL D CA 1
ATOM 10042 C C . VAL D 2 229 ? 14.220 66.185 -61.708 1.000 21.958 229 VAL D C 1
ATOM 10043 O O . VAL D 2 229 ? 15.052 66.517 -60.863 1.000 22.462 229 VAL D O 1
ATOM 10047 N N . GLU D 2 230 ? 13.884 66.957 -62.750 1.000 23.164 230 GLU D N 1
ATOM 10048 C CA . GLU D 2 230 ? 14.565 68.208 -63.054 1.000 24.955 230 GLU D CA 1
ATOM 10049 C C . GLU D 2 230 ? 14.249 69.286 -62.015 1.000 24.598 230 GLU D C 1
ATOM 10050 O O . GLU D 2 230 ? 15.066 70.179 -61.794 1.000 23.889 230 GLU D O 1
ATOM 10056 N N . THR D 2 231 ? 13.069 69.197 -61.381 1.000 22.969 231 THR D N 1
ATOM 10057 C CA . THR D 2 231 ? 12.674 70.129 -60.335 1.000 22.595 231 THR D CA 1
ATOM 10058 C C . THR D 2 231 ? 13.201 69.654 -58.981 1.000 22.637 231 THR D C 1
ATOM 10059 O O . THR D 2 231 ? 13.049 70.355 -57.982 1.000 22.588 231 THR D O 1
ATOM 10063 N N . CYS D 2 232 ? 13.784 68.447 -58.961 1.000 22.495 232 CYS D N 1
ATOM 10064 C CA . CYS D 2 232 ? 14.363 67.843 -57.769 1.000 22.498 232 CYS D CA 1
ATOM 10065 C C . CYS D 2 232 ? 13.285 67.464 -56.754 1.000 21.953 232 CYS D C 1
ATOM 10066 O O . CYS D 2 232 ? 13.574 67.320 -55.565 1.000 21.923 232 CYS D O 1
ATOM 10069 N N . LEU D 2 233 ? 12.047 67.289 -57.230 1.000 20.482 233 LEU D N 1
ATOM 10070 C CA . LEU D 2 233 ? 10.979 66.788 -56.380 1.000 20.142 233 LEU D CA 1
ATOM 10071 C C . LEU D 2 233 ? 11.078 65.270 -56.255 1.000 20.171 233 LEU D C 1
ATOM 10072 O O . LEU D 2 233 ? 10.607 64.703 -55.270 1.000 20.992 233 LEU D O 1
ATOM 10077 N N . TRP D 2 234 ? 11.713 64.623 -57.242 1.000 19.568 234 TRP D N 1
ATOM 10078 C CA . TRP D 2 234 ? 11.928 63.187 -57.186 1.000 19.875 234 TRP D CA 1
ATOM 10079 C C . TRP D 2 234 ? 13.416 62.859 -57.287 1.000 19.854 234 TRP D C 1
ATOM 10080 O O . TRP D 2 234 ? 13.988 62.874 -58.377 1.000 19.989 234 TRP D O 1
ATOM 10091 N N . PRO D 2 235 ? 14.085 62.558 -56.150 1.000 19.968 235 PRO D N 1
ATOM 10092 C CA . PRO D 2 235 ? 15.505 62.207 -56.152 1.000 19.928 235 PRO D CA 1
ATOM 10093 C C . PRO D 2 235 ? 15.729 60.804 -56.711 1.000 19.284 235 PRO D C 1
ATOM 10094 O O . PRO D 2 235 ? 15.009 59.867 -56.371 1.000 18.886 235 PRO D O 1
ATOM 10098 N N . MET D 2 236 ? 16.748 60.679 -57.565 1.000 19.276 236 MET D N 1
ATOM 10099 C CA . MET D 2 236 ? 17.084 59.422 -58.208 1.000 20.051 236 MET D CA 1
ATOM 10100 C C . MET D 2 236 ? 18.398 58.920 -57.620 1.000 20.015 236 MET D C 1
ATOM 10101 O O . MET D 2 236 ? 19.438 59.538 -57.835 1.000 19.644 236 MET D O 1
ATOM 10106 N N . TYR D 2 237 ? 18.340 57.809 -56.871 1.000 19.708 237 TYR D N 1
ATOM 10107 C CA . TYR D 2 237 ? 19.514 57.345 -56.146 1.000 20.682 237 TYR D CA 1
ATOM 10108 C C . TYR D 2 237 ? 19.449 55.839 -55.902 1.000 21.467 237 TYR D C 1
ATOM 10109 O O . TYR D 2 237 ? 18.415 55.209 -56.113 1.000 20.716 237 TYR D O 1
ATOM 10118 N N . GLU D 2 238 ? 20.585 55.286 -55.453 1.000 22.064 238 GLU D N 1
ATOM 10119 C CA . GLU D 2 238 ? 20.714 53.893 -55.059 1.000 23.726 238 GLU D CA 1
ATOM 10120 C C . GLU D 2 238 ? 21.261 53.832 -53.636 1.000 24.740 238 GLU D C 1
ATOM 10121 O O . GLU D 2 238 ? 22.112 54.639 -53.255 1.000 25.161 238 GLU D O 1
ATOM 10127 N N . MET D 2 239 ? 20.749 52.869 -52.863 1.000 24.397 239 MET D N 1
ATOM 10128 C CA . MET D 2 239 ? 21.242 52.582 -51.526 1.000 25.376 239 MET D CA 1
ATOM 10129 C C . MET D 2 239 ? 21.694 51.126 -51.463 1.000 26.077 239 MET D C 1
ATOM 10130 O O . MET D 2 239 ? 20.898 50.214 -51.676 1.000 24.169 239 MET D O 1
ATOM 10135 N N . GLU D 2 240 ? 22.986 50.937 -51.179 1.000 27.826 240 GLU D N 1
ATOM 10136 C CA . GLU D 2 240 ? 23.585 49.622 -51.023 1.000 30.665 240 GLU D CA 1
ATOM 10137 C C . GLU D 2 240 ? 23.934 49.439 -49.550 1.000 31.387 240 GLU D C 1
ATOM 10138 O O . GLU D 2 240 ? 24.748 50.184 -49.008 1.000 31.240 240 GLU D O 1
ATOM 10144 N N . ASN D 2 241 ? 23.265 48.470 -48.912 1.000 32.862 241 ASN D N 1
ATOM 10145 C CA . ASN D 2 241 ? 23.402 48.179 -47.491 1.000 33.984 241 ASN D CA 1
ATOM 10146 C C . ASN D 2 241 ? 23.130 49.432 -46.659 1.000 34.185 241 ASN D C 1
ATOM 10147 O O . ASN D 2 241 ? 23.853 49.713 -45.705 1.000 34.814 241 ASN D O 1
ATOM 10152 N N . GLY D 2 242 ? 22.090 50.184 -47.044 1.000 33.501 242 GLY D N 1
ATOM 10153 C CA . GLY D 2 242 ? 21.590 51.308 -46.266 1.000 33.011 242 GLY D CA 1
ATOM 10154 C C . GLY D 2 242 ? 22.393 52.593 -46.469 1.000 33.274 242 GLY D C 1
ATOM 10155 O O . GLY D 2 242 ? 22.085 53.610 -45.850 1.000 34.717 242 GLY D O 1
ATOM 10156 N N . GLU D 2 243 ? 23.419 52.541 -47.329 1.000 32.653 243 GLU D N 1
ATOM 10157 C CA . GLU D 2 243 ? 24.253 53.696 -47.629 1.000 32.707 243 GLU D CA 1
ATOM 10158 C C . GLU D 2 243 ? 24.015 54.134 -49.073 1.000 29.927 243 GLU D C 1
ATOM 10159 O O . GLU D 2 243 ? 24.024 53.308 -49.984 1.000 28.432 243 GLU D O 1
ATOM 10165 N N . ILE D 2 244 ? 23.809 55.442 -49.271 1.000 28.667 244 ILE D N 1
ATOM 10166 C CA . ILE D 2 244 ? 23.639 55.996 -50.605 1.000 29.215 244 ILE D CA 1
ATOM 10167 C C . ILE D 2 244 ? 24.981 55.921 -51.327 1.000 29.915 244 ILE D C 1
ATOM 10168 O O . ILE D 2 244 ? 25.978 56.455 -50.844 1.000 29.702 244 ILE D O 1
ATOM 10173 N N . THR D 2 245 ? 24.992 55.252 -52.486 1.000 29.235 245 THR D N 1
ATOM 10174 C CA . THR D 2 245 ? 26.232 55.014 -53.207 1.000 30.236 245 THR D CA 1
ATOM 10175 C C . THR D 2 245 ? 26.238 55.778 -54.529 1.000 31.017 245 THR D C 1
ATOM 10176 O O . THR D 2 245 ? 27.304 56.082 -55.057 1.000 32.922 245 THR D O 1
ATOM 10180 N N . GLN D 2 246 ? 25.046 56.072 -55.061 1.000 31.038 246 GLN D N 1
ATOM 10181 C CA . GLN D 2 246 ? 24.916 56.774 -56.329 1.000 30.772 246 GLN D CA 1
ATOM 10182 C C . GLN D 2 246 ? 23.734 57.732 -56.242 1.000 29.741 246 GLN D C 1
ATOM 10183 O O . GLN D 2 246 ? 22.696 57.396 -55.677 1.000 27.443 246 GLN D O 1
ATOM 10189 N N . VAL D 2 247 ? 23.913 58.926 -56.812 1.000 29.000 247 VAL D N 1
ATOM 10190 C CA . VAL D 2 247 ? 22.839 59.899 -56.909 1.000 30.112 247 VAL D CA 1
ATOM 10191 C C . VAL D 2 247 ? 22.913 60.555 -58.287 1.000 30.411 247 VAL D C 1
ATOM 10192 O O . VAL D 2 247 ? 24.001 60.823 -58.796 1.000 30.907 247 VAL D O 1
ATOM 10196 N N . ARG D 2 248 ? 21.744 60.759 -58.902 1.000 30.165 248 ARG D N 1
ATOM 10197 C CA . ARG D 2 248 ? 21.658 61.458 -60.172 1.000 30.911 248 ARG D CA 1
ATOM 10198 C C . ARG D 2 248 ? 21.653 62.961 -59.905 1.000 30.926 248 ARG D C 1
ATOM 10199 O O . ARG D 2 248 ? 20.673 63.499 -59.394 1.000 30.730 248 ARG D O 1
ATOM 10207 N N . LYS D 2 249 ? 22.764 63.623 -60.248 1.000 31.230 249 LYS D N 1
ATOM 10208 C CA . LYS D 2 249 ? 22.910 65.051 -60.018 1.000 32.709 249 LYS D CA 1
ATOM 10209 C C . LYS D 2 249 ? 22.059 65.831 -61.017 1.000 31.796 249 LYS D C 1
ATOM 10210 O O . LYS D 2 249 ? 21.852 65.394 -62.147 1.000 30.824 249 LYS D O 1
ATOM 10216 N N . VAL D 2 250 ? 21.554 66.984 -60.564 1.000 33.456 250 VAL D N 1
ATOM 10217 C CA . VAL D 2 250 ? 20.772 67.882 -61.397 1.000 33.951 250 VAL D CA 1
ATOM 10218 C C . VAL D 2 250 ? 21.430 69.259 -61.345 1.000 36.171 250 VAL D C 1
ATOM 10219 O O . VAL D 2 250 ? 21.183 70.038 -60.424 1.000 36.015 250 VAL D O 1
ATOM 10223 N N . LYS D 2 251 ? 22.281 69.532 -62.342 1.000 39.846 251 LYS D N 1
ATOM 10224 C CA . LYS D 2 251 ? 23.004 70.791 -62.437 1.000 44.362 251 LYS D CA 1
ATOM 10225 C C . LYS D 2 251 ? 22.019 71.948 -62.599 1.000 44.255 251 LYS D C 1
ATOM 10226 O O . LYS D 2 251 ? 21.987 72.851 -61.765 1.000 43.635 251 LYS D O 1
ATOM 10232 N N . ASP D 2 252 ? 21.216 71.902 -63.669 1.000 45.392 252 ASP D N 1
ATOM 10233 C CA . ASP D 2 252 ? 20.241 72.946 -63.946 1.000 47.472 252 ASP D CA 1
ATOM 10234 C C . ASP D 2 252 ? 18.874 72.515 -63.415 1.000 43.585 252 ASP D C 1
ATOM 10235 O O . ASP D 2 252 ? 18.101 71.870 -64.121 1.000 43.255 252 ASP D O 1
ATOM 10240 N N . SER D 2 253 ? 18.592 72.881 -62.159 1.000 41.440 253 SER D N 1
ATOM 10241 C CA . SER D 2 253 ? 17.324 72.563 -61.523 1.000 39.694 253 SER D CA 1
ATOM 10242 C C . SER D 2 253 ? 16.270 73.602 -61.902 1.000 37.534 253 SER D C 1
ATOM 10243 O O . SER D 2 253 ? 16.570 74.790 -62.014 1.000 36.688 253 SER D O 1
ATOM 10246 N N . ARG D 2 254 ? 15.032 73.133 -62.094 1.000 34.466 254 ARG D N 1
ATOM 10247 C CA . ARG D 2 254 ? 13.936 73.996 -62.502 1.000 33.001 254 ARG D CA 1
ATOM 10248 C C . ARG D 2 254 ? 13.068 74.316 -61.288 1.000 30.667 254 ARG D C 1
ATOM 10249 O O . ARG D 2 254 ? 12.935 73.487 -60.390 1.000 30.060 254 ARG D O 1
ATOM 10257 N N . PRO D 2 255 ? 12.456 75.524 -61.219 1.000 29.397 255 PRO D N 1
ATOM 10258 C CA . PRO D 2 255 ? 11.495 75.838 -60.159 1.000 27.718 255 PRO D CA 1
ATOM 10259 C C . PRO D 2 255 ? 10.310 74.879 -60.232 1.000 25.290 255 PRO D C 1
ATOM 10260 O O . PRO D 2 255 ? 9.943 74.423 -61.313 1.000 24.811 255 PRO D O 1
ATOM 10264 N N . VAL D 2 256 ? 9.720 74.587 -59.069 1.000 23.946 256 VAL D N 1
ATOM 10265 C CA . VAL D 2 256 ? 8.691 73.564 -58.946 1.000 23.455 256 VAL D CA 1
ATOM 10266 C C . VAL D 2 256 ? 7.442 73.948 -59.743 1.000 24.004 256 VAL D C 1
ATOM 10267 O O . VAL D 2 256 ? 6.710 73.065 -60.189 1.000 23.443 256 VAL D O 1
ATOM 10271 N N . GLU D 2 257 ? 7.211 75.257 -59.923 1.000 24.553 257 GLU D N 1
ATOM 10272 C CA . GLU D 2 257 ? 6.047 75.768 -60.635 1.000 26.210 257 GLU D CA 1
ATOM 10273 C C . GLU D 2 257 ? 5.893 75.082 -61.989 1.000 27.100 257 GLU D C 1
ATOM 10274 O O . GLU D 2 257 ? 4.777 74.777 -62.399 1.000 27.489 257 GLU D O 1
ATOM 10280 N N . GLU D 2 258 ? 7.021 74.858 -62.676 1.000 27.210 258 GLU D N 1
ATOM 10281 C CA . GLU D 2 258 ? 7.030 74.308 -64.023 1.000 27.582 258 GLU D CA 1
ATOM 10282 C C . GLU D 2 258 ? 6.427 72.905 -64.025 1.000 26.293 258 GLU D C 1
ATOM 10283 O O . GLU D 2 258 ? 5.794 72.501 -64.996 1.000 27.007 258 GLU D O 1
ATOM 10289 N N . TYR D 2 259 ? 6.631 72.170 -62.927 1.000 24.540 259 TYR D N 1
ATOM 10290 C CA . TYR D 2 259 ? 6.081 70.832 -62.791 1.000 23.204 259 TYR D CA 1
ATOM 10291 C C . TYR D 2 259 ? 4.615 70.928 -62.377 1.000 23.055 259 TYR D C 1
ATOM 10292 O O . TYR D 2 259 ? 3.761 70.256 -62.955 1.000 22.995 259 TYR D O 1
ATOM 10301 N N . LEU D 2 260 ? 4.337 71.794 -61.395 1.000 22.470 260 LEU D N 1
ATOM 10302 C CA . LEU D 2 260 ? 3.021 71.898 -60.784 1.000 22.869 260 LEU D CA 1
ATOM 10303 C C . LEU D 2 260 ? 2.003 72.425 -61.796 1.000 23.528 260 LEU D C 1
ATOM 10304 O O . LEU D 2 260 ? 0.856 71.979 -61.800 1.000 22.343 260 LEU D O 1
ATOM 10309 N N . ARG D 2 261 ? 2.442 73.359 -62.655 1.000 24.365 261 ARG D N 1
ATOM 10310 C CA . ARG D 2 261 ? 1.580 74.045 -63.609 1.000 25.629 261 ARG D CA 1
ATOM 10311 C C . ARG D 2 261 ? 0.994 73.078 -64.633 1.000 24.480 261 ARG D C 1
ATOM 10312 O O . ARG D 2 261 ? -0.059 73.349 -65.205 1.000 25.138 261 ARG D O 1
ATOM 10320 N N . ALA D 2 262 ? 1.693 71.964 -64.872 1.000 22.776 262 ALA D N 1
ATOM 10321 C CA . ALA D 2 262 ? 1.364 71.069 -65.967 1.000 21.397 262 ALA D CA 1
ATOM 10322 C C . ALA D 2 262 ? 0.264 70.078 -65.579 1.000 20.612 262 ALA D C 1
ATOM 10323 O O . ALA D 2 262 ? -0.136 69.260 -66.404 1.000 20.840 262 ALA D O 1
ATOM 10325 N N . GLN D 2 263 ? -0.241 70.168 -64.340 1.000 19.305 263 GLN D N 1
ATOM 10326 C CA . GLN D 2 263 ? -1.089 69.122 -63.784 1.000 19.081 263 GLN D CA 1
ATOM 10327 C C . GLN D 2 263 ? -2.339 69.714 -63.138 1.000 18.553 263 GLN D C 1
ATOM 10328 O O . GLN D 2 263 ? -2.241 70.592 -62.284 1.000 18.102 263 GLN D O 1
ATOM 10334 N N . LYS D 2 264 ? -3.505 69.166 -63.502 1.000 18.715 264 LYS D N 1
ATOM 10335 C CA . LYS D 2 264 ? -4.785 69.603 -62.962 1.000 19.369 264 LYS D CA 1
ATOM 10336 C C . LYS D 2 264 ? -4.842 69.416 -61.443 1.000 18.705 264 LYS D C 1
ATOM 10337 O O . LYS D 2 264 ? -5.513 70.185 -60.756 1.000 17.670 264 LYS D O 1
ATOM 10343 N N . ARG D 2 265 ? -4.136 68.402 -60.921 1.000 17.946 265 ARG D N 1
ATOM 10344 C CA . ARG D 2 265 ? -4.204 68.078 -59.502 1.000 17.815 265 ARG D CA 1
ATOM 10345 C C . ARG D 2 265 ? -3.539 69.165 -58.650 1.000 18.132 265 ARG D C 1
ATOM 10346 O O . ARG D 2 265 ? -3.599 69.101 -57.422 1.000 18.235 265 ARG D O 1
ATOM 10354 N N . PHE D 2 266 ? -2.908 70.157 -59.297 1.000 18.192 266 PHE D N 1
ATOM 10355 C CA . PHE D 2 266 ? -2.252 71.242 -58.579 1.000 18.470 266 PHE D CA 1
ATOM 10356 C C . PHE D 2 266 ? -2.814 72.597 -59.008 1.000 19.600 266 PHE D C 1
ATOM 10357 O O . PHE D 2 266 ? -2.330 73.636 -58.553 1.000 18.960 266 PHE D O 1
ATOM 10365 N N . LYS D 2 267 ? -3.844 72.580 -59.865 1.000 20.024 267 LYS D N 1
ATOM 10366 C CA . LYS D 2 267 ? -4.376 73.799 -60.458 1.000 21.557 267 LYS D CA 1
ATOM 10367 C C . LYS D 2 267 ? -4.813 74.780 -59.369 1.000 20.869 267 LYS D C 1
ATOM 10368 O O . LYS D 2 267 ? -4.674 75.993 -59.534 1.000 19.829 267 LYS D O 1
ATOM 10374 N N . HIS D 2 268 ? -5.334 74.237 -58.260 1.000 20.114 268 HIS D N 1
ATOM 10375 C CA . HIS D 2 268 ? -5.904 75.023 -57.176 1.000 20.218 268 HIS D CA 1
ATOM 10376 C C . HIS D 2 268 ? -4.849 75.937 -56.551 1.000 20.492 268 HIS D C 1
ATOM 10377 O O . HIS D 2 268 ? -5.186 76.979 -55.995 1.000 20.825 268 HIS D O 1
ATOM 10384 N N . LEU D 2 269 ? -3.572 75.549 -56.657 1.000 20.502 269 LEU D N 1
ATOM 10385 C CA . LEU D 2 269 ? -2.491 76.337 -56.085 1.000 21.285 269 LEU D CA 1
ATOM 10386 C C . LEU D 2 269 ? -2.274 77.605 -56.906 1.000 22.529 269 LEU D C 1
ATOM 10387 O O . LEU D 2 269 ? -1.600 78.525 -56.449 1.000 22.247 269 LEU D O 1
ATOM 10392 N N . PHE D 2 270 ? -2.866 77.644 -58.108 1.000 23.641 270 PHE D N 1
ATOM 10393 C CA . PHE D 2 270 ? -2.717 78.770 -59.015 1.000 24.701 270 PHE D CA 1
ATOM 10394 C C . PHE D 2 270 ? -3.955 79.666 -58.993 1.000 25.892 270 PHE D C 1
ATOM 10395 O O . PHE D 2 270 ? -3.908 80.770 -59.528 1.000 26.396 270 PHE D O 1
ATOM 10403 N N . THR D 2 271 ? -5.049 79.203 -58.370 1.000 26.571 271 THR D N 1
ATOM 10404 C CA . THR D 2 271 ? -6.302 79.948 -58.395 1.000 27.206 271 THR D CA 1
ATOM 10405 C C . THR D 2 271 ? -6.674 80.456 -57.000 1.000 27.564 271 THR D C 1
ATOM 10406 O O . THR D 2 271 ? -7.227 81.549 -56.871 1.000 27.681 271 THR D O 1
ATOM 10410 N N . MET D 2 272 ? -6.375 79.660 -55.963 1.000 26.120 272 MET D N 1
ATOM 10411 C CA . MET D 2 272 ? -6.787 79.965 -54.601 1.000 26.034 272 MET D CA 1
ATOM 10412 C C . MET D 2 272 ? -5.876 81.027 -53.990 1.000 26.981 272 MET D C 1
ATOM 10413 O O . MET D 2 272 ? -4.691 81.099 -54.300 1.000 27.060 272 MET D O 1
ATOM 10418 N N . GLU D 2 273 ? -6.454 81.829 -53.090 1.000 29.079 273 GLU D N 1
ATOM 10419 C CA . GLU D 2 273 ? -5.719 82.796 -52.293 1.000 29.870 273 GLU D CA 1
ATOM 10420 C C . GLU D 2 273 ? -4.775 82.044 -51.356 1.000 27.922 273 GLU D C 1
ATOM 10421 O O . GLU D 2 273 ? -5.189 81.116 -50.662 1.000 27.102 273 GLU D O 1
ATOM 10427 N N . GLY D 2 274 ? -3.498 82.444 -51.364 1.000 26.632 274 GLY D N 1
ATOM 10428 C CA . GLY D 2 274 ? -2.478 81.808 -50.545 1.000 26.747 274 GLY D CA 1
ATOM 10429 C C . GLY D 2 274 ? -1.787 80.663 -51.283 1.000 27.101 274 GLY D C 1
ATOM 10430 O O . GLY D 2 274 ? -0.949 79.967 -50.709 1.000 26.911 274 GLY D O 1
ATOM 10431 N N . GLY D 2 275 ? -2.141 80.489 -52.564 1.000 26.513 275 GLY D N 1
ATOM 10432 C CA . GLY D 2 275 ? -1.595 79.433 -53.403 1.000 27.074 275 GLY D CA 1
ATOM 10433 C C . GLY D 2 275 ? -0.079 79.537 -53.569 1.000 27.161 275 GLY D C 1
ATOM 10434 O O . GLY D 2 275 ? 0.621 78.528 -53.514 1.000 26.252 275 GLY D O 1
ATOM 10435 N N . GLU D 2 276 ? 0.414 80.766 -53.768 1.000 27.925 276 GLU D N 1
ATOM 10436 C CA . GLU D 2 276 ? 1.829 81.020 -54.007 1.000 29.189 276 GLU D CA 1
ATOM 10437 C C . GLU D 2 276 ? 2.648 80.634 -52.775 1.000 28.124 276 GLU D C 1
ATOM 10438 O O . GLU D 2 276 ? 3.762 80.129 -52.900 1.000 27.405 276 GLU D O 1
ATOM 10444 N N . GLU D 2 277 ? 2.066 80.860 -51.592 1.000 26.803 277 GLU D N 1
ATOM 10445 C CA . GLU D 2 277 ? 2.667 80.505 -50.317 1.000 27.342 277 GLU D CA 1
ATOM 10446 C C . GLU D 2 277 ? 2.808 78.984 -50.220 1.000 26.362 277 GLU D C 1
ATOM 10447 O O . GLU D 2 277 ? 3.827 78.477 -49.749 1.000 25.912 277 GLU D O 1
ATOM 10453 N N . GLU D 2 278 ? 1.775 78.268 -50.681 1.000 24.608 278 GLU D N 1
ATOM 10454 C CA . GLU D 2 278 ? 1.763 76.814 -50.680 1.000 24.304 278 GLU D CA 1
ATOM 10455 C C . GLU D 2 278 ? 2.817 76.282 -51.649 1.000 23.579 278 GLU D C 1
ATOM 10456 O O . GLU D 2 278 ? 3.519 75.325 -51.332 1.000 23.900 278 GLU D O 1
ATOM 10462 N N . ILE D 2 279 ? 2.933 76.923 -52.818 1.000 23.394 279 ILE D N 1
ATOM 10463 C CA . ILE D 2 279 ? 3.926 76.553 -53.817 1.000 23.256 279 ILE D CA 1
ATOM 10464 C C . ILE D 2 279 ? 5.326 76.680 -53.212 1.000 24.011 279 ILE D C 1
ATOM 10465 O O . ILE D 2 279 ? 6.208 75.874 -53.515 1.000 23.114 279 ILE D O 1
ATOM 10470 N N . ALA D 2 280 ? 5.506 77.684 -52.341 1.000 23.112 280 ALA D N 1
ATOM 10471 C CA . ALA D 2 280 ? 6.775 77.922 -51.671 1.000 23.713 280 ALA D CA 1
ATOM 10472 C C . ALA D 2 280 ? 7.128 76.750 -50.756 1.000 23.586 280 ALA D C 1
ATOM 10473 O O . ALA D 2 280 ? 8.297 76.390 -50.633 1.000 23.795 280 ALA D O 1
ATOM 10475 N N . LYS D 2 281 ? 6.110 76.152 -50.125 1.000 23.228 281 LYS D N 1
ATOM 10476 C CA . LYS D 2 281 ? 6.326 75.017 -49.239 1.000 23.180 281 LYS D CA 1
ATOM 10477 C C . LYS D 2 281 ? 6.831 73.821 -50.046 1.000 22.811 281 LYS D C 1
ATOM 10478 O O . LYS D 2 281 ? 7.673 73.065 -49.560 1.000 23.267 281 LYS D O 1
ATOM 10484 N N . ILE D 2 282 ? 6.302 73.661 -51.269 1.000 21.485 282 ILE D N 1
ATOM 10485 C CA . ILE D 2 282 ? 6.700 72.594 -52.178 1.000 20.974 282 ILE D CA 1
ATOM 10486 C C . ILE D 2 282 ? 8.118 72.866 -52.688 1.000 21.447 282 ILE D C 1
ATOM 10487 O O . ILE D 2 282 ? 8.932 71.949 -52.793 1.000 21.568 282 ILE D O 1
ATOM 10492 N N . GLN D 2 283 ? 8.410 74.133 -53.002 1.000 21.753 283 GLN D N 1
ATOM 10493 C CA . GLN D 2 283 ? 9.759 74.523 -53.386 1.000 22.675 283 GLN D CA 1
ATOM 10494 C C . GLN D 2 283 ? 10.751 74.153 -52.282 1.000 22.870 283 GLN D C 1
ATOM 10495 O O . GLN D 2 283 ? 11.868 73.719 -52.569 1.000 24.089 283 GLN D O 1
ATOM 10501 N N . ALA D 2 284 ? 10.333 74.332 -51.023 1.000 22.923 284 ALA D N 1
ATOM 10502 C CA . ALA D 2 284 ? 11.178 74.064 -49.869 1.000 22.835 284 ALA D CA 1
ATOM 10503 C C . ALA D 2 284 ? 11.471 72.567 -49.747 1.000 22.917 284 ALA D C 1
ATOM 10504 O O . ALA D 2 284 ? 12.565 72.186 -49.333 1.000 22.776 284 ALA D O 1
ATOM 10506 N N . ALA D 2 285 ? 10.489 71.731 -50.113 1.000 21.896 285 ALA D N 1
ATOM 10507 C CA . ALA D 2 285 ? 10.674 70.288 -50.160 1.000 22.166 285 ALA D CA 1
ATOM 10508 C C . ALA D 2 285 ? 11.738 69.918 -51.194 1.000 22.510 285 ALA D C 1
ATOM 10509 O O . ALA D 2 285 ? 12.597 69.078 -50.929 1.000 21.809 285 ALA D O 1
ATOM 10511 N N . ALA D 2 286 ? 11.684 70.564 -52.367 1.000 22.853 286 ALA D N 1
ATOM 10512 C CA . ALA D 2 286 ? 12.655 70.333 -53.426 1.000 23.180 286 ALA D CA 1
ATOM 10513 C C . ALA D 2 286 ? 14.049 70.759 -52.968 1.000 24.475 286 ALA D C 1
ATOM 10514 O O . ALA D 2 286 ? 15.029 70.059 -53.216 1.000 23.728 286 ALA D O 1
ATOM 10516 N N . ASP D 2 287 ? 14.120 71.908 -52.284 1.000 26.400 287 ASP D N 1
ATOM 10517 C CA . ASP D 2 287 ? 15.377 72.466 -51.803 1.000 28.023 287 ASP D CA 1
ATOM 10518 C C . ASP D 2 287 ? 15.991 71.566 -50.732 1.000 27.691 287 ASP D C 1
ATOM 10519 O O . ASP D 2 287 ? 17.212 71.437 -50.653 1.000 27.441 287 ASP D O 1
ATOM 10524 N N . TRP D 2 288 ? 15.134 70.956 -49.906 1.000 26.909 288 TRP D N 1
ATOM 10525 C CA . TRP D 2 288 ? 15.577 69.993 -48.912 1.000 27.679 288 TRP D CA 1
ATOM 10526 C C . TRP D 2 288 ? 16.201 68.778 -49.601 1.000 27.591 288 TRP D C 1
ATOM 10527 O O . TRP D 2 288 ? 17.271 68.318 -49.197 1.000 27.264 288 TRP D O 1
ATOM 10538 N N . ASN D 2 289 ? 15.534 68.286 -50.657 1.000 26.999 289 ASN D N 1
ATOM 10539 C CA . ASN D 2 289 ? 16.011 67.163 -51.453 1.000 26.628 289 ASN D CA 1
ATOM 10540 C C . ASN D 2 289 ? 17.416 67.437 -51.986 1.000 27.943 289 ASN D C 1
ATOM 10541 O O . ASN D 2 289 ? 18.290 66.576 -51.891 1.000 27.694 289 ASN D O 1
ATOM 10546 N N . ILE D 2 290 ? 17.619 68.633 -52.555 1.000 28.949 290 ILE D N 1
ATOM 10547 C CA . ILE D 2 290 ? 18.907 69.020 -53.111 1.000 30.841 290 ILE D CA 1
ATOM 10548 C C . ILE D 2 290 ? 19.976 68.899 -52.026 1.000 32.383 290 ILE D C 1
ATOM 10549 O O . ILE D 2 290 ? 21.040 68.331 -52.262 1.000 33.492 290 ILE D O 1
ATOM 10554 N N . LYS D 2 291 ? 19.659 69.412 -50.832 1.000 33.244 291 LYS D N 1
ATOM 10555 C CA . LYS D 2 291 ? 20.586 69.471 -49.714 1.000 35.235 291 LYS D CA 1
ATOM 10556 C C . LYS D 2 291 ? 20.905 68.059 -49.222 1.000 34.879 291 LYS D C 1
ATOM 10557 O O . LYS D 2 291 ? 22.073 67.694 -49.120 1.000 34.909 291 LYS D O 1
ATOM 10563 N N . HIS D 2 292 ? 19.852 67.275 -48.953 1.000 34.331 292 HIS D N 1
ATOM 10564 C CA . HIS D 2 292 ? 19.951 65.991 -48.273 1.000 35.064 292 HIS D CA 1
ATOM 10565 C C . HIS D 2 292 ? 20.604 64.929 -49.157 1.000 33.857 292 HIS D C 1
ATOM 10566 O O . HIS D 2 292 ? 21.353 64.094 -48.654 1.000 34.206 292 HIS D O 1
ATOM 10573 N N . TYR D 2 293 ? 20.316 64.958 -50.465 1.000 32.213 293 TYR D N 1
ATOM 10574 C CA . TYR D 2 293 ? 20.763 63.902 -51.362 1.000 31.486 293 TYR D CA 1
ATOM 10575 C C . TYR D 2 293 ? 22.044 64.301 -52.090 1.000 30.932 293 TYR D C 1
ATOM 10576 O O . TYR D 2 293 ? 22.737 63.441 -52.628 1.000 30.751 293 TYR D O 1
ATOM 10585 N N . GLY D 2 294 ? 22.341 65.604 -52.108 1.000 31.622 294 GLY D N 1
ATOM 10586 C CA . GLY D 2 294 ? 23.531 66.121 -52.766 1.000 30.935 294 GLY D CA 1
ATOM 10587 C C . GLY D 2 294 ? 23.343 66.190 -54.279 1.000 31.880 294 GLY D C 1
ATOM 10588 O O . GLY D 2 294 ? 24.195 65.729 -55.037 1.000 31.945 294 GLY D O 1
ATOM 10589 N N . LEU D 2 295 ? 22.220 66.786 -54.700 1.000 31.069 295 LEU D N 1
ATOM 10590 C CA . LEU D 2 295 ? 21.839 66.839 -56.102 1.000 30.639 295 LEU D CA 1
ATOM 10591 C C . LEU D 2 295 ? 22.638 67.947 -56.808 1.000 30.679 295 LEU D C 1
ATOM 10592 O O . LEU D 2 295 ? 22.772 67.841 -58.049 1.000 31.693 295 LEU D O 1
ATOM 10597 N N . ALA E 3 1 ? -22.597 41.969 -11.425 1.000 43.848 -5 ALA G N 1
ATOM 10598 C CA . ALA E 3 1 ? -23.386 41.949 -12.682 1.000 43.632 -5 ALA G CA 1
ATOM 10599 C C . ALA E 3 1 ? -22.511 42.373 -13.861 1.000 43.177 -5 ALA G C 1
ATOM 10600 O O . ALA E 3 1 ? -21.640 43.229 -13.715 1.000 43.387 -5 ALA G O 1
ATOM 10602 N N . VAL E 3 2 ? -22.758 41.762 -15.028 1.000 41.329 -4 VAL G N 1
ATOM 10603 C CA . VAL E 3 2 ? -22.052 42.093 -16.257 1.000 39.202 -4 VAL G CA 1
ATOM 10604 C C . VAL E 3 2 ? -22.632 43.388 -16.827 1.000 40.238 -4 VAL G C 1
ATOM 10605 O O . VAL E 3 2 ? -23.812 43.435 -17.175 1.000 38.735 -4 VAL G O 1
ATOM 10609 N N . PRO E 3 3 ? -21.829 44.475 -16.942 1.000 40.773 -3 PRO G N 1
ATOM 10610 C CA . PRO E 3 3 ? -22.315 45.729 -17.521 1.000 41.982 -3 PRO G CA 1
ATOM 10611 C C . PRO E 3 3 ? -22.274 45.672 -19.047 1.000 43.883 -3 PRO G C 1
ATOM 10612 O O . PRO E 3 3 ? -21.660 44.775 -19.624 1.000 43.383 -3 PRO G O 1
ATOM 10616 N N . ILE E 3 4 ? -22.954 46.626 -19.691 1.000 46.209 -2 ILE G N 1
ATOM 10617 C CA . ILE E 3 4 ? -22.933 46.729 -21.140 1.000 47.517 -2 ILE G CA 1
ATOM 10618 C C . ILE E 3 4 ? -21.592 47.337 -21.546 1.000 47.667 -2 ILE G C 1
ATOM 10619 O O . ILE E 3 4 ? -21.372 48.535 -21.381 1.000 50.682 -2 ILE G O 1
ATOM 10624 N N . GLY E 3 5 ? -20.698 46.479 -22.055 1.000 46.586 -1 GLY G N 1
ATOM 10625 C CA . GLY E 3 5 ? -19.305 46.829 -22.277 1.000 44.446 -1 GLY G CA 1
ATOM 10626 C C . GLY E 3 5 ? -18.444 45.580 -22.465 1.000 44.913 -1 GLY G C 1
ATOM 10627 O O . GLY E 3 5 ? -18.275 45.120 -23.592 1.000 44.895 -1 GLY G O 1
ATOM 10628 N N . GLY E 3 6 ? -17.936 45.008 -21.361 1.000 41.721 0 GLY G N 1
ATOM 10629 C CA . GLY E 3 6 ? -18.294 45.372 -19.996 1.000 36.270 0 GLY G CA 1
ATOM 10630 C C . GLY E 3 6 ? -17.168 46.127 -19.289 1.000 32.830 0 GLY G C 1
ATOM 10631 O O . GLY E 3 6 ? -16.078 45.595 -19.087 1.000 29.846 0 GLY G O 1
ATOM 10632 N N . THR E 3 7 ? -17.473 47.367 -18.894 1.000 30.214 1 THR G N 1
ATOM 10633 C CA . THR E 3 7 ? -16.504 48.301 -18.345 1.000 29.895 1 THR G CA 1
ATOM 10634 C C . THR E 3 7 ? -16.069 47.853 -16.948 1.000 27.720 1 THR G C 1
ATOM 10635 O O . THR E 3 7 ? -16.878 47.336 -16.181 1.000 27.436 1 THR G O 1
ATOM 10639 N N . CYS E 3 8 ? -14.781 48.049 -16.631 1.000 24.990 2 CYS G N 1
ATOM 10640 C CA . CYS E 3 8 ? -14.244 47.710 -15.321 1.000 22.942 2 CYS G CA 1
ATOM 10641 C C . CYS E 3 8 ? -13.854 48.967 -14.547 1.000 22.117 2 CYS G C 1
ATOM 10642 O O . CYS E 3 8 ? -13.407 49.953 -15.136 1.000 21.610 2 CYS G O 1
ATOM 10645 N N . GLU E 3 9 ? -13.999 48.892 -13.216 1.000 21.445 3 GLU G N 1
ATOM 10646 C CA . GLU E 3 9 ? -13.627 49.963 -12.303 1.000 21.203 3 GLU G CA 1
ATOM 10647 C C . GLU E 3 9 ? -12.106 50.047 -12.198 1.000 19.475 3 GLU G C 1
ATOM 10648 O O . GLU E 3 9 ? -11.427 49.023 -12.252 1.000 18.970 3 GLU G O 1
ATOM 10654 N N . PRO E 3 10 ? -11.523 51.259 -12.026 1.000 18.110 4 PRO G N 1
ATOM 10655 C CA . PRO E 3 10 ? -10.068 51.408 -11.953 1.000 17.508 4 PRO G CA 1
ATOM 10656 C C . PRO E 3 10 ? -9.491 50.856 -10.650 1.000 17.614 4 PRO G C 1
ATOM 10657 O O . PRO E 3 10 ? -10.099 50.996 -9.594 1.000 17.612 4 PRO G O 1
ATOM 10661 N N . GLY E 3 11 ? -8.322 50.211 -10.749 1.000 17.816 5 GLY G N 1
ATOM 10662 C CA . GLY E 3 11 ? -7.587 49.713 -9.594 1.000 17.722 5 GLY G CA 1
ATOM 10663 C C . GLY E 3 11 ? -8.314 48.589 -8.853 1.000 18.196 5 GLY G C 1
ATOM 10664 O O . GLY E 3 11 ? -8.048 48.353 -7.674 1.000 18.948 5 GLY G O 1
ATOM 10665 N N . SER E 3 12 ? -9.202 47.881 -9.560 1.000 17.489 6 SER G N 1
ATOM 10666 C CA . SER E 3 12 ? -10.074 46.883 -8.960 1.000 17.102 6 SER G CA 1
ATOM 10667 C C . SER E 3 12 ? -9.391 45.519 -8.844 1.000 16.886 6 SER G C 1
ATOM 10668 O O . SER E 3 12 ? -9.992 44.586 -8.316 1.000 17.361 6 SER G O 1
ATOM 10671 N N . THR E 3 13 ? -8.130 45.412 -9.294 1.000 16.575 7 THR G N 1
ATOM 10672 C CA . THR E 3 13 ? -7.328 44.210 -9.085 1.000 16.904 7 THR G CA 1
ATOM 10673 C C . THR E 3 13 ? -6.924 44.056 -7.615 1.000 17.534 7 THR G C 1
ATOM 10674 O O . THR E 3 13 ? -6.390 43.014 -7.230 1.000 17.111 7 THR G O 1
ATOM 10678 N N . LEU E 3 14 ? -7.186 45.081 -6.793 1.000 18.382 8 LEU G N 1
ATOM 10679 C CA . LEU E 3 14 ? -6.913 44.999 -5.363 1.000 19.780 8 LEU G CA 1
ATOM 10680 C C . LEU E 3 14 ? -7.673 43.821 -4.751 1.000 21.133 8 LEU G C 1
ATOM 10681 O O . LEU E 3 14 ? -7.288 43.310 -3.699 1.000 20.781 8 LEU G O 1
ATOM 10686 N N . ALA E 3 15 ? -8.743 43.390 -5.433 1.000 21.980 9 ALA G N 1
ATOM 10687 C CA . ALA E 3 15 ? -9.557 42.256 -5.016 1.000 23.372 9 ALA G CA 1
ATOM 10688 C C . ALA E 3 15 ? -8.753 40.956 -5.044 1.000 24.194 9 ALA G C 1
ATOM 10689 O O . ALA E 3 15 ? -9.128 39.987 -4.387 1.000 25.804 9 ALA G O 1
ATOM 10691 N N . ASN E 3 16 ? -7.643 40.947 -5.794 1.000 23.181 10 ASN G N 1
ATOM 10692 C CA . ASN E 3 16 ? -6.860 39.742 -6.017 1.000 22.904 10 ASN G CA 1
ATOM 10693 C C . ASN E 3 16 ? -5.548 39.823 -5.236 1.000 23.002 10 ASN G C 1
ATOM 10694 O O . ASN E 3 16 ? -4.579 40.422 -5.698 1.000 21.341 10 ASN G O 1
ATOM 10699 N N . LYS E 3 17 ? -5.535 39.206 -4.047 1.000 23.501 11 LYS G N 1
ATOM 10700 C CA . LYS E 3 17 ? -4.352 39.158 -3.205 1.000 24.065 11 LYS G CA 1
ATOM 10701 C C . LYS E 3 17 ? -3.389 38.128 -3.787 1.000 23.828 11 LYS G C 1
ATOM 10702 O O . LYS E 3 17 ? -3.727 36.950 -3.881 1.000 25.958 11 LYS G O 1
ATOM 10708 N N . THR E 3 18 ? -2.206 38.593 -4.203 1.000 21.532 12 THR G N 1
ATOM 10709 C CA . THR E 3 18 ? -1.233 37.751 -4.883 1.000 20.358 12 THR G CA 1
ATOM 10710 C C . THR E 3 18 ? -0.105 37.364 -3.927 1.000 20.234 12 THR G C 1
ATOM 10711 O O . THR E 3 18 ? 0.859 36.717 -4.332 1.000 19.506 12 THR G O 1
ATOM 10715 N N . GLY E 3 19 ? -0.241 37.758 -2.655 1.000 20.765 13 GLY G N 1
ATOM 10716 C CA . GLY E 3 19 ? 0.730 37.428 -1.621 1.000 20.648 13 GLY G CA 1
ATOM 10717 C C . GLY E 3 19 ? 0.869 35.920 -1.425 1.000 21.562 13 GLY G C 1
ATOM 10718 O O . GLY E 3 19 ? 1.892 35.449 -0.930 1.000 22.549 13 GLY G O 1
ATOM 10719 N N . GLY E 3 20 ? -0.164 35.173 -1.835 1.000 21.919 14 GLY G N 1
ATOM 10720 C CA . GLY E 3 20 ? -0.166 33.720 -1.754 1.000 22.335 14 GLY G CA 1
ATOM 10721 C C . GLY E 3 20 ? 0.683 33.065 -2.843 1.000 22.441 14 GLY G C 1
ATOM 10722 O O . GLY E 3 20 ? 0.770 31.841 -2.901 1.000 23.909 14 GLY G O 1
ATOM 10723 N N . TRP E 3 21 ? 1.312 33.877 -3.703 1.000 21.321 15 TRP G N 1
ATOM 10724 C CA . TRP E 3 21 ? 2.169 33.349 -4.756 1.000 20.619 15 TRP G CA 1
ATOM 10725 C C . TRP E 3 21 ? 3.569 33.058 -4.216 1.000 20.698 15 TRP G C 1
ATOM 10726 O O . TRP E 3 21 ? 4.387 32.463 -4.913 1.000 21.215 15 TRP G O 1
ATOM 10737 N N . ARG E 3 22 ? 3.841 33.498 -2.983 1.000 20.916 16 ARG G N 1
ATOM 10738 C CA . ARG E 3 22 ? 5.200 33.557 -2.466 1.000 21.679 16 ARG G CA 1
ATOM 10739 C C . ARG E 3 22 ? 5.712 32.176 -2.068 1.000 22.827 16 ARG G C 1
ATOM 10740 O O . ARG E 3 22 ? 5.025 31.417 -1.382 1.000 21.760 16 ARG G O 1
ATOM 10748 N N . ASN E 3 23 ? 6.938 31.889 -2.519 1.000 24.937 17 ASN G N 1
ATOM 10749 C CA . ASN E 3 23 ? 7.792 30.853 -1.962 1.000 27.172 17 ASN G CA 1
ATOM 10750 C C . ASN E 3 23 ? 8.782 31.488 -0.987 1.000 28.127 17 ASN G C 1
ATOM 10751 O O . ASN E 3 23 ? 9.189 30.858 -0.013 1.000 28.101 17 ASN G O 1
ATOM 10756 N N . PHE E 3 24 ? 9.164 32.737 -1.282 1.000 28.218 18 PHE G N 1
ATOM 10757 C CA . PHE E 3 24 ? 10.077 33.519 -0.465 1.000 28.237 18 PHE G CA 1
ATOM 10758 C C . PHE E 3 24 ? 9.440 34.875 -0.174 1.000 27.528 18 PHE G C 1
ATOM 10759 O O . PHE E 3 24 ? 8.616 35.355 -0.950 1.000 26.923 18 PHE G O 1
ATOM 10767 N N . ARG E 3 25 ? 9.846 35.488 0.943 1.000 26.216 19 ARG G N 1
ATOM 10768 C CA . ARG E 3 25 ? 9.289 36.757 1.378 1.000 25.707 19 ARG G CA 1
ATOM 10769 C C . ARG E 3 25 ? 10.419 37.735 1.691 1.000 23.752 19 ARG G C 1
ATOM 10770 O O . ARG E 3 25 ? 11.383 37.371 2.363 1.000 24.011 19 ARG G O 1
ATOM 10778 N N . PRO E 3 26 ? 10.334 39.002 1.214 1.000 22.095 20 PRO G N 1
ATOM 10779 C CA . PRO E 3 26 ? 11.315 40.026 1.576 1.000 20.937 20 PRO G CA 1
ATOM 10780 C C . PRO E 3 26 ? 11.031 40.570 2.974 1.000 20.342 20 PRO G C 1
ATOM 10781 O O . PRO E 3 26 ? 9.880 40.644 3.403 1.000 19.710 20 PRO G O 1
ATOM 10785 N N . VAL E 3 27 ? 12.106 40.941 3.674 1.000 20.529 21 VAL G N 1
ATOM 10786 C CA . VAL E 3 27 ? 12.025 41.525 5.002 1.000 20.774 21 VAL G CA 1
ATOM 10787 C C . VAL E 3 27 ? 13.026 42.675 5.057 1.000 20.173 21 VAL G C 1
ATOM 10788 O O . VAL E 3 27 ? 14.196 42.492 4.726 1.000 20.175 21 VAL G O 1
ATOM 10792 N N . TYR E 3 28 ? 12.549 43.857 5.461 1.000 20.364 22 TYR G N 1
ATOM 10793 C CA . TYR E 3 28 ? 13.419 45.009 5.625 1.000 21.043 22 TYR G CA 1
ATOM 10794 C C . TYR E 3 28 ? 14.287 44.823 6.866 1.000 21.690 22 TYR G C 1
ATOM 10795 O O . TYR E 3 28 ? 13.800 44.392 7.911 1.000 21.032 22 TYR G O 1
ATOM 10804 N N . ILE E 3 29 ? 15.574 45.145 6.709 1.000 21.752 23 ILE G N 1
ATOM 10805 C CA . ILE E 3 29 ? 16.490 45.352 7.818 1.000 22.052 23 ILE G CA 1
ATOM 10806 C C . ILE E 3 29 ? 16.673 46.863 7.949 1.000 21.682 23 ILE G C 1
ATOM 10807 O O . ILE E 3 29 ? 17.534 47.444 7.290 1.000 21.734 23 ILE G O 1
ATOM 10812 N N . TYR E 3 30 ? 15.851 47.490 8.800 1.000 21.313 24 TYR G N 1
ATOM 10813 C CA . TYR E 3 30 ? 15.673 48.936 8.776 1.000 21.484 24 TYR G CA 1
ATOM 10814 C C . TYR E 3 30 ? 16.949 49.678 9.171 1.000 22.296 24 TYR G C 1
ATOM 10815 O O . TYR E 3 30 ? 17.144 50.821 8.759 1.000 22.149 24 TYR G O 1
ATOM 10824 N N . GLU E 3 31 ? 17.813 49.021 9.953 1.000 23.775 25 GLU G N 1
ATOM 10825 C CA . GLU E 3 31 ? 19.036 49.640 10.445 1.000 25.300 25 GLU G CA 1
ATOM 10826 C C . GLU E 3 31 ? 20.006 49.857 9.288 1.000 25.106 25 GLU G C 1
ATOM 10827 O O . GLU E 3 31 ? 20.887 50.710 9.377 1.000 25.369 25 GLU G O 1
ATOM 10833 N N . LYS E 3 32 ? 19.835 49.070 8.216 1.000 23.911 26 LYS G N 1
ATOM 10834 C CA . LYS E 3 32 ? 20.754 49.074 7.087 1.000 24.431 26 LYS G CA 1
ATOM 10835 C C . LYS E 3 32 ? 20.252 49.977 5.960 1.000 23.702 26 LYS G C 1
ATOM 10836 O O . LYS E 3 32 ? 20.988 50.224 5.006 1.000 24.851 26 LYS G O 1
ATOM 10842 N N . CYS E 3 33 ? 19.013 50.471 6.076 1.000 22.728 27 CYS G N 1
ATOM 10843 C CA . CYS E 3 33 ? 18.343 51.178 4.992 1.000 23.438 27 CYS G CA 1
ATOM 10844 C C . CYS E 3 33 ? 18.828 52.625 4.902 1.000 24.143 27 CYS G C 1
ATOM 10845 O O . CYS E 3 33 ? 18.876 53.325 5.914 1.000 23.527 27 CYS G O 1
ATOM 10848 N N . THR E 3 34 ? 19.149 53.064 3.673 1.000 24.232 28 THR G N 1
ATOM 10849 C CA . THR E 3 34 ? 19.645 54.408 3.405 1.000 24.354 28 THR G CA 1
ATOM 10850 C C . THR E 3 34 ? 18.505 55.318 2.949 1.000 24.045 28 THR G C 1
ATOM 10851 O O . THR E 3 34 ? 18.717 56.511 2.749 1.000 23.467 28 THR G O 1
ATOM 10855 N N . LYS E 3 35 ? 17.309 54.744 2.767 1.000 24.048 29 LYS G N 1
ATOM 10856 C CA . LYS E 3 35 ? 16.122 55.482 2.351 1.000 24.418 29 LYS G CA 1
ATOM 10857 C C . LYS E 3 35 ? 16.276 56.004 0.918 1.000 23.927 29 LYS G C 1
ATOM 10858 O O . LYS E 3 35 ? 15.677 57.019 0.562 1.000 23.314 29 LYS G O 1
ATOM 10864 N N . CYS E 3 36 ? 17.053 55.284 0.099 1.000 24.035 30 CYS G N 1
ATOM 10865 C CA . CYS E 3 36 ? 17.365 55.692 -1.266 1.000 24.834 30 CYS G CA 1
ATOM 10866 C C . CYS E 3 36 ? 16.118 55.660 -2.153 1.000 24.527 30 CYS G C 1
ATOM 10867 O O . CYS E 3 36 ? 15.985 56.469 -3.068 1.000 24.097 30 CYS G O 1
ATOM 10870 N N . GLY E 3 37 ? 15.214 54.710 -1.883 1.000 24.707 31 GLY G N 1
ATOM 10871 C CA . GLY E 3 37 ? 13.920 54.653 -2.547 1.000 23.938 31 GLY G CA 1
ATOM 10872 C C . GLY E 3 37 ? 13.900 53.735 -3.772 1.000 23.557 31 GLY G C 1
ATOM 10873 O O . GLY E 3 37 ? 12.902 53.698 -4.488 1.000 23.199 31 GLY G O 1
ATOM 10874 N N . ILE E 3 38 ? 14.986 52.982 -3.998 1.000 22.660 32 ILE G N 1
ATOM 10875 C CA . ILE E 3 38 ? 15.105 52.129 -5.174 1.000 22.571 32 ILE G CA 1
ATOM 10876 C C . ILE E 3 38 ? 14.075 50.998 -5.120 1.000 22.372 32 ILE G C 1
ATOM 10877 O O . ILE E 3 38 ? 13.484 50.654 -6.144 1.000 21.655 32 ILE G O 1
ATOM 10882 N N . CYS E 3 39 ? 13.854 50.434 -3.924 1.000 21.538 33 CYS G N 1
ATOM 10883 C CA . CYS E 3 39 ? 12.974 49.284 -3.766 1.000 20.805 33 CYS G CA 1
ATOM 10884 C C . CYS E 3 39 ? 11.551 49.622 -4.201 1.000 20.404 33 CYS G C 1
ATOM 10885 O O . CYS E 3 39 ? 10.875 48.777 -4.781 1.000 20.321 33 CYS G O 1
ATOM 10888 N N . GLN E 3 40 ? 11.104 50.856 -3.933 1.000 20.219 34 GLN G N 1
ATOM 10889 C CA . GLN E 3 40 ? 9.765 51.269 -4.326 1.000 20.447 34 GLN G CA 1
ATOM 10890 C C . GLN E 3 40 ? 9.656 51.301 -5.851 1.000 20.388 34 GLN G C 1
ATOM 10891 O O . GLN E 3 40 ? 8.629 50.910 -6.412 1.000 20.303 34 GLN G O 1
ATOM 10897 N N . ILE E 3 41 ? 10.724 51.775 -6.502 1.000 19.191 35 ILE G N 1
ATOM 10898 C CA . ILE E 3 41 ? 10.761 51.956 -7.946 1.000 19.033 35 ILE G CA 1
ATOM 10899 C C . ILE E 3 41 ? 10.651 50.603 -8.649 1.000 18.505 35 ILE G C 1
ATOM 10900 O O . ILE E 3 41 ? 9.914 50.471 -9.625 1.000 18.554 35 ILE G O 1
ATOM 10905 N N . VAL E 3 42 ? 11.376 49.602 -8.139 1.000 17.864 36 VAL G N 1
ATOM 10906 C CA . VAL E 3 42 ? 11.657 48.400 -8.908 1.000 17.900 36 VAL G CA 1
ATOM 10907 C C . VAL E 3 42 ? 10.620 47.310 -8.631 1.000 17.695 36 VAL G C 1
ATOM 10908 O O . VAL E 3 42 ? 10.704 46.231 -9.215 1.000 17.942 36 VAL G O 1
ATOM 10912 N N . CYS E 3 43 ? 9.649 47.579 -7.748 1.000 17.478 37 CYS G N 1
ATOM 10913 C CA . CYS E 3 43 ? 8.649 46.566 -7.432 1.000 17.118 37 CYS G CA 1
ATOM 10914 C C . CYS E 3 43 ? 7.633 46.451 -8.566 1.000 16.932 37 CYS G C 1
ATOM 10915 O O . CYS E 3 43 ? 6.930 47.416 -8.864 1.000 17.158 37 CYS G O 1
ATOM 10918 N N . PRO E 3 44 ? 7.519 45.264 -9.213 1.000 16.930 38 PRO G N 1
ATOM 10919 C CA . PRO E 3 44 ? 6.555 45.047 -10.297 1.000 16.788 38 PRO G CA 1
ATOM 10920 C C . PRO E 3 44 ? 5.109 45.015 -9.812 1.000 17.180 38 PRO G C 1
ATOM 10921 O O . PRO E 3 44 ? 4.180 45.096 -10.617 1.000 17.313 38 PRO G O 1
ATOM 10925 N N . ASP E 3 45 ? 4.936 44.897 -8.491 1.000 16.726 39 ASP G N 1
ATOM 10926 C CA . ASP E 3 45 ? 3.629 44.623 -7.921 1.000 17.032 39 ASP G CA 1
ATOM 10927 C C . ASP E 3 45 ? 3.168 45.747 -6.998 1.000 16.596 39 ASP G C 1
ATOM 10928 O O . ASP E 3 45 ? 2.194 45.575 -6.270 1.000 16.793 39 ASP G O 1
ATOM 10933 N N . MET E 3 46 ? 3.860 46.893 -7.052 1.000 16.896 40 MET G N 1
ATOM 10934 C CA . MET E 3 46 ? 3.503 48.080 -6.285 1.000 17.104 40 MET G CA 1
ATOM 10935 C C . MET E 3 46 ? 3.228 47.712 -4.825 1.000 17.621 40 MET G C 1
ATOM 10936 O O . MET E 3 46 ? 2.284 48.215 -4.217 1.000 17.945 40 MET G O 1
ATOM 10941 N N . SER E 3 47 ? 4.080 46.849 -4.265 1.000 17.979 41 SER G N 1
ATOM 10942 C CA . SER E 3 47 ? 3.885 46.294 -2.934 1.000 18.354 41 SER G CA 1
ATOM 10943 C C . SER E 3 47 ? 4.834 46.934 -1.920 1.000 18.717 41 SER G C 1
ATOM 10944 O O . SER E 3 47 ? 4.878 46.512 -0.765 1.000 18.550 41 SER G O 1
ATOM 10947 N N . VAL E 3 48 ? 5.599 47.937 -2.369 1.000 19.250 42 VAL G N 1
ATOM 10948 C CA . VAL E 3 48 ? 6.476 48.709 -1.503 1.000 19.139 42 VAL G CA 1
ATOM 10949 C C . VAL E 3 48 ? 5.819 50.067 -1.266 1.000 20.096 42 VAL G C 1
ATOM 10950 O O . VAL E 3 48 ? 5.653 50.843 -2.207 1.000 19.755 42 VAL G O 1
ATOM 10954 N N . LEU E 3 49 ? 5.440 50.336 -0.009 1.000 21.277 43 LEU G N 1
ATOM 10955 C CA . LEU E 3 49 ? 4.657 51.514 0.336 1.000 23.573 43 LEU G CA 1
ATOM 10956 C C . LEU E 3 49 ? 5.543 52.545 1.030 1.000 25.131 43 LEU G C 1
ATOM 10957 O O . LEU E 3 49 ? 6.281 52.201 1.954 1.000 25.069 43 LEU G O 1
ATOM 10962 N N . PRO E 3 50 ? 5.481 53.836 0.624 1.000 26.195 44 PRO G N 1
ATOM 10963 C CA . PRO E 3 50 ? 6.257 54.887 1.284 1.000 26.787 44 PRO G CA 1
ATOM 10964 C C . PRO E 3 50 ? 5.693 55.219 2.662 1.000 27.930 44 PRO G C 1
ATOM 10965 O O . PRO E 3 50 ? 4.526 54.957 2.943 1.000 27.633 44 PRO G O 1
ATOM 10969 N N . ARG E 3 51 ? 6.548 55.790 3.516 1.000 29.756 45 ARG G N 1
ATOM 10970 C CA . ARG E 3 51 ? 6.157 56.229 4.846 1.000 31.481 45 ARG G CA 1
ATOM 10971 C C . ARG E 3 51 ? 6.607 57.675 5.038 1.000 33.656 45 ARG G C 1
ATOM 10972 O O . ARG E 3 51 ? 7.533 58.129 4.367 1.000 33.610 45 ARG G O 1
ATOM 10980 N N . GLU E 3 52 ? 5.949 58.384 5.967 1.000 36.699 46 GLU G N 1
ATOM 10981 C CA . GLU E 3 52 ? 6.291 59.763 6.288 1.000 38.986 46 GLU G CA 1
ATOM 10982 C C . GLU E 3 52 ? 7.743 59.864 6.753 1.000 37.267 46 GLU G C 1
ATOM 10983 O O . GLU E 3 52 ? 8.414 60.850 6.451 1.000 36.963 46 GLU G O 1
ATOM 10989 N N . ASP E 3 53 ? 8.218 58.836 7.472 1.000 35.146 47 ASP G N 1
ATOM 10990 C CA . ASP E 3 53 ? 9.542 58.853 8.078 1.000 33.187 47 ASP G CA 1
ATOM 10991 C C . ASP E 3 53 ? 10.631 58.598 7.034 1.000 31.249 47 ASP G C 1
ATOM 10992 O O . ASP E 3 53 ? 11.817 58.692 7.345 1.000 32.039 47 ASP G O 1
ATOM 10997 N N . GLY E 3 54 ? 10.223 58.258 5.804 1.000 29.147 48 GLY G N 1
ATOM 10998 C CA . GLY E 3 54 ? 11.162 58.096 4.705 1.000 26.276 48 GLY G CA 1
ATOM 10999 C C . GLY E 3 54 ? 11.609 56.648 4.512 1.000 25.490 48 GLY G C 1
ATOM 11000 O O . GLY E 3 54 ? 12.329 56.355 3.560 1.000 25.089 48 GLY G O 1
ATOM 11001 N N . PHE E 3 55 ? 11.193 55.757 5.426 1.000 25.068 49 PHE G N 1
ATOM 11002 C CA . PHE E 3 55 ? 11.368 54.322 5.248 1.000 24.147 49 PHE G CA 1
ATOM 11003 C C . PHE E 3 55 ? 10.254 53.782 4.351 1.000 23.979 49 PHE G C 1
ATOM 11004 O O . PHE E 3 55 ? 9.341 54.518 3.976 1.000 24.297 49 PHE G O 1
ATOM 11012 N N . PHE E 3 56 ? 10.343 52.486 4.021 1.000 23.340 50 PHE G N 1
ATOM 11013 C CA . PHE E 3 56 ? 9.335 51.807 3.220 1.000 23.486 50 PHE G CA 1
ATOM 11014 C C . PHE E 3 56 ? 8.862 50.561 3.963 1.000 23.480 50 PHE G C 1
ATOM 11015 O O . PHE E 3 56 ? 9.555 50.062 4.845 1.000 25.010 50 PHE G O 1
ATOM 11023 N N . GLU E 3 57 ? 7.673 50.072 3.595 1.000 22.888 51 GLU G N 1
ATOM 11024 C CA . GLU E 3 57 ? 7.106 48.869 4.183 1.000 23.101 51 GLU G CA 1
ATOM 11025 C C . GLU E 3 57 ? 6.384 48.069 3.101 1.000 22.143 51 GLU G C 1
ATOM 11026 O O . GLU E 3 57 ? 5.907 48.632 2.113 1.000 21.007 51 GLU G O 1
ATOM 11032 N N . TYR E 3 58 ? 6.304 46.749 3.309 1.000 20.767 52 TYR G N 1
ATOM 11033 C CA . TYR E 3 58 ? 5.730 45.853 2.321 1.000 19.715 52 TYR G CA 1
ATOM 11034 C C . TYR E 3 58 ? 4.230 45.713 2.549 1.000 19.558 52 TYR G C 1
ATOM 11035 O O . TYR E 3 58 ? 3.769 45.666 3.688 1.000 18.761 52 TYR G O 1
ATOM 11044 N N . ASN E 3 59 ? 3.485 45.649 1.440 1.000 18.826 53 ASN G N 1
ATOM 11045 C CA . ASN E 3 59 ? 2.126 45.139 1.471 1.000 19.026 53 ASN G CA 1
ATOM 11046 C C . ASN E 3 59 ? 2.181 43.660 1.099 1.000 19.287 53 ASN G C 1
ATOM 11047 O O . ASN E 3 59 ? 2.241 43.305 -0.079 1.000 19.868 53 ASN G O 1
ATOM 11052 N N . TYR E 3 60 ? 2.177 42.810 2.129 1.000 18.822 54 TYR G N 1
ATOM 11053 C CA . TYR E 3 60 ? 2.340 41.373 1.973 1.000 18.836 54 TYR G CA 1
ATOM 11054 C C . TYR E 3 60 ? 1.078 40.735 1.400 1.000 18.157 54 TYR G C 1
ATOM 11055 O O . TYR E 3 60 ? 1.093 39.553 1.063 1.000 17.701 54 TYR G O 1
ATOM 11064 N N . ASP E 3 61 ? -0.002 41.519 1.295 1.000 18.386 55 ASP G N 1
ATOM 11065 C CA . ASP E 3 61 ? -1.207 41.079 0.611 1.000 19.376 55 ASP G CA 1
ATOM 11066 C C . ASP E 3 61 ? -0.908 40.798 -0.863 1.000 19.143 55 ASP G C 1
ATOM 11067 O O . ASP E 3 61 ? -1.559 39.947 -1.467 1.000 19.104 55 ASP G O 1
ATOM 11072 N N . TYR E 3 62 ? 0.088 41.496 -1.429 1.000 18.541 56 TYR G N 1
ATOM 11073 C CA . TYR E 3 62 ? 0.293 41.476 -2.871 1.000 18.185 56 TYR G CA 1
ATOM 11074 C C . TYR E 3 62 ? 1.684 40.972 -3.253 1.000 18.444 56 TYR G C 1
ATOM 11075 O O . TYR E 3 62 ? 1.851 40.433 -4.345 1.000 18.385 56 TYR G O 1
ATOM 11084 N N . CYS E 3 63 ? 2.673 41.147 -2.364 1.000 18.273 57 CYS G N 1
ATOM 11085 C CA . CYS E 3 63 ? 4.053 40.817 -2.694 1.000 17.784 57 CYS G CA 1
ATOM 11086 C C . CYS E 3 63 ? 4.156 39.372 -3.185 1.000 17.685 57 CYS G C 1
ATOM 11087 O O . CYS E 3 63 ? 3.687 38.455 -2.517 1.000 17.661 57 CYS G O 1
ATOM 11090 N N . LYS E 3 64 ? 4.789 39.184 -4.352 1.000 17.702 58 LYS G N 1
ATOM 11091 C CA . LYS E 3 64 ? 4.902 37.878 -4.990 1.000 17.455 58 LYS G CA 1
ATOM 11092 C C . LYS E 3 64 ? 6.257 37.243 -4.676 1.000 18.127 58 LYS G C 1
ATOM 11093 O O . LYS E 3 64 ? 6.555 36.149 -5.157 1.000 18.017 58 LYS G O 1
ATOM 11099 N N . GLY E 3 65 ? 7.077 37.952 -3.888 1.000 18.307 59 GLY G N 1
ATOM 11100 C CA . GLY E 3 65 ? 8.351 37.443 -3.404 1.000 18.466 59 GLY G CA 1
ATOM 11101 C C . GLY E 3 65 ? 9.337 37.152 -4.533 1.000 19.080 59 GLY G C 1
ATOM 11102 O O . GLY E 3 65 ? 10.053 36.152 -4.488 1.000 19.297 59 GLY G O 1
ATOM 11103 N N . CYS E 3 66 ? 9.381 38.052 -5.524 1.000 18.950 60 CYS G N 1
ATOM 11104 C CA . CYS E 3 66 ? 10.233 37.894 -6.694 1.000 18.427 60 CYS G CA 1
ATOM 11105 C C . CYS E 3 66 ? 11.696 38.145 -6.332 1.000 18.090 60 CYS G C 1
ATOM 11106 O O . CYS E 3 66 ? 12.591 37.538 -6.911 1.000 17.232 60 CYS G O 1
ATOM 11109 N N . GLY E 3 67 ? 11.929 39.066 -5.389 1.000 18.681 61 GLY G N 1
ATOM 11110 C CA . GLY E 3 67 ? 13.261 39.295 -4.852 1.000 17.721 61 GLY G CA 1
ATOM 11111 C C . GLY E 3 67 ? 14.024 40.388 -5.598 1.000 18.052 61 GLY G C 1
ATOM 11112 O O . GLY E 3 67 ? 15.221 40.560 -5.370 1.000 17.741 61 GLY G O 1
ATOM 11113 N N . ILE E 3 68 ? 13.334 41.135 -6.473 1.000 17.769 62 ILE G N 1
ATOM 11114 C CA . ILE E 3 68 ? 13.980 42.206 -7.224 1.000 17.596 62 ILE G CA 1
ATOM 11115 C C . ILE E 3 68 ? 14.469 43.299 -6.271 1.000 17.816 62 ILE G C 1
ATOM 11116 O O . ILE E 3 68 ? 15.592 43.773 -6.417 1.000 17.905 62 ILE G O 1
ATOM 11121 N N . CYS E 3 69 ? 13.616 43.707 -5.318 1.000 18.164 63 CYS G N 1
ATOM 11122 C CA . CYS E 3 69 ? 13.970 44.760 -4.373 1.000 19.042 63 CYS G CA 1
ATOM 11123 C C . CYS E 3 69 ? 15.237 44.376 -3.611 1.000 19.628 63 CYS G C 1
ATOM 11124 O O . CYS E 3 69 ? 16.132 45.203 -3.440 1.000 20.334 63 CYS G O 1
ATOM 11127 N N . ALA E 3 70 ? 15.305 43.110 -3.178 1.000 20.091 64 ALA G N 1
ATOM 11128 C CA . ALA E 3 70 ? 16.448 42.582 -2.450 1.000 21.252 64 ALA G CA 1
ATOM 11129 C C . ALA E 3 70 ? 17.696 42.593 -3.327 1.000 22.139 64 ALA G C 1
ATOM 11130 O O . ALA E 3 70 ? 18.796 42.851 -2.839 1.000 22.911 64 ALA G O 1
ATOM 11132 N N . ASN E 3 71 ? 17.516 42.297 -4.619 1.000 23.038 65 ASN G N 1
ATOM 11133 C CA . ASN E 3 71 ? 18.629 42.179 -5.548 1.000 23.418 65 ASN G CA 1
ATOM 11134 C C . ASN E 3 71 ? 19.204 43.562 -5.843 1.000 22.754 65 ASN G C 1
ATOM 11135 O O . ASN E 3 71 ? 20.413 43.709 -5.987 1.000 22.709 65 ASN G O 1
ATOM 11140 N N . GLU E 3 72 ? 18.324 44.568 -5.925 1.000 22.516 66 GLU G N 1
ATOM 11141 C CA . GLU E 3 72 ? 18.701 45.895 -6.388 1.000 23.018 66 GLU G CA 1
ATOM 11142 C C . GLU E 3 72 ? 19.085 46.819 -5.231 1.000 23.564 66 GLU G C 1
ATOM 11143 O O . GLU E 3 72 ? 19.600 47.906 -5.473 1.000 24.178 66 GLU G O 1
ATOM 11149 N N . CYS E 3 73 ? 18.831 46.402 -3.983 1.000 24.159 67 CYS G N 1
ATOM 11150 C CA . CYS E 3 73 ? 19.163 47.238 -2.836 1.000 24.517 67 CYS G CA 1
ATOM 11151 C C . CYS E 3 73 ? 20.675 47.454 -2.764 1.000 25.196 67 CYS G C 1
ATOM 11152 O O . CYS E 3 73 ? 21.438 46.493 -2.687 1.000 24.799 67 CYS G O 1
ATOM 11155 N N . PRO E 3 74 ? 21.154 48.721 -2.779 1.000 26.333 68 PRO G N 1
ATOM 11156 C CA . PRO E 3 74 ? 22.589 49.001 -2.671 1.000 27.890 68 PRO G CA 1
ATOM 11157 C C . PRO E 3 74 ? 23.167 48.868 -1.262 1.000 29.532 68 PRO G C 1
ATOM 11158 O O . PRO E 3 74 ? 24.363 49.068 -1.066 1.000 31.086 68 PRO G O 1
ATOM 11162 N N . ALA E 3 75 ? 22.317 48.511 -0.292 1.000 30.379 69 ALA G N 1
ATOM 11163 C CA . ALA E 3 75 ? 22.705 48.519 1.110 1.000 30.934 69 ALA G CA 1
ATOM 11164 C C . ALA E 3 75 ? 22.533 47.137 1.738 1.000 31.763 69 ALA G C 1
ATOM 11165 O O . ALA E 3 75 ? 22.786 46.966 2.931 1.000 31.289 69 ALA G O 1
ATOM 11167 N N . ASP E 3 76 ? 22.105 46.158 0.928 1.000 30.787 70 ASP G N 1
ATOM 11168 C CA . ASP E 3 76 ? 21.788 44.820 1.410 1.000 31.396 70 ASP G CA 1
ATOM 11169 C C . ASP E 3 76 ? 20.839 44.909 2.606 1.000 28.736 70 ASP G C 1
ATOM 11170 O O . ASP E 3 76 ? 21.004 44.190 3.590 1.000 29.093 70 ASP G O 1
ATOM 11175 N N . ALA E 3 77 ? 19.834 45.786 2.495 1.000 26.048 71 ALA G N 1
ATOM 11176 C CA . ALA E 3 77 ? 18.940 46.111 3.595 1.000 24.021 71 ALA G CA 1
ATOM 11177 C C . ALA E 3 77 ? 17.649 45.300 3.512 1.000 23.340 71 ALA G C 1
ATOM 11178 O O . ALA E 3 77 ? 16.715 45.552 4.272 1.000 23.001 71 ALA G O 1
ATOM 11180 N N . ILE E 3 78 ? 17.604 44.332 2.586 1.000 22.497 72 ILE G N 1
ATOM 11181 C CA . ILE E 3 78 ? 16.448 43.463 2.425 1.000 22.217 72 ILE G CA 1
ATOM 11182 C C . ILE E 3 78 ? 16.924 42.013 2.423 1.000 22.600 72 ILE G C 1
ATOM 11183 O O . ILE E 3 78 ? 17.836 41.662 1.682 1.000 22.897 72 ILE G O 1
ATOM 11188 N N . GLU E 3 79 ? 16.279 41.179 3.247 1.000 24.216 73 GLU G N 1
ATOM 11189 C CA . GLU E 3 79 ? 16.564 39.753 3.303 1.000 25.894 73 GLU G CA 1
ATOM 11190 C C . GLU E 3 79 ? 15.368 38.972 2.759 1.000 24.626 73 GLU G C 1
ATOM 11191 O O . GLU E 3 79 ? 14.224 39.309 3.056 1.000 23.469 73 GLU G O 1
ATOM 11197 N N . MET E 3 80 ? 15.649 37.919 1.977 1.000 24.322 74 MET G N 1
ATOM 11198 C CA . MET E 3 80 ? 14.628 36.991 1.511 1.000 25.056 74 MET G CA 1
ATOM 11199 C C . MET E 3 80 ? 14.588 35.773 2.434 1.000 26.774 74 MET G C 1
ATOM 11200 O O . MET E 3 80 ? 15.606 35.120 2.650 1.000 27.190 74 MET G O 1
ATOM 11205 N N . ILE E 3 81 ? 13.401 35.477 2.978 1.000 27.900 75 ILE G N 1
ATOM 11206 C CA . ILE E 3 81 ? 13.204 34.328 3.851 1.000 28.909 75 ILE G CA 1
ATOM 11207 C C . ILE E 3 81 ? 12.145 33.413 3.236 1.000 31.370 75 ILE G C 1
ATOM 11208 O O . ILE E 3 81 ? 11.266 33.880 2.514 1.000 30.784 75 ILE G O 1
ATOM 11213 N N . LEU E 3 82 ? 12.252 32.108 3.530 1.000 33.082 76 LEU G N 1
ATOM 11214 C CA . LEU E 3 82 ? 11.285 31.104 3.110 1.000 34.588 76 LEU G CA 1
ATOM 11215 C C . LEU E 3 82 ? 9.893 31.474 3.612 1.000 36.757 76 LEU G C 1
ATOM 11216 O O . LEU E 3 82 ? 9.732 31.851 4.771 1.000 37.286 76 LEU G O 1
ATOM 11221 N N . GLU E 3 83 ? 8.895 31.340 2.730 1.000 37.954 77 GLU G N 1
ATOM 11222 C CA . GLU E 3 83 ? 7.506 31.563 3.095 1.000 41.456 77 GLU G CA 1
ATOM 11223 C C . GLU E 3 83 ? 7.040 30.420 3.996 1.000 47.295 77 GLU G C 1
ATOM 11224 O O . GLU E 3 83 ? 6.331 30.653 4.974 1.000 46.284 77 GLU G O 1
ATOM 11230 N N . GLU E 3 84 ? 7.449 29.193 3.641 1.000 54.267 78 GLU G N 1
ATOM 11231 C CA . GLU E 3 84 ? 7.338 28.008 4.482 1.000 64.116 78 GLU G CA 1
ATOM 11232 C C . GLU E 3 84 ? 5.888 27.529 4.553 1.000 69.239 78 GLU G C 1
ATOM 11233 O O . GLU E 3 84 ? 5.593 26.394 4.182 1.000 69.906 78 GLU G O 1
ATOM 11239 N N . LYS E 3 85 ? 4.997 28.398 5.052 1.000 74.320 79 LYS G N 1
ATOM 11240 C CA . LYS E 3 85 ? 3.581 28.089 5.174 1.000 76.385 79 LYS G CA 1
ATOM 11241 C C . LYS E 3 85 ? 2.760 29.376 4.970 1.000 77.529 79 LYS G C 1
ATOM 11242 O O . LYS E 3 85 ? 2.336 29.610 3.814 1.000 75.595 79 LYS G O 1
ATOM 11248 N N . ALA F 3 1 ? -14.461 27.948 -72.155 1.000 41.383 -5 ALA H N 1
ATOM 11249 C CA . ALA F 3 1 ? -14.938 27.329 -70.894 1.000 41.197 -5 ALA H CA 1
ATOM 11250 C C . ALA F 3 1 ? -14.116 27.840 -69.713 1.000 41.166 -5 ALA H C 1
ATOM 11251 O O . ALA F 3 1 ? -12.925 28.113 -69.854 1.000 41.440 -5 ALA H O 1
ATOM 11253 N N . VAL F 3 2 ? -14.772 27.965 -68.551 1.000 39.699 -4 VAL H N 1
ATOM 11254 C CA . VAL F 3 2 ? -14.129 28.389 -67.316 1.000 38.132 -4 VAL H CA 1
ATOM 11255 C C . VAL F 3 2 ? -13.306 27.226 -66.764 1.000 38.889 -4 VAL H C 1
ATOM 11256 O O . VAL F 3 2 ? -13.860 26.175 -66.440 1.000 37.720 -4 VAL H O 1
ATOM 11260 N N . PRO F 3 3 ? -11.963 27.370 -66.643 1.000 39.782 -3 PRO H N 1
ATOM 11261 C CA . PRO F 3 3 ? -11.127 26.311 -66.071 1.000 41.427 -3 PRO H CA 1
ATOM 11262 C C . PRO F 3 3 ? -11.153 26.366 -64.544 1.000 42.948 -3 PRO H C 1
ATOM 11263 O O . PRO F 3 3 ? -11.627 27.339 -63.960 1.000 43.071 -3 PRO H O 1
ATOM 11267 N N . ILE F 3 4 ? -10.657 25.300 -63.907 1.000 44.602 -2 ILE H N 1
ATOM 11268 C CA . ILE F 3 4 ? -10.531 25.275 -62.459 1.000 45.699 -2 ILE H CA 1
ATOM 11269 C C . ILE F 3 4 ? -9.340 26.153 -62.079 1.000 45.501 -2 ILE H C 1
ATOM 11270 O O . ILE F 3 4 ? -8.190 25.749 -62.238 1.000 48.140 -2 ILE H O 1
ATOM 11275 N N . GLY F 3 5 ? -9.643 27.366 -61.599 1.000 44.062 -1 GLY H N 1
ATOM 11276 C CA . GLY F 3 5 ? -8.645 28.398 -61.369 1.000 41.941 -1 GLY H CA 1
ATOM 11277 C C . GLY F 3 5 ? -9.296 29.763 -61.152 1.000 41.696 -1 GLY H C 1
ATOM 11278 O O . GLY F 3 5 ? -9.603 30.122 -60.018 1.000 41.550 -1 GLY H O 1
ATOM 11279 N N . GLY F 3 6 ? -9.540 30.508 -62.243 1.000 38.973 0 GLY H N 1
ATOM 11280 C CA . GLY F 3 6 ? -9.397 30.038 -63.614 1.000 33.569 0 GLY H CA 1
ATOM 11281 C C . GLY F 3 6 ? -8.183 30.654 -64.308 1.000 30.404 0 GLY H C 1
ATOM 11282 O O . GLY F 3 6 ? -8.118 31.865 -64.507 1.000 27.600 0 GLY H O 1
ATOM 11283 N N . THR F 3 7 ? -7.242 29.783 -64.692 1.000 27.994 1 THR H N 1
ATOM 11284 C CA . THR F 3 7 ? -5.957 30.166 -65.255 1.000 27.557 1 THR H CA 1
ATOM 11285 C C . THR F 3 7 ? -6.152 30.743 -66.656 1.000 25.864 1 THR H C 1
ATOM 11286 O O . THR F 3 7 ? -6.996 30.266 -67.411 1.000 26.478 1 THR H O 1
ATOM 11290 N N . CYS F 3 8 ? -5.365 31.776 -66.989 1.000 23.691 2 CYS H N 1
ATOM 11291 C CA . CYS F 3 8 ? -5.392 32.390 -68.309 1.000 21.687 2 CYS H CA 1
ATOM 11292 C C . CYS F 3 8 ? -4.100 32.090 -69.066 1.000 21.119 2 CYS H C 1
ATOM 11293 O O . CYS F 3 8 ? -3.026 32.009 -68.466 1.000 19.710 2 CYS H O 1
ATOM 11296 N N . GLU F 3 9 ? -4.227 31.953 -70.396 1.000 20.514 3 GLU H N 1
ATOM 11297 C CA . GLU F 3 9 ? -3.100 31.743 -71.292 1.000 21.173 3 GLU H CA 1
ATOM 11298 C C . GLU F 3 9 ? -2.271 33.023 -71.386 1.000 19.142 3 GLU H C 1
ATOM 11299 O O . GLU F 3 9 ? -2.819 34.123 -71.329 1.000 18.057 3 GLU H O 1
ATOM 11305 N N . PRO F 3 10 ? -0.930 32.922 -71.555 1.000 18.254 4 PRO H N 1
ATOM 11306 C CA . PRO F 3 10 ? -0.072 34.106 -71.625 1.000 17.672 4 PRO H CA 1
ATOM 11307 C C . PRO F 3 10 ? -0.268 34.870 -72.933 1.000 17.741 4 PRO H C 1
ATOM 11308 O O . PRO F 3 10 ? -0.423 34.261 -73.988 1.000 17.843 4 PRO H O 1
ATOM 11312 N N . GLY F 3 11 ? -0.270 36.206 -72.845 1.000 17.983 5 GLY H N 1
ATOM 11313 C CA . GLY F 3 11 ? -0.343 37.078 -74.008 1.000 17.732 5 GLY H CA 1
ATOM 11314 C C . GLY F 3 11 ? -1.692 37.015 -74.724 1.000 17.898 5 GLY H C 1
ATOM 11315 O O . GLY F 3 11 ? -1.790 37.380 -75.896 1.000 18.690 5 GLY H O 1
ATOM 11316 N N . SER F 3 12 ? -2.736 36.590 -74.004 1.000 17.152 6 SER H N 1
ATOM 11317 C CA . SER F 3 12 ? -4.034 36.338 -74.609 1.000 16.798 6 SER H CA 1
ATOM 11318 C C . SER F 3 12 ? -4.842 37.625 -74.782 1.000 16.603 6 SER H C 1
ATOM 11319 O O . SER F 3 12 ? -5.922 37.586 -75.366 1.000 17.286 6 SER H O 1
ATOM 11322 N N . THR F 3 13 ? -4.305 38.765 -74.321 1.000 16.077 7 THR H N 1
ATOM 11323 C CA . THR F 3 13 ? -4.954 40.054 -74.534 1.000 16.447 7 THR H CA 1
ATOM 11324 C C . THR F 3 13 ? -4.867 40.483 -76.000 1.000 17.111 7 THR H C 1
ATOM 11325 O O . THR F 3 13 ? -5.465 41.489 -76.383 1.000 16.831 7 THR H O 1
ATOM 11329 N N . LEU F 3 14 ? -4.134 39.717 -76.819 1.000 17.988 8 LEU H N 1
ATOM 11330 C CA . LEU F 3 14 ? -4.049 39.992 -78.246 1.000 19.475 8 LEU H CA 1
ATOM 11331 C C . LEU F 3 14 ? -5.444 39.945 -78.871 1.000 20.405 8 LEU H C 1
ATOM 11332 O O . LEU F 3 14 ? -5.682 40.576 -79.900 1.000 20.277 8 LEU H O 1
ATOM 11337 N N . ALA F 3 15 ? -6.358 39.213 -78.222 1.000 21.687 9 ALA H N 1
ATOM 11338 C CA . ALA F 3 15 ? -7.744 39.084 -78.654 1.000 23.065 9 ALA H CA 1
ATOM 11339 C C . ALA F 3 15 ? -8.486 40.418 -78.569 1.000 23.606 9 ALA H C 1
ATOM 11340 O O . ALA F 3 15 ? -9.562 40.559 -79.150 1.000 25.069 9 ALA H O 1
ATOM 11342 N N . ASN F 3 16 ? -7.914 41.387 -77.841 1.000 22.558 10 ASN H N 1
ATOM 11343 C CA . ASN F 3 16 ? -8.569 42.662 -77.600 1.000 22.380 10 ASN H CA 1
ATOM 11344 C C . ASN F 3 16 ? -7.845 43.772 -78.363 1.000 22.639 10 ASN H C 1
ATOM 11345 O O . ASN F 3 16 ? -6.829 44.291 -77.905 1.000 20.802 10 ASN H O 1
ATOM 11350 N N . LYS F 3 17 ? -8.386 44.129 -79.534 1.000 23.435 11 LYS H N 1
ATOM 11351 C CA . LYS F 3 17 ? -7.823 45.188 -80.355 1.000 24.750 11 LYS H CA 1
ATOM 11352 C C . LYS F 3 17 ? -8.245 46.527 -79.762 1.000 24.614 11 LYS H C 1
ATOM 11353 O O . LYS F 3 17 ? -9.436 46.795 -79.620 1.000 27.186 11 LYS H O 1
ATOM 11359 N N . THR F 3 18 ? -7.253 47.343 -79.392 1.000 21.799 12 THR H N 1
ATOM 11360 C CA . THR F 3 18 ? -7.490 48.604 -78.708 1.000 20.459 12 THR H CA 1
ATOM 11361 C C . THR F 3 18 ? -7.261 49.768 -79.672 1.000 20.584 12 THR H C 1
ATOM 11362 O O . THR F 3 18 ? -7.339 50.931 -79.276 1.000 19.713 12 THR H O 1
ATOM 11366 N N . GLY F 3 19 ? -6.985 49.440 -80.941 1.000 21.466 13 GLY H N 1
ATOM 11367 C CA . GLY F 3 19 ? -6.835 50.431 -81.997 1.000 21.408 13 GLY H CA 1
ATOM 11368 C C . GLY F 3 19 ? -8.078 51.308 -82.146 1.000 22.178 13 GLY H C 1
ATOM 11369 O O . GLY F 3 19 ? -7.986 52.436 -82.625 1.000 22.195 13 GLY H O 1
ATOM 11370 N N . GLY F 3 20 ? -9.231 50.782 -81.710 1.000 22.972 14 GLY H N 1
ATOM 11371 C CA . GLY F 3 20 ? -10.496 51.499 -81.758 1.000 23.352 14 GLY H CA 1
ATOM 11372 C C . GLY F 3 20 ? -10.614 52.575 -80.678 1.000 24.127 14 GLY H C 1
ATOM 11373 O O . GLY F 3 20 ? -11.633 53.260 -80.599 1.000 26.124 14 GLY H O 1
ATOM 11374 N N . TRP F 3 21 ? -9.574 52.732 -79.850 1.000 22.768 15 TRP H N 1
ATOM 11375 C CA . TRP F 3 21 ? -9.589 53.753 -78.811 1.000 22.025 15 TRP H CA 1
ATOM 11376 C C . TRP F 3 21 ? -9.138 55.103 -79.369 1.000 22.136 15 TRP H C 1
ATOM 11377 O O . TRP F 3 21 ? -9.272 56.123 -78.698 1.000 23.021 15 TRP H O 1
ATOM 11388 N N . ARG F 3 22 ? -8.586 55.099 -80.586 1.000 22.622 16 ARG H N 1
ATOM 11389 C CA . ARG F 3 22 ? -7.863 56.252 -81.103 1.000 22.861 16 ARG H CA 1
ATOM 11390 C C . ARG F 3 22 ? -8.816 57.380 -81.495 1.000 23.797 16 ARG H C 1
ATOM 11391 O O . ARG F 3 22 ? -9.832 57.155 -82.151 1.000 22.462 16 ARG H O 1
ATOM 11399 N N . ASN F 3 23 ? -8.447 58.594 -81.075 1.000 25.030 17 ASN H N 1
ATOM 11400 C CA . ASN F 3 23 ? -8.940 59.833 -81.652 1.000 26.696 17 ASN H CA 1
ATOM 11401 C C . ASN F 3 23 ? -7.893 60.389 -82.614 1.000 26.930 17 ASN H C 1
ATOM 11402 O O . ASN F 3 23 ? -8.235 61.059 -83.584 1.000 26.157 17 ASN H O 1
ATOM 11407 N N . PHE F 3 24 ? -6.618 60.105 -82.315 1.000 27.078 18 PHE H N 1
ATOM 11408 C CA . PHE F 3 24 ? -5.491 60.499 -83.144 1.000 27.639 18 PHE H CA 1
ATOM 11409 C C . PHE F 3 24 ? -4.634 59.268 -83.420 1.000 27.262 18 PHE H C 1
ATOM 11410 O O . PHE F 3 24 ? -4.644 58.312 -82.648 1.000 26.310 18 PHE H O 1
ATOM 11418 N N . ARG F 3 25 ? -3.885 59.314 -84.526 1.000 26.446 19 ARG H N 1
ATOM 11419 C CA . ARG F 3 25 ? -3.088 58.179 -84.956 1.000 26.062 19 ARG H CA 1
ATOM 11420 C C . ARG F 3 25 ? -1.675 58.648 -85.293 1.000 23.958 19 ARG H C 1
ATOM 11421 O O . ARG F 3 25 ? -1.506 59.648 -85.989 1.000 23.597 19 ARG H O 1
ATOM 11429 N N . PRO F 3 26 ? -0.621 57.940 -84.818 1.000 22.019 20 PRO H N 1
ATOM 11430 C CA . PRO F 3 26 ? 0.756 58.285 -85.176 1.000 21.106 20 PRO H CA 1
ATOM 11431 C C . PRO F 3 26 ? 1.091 57.766 -86.572 1.000 20.590 20 PRO H C 1
ATOM 11432 O O . PRO F 3 26 ? 0.598 56.720 -86.993 1.000 19.784 20 PRO H O 1
ATOM 11436 N N . VAL F 3 27 ? 1.934 58.523 -87.280 1.000 21.196 21 VAL H N 1
ATOM 11437 C CA . VAL F 3 27 ? 2.379 58.171 -88.618 1.000 21.189 21 VAL H CA 1
ATOM 11438 C C . VAL F 3 27 ? 3.871 58.481 -88.698 1.000 20.971 21 VAL H C 1
ATOM 11439 O O . VAL F 3 27 ? 4.284 59.600 -88.407 1.000 21.078 21 VAL H O 1
ATOM 11443 N N . TYR F 3 28 ? 4.662 57.473 -89.083 1.000 21.585 22 TYR H N 1
ATOM 11444 C CA . TYR F 3 28 ? 6.100 57.631 -89.228 1.000 21.475 22 TYR H CA 1
ATOM 11445 C C . TYR F 3 28 ? 6.403 58.454 -90.476 1.000 21.991 22 TYR H C 1
ATOM 11446 O O . TYR F 3 28 ? 5.837 58.210 -91.541 1.000 21.716 22 TYR H O 1
ATOM 11455 N N . ILE F 3 29 ? 7.297 59.432 -90.311 1.000 22.292 23 ILE H N 1
ATOM 11456 C CA . ILE F 3 29 ? 7.946 60.106 -91.421 1.000 22.742 23 ILE H CA 1
ATOM 11457 C C . ILE F 3 29 ? 9.345 59.503 -91.534 1.000 22.238 23 ILE H C 1
ATOM 11458 O O . ILE F 3 29 ? 10.275 59.964 -90.874 1.000 21.814 23 ILE H O 1
ATOM 11463 N N . TYR F 3 30 ? 9.474 58.461 -92.364 1.000 21.902 24 TYR H N 1
ATOM 11464 C CA . TYR F 3 30 ? 10.643 57.593 -92.342 1.000 22.216 24 TYR H CA 1
ATOM 11465 C C . TYR F 3 30 ? 11.910 58.343 -92.749 1.000 23.089 24 TYR H C 1
ATOM 11466 O O . TYR F 3 30 ? 13.007 57.948 -92.353 1.000 22.946 24 TYR H O 1
ATOM 11475 N N . GLU F 3 31 ? 11.748 59.423 -93.524 1.000 24.579 25 GLU H N 1
ATOM 11476 C CA . GLU F 3 31 ? 12.870 60.213 -94.012 1.000 26.136 25 GLU H CA 1
ATOM 11477 C C . GLU F 3 31 ? 13.578 60.894 -92.845 1.000 26.105 25 GLU H C 1
ATOM 11478 O O . GLU F 3 31 ? 14.774 61.170 -92.926 1.000 26.418 25 GLU H O 1
ATOM 11484 N N . LYS F 3 32 ? 12.820 61.167 -91.774 1.000 24.570 26 LYS H N 1
ATOM 11485 C CA . LYS F 3 32 ? 13.307 61.949 -90.647 1.000 24.836 26 LYS H CA 1
ATOM 11486 C C . LYS F 3 32 ? 13.843 61.044 -89.536 1.000 24.097 26 LYS H C 1
ATOM 11487 O O . LYS F 3 32 ? 14.444 61.535 -88.586 1.000 24.721 26 LYS H O 1
ATOM 11493 N N . CYS F 3 33 ? 13.630 59.728 -89.661 1.000 23.365 27 CYS H N 1
ATOM 11494 C CA . CYS F 3 33 ? 13.916 58.790 -88.584 1.000 23.731 27 CYS H CA 1
ATOM 11495 C C . CYS F 3 33 ? 15.413 58.491 -88.496 1.000 23.993 27 CYS H C 1
ATOM 11496 O O . CYS F 3 33 ? 16.046 58.188 -89.507 1.000 23.637 27 CYS H O 1
ATOM 11499 N N . THR F 3 34 ? 15.954 58.547 -87.269 1.000 23.909 28 THR H N 1
ATOM 11500 C CA . THR F 3 34 ? 17.370 58.318 -87.010 1.000 24.039 28 THR H CA 1
ATOM 11501 C C . THR F 3 34 ? 17.596 56.886 -86.528 1.000 23.534 28 THR H C 1
ATOM 11502 O O . THR F 3 34 ? 18.735 56.493 -86.297 1.000 23.147 28 THR H O 1
ATOM 11506 N N . LYS F 3 35 ? 16.506 56.125 -86.362 1.000 23.163 29 LYS H N 1
ATOM 11507 C CA . LYS F 3 35 ? 16.556 54.732 -85.934 1.000 23.593 29 LYS H CA 1
ATOM 11508 C C . LYS F 3 35 ? 17.101 54.607 -84.507 1.000 22.865 29 LYS H C 1
ATOM 11509 O O . LYS F 3 35 ? 17.655 53.568 -84.145 1.000 22.185 29 LYS H O 1
ATOM 11515 N N . CYS F 3 36 ? 16.917 55.661 -83.702 1.000 22.518 30 CYS H N 1
ATOM 11516 C CA . CYS F 3 36 ? 17.416 55.721 -82.334 1.000 23.254 30 CYS H CA 1
ATOM 11517 C C . CYS F 3 36 ? 16.728 54.676 -81.451 1.000 22.773 30 CYS H C 1
ATOM 11518 O O . CYS F 3 36 ? 17.333 54.158 -80.516 1.000 22.936 30 CYS H O 1
ATOM 11521 N N . GLY F 3 37 ? 15.455 54.391 -81.745 1.000 22.393 31 GLY H N 1
ATOM 11522 C CA . GLY F 3 37 ? 14.730 53.300 -81.111 1.000 22.089 31 GLY H CA 1
ATOM 11523 C C . GLY F 3 37 ? 13.924 53.737 -79.885 1.000 21.822 31 GLY H C 1
ATOM 11524 O O . GLY F 3 37 ? 13.361 52.890 -79.197 1.000 21.829 31 GLY H O 1
ATOM 11525 N N . ILE F 3 38 ? 13.851 55.051 -79.630 1.000 21.376 32 ILE H N 1
ATOM 11526 C CA . ILE F 3 38 ? 13.163 55.576 -78.456 1.000 21.519 32 ILE H CA 1
ATOM 11527 C C . ILE F 3 38 ? 11.672 55.228 -78.502 1.000 21.261 32 ILE H C 1
ATOM 11528 O O . ILE F 3 38 ? 11.092 54.876 -77.475 1.000 20.757 32 ILE H O 1
ATOM 11533 N N . CYS F 3 39 ? 11.063 55.291 -79.696 1.000 20.589 33 CYS H N 1
ATOM 11534 C CA . CYS F 3 39 ? 9.624 55.108 -79.837 1.000 20.288 33 CYS H CA 1
ATOM 11535 C C . CYS F 3 39 ? 9.195 53.708 -79.403 1.000 20.351 33 CYS H C 1
ATOM 11536 O O . CYS F 3 39 ? 8.113 53.550 -78.842 1.000 20.532 33 CYS H O 1
ATOM 11539 N N . GLN F 3 40 ? 10.039 52.700 -79.656 1.000 20.396 34 GLN H N 1
ATOM 11540 C CA . GLN F 3 40 ? 9.715 51.330 -79.282 1.000 20.876 34 GLN H CA 1
ATOM 11541 C C . GLN F 3 40 ? 9.696 51.189 -77.759 1.000 20.829 34 GLN H C 1
ATOM 11542 O O . GLN F 3 40 ? 8.853 50.477 -77.208 1.000 21.146 34 GLN H O 1
ATOM 11548 N N . ILE F 3 41 ? 10.642 51.869 -77.101 1.000 19.839 35 ILE H N 1
ATOM 11549 C CA . ILE F 3 41 ? 10.810 51.828 -75.657 1.000 19.582 35 ILE H CA 1
ATOM 11550 C C . ILE F 3 41 ? 9.589 52.439 -74.970 1.000 18.860 35 ILE H C 1
ATOM 11551 O O . ILE F 3 41 ? 9.089 51.881 -73.994 1.000 18.610 35 ILE H O 1
ATOM 11556 N N . VAL F 3 42 ? 9.110 53.577 -75.489 1.000 18.038 36 VAL H N 1
ATOM 11557 C CA . VAL F 3 42 ? 8.202 54.437 -74.744 1.000 17.736 36 VAL H CA 1
ATOM 11558 C C . VAL F 3 42 ? 6.738 54.058 -74.982 1.000 17.692 36 VAL H C 1
ATOM 11559 O O . VAL F 3 42 ? 5.854 54.660 -74.373 1.000 18.264 36 VAL H O 1
ATOM 11563 N N . CYS F 3 43 ? 6.474 53.088 -75.866 1.000 17.323 37 CYS H N 1
ATOM 11564 C CA . CYS F 3 43 ? 5.092 52.746 -76.180 1.000 17.040 37 CYS H CA 1
ATOM 11565 C C . CYS F 3 43 ? 4.475 51.941 -75.038 1.000 16.746 37 CYS H C 1
ATOM 11566 O O . CYS F 3 43 ? 4.945 50.845 -74.745 1.000 16.849 37 CYS H O 1
ATOM 11569 N N . PRO F 3 44 ? 3.400 52.443 -74.381 1.000 16.813 38 PRO H N 1
ATOM 11570 C CA . PRO F 3 44 ? 2.739 51.711 -73.294 1.000 16.830 38 PRO H CA 1
ATOM 11571 C C . PRO F 3 44 ? 2.028 50.450 -73.777 1.000 17.335 38 PRO H C 1
ATOM 11572 O O . PRO F 3 44 ? 1.681 49.581 -72.976 1.000 17.759 38 PRO H O 1
ATOM 11576 N N . ASP F 3 45 ? 1.819 50.364 -75.095 1.000 17.229 39 ASP H N 1
ATOM 11577 C CA . ASP F 3 45 ? 0.915 49.374 -75.651 1.000 17.543 39 ASP H CA 1
ATOM 11578 C C . ASP F 3 45 ? 1.644 48.403 -76.576 1.000 17.096 39 ASP H C 1
ATOM 11579 O O . ASP F 3 45 ? 0.997 47.645 -77.294 1.000 17.335 39 ASP H O 1
ATOM 11584 N N . MET F 3 46 ? 2.983 48.424 -76.534 1.000 17.135 40 MET H N 1
ATOM 11585 C CA . MET F 3 46 ? 3.821 47.509 -77.298 1.000 17.024 40 MET H CA 1
ATOM 11586 C C . MET F 3 46 ? 3.351 47.440 -78.752 1.000 17.376 40 MET H C 1
ATOM 11587 O O . MET F 3 46 ? 3.286 46.361 -79.339 1.000 16.927 40 MET H O 1
ATOM 11592 N N . SER F 3 47 ? 3.038 48.608 -79.325 1.000 17.807 41 SER H N 1
ATOM 11593 C CA . SER F 3 47 ? 2.481 48.709 -80.664 1.000 18.746 41 SER H CA 1
ATOM 11594 C C . SER F 3 47 ? 3.515 49.241 -81.656 1.000 19.003 41 SER H C 1
ATOM 11595 O O . SER F 3 47 ? 3.178 49.530 -82.804 1.000 19.083 41 SER H O 1
ATOM 11598 N N . VAL F 3 48 ? 4.766 49.382 -81.199 1.000 19.517 42 VAL H N 1
ATOM 11599 C CA . VAL F 3 48 ? 5.880 49.742 -82.062 1.000 19.669 42 VAL H CA 1
ATOM 11600 C C . VAL F 3 48 ? 6.728 48.491 -82.277 1.000 20.933 42 VAL H C 1
ATOM 11601 O O . VAL F 3 48 ? 7.326 47.979 -81.331 1.000 20.788 42 VAL H O 1
ATOM 11605 N N . LEU F 3 49 ? 6.765 48.011 -83.526 1.000 22.156 43 LEU H N 1
ATOM 11606 C CA . LEU F 3 49 ? 7.410 46.751 -83.867 1.000 24.065 43 LEU H CA 1
ATOM 11607 C C . LEU F 3 49 ? 8.736 47.027 -84.571 1.000 25.228 43 LEU H C 1
ATOM 11608 O O . LEU F 3 49 ? 8.800 47.888 -85.447 1.000 24.548 43 LEU H O 1
ATOM 11613 N N . PRO F 3 50 ? 9.829 46.305 -84.224 1.000 26.702 44 PRO H N 1
ATOM 11614 C CA . PRO F 3 50 ? 11.110 46.480 -84.911 1.000 27.782 44 PRO H CA 1
ATOM 11615 C C . PRO F 3 50 ? 11.127 45.820 -86.288 1.000 29.366 44 PRO H C 1
ATOM 11616 O O . PRO F 3 50 ? 10.335 44.922 -86.572 1.000 29.482 44 PRO H O 1
ATOM 11620 N N . ARG F 3 51 ? 12.037 46.294 -87.143 1.000 31.677 45 ARG H N 1
ATOM 11621 C CA . ARG F 3 51 ? 12.212 45.755 -88.482 1.000 33.570 45 ARG H CA 1
ATOM 11622 C C . ARG F 3 51 ? 13.687 45.415 -88.680 1.000 35.390 45 ARG H C 1
ATOM 11623 O O . ARG F 3 51 ? 14.544 45.949 -87.979 1.000 35.627 45 ARG H O 1
ATOM 11631 N N . GLU F 3 52 ? 13.967 44.527 -89.643 1.000 38.667 46 GLU H N 1
ATOM 11632 C CA . GLU F 3 52 ? 15.328 44.114 -89.954 1.000 40.198 46 GLU H CA 1
ATOM 11633 C C . GLU F 3 52 ? 16.160 45.316 -90.394 1.000 37.508 46 GLU H C 1
ATOM 11634 O O . GLU F 3 52 ? 17.343 45.393 -90.069 1.000 36.437 46 GLU H O 1
ATOM 11640 N N . ASP F 3 53 ? 15.524 46.251 -91.116 1.000 34.995 47 ASP H N 1
ATOM 11641 C CA . ASP F 3 53 ? 16.203 47.404 -91.692 1.000 32.465 47 ASP H CA 1
ATOM 11642 C C . ASP F 3 53 ? 16.524 48.444 -90.619 1.000 30.658 47 ASP H C 1
ATOM 11643 O O . ASP F 3 53 ? 17.185 49.442 -90.903 1.000 31.160 47 ASP H O 1
ATOM 11648 N N . GLY F 3 54 ? 16.033 48.219 -89.393 1.000 28.272 48 GLY H N 1
ATOM 11649 C CA . GLY F 3 54 ? 16.343 49.089 -88.270 1.000 25.241 48 GLY H CA 1
ATOM 11650 C C . GLY F 3 54 ? 15.325 50.213 -88.089 1.000 24.076 48 GLY H C 1
ATOM 11651 O O . GLY F 3 54 ? 15.440 50.992 -87.145 1.000 23.177 48 GLY H O 1
ATOM 11652 N N . PHE F 3 55 ? 14.348 50.302 -89.004 1.000 23.408 49 PHE H N 1
ATOM 11653 C CA . PHE F 3 55 ? 13.202 51.184 -88.827 1.000 22.843 49 PHE H CA 1
ATOM 11654 C C . PHE F 3 55 ? 12.153 50.479 -87.967 1.000 22.612 49 PHE H C 1
ATOM 11655 O O . PHE F 3 55 ? 12.292 49.298 -87.656 1.000 22.805 49 PHE H O 1
ATOM 11663 N N . PHE F 3 56 ? 11.096 51.219 -87.608 1.000 22.298 50 PHE H N 1
ATOM 11664 C CA . PHE F 3 56 ? 10.008 50.694 -86.798 1.000 22.584 50 PHE H CA 1
ATOM 11665 C C . PHE F 3 56 ? 8.691 50.887 -87.542 1.000 22.800 50 PHE H C 1
ATOM 11666 O O . PHE F 3 56 ? 8.596 51.730 -88.433 1.000 23.807 50 PHE H O 1
ATOM 11674 N N . GLU F 3 57 ? 7.682 50.096 -87.165 1.000 22.314 51 GLU H N 1
ATOM 11675 C CA . GLU F 3 57 ? 6.358 50.199 -87.757 1.000 22.721 51 GLU H CA 1
ATOM 11676 C C . GLU F 3 57 ? 5.300 49.979 -86.677 1.000 21.827 51 GLU H C 1
ATOM 11677 O O . GLU F 3 57 ? 5.547 49.292 -85.684 1.000 20.971 51 GLU H O 1
ATOM 11683 N N . TYR F 3 58 ? 4.118 50.566 -86.896 1.000 20.599 52 TYR H N 1
ATOM 11684 C CA . TYR F 3 58 ? 3.045 50.542 -85.916 1.000 19.982 52 TYR H CA 1
ATOM 11685 C C . TYR F 3 58 ? 2.165 49.317 -86.126 1.000 20.437 52 TYR H C 1
ATOM 11686 O O . TYR F 3 58 ? 1.906 48.916 -87.260 1.000 20.537 52 TYR H O 1
ATOM 11695 N N . ASN F 3 59 ? 1.706 48.741 -85.009 1.000 20.083 53 ASN H N 1
ATOM 11696 C CA . ASN F 3 59 ? 0.591 47.810 -85.036 1.000 20.405 53 ASN H CA 1
ATOM 11697 C C . ASN F 3 59 ? -0.676 48.586 -84.683 1.000 20.646 53 ASN H C 1
ATOM 11698 O O . ASN F 3 59 ? -0.991 48.782 -83.509 1.000 21.238 53 ASN H O 1
ATOM 11703 N N . TYR F 3 60 ? -1.392 49.022 -85.726 1.000 20.132 54 TYR H N 1
ATOM 11704 C CA . TYR F 3 60 ? -2.564 49.871 -85.583 1.000 20.101 54 TYR H CA 1
ATOM 11705 C C . TYR F 3 60 ? -3.744 49.090 -85.007 1.000 19.462 54 TYR H C 1
ATOM 11706 O O . TYR F 3 60 ? -4.771 49.681 -84.679 1.000 18.843 54 TYR H O 1
ATOM 11715 N N . ASP F 3 61 ? -3.585 47.766 -84.880 1.000 19.462 55 ASP H N 1
ATOM 11716 C CA . ASP F 3 61 ? -4.570 46.937 -84.203 1.000 19.972 55 ASP H CA 1
ATOM 11717 C C . ASP F 3 61 ? -4.674 47.334 -82.731 1.000 19.393 55 ASP H C 1
ATOM 11718 O O . ASP F 3 61 ? -5.748 47.216 -82.144 1.000 19.000 55 ASP H O 1
ATOM 11723 N N . TYR F 3 62 ? -3.567 47.822 -82.149 1.000 18.535 56 TYR H N 1
ATOM 11724 C CA . TYR F 3 62 ? -3.494 48.022 -80.708 1.000 17.926 56 TYR H CA 1
ATOM 11725 C C . TYR F 3 62 ? -3.204 49.477 -80.342 1.000 17.972 56 TYR H C 1
ATOM 11726 O O . TYR F 3 62 ? -3.579 49.908 -79.253 1.000 18.107 56 TYR H O 1
ATOM 11735 N N . CYS F 3 63 ? -2.532 50.224 -81.231 1.000 17.811 57 CYS H N 1
ATOM 11736 C CA . CYS F 3 63 ? -2.134 51.591 -80.914 1.000 17.591 57 CYS H CA 1
ATOM 11737 C C . CYS F 3 63 ? -3.343 52.394 -80.429 1.000 17.240 57 CYS H C 1
ATOM 11738 O O . CYS F 3 63 ? -4.374 52.422 -81.096 1.000 17.156 57 CYS H O 1
ATOM 11741 N N . LYS F 3 64 ? -3.188 53.054 -79.272 1.000 17.163 58 LYS H N 1
ATOM 11742 C CA . LYS F 3 64 ? -4.258 53.805 -78.626 1.000 17.238 58 LYS H CA 1
ATOM 11743 C C . LYS F 3 64 ? -4.140 55.298 -78.940 1.000 18.067 58 LYS H C 1
ATOM 11744 O O . LYS F 3 64 ? -4.975 56.091 -78.501 1.000 18.556 58 LYS H O 1
ATOM 11750 N N . GLY F 3 65 ? -3.089 55.669 -79.685 1.000 18.216 59 GLY H N 1
ATOM 11751 C CA . GLY F 3 65 ? -2.912 57.023 -80.188 1.000 18.060 59 GLY H CA 1
ATOM 11752 C C . GLY F 3 65 ? -2.692 58.043 -79.074 1.000 18.636 59 GLY H C 1
ATOM 11753 O O . GLY F 3 65 ? -3.203 59.161 -79.145 1.000 18.750 59 GLY H O 1
ATOM 11754 N N . CYS F 3 66 ? -1.902 57.653 -78.066 1.000 18.901 60 CYS H N 1
ATOM 11755 C CA . CYS F 3 66 ? -1.620 58.488 -76.908 1.000 18.623 60 CYS H CA 1
ATOM 11756 C C . CYS F 3 66 ? -0.664 59.614 -77.289 1.000 18.607 60 CYS H C 1
ATOM 11757 O O . CYS F 3 66 ? -0.716 60.695 -76.708 1.000 18.018 60 CYS H O 1
ATOM 11760 N N . GLY F 3 67 ? 0.224 59.337 -78.251 1.000 18.844 61 GLY H N 1
ATOM 11761 C CA . GLY F 3 67 ? 1.118 60.346 -78.795 1.000 17.654 61 GLY H CA 1
ATOM 11762 C C . GLY F 3 67 ? 2.425 60.478 -78.016 1.000 17.657 61 GLY H C 1
ATOM 11763 O O . GLY F 3 67 ? 3.141 61.461 -78.202 1.000 17.213 61 GLY H O 1
ATOM 11764 N N . ILE F 3 68 ? 2.742 59.491 -77.161 1.000 17.657 62 ILE H N 1
ATOM 11765 C CA . ILE F 3 68 ? 3.987 59.511 -76.398 1.000 17.635 62 ILE H CA 1
ATOM 11766 C C . ILE F 3 68 ? 5.186 59.369 -77.338 1.000 18.043 62 ILE H C 1
ATOM 11767 O O . ILE F 3 68 ? 6.179 60.078 -77.176 1.000 17.931 62 ILE H O 1
ATOM 11772 N N . CYS F 3 69 ? 5.106 58.421 -78.283 1.000 18.199 63 CYS H N 1
ATOM 11773 C CA . CYS F 3 69 ? 6.189 58.207 -79.235 1.000 18.960 63 CYS H CA 1
ATOM 11774 C C . CYS F 3 69 ? 6.496 59.510 -79.974 1.000 19.528 63 CYS H C 1
ATOM 11775 O O . CYS F 3 69 ? 7.659 59.884 -80.112 1.000 20.652 63 CYS H O 1
ATOM 11778 N N . ALA F 3 70 ? 5.438 60.204 -80.415 1.000 20.303 64 ALA H N 1
ATOM 11779 C CA . ALA F 3 70 ? 5.560 61.453 -81.153 1.000 21.732 64 ALA H CA 1
ATOM 11780 C C . ALA F 3 70 ? 6.182 62.541 -80.280 1.000 22.725 64 ALA H C 1
ATOM 11781 O O . ALA F 3 70 ? 6.943 63.372 -80.773 1.000 23.272 64 ALA H O 1
ATOM 11783 N N . ASN F 3 71 ? 5.841 62.530 -78.985 1.000 23.389 65 ASN H N 1
ATOM 11784 C CA . ASN F 3 71 ? 6.290 63.549 -78.049 1.000 24.137 65 ASN H CA 1
ATOM 11785 C C . ASN F 3 71 ? 7.773 63.360 -77.740 1.000 23.263 65 ASN H C 1
ATOM 11786 O O . ASN F 3 71 ? 8.496 64.338 -77.570 1.000 23.917 65 ASN H O 1
ATOM 11791 N N . GLU F 3 72 ? 8.213 62.098 -77.666 1.000 22.931 66 GLU H N 1
ATOM 11792 C CA . GLU F 3 72 ? 9.552 61.763 -77.203 1.000 22.957 66 GLU H CA 1
ATOM 11793 C C . GLU F 3 72 ? 10.547 61.643 -78.359 1.000 23.043 66 GLU H C 1
ATOM 11794 O O . GLU F 3 72 ? 11.745 61.517 -78.116 1.000 22.575 66 GLU H O 1
ATOM 11800 N N . CYS F 3 73 ? 10.059 61.677 -79.607 1.000 23.608 67 CYS H N 1
ATOM 11801 C CA . CYS F 3 73 ? 10.938 61.518 -80.760 1.000 23.558 67 CYS H CA 1
ATOM 11802 C C . CYS F 3 73 ? 11.884 62.714 -80.865 1.000 24.144 67 CYS H C 1
ATOM 11803 O O . CYS F 3 73 ? 11.436 63.854 -80.968 1.000 23.392 67 CYS H O 1
ATOM 11806 N N . PRO F 3 74 ? 13.220 62.491 -80.856 1.000 25.151 68 PRO H N 1
ATOM 11807 C CA . PRO F 3 74 ? 14.181 63.593 -80.942 1.000 26.800 68 PRO H CA 1
ATOM 11808 C C . PRO F 3 74 ? 14.346 64.158 -82.352 1.000 28.516 68 PRO H C 1
ATOM 11809 O O . PRO F 3 74 ? 15.094 65.111 -82.552 1.000 29.976 68 PRO H O 1
ATOM 11813 N N . ALA F 3 75 ? 13.623 63.576 -83.317 1.000 29.863 69 ALA H N 1
ATOM 11814 C CA . ALA F 3 75 ? 13.821 63.885 -84.723 1.000 30.651 69 ALA H CA 1
ATOM 11815 C C . ALA F 3 75 ? 12.537 64.420 -85.357 1.000 31.415 69 ALA H C 1
ATOM 11816 O O . ALA F 3 75 ? 12.524 64.733 -86.547 1.000 30.912 69 ALA H O 1
ATOM 11818 N N . ASP F 3 76 ? 11.467 64.519 -84.554 1.000 31.154 70 ASP H N 1
ATOM 11819 C CA . ASP F 3 76 ? 10.153 64.940 -85.023 1.000 31.032 70 ASP H CA 1
ATOM 11820 C C . ASP F 3 76 ? 9.738 64.093 -86.226 1.000 28.440 70 ASP H C 1
ATOM 11821 O O . ASP F 3 76 ? 9.174 64.600 -87.196 1.000 27.929 70 ASP H O 1
ATOM 11826 N N . ALA F 3 77 ? 10.006 62.787 -86.127 1.000 26.026 71 ALA H N 1
ATOM 11827 C CA . ALA F 3 77 ? 9.836 61.853 -87.225 1.000 24.312 71 ALA H CA 1
ATOM 11828 C C . ALA F 3 77 ? 8.488 61.141 -87.121 1.000 23.662 71 ALA H C 1
ATOM 11829 O O . ALA F 3 77 ? 8.232 60.195 -87.861 1.000 23.078 71 ALA H O 1
ATOM 11831 N N . ILE F 3 78 ? 7.631 61.610 -86.203 1.000 23.169 72 ILE H N 1
ATOM 11832 C CA . ILE F 3 78 ? 6.300 61.052 -86.025 1.000 22.363 72 ILE H CA 1
ATOM 11833 C C . ILE F 3 78 ? 5.286 62.193 -86.014 1.000 22.834 72 ILE H C 1
ATOM 11834 O O . ILE F 3 78 ? 5.455 63.171 -85.296 1.000 23.536 72 ILE H O 1
ATOM 11839 N N . GLU F 3 79 ? 4.225 62.042 -86.812 1.000 24.810 73 GLU H N 1
ATOM 11840 C CA . GLU F 3 79 ? 3.147 63.015 -86.879 1.000 26.144 73 GLU H CA 1
ATOM 11841 C C . GLU F 3 79 ? 1.862 62.372 -86.360 1.000 25.049 73 GLU H C 1
ATOM 11842 O O . GLU F 3 79 ? 1.571 61.221 -86.685 1.000 23.588 73 GLU H O 1
ATOM 11848 N N . MET F 3 80 ? 1.105 63.128 -85.551 1.000 24.539 74 MET H N 1
ATOM 11849 C CA . MET F 3 80 ? -0.207 62.701 -85.089 1.000 25.612 74 MET H CA 1
ATOM 11850 C C . MET F 3 80 ? -1.277 63.274 -86.017 1.000 26.916 74 MET H C 1
ATOM 11851 O O . MET F 3 80 ? -1.369 64.487 -86.191 1.000 27.464 74 MET H O 1
ATOM 11856 N N . ILE F 3 81 ? -2.073 62.387 -86.623 1.000 28.261 75 ILE H N 1
ATOM 11857 C CA . ILE F 3 81 ? -3.167 62.791 -87.492 1.000 29.720 75 ILE H CA 1
ATOM 11858 C C . ILE F 3 81 ? -4.478 62.296 -86.886 1.000 32.488 75 ILE H C 1
ATOM 11859 O O . ILE F 3 81 ? -4.502 61.265 -86.216 1.000 32.490 75 ILE H O 1
ATOM 11864 N N . LEU F 3 82 ? -5.557 63.047 -87.140 1.000 34.564 76 LEU H N 1
ATOM 11865 C CA . LEU F 3 82 ? -6.872 62.779 -86.581 1.000 36.362 76 LEU H CA 1
ATOM 11866 C C . LEU F 3 82 ? -7.390 61.445 -87.114 1.000 38.284 76 LEU H C 1
ATOM 11867 O O . LEU F 3 82 ? -7.363 61.210 -88.320 1.000 37.160 76 LEU H O 1
ATOM 11872 N N . GLU F 3 83 ? -7.825 60.577 -86.184 1.000 40.713 77 GLU H N 1
ATOM 11873 C CA . GLU F 3 83 ? -8.494 59.309 -86.450 1.000 43.195 77 GLU H CA 1
ATOM 11874 C C . GLU F 3 83 ? -7.882 58.212 -85.556 1.000 45.641 77 GLU H C 1
ATOM 11875 O O . GLU F 3 83 ? -7.916 57.024 -85.971 1.000 47.702 77 GLU H O 1
ATOM 11881 N N . MET G 4 1 ? -12.670 6.210 -14.695 1.000 40.280 1 MET E N 1
ATOM 11882 C CA . MET G 4 1 ? -13.090 5.623 -13.394 1.000 38.993 1 MET E CA 1
ATOM 11883 C C . MET G 4 1 ? -12.392 6.344 -12.239 1.000 34.344 1 MET E C 1
ATOM 11884 O O . MET G 4 1 ? -13.037 6.648 -11.240 1.000 33.918 1 MET E O 1
ATOM 11889 N N . LYS G 4 2 ? -11.087 6.622 -12.388 1.000 29.596 2 LYS E N 1
ATOM 11890 C CA . LYS G 4 2 ? -10.315 7.302 -11.356 1.000 27.354 2 LYS E CA 1
ATOM 11891 C C . LYS G 4 2 ? -9.868 8.673 -11.860 1.000 25.569 2 LYS E C 1
ATOM 11892 O O . LYS G 4 2 ? -9.466 8.808 -13.014 1.000 24.050 2 LYS E O 1
ATOM 11898 N N . GLU G 4 3 ? -9.937 9.680 -10.977 1.000 23.933 3 GLU E N 1
ATOM 11899 C CA . GLU G 4 3 ? -9.610 11.056 -11.329 1.000 23.406 3 GLU E CA 1
ATOM 11900 C C . GLU G 4 3 ? -8.610 11.630 -10.328 1.000 22.294 3 GLU E C 1
ATOM 11901 O O . GLU G 4 3 ? -8.763 11.459 -9.118 1.000 22.389 3 GLU E O 1
ATOM 11907 N N . ILE G 4 4 ? -7.599 12.333 -10.856 1.000 21.175 4 ILE E N 1
ATOM 11908 C CA . ILE G 4 4 ? -6.479 12.835 -10.075 1.000 19.923 4 ILE E CA 1
ATOM 11909 C C . ILE G 4 4 ? -6.295 14.321 -10.373 1.000 19.840 4 ILE E C 1
ATOM 11910 O O . ILE G 4 4 ? -6.250 14.727 -11.534 1.000 19.251 4 ILE E O 1
ATOM 11915 N N . ARG G 4 5 ? -6.181 15.118 -9.305 1.000 19.256 5 ARG E N 1
ATOM 11916 C CA . ARG G 4 5 ? -5.919 16.542 -9.420 1.000 19.657 5 ARG E CA 1
ATOM 11917 C C . ARG G 4 5 ? -4.555 16.845 -8.808 1.000 19.637 5 ARG E C 1
ATOM 11918 O O . ARG G 4 5 ? -4.249 16.377 -7.714 1.000 19.594 5 ARG E O 1
ATOM 11926 N N . ILE G 4 6 ? -3.750 17.637 -9.527 1.000 19.896 6 ILE E N 1
ATOM 11927 C CA . ILE G 4 6 ? -2.418 18.021 -9.086 1.000 20.884 6 ILE E CA 1
ATOM 11928 C C . ILE G 4 6 ? -2.397 19.534 -8.881 1.000 21.462 6 ILE E C 1
ATOM 11929 O O . ILE G 4 6 ? -2.802 20.281 -9.770 1.000 21.610 6 ILE E O 1
ATOM 11934 N N . HIS G 4 7 ? -1.924 19.966 -7.702 1.000 21.635 7 HIS E N 1
ATOM 11935 C CA . HIS G 4 7 ? -1.753 21.374 -7.376 1.000 21.502 7 HIS E CA 1
ATOM 11936 C C . HIS G 4 7 ? -0.266 21.718 -7.360 1.000 22.818 7 HIS E C 1
ATOM 11937 O O . HIS G 4 7 ? 0.548 20.977 -6.809 1.000 23.540 7 HIS E O 1
ATOM 11944 N N . GLY G 4 8 ? 0.068 22.859 -7.968 1.000 23.195 8 GLY E N 1
ATOM 11945 C CA . GLY G 4 8 ? 1.430 23.362 -8.015 1.000 23.268 8 GLY E CA 1
ATOM 11946 C C . GLY G 4 8 ? 1.431 24.853 -8.336 1.000 23.293 8 GLY E C 1
ATOM 11947 O O . GLY G 4 8 ? 0.376 25.482 -8.360 1.000 24.069 8 GLY E O 1
ATOM 11948 N N . ARG G 4 9 ? 2.623 25.404 -8.581 1.000 23.997 9 ARG E N 1
ATOM 11949 C CA . ARG G 4 9 ? 2.753 26.787 -9.007 1.000 25.220 9 ARG E CA 1
ATOM 11950 C C . ARG G 4 9 ? 3.297 26.821 -10.431 1.000 24.513 9 ARG E C 1
ATOM 11951 O O . ARG G 4 9 ? 3.998 25.905 -10.853 1.000 24.840 9 ARG E O 1
ATOM 11959 N N . GLY G 4 10 ? 2.961 27.886 -11.164 1.000 23.921 10 GLY E N 1
ATOM 11960 C CA . GLY G 4 10 ? 3.569 28.115 -12.464 1.000 23.371 10 GLY E CA 1
ATOM 11961 C C . GLY G 4 10 ? 5.080 27.936 -12.364 1.000 23.657 10 GLY E C 1
ATOM 11962 O O . GLY G 4 10 ? 5.717 28.538 -11.501 1.000 23.143 10 GLY E O 1
ATOM 11963 N N . GLY G 4 11 ? 5.627 27.064 -13.220 1.000 23.507 11 GLY E N 1
ATOM 11964 C CA . GLY G 4 11 ? 7.061 26.836 -13.277 1.000 24.162 11 GLY E CA 1
ATOM 11965 C C . GLY G 4 11 ? 7.484 25.544 -12.579 1.000 24.533 11 GLY E C 1
ATOM 11966 O O . GLY G 4 11 ? 8.643 25.153 -12.675 1.000 24.752 11 GLY E O 1
ATOM 11967 N N . GLN G 4 12 ? 6.544 24.884 -11.889 1.000 24.326 12 GLN E N 1
ATOM 11968 C CA . GLN G 4 12 ? 6.851 23.682 -11.126 1.000 23.929 12 GLN E CA 1
ATOM 11969 C C . GLN G 4 12 ? 6.538 22.415 -11.925 1.000 23.849 12 GLN E C 1
ATOM 11970 O O . GLN G 4 12 ? 6.725 21.311 -11.419 1.000 23.902 12 GLN E O 1
ATOM 11976 N N . GLY G 4 13 ? 6.041 22.574 -13.159 1.000 23.212 13 GLY E N 1
ATOM 11977 C CA . GLY G 4 13 ? 5.872 21.458 -14.079 1.000 22.750 13 GLY E CA 1
ATOM 11978 C C . GLY G 4 13 ? 4.783 20.472 -13.653 1.000 22.967 13 GLY E C 1
ATOM 11979 O O . GLY G 4 13 ? 4.970 19.259 -13.751 1.000 22.462 13 GLY E O 1
ATOM 11980 N N . SER G 4 14 ? 3.627 20.994 -13.221 1.000 22.894 14 SER E N 1
ATOM 11981 C CA . SER G 4 14 ? 2.523 20.136 -12.812 1.000 23.466 14 SER E CA 1
ATOM 11982 C C . SER G 4 14 ? 1.932 19.379 -14.004 1.000 22.495 14 SER E C 1
ATOM 11983 O O . SER G 4 14 ? 1.478 18.246 -13.849 1.000 21.381 14 SER E O 1
ATOM 11986 N N . VAL G 4 15 ? 1.961 19.998 -15.194 1.000 21.627 15 VAL E N 1
ATOM 11987 C CA . VAL G 4 15 ? 1.465 19.363 -16.410 1.000 21.780 15 VAL E CA 1
ATOM 11988 C C . VAL G 4 15 ? 2.304 18.123 -16.715 1.000 20.709 15 VAL E C 1
ATOM 11989 O O . VAL G 4 15 ? 1.769 17.105 -17.150 1.000 20.645 15 VAL E O 1
ATOM 11993 N N . THR G 4 16 ? 3.620 18.223 -16.489 1.000 20.884 16 THR E N 1
ATOM 11994 C CA . THR G 4 16 ? 4.535 17.120 -16.741 1.000 21.678 16 THR E CA 1
ATOM 11995 C C . THR G 4 16 ? 4.197 15.946 -15.822 1.000 20.779 16 THR E C 1
ATOM 11996 O O . THR G 4 16 ? 4.241 14.794 -16.246 1.000 21.072 16 THR E O 1
ATOM 12000 N N . ALA G 4 17 ? 3.848 16.249 -14.565 1.000 19.965 17 ALA E N 1
ATOM 12001 C CA . ALA G 4 17 ? 3.461 15.219 -13.614 1.000 19.244 17 ALA E CA 1
ATOM 12002 C C . ALA G 4 17 ? 2.221 14.483 -14.117 1.000 19.149 17 ALA E C 1
ATOM 12003 O O . ALA G 4 17 ? 2.167 13.253 -14.084 1.000 18.834 17 ALA E O 1
ATOM 12005 N N . ALA G 4 18 ? 1.234 15.254 -14.592 1.000 18.834 18 ALA E N 1
ATOM 12006 C CA . ALA G 4 18 ? -0.017 14.706 -15.096 1.000 18.757 18 ALA E CA 1
ATOM 12007 C C . ALA G 4 18 ? 0.248 13.791 -16.290 1.000 18.675 18 ALA E C 1
ATOM 12008 O O . ALA G 4 18 ? -0.310 12.696 -16.374 1.000 18.382 18 ALA E O 1
ATOM 12010 N N . GLU G 4 19 ? 1.103 14.266 -17.204 1.000 19.320 19 GLU E N 1
ATOM 12011 C CA . GLU G 4 19 ? 1.467 13.558 -18.420 1.000 20.454 19 GLU E CA 1
ATOM 12012 C C . GLU G 4 19 ? 2.165 12.245 -18.081 1.000 20.249 19 GLU E C 1
ATOM 12013 O O . GLU G 4 19 ? 1.853 11.209 -18.664 1.000 19.585 19 GLU E O 1
ATOM 12019 N N . MET G 4 20 ? 3.119 12.309 -17.145 1.000 20.656 20 MET E N 1
ATOM 12020 C CA . MET G 4 20 ? 3.888 11.142 -16.741 1.000 21.076 20 MET E CA 1
ATOM 12021 C C . MET G 4 20 ? 2.973 10.096 -16.107 1.000 20.552 20 MET E C 1
ATOM 12022 O O . MET G 4 20 ? 3.171 8.903 -16.316 1.000 21.098 20 MET E O 1
ATOM 12027 N N . LEU G 4 21 ? 1.975 10.548 -15.337 1.000 20.422 21 LEU E N 1
ATOM 12028 C CA . LEU G 4 21 ? 1.021 9.638 -14.721 1.000 20.452 21 LEU E CA 1
ATOM 12029 C C . LEU G 4 21 ? 0.268 8.868 -15.806 1.000 19.545 21 LEU E C 1
ATOM 12030 O O . LEU G 4 21 ? 0.139 7.649 -15.718 1.000 19.502 21 LEU E O 1
ATOM 12035 N N . SER G 4 22 ? -0.221 9.593 -16.822 1.000 19.177 22 SER E N 1
ATOM 12036 C CA . SER G 4 22 ? -1.007 8.994 -17.892 1.000 18.916 22 SER E CA 1
ATOM 12037 C C . SER G 4 22 ? -0.152 8.054 -18.742 1.000 18.289 22 SER E C 1
ATOM 12038 O O . SER G 4 22 ? -0.636 7.015 -19.184 1.000 17.589 22 SER E O 1
ATOM 12041 N N . VAL G 4 23 ? 1.118 8.419 -18.960 1.000 18.680 23 VAL E N 1
ATOM 12042 C CA . VAL G 4 23 ? 2.056 7.564 -19.679 1.000 19.504 23 VAL E CA 1
ATOM 12043 C C . VAL G 4 23 ? 2.274 6.269 -18.893 1.000 19.679 23 VAL E C 1
ATOM 12044 O O . VAL G 4 23 ? 2.189 5.178 -19.452 1.000 19.804 23 VAL E O 1
ATOM 12048 N N . ALA G 4 24 ? 2.542 6.402 -17.589 1.000 20.393 24 ALA E N 1
ATOM 12049 C CA . ALA G 4 24 ? 2.875 5.259 -16.752 1.000 21.112 24 ALA E CA 1
ATOM 12050 C C . ALA G 4 24 ? 1.678 4.322 -16.611 1.000 21.462 24 ALA E C 1
ATOM 12051 O O . ALA G 4 24 ? 1.838 3.101 -16.628 1.000 21.864 24 ALA E O 1
ATOM 12053 N N . ALA G 4 25 ? 0.481 4.910 -16.486 1.000 21.623 25 ALA E N 1
ATOM 12054 C CA . ALA G 4 25 ? -0.756 4.152 -16.371 1.000 21.555 25 ALA E CA 1
ATOM 12055 C C . ALA G 4 25 ? -0.969 3.297 -17.616 1.000 22.014 25 ALA E C 1
ATOM 12056 O O . ALA G 4 25 ? -1.429 2.159 -17.522 1.000 22.037 25 ALA E O 1
ATOM 12058 N N . PHE G 4 26 ? -0.635 3.860 -18.782 1.000 22.026 26 PHE E N 1
ATOM 12059 C CA . PHE G 4 26 ? -0.839 3.163 -20.041 1.000 22.678 26 PHE E CA 1
ATOM 12060 C C . PHE G 4 26 ? 0.132 1.987 -20.155 1.000 24.333 26 PHE E C 1
ATOM 12061 O O . PHE G 4 26 ? -0.213 0.962 -20.740 1.000 24.478 26 PHE E O 1
ATOM 12069 N N . GLU G 4 27 ? 1.338 2.147 -19.596 1.000 26.100 27 GLU E N 1
ATOM 12070 C CA . GLU G 4 27 ? 2.299 1.056 -19.517 1.000 29.366 27 GLU E CA 1
ATOM 12071 C C . GLU G 4 27 ? 1.678 -0.120 -18.767 1.000 29.643 27 GLU E C 1
ATOM 12072 O O . GLU G 4 27 ? 1.946 -1.273 -19.098 1.000 28.866 27 GLU E O 1
ATOM 12078 N N . ASP G 4 28 ? 0.834 0.191 -17.772 1.000 29.585 28 ASP E N 1
ATOM 12079 C CA . ASP G 4 28 ? 0.209 -0.811 -16.921 1.000 31.076 28 ASP E CA 1
ATOM 12080 C C . ASP G 4 28 ? -1.014 -1.420 -17.604 1.000 31.682 28 ASP E C 1
ATOM 12081 O O . ASP G 4 28 ? -1.542 -2.427 -17.136 1.000 33.251 28 ASP E O 1
ATOM 12086 N N . GLY G 4 29 ? -1.467 -0.795 -18.697 1.000 29.470 29 GLY E N 1
ATOM 12087 C CA . GLY G 4 29 ? -2.581 -1.313 -19.475 1.000 28.118 29 GLY E CA 1
ATOM 12088 C C . GLY G 4 29 ? -3.886 -0.583 -19.167 1.000 27.239 29 GLY E C 1
ATOM 12089 O O . GLY G 4 29 ? -4.957 -1.030 -19.571 1.000 26.865 29 GLY E O 1
ATOM 12090 N N . LYS G 4 30 ? -3.785 0.540 -18.445 1.000 25.978 30 LYS E N 1
ATOM 12091 C CA . LYS G 4 30 ? -4.944 1.368 -18.159 1.000 25.601 30 LYS E CA 1
ATOM 12092 C C . LYS G 4 30 ? -5.017 2.483 -19.197 1.000 24.452 30 LYS E C 1
ATOM 12093 O O . LYS G 4 30 ? -4.021 3.158 -19.459 1.000 23.814 30 LYS E O 1
ATOM 12099 N N . PHE G 4 31 ? -6.203 2.656 -19.789 1.000 23.452 31 PHE E N 1
ATOM 12100 C CA . PHE G 4 31 ? -6.473 3.822 -20.616 1.000 23.220 31 PHE E CA 1
ATOM 12101 C C . PHE G 4 31 ? -6.358 5.067 -19.744 1.000 22.710 31 PHE E C 1
ATOM 12102 O O . PHE G 4 31 ? -6.731 5.044 -18.571 1.000 22.306 31 PHE E O 1
ATOM 12110 N N . SER G 4 32 ? -5.831 6.146 -20.331 1.000 21.482 32 SER E N 1
ATOM 12111 C CA . SER G 4 32 ? -5.484 7.313 -19.542 1.000 21.001 32 SER E CA 1
ATOM 12112 C C . SER G 4 32 ? -5.783 8.605 -20.298 1.000 20.126 32 SER E C 1
ATOM 12113 O O . SER G 4 32 ? -6.007 8.607 -21.506 1.000 20.373 32 SER E O 1
ATOM 12116 N N . GLN G 4 33 ? -5.786 9.705 -19.544 1.000 18.974 33 GLN E N 1
ATOM 12117 C CA . GLN G 4 33 ? -6.016 11.037 -20.066 1.000 18.004 33 GLN E CA 1
ATOM 12118 C C . GLN G 4 33 ? -5.353 12.009 -19.099 1.000 17.964 33 GLN E C 1
ATOM 12119 O O . GLN G 4 33 ? -5.414 11.808 -17.890 1.000 18.685 33 GLN E O 1
ATOM 12125 N N . ALA G 4 34 ? -4.696 13.038 -19.638 1.000 17.276 34 ALA E N 1
ATOM 12126 C CA . ALA G 4 34 ? -4.086 14.058 -18.802 1.000 17.365 34 ALA E CA 1
ATOM 12127 C C . ALA G 4 34 ? -4.222 15.414 -19.483 1.000 17.347 34 ALA E C 1
ATOM 12128 O O . ALA G 4 34 ? -4.217 15.498 -20.710 1.000 16.767 34 ALA E O 1
ATOM 12130 N N . PHE G 4 35 ? -4.333 16.472 -18.673 1.000 17.783 35 PHE E N 1
ATOM 12131 C CA . PHE G 4 35 ? -4.454 17.809 -19.228 1.000 18.449 35 PHE E CA 1
ATOM 12132 C C . PHE G 4 35 ? -4.139 18.850 -18.161 1.000 19.582 35 PHE E C 1
ATOM 12133 O O . PHE G 4 35 ? -4.376 18.626 -16.975 1.000 19.029 35 PHE E O 1
ATOM 12141 N N . PRO G 4 36 ? -3.604 20.023 -18.572 1.000 20.735 36 PRO E N 1
ATOM 12142 C CA . PRO G 4 36 ? -3.462 21.164 -17.671 1.000 21.992 36 PRO E CA 1
ATOM 12143 C C . PRO G 4 36 ? -4.845 21.769 -17.464 1.000 24.150 36 PRO E C 1
ATOM 12144 O O . PRO G 4 36 ? -5.733 21.589 -18.299 1.000 25.008 36 PRO E O 1
ATOM 12148 N N . ALA G 4 37 ? -5.015 22.484 -16.348 1.000 25.956 37 ALA E N 1
ATOM 12149 C CA . ALA G 4 37 ? -6.097 23.449 -16.267 1.000 29.448 37 ALA E CA 1
ATOM 12150 C C . ALA G 4 37 ? -5.866 24.473 -17.374 1.000 31.286 37 ALA E C 1
ATOM 12151 O O . ALA G 4 37 ? -4.763 24.999 -17.521 1.000 32.010 37 ALA E O 1
ATOM 12153 N N . PHE G 4 38 ? -6.906 24.696 -18.180 1.000 34.069 38 PHE E N 1
ATOM 12154 C CA . PHE G 4 38 ? -6.788 25.467 -19.407 1.000 34.951 38 PHE E CA 1
ATOM 12155 C C . PHE G 4 38 ? -6.635 26.944 -19.053 1.000 35.489 38 PHE E C 1
ATOM 12156 O O . PHE G 4 38 ? -7.492 27.515 -18.380 1.000 35.467 38 PHE E O 1
ATOM 12164 N N . GLY G 4 39 ? -5.524 27.540 -19.499 1.000 37.940 39 GLY E N 1
ATOM 12165 C CA . GLY G 4 39 ? -5.243 28.945 -19.254 1.000 38.043 39 GLY E CA 1
ATOM 12166 C C . GLY G 4 39 ? -3.776 29.285 -19.505 1.000 38.327 39 GLY E C 1
ATOM 12167 O O . GLY G 4 39 ? -3.051 28.505 -20.121 1.000 38.277 39 GLY E O 1
ATOM 12168 N N . VAL G 4 40 ? -3.367 30.461 -19.012 1.000 39.204 40 VAL E N 1
ATOM 12169 C CA . VAL G 4 40 ? -2.000 30.949 -19.120 1.000 40.447 40 VAL E CA 1
ATOM 12170 C C . VAL G 4 40 ? -1.296 30.692 -17.789 1.000 39.484 40 VAL E C 1
ATOM 12171 O O . VAL G 4 40 ? -1.833 31.015 -16.730 1.000 39.917 40 VAL E O 1
ATOM 12175 N N . GLU G 4 41 ? -0.088 30.118 -17.861 1.000 37.778 41 GLU E N 1
ATOM 12176 C CA . GLU G 4 41 ? 0.677 29.758 -16.677 1.000 36.450 41 GLU E CA 1
ATOM 12177 C C . GLU G 4 41 ? 1.638 30.887 -16.306 1.000 33.014 41 GLU E C 1
ATOM 12178 O O . GLU G 4 41 ? 2.579 31.177 -17.044 1.000 32.781 41 GLU E O 1
ATOM 12184 N N . ARG G 4 42 ? 1.395 31.501 -15.142 1.000 28.989 42 ARG E N 1
ATOM 12185 C CA . ARG G 4 42 ? 2.233 32.570 -14.621 1.000 26.424 42 ARG E CA 1
ATOM 12186 C C . ARG G 4 42 ? 3.154 31.999 -13.545 1.000 25.741 42 ARG E C 1
ATOM 12187 O O . ARG G 4 42 ? 2.711 31.239 -12.686 1.000 24.491 42 ARG E O 1
ATOM 12195 N N . ARG G 4 43 ? 4.433 32.385 -13.597 1.000 25.368 43 ARG E N 1
ATOM 12196 C CA . ARG G 4 43 ? 5.432 31.857 -12.684 1.000 26.366 43 ARG E CA 1
ATOM 12197 C C . ARG G 4 43 ? 5.116 32.310 -11.258 1.000 25.063 43 ARG E C 1
ATOM 12198 O O . ARG G 4 43 ? 5.097 33.506 -10.967 1.000 23.375 43 ARG E O 1
ATOM 12206 N N . GLY G 4 44 ? 4.863 31.326 -10.382 1.000 24.578 44 GLY E N 1
ATOM 12207 C CA . GLY G 4 44 ? 4.557 31.570 -8.982 1.000 24.583 44 GLY E CA 1
ATOM 12208 C C . GLY G 4 44 ? 3.067 31.416 -8.679 1.000 25.161 44 GLY E C 1
ATOM 12209 O O . GLY G 4 44 ? 2.690 31.208 -7.527 1.000 26.202 44 GLY E O 1
ATOM 12210 N N . ALA G 4 45 ? 2.229 31.521 -9.720 1.000 24.375 45 ALA E N 1
ATOM 12211 C CA . ALA G 4 45 ? 0.782 31.470 -9.563 1.000 24.792 45 ALA E CA 1
ATOM 12212 C C . ALA G 4 45 ? 0.340 30.037 -9.282 1.000 25.888 45 ALA E C 1
ATOM 12213 O O . ALA G 4 45 ? 0.876 29.103 -9.872 1.000 26.319 45 ALA E O 1
ATOM 12215 N N . PRO G 4 46 ? -0.647 29.818 -8.379 1.000 26.147 46 PRO E N 1
ATOM 12216 C CA . PRO G 4 46 ? -1.246 28.492 -8.201 1.000 25.630 46 PRO E CA 1
ATOM 12217 C C . PRO G 4 46 ? -1.827 27.966 -9.514 1.000 24.510 46 PRO E C 1
ATOM 12218 O O . PRO G 4 46 ? -2.522 28.696 -10.218 1.000 23.934 46 PRO E O 1
ATOM 12222 N N . VAL G 4 47 ? -1.531 26.697 -9.829 1.000 23.325 47 VAL E N 1
ATOM 12223 C CA . VAL G 4 47 ? -2.008 26.054 -11.047 1.000 23.193 47 VAL E CA 1
ATOM 12224 C C . VAL G 4 47 ? -2.456 24.630 -10.720 1.000 22.631 47 VAL E C 1
ATOM 12225 O O . VAL G 4 47 ? -2.094 24.085 -9.677 1.000 21.933 47 VAL E O 1
ATOM 12229 N N . GLN G 4 48 ? -3.234 24.035 -11.635 1.000 22.609 48 GLN E N 1
ATOM 12230 C CA . GLN G 4 48 ? -3.719 22.670 -11.480 1.000 22.559 48 GLN E CA 1
ATOM 12231 C C . GLN G 4 48 ? -3.527 21.886 -12.777 1.000 22.278 48 GLN E C 1
ATOM 12232 O O . GLN G 4 48 ? -3.572 22.452 -13.866 1.000 22.600 48 GLN E O 1
ATOM 12238 N N . ALA G 4 49 ? -3.312 20.571 -12.634 1.000 20.786 49 ALA E N 1
ATOM 12239 C CA . ALA G 4 49 ? -3.295 19.639 -13.750 1.000 19.686 49 ALA E CA 1
ATOM 12240 C C . ALA G 4 49 ? -4.015 18.360 -13.330 1.000 19.052 49 ALA E C 1
ATOM 12241 O O . ALA G 4 49 ? -4.221 18.127 -12.137 1.000 18.491 49 ALA E O 1
ATOM 12243 N N . PHE G 4 50 ? -4.408 17.546 -14.319 1.000 17.920 50 PHE E N 1
ATOM 12244 C CA . PHE G 4 50 ? -5.376 16.485 -14.092 1.000 17.902 50 PHE E CA 1
ATOM 12245 C C . PHE G 4 50 ? -4.994 15.228 -14.868 1.000 17.771 50 PHE E C 1
ATOM 12246 O O . PHE G 4 50 ? -4.364 15.311 -15.921 1.000 16.845 50 PHE E O 1
ATOM 12254 N N . THR G 4 51 ? -5.394 14.072 -14.320 1.000 17.619 51 THR E N 1
ATOM 12255 C CA . THR G 4 51 ? -5.239 12.774 -14.957 1.000 17.878 51 THR E CA 1
ATOM 12256 C C . THR G 4 51 ? -6.494 11.943 -14.700 1.000 17.908 51 THR E C 1
ATOM 12257 O O . THR G 4 51 ? -7.046 11.971 -13.603 1.000 17.664 51 THR E O 1
ATOM 12261 N N . ARG G 4 52 ? -6.916 11.189 -15.721 1.000 18.613 52 ARG E N 1
ATOM 12262 C CA . ARG G 4 52 ? -7.967 10.193 -15.584 1.000 19.644 52 ARG E CA 1
ATOM 12263 C C . ARG G 4 52 ? -7.405 8.818 -15.938 1.000 20.830 52 ARG E C 1
ATOM 12264 O O . ARG G 4 52 ? -6.575 8.698 -16.838 1.000 21.331 52 ARG E O 1
ATOM 12272 N N . LEU G 4 53 ? -7.882 7.795 -15.218 1.000 21.237 53 LEU E N 1
ATOM 12273 C CA . LEU G 4 53 ? -7.510 6.407 -15.446 1.000 23.049 53 LEU E CA 1
ATOM 12274 C C . LEU G 4 53 ? -8.786 5.602 -15.649 1.000 23.749 53 LEU E C 1
ATOM 12275 O O . LEU G 4 53 ? -9.778 5.845 -14.962 1.000 23.669 53 LEU E O 1
ATOM 12280 N N . SER G 4 54 ? -8.739 4.637 -16.576 1.000 24.378 54 SER E N 1
ATOM 12281 C CA . SER G 4 54 ? -9.896 3.808 -16.873 1.000 25.654 54 SER E CA 1
ATOM 12282 C C . SER G 4 54 ? -9.466 2.475 -17.479 1.000 26.806 54 SER E C 1
ATOM 12283 O O . SER G 4 54 ? -8.372 2.361 -18.028 1.000 25.757 54 SER E O 1
ATOM 12286 N N . ASP G 4 55 ? -10.355 1.478 -17.380 1.000 29.168 55 ASP E N 1
ATOM 12287 C CA . ASP G 4 55 ? -10.156 0.178 -18.001 1.000 32.032 55 ASP E CA 1
ATOM 12288 C C . ASP G 4 55 ? -10.644 0.219 -19.446 1.000 32.209 55 ASP E C 1
ATOM 12289 O O . ASP G 4 55 ? -10.537 -0.767 -20.171 1.000 32.768 55 ASP E O 1
ATOM 12294 N N . SER G 4 56 ? -11.179 1.375 -19.852 1.000 31.769 56 SER E N 1
ATOM 12295 C CA . SER G 4 56 ? -11.784 1.545 -21.162 1.000 30.826 56 SER E CA 1
ATOM 12296 C C . SER G 4 56 ? -11.347 2.892 -21.737 1.000 29.161 56 SER E C 1
ATOM 12297 O O . SER G 4 56 ? -11.048 3.804 -20.971 1.000 29.028 56 SER E O 1
ATOM 12300 N N . PRO G 4 57 ? -11.274 3.069 -23.082 1.000 27.397 57 PRO E N 1
ATOM 12301 C CA . PRO G 4 57 ? -10.885 4.355 -23.665 1.000 26.410 57 PRO E CA 1
ATOM 12302 C C . PRO G 4 57 ? -11.686 5.490 -23.037 1.000 24.455 57 PRO E C 1
ATOM 12303 O O . PRO G 4 57 ? -12.873 5.339 -22.763 1.000 24.642 57 PRO E O 1
ATOM 12307 N N . ILE G 4 58 ? -11.017 6.617 -22.788 1.000 22.783 58 ILE E N 1
ATOM 12308 C CA . ILE G 4 58 ? -11.664 7.724 -22.107 1.000 20.957 58 ILE E CA 1
ATOM 12309 C C . ILE G 4 58 ? -12.177 8.711 -23.152 1.000 20.302 58 ILE E C 1
ATOM 12310 O O . ILE G 4 58 ? -11.398 9.241 -23.942 1.000 20.643 58 ILE E O 1
ATOM 12315 N N . ARG G 4 59 ? -13.499 8.932 -23.133 1.000 18.934 59 ARG E N 1
ATOM 12316 C CA . ARG G 4 59 ? -14.198 9.756 -24.107 1.000 18.909 59 ARG E CA 1
ATOM 12317 C C . ARG G 4 59 ? -14.684 11.049 -23.451 1.000 18.592 59 ARG E C 1
ATOM 12318 O O . ARG G 4 59 ? -15.020 12.005 -24.144 1.000 18.466 59 ARG E O 1
ATOM 12326 N N . LEU G 4 60 ? -14.714 11.068 -22.111 1.000 18.489 60 LEU E N 1
ATOM 12327 C CA . LEU G 4 60 ? -15.259 12.182 -21.348 1.000 18.461 60 LEU E CA 1
ATOM 12328 C C . LEU G 4 60 ? -14.386 13.421 -21.541 1.000 17.520 60 LEU E C 1
ATOM 12329 O O . LEU G 4 60 ? -13.166 13.349 -21.401 1.000 17.184 60 LEU E O 1
ATOM 12334 N N . ARG G 4 61 ? -15.030 14.555 -21.853 1.000 17.114 61 ARG E N 1
ATOM 12335 C CA . ARG G 4 61 ? -14.319 15.767 -22.244 1.000 17.447 61 ARG E CA 1
ATOM 12336 C C . ARG G 4 61 ? -14.566 16.908 -21.258 1.000 18.441 61 ARG E C 1
ATOM 12337 O O . ARG G 4 61 ? -14.128 18.031 -21.497 1.000 18.468 61 ARG E O 1
ATOM 12345 N N . SER G 4 62 ? -15.250 16.617 -20.145 1.000 19.713 62 SER E N 1
ATOM 12346 C CA . SER G 4 62 ? -15.459 17.629 -19.120 1.000 21.153 62 SER E CA 1
ATOM 12347 C C . SER G 4 62 ? -14.233 17.731 -18.210 1.000 21.024 62 SER E C 1
ATOM 12348 O O . SER G 4 62 ? -13.334 16.891 -18.259 1.000 20.045 62 SER E O 1
ATOM 12351 N N . GLN G 4 63 ? -14.203 18.795 -17.400 1.000 21.125 63 GLN E N 1
ATOM 12352 C CA . GLN G 4 63 ? -13.175 19.001 -16.394 1.000 20.950 63 GLN E CA 1
ATOM 12353 C C . GLN G 4 63 ? -13.356 17.989 -15.265 1.000 20.106 63 GLN E C 1
ATOM 12354 O O . GLN G 4 63 ? -14.379 17.310 -15.186 1.000 18.794 63 GLN E O 1
ATOM 12360 N N . ILE G 4 64 ? -12.340 17.902 -14.400 1.000 20.515 64 ILE E N 1
ATOM 12361 C CA . ILE G 4 64 ? -12.398 17.105 -13.185 1.000 20.969 64 ILE E CA 1
ATOM 12362 C C . ILE G 4 64 ? -12.743 18.028 -12.018 1.000 21.543 64 ILE E C 1
ATOM 12363 O O . ILE G 4 64 ? -12.066 19.031 -11.799 1.000 20.671 64 ILE E O 1
ATOM 12368 N N . TYR G 4 65 ? -13.789 17.656 -11.267 1.000 22.589 65 TYR E N 1
ATOM 12369 C CA . TYR G 4 65 ? -14.252 18.443 -10.135 1.000 24.070 65 TYR E CA 1
ATOM 12370 C C . TYR G 4 65 ? -14.171 17.633 -8.841 1.000 23.717 65 TYR E C 1
ATOM 12371 O O . TYR G 4 65 ? -13.923 18.201 -7.776 1.000 24.228 65 TYR E O 1
ATOM 12380 N N . THR G 4 66 ? -14.407 16.317 -8.937 1.000 23.041 66 THR E N 1
ATOM 12381 C CA . THR G 4 66 ? -14.450 15.453 -7.764 1.000 22.301 66 THR E CA 1
ATOM 12382 C C . THR G 4 66 ? -13.398 14.352 -7.892 1.000 21.783 66 THR E C 1
ATOM 12383 O O . THR G 4 66 ? -13.714 13.226 -8.270 1.000 22.142 66 THR E O 1
ATOM 12387 N N . PRO G 4 67 ? -12.114 14.640 -7.584 1.000 21.689 67 PRO E N 1
ATOM 12388 C CA . PRO G 4 67 ? -11.047 13.652 -7.740 1.000 22.074 67 PRO E CA 1
ATOM 12389 C C . PRO G 4 67 ? -11.008 12.598 -6.635 1.000 23.243 67 PRO E C 1
ATOM 12390 O O . PRO G 4 67 ? -11.453 12.835 -5.511 1.000 23.162 67 PRO E O 1
ATOM 12394 N N . ASP G 4 68 ? -10.469 11.429 -6.987 1.000 22.951 68 ASP E N 1
ATOM 12395 C CA . ASP G 4 68 ? -10.231 10.351 -6.044 1.000 23.410 68 ASP E CA 1
ATOM 12396 C C . ASP G 4 68 ? -8.926 10.612 -5.300 1.000 23.273 68 ASP E C 1
ATOM 12397 O O . ASP G 4 68 ? -8.806 10.295 -4.118 1.000 24.126 68 ASP E O 1
ATOM 12402 N N . TYR G 4 69 ? -7.956 11.201 -6.008 1.000 22.634 69 TYR E N 1
ATOM 12403 C CA . TYR G 4 69 ? -6.630 11.433 -5.466 1.000 22.401 69 TYR E CA 1
ATOM 12404 C C . TYR G 4 69 ? -6.191 12.855 -5.795 1.000 22.748 69 TYR E C 1
ATOM 12405 O O . TYR G 4 69 ? -6.500 13.369 -6.870 1.000 22.865 69 TYR E O 1
ATOM 12414 N N . VAL G 4 70 ? -5.457 13.465 -4.857 1.000 22.193 70 VAL E N 1
ATOM 12415 C CA . VAL G 4 70 ? -4.952 14.822 -5.002 1.000 22.372 70 VAL E CA 1
ATOM 12416 C C . VAL G 4 70 ? -3.462 14.821 -4.666 1.000 23.143 70 VAL E C 1
ATOM 12417 O O . VAL G 4 70 ? -3.038 14.192 -3.696 1.000 24.274 70 VAL E O 1
ATOM 12421 N N . ILE G 4 71 ? -2.677 15.524 -5.490 1.000 23.514 71 ILE E N 1
ATOM 12422 C CA . ILE G 4 71 ? -1.249 15.679 -5.270 1.000 23.666 71 ILE E CA 1
ATOM 12423 C C . ILE G 4 71 ? -0.956 17.171 -5.114 1.000 24.589 71 ILE E C 1
ATOM 12424 O O . ILE G 4 71 ? -1.331 17.969 -5.972 1.000 23.620 71 ILE E O 1
ATOM 12429 N N . VAL G 4 72 ? -0.285 17.529 -4.011 1.000 24.747 72 VAL E N 1
ATOM 12430 C CA . VAL G 4 72 ? 0.067 18.912 -3.721 1.000 25.583 72 VAL E CA 1
ATOM 12431 C C . VAL G 4 72 ? 1.589 19.043 -3.750 1.000 25.537 72 VAL E C 1
ATOM 12432 O O . VAL G 4 72 ? 2.274 18.518 -2.877 1.000 25.477 72 VAL E O 1
ATOM 12436 N N . GLN G 4 73 ? 2.104 19.764 -4.754 1.000 26.456 73 GLN E N 1
ATOM 12437 C CA . GLN G 4 73 ? 3.535 19.829 -5.014 1.000 28.351 73 GLN E CA 1
ATOM 12438 C C . GLN G 4 73 ? 4.211 20.843 -4.093 1.000 28.936 73 GLN E C 1
ATOM 12439 O O . GLN G 4 73 ? 5.425 20.790 -3.896 1.000 28.275 73 GLN E O 1
ATOM 12445 N N . ASP G 4 74 ? 3.419 21.773 -3.550 1.000 30.030 74 ASP E N 1
ATOM 12446 C CA . ASP G 4 74 ? 3.960 22.885 -2.787 1.000 32.491 74 ASP E CA 1
ATOM 12447 C C . ASP G 4 74 ? 3.068 23.142 -1.576 1.000 33.167 74 ASP E C 1
ATOM 12448 O O . ASP G 4 74 ? 1.911 23.526 -1.727 1.000 32.954 74 ASP E O 1
ATOM 12453 N N . ALA G 4 75 ? 3.640 22.951 -0.381 1.000 34.677 75 ALA E N 1
ATOM 12454 C CA . ALA G 4 75 ? 2.894 22.991 0.867 1.000 35.909 75 ALA E CA 1
ATOM 12455 C C . ALA G 4 75 ? 2.302 24.376 1.128 1.000 35.953 75 ALA E C 1
ATOM 12456 O O . ALA G 4 75 ? 1.285 24.483 1.808 1.000 36.705 75 ALA E O 1
ATOM 12458 N N . THR G 4 76 ? 2.922 25.426 0.567 1.000 36.176 76 THR E N 1
ATOM 12459 C CA . THR G 4 76 ? 2.500 26.801 0.809 1.000 36.187 76 THR E CA 1
ATOM 12460 C C . THR G 4 76 ? 1.125 27.069 0.194 1.000 36.609 76 THR E C 1
ATOM 12461 O O . THR G 4 76 ? 0.456 28.030 0.575 1.000 36.323 76 THR E O 1
ATOM 12465 N N . LEU G 4 77 ? 0.705 26.204 -0.740 1.000 35.419 77 LEU E N 1
ATOM 12466 C CA . LEU G 4 77 ? -0.556 26.346 -1.454 1.000 35.395 77 LEU E CA 1
ATOM 12467 C C . LEU G 4 77 ? -1.751 26.132 -0.525 1.000 36.061 77 LEU E C 1
ATOM 12468 O O . LEU G 4 77 ? -2.852 26.593 -0.824 1.000 34.555 77 LEU E O 1
ATOM 12473 N N . LEU G 4 78 ? -1.531 25.418 0.587 1.000 37.177 78 LEU E N 1
ATOM 12474 C CA . LEU G 4 78 ? -2.607 25.023 1.487 1.000 40.254 78 LEU E CA 1
ATOM 12475 C C . LEU G 4 78 ? -3.270 26.255 2.103 1.000 41.714 78 LEU E C 1
ATOM 12476 O O . LEU G 4 78 ? -4.441 26.206 2.475 1.000 41.328 78 LEU E O 1
ATOM 12481 N N . GLU G 4 79 ? -2.510 27.354 2.188 1.000 43.586 79 GLU E N 1
ATOM 12482 C CA . GLU G 4 79 ? -2.967 28.581 2.821 1.000 46.268 79 GLU E CA 1
ATOM 12483 C C . GLU G 4 79 ? -3.983 29.308 1.941 1.000 45.510 79 GLU E C 1
ATOM 12484 O O . GLU G 4 79 ? -4.822 30.041 2.458 1.000 47.200 79 GLU E O 1
ATOM 12490 N N . THR G 4 80 ? -3.908 29.103 0.619 1.000 44.139 80 THR E N 1
ATOM 12491 C CA . THR G 4 80 ? -4.687 29.913 -0.307 1.000 42.513 80 THR E CA 1
ATOM 12492 C C . THR G 4 80 ? -5.565 29.055 -1.221 1.000 40.592 80 THR E C 1
ATOM 12493 O O . THR G 4 80 ? -6.437 29.591 -1.902 1.000 40.350 80 THR E O 1
ATOM 12497 N N . VAL G 4 81 ? -5.341 27.735 -1.241 1.000 38.273 81 VAL E N 1
ATOM 12498 C CA . VAL G 4 81 ? -6.101 26.858 -2.122 1.000 36.483 81 VAL E CA 1
ATOM 12499 C C . VAL G 4 81 ? -6.706 25.716 -1.305 1.000 35.482 81 VAL E C 1
ATOM 12500 O O . VAL G 4 81 ? -6.027 25.104 -0.484 1.000 35.646 81 VAL E O 1
ATOM 12504 N N . ASN G 4 82 ? -7.990 25.439 -1.558 1.000 35.539 82 ASN E N 1
ATOM 12505 C CA . ASN G 4 82 ? -8.709 24.342 -0.932 1.000 36.090 82 ASN E CA 1
ATOM 12506 C C . ASN G 4 82 ? -8.436 23.060 -1.716 1.000 35.152 82 ASN E C 1
ATOM 12507 O O . ASN G 4 82 ? -9.161 22.740 -2.654 1.000 36.180 82 ASN E O 1
ATOM 12512 N N . VAL G 4 83 ? -7.390 22.329 -1.315 1.000 35.241 83 VAL E N 1
ATOM 12513 C CA . VAL G 4 83 ? -6.896 21.190 -2.077 1.000 34.244 83 VAL E CA 1
ATOM 12514 C C . VAL G 4 83 ? -7.779 19.968 -1.825 1.000 35.335 83 VAL E C 1
ATOM 12515 O O . VAL G 4 83 ? -7.738 19.001 -2.585 1.000 34.522 83 VAL E O 1
ATOM 12519 N N . ALA G 4 84 ? -8.570 20.018 -0.748 1.000 36.805 84 ALA E N 1
ATOM 12520 C CA . ALA G 4 84 ? -9.428 18.909 -0.365 1.000 36.932 84 ALA E CA 1
ATOM 12521 C C . ALA G 4 84 ? -10.775 19.012 -1.077 1.000 36.993 84 ALA E C 1
ATOM 12522 O O . ALA G 4 84 ? -11.564 18.072 -1.045 1.000 37.007 84 ALA E O 1
ATOM 12524 N N . SER G 4 85 ? -11.009 20.158 -1.730 1.000 37.405 85 SER E N 1
ATOM 12525 C CA . SER G 4 85 ? -12.261 20.468 -2.400 1.000 37.884 85 SER E CA 1
ATOM 12526 C C . SER G 4 85 ? -12.675 19.349 -3.353 1.000 37.289 85 SER E C 1
ATOM 12527 O O . SER G 4 85 ? -12.026 19.117 -4.370 1.000 36.801 85 SER E O 1
ATOM 12530 N N . GLY G 4 86 ? -13.773 18.670 -3.006 1.000 37.181 86 GLY E N 1
ATOM 12531 C CA . GLY G 4 86 ? -14.458 17.784 -3.931 1.000 34.766 86 GLY E CA 1
ATOM 12532 C C . GLY G 4 86 ? -13.934 16.352 -3.874 1.000 33.735 86 GLY E C 1
ATOM 12533 O O . GLY G 4 86 ? -14.383 15.513 -4.648 1.000 32.882 86 GLY E O 1
ATOM 12534 N N . ILE G 4 87 ? -12.998 16.076 -2.956 1.000 34.732 87 ILE E N 1
ATOM 12535 C CA . ILE G 4 87 ? -12.425 14.741 -2.853 1.000 36.188 87 ILE E CA 1
ATOM 12536 C C . ILE G 4 87 ? -13.448 13.788 -2.232 1.000 37.836 87 ILE E C 1
ATOM 12537 O O . ILE G 4 87 ? -14.205 14.172 -1.341 1.000 36.208 87 ILE E O 1
ATOM 12542 N N . LYS G 4 88 ? -13.474 12.549 -2.740 1.000 40.222 88 LYS E N 1
ATOM 12543 C CA . LYS G 4 88 ? -14.308 11.492 -2.187 1.000 42.555 88 LYS E CA 1
ATOM 12544 C C . LYS G 4 88 ? -13.800 11.142 -0.788 1.000 43.282 88 LYS E C 1
ATOM 12545 O O . LYS G 4 88 ? -12.637 11.387 -0.469 1.000 41.693 88 LYS E O 1
ATOM 12551 N N . ASP G 4 89 ? -14.682 10.563 0.035 1.000 45.124 89 ASP E N 1
ATOM 12552 C CA . ASP G 4 89 ? -14.383 10.273 1.430 1.000 46.026 89 ASP E CA 1
ATOM 12553 C C . ASP G 4 89 ? -13.296 9.206 1.543 1.000 43.936 89 ASP E C 1
ATOM 12554 O O . ASP G 4 89 ? -12.514 9.217 2.492 1.000 43.660 89 ASP E O 1
ATOM 12559 N N . ASP G 4 90 ? -13.253 8.296 0.564 1.000 42.896 90 ASP E N 1
ATOM 12560 C CA . ASP G 4 90 ? -12.296 7.200 0.565 1.000 43.559 90 ASP E CA 1
ATOM 12561 C C . ASP G 4 90 ? -11.075 7.561 -0.283 1.000 40.306 90 ASP E C 1
ATOM 12562 O O . ASP G 4 90 ? -10.325 6.682 -0.699 1.000 38.869 90 ASP E O 1
ATOM 12567 N N . GLY G 4 91 ? -10.868 8.864 -0.509 1.000 38.762 91 GLY E N 1
ATOM 12568 C CA . GLY G 4 91 ? -9.768 9.350 -1.329 1.000 36.665 91 GLY E CA 1
ATOM 12569 C C . GLY G 4 91 ? -8.469 9.492 -0.536 1.000 35.012 91 GLY E C 1
ATOM 12570 O O . GLY G 4 91 ? -8.419 9.164 0.649 1.000 34.003 91 GLY E O 1
ATOM 12571 N N . ILE G 4 92 ? -7.426 9.988 -1.216 1.000 32.834 92 ILE E N 1
ATOM 12572 C CA . ILE G 4 92 ? -6.108 10.191 -0.634 1.000 31.788 92 ILE E CA 1
ATOM 12573 C C . ILE G 4 92 ? -5.547 11.515 -1.151 1.000 32.154 92 ILE E C 1
ATOM 12574 O O . ILE G 4 92 ? -5.591 11.777 -2.351 1.000 32.326 92 ILE E O 1
ATOM 12579 N N . ILE G 4 93 ? -5.017 12.335 -0.232 1.000 32.262 93 ILE E N 1
ATOM 12580 C CA . ILE G 4 93 ? -4.268 13.532 -0.582 1.000 32.168 93 ILE E CA 1
ATOM 12581 C C . ILE G 4 93 ? -2.800 13.306 -0.222 1.000 32.367 93 ILE E C 1
ATOM 12582 O O . ILE G 4 93 ? -2.485 12.955 0.914 1.000 32.023 93 ILE E O 1
ATOM 12587 N N . ILE G 4 94 ? -1.915 13.511 -1.207 1.000 32.566 94 ILE E N 1
ATOM 12588 C CA . ILE G 4 94 ? -0.476 13.366 -1.034 1.000 33.526 94 ILE E CA 1
ATOM 12589 C C . ILE G 4 94 ? 0.153 14.756 -1.089 1.000 34.291 94 ILE E C 1
ATOM 12590 O O . ILE G 4 94 ? 0.028 15.452 -2.095 1.000 34.437 94 ILE E O 1
ATOM 12595 N N . ILE G 4 95 ? 0.848 15.142 -0.012 1.000 33.850 95 ILE E N 1
ATOM 12596 C CA . ILE G 4 95 ? 1.370 16.495 0.109 1.000 33.914 95 ILE E CA 1
ATOM 12597 C C . ILE G 4 95 ? 2.890 16.462 0.256 1.000 35.259 95 ILE E C 1
ATOM 12598 O O . ILE G 4 95 ? 3.432 15.665 1.019 1.000 34.806 95 ILE E O 1
ATOM 12603 N N . ASN G 4 96 ? 3.555 17.342 -0.502 1.000 36.088 96 ASN E N 1
ATOM 12604 C CA . ASN G 4 96 ? 4.981 17.601 -0.384 1.000 38.273 96 ASN E CA 1
ATOM 12605 C C . ASN G 4 96 ? 5.212 18.525 0.810 1.000 40.307 96 ASN E C 1
ATOM 12606 O O . ASN G 4 96 ? 5.074 19.742 0.687 1.000 39.318 96 ASN E O 1
ATOM 12611 N N . THR G 4 97 ? 5.559 17.932 1.960 1.000 43.557 97 THR E N 1
ATOM 12612 C CA . THR G 4 97 ? 5.855 18.693 3.166 1.000 46.361 97 THR E CA 1
ATOM 12613 C C . THR G 4 97 ? 6.707 17.860 4.122 1.000 50.276 97 THR E C 1
ATOM 12614 O O . THR G 4 97 ? 6.659 16.629 4.105 1.000 50.370 97 THR E O 1
ATOM 12618 N N . LYS G 4 98 ? 7.488 18.568 4.948 1.000 53.343 98 LYS E N 1
ATOM 12619 C CA . LYS G 4 98 ? 8.327 17.978 5.980 1.000 56.017 98 LYS E CA 1
ATOM 12620 C C . LYS G 4 98 ? 7.471 17.598 7.187 1.000 57.175 98 LYS E C 1
ATOM 12621 O O . LYS G 4 98 ? 7.855 16.734 7.972 1.000 57.988 98 LYS E O 1
ATOM 12627 N N . GLU G 4 99 ? 6.301 18.239 7.304 1.000 57.656 99 GLU E N 1
ATOM 12628 C CA . GLU G 4 99 ? 5.401 18.051 8.430 1.000 58.968 99 GLU E CA 1
ATOM 12629 C C . GLU G 4 99 ? 4.677 16.712 8.311 1.000 58.875 99 GLU E C 1
ATOM 12630 O O . GLU G 4 99 ? 4.515 16.177 7.216 1.000 58.281 99 GLU E O 1
ATOM 12636 N N . LYS G 4 100 ? 4.257 16.180 9.465 1.000 59.398 100 LYS E N 1
ATOM 12637 C CA . LYS G 4 100 ? 3.479 14.954 9.539 1.000 59.707 100 LYS E CA 1
ATOM 12638 C C . LYS G 4 100 ? 2.020 15.275 9.222 1.000 59.019 100 LYS E C 1
ATOM 12639 O O . LYS G 4 100 ? 1.575 16.400 9.445 1.000 57.701 100 LYS E O 1
ATOM 12645 N N . PRO G 4 101 ? 1.241 14.303 8.686 1.000 58.542 101 PRO E N 1
ATOM 12646 C CA . PRO G 4 101 ? -0.130 14.559 8.230 1.000 59.723 101 PRO E CA 1
ATOM 12647 C C . PRO G 4 101 ? -1.047 15.369 9.146 1.000 61.359 101 PRO E C 1
ATOM 12648 O O . PRO G 4 101 ? -1.787 16.230 8.674 1.000 60.895 101 PRO E O 1
ATOM 12652 N N . GLU G 4 102 ? -0.983 15.083 10.452 1.000 65.137 102 GLU E N 1
ATOM 12653 C CA . GLU G 4 102 ? -1.903 15.656 11.424 1.000 67.812 102 GLU E CA 1
ATOM 12654 C C . GLU G 4 102 ? -1.577 17.128 11.666 1.000 68.829 102 GLU E C 1
ATOM 12655 O O . GLU G 4 102 ? -2.467 17.910 11.998 1.000 67.706 102 GLU E O 1
ATOM 12661 N N . ASP G 4 103 ? -0.300 17.490 11.485 1.000 69.901 103 ASP E N 1
ATOM 12662 C CA . ASP G 4 103 ? 0.195 18.829 11.764 1.000 70.304 103 ASP E CA 1
ATOM 12663 C C . ASP G 4 103 ? -0.414 19.847 10.801 1.000 71.571 103 ASP E C 1
ATOM 12664 O O . ASP G 4 103 ? -0.460 21.036 11.111 1.000 72.685 103 ASP E O 1
ATOM 12669 N N . LEU G 4 104 ? -0.879 19.370 9.640 1.000 72.116 104 LEU E N 1
ATOM 12670 C CA . LEU G 4 104 ? -1.319 20.241 8.561 1.000 72.328 104 LEU E CA 1
ATOM 12671 C C . LEU G 4 104 ? -2.709 20.801 8.852 1.000 73.012 104 LEU E C 1
ATOM 12672 O O . LEU G 4 104 ? -2.940 21.995 8.666 1.000 73.784 104 LEU E O 1
ATOM 12677 N N . LYS G 4 105 ? -3.620 19.925 9.299 1.000 73.944 105 LYS E N 1
ATOM 12678 C CA . LYS G 4 105 ? -5.010 20.266 9.572 1.000 74.791 105 LYS E CA 1
ATOM 12679 C C . LYS G 4 105 ? -5.725 20.651 8.278 1.000 74.215 105 LYS E C 1
ATOM 12680 O O . LYS G 4 105 ? -5.677 21.804 7.848 1.000 76.406 105 LYS E O 1
ATOM 12686 N N . LEU G 4 106 ? -6.381 19.657 7.668 1.000 69.970 106 LEU E N 1
ATOM 12687 C CA . LEU G 4 106 ? -7.241 19.858 6.513 1.000 66.321 106 LEU E CA 1
ATOM 12688 C C . LEU G 4 106 ? -8.611 19.268 6.829 1.000 64.399 106 LEU E C 1
ATOM 12689 O O . LEU G 4 106 ? -8.705 18.157 7.348 1.000 63.800 106 LEU E O 1
ATOM 12694 N N . ASP G 4 107 ? -9.668 20.023 6.511 1.000 63.601 107 ASP E N 1
ATOM 12695 C CA . ASP G 4 107 ? -11.025 19.586 6.794 1.000 63.999 107 ASP E CA 1
ATOM 12696 C C . ASP G 4 107 ? -11.481 18.635 5.690 1.000 60.140 107 ASP E C 1
ATOM 12697 O O . ASP G 4 107 ? -12.074 19.061 4.699 1.000 59.218 107 ASP E O 1
ATOM 12702 N N . THR G 4 108 ? -11.178 17.345 5.880 1.000 55.505 108 THR E N 1
ATOM 12703 C CA . THR G 4 108 ? -11.529 16.295 4.936 1.000 53.829 108 THR E CA 1
ATOM 12704 C C . THR G 4 108 ? -11.560 14.951 5.662 1.000 52.715 108 THR E C 1
ATOM 12705 O O . THR G 4 108 ? -10.940 14.793 6.712 1.000 54.085 108 THR E O 1
ATOM 12709 N N . LYS G 4 109 ? -12.283 13.988 5.077 1.000 51.880 109 LYS E N 1
ATOM 12710 C CA . LYS G 4 109 ? -12.391 12.641 5.618 1.000 50.346 109 LYS E CA 1
ATOM 12711 C C . LYS G 4 109 ? -11.360 11.739 4.943 1.000 47.474 109 LYS E C 1
ATOM 12712 O O . LYS G 4 109 ? -11.104 10.629 5.406 1.000 46.633 109 LYS E O 1
ATOM 12718 N N . ALA G 4 110 ? -10.774 12.236 3.846 1.000 44.547 110 ALA E N 1
ATOM 12719 C CA . ALA G 4 110 ? -9.827 11.484 3.040 1.000 41.631 110 ALA E CA 1
ATOM 12720 C C . ALA G 4 110 ? -8.502 11.340 3.785 1.000 39.198 110 ALA E C 1
ATOM 12721 O O . ALA G 4 110 ? -8.150 12.191 4.599 1.000 36.957 110 ALA E O 1
ATOM 12723 N N . ARG G 4 111 ? -7.782 10.251 3.489 1.000 38.630 111 ARG E N 1
ATOM 12724 C CA . ARG G 4 111 ? -6.469 9.997 4.061 1.000 39.405 111 ARG E CA 1
ATOM 12725 C C . ARG G 4 111 ? -5.484 11.058 3.580 1.000 38.565 111 ARG E C 1
ATOM 12726 O O . ARG G 4 111 ? -5.297 11.242 2.378 1.000 38.910 111 ARG E O 1
ATOM 12734 N N . VAL G 4 112 ? -4.877 11.758 4.544 1.000 37.426 112 VAL E N 1
ATOM 12735 C CA . VAL G 4 112 ? -3.824 12.722 4.275 1.000 36.043 112 VAL E CA 1
ATOM 12736 C C . VAL G 4 112 ? -2.484 12.020 4.483 1.000 36.725 112 VAL E C 1
ATOM 12737 O O . VAL G 4 112 ? -2.266 11.389 5.516 1.000 37.296 112 VAL E O 1
ATOM 12741 N N . MET G 4 113 ? -1.599 12.120 3.484 1.000 36.036 113 MET E N 1
ATOM 12742 C CA . MET G 4 113 ? -0.291 11.485 3.543 1.000 36.074 113 MET E CA 1
ATOM 12743 C C . MET G 4 113 ? 0.773 12.482 3.090 1.000 36.408 113 MET E C 1
ATOM 12744 O O . MET G 4 113 ? 0.528 13.286 2.194 1.000 35.316 113 MET E O 1
ATOM 12749 N N . THR G 4 114 ? 1.947 12.429 3.730 1.000 36.987 114 THR E N 1
ATOM 12750 C CA . THR G 4 114 ? 2.989 13.415 3.487 1.000 37.662 114 THR E CA 1
ATOM 12751 C C . THR G 4 114 ? 4.306 12.727 3.145 1.000 39.098 114 THR E C 1
ATOM 12752 O O . THR G 4 114 ? 4.542 11.584 3.534 1.000 38.982 114 THR E O 1
ATOM 12756 N N . VAL G 4 115 ? 5.150 13.461 2.410 1.000 39.365 115 VAL E N 1
ATOM 12757 C CA . VAL G 4 115 ? 6.518 13.076 2.108 1.000 40.549 115 VAL E CA 1
ATOM 12758 C C . VAL G 4 115 ? 7.296 14.362 1.838 1.000 44.947 115 VAL E C 1
ATOM 12759 O O . VAL G 4 115 ? 6.717 15.351 1.384 1.000 44.753 115 VAL E O 1
ATOM 12763 N N . ASP G 4 116 ? 8.602 14.348 2.135 1.000 47.259 116 ASP E N 1
ATOM 12764 C CA . ASP G 4 116 ? 9.391 15.568 2.071 1.000 52.003 116 ASP E CA 1
ATOM 12765 C C . ASP G 4 116 ? 9.584 15.997 0.618 1.000 53.432 116 ASP E C 1
ATOM 12766 O O . ASP G 4 116 ? 9.483 17.182 0.315 1.000 59.542 116 ASP E O 1
ATOM 12771 N N . ALA G 4 117 ? 9.877 15.027 -0.261 1.000 50.769 117 ALA E N 1
ATOM 12772 C CA . ALA G 4 117 ? 9.965 15.214 -1.705 1.000 46.379 117 ALA E CA 1
ATOM 12773 C C . ALA G 4 117 ? 11.026 16.248 -2.083 1.000 44.178 117 ALA E C 1
ATOM 12774 O O . ALA G 4 117 ? 11.967 15.924 -2.803 1.000 43.853 117 ALA E O 1
ATOM 12776 N N . THR G 4 118 ? 10.855 17.489 -1.607 1.000 44.000 118 THR E N 1
ATOM 12777 C CA . THR G 4 118 ? 11.798 18.571 -1.851 1.000 45.422 118 THR E CA 1
ATOM 12778 C C . THR G 4 118 ? 13.192 18.162 -1.377 1.000 46.897 118 THR E C 1
ATOM 12779 O O . THR G 4 118 ? 14.169 18.328 -2.108 1.000 46.907 118 THR E O 1
ATOM 12783 N N . LYS G 4 119 ? 13.270 17.617 -0.155 1.000 46.932 119 LYS E N 1
ATOM 12784 C CA . LYS G 4 119 ? 14.544 17.230 0.430 1.000 47.984 119 LYS E CA 1
ATOM 12785 C C . LYS G 4 119 ? 15.112 16.043 -0.347 1.000 46.892 119 LYS E C 1
ATOM 12786 O O . LYS G 4 119 ? 16.304 16.012 -0.650 1.000 46.612 119 LYS E O 1
ATOM 12792 N N . VAL G 4 120 ? 14.233 15.090 -0.685 1.000 45.781 120 VAL E N 1
ATOM 12793 C CA . VAL G 4 120 ? 14.591 13.892 -1.430 1.000 45.505 120 VAL E CA 1
ATOM 12794 C C . VAL G 4 120 ? 15.229 14.290 -2.761 1.000 46.719 120 VAL E C 1
ATOM 12795 O O . VAL G 4 120 ? 16.233 13.707 -3.167 1.000 47.005 120 VAL E O 1
ATOM 12799 N N . ALA G 4 121 ? 14.636 15.290 -3.426 1.000 47.910 121 ALA E N 1
ATOM 12800 C CA . ALA G 4 121 ? 15.116 15.776 -4.711 1.000 49.479 121 ALA E CA 1
ATOM 12801 C C . ALA G 4 121 ? 16.475 16.455 -4.551 1.000 51.088 121 ALA E C 1
ATOM 12802 O O . ALA G 4 121 ? 17.376 16.236 -5.358 1.000 50.877 121 ALA E O 1
ATOM 12804 N N . MET G 4 122 ? 16.610 17.267 -3.494 1.000 52.951 122 MET E N 1
ATOM 12805 C CA . MET G 4 122 ? 17.827 18.021 -3.231 1.000 56.377 122 MET E CA 1
ATOM 12806 C C . MET G 4 122 ? 18.984 17.080 -2.902 1.000 56.768 122 MET E C 1
ATOM 12807 O O . MET G 4 122 ? 20.134 17.399 -3.188 1.000 57.276 122 MET E O 1
ATOM 12812 N N . ASP G 4 123 ? 18.664 15.921 -2.315 1.000 58.351 123 ASP E N 1
ATOM 12813 C CA . ASP G 4 123 ? 19.667 14.970 -1.861 1.000 59.837 123 ASP E CA 1
ATOM 12814 C C . ASP G 4 123 ? 20.200 14.140 -3.028 1.000 62.938 123 ASP E C 1
ATOM 12815 O O . ASP G 4 123 ? 21.403 13.896 -3.112 1.000 63.444 123 ASP E O 1
ATOM 12820 N N . ILE G 4 124 ? 19.299 13.708 -3.919 1.000 63.960 124 ILE E N 1
ATOM 12821 C CA . ILE G 4 124 ? 19.622 12.693 -4.910 1.000 64.299 124 ILE E CA 1
ATOM 12822 C C . ILE G 4 124 ? 19.831 13.339 -6.278 1.000 66.112 124 ILE E C 1
ATOM 12823 O O . ILE G 4 124 ? 20.810 13.042 -6.959 1.000 67.556 124 ILE E O 1
ATOM 12828 N N . ILE G 4 125 ? 18.893 14.205 -6.678 1.000 67.593 125 ILE E N 1
ATOM 12829 C CA . ILE G 4 125 ? 18.942 14.839 -7.986 1.000 69.075 125 ILE E CA 1
ATOM 12830 C C . ILE G 4 125 ? 19.915 16.014 -7.930 1.000 68.818 125 ILE E C 1
ATOM 12831 O O . ILE G 4 125 ? 20.848 16.089 -8.727 1.000 69.581 125 ILE E O 1
ATOM 12836 N N . GLY G 4 126 ? 19.679 16.924 -6.978 1.000 66.601 126 GLY E N 1
ATOM 12837 C CA . GLY G 4 126 ? 20.467 18.137 -6.846 1.000 65.723 126 GLY E CA 1
ATOM 12838 C C . GLY G 4 126 ? 19.586 19.380 -6.937 1.000 65.373 126 GLY E C 1
ATOM 12839 O O . GLY G 4 126 ? 19.780 20.339 -6.193 1.000 66.276 126 GLY E O 1
ATOM 12840 N N . LEU G 4 127 ? 18.617 19.343 -7.858 1.000 64.826 127 LEU E N 1
ATOM 12841 C CA . LEU G 4 127 ? 17.685 20.441 -8.057 1.000 62.577 127 LEU E CA 1
ATOM 12842 C C . LEU G 4 127 ? 16.351 20.106 -7.393 1.000 60.713 127 LEU E C 1
ATOM 12843 O O . LEU G 4 127 ? 16.021 18.932 -7.225 1.000 59.358 127 LEU E O 1
ATOM 12848 N N . PRO G 4 128 ? 15.549 21.119 -6.986 1.000 59.074 128 PRO E N 1
ATOM 12849 C CA . PRO G 4 128 ? 14.250 20.867 -6.356 1.000 58.973 128 PRO E CA 1
ATOM 12850 C C . PRO G 4 128 ? 13.142 20.530 -7.354 1.000 58.090 128 PRO E C 1
ATOM 12851 O O . PRO G 4 128 ? 12.108 21.194 -7.390 1.000 58.659 128 PRO E O 1
ATOM 12855 N N . ILE G 4 129 ? 13.373 19.483 -8.155 1.000 57.499 129 ILE E N 1
ATOM 12856 C CA . ILE G 4 129 ? 12.415 19.013 -9.143 1.000 56.642 129 ILE E CA 1
ATOM 12857 C C . ILE G 4 129 ? 11.519 17.969 -8.477 1.000 52.566 129 ILE E C 1
ATOM 12858 O O . ILE G 4 129 ? 11.908 16.811 -8.332 1.000 52.472 129 ILE E O 1
ATOM 12863 N N . VAL G 4 130 ? 10.312 18.400 -8.084 1.000 47.317 130 VAL E N 1
ATOM 12864 C CA . VAL G 4 130 ? 9.437 17.596 -7.245 1.000 42.531 130 VAL E CA 1
ATOM 12865 C C . VAL G 4 130 ? 8.316 16.964 -8.072 1.000 39.964 130 VAL E C 1
ATOM 12866 O O . VAL G 4 130 ? 7.649 16.047 -7.596 1.000 37.074 130 VAL E O 1
ATOM 12870 N N . ASN G 4 131 ? 8.118 17.446 -9.308 1.000 37.998 131 ASN E N 1
ATOM 12871 C CA . ASN G 4 131 ? 6.963 17.050 -10.102 1.000 37.289 131 ASN E CA 1
ATOM 12872 C C . ASN G 4 131 ? 7.024 15.564 -10.454 1.000 36.622 131 ASN E C 1
ATOM 12873 O O . ASN G 4 131 ? 5.988 14.912 -10.551 1.000 37.230 131 ASN E O 1
ATOM 12878 N N . THR G 4 132 ? 8.237 15.032 -10.640 1.000 35.783 132 THR E N 1
ATOM 12879 C CA . THR G 4 132 ? 8.390 13.631 -11.002 1.000 36.910 132 THR E CA 1
ATOM 12880 C C . THR G 4 132 ? 8.556 12.761 -9.757 1.000 35.511 132 THR E C 1
ATOM 12881 O O . THR G 4 132 ? 8.094 11.622 -9.742 1.000 35.736 132 THR E O 1
ATOM 12885 N N . VAL G 4 133 ? 9.208 13.301 -8.719 1.000 35.193 133 VAL E N 1
ATOM 12886 C CA . VAL G 4 133 ? 9.521 12.524 -7.526 1.000 34.119 133 VAL E CA 1
ATOM 12887 C C . VAL G 4 133 ? 8.234 12.190 -6.769 1.000 32.204 133 VAL E C 1
ATOM 12888 O O . VAL G 4 133 ? 8.116 11.105 -6.205 1.000 30.972 133 VAL E O 1
ATOM 12892 N N . LEU G 4 134 ? 7.273 13.124 -6.777 1.000 30.723 134 LEU E N 1
ATOM 12893 C CA . LEU G 4 134 ? 6.022 12.972 -6.047 1.000 29.328 134 LEU E CA 1
ATOM 12894 C C . LEU G 4 134 ? 5.167 11.857 -6.643 1.000 28.709 134 LEU E C 1
ATOM 12895 O O . LEU G 4 134 ? 4.261 11.357 -5.978 1.000 28.558 134 LEU E O 1
ATOM 12900 N N . LEU G 4 135 ? 5.453 11.482 -7.895 1.000 27.991 135 LEU E N 1
ATOM 12901 C CA . LEU G 4 135 ? 4.717 10.416 -8.558 1.000 28.369 135 LEU E CA 1
ATOM 12902 C C . LEU G 4 135 ? 5.068 9.078 -7.912 1.000 28.246 135 LEU E C 1
ATOM 12903 O O . LEU G 4 135 ? 4.243 8.166 -7.884 1.000 27.566 135 LEU E O 1
ATOM 12908 N N . GLY G 4 136 ? 6.306 8.976 -7.412 1.000 28.226 136 GLY E N 1
ATOM 12909 C CA . GLY G 4 136 ? 6.735 7.831 -6.623 1.000 27.784 136 GLY E CA 1
ATOM 12910 C C . GLY G 4 136 ? 5.860 7.683 -5.382 1.000 27.741 136 GLY E C 1
ATOM 12911 O O . GLY G 4 136 ? 5.393 6.589 -5.074 1.000 27.788 136 GLY E O 1
ATOM 12912 N N . ALA G 4 137 ? 5.631 8.811 -4.698 1.000 28.241 137 ALA E N 1
ATOM 12913 C CA . ALA G 4 137 ? 4.767 8.866 -3.529 1.000 28.649 137 ALA E CA 1
ATOM 12914 C C . ALA G 4 137 ? 3.342 8.473 -3.912 1.000 28.208 137 ALA E C 1
ATOM 12915 O O . ALA G 4 137 ? 2.694 7.725 -3.185 1.000 28.952 137 ALA E O 1
ATOM 12917 N N . PHE G 4 138 ? 2.875 8.969 -5.066 1.000 27.488 138 PHE E N 1
ATOM 12918 C CA . PHE G 4 138 ? 1.544 8.656 -5.566 1.000 26.581 138 PHE E CA 1
ATOM 12919 C C . PHE G 4 138 ? 1.382 7.143 -5.712 1.000 26.210 138 PHE E C 1
ATOM 12920 O O . PHE G 4 138 ? 0.346 6.595 -5.339 1.000 27.055 138 PHE E O 1
ATOM 12928 N N . ALA G 4 139 ? 2.407 6.487 -6.273 1.000 26.125 139 ALA E N 1
ATOM 12929 C CA . ALA G 4 139 ? 2.374 5.053 -6.519 1.000 26.545 139 ALA E CA 1
ATOM 12930 C C . ALA G 4 139 ? 2.317 4.292 -5.196 1.000 27.570 139 ALA E C 1
ATOM 12931 O O . ALA G 4 139 ? 1.512 3.374 -5.041 1.000 27.424 139 ALA E O 1
ATOM 12933 N N . GLY G 4 140 ? 3.171 4.701 -4.249 1.000 28.337 140 GLY E N 1
ATOM 12934 C CA . GLY G 4 140 ? 3.270 4.068 -2.944 1.000 29.461 140 GLY E CA 1
ATOM 12935 C C . GLY G 4 140 ? 1.993 4.239 -2.127 1.000 30.453 140 GLY E C 1
ATOM 12936 O O . GLY G 4 140 ? 1.598 3.332 -1.398 1.000 30.283 140 GLY E O 1
ATOM 12937 N N . ALA G 4 141 ? 1.347 5.402 -2.277 1.000 29.781 141 ALA E N 1
ATOM 12938 C CA . ALA G 4 141 ? 0.191 5.740 -1.465 1.000 28.168 141 ALA E CA 1
ATOM 12939 C C . ALA G 4 141 ? -1.079 5.080 -2.000 1.000 28.301 141 ALA E C 1
ATOM 12940 O O . ALA G 4 141 ? -1.930 4.676 -1.211 1.000 29.241 141 ALA E O 1
ATOM 12942 N N . THR G 4 142 ? -1.210 4.972 -3.330 1.000 27.294 142 THR E N 1
ATOM 12943 C CA . THR G 4 142 ? -2.501 4.646 -3.923 1.000 26.724 142 THR E CA 1
ATOM 12944 C C . THR G 4 142 ? -2.512 3.224 -4.478 1.000 26.743 142 THR E C 1
ATOM 12945 O O . THR G 4 142 ? -3.551 2.570 -4.461 1.000 27.207 142 THR E O 1
ATOM 12949 N N . GLY G 4 143 ? -1.372 2.779 -5.017 1.000 28.298 143 GLY E N 1
ATOM 12950 C CA . GLY G 4 143 ? -1.279 1.480 -5.667 1.000 29.546 143 GLY E CA 1
ATOM 12951 C C . GLY G 4 143 ? -1.951 1.454 -7.041 1.000 31.054 143 GLY E C 1
ATOM 12952 O O . GLY G 4 143 ? -2.164 0.380 -7.602 1.000 29.905 143 GLY E O 1
ATOM 12953 N N . GLU G 4 144 ? -2.254 2.641 -7.589 1.000 31.793 144 GLU E N 1
ATOM 12954 C CA . GLU G 4 144 ? -3.003 2.768 -8.833 1.000 32.093 144 GLU E CA 1
ATOM 12955 C C . GLU G 4 144 ? -2.102 2.540 -10.047 1.000 32.149 144 GLU E C 1
ATOM 12956 O O . GLU G 4 144 ? -2.567 2.075 -11.086 1.000 31.839 144 GLU E O 1
ATOM 12962 N N . ILE G 4 145 ? -0.823 2.905 -9.911 1.000 31.990 145 ILE E N 1
ATOM 12963 C CA . ILE G 4 145 ? 0.168 2.728 -10.959 1.000 32.995 145 ILE E CA 1
ATOM 12964 C C . ILE G 4 145 ? 1.407 2.084 -10.339 1.000 34.407 145 ILE E C 1
ATOM 12965 O O . ILE G 4 145 ? 1.773 2.390 -9.204 1.000 34.075 145 ILE E O 1
ATOM 12970 N N . ASN G 4 146 ? 2.038 1.183 -11.098 1.000 35.398 146 ASN E N 1
ATOM 12971 C CA . ASN G 4 146 ? 3.280 0.552 -10.685 1.000 36.586 146 ASN E CA 1
ATOM 12972 C C . ASN G 4 146 ? 4.404 1.586 -10.752 1.000 36.018 146 ASN E C 1
ATOM 12973 O O . ASN G 4 146 ? 4.519 2.314 -11.736 1.000 35.474 146 ASN E O 1
ATOM 12978 N N . VAL G 4 147 ? 5.225 1.641 -9.694 1.000 34.980 147 VAL E N 1
ATOM 12979 C CA . VAL G 4 147 ? 6.278 2.638 -9.563 1.000 35.033 147 VAL E CA 1
ATOM 12980 C C . VAL G 4 147 ? 7.320 2.445 -10.667 1.000 36.536 147 VAL E C 1
ATOM 12981 O O . VAL G 4 147 ? 7.949 3.411 -11.103 1.000 37.498 147 VAL E O 1
ATOM 12985 N N . GLU G 4 148 ? 7.483 1.192 -11.115 1.000 36.481 148 GLU E N 1
ATOM 12986 C CA . GLU G 4 148 ? 8.428 0.836 -12.164 1.000 37.569 148 GLU E CA 1
ATOM 12987 C C . GLU G 4 148 ? 8.009 1.492 -13.478 1.000 36.490 148 GLU E C 1
ATOM 12988 O O . GLU G 4 148 ? 8.858 1.915 -14.258 1.000 36.365 148 GLU E O 1
ATOM 12994 N N . SER G 4 149 ? 6.691 1.575 -13.702 1.000 35.383 149 SER E N 1
ATOM 12995 C CA . SER G 4 149 ? 6.139 2.193 -14.898 1.000 34.273 149 SER E CA 1
ATOM 12996 C C . SER G 4 149 ? 6.410 3.697 -14.891 1.000 34.237 149 SER E C 1
ATOM 12997 O O . SER G 4 149 ? 6.669 4.283 -15.939 1.000 34.499 149 SER E O 1
ATOM 13000 N N . ILE G 4 150 ? 6.352 4.304 -13.699 1.000 34.474 150 ILE E N 1
ATOM 13001 C CA . ILE G 4 150 ? 6.614 5.725 -13.524 1.000 35.730 150 ILE E CA 1
ATOM 13002 C C . ILE G 4 150 ? 8.090 6.004 -13.805 1.000 37.021 150 ILE E C 1
ATOM 13003 O O . ILE G 4 150 ? 8.418 7.011 -14.431 1.000 36.034 150 ILE E O 1
ATOM 13008 N N . LYS G 4 151 ? 8.962 5.100 -13.337 1.000 39.344 151 LYS E N 1
ATOM 13009 C CA . LYS G 4 151 ? 10.395 5.172 -13.586 1.000 41.839 151 LYS E CA 1
ATOM 13010 C C . LYS G 4 151 ? 10.662 5.089 -15.087 1.000 42.112 151 LYS E C 1
ATOM 13011 O O . LYS G 4 151 ? 11.427 5.886 -15.628 1.000 43.550 151 LYS E O 1
ATOM 13017 N N . LYS G 4 152 ? 10.018 4.114 -15.741 1.000 42.176 152 LYS E N 1
ATOM 13018 C CA . LYS G 4 152 ? 10.151 3.883 -17.171 1.000 42.725 152 LYS E CA 1
ATOM 13019 C C . LYS G 4 152 ? 9.677 5.115 -17.941 1.000 42.507 152 LYS E C 1
ATOM 13020 O O . LYS G 4 152 ? 10.310 5.513 -18.916 1.000 42.774 152 LYS E O 1
ATOM 13026 N N . ALA G 4 153 ? 8.563 5.708 -17.494 1.000 41.850 153 ALA E N 1
ATOM 13027 C CA . ALA G 4 153 ? 8.017 6.907 -18.110 1.000 42.637 153 ALA E CA 1
ATOM 13028 C C . ALA G 4 153 ? 9.037 8.042 -18.043 1.000 44.244 153 ALA E C 1
ATOM 13029 O O . ALA G 4 153 ? 9.329 8.671 -19.058 1.000 43.045 153 ALA E O 1
ATOM 13031 N N . VAL G 4 154 ? 9.581 8.284 -16.843 1.000 47.777 154 VAL E N 1
ATOM 13032 C CA . VAL G 4 154 ? 10.587 9.317 -16.641 1.000 51.584 154 VAL E CA 1
ATOM 13033 C C . VAL G 4 154 ? 11.942 8.742 -17.051 1.000 56.851 154 VAL E C 1
ATOM 13034 O O . VAL G 4 154 ? 12.778 8.423 -16.208 1.000 61.342 154 VAL E O 1
ATOM 13038 N N . LYS G 4 155 ? 12.127 8.588 -18.365 1.000 61.506 155 LYS E N 1
ATOM 13039 C CA . LYS G 4 155 ? 13.363 8.078 -18.933 1.000 67.164 155 LYS E CA 1
ATOM 13040 C C . LYS G 4 155 ? 13.457 8.591 -20.366 1.000 72.650 155 LYS E C 1
ATOM 13041 O O . LYS G 4 155 ? 12.924 7.975 -21.289 1.000 74.148 155 LYS E O 1
ATOM 13047 N N . ASP G 4 156 ? 14.112 9.748 -20.521 1.000 76.682 156 ASP E N 1
ATOM 13048 C CA . ASP G 4 156 ? 14.186 10.444 -21.796 1.000 79.092 156 ASP E CA 1
ATOM 13049 C C . ASP G 4 156 ? 15.636 10.817 -22.092 1.000 81.263 156 ASP E C 1
ATOM 13050 O O . ASP G 4 156 ? 16.099 10.660 -23.221 1.000 81.696 156 ASP E O 1
ATOM 13055 N N . ARG G 4 157 ? 16.337 11.309 -21.064 1.000 82.173 157 ARG E N 1
ATOM 13056 C CA . ARG G 4 157 ? 17.715 11.758 -21.190 1.000 83.245 157 ARG E CA 1
ATOM 13057 C C . ARG G 4 157 ? 18.643 10.546 -21.389 1.000 82.074 157 ARG E C 1
ATOM 13058 O O . ARG G 4 157 ? 18.507 9.585 -20.601 1.000 82.642 157 ARG E O 1
ATOM 13066 N N . LYS G 4 165 ? 19.161 8.995 -11.174 1.000 58.323 165 LYS E N 1
ATOM 13067 C CA . LYS G 4 165 ? 19.026 9.985 -10.078 1.000 58.561 165 LYS E CA 1
ATOM 13068 C C . LYS G 4 165 ? 17.552 10.327 -9.866 1.000 59.030 165 LYS E C 1
ATOM 13069 O O . LYS G 4 165 ? 17.073 10.329 -8.733 1.000 59.525 165 LYS E O 1
ATOM 13071 N N . ASN G 4 166 ? 16.849 10.618 -10.969 1.000 58.526 166 ASN E N 1
ATOM 13072 C CA . ASN G 4 166 ? 15.420 10.891 -10.942 1.000 57.892 166 ASN E CA 1
ATOM 13073 C C . ASN G 4 166 ? 14.668 9.630 -10.526 1.000 53.385 166 ASN E C 1
ATOM 13074 O O . ASN G 4 166 ? 13.758 9.695 -9.702 1.000 51.464 166 ASN E O 1
ATOM 13079 N N . ALA G 4 167 ? 15.074 8.492 -11.102 1.000 50.954 167 ALA E N 1
ATOM 13080 C CA . ALA G 4 167 ? 14.459 7.201 -10.834 1.000 50.666 167 ALA E CA 1
ATOM 13081 C C . ALA G 4 167 ? 14.693 6.791 -9.381 1.000 51.648 167 ALA E C 1
ATOM 13082 O O . ALA G 4 167 ? 13.800 6.235 -8.743 1.000 50.500 167 ALA E O 1
ATOM 13084 N N . GLN G 4 168 ? 15.901 7.073 -8.875 1.000 51.861 168 GLN E N 1
ATOM 13085 C CA . GLN G 4 168 ? 16.251 6.801 -7.489 1.000 52.503 168 GLN E CA 1
ATOM 13086 C C . GLN G 4 168 ? 15.415 7.682 -6.567 1.000 49.470 168 GLN E C 1
ATOM 13087 O O . GLN G 4 168 ? 14.928 7.215 -5.539 1.000 50.190 168 GLN E O 1
ATOM 13093 N N . ALA G 4 169 ? 15.254 8.954 -6.955 1.000 46.283 169 ALA E N 1
ATOM 13094 C CA . ALA G 4 169 ? 14.499 9.923 -6.177 1.000 43.502 169 ALA E CA 1
ATOM 13095 C C . ALA G 4 169 ? 13.028 9.517 -6.111 1.000 41.565 169 ALA E C 1
ATOM 13096 O O . ALA G 4 169 ? 12.372 9.725 -5.092 1.000 39.829 169 ALA E O 1
ATOM 13098 N N . ILE G 4 170 ? 12.533 8.935 -7.211 1.000 41.858 170 ILE E N 1
ATOM 13099 C CA . ILE G 4 170 ? 11.181 8.405 -7.302 1.000 41.772 170 ILE E CA 1
ATOM 13100 C C . ILE G 4 170 ? 11.058 7.190 -6.382 1.000 41.820 170 ILE E C 1
ATOM 13101 O O . ILE G 4 170 ? 10.042 7.018 -5.709 1.000 41.383 170 ILE E O 1
ATOM 13106 N N . GLN G 4 171 ? 12.114 6.369 -6.351 1.000 42.399 171 GLN E N 1
ATOM 13107 C CA . GLN G 4 171 ? 12.151 5.161 -5.541 1.000 43.345 171 GLN E CA 1
ATOM 13108 C C . GLN G 4 171 ? 12.110 5.516 -4.053 1.000 43.002 171 GLN E C 1
ATOM 13109 O O . GLN G 4 171 ? 11.396 4.870 -3.287 1.000 41.024 171 GLN E O 1
ATOM 13115 N N . LYS G 4 172 ? 12.867 6.549 -3.655 1.000 44.764 172 LYS E N 1
ATOM 13116 C CA . LYS G 4 172 ? 12.959 6.946 -2.256 1.000 46.349 172 LYS E CA 1
ATOM 13117 C C . LYS G 4 172 ? 11.626 7.508 -1.767 1.000 43.947 172 LYS E C 1
ATOM 13118 O O . LYS G 4 172 ? 11.200 7.208 -0.653 1.000 43.201 172 LYS E O 1
ATOM 13124 N N . ALA G 4 173 ? 10.978 8.321 -2.611 1.000 41.991 173 ALA E N 1
ATOM 13125 C CA . ALA G 4 173 ? 9.692 8.914 -2.283 1.000 40.095 173 ALA E CA 1
ATOM 13126 C C . ALA G 4 173 ? 8.636 7.822 -2.126 1.000 38.539 173 ALA E C 1
ATOM 13127 O O . ALA G 4 173 ? 7.719 7.955 -1.317 1.000 37.715 173 ALA E O 1
ATOM 13129 N N . TYR G 4 174 ? 8.795 6.741 -2.898 1.000 37.904 174 TYR E N 1
ATOM 13130 C CA . TYR G 4 174 ? 7.900 5.594 -2.866 1.000 38.766 174 TYR E CA 1
ATOM 13131 C C . TYR G 4 174 ? 8.019 4.873 -1.524 1.000 39.509 174 TYR E C 1
ATOM 13132 O O . TYR G 4 174 ? 7.026 4.372 -1.000 1.000 38.623 174 TYR E O 1
ATOM 13141 N N . GLU G 4 175 ? 9.244 4.831 -0.985 1.000 41.675 175 GLU E N 1
ATOM 13142 C CA . GLU G 4 175 ? 9.534 4.162 0.274 1.000 44.739 175 GLU E CA 1
ATOM 13143 C C . GLU G 4 175 ? 8.976 4.979 1.437 1.000 45.374 175 GLU E C 1
ATOM 13144 O O . GLU G 4 175 ? 8.364 4.422 2.347 1.000 47.140 175 GLU E O 1
ATOM 13150 N N . LEU G 4 176 ? 9.185 6.301 1.389 1.000 44.758 176 LEU E N 1
ATOM 13151 C CA . LEU G 4 176 ? 8.828 7.188 2.485 1.000 44.977 176 LEU E CA 1
ATOM 13152 C C . LEU G 4 176 ? 7.309 7.308 2.610 1.000 45.583 176 LEU E C 1
ATOM 13153 O O . LEU G 4 176 ? 6.720 6.681 3.487 1.000 48.282 176 LEU E O 1
ATOM 13158 N N . ILE G 4 177 ? 6.691 8.099 1.723 1.000 45.341 177 ILE E N 1
ATOM 13159 C CA . ILE G 4 177 ? 5.273 8.436 1.784 1.000 44.782 177 ILE E CA 1
ATOM 13160 C C . ILE G 4 177 ? 4.607 7.748 2.990 1.000 46.247 177 ILE E C 1
ATOM 13161 O O . ILE G 4 177 ? 3.877 8.457 3.723 1.000 47.971 177 ILE E O 1
ATOM 13166 N N . MET H 4 1 ? -42.556 54.456 -70.357 1.000 29.474 1 MET F N 1
ATOM 13167 C CA . MET H 4 1 ? -41.136 54.664 -69.966 1.000 30.691 1 MET F CA 1
ATOM 13168 C C . MET H 4 1 ? -40.278 54.793 -71.223 1.000 28.569 1 MET F C 1
ATOM 13169 O O . MET H 4 1 ? -40.465 54.046 -72.181 1.000 28.748 1 MET F O 1
ATOM 13174 N N . LYS H 4 2 ? -39.341 55.751 -71.198 1.000 26.056 2 LYS F N 1
ATOM 13175 C CA . LYS H 4 2 ? -38.377 55.954 -72.267 1.000 25.359 2 LYS F CA 1
ATOM 13176 C C . LYS H 4 2 ? -36.976 55.644 -71.742 1.000 24.081 2 LYS F C 1
ATOM 13177 O O . LYS H 4 2 ? -36.680 55.916 -70.582 1.000 23.127 2 LYS F O 1
ATOM 13183 N N . GLU H 4 3 ? -36.126 55.073 -72.609 1.000 23.258 3 GLU F N 1
ATOM 13184 C CA . GLU H 4 3 ? -34.777 54.661 -72.242 1.000 22.497 3 GLU F CA 1
ATOM 13185 C C . GLU H 4 3 ? -33.770 55.231 -73.240 1.000 21.472 3 GLU F C 1
ATOM 13186 O O . GLU H 4 3 ? -33.987 55.180 -74.451 1.000 21.942 3 GLU F O 1
ATOM 13192 N N . ILE H 4 4 ? -32.660 55.758 -72.708 1.000 20.297 4 ILE F N 1
ATOM 13193 C CA . ILE H 4 4 ? -31.676 56.491 -73.488 1.000 19.424 4 ILE F CA 1
ATOM 13194 C C . ILE H 4 4 ? -30.297 55.896 -73.219 1.000 19.497 4 ILE F C 1
ATOM 13195 O O . ILE H 4 4 ? -29.920 55.704 -72.065 1.000 18.858 4 ILE F O 1
ATOM 13200 N N . ARG H 4 5 ? -29.554 55.619 -74.298 1.000 19.130 5 ARG F N 1
ATOM 13201 C CA . ARG H 4 5 ? -28.187 55.134 -74.198 1.000 19.766 5 ARG F CA 1
ATOM 13202 C C . ARG H 4 5 ? -27.246 56.161 -74.821 1.000 19.578 5 ARG F C 1
ATOM 13203 O O . ARG H 4 5 ? -27.487 56.625 -75.933 1.000 19.397 5 ARG F O 1
ATOM 13211 N N . ILE H 4 6 ? -26.176 56.500 -74.088 1.000 19.452 6 ILE F N 1
ATOM 13212 C CA . ILE H 4 6 ? -25.171 57.454 -74.533 1.000 20.200 6 ILE F CA 1
ATOM 13213 C C . ILE H 4 6 ? -23.848 56.712 -74.736 1.000 21.205 6 ILE F C 1
ATOM 13214 O O . ILE H 4 6 ? -23.428 55.943 -73.872 1.000 21.429 6 ILE F O 1
ATOM 13219 N N . HIS H 4 7 ? -23.209 56.948 -75.890 1.000 21.253 7 HIS F N 1
ATOM 13220 C CA . HIS H 4 7 ? -21.921 56.354 -76.222 1.000 21.564 7 HIS F CA 1
ATOM 13221 C C . HIS H 4 7 ? -20.858 57.448 -76.261 1.000 22.511 7 HIS F C 1
ATOM 13222 O O . HIS H 4 7 ? -21.070 58.506 -76.852 1.000 23.089 7 HIS F O 1
ATOM 13229 N N . GLY H 4 8 ? -19.714 57.172 -75.628 1.000 22.881 8 GLY F N 1
ATOM 13230 C CA . GLY H 4 8 ? -18.587 58.088 -75.610 1.000 23.555 8 GLY F CA 1
ATOM 13231 C C . GLY H 4 8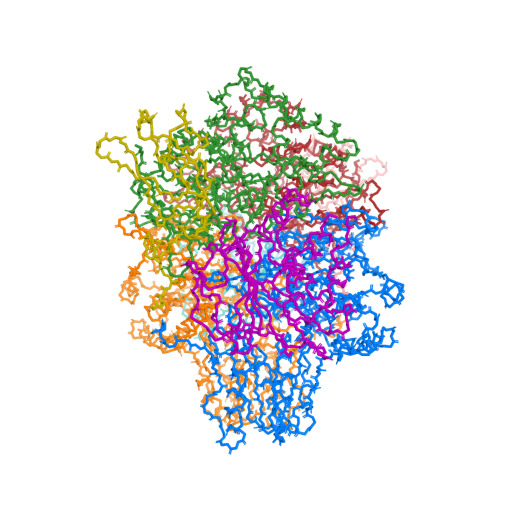 ? -17.299 57.348 -75.261 1.000 23.927 8 GLY F C 1
ATOM 13232 O O . GLY H 4 8 ? -17.280 56.120 -75.213 1.000 24.756 8 GLY F O 1
ATOM 13233 N N . ARG H 4 9 ? -16.230 58.112 -75.021 1.000 24.661 9 ARG F N 1
ATOM 13234 C CA . ARG H 4 9 ? -14.964 57.540 -74.591 1.000 25.747 9 ARG F CA 1
ATOM 13235 C C . ARG H 4 9 ? -14.662 58.002 -73.170 1.000 24.849 9 ARG F C 1
ATOM 13236 O O . ARG H 4 9 ? -15.075 59.085 -72.760 1.000 25.054 9 ARG F O 1
ATOM 13244 N N . GLY H 4 10 ? -13.939 57.161 -72.426 1.000 24.210 10 GLY F N 1
ATOM 13245 C CA . GLY H 4 10 ? -13.436 57.573 -71.127 1.000 23.804 10 GLY F CA 1
ATOM 13246 C C . GLY H 4 10 ? -12.842 58.974 -71.225 1.000 23.754 10 GLY F C 1
ATOM 13247 O O . GLY H 4 10 ? -12.017 59.236 -72.099 1.000 23.559 10 GLY F O 1
ATOM 13248 N N . GLY H 4 11 ? -13.312 59.873 -70.352 1.000 23.259 11 GLY F N 1
ATOM 13249 C CA . GLY H 4 11 ? -12.796 61.229 -70.289 1.000 23.881 11 GLY F CA 1
ATOM 13250 C C . GLY H 4 11 ? -13.702 62.240 -70.990 1.000 24.323 11 GLY F C 1
ATOM 13251 O O . GLY H 4 11 ? -13.487 63.442 -70.860 1.000 24.997 11 GLY F O 1
ATOM 13252 N N . GLN H 4 12 ? -14.715 61.753 -71.722 1.000 24.113 12 GLN F N 1
ATOM 13253 C CA . GLN H 4 12 ? -15.603 62.621 -72.483 1.000 24.069 12 GLN F CA 1
ATOM 13254 C C . GLN H 4 12 ? -16.853 62.993 -71.680 1.000 23.861 12 GLN F C 1
ATOM 13255 O O . GLN H 4 12 ? -17.705 63.724 -72.180 1.000 23.503 12 GLN F O 1
ATOM 13261 N N . GLY H 4 13 ? -16.970 62.479 -70.448 1.000 22.998 13 GLY F N 1
ATOM 13262 C CA . GLY H 4 13 ? -18.030 62.887 -69.536 1.000 22.567 13 GLY F CA 1
ATOM 13263 C C . GLY H 4 13 ? -19.423 62.432 -69.974 1.000 22.826 13 GLY F C 1
ATOM 13264 O O . GLY H 4 13 ? -20.383 63.197 -69.881 1.000 22.683 13 GLY F O 1
ATOM 13265 N N . SER H 4 14 ? -19.541 61.171 -70.411 1.000 22.837 14 SER F N 1
ATOM 13266 C CA . SER H 4 14 ? -20.831 60.629 -70.817 1.000 23.551 14 SER F CA 1
ATOM 13267 C C . SER H 4 14 ? -21.784 60.494 -69.627 1.000 22.290 14 SER F C 1
ATOM 13268 O O . SER H 4 14 ? -22.994 60.643 -69.789 1.000 21.572 14 SER F O 1
ATOM 13271 N N . VAL H 4 15 ? -21.233 60.240 -68.431 1.000 21.605 15 VAL F N 1
ATOM 13272 C CA . VAL H 4 15 ? -22.035 60.109 -67.221 1.000 22.219 15 VAL F CA 1
ATOM 13273 C C . VAL H 4 15 ? -22.691 61.453 -66.904 1.000 21.649 15 VAL F C 1
ATOM 13274 O O . VAL H 4 15 ? -23.840 61.496 -66.467 1.000 21.607 15 VAL F O 1
ATOM 13278 N N . THR H 4 16 ? -21.949 62.543 -67.133 1.000 21.764 16 THR F N 1
ATOM 13279 C CA . THR H 4 16 ? -22.442 63.887 -66.871 1.000 22.453 16 THR F CA 1
ATOM 13280 C C . THR H 4 16 ? -23.635 64.189 -67.779 1.000 21.729 16 THR F C 1
ATOM 13281 O O . THR H 4 16 ? -24.615 64.783 -67.335 1.000 22.308 16 THR F O 1
ATOM 13285 N N . ALA H 4 17 ? -23.551 63.761 -69.046 1.000 20.920 17 ALA F N 1
ATOM 13286 C CA . ALA H 4 17 ? -24.639 63.928 -69.999 1.000 19.781 17 ALA F CA 1
ATOM 13287 C C . ALA H 4 17 ? -25.892 63.214 -69.497 1.000 19.614 17 ALA F C 1
ATOM 13288 O O . ALA H 4 17 ? -26.985 63.784 -69.513 1.000 18.847 17 ALA F O 1
ATOM 13290 N N . ALA H 4 18 ? -25.713 61.963 -69.049 1.000 18.910 18 ALA F N 1
ATOM 13291 C CA . ALA H 4 18 ? -26.801 61.143 -68.538 1.000 18.999 18 ALA F CA 1
ATOM 13292 C C . ALA H 4 18 ? -27.447 61.817 -67.328 1.000 19.088 18 ALA F C 1
ATOM 13293 O O . ALA H 4 18 ? -28.671 61.882 -67.235 1.000 18.781 18 ALA F O 1
ATOM 13295 N N . GLU H 4 19 ? -26.601 62.315 -66.416 1.000 20.172 19 GLU F N 1
ATOM 13296 C CA . GLU H 4 19 ? -27.031 62.980 -65.196 1.000 21.486 19 GLU F CA 1
ATOM 13297 C C . GLU H 4 19 ? -27.825 64.242 -65.529 1.000 20.803 19 GLU F C 1
ATOM 13298 O O . GLU H 4 19 ? -28.895 64.464 -64.970 1.000 19.913 19 GLU F O 1
ATOM 13304 N N . MET H 4 20 ? -27.284 65.067 -66.434 1.000 21.552 20 MET F N 1
ATOM 13305 C CA . MET H 4 20 ? -27.915 66.328 -66.797 1.000 22.334 20 MET F CA 1
ATOM 13306 C C . MET H 4 20 ? -29.275 66.067 -67.438 1.000 21.969 20 MET F C 1
ATOM 13307 O O . MET H 4 20 ? -30.204 66.850 -67.262 1.000 22.262 20 MET F O 1
ATOM 13312 N N . LEU H 4 21 ? -29.386 64.951 -68.166 1.000 21.920 21 LEU F N 1
ATOM 13313 C CA . LEU H 4 21 ? -30.625 64.593 -68.836 1.000 22.018 21 LEU F CA 1
ATOM 13314 C C . LEU H 4 21 ? -31.686 64.266 -67.783 1.000 20.904 21 LEU F C 1
ATOM 13315 O O . LEU H 4 21 ? -32.833 64.698 -67.899 1.000 20.190 21 LEU F O 1
ATOM 13320 N N . SER H 4 22 ? -31.284 63.526 -66.740 1.000 20.196 22 SER F N 1
ATOM 13321 C CA . SER H 4 22 ? -32.196 63.140 -65.671 1.000 19.686 22 SER F CA 1
ATOM 13322 C C . SER H 4 22 ? -32.609 64.354 -64.837 1.000 19.305 22 SER F C 1
ATOM 13323 O O . SER H 4 22 ? -33.750 64.431 -64.385 1.000 18.378 22 SER F O 1
ATOM 13326 N N . VAL H 4 23 ? -31.676 65.296 -64.637 1.000 19.601 23 VAL F N 1
ATOM 13327 C CA . VAL H 4 23 ? -31.961 66.529 -63.911 1.000 20.519 23 VAL F CA 1
ATOM 13328 C C . VAL H 4 23 ? -32.968 67.365 -64.701 1.000 20.611 23 VAL F C 1
ATOM 13329 O O . VAL H 4 23 ? -33.958 67.837 -64.145 1.000 20.961 23 VAL F O 1
ATOM 13333 N N . ALA H 4 24 ? -32.716 67.519 -66.006 1.000 20.860 24 ALA F N 1
ATOM 13334 C CA . ALA H 4 24 ? -33.537 68.360 -66.862 1.000 20.848 24 ALA F CA 1
ATOM 13335 C C . ALA H 4 24 ? -34.949 67.793 -66.993 1.000 20.886 24 ALA F C 1
ATOM 13336 O O . ALA H 4 24 ? -35.924 68.545 -66.967 1.000 21.280 24 ALA F O 1
ATOM 13338 N N . ALA H 4 25 ? -35.049 66.463 -67.120 1.000 21.132 25 ALA F N 1
ATOM 13339 C CA . ALA H 4 25 ? -36.335 65.793 -67.241 1.000 20.959 25 ALA F CA 1
ATOM 13340 C C . ALA H 4 25 ? -37.177 66.031 -65.992 1.000 21.387 25 ALA F C 1
ATOM 13341 O O . ALA H 4 25 ? -38.390 66.220 -66.080 1.000 21.325 25 ALA F O 1
ATOM 13343 N N . PHE H 4 26 ? -36.519 66.017 -64.826 1.000 21.536 26 PHE F N 1
ATOM 13344 C CA . PHE H 4 26 ? -37.220 66.173 -63.564 1.000 22.013 26 PHE F CA 1
ATOM 13345 C C . PHE H 4 26 ? -37.739 67.603 -63.429 1.000 23.411 26 PHE F C 1
ATOM 13346 O O . PHE H 4 26 ? -38.788 67.820 -62.828 1.000 24.015 26 PHE F O 1
ATOM 13354 N N . GLU H 4 27 ? -37.011 68.564 -64.007 1.000 24.884 27 GLU F N 1
ATOM 13355 C CA . GLU H 4 27 ? -37.450 69.950 -64.003 1.000 27.773 27 GLU F CA 1
ATOM 13356 C C . GLU H 4 27 ? -38.729 70.071 -64.833 1.000 28.778 27 GLU F C 1
ATOM 13357 O O . GLU H 4 27 ? -39.563 70.934 -64.567 1.000 28.093 27 GLU F O 1
ATOM 13363 N N . ASP H 4 28 ? -38.882 69.176 -65.820 1.000 29.068 28 ASP F N 1
ATOM 13364 C CA . ASP H 4 28 ? -40.045 69.152 -66.695 1.000 30.257 28 ASP F CA 1
ATOM 13365 C C . ASP H 4 28 ? -41.197 68.389 -66.043 1.000 30.563 28 ASP F C 1
ATOM 13366 O O . ASP H 4 28 ? -42.308 68.385 -66.568 1.000 31.385 28 ASP F O 1
ATOM 13371 N N . GLY H 4 29 ? -40.913 67.724 -64.917 1.000 29.107 29 GLY F N 1
ATOM 13372 C CA . GLY H 4 29 ? -41.934 67.029 -64.151 1.000 27.987 29 GLY F CA 1
ATOM 13373 C C . GLY H 4 29 ? -41.974 65.533 -64.459 1.000 27.912 29 GLY F C 1
ATOM 13374 O O . GLY H 4 29 ? -42.914 64.848 -64.064 1.000 28.136 29 GLY F O 1
ATOM 13375 N N . LYS H 4 30 ? -40.951 65.038 -65.166 1.000 27.069 30 LYS F N 1
ATOM 13376 C CA . LYS H 4 30 ? -40.828 63.616 -65.446 1.000 25.924 30 LYS F CA 1
ATOM 13377 C C . LYS H 4 30 ? -39.884 62.983 -64.426 1.000 24.534 30 LYS F C 1
ATOM 13378 O O . LYS H 4 30 ? -38.811 63.519 -64.151 1.000 24.088 30 LYS F O 1
ATOM 13384 N N . PHE H 4 31 ? -40.304 61.841 -63.871 1.000 23.078 31 PHE F N 1
ATOM 13385 C CA . PHE H 4 31 ? -39.433 61.025 -63.039 1.000 22.247 31 PHE F CA 1
ATOM 13386 C C . PHE H 4 31 ? -38.287 60.501 -63.899 1.000 21.711 31 PHE F C 1
ATOM 13387 O O . PHE H 4 31 ? -38.477 60.183 -65.073 1.000 21.722 31 PHE F O 1
ATOM 13395 N N . SER H 4 32 ? -37.094 60.427 -63.302 1.000 20.933 32 SER F N 1
ATOM 13396 C CA . SER H 4 32 ? -35.898 60.156 -64.076 1.000 20.029 32 SER F CA 1
ATOM 13397 C C . SER H 4 32 ? -34.934 59.263 -63.301 1.000 19.264 32 SER F C 1
ATOM 13398 O O . SER H 4 32 ? -35.010 59.149 -62.081 1.000 19.060 32 SER F O 1
ATOM 13401 N N . GLN H 4 33 ? -34.028 58.638 -64.053 1.000 18.506 33 GLN F N 1
ATOM 13402 C CA . GLN H 4 33 ? -32.983 57.786 -63.517 1.000 18.316 33 GLN F CA 1
ATOM 13403 C C . GLN H 4 33 ? -31.801 57.883 -64.473 1.000 18.489 33 GLN F C 1
ATOM 13404 O O . GLN H 4 33 ? -31.994 57.936 -65.684 1.000 19.576 33 GLN F O 1
ATOM 13410 N N . ALA H 4 34 ? -30.585 57.944 -63.926 1.000 17.836 34 ALA F N 1
ATOM 13411 C CA . ALA H 4 34 ? -29.398 57.973 -64.764 1.000 17.939 34 ALA F CA 1
ATOM 13412 C C . ALA H 4 34 ? -28.279 57.194 -64.083 1.000 17.575 34 ALA F C 1
ATOM 13413 O O . ALA H 4 34 ? -28.185 57.183 -62.858 1.000 17.190 34 ALA F O 1
ATOM 13415 N N . PHE H 4 35 ? -27.430 56.548 -64.890 1.000 17.778 35 PHE F N 1
ATOM 13416 C CA . PHE H 4 35 ? -26.336 55.773 -64.331 1.000 18.003 35 PHE F CA 1
ATOM 13417 C C . PHE H 4 35 ? -25.276 55.511 -65.396 1.000 18.522 35 PHE F C 1
ATOM 13418 O O . PHE H 4 35 ? -25.582 55.431 -66.584 1.000 17.902 35 PHE F O 1
ATOM 13426 N N . PRO H 4 36 ? -23.996 55.371 -64.986 1.000 19.636 36 PRO F N 1
ATOM 13427 C CA . PRO H 4 36 ? -22.940 54.941 -65.902 1.000 20.346 36 PRO F CA 1
ATOM 13428 C C . PRO H 4 36 ? -23.083 53.439 -66.117 1.000 22.349 36 PRO F C 1
ATOM 13429 O O . PRO H 4 36 ? -23.666 52.746 -65.284 1.000 22.804 36 PRO F O 1
ATOM 13433 N N . ALA H 4 37 ? -22.567 52.948 -67.248 1.000 23.880 37 ALA F N 1
ATOM 13434 C CA . ALA H 4 37 ? -22.240 51.536 -67.340 1.000 27.207 37 ALA F CA 1
ATOM 13435 C C . ALA H 4 37 ? -21.251 51.227 -66.218 1.000 29.398 37 ALA F C 1
ATOM 13436 O O . ALA H 4 37 ? -20.251 51.926 -66.053 1.000 30.344 37 ALA F O 1
ATOM 13438 N N . PHE H 4 38 ? -21.579 50.206 -65.423 1.000 32.300 38 PHE F N 1
ATOM 13439 C CA . PHE H 4 38 ? -20.871 49.917 -64.186 1.000 33.465 38 PHE F CA 1
ATOM 13440 C C . PHE H 4 38 ? -19.513 49.305 -64.520 1.000 34.402 38 PHE F C 1
ATOM 13441 O O . PHE H 4 38 ? -19.442 48.269 -65.178 1.000 35.167 38 PHE F O 1
ATOM 13449 N N . GLY H 4 39 ? -18.445 49.973 -64.068 1.000 36.708 39 GLY F N 1
ATOM 13450 C CA . GLY H 4 39 ? -17.081 49.529 -64.306 1.000 36.689 39 GLY F CA 1
ATOM 13451 C C . GLY H 4 39 ? -16.081 50.664 -64.103 1.000 37.119 39 GLY F C 1
ATOM 13452 O O . GLY H 4 39 ? -16.433 51.716 -63.574 1.000 37.366 39 GLY F O 1
ATOM 13453 N N . VAL H 4 40 ? -14.838 50.426 -64.542 1.000 38.105 40 VAL F N 1
ATOM 13454 C CA . VAL H 4 40 ? -13.762 51.402 -64.457 1.000 39.212 40 VAL F CA 1
ATOM 13455 C C . VAL H 4 40 ? -13.645 52.111 -65.806 1.000 38.599 40 VAL F C 1
ATOM 13456 O O . VAL H 4 40 ? -13.663 51.464 -66.852 1.000 39.064 40 VAL F O 1
ATOM 13460 N N . GLU H 4 41 ? -13.517 53.443 -65.761 1.000 37.284 41 GLU F N 1
ATOM 13461 C CA . GLU H 4 41 ? -13.464 54.276 -66.953 1.000 35.961 41 GLU F CA 1
ATOM 13462 C C . GLU H 4 41 ? -12.011 54.555 -67.336 1.000 32.884 41 GLU F C 1
ATOM 13463 O O . GLU H 4 41 ? -11.292 55.240 -66.611 1.000 32.745 41 GLU F O 1
ATOM 13469 N N . ARG H 4 42 ? -11.602 54.024 -68.495 1.000 29.394 42 ARG F N 1
ATOM 13470 C CA . ARG H 4 42 ? -10.255 54.198 -69.017 1.000 26.991 42 ARG F CA 1
ATOM 13471 C C . ARG H 4 42 ? -10.276 55.268 -70.105 1.000 26.305 42 ARG F C 1
ATOM 13472 O O . ARG H 4 42 ? -11.155 55.266 -70.965 1.000 24.663 42 ARG F O 1
ATOM 13480 N N . ARG H 4 43 ? -9.292 56.171 -70.058 1.000 26.317 43 ARG F N 1
ATOM 13481 C CA . ARG H 4 43 ? -9.236 57.304 -70.966 1.000 27.570 43 ARG F CA 1
ATOM 13482 C C . ARG H 4 43 ? -9.011 56.805 -72.393 1.000 26.462 43 ARG F C 1
ATOM 13483 O O . ARG H 4 43 ? -7.988 56.185 -72.688 1.000 24.849 43 ARG F O 1
ATOM 13491 N N . GLY H 4 44 ? -9.994 57.080 -73.262 1.000 25.520 44 GLY F N 1
ATOM 13492 C CA . GLY H 4 44 ? -9.947 56.688 -74.660 1.000 25.707 44 GLY F CA 1
ATOM 13493 C C . GLY H 4 44 ? -10.835 55.479 -74.956 1.000 26.313 44 GLY F C 1
ATOM 13494 O O . GLY H 4 44 ? -11.245 55.282 -76.099 1.000 27.089 44 GLY F O 1
ATOM 13495 N N . ALA H 4 45 ? -11.121 54.675 -73.923 1.000 25.796 45 ALA F N 1
ATOM 13496 C CA . ALA H 4 45 ? -11.895 53.450 -74.071 1.000 26.143 45 ALA F CA 1
ATOM 13497 C C . ALA H 4 45 ? -13.362 53.781 -74.325 1.000 27.163 45 ALA F C 1
ATOM 13498 O O . ALA H 4 45 ? -13.891 54.717 -73.731 1.000 27.609 45 ALA F O 1
ATOM 13500 N N . PRO H 4 46 ? -14.065 53.020 -75.199 1.000 27.564 46 PRO F N 1
ATOM 13501 C CA . PRO H 4 46 ? -15.511 53.190 -75.379 1.000 27.134 46 PRO F CA 1
ATOM 13502 C C . PRO H 4 46 ? -16.258 52.929 -74.072 1.000 26.235 46 PRO F C 1
ATOM 13503 O O . PRO H 4 46 ? -15.962 51.965 -73.372 1.000 25.846 46 PRO F O 1
ATOM 13507 N N . VAL H 4 47 ? -17.216 53.810 -73.754 1.000 25.388 47 VAL F N 1
ATOM 13508 C CA . VAL H 4 47 ? -17.998 53.714 -72.528 1.000 25.013 47 VAL F CA 1
ATOM 13509 C C . VAL H 4 47 ? -19.450 54.066 -72.841 1.000 24.451 47 VAL F C 1
ATOM 13510 O O . VAL H 4 47 ? -19.736 54.674 -73.871 1.000 23.968 47 VAL F O 1
ATOM 13514 N N . GLN H 4 48 ? -20.353 53.690 -71.927 1.000 24.258 48 GLN F N 1
ATOM 13515 C CA . GLN H 4 48 ? -21.772 53.960 -72.090 1.000 24.056 48 GLN F CA 1
ATOM 13516 C C . GLN H 4 48 ? -22.353 54.534 -70.800 1.000 23.297 48 GLN F C 1
ATOM 13517 O O . GLN H 4 48 ? -21.873 54.237 -69.709 1.000 23.509 48 GLN F O 1
ATOM 13523 N N . ALA H 4 49 ? -23.394 55.364 -70.953 1.000 21.538 49 ALA F N 1
ATOM 13524 C CA . ALA H 4 49 ? -24.192 55.866 -69.846 1.000 20.766 49 ALA F CA 1
ATOM 13525 C C . ALA H 4 49 ? -25.666 55.844 -70.254 1.000 20.108 49 ALA F C 1
ATOM 13526 O O . ALA H 4 49 ? -25.978 55.750 -71.443 1.000 19.378 49 ALA F O 1
ATOM 13528 N N . PHE H 4 50 ? -26.564 55.908 -69.261 1.000 19.309 50 PHE F N 1
ATOM 13529 C CA . PHE H 4 50 ? -27.968 55.603 -69.485 1.000 19.154 50 PHE F CA 1
ATOM 13530 C C . PHE H 4 50 ? -28.866 56.563 -68.711 1.000 18.936 50 PHE F C 1
ATOM 13531 O O . PHE H 4 50 ? -28.491 57.046 -67.645 1.000 18.261 50 PHE F O 1
ATOM 13539 N N . THR H 4 51 ? -30.056 56.812 -69.275 1.000 18.319 51 THR F N 1
ATOM 13540 C CA . THR H 4 51 ? -31.103 57.614 -68.659 1.000 18.369 51 THR F CA 1
ATOM 13541 C C . THR H 4 51 ? -32.453 56.946 -68.919 1.000 18.623 51 THR F C 1
ATOM 13542 O O . THR H 4 51 ? -32.696 56.438 -70.011 1.000 18.236 51 THR F O 1
ATOM 13546 N N . ARG H 4 52 ? -33.321 56.963 -67.900 1.000 19.132 52 ARG F N 1
ATOM 13547 C CA . ARG H 4 52 ? -34.708 56.550 -68.035 1.000 19.755 52 ARG F CA 1
ATOM 13548 C C . ARG H 4 52 ? -35.621 57.723 -67.683 1.000 20.932 52 ARG F C 1
ATOM 13549 O O . ARG H 4 52 ? -35.318 58.498 -66.773 1.000 20.596 52 ARG F O 1
ATOM 13557 N N . LEU H 4 53 ? -36.740 57.824 -68.416 1.000 20.907 53 LEU F N 1
ATOM 13558 C CA . LEU H 4 53 ? -37.764 58.837 -68.206 1.000 22.246 53 LEU F CA 1
ATOM 13559 C C . LEU H 4 53 ? -39.101 58.133 -68.004 1.000 22.909 53 LEU F C 1
ATOM 13560 O O . LEU H 4 53 ? -39.374 57.136 -68.670 1.000 23.156 53 LEU F O 1
ATOM 13565 N N . SER H 4 54 ? -39.930 58.675 -67.103 1.000 23.498 54 SER F N 1
ATOM 13566 C CA . SER H 4 54 ? -41.211 58.069 -66.777 1.000 25.127 54 SER F CA 1
ATOM 13567 C C . SER H 4 54 ? -42.144 59.094 -66.136 1.000 26.735 54 SER F C 1
ATOM 13568 O O . SER H 4 54 ? -41.690 60.083 -65.562 1.000 26.167 54 SER F O 1
ATOM 13571 N N . ASP H 4 55 ? -43.455 58.834 -66.228 1.000 28.773 55 ASP F N 1
ATOM 13572 C CA . ASP H 4 55 ? -44.461 59.665 -65.582 1.000 31.773 55 ASP F CA 1
ATOM 13573 C C . ASP H 4 55 ? -44.617 59.247 -64.122 1.000 31.066 55 ASP F C 1
ATOM 13574 O O . ASP H 4 55 ? -45.296 59.920 -63.350 1.000 31.585 55 ASP F O 1
ATOM 13579 N N . SER H 4 56 ? -43.975 58.132 -63.760 1.000 29.756 56 SER F N 1
ATOM 13580 C CA . SER H 4 56 ? -44.124 57.525 -62.449 1.000 29.521 56 SER F CA 1
ATOM 13581 C C . SER H 4 56 ? -42.737 57.234 -61.871 1.000 27.816 56 SER F C 1
ATOM 13582 O O . SER H 4 56 ? -41.792 57.049 -62.634 1.000 26.907 56 SER F O 1
ATOM 13585 N N . PRO H 4 57 ? -42.553 57.202 -60.526 1.000 26.412 57 PRO F N 1
ATOM 13586 C CA . PRO H 4 57 ? -41.249 56.890 -59.937 1.000 25.368 57 PRO F CA 1
ATOM 13587 C C . PRO H 4 57 ? -40.658 55.634 -60.571 1.000 23.625 57 PRO F C 1
ATOM 13588 O O . PRO H 4 57 ? -41.378 54.679 -60.850 1.000 23.876 57 PRO F O 1
ATOM 13592 N N . ILE H 4 58 ? -39.347 55.664 -60.824 1.000 21.341 58 ILE F N 1
ATOM 13593 C CA . ILE H 4 58 ? -38.694 54.560 -61.505 1.000 19.939 58 ILE F CA 1
ATOM 13594 C C . ILE H 4 58 ? -38.084 53.627 -60.459 1.000 19.411 58 ILE F C 1
ATOM 13595 O O . ILE H 4 58 ? -37.205 54.030 -59.700 1.000 19.296 58 ILE F O 1
ATOM 13600 N N . ARG H 4 59 ? -38.575 52.381 -60.449 1.000 18.712 59 ARG F N 1
ATOM 13601 C CA . ARG H 4 59 ? -38.191 51.371 -59.475 1.000 18.813 59 ARG F CA 1
ATOM 13602 C C . ARG H 4 59 ? -37.315 50.304 -60.133 1.000 18.544 59 ARG F C 1
ATOM 13603 O O . ARG H 4 59 ? -36.687 49.509 -59.438 1.000 18.759 59 ARG F O 1
ATOM 13611 N N . LEU H 4 60 ? -37.276 50.298 -61.473 1.000 18.147 60 LEU F N 1
ATOM 13612 C CA . LEU H 4 60 ? -36.591 49.267 -62.241 1.000 17.460 60 LEU F CA 1
ATOM 13613 C C . LEU H 4 60 ? -35.079 49.385 -62.050 1.000 16.940 60 LEU F C 1
ATOM 13614 O O . LEU H 4 60 ? -34.521 50.476 -62.155 1.000 16.564 60 LEU F O 1
ATOM 13619 N N . ARG H 4 61 ? -34.426 48.242 -61.798 1.000 16.676 61 ARG F N 1
ATOM 13620 C CA . ARG H 4 61 ? -33.025 48.232 -61.402 1.000 16.937 61 ARG F CA 1
ATOM 13621 C C . ARG H 4 61 ? -32.172 47.436 -62.390 1.000 17.834 61 ARG F C 1
ATOM 13622 O O . ARG H 4 61 ? -30.974 47.274 -62.172 1.000 17.575 61 ARG F O 1
ATOM 13630 N N . SER H 4 62 ? -32.782 46.956 -63.482 1.000 19.464 62 SER F N 1
ATOM 13631 C CA . SER H 4 62 ? -32.018 46.265 -64.511 1.000 20.970 62 SER F CA 1
ATOM 13632 C C . SER H 4 62 ? -31.305 47.270 -65.417 1.000 21.003 62 SER F C 1
ATOM 13633 O O . SER H 4 62 ? -31.599 48.464 -65.386 1.000 20.228 62 SER F O 1
ATOM 13636 N N . GLN H 4 63 ? -30.345 46.770 -66.205 1.000 21.816 63 GLN F N 1
ATOM 13637 C CA . GLN H 4 63 ? -29.647 47.562 -67.206 1.000 22.295 63 GLN F CA 1
ATOM 13638 C C . GLN H 4 63 ? -30.612 47.914 -68.336 1.000 21.391 63 GLN F C 1
ATOM 13639 O O . GLN H 4 63 ? -31.690 47.332 -68.440 1.000 19.990 63 GLN F O 1
ATOM 13645 N N . ILE H 4 64 ? -30.199 48.870 -69.178 1.000 21.174 64 ILE F N 1
ATOM 13646 C CA . ILE H 4 64 ? -30.921 49.225 -70.391 1.000 21.146 64 ILE F CA 1
ATOM 13647 C C . ILE H 4 64 ? -30.297 48.477 -71.568 1.000 21.375 64 ILE F C 1
ATOM 13648 O O . ILE H 4 64 ? -29.086 48.540 -71.775 1.000 20.791 64 ILE F O 1
ATOM 13653 N N . TYR H 4 65 ? -31.147 47.795 -72.345 1.000 22.019 65 TYR F N 1
ATOM 13654 C CA . TYR H 4 65 ? -30.690 47.006 -73.479 1.000 23.835 65 TYR F CA 1
ATOM 13655 C C . TYR H 4 65 ? -31.354 47.483 -74.770 1.000 23.571 65 TYR F C 1
ATOM 13656 O O . TYR H 4 65 ? -30.736 47.432 -75.832 1.000 24.367 65 TYR F O 1
ATOM 13665 N N . THR H 4 66 ? -32.620 47.913 -74.675 1.000 23.251 66 THR F N 1
ATOM 13666 C CA . THR H 4 66 ? -33.376 48.329 -75.849 1.000 22.652 66 THR F CA 1
ATOM 13667 C C . THR H 4 66 ? -33.797 49.791 -75.701 1.000 22.031 66 THR F C 1
ATOM 13668 O O . THR H 4 66 ? -34.925 50.080 -75.307 1.000 22.678 66 THR F O 1
ATOM 13672 N N . PRO H 4 67 ? -32.909 50.759 -76.021 1.000 21.812 67 PRO F N 1
ATOM 13673 C CA . PRO H 4 67 ? -33.234 52.177 -75.869 1.000 21.738 67 PRO F CA 1
ATOM 13674 C C . PRO H 4 67 ? -34.157 52.713 -76.960 1.000 22.737 67 PRO F C 1
ATOM 13675 O O . PRO H 4 67 ? -34.188 52.199 -78.080 1.000 22.061 67 PRO F O 1
ATOM 13679 N N . ASP H 4 68 ? -34.903 53.762 -76.602 1.000 22.365 68 ASP F N 1
ATOM 13680 C CA . ASP H 4 68 ? -35.716 54.507 -77.545 1.000 23.290 68 ASP F CA 1
ATOM 13681 C C . ASP H 4 68 ? -34.831 55.500 -78.291 1.000 23.337 68 ASP F C 1
ATOM 13682 O O . ASP H 4 68 ? -35.057 55.774 -79.466 1.000 23.833 68 ASP F O 1
ATOM 13687 N N . TYR H 4 69 ? -33.812 56.019 -77.594 1.000 22.719 69 TYR F N 1
ATOM 13688 C CA . TYR H 4 69 ? -32.947 57.055 -78.129 1.000 22.513 69 TYR F CA 1
ATOM 13689 C C . TYR H 4 69 ? -31.494 56.724 -77.807 1.000 22.865 69 TYR F C 1
ATOM 13690 O O . TYR H 4 69 ? -31.201 56.210 -76.728 1.000 23.118 69 TYR F O 1
ATOM 13699 N N . VAL H 4 70 ? -30.599 57.050 -78.749 1.000 22.319 70 VAL F N 1
ATOM 13700 C CA . VAL H 4 70 ? -29.170 56.818 -78.599 1.000 23.115 70 VAL F CA 1
ATOM 13701 C C . VAL H 4 70 ? -28.418 58.098 -78.966 1.000 23.675 70 VAL F C 1
ATOM 13702 O O . VAL H 4 70 ? -28.731 58.745 -79.966 1.000 25.015 70 VAL F O 1
ATOM 13706 N N . ILE H 4 71 ? -27.434 58.461 -78.134 1.000 23.992 71 ILE F N 1
ATOM 13707 C CA . ILE H 4 71 ? -26.589 59.621 -78.376 1.000 23.916 71 ILE F CA 1
ATOM 13708 C C . ILE H 4 71 ? -25.147 59.138 -78.534 1.000 24.745 71 ILE F C 1
ATOM 13709 O O . ILE H 4 71 ? -24.631 58.435 -77.667 1.000 24.574 71 ILE F O 1
ATOM 13714 N N . VAL H 4 72 ? -24.500 59.538 -79.638 1.000 24.591 72 VAL F N 1
ATOM 13715 C CA . VAL H 4 72 ? -23.123 59.152 -79.909 1.000 25.520 72 VAL F CA 1
ATOM 13716 C C . VAL H 4 72 ? -22.238 60.398 -79.851 1.000 25.612 72 VAL F C 1
ATOM 13717 O O . VAL H 4 72 ? -22.337 61.271 -80.710 1.000 25.335 72 VAL F O 1
ATOM 13721 N N . GLN H 4 73 ? -21.361 60.459 -78.840 1.000 26.127 73 GLN F N 1
ATOM 13722 C CA . GLN H 4 73 ? -20.574 61.654 -78.564 1.000 27.374 73 GLN F CA 1
ATOM 13723 C C . GLN H 4 73 ? -19.368 61.741 -79.497 1.000 27.897 73 GLN F C 1
ATOM 13724 O O . GLN H 4 73 ? -18.837 62.828 -79.722 1.000 26.653 73 GLN F O 1
ATOM 13730 N N . ASP H 4 74 ? -18.936 60.587 -80.016 1.000 29.778 74 ASP F N 1
ATOM 13731 C CA . ASP H 4 74 ? -17.708 60.493 -80.787 1.000 31.940 74 ASP F CA 1
ATOM 13732 C C . ASP H 4 74 ? -17.952 59.607 -82.004 1.000 32.522 74 ASP F C 1
ATOM 13733 O O . ASP H 4 74 ? -18.210 58.414 -81.863 1.000 31.904 74 ASP F O 1
ATOM 13738 N N . ALA H 4 75 ? -17.846 60.211 -83.194 1.000 34.151 75 ALA F N 1
ATOM 13739 C CA . ALA H 4 75 ? -18.162 59.556 -84.454 1.000 35.569 75 ALA F CA 1
ATOM 13740 C C . ALA H 4 75 ? -17.264 58.343 -84.703 1.000 35.913 75 ALA F C 1
ATOM 13741 O O . ALA H 4 75 ? -17.690 57.397 -85.360 1.000 36.571 75 ALA F O 1
ATOM 13743 N N . THR H 4 76 ? -16.035 58.363 -84.163 1.000 36.045 76 THR F N 1
ATOM 13744 C CA . THR H 4 76 ? -15.065 57.300 -84.402 1.000 36.292 76 THR F CA 1
ATOM 13745 C C . THR H 4 76 ? -15.514 55.987 -83.760 1.000 36.386 76 THR F C 1
ATOM 13746 O O . THR H 4 76 ? -14.972 54.930 -84.079 1.000 36.821 76 THR F O 1
ATOM 13750 N N . LEU H 4 77 ? -16.510 56.059 -82.868 1.000 35.858 77 LEU F N 1
ATOM 13751 C CA . LEU H 4 77 ? -16.995 54.899 -82.135 1.000 35.790 77 LEU F CA 1
ATOM 13752 C C . LEU H 4 77 ? -17.771 53.952 -83.050 1.000 36.756 77 LEU F C 1
ATOM 13753 O O . LEU H 4 77 ? -17.886 52.764 -82.748 1.000 36.211 77 LEU F O 1
ATOM 13758 N N . LEU H 4 78 ? -18.303 54.486 -84.158 1.000 37.535 78 LEU F N 1
ATOM 13759 C CA . LEU H 4 78 ? -19.183 53.733 -85.042 1.000 40.342 78 LEU F CA 1
ATOM 13760 C C . LEU H 4 78 ? -18.444 52.532 -85.632 1.000 41.448 78 LEU F C 1
ATOM 13761 O O . LEU H 4 78 ? -19.066 51.528 -85.974 1.000 41.133 78 LEU F O 1
ATOM 13766 N N . GLU H 4 79 ? -17.113 52.650 -85.724 1.000 42.953 79 GLU F N 1
ATOM 13767 C CA . GLU H 4 79 ? -16.254 51.649 -86.339 1.000 45.600 79 GLU F CA 1
ATOM 13768 C C . GLU H 4 79 ? -16.177 50.390 -85.476 1.000 45.294 79 GLU F C 1
ATOM 13769 O O . GLU H 4 79 ? -15.990 49.296 -86.005 1.000 46.615 79 GLU F O 1
ATOM 13775 N N . THR H 4 80 ? -16.315 50.545 -84.151 1.000 43.540 80 THR F N 1
ATOM 13776 C CA . THR H 4 80 ? -16.044 49.446 -83.234 1.000 42.581 80 THR F CA 1
ATOM 13777 C C . THR H 4 80 ? -17.254 49.129 -82.353 1.000 40.747 80 THR F C 1
ATOM 13778 O O . THR H 4 80 ? -17.266 48.101 -81.679 1.000 40.486 80 THR F O 1
ATOM 13782 N N . VAL H 4 81 ? -18.266 50.004 -82.352 1.000 38.573 81 VAL F N 1
ATOM 13783 C CA . VAL H 4 81 ? -19.415 49.808 -81.480 1.000 37.413 81 VAL F CA 1
ATOM 13784 C C . VAL H 4 81 ? -20.695 49.834 -82.313 1.000 36.432 81 VAL F C 1
ATOM 13785 O O . VAL H 4 81 ? -20.881 50.715 -83.151 1.000 37.364 81 VAL F O 1
ATOM 13789 N N . ASN H 4 82 ? -21.570 48.855 -82.057 1.000 35.728 82 ASN F N 1
ATOM 13790 C CA . ASN H 4 82 ? -22.887 48.773 -82.666 1.000 35.793 82 ASN F CA 1
ATOM 13791 C C . ASN H 4 82 ? -23.848 49.677 -81.892 1.000 34.602 82 ASN F C 1
ATOM 13792 O O . ASN H 4 82 ? -24.527 49.223 -80.976 1.000 34.644 82 ASN F O 1
ATOM 13797 N N . VAL H 4 83 ? -23.903 50.958 -82.276 1.000 34.224 83 VAL F N 1
ATOM 13798 C CA . VAL H 4 83 ? -24.625 51.974 -81.523 1.000 33.553 83 VAL F CA 1
ATOM 13799 C C . VAL H 4 83 ? -26.128 51.853 -81.774 1.000 34.322 83 VAL F C 1
ATOM 13800 O O . VAL H 4 83 ? -26.930 52.398 -81.019 1.000 33.829 83 VAL F O 1
ATOM 13804 N N . ALA H 4 84 ? -26.499 51.151 -82.850 1.000 35.533 84 ALA F N 1
ATOM 13805 C CA . ALA H 4 84 ? -27.894 50.991 -83.224 1.000 36.356 84 ALA F CA 1
ATOM 13806 C C . ALA H 4 84 ? -28.475 49.729 -82.590 1.000 36.620 84 ALA F C 1
ATOM 13807 O O . ALA H 4 84 ? -29.650 49.428 -82.778 1.000 37.529 84 ALA F O 1
ATOM 13809 N N . SER H 4 85 ? -27.647 49.013 -81.822 1.000 37.916 85 SER F N 1
ATOM 13810 C CA . SER H 4 85 ? -28.016 47.721 -81.267 1.000 38.228 85 SER F CA 1
ATOM 13811 C C . SER H 4 85 ? -29.149 47.865 -80.255 1.000 38.383 85 SER F C 1
ATOM 13812 O O . SER H 4 85 ? -28.997 48.525 -79.228 1.000 38.230 85 SER F O 1
ATOM 13815 N N . GLY H 4 86 ? -30.286 47.232 -80.565 1.000 37.999 86 GLY F N 1
ATOM 13816 C CA . GLY H 4 86 ? -31.385 47.098 -79.624 1.000 34.786 86 GLY F CA 1
ATOM 13817 C C . GLY H 4 86 ? -32.369 48.261 -79.707 1.000 33.591 86 GLY F C 1
ATOM 13818 O O . GLY H 4 86 ? -33.357 48.275 -78.978 1.000 32.231 86 GLY F O 1
ATOM 13819 N N . ILE H 4 87 ? -32.103 49.223 -80.602 1.000 34.323 87 ILE F N 1
ATOM 13820 C CA . ILE H 4 87 ? -32.954 50.397 -80.722 1.000 36.281 87 ILE F CA 1
ATOM 13821 C C . ILE H 4 87 ? -34.288 50.001 -81.356 1.000 37.344 87 ILE F C 1
ATOM 13822 O O . ILE H 4 87 ? -34.329 49.167 -82.259 1.000 35.558 87 ILE F O 1
ATOM 13827 N N . LYS H 4 88 ? -35.377 50.595 -80.848 1.000 40.233 88 LYS F N 1
ATOM 13828 C CA . LYS H 4 88 ? -36.708 50.390 -81.398 1.000 43.880 88 LYS F CA 1
ATOM 13829 C C . LYS H 4 88 ? -36.766 51.010 -82.795 1.000 44.596 88 LYS F C 1
ATOM 13830 O O . LYS H 4 88 ? -35.998 51.920 -83.104 1.000 42.803 88 LYS F O 1
ATOM 13836 N N . ASP H 4 89 ? -37.688 50.507 -83.626 1.000 46.004 89 ASP F N 1
ATOM 13837 C CA . ASP H 4 89 ? -37.795 50.913 -85.020 1.000 46.465 89 ASP F CA 1
ATOM 13838 C C . ASP H 4 89 ? -38.186 52.386 -85.125 1.000 44.907 89 ASP F C 1
ATOM 13839 O O . ASP H 4 89 ? -37.785 53.068 -86.066 1.000 45.688 89 ASP F O 1
ATOM 13844 N N . ASP H 4 90 ? -38.960 52.868 -84.146 1.000 43.267 90 ASP F N 1
ATOM 13845 C CA . ASP H 4 90 ? -39.453 54.236 -84.145 1.000 43.570 90 ASP F CA 1
ATOM 13846 C C . ASP H 4 90 ? -38.521 55.141 -83.335 1.000 40.766 90 ASP F C 1
ATOM 13847 O O . ASP H 4 90 ? -38.914 56.232 -82.931 1.000 40.075 90 ASP F O 1
ATOM 13852 N N . GLY H 4 91 ? -37.275 54.691 -83.132 1.000 39.360 91 GLY F N 1
ATOM 13853 C CA . GLY H 4 91 ? -36.310 55.398 -82.303 1.000 37.044 91 GLY F CA 1
ATOM 13854 C C . GLY H 4 91 ? -35.527 56.456 -83.080 1.000 35.387 91 GLY F C 1
ATOM 13855 O O . GLY H 4 91 ? -35.756 56.661 -84.271 1.000 34.467 91 GLY F O 1
ATOM 13856 N N . ILE H 4 92 ? -34.595 57.118 -82.380 1.000 33.278 92 ILE F N 1
ATOM 13857 C CA . ILE H 4 92 ? -33.766 58.171 -82.948 1.000 31.747 92 ILE F CA 1
ATOM 13858 C C . ILE H 4 92 ? -32.336 57.997 -82.438 1.000 31.980 92 ILE F C 1
ATOM 13859 O O . ILE H 4 92 ? -32.121 57.844 -81.237 1.000 31.429 92 ILE F O 1
ATOM 13864 N N . ILE H 4 93 ? -31.369 58.028 -83.365 1.000 32.943 93 ILE F N 1
ATOM 13865 C CA . ILE H 4 93 ? -29.953 58.059 -83.027 1.000 33.872 93 ILE F CA 1
ATOM 13866 C C . ILE H 4 93 ? -29.397 59.433 -83.396 1.000 33.960 93 ILE F C 1
ATOM 13867 O O . ILE H 4 93 ? -29.481 59.851 -84.550 1.000 34.098 93 ILE F O 1
ATOM 13872 N N . ILE H 4 94 ? -28.834 60.122 -82.395 1.000 34.086 94 ILE F N 1
ATOM 13873 C CA . ILE H 4 94 ? -28.203 61.421 -82.572 1.000 33.902 94 ILE F CA 1
ATOM 13874 C C . ILE H 4 94 ? -26.688 61.222 -82.543 1.000 34.135 94 ILE F C 1
ATOM 13875 O O . ILE H 4 94 ? -26.153 60.684 -81.574 1.000 33.189 94 ILE F O 1
ATOM 13880 N N . ILE H 4 95 ? -26.005 61.669 -83.605 1.000 33.765 95 ILE F N 1
ATOM 13881 C CA . ILE H 4 95 ? -24.574 61.438 -83.738 1.000 34.010 95 ILE F CA 1
ATOM 13882 C C . ILE H 4 95 ? -23.845 62.768 -83.915 1.000 36.299 95 ILE F C 1
ATOM 13883 O O . ILE H 4 95 ? -24.252 63.609 -84.715 1.000 35.716 95 ILE F O 1
ATOM 13888 N N . ASN H 4 96 ? -22.762 62.930 -83.144 1.000 37.762 96 ASN F N 1
ATOM 13889 C CA . ASN H 4 96 ? -21.839 64.048 -83.251 1.000 40.528 96 ASN F CA 1
ATOM 13890 C C . ASN H 4 96 ? -20.892 63.793 -84.422 1.000 42.538 96 ASN F C 1
ATOM 13891 O O . ASN H 4 96 ? -19.916 63.059 -84.280 1.000 41.545 96 ASN F O 1
ATOM 13896 N N . THR H 4 97 ? -21.190 64.409 -85.574 1.000 45.924 97 THR F N 1
ATOM 13897 C CA . THR H 4 97 ? -20.387 64.232 -86.777 1.000 48.969 97 THR F CA 1
ATOM 13898 C C . THR H 4 97 ? -20.616 65.391 -87.745 1.000 52.709 97 THR F C 1
ATOM 13899 O O . THR H 4 97 ? -21.683 66.006 -87.753 1.000 53.265 97 THR F O 1
ATOM 13903 N N . LYS H 4 98 ? -19.590 65.663 -88.563 1.000 55.334 98 LYS F N 1
ATOM 13904 C CA . LYS H 4 98 ? -19.634 66.683 -89.600 1.000 56.849 98 LYS F CA 1
ATOM 13905 C C . LYS H 4 98 ? -20.519 66.195 -90.744 1.000 57.361 98 LYS F C 1
ATOM 13906 O O . LYS H 4 98 ? -21.205 66.989 -91.384 1.000 57.843 98 LYS F O 1
ATOM 13912 N N . GLU H 4 99 ? -20.497 64.876 -90.972 1.000 57.171 99 GLU F N 1
ATOM 13913 C CA . GLU H 4 99 ? -21.180 64.245 -92.089 1.000 58.474 99 GLU F CA 1
ATOM 13914 C C . GLU H 4 99 ? -22.688 64.240 -91.850 1.000 57.813 99 GLU F C 1
ATOM 13915 O O . GLU H 4 99 ? -23.145 64.350 -90.714 1.000 57.651 99 GLU F O 1
ATOM 13921 N N . LYS H 4 100 ? -23.449 64.123 -92.943 1.000 57.325 100 LYS F N 1
ATOM 13922 C CA . LYS H 4 100 ? -24.901 64.101 -92.871 1.000 57.580 100 LYS F CA 1
ATOM 13923 C C . LYS H 4 100 ? -25.388 62.662 -92.709 1.000 55.859 100 LYS F C 1
ATOM 13924 O O . LYS H 4 100 ? -24.669 61.725 -93.051 1.000 55.331 100 LYS F O 1
ATOM 13930 N N . PRO H 4 101 ? -26.617 62.456 -92.174 1.000 55.113 101 PRO F N 1
ATOM 13931 C CA . PRO H 4 101 ? -27.084 61.130 -91.754 1.000 56.060 101 PRO F CA 1
ATOM 13932 C C . PRO H 4 101 ? -26.788 59.938 -92.662 1.000 57.717 101 PRO F C 1
ATOM 13933 O O . PRO H 4 101 ? -26.271 58.920 -92.204 1.000 57.390 101 PRO F O 1
ATOM 13937 N N . GLU H 4 102 ? -27.118 60.085 -93.950 1.000 61.256 102 GLU F N 1
ATOM 13938 C CA . GLU H 4 102 ? -27.105 58.991 -94.910 1.000 63.676 102 GLU F CA 1
ATOM 13939 C C . GLU H 4 102 ? -25.674 58.545 -95.211 1.000 64.530 102 GLU F C 1
ATOM 13940 O O . GLU H 4 102 ? -25.455 57.398 -95.596 1.000 62.332 102 GLU F O 1
ATOM 13946 N N . ASP H 4 103 ? -24.713 59.459 -95.019 1.000 66.341 103 ASP F N 1
ATOM 13947 C CA . ASP H 4 103 ? -23.309 59.222 -95.322 1.000 65.583 103 ASP F CA 1
ATOM 13948 C C . ASP H 4 103 ? -22.721 58.164 -94.389 1.000 66.408 103 ASP F C 1
ATOM 13949 O O . ASP H 4 103 ? -21.749 57.501 -94.746 1.000 67.350 103 ASP F O 1
ATOM 13954 N N . LEU H 4 104 ? -23.318 58.016 -93.200 1.000 66.146 104 LEU F N 1
ATOM 13955 C CA . LEU H 4 104 ? -22.773 57.167 -92.151 1.000 65.570 104 LEU F CA 1
ATOM 13956 C C . LEU H 4 104 ? -23.074 55.699 -92.442 1.000 66.332 104 LEU F C 1
ATOM 13957 O O . LEU H 4 104 ? -22.231 54.838 -92.193 1.000 66.664 104 LEU F O 1
ATOM 13962 N N . LYS H 4 105 ? -24.285 55.436 -92.954 1.000 67.647 105 LYS F N 1
ATOM 13963 C CA . LYS H 4 105 ? -24.733 54.112 -93.363 1.000 69.189 105 LYS F CA 1
ATOM 13964 C C . LYS H 4 105 ? -24.758 53.170 -92.159 1.000 68.375 105 LYS F C 1
ATOM 13965 O O . LYS H 4 105 ? -23.851 52.358 -91.978 1.000 69.914 105 LYS F O 1
ATOM 13971 N N . LEU H 4 106 ? -25.809 53.300 -91.339 1.000 64.638 106 LEU F N 1
ATOM 13972 C CA . LEU H 4 106 ? -26.047 52.408 -90.215 1.000 62.102 106 LEU F CA 1
ATOM 13973 C C . LEU H 4 106 ? -27.225 51.497 -90.546 1.000 61.256 106 LEU F C 1
ATOM 13974 O O . LEU H 4 106 ? -28.238 51.956 -91.071 1.000 60.427 106 LEU F O 1
ATOM 13979 N N . ASP H 4 107 ? -27.079 50.208 -90.224 1.000 61.518 107 ASP F N 1
ATOM 13980 C CA . ASP H 4 107 ? -28.115 49.227 -90.504 1.000 62.046 107 ASP F CA 1
ATOM 13981 C C . ASP H 4 107 ? -29.166 49.289 -89.397 1.000 59.062 107 ASP F C 1
ATOM 13982 O O . ASP H 4 107 ? -29.104 48.530 -88.431 1.000 58.345 107 ASP F O 1
ATOM 13987 N N . THR H 4 108 ? -30.121 50.214 -89.556 1.000 54.746 108 THR F N 1
ATOM 13988 C CA . THR H 4 108 ? -31.193 50.419 -88.594 1.000 52.557 108 THR F CA 1
ATOM 13989 C C . THR H 4 108 ? -32.392 51.051 -89.297 1.000 51.025 108 THR F C 1
ATOM 13990 O O . THR H 4 108 ? -32.249 51.652 -90.361 1.000 51.980 108 THR F O 1
ATOM 13994 N N . LYS H 4 109 ? -33.570 50.911 -88.678 1.000 50.164 109 LYS F N 1
ATOM 13995 C CA . LYS H 4 109 ? -34.806 51.474 -89.196 1.000 48.964 109 LYS F CA 1
ATOM 13996 C C . LYS H 4 109 ? -35.069 52.820 -88.522 1.000 46.780 109 LYS F C 1
ATOM 13997 O O . LYS H 4 109 ? -35.915 53.589 -88.973 1.000 45.595 109 LYS F O 1
ATOM 14003 N N . ALA H 4 110 ? -34.332 53.085 -87.436 1.000 44.388 110 ALA F N 1
ATOM 14004 C CA . ALA H 4 110 ? -34.504 54.287 -86.635 1.000 41.209 110 ALA F CA 1
ATOM 14005 C C . ALA H 4 110 ? -33.977 55.502 -87.394 1.000 38.852 110 ALA F C 1
ATOM 14006 O O . ALA H 4 110 ? -33.093 55.372 -88.238 1.000 37.484 110 ALA F O 1
ATOM 14008 N N . ARG H 4 111 ? -34.536 56.678 -87.079 1.000 38.387 111 ARG F N 1
ATOM 14009 C CA . ARG H 4 111 ? -34.088 57.936 -87.655 1.000 39.315 111 ARG F CA 1
ATOM 14010 C C . ARG H 4 111 ? -32.674 58.242 -87.170 1.000 38.529 111 ARG F C 1
ATOM 14011 O O . ARG H 4 111 ? -32.408 58.240 -85.970 1.000 38.434 111 ARG F O 1
ATOM 14019 N N . VAL H 4 112 ? -31.775 58.483 -88.128 1.000 37.793 112 VAL F N 1
ATOM 14020 C CA . VAL H 4 112 ? -30.416 58.903 -87.839 1.000 36.690 112 VAL F CA 1
ATOM 14021 C C . VAL H 4 112 ? -30.338 60.410 -88.068 1.000 37.598 112 VAL F C 1
ATOM 14022 O O . VAL H 4 112 ? -30.731 60.897 -89.126 1.000 38.869 112 VAL F O 1
ATOM 14026 N N . MET H 4 113 ? -29.853 61.141 -87.056 1.000 36.402 113 MET F N 1
ATOM 14027 C CA . MET H 4 113 ? -29.740 62.591 -87.130 1.000 36.488 113 MET F CA 1
ATOM 14028 C C . MET H 4 113 ? -28.343 63.006 -86.675 1.000 37.123 113 MET F C 1
ATOM 14029 O O . MET H 4 113 ? -27.755 62.356 -85.812 1.000 37.245 113 MET F O 1
ATOM 14034 N N . THR H 4 114 ? -27.817 64.087 -87.267 1.000 37.778 114 THR F N 1
ATOM 14035 C CA . THR H 4 114 ? -26.433 64.479 -87.041 1.000 38.721 114 THR F CA 1
ATOM 14036 C C . THR H 4 114 ? -26.331 65.964 -86.700 1.000 41.109 114 THR F C 1
ATOM 14037 O O . THR H 4 114 ? -27.146 66.774 -87.142 1.000 41.199 114 THR F O 1
ATOM 14041 N N . VAL H 4 115 ? -25.305 66.290 -85.902 1.000 40.382 115 VAL F N 1
ATOM 14042 C CA . VAL H 4 115 ? -24.867 67.650 -85.631 1.000 42.465 115 VAL F CA 1
ATOM 14043 C C . VAL H 4 115 ? -23.346 67.635 -85.516 1.000 45.510 115 VAL F C 1
ATOM 14044 O O . VAL H 4 115 ? -22.763 66.623 -85.128 1.000 44.985 115 VAL F O 1
ATOM 14048 N N . ASP H 4 116 ? -22.721 68.774 -85.834 1.000 47.596 116 ASP F N 1
ATOM 14049 C CA . ASP H 4 116 ? -21.274 68.876 -85.775 1.000 51.965 116 ASP F CA 1
ATOM 14050 C C . ASP H 4 116 ? -20.819 68.860 -84.317 1.000 53.027 116 ASP F C 1
ATOM 14051 O O . ASP H 4 116 ? -19.849 68.182 -83.990 1.000 58.811 116 ASP F O 1
ATOM 14056 N N . ALA H 4 117 ? -21.522 69.622 -83.465 1.000 50.127 117 ALA F N 1
ATOM 14057 C CA . ALA H 4 117 ? -21.371 69.615 -82.014 1.000 45.517 117 ALA F CA 1
ATOM 14058 C C . ALA H 4 117 ? -19.951 69.982 -81.579 1.000 42.718 117 ALA F C 1
ATOM 14059 O O . ALA H 4 117 ? -19.773 70.921 -80.808 1.000 41.412 117 ALA F O 1
ATOM 14061 N N . THR H 4 118 ? -18.956 69.224 -82.060 1.000 42.735 118 THR F N 1
ATOM 14062 C CA . THR H 4 118 ? -17.549 69.494 -81.795 1.000 44.460 118 THR F CA 1
ATOM 14063 C C . THR H 4 118 ? -17.190 70.900 -82.278 1.000 46.057 118 THR F C 1
ATOM 14064 O O . THR H 4 118 ? -16.507 71.642 -81.572 1.000 45.960 118 THR F O 1
ATOM 14068 N N . LYS H 4 119 ? -17.663 71.256 -83.480 1.000 46.501 119 LYS F N 1
ATOM 14069 C CA . LYS H 4 119 ? -17.416 72.575 -84.045 1.000 47.673 119 LYS F CA 1
ATOM 14070 C C . LYS H 4 119 ? -18.164 73.626 -83.227 1.000 46.979 119 LYS F C 1
ATOM 14071 O O . LYS H 4 119 ? -17.608 74.676 -82.912 1.000 46.893 119 LYS F O 1
ATOM 14077 N N . VAL H 4 120 ? -19.419 73.319 -82.876 1.000 45.764 120 VAL F N 1
ATOM 14078 C CA . VAL H 4 120 ? -20.261 74.208 -82.089 1.000 46.018 120 VAL F CA 1
ATOM 14079 C C . VAL H 4 120 ? -19.569 74.506 -80.759 1.000 48.004 120 VAL F C 1
ATOM 14080 O O . VAL H 4 120 ? -19.627 75.632 -80.264 1.000 47.616 120 VAL F O 1
ATOM 14084 N N . ALA H 4 121 ? -18.909 73.484 -80.200 1.000 50.082 121 ALA F N 1
ATOM 14085 C CA . ALA H 4 121 ? -18.223 73.586 -78.922 1.000 52.661 121 ALA F CA 1
ATOM 14086 C C . ALA H 4 121 ? -16.986 74.476 -79.042 1.000 55.252 121 ALA F C 1
ATOM 14087 O O . ALA H 4 121 ? -16.769 75.341 -78.196 1.000 55.012 121 ALA F O 1
ATOM 14089 N N . MET H 4 122 ? -16.188 74.266 -80.100 1.000 57.842 122 MET F N 1
ATOM 14090 C CA . MET H 4 122 ? -14.946 75.007 -80.264 1.000 61.009 122 MET F CA 1
ATOM 14091 C C . MET H 4 122 ? -15.243 76.470 -80.593 1.000 60.944 122 MET F C 1
ATOM 14092 O O . MET H 4 122 ? -14.447 77.347 -80.266 1.000 62.166 122 MET F O 1
ATOM 14097 N N . ASP H 4 123 ? -16.395 76.721 -81.229 1.000 61.179 123 ASP F N 1
ATOM 14098 C CA . ASP H 4 123 ? -16.756 78.050 -81.699 1.000 61.383 123 ASP F CA 1
ATOM 14099 C C . ASP H 4 123 ? -17.248 78.918 -80.543 1.000 63.048 123 ASP F C 1
ATOM 14100 O O . ASP H 4 123 ? -16.875 80.085 -80.447 1.000 63.709 123 ASP F O 1
ATOM 14105 N N . ILE H 4 124 ? -18.085 78.337 -79.674 1.000 62.919 124 ILE F N 1
ATOM 14106 C CA . ILE H 4 124 ? -18.819 79.107 -78.682 1.000 62.721 124 ILE F CA 1
ATOM 14107 C C . ILE H 4 124 ? -18.161 78.963 -77.310 1.000 64.076 124 ILE F C 1
ATOM 14108 O O . ILE H 4 124 ? -17.977 79.954 -76.607 1.000 64.293 124 ILE F O 1
ATOM 14113 N N . ILE H 4 125 ? -17.817 77.725 -76.938 1.000 65.757 125 ILE F N 1
ATOM 14114 C CA . ILE H 4 125 ? -17.219 77.457 -75.639 1.000 68.361 125 ILE F CA 1
ATOM 14115 C C . ILE H 4 125 ? -15.711 77.682 -75.728 1.000 69.169 125 ILE F C 1
ATOM 14116 O O . ILE H 4 125 ? -15.141 78.393 -74.902 1.000 70.979 125 ILE F O 1
ATOM 14121 N N . GLY H 4 126 ? -15.081 77.070 -76.738 1.000 67.405 126 GLY F N 1
ATOM 14122 C CA . GLY H 4 126 ? -13.640 77.139 -76.912 1.000 66.466 126 GLY F CA 1
ATOM 14123 C C . GLY H 4 126 ? -13.001 75.759 -76.779 1.000 66.150 126 GLY F C 1
ATOM 14124 O O . GLY H 4 126 ? -12.091 75.416 -77.530 1.000 66.206 126 GLY F O 1
ATOM 14125 N N . LEU H 4 127 ? -13.494 74.980 -75.809 1.000 65.567 127 LEU F N 1
ATOM 14126 C CA . LEU H 4 127 ? -13.038 73.617 -75.592 1.000 63.343 127 LEU F CA 1
ATOM 14127 C C . LEU H 4 127 ? -13.995 72.645 -76.282 1.000 60.446 127 LEU F C 1
ATOM 14128 O O . LEU H 4 127 ? -15.165 72.966 -76.483 1.000 59.167 127 LEU F O 1
ATOM 14133 N N . PRO H 4 128 ? -13.529 71.434 -76.672 1.000 58.115 128 PRO F N 1
ATOM 14134 C CA . PRO H 4 128 ? -14.395 70.446 -77.321 1.000 57.535 128 PRO F CA 1
ATOM 14135 C C . PRO H 4 128 ? -15.223 69.606 -76.348 1.000 56.629 128 PRO F C 1
ATOM 14136 O O . PRO H 4 128 ? -15.208 68.379 -76.411 1.000 57.772 128 PRO F O 1
ATOM 14140 N N . ILE H 4 129 ? -15.952 70.289 -75.457 1.000 54.903 129 ILE F N 1
ATOM 14141 C CA . ILE H 4 129 ? -16.816 69.647 -74.478 1.000 53.395 129 ILE F CA 1
ATOM 14142 C C . ILE H 4 129 ? -18.191 69.450 -75.116 1.000 49.269 129 ILE F C 1
ATOM 14143 O O . ILE H 4 129 ? -18.974 70.394 -75.214 1.000 49.218 129 ILE F O 1
ATOM 14148 N N . VAL H 4 130 ? -18.475 68.210 -75.538 1.000 44.633 130 VAL F N 1
ATOM 14149 C CA . VAL H 4 130 ? -19.638 67.927 -76.367 1.000 40.789 130 VAL F CA 1
ATOM 14150 C C . VAL H 4 130 ? -20.734 67.225 -75.564 1.000 39.163 130 VAL F C 1
ATOM 14151 O O . VAL H 4 130 ? -21.843 67.053 -76.067 1.000 37.128 130 VAL F O 1
ATOM 14155 N N . ASN H 4 131 ? -20.428 66.828 -74.321 1.000 37.633 131 ASN F N 1
ATOM 14156 C CA . ASN H 4 131 ? -21.349 66.017 -73.536 1.000 37.487 131 ASN F CA 1
ATOM 14157 C C . ASN H 4 131 ? -22.598 66.816 -73.162 1.000 37.039 131 ASN F C 1
ATOM 14158 O O . ASN H 4 131 ? -23.674 66.241 -73.023 1.000 37.029 131 ASN F O 1
ATOM 14163 N N . THR H 4 132 ? -22.454 68.138 -73.012 1.000 36.424 132 THR F N 1
ATOM 14164 C CA . THR H 4 132 ? -23.580 68.982 -72.637 1.000 37.331 132 THR F CA 1
ATOM 14165 C C . THR H 4 132 ? -24.257 69.566 -73.876 1.000 36.395 132 THR F C 1
ATOM 14166 O O . THR H 4 132 ? -25.475 69.735 -73.883 1.000 36.763 132 THR F O 1
ATOM 14170 N N . VAL H 4 133 ? -23.466 69.867 -74.915 1.000 35.993 133 VAL F N 1
ATOM 14171 C CA . VAL H 4 133 ? -23.974 70.520 -76.115 1.000 35.877 133 VAL F CA 1
ATOM 14172 C C . VAL H 4 133 ? -24.902 69.570 -76.874 1.000 34.304 133 VAL F C 1
ATOM 14173 O O . VAL H 4 133 ? -25.888 70.011 -77.459 1.000 33.779 133 VAL F O 1
ATOM 14177 N N . LEU H 4 134 ? -24.583 68.268 -76.846 1.000 32.974 134 LEU F N 1
ATOM 14178 C CA . LEU H 4 134 ? -25.340 67.250 -77.561 1.000 31.658 134 LEU F CA 1
ATOM 14179 C C . LEU H 4 134 ? -26.727 67.070 -76.951 1.000 30.726 134 LEU F C 1
ATOM 14180 O O . LEU H 4 134 ? -27.616 66.521 -77.598 1.000 30.973 134 LEU F O 1
ATOM 14185 N N . LEU H 4 135 ? -26.895 67.522 -75.703 1.000 29.480 135 LEU F N 1
ATOM 14186 C CA . LEU H 4 135 ? -28.178 67.434 -75.023 1.000 29.291 135 LEU F CA 1
ATOM 14187 C C . LEU H 4 135 ? -29.158 68.414 -75.665 1.000 28.665 135 LEU F C 1
ATOM 14188 O O . LEU H 4 135 ? -30.358 68.150 -75.714 1.000 27.374 135 LEU F O 1
ATOM 14193 N N . GLY H 4 136 ? -28.625 69.547 -76.142 1.000 28.594 136 GLY F N 1
ATOM 14194 C CA . GLY H 4 136 ? -29.389 70.490 -76.944 1.000 28.232 136 GLY F CA 1
ATOM 14195 C C . GLY H 4 136 ? -29.934 69.813 -78.198 1.000 27.858 136 GLY F C 1
ATOM 14196 O O . GLY H 4 136 ? -31.100 69.982 -78.544 1.000 27.730 136 GLY F O 1
ATOM 14197 N N . ALA H 4 137 ? -29.075 69.026 -78.855 1.000 28.334 137 ALA F N 1
ATOM 14198 C CA . ALA H 4 137 ? -29.453 68.260 -80.031 1.000 29.205 137 ALA F CA 1
ATOM 14199 C C . ALA H 4 137 ? -30.501 67.209 -79.672 1.000 29.038 137 ALA F C 1
ATOM 14200 O O . ALA H 4 137 ? -31.442 66.995 -80.433 1.000 29.683 137 ALA F O 1
ATOM 14202 N N . PHE H 4 138 ? -30.335 66.569 -78.506 1.000 28.224 138 PHE F N 1
ATOM 14203 C CA . PHE H 4 138 ? -31.268 65.557 -78.032 1.000 27.178 138 PHE F CA 1
ATOM 14204 C C . PHE H 4 138 ? -32.670 66.154 -77.914 1.000 26.785 138 PHE F C 1
ATOM 14205 O O . PHE H 4 138 ? -33.644 65.535 -78.339 1.000 27.620 138 PHE F O 1
ATOM 14213 N N . ALA H 4 139 ? -32.753 67.351 -77.321 1.000 26.441 139 ALA F N 1
ATOM 14214 C CA . ALA H 4 139 ? -34.018 68.027 -77.077 1.000 26.562 139 ALA F CA 1
ATOM 14215 C C . ALA H 4 139 ? -34.686 68.391 -78.401 1.000 27.103 139 ALA F C 1
ATOM 14216 O O . ALA H 4 139 ? -35.891 68.202 -78.564 1.000 26.830 139 ALA F O 1
ATOM 14218 N N . GLY H 4 140 ? -33.881 68.900 -79.342 1.000 27.929 140 GLY F N 1
ATOM 14219 C CA . GLY H 4 140 ? -34.363 69.307 -80.652 1.000 29.126 140 GLY F CA 1
ATOM 14220 C C . GLY H 4 140 ? -34.849 68.117 -81.473 1.000 30.013 140 GLY F C 1
ATOM 14221 O O . GLY H 4 140 ? -35.818 68.232 -82.221 1.000 29.643 140 GLY F O 1
ATOM 14222 N N . ALA H 4 141 ? -34.176 66.972 -81.304 1.000 29.068 141 ALA F N 1
ATOM 14223 C CA . ALA H 4 141 ? -34.450 65.796 -82.111 1.000 28.059 141 ALA F CA 1
ATOM 14224 C C . ALA H 4 141 ? -35.671 65.036 -81.595 1.000 28.040 141 ALA F C 1
ATOM 14225 O O . ALA H 4 141 ? -36.393 64.442 -82.389 1.000 28.637 141 ALA F O 1
ATOM 14227 N N . THR H 4 142 ? -35.899 65.049 -80.273 1.000 27.014 142 THR F N 1
ATOM 14228 C CA . THR H 4 142 ? -36.839 64.109 -79.677 1.000 26.604 142 THR F CA 1
ATOM 14229 C C . THR H 4 142 ? -38.057 64.830 -79.105 1.000 26.977 142 THR F C 1
ATOM 14230 O O . THR H 4 142 ? -39.148 64.268 -79.085 1.000 27.071 142 THR F O 1
ATOM 14234 N N . GLY H 4 143 ? -37.850 66.046 -78.588 1.000 28.193 143 GLY F N 1
ATOM 14235 C CA . GLY H 4 143 ? -38.901 66.791 -77.914 1.000 29.357 143 GLY F CA 1
ATOM 14236 C C . GLY H 4 143 ? -39.276 66.186 -76.560 1.000 30.341 143 GLY F C 1
ATOM 14237 O O . GLY H 4 143 ? -40.321 66.517 -76.006 1.000 29.377 143 GLY F O 1
ATOM 14238 N N . GLU H 4 144 ? -38.408 65.313 -76.028 1.000 31.287 144 GLU F N 1
ATOM 14239 C CA . GLU H 4 144 ? -38.680 64.585 -74.796 1.000 31.215 144 GLU F CA 1
ATOM 14240 C C . GLU H 4 144 ? -38.432 65.474 -73.579 1.000 31.219 144 GLU F C 1
ATOM 14241 O O . GLU H 4 144 ? -39.116 65.343 -72.565 1.000 31.179 144 GLU F O 1
ATOM 14247 N N . ILE H 4 145 ? -37.435 66.359 -73.690 1.000 30.874 145 ILE F N 1
ATOM 14248 C CA . ILE H 4 145 ? -37.087 67.301 -72.640 1.000 31.443 145 ILE F CA 1
ATOM 14249 C C . ILE H 4 145 ? -37.007 68.697 -73.258 1.000 32.757 145 ILE F C 1
ATOM 14250 O O . ILE H 4 145 ? -36.537 68.856 -74.385 1.000 31.914 145 ILE F O 1
ATOM 14255 N N . ASN H 4 146 ? -37.484 69.697 -72.507 1.000 33.993 146 ASN F N 1
ATOM 14256 C CA . ASN H 4 146 ? -37.424 71.093 -72.912 1.000 34.829 146 ASN F CA 1
ATOM 14257 C C . ASN H 4 146 ? -35.969 71.560 -72.878 1.000 34.628 146 ASN F C 1
ATOM 14258 O O . ASN H 4 146 ? -35.255 71.300 -71.911 1.000 34.579 146 ASN F O 1
ATOM 14263 N N . VAL H 4 147 ? -35.545 72.259 -73.939 1.000 33.782 147 VAL F N 1
ATOM 14264 C CA . VAL H 4 147 ? -34.160 72.685 -74.085 1.000 34.006 147 VAL F CA 1
ATOM 14265 C C . VAL H 4 147 ? -33.803 73.677 -72.977 1.000 34.995 147 VAL F C 1
ATOM 14266 O O . VAL H 4 147 ? -32.643 73.767 -72.574 1.000 35.538 147 VAL F O 1
ATOM 14270 N N . GLU H 4 148 ? -34.813 74.405 -72.481 1.000 35.481 148 GLU F N 1
ATOM 14271 C CA . GLU H 4 148 ? -34.621 75.403 -71.439 1.000 37.076 148 GLU F CA 1
ATOM 14272 C C . GLU H 4 148 ? -34.268 74.723 -70.118 1.000 35.750 148 GLU F C 1
ATOM 14273 O O . GLU H 4 148 ? -33.468 75.249 -69.346 1.000 35.318 148 GLU F O 1
ATOM 14279 N N . SER H 4 149 ? -34.871 73.552 -69.877 1.000 34.488 149 SER F N 1
ATOM 14280 C CA . SER H 4 149 ? -34.606 72.766 -68.683 1.000 33.565 149 SER F CA 1
ATOM 14281 C C . SER H 4 149 ? -33.173 72.237 -68.694 1.000 33.751 149 SER F C 1
ATOM 14282 O O . SER H 4 149 ? -32.543 72.139 -67.645 1.000 34.553 149 SER F O 1
ATOM 14285 N N . ILE H 4 150 ? -32.672 71.904 -69.890 1.000 33.949 150 ILE F N 1
ATOM 14286 C CA . ILE H 4 150 ? -31.319 71.394 -70.063 1.000 34.984 150 ILE F CA 1
ATOM 14287 C C . ILE H 4 150 ? -30.315 72.516 -69.799 1.000 36.754 150 ILE F C 1
ATOM 14288 O O . ILE H 4 150 ? -29.267 72.278 -69.199 1.000 35.324 150 ILE F O 1
ATOM 14293 N N . LYS H 4 151 ? -30.652 73.731 -70.256 1.000 38.789 151 LYS F N 1
ATOM 14294 C CA . LYS H 4 151 ? -29.862 74.924 -69.990 1.000 41.174 151 LYS F CA 1
ATOM 14295 C C . LYS H 4 151 ? -29.814 75.179 -68.485 1.000 41.506 151 LYS F C 1
ATOM 14296 O O . LYS H 4 151 ? -28.738 75.375 -67.919 1.000 42.525 151 LYS F O 1
ATOM 14302 N N . LYS H 4 152 ? -30.999 75.171 -67.860 1.000 41.232 152 LYS F N 1
ATOM 14303 C CA . LYS H 4 152 ? -31.172 75.323 -66.424 1.000 41.900 152 LYS F CA 1
ATOM 14304 C C . LYS H 4 152 ? -30.225 74.382 -65.681 1.000 41.187 152 LYS F C 1
ATOM 14305 O O . LYS H 4 152 ? -29.492 74.817 -64.798 1.000 41.977 152 LYS F O 1
ATOM 14311 N N . ALA H 4 153 ? -30.234 73.099 -66.065 1.000 39.555 153 ALA F N 1
ATOM 14312 C CA . ALA H 4 153 ? -29.467 72.067 -65.384 1.000 38.697 153 ALA F CA 1
ATOM 14313 C C . ALA H 4 153 ? -27.970 72.371 -65.447 1.000 39.361 153 ALA F C 1
ATOM 14314 O O . ALA H 4 153 ? -27.285 72.305 -64.429 1.000 38.295 153 ALA F O 1
ATOM 14316 N N . VAL H 4 154 ? -27.481 72.715 -66.646 1.000 41.011 154 VAL F N 1
ATOM 14317 C CA . VAL H 4 154 ? -26.057 72.893 -66.894 1.000 42.999 154 VAL F CA 1
ATOM 14318 C C . VAL H 4 154 ? -25.550 74.127 -66.147 1.000 44.997 154 VAL F C 1
ATOM 14319 O O . VAL H 4 154 ? -24.418 74.136 -65.666 1.000 45.291 154 VAL F O 1
ATOM 14323 N N . LYS H 4 155 ? -26.399 75.157 -66.044 1.000 48.058 155 LYS F N 1
ATOM 14324 C CA . LYS H 4 155 ? -26.039 76.378 -65.340 1.000 52.822 155 LYS F CA 1
ATOM 14325 C C . LYS H 4 155 ? -26.120 76.136 -63.833 1.000 56.832 155 LYS F C 1
ATOM 14326 O O . LYS H 4 155 ? -25.320 76.685 -63.076 1.000 59.914 155 LYS F O 1
ATOM 14332 N N . ASP H 4 156 ? -27.088 75.309 -63.412 1.000 58.401 156 ASP F N 1
ATOM 14333 C CA . ASP H 4 156 ? -27.273 74.971 -62.008 1.000 58.514 156 ASP F CA 1
ATOM 14334 C C . ASP H 4 156 ? -26.050 74.218 -61.492 1.000 61.035 156 ASP F C 1
ATOM 14335 O O . ASP H 4 156 ? -25.472 74.604 -60.478 1.000 63.276 156 ASP F O 1
ATOM 14340 N N . ARG H 4 157 ? -25.659 73.156 -62.209 1.000 62.915 157 ARG F N 1
ATOM 14341 C CA . ARG H 4 157 ? -24.561 72.301 -61.788 1.000 66.153 157 ARG F CA 1
ATOM 14342 C C . ARG H 4 157 ? -23.241 73.063 -61.899 1.000 67.245 157 ARG F C 1
ATOM 14343 O O . ARG H 4 157 ? -22.333 72.846 -61.099 1.000 66.219 157 ARG F O 1
ATOM 14351 N N . PHE H 4 158 ? -23.148 73.950 -62.897 1.000 67.983 158 PHE F N 1
ATOM 14352 C CA . PHE H 4 158 ? -21.972 74.787 -63.077 1.000 68.910 158 PHE F CA 1
ATOM 14353 C C . PHE H 4 158 ? -22.363 76.257 -62.899 1.000 66.472 158 PHE F C 1
ATOM 14354 O O . PHE H 4 158 ? -21.513 77.133 -63.214 1.000 65.768 158 PHE F O 1
ATOM 14362 N N . ASN H 4 166 ? -21.895 77.889 -72.552 1.000 55.057 166 ASN F N 1
ATOM 14363 C CA . ASN H 4 166 ? -22.385 76.482 -72.585 1.000 56.357 166 ASN F CA 1
ATOM 14364 C C . ASN H 4 166 ? -23.835 76.451 -73.059 1.000 52.849 166 ASN F C 1
ATOM 14365 O O . ASN H 4 166 ? -24.189 75.642 -73.914 1.000 51.884 166 ASN F O 1
ATOM 14370 N N . ALA H 4 167 ? -24.656 77.342 -72.487 1.000 51.314 167 ALA F N 1
ATOM 14371 C CA . ALA H 4 167 ? -26.075 77.422 -72.793 1.000 51.088 167 ALA F CA 1
ATOM 14372 C C . ALA H 4 167 ? -26.285 77.815 -74.254 1.000 52.088 167 ALA F C 1
ATOM 14373 O O . ALA H 4 167 ? -27.188 77.300 -74.912 1.000 51.419 167 ALA F O 1
ATOM 14375 N N . GLN H 4 168 ? -25.438 78.726 -74.747 1.000 52.469 168 GLN F N 1
ATOM 14376 C CA . GLN H 4 168 ? -25.486 79.167 -76.132 1.000 53.098 168 GLN F CA 1
ATOM 14377 C C . GLN H 4 168 ? -25.135 78.001 -77.053 1.000 50.195 168 GLN F C 1
ATOM 14378 O O . GLN H 4 168 ? -25.762 77.826 -78.096 1.000 50.696 168 GLN F O 1
ATOM 14384 N N . ALA H 4 169 ? -24.129 77.214 -76.649 1.000 47.383 169 ALA F N 1
ATOM 14385 C CA . ALA H 4 169 ? -23.681 76.063 -77.418 1.000 44.482 169 ALA F CA 1
ATOM 14386 C C . ALA H 4 169 ? -24.783 75.006 -77.470 1.000 42.005 169 ALA F C 1
ATOM 14387 O O . ALA H 4 169 ? -24.949 74.331 -78.484 1.000 40.325 169 ALA F O 1
ATOM 14389 N N . ILE H 4 170 ? -25.528 74.883 -76.363 1.000 41.801 170 ILE F N 1
ATOM 14390 C CA . ILE H 4 170 ? -26.691 74.013 -76.271 1.000 40.967 170 ILE F CA 1
ATOM 14391 C C . ILE H 4 170 ? -27.766 74.517 -77.232 1.000 40.622 170 ILE F C 1
ATOM 14392 O O . ILE H 4 170 ? -28.415 73.722 -77.911 1.000 39.833 170 ILE F O 1
ATOM 14397 N N . GLN H 4 171 ? -27.925 75.845 -77.291 1.000 41.651 171 GLN F N 1
ATOM 14398 C CA . GLN H 4 171 ? -28.964 76.491 -78.079 1.000 42.458 171 GLN F CA 1
ATOM 14399 C C . GLN H 4 171 ? -28.724 76.269 -79.573 1.000 41.907 171 GLN F C 1
ATOM 14400 O O . GLN H 4 171 ? -29.662 75.968 -80.309 1.000 40.969 171 GLN F O 1
ATOM 14406 N N . LYS H 4 172 ? -27.465 76.422 -80.008 1.000 42.588 172 LYS F N 1
ATOM 14407 C CA . LYS H 4 172 ? -27.097 76.286 -81.411 1.000 43.592 172 LYS F CA 1
ATOM 14408 C C . LYS H 4 172 ? -27.315 74.846 -81.870 1.000 42.229 172 LYS F C 1
ATOM 14409 O O . LYS H 4 172 ? -27.896 74.611 -82.927 1.000 42.165 172 LYS F O 1
ATOM 14415 N N . ALA H 4 173 ? -26.841 73.894 -81.057 1.000 40.893 173 ALA F N 1
ATOM 14416 C CA . ALA H 4 173 ? -26.972 72.475 -81.349 1.000 38.993 173 ALA F CA 1
ATOM 14417 C C . ALA H 4 173 ? -28.446 72.098 -81.491 1.000 37.272 173 ALA F C 1
ATOM 14418 O O . ALA H 4 173 ? -28.792 71.242 -82.303 1.000 36.797 173 ALA F O 1
ATOM 14420 N N . TYR H 4 174 ? -29.302 72.760 -80.703 1.000 36.678 174 TYR F N 1
ATOM 14421 C CA . TYR H 4 174 ? -30.741 72.550 -80.726 1.000 37.312 174 TYR F CA 1
ATOM 14422 C C . TYR H 4 174 ? -31.320 73.003 -82.066 1.000 38.406 174 TYR F C 1
ATOM 14423 O O . TYR H 4 174 ? -32.271 72.406 -82.566 1.000 36.957 174 TYR F O 1
ATOM 14432 N N . GLU H 4 175 ? -30.743 74.072 -82.625 1.000 40.782 175 GLU F N 1
ATOM 14433 C CA . GLU H 4 175 ? -31.195 74.639 -83.887 1.000 44.082 175 GLU F CA 1
ATOM 14434 C C . GLU H 4 175 ? -30.677 73.794 -85.048 1.000 44.073 175 GLU F C 1
ATOM 14435 O O . GLU H 4 175 ? -31.425 73.492 -85.976 1.000 45.578 175 GLU F O 1
ATOM 14441 N N . LEU H 4 176 ? -29.398 73.403 -84.970 1.000 43.602 176 LEU F N 1
ATOM 14442 C CA . LEU H 4 176 ? -28.707 72.741 -86.067 1.000 43.143 176 LEU F CA 1
ATOM 14443 C C . LEU H 4 176 ? -29.260 71.336 -86.307 1.000 42.810 176 LEU F C 1
ATOM 14444 O O . LEU H 4 176 ? -29.321 70.894 -87.451 1.000 43.728 176 LEU F O 1
ATOM 14449 N N . ILE H 4 177 ? -29.667 70.640 -85.237 1.000 42.221 177 ILE F N 1
ATOM 14450 C CA . ILE H 4 177 ? -30.184 69.285 -85.376 1.000 41.818 177 ILE F CA 1
ATOM 14451 C C . ILE H 4 177 ? -31.442 69.322 -86.263 1.000 43.140 177 ILE F C 1
ATOM 14452 O O . ILE H 4 177 ? -31.568 68.409 -87.110 1.000 46.089 177 ILE F O 1
#